Protein 1YLO (pdb70)

Foldseek 3Di:
DDVVLLQQLQQQAFAFLRRCSLLVSVVVLCVVLVWDWDAFPRGKTKTWLDDAPWFEEEEAEGAKFWAADADQQGWGKMDIGFDFDVFQAQFWKWWQAPVRDIQIWTGHFDDDPRDTHIGTCRPGGGPVVCVVRDDHPITMHGNWGKAADPPAKIHHCVFPSLRSVLLSVLSVVPSPPDFQYTYIYIYFGHPRNHLPRLQRVCLVRVGQAYEYEGEEEDPPQPPPDPQGLQDAPQAWFECDEPQDHAQPLVRVVLVVLCVVVVTGHRYHYPDDDGNFNSNQVHDVGHRYTYYHYWHDGSHGDIMHHVVRSVSSVSVNSCRRPRHNVSSCVSPDPD/DDVVLLQQLQQFAFAFLRRCSLLVSVVVLCVVLVWDWDAFPRGKTKTWLDDAPWFEEEEAEGAKFWAADADQQGWGKMGIGFDFAVQQAQFWKWWQAPVRDIQIWTGHFDDDPRDTHTGTDSPGGGPVVCVVRDDHPITMGGNWGKAADPPAKIHACVFPSLRSVLLSVLSVVPSPPDFQYTYIYIYFGHPRNHQPRLQRVCQVRVGQAYEYEGEEADPPHPPPDPQGLQHAPQAWFECDEPQDHADPLVVVVLVVLCVVVVTGHRYHYPHDDGNQNSNQVHDPGHRYTYYHHWHDHSHGDIMHHVVNSVSSVSVNSCRRPRHNVSSCVSPDPD/DDVVLLQQLQQFAFAFLRRCSLLVSVVVLCVVLPWDWDAFPRGKIKTWLDDAPWFEEEEAEGAKFWAADADQQGWGKMGIGFDFAVFQAQFWKWWQAPVRDIQIWTGHFDDDPRDTDIGTCSPGGGPVVCVVRDDHPITMHGPWGKAADPPAKIHHPVFPSLRSVLLSVLSVVPSPPDFQYTYMYIYFGHPRRHLPRLLRVLQVRVGQAYEYEGEEADPVQPPPDPQGLQDAPQAWFECDEPQDHAQPLVVVVLVVLCVVVVTGHRYHYPPDDGNQRSNQVHDVGHRYTYYHYWHDGSHGDIMHHVVNSVSSVSVNSCRRPRHNVSSCVSPDPD/DDVVLLQQLQQQAAAFLRRCSLLVSVVVLCVVLVWDWDAFPRGKIKTWLDDAPWFEEEEAEGAKFWAADADQQGWGWMDIQFDFAVFQAQFWKWWQAPVRDIQIWTGHFDDDPRDTHTGTCSPGGGPVVCVVRDDHPITMGGPWRKDADPPQKIHHCVFPSLRVVLLSVLSVVPSPPDFQYTYMYIYFGHPRRHLPRLLRVLQVRVGQAYEYEGEEADPVHPPPDPQGLQDAPQAWFECDEPQDHAQPLVVVVLVVLCVVVVTGHRYHYDHDDGNFNSNQVHDVGHRYTYYHYWHDGSHGDIMHHPVNSVSSVSVNSCRRPRHNVSSVVSPDDD/DDVVLLQQLQQQAAAFLRRVSLVVSVVVLCVVLVWDWDAFPRGKTKTWLDDAPWFEEEEAEGAKFWAADADFQGWGKIGIQFDFAVQQAQFWKWWQAPVRDIQIWTGHFDDDPRDTDTGTCSPGGGPVVCVVRDDHPITMHGNWRKAADPPQKIHHPVFPSLRSVLLSVLSVVPNPPDFQYGYIYIYFGHFRNPQPSLQRVLQVRVGQAYEYEGEEEDPVQPPPDPQGLQDAPQAWFECDEPQDHAQPLVVVVLVVLCVVVVTGHRYHYPHDDGNQRSNQVHDVGHRYTYYHYWHDGSHGDIMHHVVNSVSSVSVNSCRRPRHNVSSCVSPDPD/DDVVLLQQLQQFAAAFLRRVSLLVSVVVLCVVLVWDWDAFPRGKTKTWLDDAPWFEEEEAEGAKFWAADADQQGWGKIDIGFDFAVFQAQFWKWWQAPVRDIQIWTGHFDDDDRDTHTGTCSPGGGPVVCVVRDDHPITMHGNWGKAADPPQKIHHCVFPSLRSVLLSVLSVVPSPPDFQHTYIYIYFGHPRNHLPRLLRVCQVRVGQAYEYEGEEADPVQPPPDPQGLQDAPQAWFECDDPQDHAQPLVRVVLVVLCVVVVTGHRYHYPHDDGNQNSNQVHDVGHRYTYYHYWHDHSHGDIMHHVVNSVSSVSVNSCRRPRHNVSSCVSPDPD

InterPro domains:
  IPR008007 Peptidase M42 [PF05343] (43-325)
  IPR008007 Peptidase M42 [PIRSF001123] (2-343)
  IPR023367 Peptidase M42, domain 2 [G3DSA:2.40.30.40] (67-150)
  IPR051464 Peptidase M42 aminopeptidase [PTHR32481] (2-337)

Organism: Shigella flexneri (NCBI:txid623)

CATH classification: 3.40.630.10 (+1 more: 2.40.30.40)

Secondary structure (DSSP, 8-state):
--HHHHHHHHHS--BTTB-HHHHHHHHHHHHHTT--EEE-TT--EEEE----SS-B--EE----B---EE-TT--EE---BS-----SSSEEEEEE-TT--EEEEEE--EEETTEEE--EE-S--STTT------TT-EEEE-PPP--BTTTB--TTHHHHHHHHHHHHHHHHHTT---SSB-EEEE-S--TTSSHHHHHHHHHH--SSEEB------SSTT--STT----TTS-----B-SS-B--HHHHHHHHHHHHHHT--------S---HHHHHHTSTT---EE-----BS-SSS--B-BHHHHH--HHHHHHHHT--HHHHHHTS---/--HHHHHHHHHS--BTTB-HHHHHHHHHHHHHTT--EEE-TT--EEEE----SS-B--EE----B---EE-TT--EE---BS-----SSSEEEEEE-TT--EEEEEE--EEETTEEE--EE-S--STTT------TT-EEEE-----PBTTTB--TTHHHHHHHHHHHHHHHHHTT---SSB-EEEE-S--TTSS-HHHHHHHHH--SSEEB------SSTT--STT----TTS-----B-SS-B--HHHHHHHHHHHHHHT--------S---THHHHHTSTT---EE-----BS-SSS--B-BHHHHH--HHHHHHHTT--HHHHHHTT---/--HHHHHHHHH---BTTB-HHHHHHHHHHHHHTT--EEE-TT--EEEE----SS-B--EE----B---EE-TT--EE---BS-----SSSEEEEEE-TT--EEEEEE--EEETTEEE--EE-S--STTT------TT-EEEE-PPP--BTTTB--TTHHHHHHHHHHHHHHHHHTT---SSB-EEEE-S--TTSSHHHHHHHHHH--SSEEB------SSTT--STT----TTS-----B-SS-B--HHHHHHHHHHHHHHT--------S---HHHHHHTSTT---EE-----BS-SSS--B-BHHHHH--HHHHHHHHT--HHHHHHTT---/--HHHHHHHHH---BTTB-HHHHHHHHHHHHHTT--EEE-TT--EEEE----SS-B--EE----B---EE-TT--EE---BS-----SSSEEEEEE-TT--EEEEEE--EEETTEEE--EE-S--STTT------TT-EEEE-----PBTTTB--TTHHHHHHHHHHHHHHHHHTT---SSB-EEEE-S-GGGSS-HHHHHHHHH--SSEEB------SSTT--STT----TTS-----B-SS-B--HHHHHHHHHHHHHHT--------S---THHHHHTSTT---EE-----BS-SSS--B-BHHHHH--HHHHHHHHT--HHHHHHTS---/--HHHHHHHHH---BTTB-HHHHHHHHHHHHHTT--EEE-TT--EEEE----SS-B--EE----B---EE-TT--EE---BS-----SSSEEEEEE-TT--EEEEEE--EEETTEEE--EE-S--STTT------TT-EEEE-----PBTTTB--TTHHHHHHHHHHHHHHHHHTT---SSB-EEEE-S--TTSSHHHHHHHHHH--SSEEB------SSTT--STT----TTS-----B-SS-B--HHHHHHHHHHHHHHT--------S---HHHHHHTSTT---EE-----BS-SSS--B-BHHHHH--HHHHHHHHT--HHHHHHTT---/--HHHHHHHHH---BTTB-HHHHHHHHHHHHHTT--EEE-TT--EEEE----SS-B--EE----B---EE-TT--EE---BS-----SSSEEEEEE-TT--EEEEEE--EEETTEEE--EE-S--STTT------TT-EEEE-----PBTTTB--TTHHHHHHHHHHHHHHHHHTT---SSB-EEEE-S-GGGSSHHHHHHHHHH--SSEEB------SSTT--STT----TTS-----B-SS-B--HHHHHHHHHHHHHHT--------S---HHHHHHTSTT---EE-----BS-SSS--B-BHHHHH--HHHHHHHHT--HHHHHHTT---

Sequence (2004 aa):
ADLSLLKALSEADAIASSEQEVRQILLEEAARRLQKEVRFDGLGSVLIRLNESTGPKVICAHDEVGFVRSISREGAIDVLPVGNVRAARQLQPVRITTREEECKIPGLLDGDRQGNDVSARVDIGARTYDDEVQAGIRPGDRVTFDTTFQVLPHQRVGKAFDDRLSCYLLVTLLRELHDAELPAEVWLVASSSEEEVGLRGGQTATRAVSPDVAIVLDTACWAKNFDYGAANHRQIGNGPLVLSDKSLIAPPKLTAWIETVAAEIGVPLQADFSNGGTDGGAVHLTGTGVPTLVGPATRHGHCAASIADCRDILQEQLLSALIQRLTRETVVQLTDFRADLSLLKALSEADAIASSEQEVRQILLEEAARRLQKEVRFDGLGSVLIRLNESTGPKVICAHDEVGFVRSISREGAIDVLPVGNVRAARQLQPVRITTREEECKIPGLLDGDRQGNDVSARVDIGARTYDDEVQAGIRPGDRVTFDTTFQVLPHQRVGKAFDDRLSCYLLVTLLRELHDAELPAEVWLVASSSEEEVGLRGGQTATRAVSPDVAIVLDTACWAKNFDYGAANHRQIGNGPLVLSDKSLIAPPKLTAWIETVAAEIGVPLQADFSNGGTDGGAVHLTGTGVPTLVGPATRHGHCAASIADCRDILQEQLLSALIQRLTRETVVQLTDFRADLSLLKALSEADAIASSEQEVRQILLEEAARRLQKEVRFDGLGSVLIRLNESTGPKVICAHDEVGFVRSISREGAIDVLPVGNVRAARQLQPVRITTREEECKIPGLLDGDRQGNDVSARVDIGARTYDDEVQAGIRPGDRVTFDTTFQVLPHQRVGKAFDDRLSCYLLVTLLRELHDAELPAEVWLVASSSEEEVGLRGGQTATRAVSPDVAIVLDTACWAKNFDYGAANHRQIGNGPLVLSDKSLIAPPKLTAWIETVAAEIGVPLQADFSNGGTDGGAVHLTGTGVPTLVGPATRHGHCAASIADCRDILQEQLLSALIQRLTRETVVQLTDFRADLSLLKALSEADAIASSEQEVRQILLEEAARRLQKEVRFDGLGSVLIRLNESTGPKVICAHDEVGFVRSISREGAIDVLPVGNVRAARQLQPVRITTREEECKIPGLLDGDRQGNDVSARVDIGARTYDDEVQAGIRPGDRVTFDTTFQVLPHQRVGKAFDDRLSCYLLVTLLRELHDAELPAEVWLVASSSEEEVGLRGGQTATRAVSPDVAIVLDTACWAKNFDYGAANHRQIGNGPLVLSDKSLIAPPKLTAWIETVAAEIGVPLQADFSNGGTDGGAVHLTGTGVPTLVGPATRHGHCAASIADCRDILQEQLLSALIQRLTRETVVQLTDFRADLSLLKALSEADAIASSEQEVRQILLEEAARRLQKEVRFDGLGSVLIRLNESTGPKVICAHDEVGFVRSISREGAIDVLPVGNVRAARQLQPVRITTREEECKIPGLLDGDRQGNDVSARVDIGARTYDDEVQAGIRPGDRVTFDTTFQVLPHQRVGKAFDDRLSCYLLVTLLRELHDAELPAEVWLVASSSEEEVGLRGGQTATRAVSPDVAIVLDTACWAKNFDYGAANHRQIGNGPLVLSDKSLIAPPKLTAWIETVAAEIGVPLQADFSNGGTDGGAVHLTGTGVPTLVGPATRHGHCAASIADCRDILQEQLLSALIQRLTRETVVQLTDFRADLSLLKALSEADAIASSEQEVRQILLEEAARRLQKEVRFDGLGSVLIRLNESTGPKVICAHDEVGFVRSISREGAIDVLPVGNVRAARQLQPVRITTREEECKIPGLLDGDRQGNDVSARVDIGARTYDDEVQAGIRPGDRVTFDTTFQVLPHQRVGKAFDDRLSCYLLVTLLRELHDAELPAEVWLVASSSEEEVGLRGGQTATRAVSPDVAIVLDTACWAKNFDYGAANHRQIGNGPLVLSDKSLIAPPKLTAWIETVAAEIGVPLQADFSNGGTDGGAVHLTGTGVPTLVGPATRHGHCAASIADCRDILQEQLLSALIQRLTRETVVQLTDFR

Nearest PDB structures (foldseek):
  1ylo-assembly1_A  TM=1.002E+00  e=1.632E-70  Shigella flexneri 2a str. 2457T
  5ds0-assembly1_I  TM=9.432E-01  e=1.523E-33  Thaumarchaeota archaeon SCGC AB-539-E09
  5ds0-assembly1_L  TM=9.295E-01  e=2.687E-32  Thaumarchaeota archaeon SCGC AB-539-E09
  3kl9-assembly1_I  TM=9.203E-01  e=2.105E-32  Streptococcus pneumoniae R6
  2pe3-assembly1_A  TM=8.940E-01  e=3.848E-29  Pyrococcus horikoshii OT3

Solvent-accessible surface area: 73364 Å² total

Radius of gyration: 42.73 Å; Cα contacts (8 Å, |Δi|>4): 4914; chains: 6; bounding box: 109×109×120 Å

Structure (mmCIF, N/CA/C/O backbone):
data_1YLO
#
_entry.id   1YLO
#
_cell.length_a   161.827
_cell.length_b   161.827
_cell.length_c   228.574
_cell.angle_alpha   90.00
_cell.angle_beta   90.00
_cell.angle_gamma   90.00
#
_symmetry.space_group_name_H-M   'I 41'
#
loop_
_entity.id
_entity.type
_entity.pdbx_description
1 polymer 'hypothetical protein SF2450'
2 non-polymer 'ZINC ION'
3 water water
#
loop_
_atom_site.group_PDB
_atom_site.id
_atom_site.type_symbol
_atom_site.label_atom_id
_atom_site.label_alt_id
_atom_site.label_comp_id
_atom_site.label_asym_id
_atom_site.label_entity_id
_atom_site.label_seq_id
_atom_site.pdbx_PDB_ins_code
_atom_site.Cartn_x
_atom_site.Cartn_y
_atom_site.Cartn_z
_atom_site.occupancy
_atom_site.B_iso_or_equiv
_atom_site.auth_seq_id
_atom_site.auth_comp_id
_atom_site.auth_asym_id
_atom_site.auth_atom_id
_atom_site.pdbx_PDB_model_num
ATOM 1 N N . ALA A 1 3 ? 55.249 100.603 25.880 1.00 41.52 0 ALA A N 1
ATOM 2 C CA . ALA A 1 3 ? 54.467 101.878 25.821 1.00 40.80 0 ALA A CA 1
ATOM 3 C C . ALA A 1 3 ? 53.419 101.892 24.693 1.00 40.06 0 ALA A C 1
ATOM 4 O O . ALA A 1 3 ? 53.658 101.390 23.580 1.00 40.30 0 ALA A O 1
ATOM 14 N N . ASP A 1 5 ? 51.052 103.999 22.030 1.00 35.74 2 ASP A N 1
ATOM 15 C CA . ASP A 1 5 ? 50.883 105.256 21.314 1.00 35.08 2 ASP A CA 1
ATOM 16 C C . ASP A 1 5 ? 49.395 105.583 21.225 1.00 34.71 2 ASP A C 1
ATOM 17 O O . ASP A 1 5 ? 48.714 105.215 20.256 1.00 34.64 2 ASP A O 1
ATOM 22 N N . LEU A 1 6 ? 48.897 106.285 22.239 1.00 34.11 3 LEU A N 1
ATOM 23 C CA . LEU A 1 6 ? 47.475 106.577 22.332 1.00 33.93 3 LEU A CA 1
ATOM 24 C C . LEU A 1 6 ? 46.975 107.495 21.228 1.00 33.72 3 LEU A C 1
ATOM 25 O O . LEU A 1 6 ? 45.816 107.392 20.836 1.00 34.23 3 LEU A O 1
ATOM 30 N N . SER A 1 7 ? 47.826 108.381 20.713 1.00 32.91 4 SER A N 1
ATOM 31 C CA . SER A 1 7 ? 47.374 109.240 19.630 1.00 32.64 4 SER A CA 1
ATOM 32 C C . SER A 1 7 ? 47.148 108.454 18.322 1.00 31.66 4 SER A C 1
ATOM 33 O O . SER A 1 7 ? 46.221 108.757 17.573 1.00 31.59 4 SER A O 1
ATOM 36 N N . LEU A 1 8 ? 47.978 107.440 18.070 1.00 30.40 5 LEU A N 1
ATOM 37 C CA . LEU A 1 8 ? 47.777 106.527 16.939 1.00 29.46 5 LEU A CA 1
ATOM 38 C C . LEU A 1 8 ? 46.519 105.666 17.115 1.00 28.89 5 LEU A C 1
ATOM 39 O O . LEU A 1 8 ? 45.732 105.507 16.179 1.00 28.97 5 LEU A O 1
ATOM 44 N N . LEU A 1 9 ? 46.340 105.096 18.300 1.00 28.14 6 LEU A N 1
ATOM 45 C CA . LEU A 1 9 ? 45.143 104.308 18.551 1.00 28.10 6 LEU A CA 1
ATOM 46 C C . LEU A 1 9 ? 43.880 105.181 18.462 1.00 27.71 6 LEU A C 1
ATOM 47 O O . LEU A 1 9 ? 42.876 104.743 17.897 1.00 27.78 6 LEU A O 1
ATOM 52 N N . LYS A 1 10 ? 43.948 106.421 18.972 1.00 27.04 7 LYS A N 1
ATOM 53 C CA . LYS A 1 10 ? 42.850 107.384 18.813 1.00 26.65 7 LYS A CA 1
ATOM 54 C C . LYS A 1 10 ? 42.530 107.629 17.333 1.00 26.18 7 LYS A C 1
ATOM 55 O O . LYS A 1 10 ? 41.367 107.568 16.930 1.00 25.66 7 LYS A O 1
ATOM 61 N N . ALA A 1 11 ? 43.560 107.899 16.533 1.00 25.69 8 ALA A N 1
ATOM 62 C CA . ALA A 1 11 ? 43.366 108.203 15.109 1.00 25.80 8 ALA A CA 1
ATOM 63 C C . ALA A 1 11 ? 42.721 107.031 14.348 1.00 25.72 8 ALA A C 1
ATOM 64 O O . ALA A 1 11 ? 41.861 107.234 13.484 1.00 25.73 8 ALA A O 1
ATOM 66 N N . LEU A 1 12 ? 43.117 105.806 14.692 1.00 25.19 9 LEU A N 1
ATOM 67 C CA . LEU A 1 12 ? 42.591 104.605 14.029 1.00 25.14 9 LEU A CA 1
ATOM 68 C C . LEU A 1 12 ? 41.153 104.285 14.458 1.00 25.30 9 LEU A C 1
ATOM 69 O O . LEU A 1 12 ? 40.288 104.028 13.617 1.00 25.05 9 LEU A O 1
ATOM 74 N N . SER A 1 13 ? 40.898 104.312 15.769 1.00 25.27 10 SER A N 1
ATOM 75 C CA . SER A 1 13 ? 39.544 104.107 16.293 1.00 25.48 10 SER A CA 1
ATOM 76 C C . SER A 1 13 ? 38.534 105.102 15.708 1.00 25.78 10 SER A C 1
ATOM 77 O O . SER A 1 13 ? 37.413 104.728 15.345 1.00 24.81 10 SER A O 1
ATOM 80 N N . GLU A 1 14 ? 38.934 106.370 15.665 1.00 25.84 11 GLU A N 1
ATOM 81 C CA . GLU A 1 14 ? 38.049 107.452 15.252 1.00 26.79 11 GLU A CA 1
ATOM 82 C C . GLU A 1 14 ? 37.904 107.601 13.742 1.00 26.61 11 GLU A C 1
ATOM 83 O O . GLU A 1 14 ? 36.961 108.220 13.287 1.00 27.06 11 GLU A O 1
ATOM 89 N N . ALA A 1 15 ? 38.834 107.047 12.970 1.00 26.88 12 ALA A N 1
ATOM 90 C CA . ALA A 1 15 ? 38.748 107.093 11.514 1.00 26.85 12 ALA A CA 1
ATOM 91 C C . ALA A 1 15 ? 37.452 106.394 11.115 1.00 27.13 12 ALA A C 1
ATOM 92 O O . ALA A 1 15 ? 37.067 105.392 11.726 1.00 26.40 12 ALA A O 1
ATOM 94 N N . ASP A 1 16 ? 36.774 106.922 10.109 1.00 27.63 13 ASP A N 1
ATOM 95 C CA . ASP A 1 16 ? 35.534 106.295 9.640 1.00 28.22 13 ASP A CA 1
ATOM 96 C C . ASP A 1 16 ? 35.779 105.566 8.334 1.00 28.60 13 ASP A C 1
ATOM 97 O O . ASP A 1 16 ? 36.041 106.196 7.303 1.00 28.39 13 ASP A O 1
ATOM 102 N N . ALA A 1 17 ? 35.719 104.237 8.390 1.00 28.39 14 ALA A N 1
ATOM 103 C CA . ALA A 1 17 ? 36.070 103.413 7.237 1.00 28.77 14 ALA A CA 1
ATOM 104 C C . ALA A 1 17 ? 35.220 102.164 7.168 1.00 28.92 14 ALA A C 1
ATOM 105 O O . ALA A 1 17 ? 35.299 101.319 8.066 1.00 29.54 14 ALA A O 1
ATOM 107 N N . ILE A 1 18 ? 34.388 102.056 6.119 1.00 28.73 15 ILE A N 1
ATOM 108 C CA . ILE A 1 18 ? 33.603 100.835 5.867 1.00 27.99 15 ILE A CA 1
ATOM 109 C C . ILE A 1 18 ? 34.024 100.206 4.532 1.00 28.50 15 ILE A C 1
ATOM 110 O O . ILE A 1 18 ? 34.795 100.809 3.785 1.00 28.33 15 ILE A O 1
ATOM 115 N N . ALA A 1 19 ? 33.530 99.000 4.236 1.00 28.77 16 ALA A N 1
ATOM 116 C CA . ALA A 1 19 ? 33.853 98.307 2.984 1.00 29.09 16 ALA A CA 1
ATOM 117 C C . ALA A 1 19 ? 33.766 99.231 1.791 1.00 29.74 16 ALA A C 1
ATOM 118 O O . ALA A 1 19 ? 32.759 99.925 1.603 1.00 29.98 16 ALA A O 1
ATOM 120 N N . SER A 1 20 ? 34.833 99.236 0.993 1.00 30.07 17 SER A N 1
ATOM 121 C CA . SER A 1 20 ? 34.946 100.076 -0.205 1.00 30.48 17 SER A CA 1
ATOM 122 C C . SER A 1 20 ? 35.217 101.566 0.053 1.00 30.05 17 SER A C 1
ATOM 123 O O . SER A 1 20 ? 35.536 102.296 -0.882 1.00 29.41 17 SER A O 1
ATOM 126 N N . SER A 1 21 ? 35.101 102.011 1.305 1.00 29.56 18 SER A N 1
ATOM 127 C CA . SER A 1 21 ? 35.460 103.387 1.662 1.00 29.85 18 SER A CA 1
ATOM 128 C C . SER A 1 21 ? 36.364 103.411 2.879 1.00 29.03 18 SER A C 1
ATOM 129 O O . SER A 1 21 ? 35.928 103.740 3.990 1.00 29.53 18 SER A O 1
ATOM 132 N N . GLU A 1 22 ? 37.627 103.094 2.651 1.00 28.37 19 GLU A N 1
ATOM 133 C CA . GLU A 1 22 ? 38.579 102.867 3.716 1.00 28.13 19 GLU A CA 1
ATOM 134 C C . GLU A 1 22 ? 39.743 103.853 3.665 1.00 27.53 19 GLU A C 1
ATOM 135 O O . GLU A 1 22 ? 40.777 103.643 4.329 1.00 27.27 19 GLU A O 1
ATOM 141 N N . GLN A 1 23 ? 39.571 104.929 2.895 1.00 26.91 20 GLN A N 1
ATOM 142 C CA . GLN A 1 23 ? 40.623 105.937 2.704 1.00 27.27 20 GLN A CA 1
ATOM 143 C C . GLN A 1 23 ? 41.186 106.547 4.002 1.00 26.82 20 GLN A C 1
ATOM 144 O O . GLN A 1 23 ? 42.383 106.802 4.073 1.00 26.60 20 GLN A O 1
ATOM 150 N N . GLU A 1 24 ? 40.347 106.768 5.019 1.00 26.26 21 GLU A N 1
ATOM 151 C CA . GLU A 1 24 ? 40.822 107.356 6.285 1.00 26.98 21 GLU A CA 1
ATOM 152 C C . GLU A 1 24 ? 41.824 106.481 7.030 1.00 27.49 21 GLU A C 1
ATOM 153 O O . GLU A 1 24 ? 42.742 107.001 7.676 1.00 27.68 21 GLU A O 1
ATOM 159 N N . VAL A 1 25 ? 41.627 105.159 6.959 1.00 28.32 22 VAL A N 1
ATOM 160 C CA . VAL A 1 25 ? 42.574 104.191 7.523 1.00 28.48 22 VAL A CA 1
ATOM 161 C C . VAL A 1 25 ? 43.761 103.946 6.582 1.00 29.14 22 VAL A C 1
ATOM 162 O O . VAL A 1 25 ? 44.909 103.935 7.014 1.00 28.88 22 VAL A O 1
ATOM 166 N N . ARG A 1 26 ? 43.483 103.753 5.298 1.00 29.38 23 ARG A N 1
ATOM 167 C CA . ARG A 1 26 ? 44.545 103.539 4.321 1.00 30.21 23 ARG A CA 1
ATOM 168 C C . ARG A 1 26 ? 45.577 104.661 4.371 1.00 30.70 23 ARG A C 1
ATOM 169 O O . ARG A 1 26 ? 46.776 104.407 4.293 1.00 30.74 23 ARG A O 1
ATOM 177 N N . GLN A 1 27 ? 45.109 105.894 4.523 1.00 31.16 24 GLN A N 1
ATOM 178 C CA . GLN A 1 27 ? 46.009 107.031 4.483 1.00 31.79 24 GLN A CA 1
ATOM 179 C C . GLN A 1 27 ? 46.907 107.110 5.733 1.00 31.02 24 GLN A C 1
ATOM 180 O O . GLN A 1 27 ? 48.068 107.490 5.635 1.00 30.17 24 GLN A O 1
ATOM 186 N N . ILE A 1 28 ? 46.389 106.690 6.886 1.00 30.66 25 ILE A N 1
ATOM 187 C CA . ILE A 1 28 ? 47.220 106.533 8.087 1.00 30.23 25 ILE A CA 1
ATOM 188 C C . ILE A 1 28 ? 48.341 105.526 7.836 1.00 30.36 25 ILE A C 1
ATOM 189 O O . ILE A 1 28 ? 49.502 105.781 8.152 1.00 30.08 25 ILE A O 1
ATOM 194 N N . LEU A 1 29 ? 47.985 104.389 7.248 1.00 30.37 26 LEU A N 1
ATOM 195 C CA . LEU A 1 29 ? 48.951 103.330 6.956 1.00 31.04 26 LEU A CA 1
ATOM 196 C C . LEU A 1 29 ? 50.016 103.768 5.952 1.00 31.04 26 LEU A C 1
ATOM 197 O O . LEU A 1 29 ? 51.195 103.490 6.148 1.00 31.21 26 LEU A O 1
ATOM 202 N N . LEU A 1 30 ? 49.589 104.436 4.881 1.00 31.64 27 LEU A N 1
ATOM 203 C CA . LEU A 1 30 ? 50.497 104.958 3.857 1.00 32.61 27 LEU A CA 1
ATOM 204 C C . LEU A 1 30 ? 51.477 106.005 4.395 1.00 33.24 27 LEU A C 1
ATOM 205 O O . LEU A 1 30 ? 52.639 106.023 3.999 1.00 33.57 27 LEU A O 1
ATOM 210 N N . GLU A 1 31 ? 51.014 106.876 5.290 1.00 34.05 28 GLU A N 1
ATOM 211 C CA . GLU A 1 31 ? 51.909 107.843 5.946 1.00 35.27 28 GLU A CA 1
ATOM 212 C C . GLU A 1 31 ? 52.976 107.149 6.795 1.00 34.76 28 GLU A C 1
ATOM 213 O O . GLU A 1 31 ? 54.141 107.567 6.794 1.00 34.94 28 GLU A O 1
ATOM 219 N N . GLU A 1 32 ? 52.589 106.088 7.509 1.00 34.23 29 GLU A N 1
ATOM 220 C CA . GLU A 1 32 ? 53.569 105.304 8.291 1.00 34.32 29 GLU A CA 1
ATOM 221 C C . GLU A 1 32 ? 54.619 104.618 7.413 1.00 34.16 29 GLU A C 1
ATOM 222 O O . GLU A 1 32 ? 55.809 104.660 7.729 1.00 34.25 29 GLU A O 1
ATOM 228 N N . ALA A 1 33 ? 54.180 103.997 6.316 1.00 33.96 30 ALA A N 1
ATOM 229 C CA . ALA A 1 33 ? 55.096 103.327 5.388 1.00 34.14 30 ALA A CA 1
ATOM 230 C C . ALA A 1 33 ? 56.047 104.304 4.693 1.00 34.57 30 ALA A C 1
ATOM 231 O O . ALA A 1 33 ? 57.240 104.006 4.536 1.00 34.56 30 ALA A O 1
ATOM 233 N N . ALA A 1 34 ? 55.518 105.460 4.288 1.00 34.81 31 ALA A N 1
ATOM 234 C CA . ALA A 1 34 ? 56.301 106.471 3.574 1.00 35.53 31 ALA A CA 1
ATOM 235 C C . ALA A 1 34 ? 57.396 107.013 4.484 1.00 36.18 31 ALA A C 1
ATOM 236 O O . ALA A 1 34 ? 58.536 107.186 4.055 1.00 36.54 31 ALA A O 1
ATOM 238 N N . ARG A 1 35 ? 57.039 107.252 5.744 1.00 36.89 32 ARG A N 1
ATOM 239 C CA A ARG A 1 35 ? 57.999 107.772 6.713 0.50 37.21 32 ARG A CA 1
ATOM 240 C CA B ARG A 1 35 ? 57.957 107.737 6.775 0.50 37.33 32 ARG A CA 1
ATOM 241 C C . ARG A 1 35 ? 59.156 106.801 6.919 1.00 37.46 32 ARG A C 1
ATOM 242 O O . ARG A 1 35 ? 60.271 107.232 7.168 1.00 37.93 32 ARG A O 1
ATOM 257 N N . LEU A 1 36 ? 58.902 105.500 6.784 1.00 37.63 33 LEU A N 1
ATOM 258 C CA . LEU A 1 36 ? 59.960 104.502 6.936 1.00 38.06 33 LEU A CA 1
ATOM 259 C C . LEU A 1 36 ? 60.512 104.006 5.598 1.00 38.57 33 LEU A C 1
ATOM 260 O O . LEU A 1 36 ? 61.171 102.962 5.535 1.00 38.61 33 LEU A O 1
ATOM 265 N N . GLN A 1 37 ? 60.233 104.762 4.534 1.00 39.48 34 GLN A N 1
ATOM 266 C CA . GLN A 1 37 ? 60.704 104.447 3.179 1.00 40.49 34 GLN A CA 1
ATOM 267 C C . GLN A 1 37 ? 60.371 102.996 2.808 1.00 40.73 34 GLN A C 1
ATOM 268 O O . GLN A 1 37 ? 61.214 102.257 2.305 1.00 40.88 34 GLN A O 1
ATOM 274 N N . LYS A 1 38 ? 59.134 102.592 3.077 1.00 40.96 35 LYS A N 1
ATOM 275 C CA . LYS A 1 38 ? 58.705 101.228 2.796 1.00 41.52 35 LYS A CA 1
ATOM 276 C C . LYS A 1 38 ? 57.819 101.114 1.567 1.00 41.94 35 LYS A C 1
ATOM 277 O O . LYS A 1 38 ? 56.877 101.889 1.373 1.00 42.06 35 LYS A O 1
ATOM 283 N N . GLU A 1 39 ? 58.153 100.122 0.750 1.00 42.35 36 GLU A N 1
ATOM 284 C CA . GLU A 1 39 ? 57.374 99.712 -0.415 1.00 42.53 36 GLU A CA 1
ATOM 285 C C . GLU A 1 39 ? 55.919 99.372 -0.063 1.00 41.62 36 GLU A C 1
ATOM 286 O O . GLU A 1 39 ? 55.665 98.520 0.790 1.00 41.70 36 GLU A O 1
ATOM 292 N N . VAL A 1 40 ? 54.972 100.044 -0.718 1.00 40.64 37 VAL A N 1
ATOM 293 C CA . VAL A 1 40 ? 53.548 99.732 -0.551 1.00 40.06 37 VAL A CA 1
ATOM 294 C C . VAL A 1 40 ? 52.922 99.295 -1.873 1.00 39.50 37 VAL A C 1
ATOM 295 O O . VAL A 1 40 ? 53.073 99.961 -2.901 1.00 39.27 37 VAL A O 1
ATOM 299 N N . ARG A 1 41 ? 52.227 98.168 -1.826 1.00 38.58 38 ARG A N 1
ATOM 300 C CA . ARG A 1 41 ? 51.451 97.687 -2.955 1.00 38.38 38 ARG A CA 1
ATOM 301 C C . ARG A 1 41 ? 49.971 97.568 -2.551 1.00 37.55 38 ARG A C 1
ATOM 302 O O . ARG A 1 41 ? 49.632 97.643 -1.365 1.00 36.69 38 ARG A O 1
ATOM 310 N N . PHE A 1 42 ? 49.096 97.430 -3.542 1.00 37.01 39 PHE A N 1
ATOM 311 C CA . PHE A 1 42 ? 47.667 97.283 -3.308 1.00 36.17 39 PHE A CA 1
ATOM 312 C C . PHE A 1 42 ? 47.130 96.090 -4.082 1.00 36.06 39 PHE A C 1
ATOM 313 O O . PHE A 1 42 ? 47.700 95.696 -5.095 1.00 35.70 39 PHE A O 1
ATOM 321 N N . ASP A 1 43 ? 46.026 95.519 -3.613 1.00 35.52 40 ASP A N 1
ATOM 322 C CA . ASP A 1 43 ? 45.264 94.617 -4.462 1.00 35.34 40 ASP A CA 1
ATOM 323 C C . ASP A 1 43 ? 44.145 95.414 -5.135 1.00 35.26 40 ASP A C 1
ATOM 324 O O . ASP A 1 43 ? 44.002 96.619 -4.880 1.00 35.31 40 ASP A O 1
ATOM 329 N N . GLY A 1 44 ? 43.349 94.737 -5.967 1.00 35.01 41 GLY A N 1
ATOM 330 C CA . GLY A 1 44 ? 42.263 95.360 -6.720 1.00 34.63 41 GLY A CA 1
ATOM 331 C C . GLY A 1 44 ? 41.172 95.986 -5.871 1.00 34.75 41 GLY A C 1
ATOM 332 O O . GLY A 1 44 ? 40.431 96.838 -6.346 1.00 34.14 41 GLY A O 1
ATOM 333 N N . LEU A 1 45 ? 41.079 95.565 -4.609 1.00 35.15 42 LEU A N 1
ATOM 334 C CA . LEU A 1 45 ? 40.076 96.092 -3.676 1.00 35.30 42 LEU A CA 1
ATOM 335 C C . LEU A 1 45 ? 40.587 97.260 -2.841 1.00 34.59 42 LEU A C 1
ATOM 336 O O . LEU A 1 45 ? 39.824 97.874 -2.093 1.00 34.77 42 LEU A O 1
ATOM 341 N N . GLY A 1 46 ? 41.876 97.548 -2.948 1.00 34.32 43 GLY A N 1
ATOM 342 C CA . GLY A 1 46 ? 42.496 98.594 -2.137 1.00 33.61 43 GLY A CA 1
ATOM 343 C C . GLY A 1 46 ? 43.118 98.143 -0.821 1.00 33.25 43 GLY A C 1
ATOM 344 O O . GLY A 1 46 ? 43.413 98.979 0.039 1.00 33.35 43 GLY A O 1
ATOM 345 N N . SER A 1 47 ? 43.323 96.838 -0.649 1.00 32.69 44 SER A N 1
ATOM 346 C CA . SER A 1 47 ? 44.070 96.328 0.515 1.00 31.72 44 SER A CA 1
ATOM 347 C C . SER A 1 47 ? 45.498 96.851 0.488 1.00 31.71 44 SER A C 1
ATOM 348 O O . SER A 1 47 ? 46.107 96.965 -0.577 1.00 31.59 44 SER A O 1
ATOM 351 N N . VAL A 1 48 ? 46.023 97.185 1.663 1.00 31.34 45 VAL A N 1
ATOM 352 C CA . VAL A 1 48 ? 47.354 97.751 1.776 1.00 31.11 45 VAL A CA 1
ATOM 353 C C . VAL A 1 48 ? 48.328 96.613 2.056 1.00 30.89 45 VAL A C 1
ATOM 354 O O . VAL A 1 48 ? 48.157 95.876 3.023 1.00 29.33 45 VAL A O 1
ATOM 358 N N . LEU A 1 49 ? 49.341 96.493 1.198 1.00 31.00 46 LEU A N 1
ATOM 359 C CA . LEU A 1 49 ? 50.336 95.425 1.265 1.00 31.61 46 LEU A CA 1
ATOM 360 C C . LEU A 1 49 ? 51.722 96.048 1.490 1.00 32.18 46 LEU A C 1
ATOM 361 O O . LEU A 1 49 ? 52.327 96.615 0.564 1.00 31.86 46 LEU A O 1
ATOM 366 N N . ILE A 1 50 ? 52.217 95.960 2.719 1.00 32.84 47 ILE A N 1
ATOM 367 C CA . ILE A 1 50 ? 53.486 96.585 3.068 1.00 33.44 47 ILE A CA 1
ATOM 368 C C . ILE A 1 50 ? 54.534 95.512 3.235 1.00 34.14 47 ILE A C 1
ATOM 369 O O . ILE A 1 50 ? 54.410 94.652 4.113 1.00 33.83 47 ILE A O 1
ATOM 374 N N . ARG A 1 51 ? 55.563 95.548 2.391 1.00 34.87 48 ARG A N 1
ATOM 375 C CA . ARG A 1 51 ? 56.678 94.643 2.586 1.00 35.86 48 ARG A CA 1
ATOM 376 C C . ARG A 1 51 ? 57.621 95.213 3.631 1.00 36.14 48 ARG A C 1
ATOM 377 O O . ARG A 1 51 ? 58.215 96.270 3.438 1.00 36.10 48 ARG A O 1
ATOM 385 N N . LEU A 1 52 ? 57.721 94.509 4.753 1.00 36.62 49 LEU A N 1
ATOM 386 C CA . LEU A 1 52 ? 58.555 94.930 5.866 1.00 37.05 49 LEU A CA 1
ATOM 387 C C . LEU A 1 52 ? 60.040 94.902 5.493 1.00 37.55 49 LEU A C 1
ATOM 388 O O . LEU A 1 52 ? 60.797 95.816 5.833 1.00 37.32 49 LEU A O 1
ATOM 393 N N . ASN A 1 53 ? 60.449 93.849 4.792 1.00 37.91 50 ASN A N 1
ATOM 394 C CA . ASN A 1 53 ? 61.869 93.585 4.566 1.00 38.79 50 ASN A CA 1
ATOM 395 C C . ASN A 1 53 ? 62.130 92.814 3.276 1.00 39.29 50 ASN A C 1
ATOM 396 O O . ASN A 1 53 ? 61.199 92.481 2.547 1.00 39.65 50 ASN A O 1
ATOM 401 N N . GLU A 1 54 ? 63.401 92.547 2.995 1.00 40.16 51 GLU A N 1
ATOM 402 C CA . GLU A 1 54 ? 63.776 91.628 1.923 1.00 40.98 51 GLU A CA 1
ATOM 403 C C . GLU A 1 54 ? 64.532 90.431 2.490 1.00 40.42 51 GLU A C 1
ATOM 404 O O . GLU A 1 54 ? 65.505 90.580 3.231 1.00 40.59 51 GLU A O 1
ATOM 410 N N . SER A 1 55 ? 64.040 89.246 2.150 1.00 39.84 52 SER A N 1
ATOM 411 C CA . SER A 1 55 ? 64.547 88.003 2.689 1.00 39.29 52 SER A CA 1
ATOM 412 C C . SER A 1 55 ? 64.308 86.896 1.676 1.00 38.91 52 SER A C 1
ATOM 413 O O . SER A 1 55 ? 63.361 86.962 0.876 1.00 38.70 52 SER A O 1
ATOM 416 N N . THR A 1 56 ? 65.197 85.903 1.697 1.00 38.25 53 THR A N 1
ATOM 417 C CA . THR A 1 56 ? 65.039 84.686 0.912 1.00 37.45 53 THR A CA 1
ATOM 418 C C . THR A 1 56 ? 64.348 83.613 1.753 1.00 36.36 53 THR A C 1
ATOM 419 O O . THR A 1 56 ? 64.106 82.509 1.278 1.00 35.95 53 THR A O 1
ATOM 423 N N . GLY A 1 57 ? 64.031 83.946 3.003 1.00 35.36 54 GLY A N 1
ATOM 424 C CA . GLY A 1 57 ? 63.273 83.048 3.875 1.00 34.23 54 GLY A CA 1
ATOM 425 C C . GLY A 1 57 ? 61.801 82.955 3.485 1.00 33.39 54 GLY A C 1
ATOM 426 O O . GLY A 1 57 ? 61.377 83.558 2.496 1.00 33.27 54 GLY A O 1
ATOM 427 N N . PRO A 1 58 ? 61.005 82.196 4.260 1.00 32.72 55 PRO A N 1
ATOM 428 C CA . PRO A 1 58 ? 59.576 82.003 3.946 1.00 32.40 55 PRO A CA 1
ATOM 429 C C . PRO A 1 58 ? 58.810 83.323 4.005 1.00 31.97 55 PRO A C 1
ATOM 430 O O . PRO A 1 58 ? 59.186 84.209 4.771 1.00 31.27 55 PRO A O 1
ATOM 434 N N . LYS A 1 59 ? 57.762 83.453 3.194 1.00 32.29 56 LYS A N 1
ATOM 435 C CA . LYS A 1 59 ? 56.892 84.625 3.241 1.00 32.87 56 LYS A CA 1
ATOM 436 C C . LYS A 1 59 ? 55.858 84.468 4.347 1.00 32.49 56 LYS A C 1
ATOM 437 O O . LYS A 1 59 ? 55.101 83.504 4.367 1.00 32.45 56 LYS A O 1
ATOM 443 N N . VAL A 1 60 ? 55.841 85.424 5.266 1.00 32.19 57 VAL A N 1
ATOM 444 C CA . VAL A 1 60 ? 54.841 85.473 6.334 1.00 31.77 57 VAL A CA 1
ATOM 445 C C . VAL A 1 60 ? 53.967 86.720 6.172 1.00 31.04 57 VAL A C 1
ATOM 446 O O . VAL A 1 60 ? 54.488 87.832 6.033 1.00 31.12 57 VAL A O 1
ATOM 458 N N . ILE A 1 62 ? 50.999 89.043 7.917 1.00 29.21 59 ILE A N 1
ATOM 459 C CA . ILE A 1 62 ? 50.298 89.405 9.134 1.00 30.28 59 ILE A CA 1
ATOM 460 C C . ILE A 1 62 ? 49.173 90.313 8.669 1.00 30.68 59 ILE A C 1
ATOM 461 O O . ILE A 1 62 ? 49.429 91.360 8.104 1.00 31.00 59 ILE A O 1
ATOM 466 N N . CYS A 1 63 ? 47.938 89.897 8.890 1.00 32.48 60 CYS A N 1
ATOM 467 C CA . CYS A 1 63 ? 46.787 90.498 8.218 1.00 32.83 60 CYS A CA 1
ATOM 468 C C . CYS A 1 63 ? 45.763 91.048 9.223 1.00 32.35 60 CYS A C 1
ATOM 469 O O . CYS A 1 63 ? 45.326 90.336 10.139 1.00 32.56 60 CYS A O 1
ATOM 472 N N . ALA A 1 64 ? 45.399 92.315 9.061 1.00 32.08 61 ALA A N 1
ATOM 473 C CA . ALA A 1 64 ? 44.328 92.939 9.854 1.00 32.40 61 ALA A CA 1
ATOM 474 C C . ALA A 1 64 ? 43.283 93.480 8.872 1.00 32.62 61 ALA A C 1
ATOM 475 O O . ALA A 1 64 ? 43.599 93.636 7.702 1.00 33.17 61 ALA A O 1
ATOM 477 N N . HIS A 1 65 ? 42.049 93.738 9.314 1.00 32.52 62 HIS A N 1
ATOM 478 C CA . HIS A 1 65 ? 41.072 94.386 8.421 1.00 32.70 62 HIS A CA 1
ATOM 479 C C . HIS A 1 65 ? 40.849 95.869 8.726 1.00 32.72 62 HIS A C 1
ATOM 480 O O . HIS A 1 65 ? 40.849 96.278 9.885 1.00 31.78 62 HIS A O 1
ATOM 495 N N . ASP A 1 67 ? 38.170 97.799 7.688 1.00 32.00 64 ASP A N 1
ATOM 496 C CA . ASP A 1 67 ? 36.794 98.263 7.748 1.00 31.44 64 ASP A CA 1
ATOM 497 C C . ASP A 1 67 ? 36.173 97.980 9.114 1.00 31.23 64 ASP A C 1
ATOM 498 O O . ASP A 1 67 ? 36.638 97.094 9.837 1.00 30.63 64 ASP A O 1
ATOM 503 N N . GLU A 1 68 ? 35.172 98.784 9.475 1.00 30.63 65 GLU A N 1
ATOM 504 C CA . GLU A 1 68 ? 34.434 98.617 10.719 1.00 31.39 65 GLU A CA 1
ATOM 505 C C . GLU A 1 68 ? 32.975 98.359 10.358 1.00 31.03 65 GLU A C 1
ATOM 506 O O . GLU A 1 68 ? 32.556 98.660 9.226 1.00 30.73 65 GLU A O 1
ATOM 512 N N . VAL A 1 69 ? 32.197 97.812 11.298 1.00 30.62 66 VAL A N 1
ATOM 513 C CA . VAL A 1 69 ? 30.744 97.739 11.100 1.00 30.45 66 VAL A CA 1
ATOM 514 C C . VAL A 1 69 ? 30.154 99.136 11.218 1.00 30.07 66 VAL A C 1
ATOM 515 O O . VAL A 1 69 ? 30.619 99.966 12.020 1.00 29.76 66 VAL A O 1
ATOM 519 N N . GLY A 1 70 ? 29.117 99.388 10.426 1.00 29.83 67 GLY A N 1
ATOM 520 C CA . GLY A 1 70 ? 28.489 100.698 10.375 1.00 29.46 67 GLY A CA 1
ATOM 521 C C . GLY A 1 70 ? 27.211 100.624 9.569 1.00 29.22 67 GLY A C 1
ATOM 522 O O . GLY A 1 70 ? 26.528 99.597 9.569 1.00 29.49 67 GLY A O 1
ATOM 523 N N . PHE A 1 71 ? 26.897 101.722 8.888 1.00 28.65 68 PHE A N 1
ATOM 524 C CA . PHE A 1 71 ? 25.704 101.837 8.051 1.00 28.04 68 PHE A CA 1
ATOM 525 C C . PHE A 1 71 ? 26.041 102.587 6.738 1.00 28.21 68 PHE A C 1
ATOM 526 O O . PHE A 1 71 ? 27.127 103.170 6.572 1.00 28.61 68 PHE A O 1
ATOM 542 N N . VAL A 1 73 ? 24.047 105.139 3.750 1.00 26.96 70 VAL A N 1
ATOM 543 C CA . VAL A 1 73 ? 22.861 105.886 3.364 1.00 26.67 70 VAL A CA 1
ATOM 544 C C . VAL A 1 73 ? 22.239 105.194 2.165 1.00 27.49 70 VAL A C 1
ATOM 545 O O . VAL A 1 73 ? 22.923 104.909 1.175 1.00 27.91 70 VAL A O 1
ATOM 549 N N . ARG A 1 74 ? 20.951 104.895 2.280 1.00 27.41 71 ARG A N 1
ATOM 550 C CA . ARG A 1 74 ? 20.233 104.182 1.242 1.00 28.20 71 ARG A CA 1
ATOM 551 C C . ARG A 1 74 ? 19.316 105.126 0.475 1.00 27.71 71 ARG A C 1
ATOM 552 O O . ARG A 1 74 ? 19.266 105.091 -0.746 1.00 27.69 71 ARG A O 1
ATOM 560 N N . SER A 1 75 ? 18.600 105.975 1.205 1.00 27.55 72 SER A N 1
ATOM 561 C CA . SER A 1 75 ? 17.536 106.763 0.611 1.00 28.07 72 SER A CA 1
ATOM 562 C C . SER A 1 75 ? 17.179 107.950 1.492 1.00 27.91 72 SER A C 1
ATOM 563 O O . SER A 1 75 ? 17.352 107.892 2.707 1.00 27.86 72 SER A O 1
ATOM 566 N N . ILE A 1 76 ? 16.694 109.023 0.870 1.00 28.20 73 ILE A N 1
ATOM 567 C CA . ILE A 1 76 ? 16.260 110.218 1.585 1.00 28.24 73 ILE A CA 1
ATOM 568 C C . ILE A 1 76 ? 14.787 110.480 1.263 1.00 29.11 73 ILE A C 1
ATOM 569 O O . ILE A 1 76 ? 14.414 110.577 0.089 1.00 28.42 73 ILE A O 1
ATOM 574 N N . SER A 1 77 ? 13.956 110.569 2.308 1.00 29.67 74 SER A N 1
ATOM 575 C CA . SER A 1 77 ? 12.513 110.797 2.148 1.00 30.64 74 SER A CA 1
ATOM 576 C C . SER A 1 77 ? 12.208 112.286 1.943 1.00 31.20 74 SER A C 1
ATOM 577 O O . SER A 1 77 ? 13.060 113.140 2.207 1.00 30.41 74 SER A O 1
ATOM 580 N N . ARG A 1 78 ? 10.989 112.588 1.481 1.00 32.00 75 ARG A N 1
ATOM 581 C CA . ARG A 1 78 ? 10.533 113.972 1.308 1.00 33.24 75 ARG A CA 1
ATOM 582 C C . ARG A 1 78 ? 10.562 114.799 2.599 1.00 32.51 75 ARG A C 1
ATOM 583 O O . ARG A 1 78 ? 10.619 116.021 2.545 1.00 32.92 75 ARG A O 1
ATOM 591 N N . GLU A 1 79 ? 10.518 114.115 3.741 1.00 32.17 76 GLU A N 1
ATOM 592 C CA . GLU A 1 79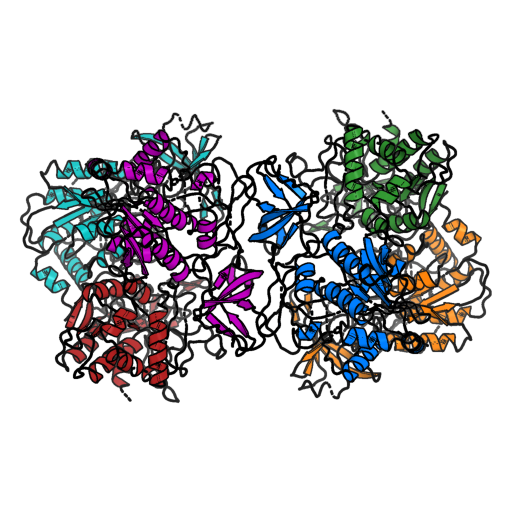 ? 10.613 114.726 5.063 1.00 31.86 76 GLU A CA 1
ATOM 593 C C . GLU A 1 79 ? 12.055 114.902 5.559 1.00 30.79 76 GLU A C 1
ATOM 594 O O . GLU A 1 79 ? 12.290 115.418 6.657 1.00 31.04 76 GLU A O 1
ATOM 600 N N . GLY A 1 80 ? 13.020 114.454 4.767 1.00 29.55 77 GLY A N 1
ATOM 601 C CA . GLY A 1 80 ? 14.416 114.542 5.160 1.00 28.29 77 GLY A CA 1
ATOM 602 C C . GLY A 1 80 ? 14.866 113.472 6.144 1.00 27.45 77 GLY A C 1
ATOM 603 O O . GLY A 1 80 ? 15.875 113.642 6.808 1.00 26.36 77 GLY A O 1
ATOM 604 N N . ALA A 1 81 ? 14.114 112.373 6.234 1.00 27.29 78 ALA A N 1
ATOM 605 C CA . ALA A 1 81 ? 14.592 111.165 6.909 1.00 27.06 78 ALA A CA 1
ATOM 606 C C . ALA A 1 81 ? 15.642 110.473 6.052 1.00 26.91 78 ALA A C 1
ATOM 607 O O . ALA A 1 81 ? 15.509 110.402 4.835 1.00 27.11 78 ALA A O 1
ATOM 609 N N . ILE A 1 82 ? 16.693 109.973 6.688 1.00 26.57 79 ILE A N 1
ATOM 610 C CA . ILE A 1 82 ? 17.776 109.350 5.956 1.00 26.60 79 ILE A CA 1
ATOM 611 C C . ILE A 1 82 ? 17.748 107.843 6.248 1.00 26.98 79 ILE A C 1
ATOM 612 O O . ILE A 1 82 ? 18.242 107.402 7.294 1.00 26.86 79 ILE A O 1
ATOM 617 N N . ASP A 1 83 ? 17.141 107.082 5.334 1.00 26.34 80 ASP A N 1
ATOM 618 C CA . ASP A 1 83 ? 17.115 105.616 5.391 1.00 27.50 80 ASP A CA 1
ATOM 619 C C . ASP A 1 83 ? 18.520 105.068 5.271 1.00 26.63 80 ASP A C 1
ATOM 620 O O . ASP A 1 83 ? 19.266 105.451 4.375 1.00 25.87 80 ASP A O 1
ATOM 625 N N . VAL A 1 84 ? 18.879 104.167 6.178 1.00 26.90 81 VAL A N 1
ATOM 626 C CA . VAL A 1 84 ? 20.191 103.523 6.117 1.00 27.10 81 VAL A CA 1
ATOM 627 C C . VAL A 1 84 ? 20.057 102.007 6.190 1.00 28.02 81 VAL A C 1
ATOM 628 O O . VAL A 1 84 ? 19.051 101.494 6.689 1.00 28.45 81 VAL A O 1
ATOM 632 N N . LEU A 1 85 ? 21.070 101.310 5.683 1.00 28.45 82 LEU A N 1
ATOM 633 C CA . LEU A 1 85 ? 21.222 99.880 5.875 1.00 29.03 82 LEU A CA 1
ATOM 634 C C . LEU A 1 85 ? 22.519 99.576 6.617 1.00 29.32 82 LEU A C 1
ATOM 635 O O . LEU A 1 85 ? 23.505 100.289 6.443 1.00 29.44 82 LEU A O 1
ATOM 640 N N . PRO A 1 86 ? 22.524 98.499 7.435 1.00 29.50 83 PRO A N 1
ATOM 641 C CA . PRO A 1 86 ? 23.735 98.094 8.131 1.00 29.67 83 PRO A CA 1
ATOM 642 C C . PRO A 1 86 ? 24.782 97.526 7.163 1.00 30.24 83 PRO A C 1
ATOM 643 O O . PRO A 1 86 ? 24.439 96.938 6.131 1.00 29.06 83 PRO A O 1
ATOM 647 N N . VAL A 1 87 ? 26.047 97.768 7.490 1.00 30.74 84 VAL A N 1
ATOM 648 C CA . VAL A 1 87 ? 27.179 97.257 6.740 1.00 32.03 84 VAL A CA 1
ATOM 649 C C . VAL A 1 87 ? 27.956 96.430 7.747 1.00 32.53 84 VAL A C 1
ATOM 650 O O . VAL A 1 87 ? 28.535 96.974 8.690 1.00 33.38 84 VAL A O 1
ATOM 654 N N . GLY A 1 88 ? 27.952 95.116 7.573 1.00 33.27 85 GLY A N 1
ATOM 655 C CA . GLY A 1 88 ? 28.498 94.214 8.598 1.00 34.34 85 GLY A CA 1
ATOM 656 C C . GLY A 1 88 ? 27.438 93.920 9.654 1.00 35.18 85 GLY A C 1
ATOM 657 O O . GLY A 1 88 ? 26.337 94.477 9.604 1.00 34.95 85 GLY A O 1
ATOM 658 N N . ASN A 1 89 ? 27.757 93.039 10.603 1.00 35.95 86 ASN A N 1
ATOM 659 C CA . ASN A 1 89 ? 26.805 92.648 11.641 1.00 37.24 86 ASN A CA 1
ATOM 660 C C . ASN A 1 89 ? 26.847 93.612 12.825 1.00 37.07 86 ASN A C 1
ATOM 661 O O . ASN A 1 89 ? 27.542 93.360 13.815 1.00 37.62 86 ASN A O 1
ATOM 666 N N . VAL A 1 90 ? 26.122 94.715 12.719 1.00 36.55 87 VAL A N 1
ATOM 667 C CA . VAL A 1 90 ? 25.925 95.611 13.850 1.00 36.04 87 VAL A CA 1
ATOM 668 C C . VAL A 1 90 ? 24.981 94.906 14.829 1.00 36.64 87 VAL A C 1
ATOM 669 O O . VAL A 1 90 ? 23.935 94.397 14.419 1.00 36.10 87 VAL A O 1
ATOM 673 N N . ARG A 1 91 ? 25.346 94.876 16.114 1.00 37.07 88 ARG A N 1
ATOM 674 C CA . ARG A 1 91 ? 24.478 94.277 17.129 0.50 37.95 88 ARG A CA 1
ATOM 675 C C . ARG A 1 91 ? 23.081 94.864 17.024 1.00 38.61 88 ARG A C 1
ATOM 676 O O . ARG A 1 91 ? 22.924 96.084 16.835 1.00 38.49 88 ARG A O 1
ATOM 692 N N . ALA A 1 93 ? 21.077 95.324 19.328 1.00 39.91 90 ALA A N 1
ATOM 693 C CA . ALA A 1 93 ? 20.901 96.205 20.475 1.00 40.03 90 ALA A CA 1
ATOM 694 C C . ALA A 1 93 ? 21.650 97.523 20.322 1.00 40.19 90 ALA A C 1
ATOM 695 O O . ALA A 1 93 ? 21.586 98.362 21.227 1.00 40.97 90 ALA A O 1
ATOM 697 N N . ALA A 1 94 ? 22.359 97.694 19.198 1.00 39.56 91 ALA A N 1
ATOM 698 C CA . ALA A 1 94 ? 23.106 98.924 18.875 1.00 39.28 91 ALA A CA 1
ATOM 699 C C . ALA A 1 94 ? 22.481 99.703 17.712 1.00 39.02 91 ALA A C 1
ATOM 700 O O . ALA A 1 94 ? 23.149 100.500 17.049 1.00 38.99 91 ALA A O 1
ATOM 702 N N . ARG A 1 95 ? 21.197 99.474 17.466 1.00 38.46 92 ARG A N 1
ATOM 703 C CA . ARG A 1 95 ? 20.514 100.083 16.322 1.00 37.85 92 ARG A CA 1
ATOM 704 C C . ARG A 1 95 ? 19.376 101.008 16.768 1.00 37.38 92 ARG A C 1
ATOM 705 O O . ARG A 1 95 ? 18.515 101.390 15.964 1.00 37.31 92 ARG A O 1
ATOM 713 N N . GLN A 1 96 ? 19.365 101.371 18.047 1.00 36.19 93 GLN A N 1
ATOM 714 C CA . GLN A 1 96 ? 18.282 102.223 18.549 1.00 35.62 93 GLN A CA 1
ATOM 715 C C . GLN A 1 96 ? 18.791 103.400 19.361 1.00 34.45 93 GLN A C 1
ATOM 716 O O . GLN A 1 96 ? 19.567 103.230 20.309 1.00 34.27 93 GLN A O 1
ATOM 722 N N . LEU A 1 97 ? 18.349 104.587 18.961 1.00 33.25 94 LEU A N 1
ATOM 723 C CA . LEU A 1 97 ? 18.712 105.850 19.607 1.00 32.34 94 LEU A CA 1
ATOM 724 C C . LEU A 1 97 ? 20.227 105.997 19.805 1.00 31.95 94 LEU A C 1
ATOM 725 O O . LEU A 1 97 ? 20.704 106.241 20.920 1.00 32.79 94 LEU A O 1
ATOM 730 N N . GLN A 1 98 ? 20.966 105.851 18.706 1.00 30.93 95 GLN A N 1
ATOM 731 C CA . GLN A 1 98 ? 22.437 105.857 18.713 1.00 30.58 95 GLN A CA 1
ATOM 732 C C . GLN A 1 98 ? 22.983 107.077 17.983 1.00 29.53 95 GLN A C 1
ATOM 733 O O . GLN A 1 98 ? 22.635 107.309 16.827 1.00 29.06 95 GLN A O 1
ATOM 739 N N . PRO A 1 99 ? 23.807 107.888 18.666 1.00 29.11 96 PRO A N 1
ATOM 740 C CA . PRO A 1 99 ? 24.541 108.955 17.984 1.00 28.67 96 PRO A CA 1
ATOM 741 C C . PRO A 1 99 ? 25.457 108.405 16.876 1.00 28.30 96 PRO A C 1
ATOM 742 O O . PRO A 1 99 ? 26.204 107.439 17.097 1.00 27.73 96 PRO A O 1
ATOM 746 N N . VAL A 1 100 ? 25.352 108.992 15.685 1.00 26.86 97 VAL A N 1
ATOM 747 C CA . VAL A 1 100 ? 26.166 108.596 14.539 1.00 26.23 97 VAL A CA 1
ATOM 748 C C . VAL A 1 100 ? 26.642 109.849 13.810 1.00 26.75 97 VAL A C 1
ATOM 749 O O . VAL A 1 100 ? 26.198 110.958 14.139 1.00 26.42 97 VAL A O 1
ATOM 753 N N . ARG A 1 101 ? 27.537 109.669 12.827 1.00 26.54 98 ARG A N 1
ATOM 754 C CA . ARG A 1 101 ? 27.868 110.732 11.865 1.00 26.78 98 ARG A CA 1
ATOM 755 C C . ARG A 1 101 ? 27.987 110.169 10.453 1.00 25.90 98 ARG A C 1
ATOM 756 O O . ARG A 1 101 ? 28.468 109.055 10.245 1.00 25.28 98 ARG A O 1
ATOM 764 N N . ILE A 1 102 ? 27.578 110.984 9.491 1.00 25.86 99 ILE A N 1
ATOM 765 C CA . ILE A 1 102 ? 27.586 110.634 8.084 1.00 25.48 99 ILE A CA 1
ATOM 766 C C . ILE A 1 102 ? 28.764 111.362 7.441 1.00 26.50 99 ILE A C 1
ATOM 767 O O . ILE A 1 102 ? 28.946 112.578 7.650 1.00 25.66 99 ILE A O 1
ATOM 772 N N . THR A 1 103 ? 29.574 110.624 6.679 1.00 26.47 100 THR A N 1
ATOM 773 C CA . THR A 1 103 ? 30.629 111.269 5.890 1.00 27.03 100 THR A CA 1
ATOM 774 C C . THR A 1 103 ? 30.244 111.340 4.411 1.00 27.54 100 THR A C 1
ATOM 775 O O . THR A 1 103 ? 30.007 110.316 3.765 1.00 27.78 100 THR A O 1
ATOM 779 N N . THR A 1 104 ? 30.201 112.561 3.886 1.00 28.67 101 THR A N 1
ATOM 780 C CA . THR A 1 104 ? 29.819 112.813 2.500 1.00 29.93 101 THR A CA 1
ATOM 781 C C . THR A 1 104 ? 31.018 112.644 1.552 1.00 31.09 101 THR A C 1
ATOM 782 O O . THR A 1 104 ? 32.147 112.457 2.004 1.00 31.14 101 THR A O 1
ATOM 786 N N . ARG A 1 105 ? 30.761 112.724 0.248 1.00 32.30 102 ARG A N 1
ATOM 787 C CA . ARG A 1 105 ? 31.802 112.655 -0.792 1.00 34.11 102 ARG A CA 1
ATOM 788 C C . ARG A 1 105 ? 32.825 113.775 -0.694 1.00 34.58 102 ARG A C 1
ATOM 789 O O . ARG A 1 105 ? 33.958 113.613 -1.138 1.00 34.65 102 ARG A O 1
ATOM 797 N N . GLU A 1 106 ? 32.405 114.915 -0.143 1.00 34.95 103 GLU A N 1
ATOM 798 C CA A GLU A 1 106 ? 33.317 116.038 0.050 0.50 35.26 103 GLU A CA 1
ATOM 799 C CA B GLU A 1 106 ? 33.263 116.071 0.076 0.50 35.33 103 GLU A CA 1
ATOM 800 C C . GLU A 1 106 ? 34.054 115.897 1.379 1.00 35.33 103 GLU A C 1
ATOM 801 O O . GLU A 1 106 ? 34.799 116.785 1.788 1.00 35.02 103 GLU A O 1
ATOM 812 N N . GLU A 1 107 ? 33.859 114.748 2.033 1.00 35.44 104 GLU A N 1
ATOM 813 C CA . GLU A 1 107 ? 34.482 114.410 3.320 1.00 35.45 104 GLU A CA 1
ATOM 814 C C . GLU A 1 107 ? 34.018 115.299 4.482 1.00 35.28 104 GLU A C 1
ATOM 815 O O . GLU A 1 107 ? 34.729 115.452 5.468 1.00 35.41 104 GLU A O 1
ATOM 821 N N . CYS A 1 108 ? 32.826 115.886 4.375 1.00 34.66 105 CYS A N 1
ATOM 822 C CA . CYS A 1 108 ? 32.254 116.588 5.519 1.00 34.66 105 CYS A CA 1
ATOM 823 C C . CYS A 1 108 ? 31.539 115.570 6.396 1.00 33.39 105 CYS A C 1
ATOM 824 O O . CYS A 1 108 ? 31.021 114.567 5.903 1.00 33.45 105 CYS A O 1
ATOM 827 N N . LYS A 1 109 ? 31.529 115.832 7.694 1.00 32.53 106 LYS A N 1
ATOM 828 C CA . LYS A 1 109 ? 30.942 114.925 8.660 1.00 31.85 106 LYS A CA 1
ATOM 829 C C . LYS A 1 109 ? 29.750 115.616 9.297 1.00 31.47 106 LYS A C 1
ATOM 830 O O . LYS A 1 109 ? 29.890 116.694 9.861 1.00 32.07 106 LYS A O 1
ATOM 836 N N . ILE A 1 110 ? 28.569 115.017 9.140 1.00 30.31 107 ILE A N 1
ATOM 837 C CA . ILE A 1 110 ? 27.327 115.528 9.711 1.00 29.06 107 ILE A CA 1
ATOM 838 C C . ILE A 1 110 ? 26.822 114.554 10.788 1.00 28.82 107 ILE A C 1
ATOM 839 O O . ILE A 1 110 ? 26.558 113.395 10.497 1.00 28.15 107 ILE A O 1
ATOM 844 N N . PRO A 1 111 ? 26.696 115.031 12.033 1.00 28.43 108 PRO A N 1
ATOM 845 C CA . PRO A 1 111 ? 26.198 114.219 13.131 1.00 28.39 108 PRO A CA 1
ATOM 846 C C . PRO A 1 111 ? 24.682 114.001 13.061 1.00 28.53 108 PRO A C 1
ATOM 847 O O . PRO A 1 111 ? 23.938 114.816 12.472 1.00 27.88 108 PRO A O 1
ATOM 851 N N . GLY A 1 112 ? 24.231 112.913 13.673 1.00 28.52 109 GLY A N 1
ATOM 852 C CA . GLY A 1 112 ? 22.808 112.554 13.667 1.00 28.24 109 GLY A CA 1
ATOM 853 C C . GLY A 1 112 ? 22.466 111.503 14.703 1.00 28.44 109 GLY A C 1
ATOM 854 O O . GLY A 1 112 ? 23.341 110.980 15.392 1.00 28.36 109 GLY A O 1
ATOM 855 N N . LEU A 1 113 ? 21.177 111.231 14.844 1.00 28.56 110 LEU A N 1
ATOM 856 C CA . LEU A 1 113 ? 20.710 110.173 15.710 1.00 28.50 110 LEU A CA 1
ATOM 857 C C . LEU A 1 113 ? 20.065 109.078 14.860 1.00 29.29 110 LEU A C 1
ATOM 858 O O . LEU A 1 113 ? 19.120 109.322 14.095 1.00 28.98 110 LEU A O 1
ATOM 863 N N . LEU A 1 114 ? 20.596 107.873 15.002 1.00 30.09 111 LEU A N 1
ATOM 864 C CA . LEU A 1 114 ? 20.052 106.703 14.345 1.00 31.74 111 LEU A CA 1
ATOM 865 C C . LEU A 1 114 ? 18.976 106.068 15.226 1.00 32.88 111 LEU A C 1
ATOM 866 O O . LEU A 1 114 ? 19.135 105.967 16.444 1.00 32.28 111 LEU A O 1
ATOM 871 N N . ASP A 1 115 ? 17.878 105.661 14.606 1.00 34.49 112 ASP A N 1
ATOM 872 C CA . ASP A 1 115 ? 16.855 104.886 15.301 1.00 37.29 112 ASP A CA 1
ATOM 873 C C . ASP A 1 115 ? 16.249 103.884 14.335 1.00 39.03 112 ASP A C 1
ATOM 874 O O . ASP A 1 115 ? 16.185 104.140 13.126 1.00 38.53 112 ASP A O 1
ATOM 879 N N . GLY A 1 116 ? 15.836 102.737 14.872 1.00 41.53 113 GLY A N 1
ATOM 880 C CA . GLY A 1 116 ? 15.133 101.711 14.098 1.00 44.63 113 GLY A CA 1
ATOM 881 C C . GLY A 1 116 ? 13.854 101.243 14.777 1.00 47.08 113 GLY A C 1
ATOM 882 O O . GLY A 1 116 ? 13.607 101.569 15.941 1.00 47.07 113 GLY A O 1
ATOM 883 N N . ASP A 1 117 ? 13.032 100.501 14.033 1.00 49.35 114 ASP A N 1
ATOM 884 C CA . ASP A 1 117 ? 11.849 99.831 14.575 1.00 51.68 114 ASP A CA 1
ATOM 885 C C . ASP A 1 117 ? 12.219 98.446 15.102 1.00 52.57 114 ASP A C 1
ATOM 886 O O . ASP A 1 117 ? 12.775 97.629 14.366 1.00 52.93 114 ASP A O 1
ATOM 891 N N . ARG A 1 118 ? 11.913 98.172 16.366 1.00 53.87 115 ARG A N 1
ATOM 892 C CA . ARG A 1 118 ? 12.086 96.815 16.877 1.00 55.30 115 ARG A CA 1
ATOM 893 C C . ARG A 1 118 ? 10.814 95.981 16.708 1.00 56.12 115 ARG A C 1
ATOM 894 O O . ARG A 1 118 ? 9.743 96.356 17.192 1.00 55.95 115 ARG A O 1
ATOM 902 N N . GLN A 1 119 ? 10.944 94.863 15.998 1.00 57.19 116 GLN A N 1
ATOM 903 C CA . GLN A 1 119 ? 9.920 93.820 16.007 1.00 58.28 116 GLN A CA 1
ATOM 904 C C . GLN A 1 119 ? 10.529 92.539 16.576 1.00 58.58 116 GLN A C 1
ATOM 905 O O . GLN A 1 119 ? 11.350 91.875 15.929 1.00 58.35 116 GLN A O 1
ATOM 911 N N . GLY A 1 120 ? 10.132 92.236 17.812 1.00 59.11 117 GLY A N 1
ATOM 912 C CA . GLY A 1 120 ? 10.654 91.110 18.576 1.00 59.74 117 GLY A CA 1
ATOM 913 C C . GLY A 1 120 ? 12.167 91.111 18.674 1.00 60.19 117 GLY A C 1
ATOM 914 O O . GLY A 1 120 ? 12.765 91.947 19.366 1.00 60.30 117 GLY A O 1
ATOM 915 N N . ASN A 1 121 ? 12.774 90.172 17.952 1.00 60.41 118 ASN A N 1
ATOM 916 C CA . ASN A 1 121 ? 14.218 89.970 17.932 1.00 60.38 118 ASN A CA 1
ATOM 917 C C . ASN A 1 121 ? 14.951 91.025 17.100 1.00 60.00 118 ASN A C 1
ATOM 918 O O . ASN A 1 121 ? 16.083 91.399 17.409 1.00 59.78 118 ASN A O 1
ATOM 923 N N . ASP A 1 122 ? 14.288 91.501 16.048 1.00 59.54 119 ASP A N 1
ATOM 924 C CA . ASP A 1 122 ? 14.947 92.298 15.017 1.00 58.77 119 ASP A CA 1
ATOM 925 C C . ASP A 1 122 ? 14.615 93.788 15.051 1.00 57.90 119 ASP A C 1
ATOM 926 O O . ASP A 1 122 ? 13.511 94.190 15.421 1.00 57.79 119 ASP A O 1
ATOM 931 N N . VAL A 1 123 ? 15.613 94.584 14.664 1.00 56.63 120 VAL A N 1
ATOM 932 C CA . VAL A 1 123 ? 15.494 96.022 14.439 1.00 55.45 120 VAL A CA 1
ATOM 933 C C . VAL A 1 123 ? 15.874 96.283 12.986 1.00 54.64 120 VAL A C 1
ATOM 934 O O . VAL A 1 123 ? 17.032 96.112 12.589 1.00 54.52 120 VAL A O 1
ATOM 938 N N . SER A 1 124 ? 14.887 96.684 12.195 1.00 53.62 121 SER A N 1
ATOM 939 C CA . SER A 1 124 ? 15.128 97.090 10.817 1.00 52.45 121 SER A CA 1
ATOM 940 C C . SER A 1 124 ? 14.541 98.484 10.567 1.00 51.13 121 SER A C 1
ATOM 941 O O . SER A 1 124 ? 14.218 99.211 11.521 1.00 51.33 121 SER A O 1
ATOM 944 N N . ALA A 1 125 ? 14.422 98.857 9.291 1.00 49.14 122 ALA A N 1
ATOM 945 C CA . ALA A 1 125 ? 13.875 100.154 8.891 1.00 46.72 122 ALA A CA 1
ATOM 946 C C . ALA A 1 125 ? 14.560 101.322 9.614 1.00 45.08 122 ALA A C 1
ATOM 947 O O . ALA A 1 125 ? 13.889 102.261 10.063 1.00 44.80 122 ALA A O 1
ATOM 957 N N . ARG A 1 127 ? 16.634 104.727 10.302 1.00 35.14 124 ARG A N 1
ATOM 958 C CA . ARG A 1 127 ? 16.722 106.061 9.750 1.00 33.44 124 ARG A CA 1
ATOM 959 C C . ARG A 1 127 ? 17.640 106.894 10.638 1.00 32.07 124 ARG A C 1
ATOM 960 O O . ARG A 1 127 ? 17.651 106.735 11.855 1.00 31.94 124 ARG A O 1
ATOM 968 N N . VAL A 1 128 ? 18.400 107.776 10.010 1.00 29.92 125 VAL A N 1
ATOM 969 C CA . VAL A 1 128 ? 19.221 108.736 10.709 1.00 28.72 125 VAL A CA 1
ATOM 970 C C . VAL A 1 128 ? 18.520 110.083 10.635 1.00 28.02 125 VAL A C 1
ATOM 971 O O . VAL A 1 128 ? 17.934 110.439 9.600 1.00 27.84 125 VAL A O 1
ATOM 975 N N . ASP A 1 129 ? 18.567 110.815 11.742 1.00 26.78 126 ASP A N 1
ATOM 976 C CA . ASP A 1 129 ? 17.923 112.120 11.850 1.00 26.38 126 ASP A CA 1
ATOM 977 C C . ASP A 1 129 ? 19.026 113.149 12.050 1.00 26.22 126 ASP A C 1
ATOM 978 O O . ASP A 1 129 ? 19.778 113.081 13.043 1.00 25.91 126 ASP A O 1
ATOM 983 N N . ILE A 1 130 ? 19.135 114.079 11.097 1.00 25.59 127 ILE A N 1
ATOM 984 C CA . ILE A 1 130 ? 20.086 115.181 11.205 1.00 25.44 127 ILE A CA 1
ATOM 985 C C . ILE A 1 130 ? 19.363 116.510 11.465 1.00 25.49 127 ILE A C 1
ATOM 986 O O . ILE A 1 130 ? 19.943 117.582 11.290 1.00 25.12 127 ILE A O 1
ATOM 991 N N . GLY A 1 131 ? 18.106 116.429 11.887 1.00 25.04 128 GLY A N 1
ATOM 992 C CA . GLY A 1 131 ? 17.280 117.620 12.096 1.00 25.96 128 GLY A CA 1
ATOM 993 C C . GLY A 1 131 ? 16.607 118.183 10.844 1.00 26.48 128 GLY A C 1
ATOM 994 O O . GLY A 1 131 ? 15.952 119.218 10.919 1.00 26.50 128 GLY A O 1
ATOM 995 N N . ALA A 1 132 ? 16.763 117.514 9.697 1.00 26.47 129 ALA A N 1
ATOM 996 C CA . ALA A 1 132 ? 16.192 118.018 8.432 1.00 26.49 129 ALA A CA 1
ATOM 997 C C . ALA A 1 132 ? 14.671 117.856 8.356 1.00 26.74 129 ALA A C 1
ATOM 998 O O . ALA A 1 132 ? 14.101 116.962 8.981 1.00 25.66 129 ALA A O 1
ATOM 1000 N N . ARG A 1 133 ? 14.040 118.747 7.594 1.00 27.29 130 ARG A N 1
ATOM 1001 C CA . ARG A 1 133 ? 12.589 118.785 7.435 1.00 28.45 130 ARG A CA 1
ATOM 1002 C C . ARG A 1 133 ? 12.202 118.521 5.989 1.00 27.85 130 ARG A C 1
ATOM 1003 O O . ARG A 1 133 ? 11.023 118.353 5.686 1.00 28.22 130 ARG A O 1
ATOM 1011 N N . THR A 1 134 ? 13.189 118.512 5.093 1.00 27.78 131 THR A N 1
ATOM 1012 C CA . THR A 1 134 ? 12.929 118.262 3.679 1.00 27.83 131 THR A CA 1
ATOM 1013 C C . THR A 1 134 ? 14.053 117.449 3.040 1.00 27.99 131 THR A C 1
ATOM 1014 O O . THR A 1 134 ? 15.181 117.414 3.545 1.00 27.14 131 THR A O 1
ATOM 1018 N N . TYR A 1 135 ? 13.716 116.792 1.931 1.00 28.02 132 TYR A N 1
ATOM 1019 C CA . TYR A 1 135 ? 14.692 116.213 1.016 1.00 28.68 132 TYR A CA 1
ATOM 1020 C C . TYR A 1 135 ? 15.809 117.197 0.642 1.00 28.70 132 TYR A C 1
ATOM 1021 O O . TYR A 1 135 ? 16.984 116.857 0.742 1.00 28.13 132 TYR A O 1
ATOM 1030 N N . ASP A 1 136 ? 15.445 118.417 0.232 1.00 28.90 133 ASP A N 1
ATOM 1031 C CA A ASP A 1 136 ? 16.447 119.376 -0.229 0.50 29.09 133 ASP A CA 1
ATOM 1032 C CA B ASP A 1 136 ? 16.413 119.420 -0.219 0.50 28.90 133 ASP A CA 1
ATOM 1033 C C . ASP A 1 136 ? 17.420 119.801 0.871 1.00 29.10 133 ASP A C 1
ATOM 1034 O O . ASP A 1 136 ? 18.611 119.974 0.604 1.00 29.19 133 ASP A O 1
ATOM 1043 N N . GLU A 1 137 ? 16.934 119.957 2.102 1.00 29.24 134 GLU A N 1
ATOM 1044 C CA . GLU A 1 137 ? 17.826 120.236 3.244 1.00 29.73 134 GLU A CA 1
ATOM 1045 C C . GLU A 1 137 ? 18.921 119.166 3.392 1.00 29.06 134 GLU A C 1
ATOM 1046 O O . GLU A 1 137 ? 20.077 119.484 3.665 1.00 29.89 134 GLU A O 1
ATOM 1052 N N . VAL A 1 138 ? 18.568 117.900 3.205 1.00 28.79 135 VAL A N 1
ATOM 1053 C CA . VAL A 1 138 ? 19.568 116.826 3.289 1.00 28.23 135 VAL A CA 1
ATOM 1054 C C . VAL A 1 138 ? 20.560 116.907 2.112 1.00 28.30 135 VAL A C 1
ATOM 1055 O O . VAL A 1 138 ? 21.774 116.847 2.315 1.00 27.83 135 VAL A O 1
ATOM 1067 N N . GLN A 1 140 ? 21.392 119.599 0.495 1.00 29.44 137 GLN A N 1
ATOM 1068 C CA . GLN A 1 140 ? 22.232 120.782 0.748 1.00 31.21 137 GLN A CA 1
ATOM 1069 C C . GLN A 1 140 ? 23.368 120.502 1.727 1.00 30.83 137 GLN A C 1
ATOM 1070 O O . GLN A 1 140 ? 24.449 121.119 1.650 1.00 31.31 137 GLN A O 1
ATOM 1076 N N . ALA A 1 141 ? 23.130 119.574 2.651 1.00 30.15 138 ALA A N 1
ATOM 1077 C CA . ALA A 1 141 ? 24.184 119.150 3.566 1.00 29.96 138 ALA A CA 1
ATOM 1078 C C . ALA A 1 141 ? 25.253 118.310 2.853 1.00 29.60 138 ALA A C 1
ATOM 1079 O O . ALA A 1 141 ? 26.312 118.039 3.418 1.00 30.71 138 ALA A O 1
ATOM 1081 N N . GLY A 1 142 ? 24.994 117.912 1.608 1.00 29.08 139 GLY A N 1
ATOM 1082 C CA . GLY A 1 142 ? 25.981 117.132 0.844 1.00 28.16 139 GLY A CA 1
ATOM 1083 C C . GLY A 1 142 ? 25.773 115.624 0.913 1.00 28.03 139 GLY A C 1
ATOM 1084 O O . GLY A 1 142 ? 26.527 114.846 0.308 1.00 27.79 139 GLY A O 1
ATOM 1085 N N . ILE A 1 143 ? 24.724 115.214 1.623 1.00 27.46 140 ILE A N 1
ATOM 1086 C CA . ILE A 1 143 ? 24.438 113.797 1.862 1.00 27.23 140 ILE A CA 1
ATOM 1087 C C . ILE A 1 143 ? 23.820 113.108 0.631 1.00 27.33 140 ILE A C 1
ATOM 1088 O O . ILE A 1 143 ? 22.894 113.646 0.017 1.00 26.74 140 ILE A O 1
ATOM 1093 N N . ARG A 1 144 ? 24.357 111.932 0.276 1.00 27.32 141 ARG A N 1
ATOM 1094 C CA . ARG A 1 144 ? 23.864 111.144 -0.872 1.00 27.37 141 ARG A CA 1
ATOM 1095 C C . ARG A 1 144 ? 23.804 109.653 -0.559 1.00 27.46 141 ARG A C 1
ATOM 1096 O O . ARG A 1 144 ? 24.557 109.177 0.291 1.00 28.06 141 ARG A O 1
ATOM 1104 N N . PRO A 1 145 ? 22.930 108.899 -1.263 1.00 27.19 142 PRO A N 1
ATOM 1105 C CA . PRO A 1 145 ? 22.991 107.436 -1.204 1.00 27.20 142 PRO A CA 1
ATOM 1106 C C . PRO A 1 145 ? 24.415 106.926 -1.354 1.00 27.14 142 PRO A C 1
ATOM 1107 O O . PRO A 1 145 ? 25.172 107.451 -2.172 1.00 27.22 142 PRO A O 1
ATOM 1111 N N . GLY A 1 146 ? 24.786 105.928 -0.551 1.00 26.72 143 GLY A N 1
ATOM 1112 C CA . GLY A 1 146 ? 26.150 105.406 -0.569 1.00 26.65 143 GLY A CA 1
ATOM 1113 C C . GLY A 1 146 ? 27.090 105.970 0.485 1.00 26.90 143 GLY A C 1
ATOM 1114 O O . GLY A 1 146 ? 28.157 105.398 0.718 1.00 27.42 143 GLY A O 1
ATOM 1115 N N . ASP A 1 147 ? 26.709 107.082 1.122 1.00 26.33 144 ASP A N 1
ATOM 1116 C CA . ASP A 1 147 ? 27.516 107.697 2.185 1.00 26.33 144 ASP A CA 1
ATOM 1117 C C . ASP A 1 147 ? 27.661 106.768 3.392 1.00 25.76 144 ASP A C 1
ATOM 1118 O O . ASP A 1 147 ? 26.688 106.155 3.849 1.00 25.45 144 ASP A O 1
ATOM 1123 N N . ARG A 1 148 ? 28.880 106.669 3.891 1.00 25.17 145 ARG A N 1
ATOM 1124 C CA . ARG A 1 148 ? 29.165 105.870 5.079 1.00 24.86 145 ARG A CA 1
ATOM 1125 C C . ARG A 1 148 ? 28.656 106.529 6.365 1.00 24.55 145 ARG A C 1
ATOM 1126 O O . ARG A 1 148 ? 28.667 107.756 6.497 1.00 24.13 145 ARG A O 1
ATOM 1134 N N . VAL A 1 149 ? 28.213 105.693 7.296 1.00 24.45 146 VAL A N 1
ATOM 1135 C CA . VAL A 1 149 ? 27.643 106.147 8.563 1.00 24.66 146 VAL A CA 1
ATOM 1136 C C . VAL A 1 149 ? 28.291 105.327 9.669 1.00 25.06 146 VAL A C 1
ATOM 1137 O O . VAL A 1 149 ? 28.303 104.101 9.615 1.00 25.51 146 VAL A O 1
ATOM 1141 N N . THR A 1 150 ? 28.863 106.001 10.661 1.00 25.97 147 THR A N 1
ATOM 1142 C CA . THR A 1 150 ? 29.590 105.311 11.718 1.00 27.14 147 THR A CA 1
ATOM 1143 C C . THR A 1 150 ? 29.152 105.868 13.073 1.00 28.04 147 THR A C 1
ATOM 1144 O O . THR A 1 150 ? 28.673 107.007 13.153 1.00 27.76 147 THR A O 1
ATOM 1148 N N . PHE A 1 151 ? 29.351 105.076 14.132 1.00 28.03 148 PHE A N 1
ATOM 1149 C CA . PHE A 1 151 ? 29.039 105.510 15.478 1.00 28.65 148 PHE A CA 1
ATOM 1150 C C . PHE A 1 151 ? 29.855 106.761 15.799 1.00 28.97 148 PHE A C 1
ATOM 1151 O O . PHE A 1 151 ? 31.008 106.907 15.370 1.00 28.68 148 PHE A O 1
ATOM 1159 N N . ASP A 1 152 ? 29.242 107.678 16.534 1.00 29.03 149 ASP A N 1
ATOM 1160 C CA . ASP A 1 152 ? 29.851 108.992 16.763 1.00 29.39 149 ASP A CA 1
ATOM 1161 C C . ASP A 1 152 ? 30.697 108.956 18.040 1.00 29.21 149 ASP A C 1
ATOM 1162 O O . ASP A 1 152 ? 30.528 109.776 18.924 1.00 30.20 149 ASP A O 1
ATOM 1167 N N . THR A 1 153 ? 31.623 108.008 18.123 1.00 29.03 150 THR A N 1
ATOM 1168 C CA . THR A 1 153 ? 32.343 107.726 19.369 1.00 27.64 150 THR A CA 1
ATOM 1169 C C . THR A 1 153 ? 33.723 108.375 19.420 1.00 28.06 150 THR A C 1
ATOM 1170 O O . THR A 1 153 ? 34.538 108.223 18.497 1.00 28.63 150 THR A O 1
ATOM 1174 N N . THR A 1 154 ? 33.968 109.109 20.501 1.00 27.45 151 THR A N 1
ATOM 1175 C CA . THR A 1 154 ? 35.289 109.638 20.810 1.00 27.71 151 THR A CA 1
ATOM 1176 C C . THR A 1 154 ? 36.073 108.587 21.602 1.00 27.39 151 THR A C 1
ATOM 1177 O O . THR A 1 154 ? 35.550 108.004 22.551 1.00 27.09 151 THR A O 1
ATOM 1181 N N . PHE A 1 155 ? 37.314 108.352 21.192 1.00 27.15 152 PHE A N 1
ATOM 1182 C CA . PHE A 1 155 ? 38.225 107.421 21.869 1.00 27.99 152 PHE A CA 1
ATOM 1183 C C . PHE A 1 155 ? 38.518 107.945 23.278 1.00 28.64 152 PHE A C 1
ATOM 1184 O O . PHE A 1 155 ? 38.820 109.125 23.445 1.00 28.08 152 PHE A O 1
ATOM 1192 N N . GLN A 1 156 ? 38.437 107.067 24.275 1.00 28.68 153 GLN A N 1
ATOM 1193 C CA . GLN A 1 156 ? 38.632 107.478 25.665 1.00 29.44 153 GLN A CA 1
ATOM 1194 C C . GLN A 1 156 ? 39.505 106.522 26.466 1.00 29.37 153 GLN A C 1
ATOM 1195 O O . GLN A 1 156 ? 39.442 105.296 26.292 1.00 28.85 153 GLN A O 1
ATOM 1201 N N . VAL A 1 157 ? 40.311 107.094 27.354 1.00 29.04 154 VAL A N 1
ATOM 1202 C CA . VAL A 1 157 ? 41.102 106.291 28.286 1.00 29.38 154 VAL A CA 1
ATOM 1203 C C . VAL A 1 157 ? 40.246 105.974 29.513 1.00 29.40 154 VAL A C 1
ATOM 1204 O O . VAL A 1 157 ? 39.547 106.844 30.034 1.00 29.64 154 VAL A O 1
ATOM 1208 N N . LEU A 1 158 ? 40.313 104.723 29.959 1.00 29.25 155 LEU A N 1
ATOM 1209 C CA . LEU A 1 158 ? 39.617 104.258 31.156 1.00 29.44 155 LEU A CA 1
ATOM 1210 C C . LEU A 1 158 ? 40.619 104.099 32.308 1.00 28.94 155 LEU A C 1
ATOM 1211 O O . LEU A 1 158 ? 41.823 104.072 32.055 1.00 28.74 155 LEU A O 1
ATOM 1216 N N . PRO A 1 159 ? 40.136 103.978 33.569 1.00 28.44 156 PRO A N 1
ATOM 1217 C CA . PRO A 1 159 ? 41.092 103.712 34.653 1.00 28.31 156 PRO A CA 1
ATOM 1218 C C . PRO A 1 159 ? 41.878 102.408 34.456 1.00 28.15 156 PRO A C 1
ATOM 1219 O O . PRO A 1 159 ? 41.466 101.543 33.677 1.00 27.51 156 PRO A O 1
ATOM 1223 N N . HIS A 1 160 ? 43.011 102.290 35.155 1.00 27.75 157 HIS A N 1
ATOM 1224 C CA . HIS A 1 160 ? 43.823 101.072 35.158 1.00 27.91 157 HIS A CA 1
ATOM 1225 C C . HIS A 1 160 ? 44.303 100.641 33.764 1.00 27.36 157 HIS A C 1
ATOM 1226 O O . HIS A 1 160 ? 44.376 99.451 33.453 1.00 26.63 157 HIS A O 1
ATOM 1233 N N . GLN A 1 161 ? 44.657 101.629 32.939 1.00 26.63 158 GLN A N 1
ATOM 1234 C CA . GLN A 1 161 ? 45.295 101.372 31.629 1.00 26.82 158 GLN A CA 1
ATOM 1235 C C . GLN A 1 161 ? 44.439 100.500 30.706 1.00 26.36 158 GLN A C 1
ATOM 1236 O O . GLN A 1 161 ? 44.887 99.499 30.152 1.00 26.68 158 GLN A O 1
ATOM 1242 N N . ARG A 1 162 ? 43.184 100.888 30.567 1.00 26.27 159 ARG A N 1
ATOM 1243 C CA . ARG A 1 162 ? 42.298 100.293 29.591 1.00 26.69 159 ARG A CA 1
ATOM 1244 C C . ARG A 1 162 ? 41.778 101.435 28.728 1.00 26.50 159 ARG A C 1
ATOM 1245 O O . ARG A 1 162 ? 41.911 102.609 29.100 1.00 26.26 159 ARG A O 1
ATOM 1253 N N . VAL A 1 163 ? 41.244 101.095 27.561 1.00 26.25 160 VAL A N 1
ATOM 1254 C CA . VAL A 1 163 ? 40.812 102.102 26.588 1.00 26.40 160 VAL A CA 1
ATOM 1255 C C . VAL A 1 163 ? 39.456 101.731 26.037 1.00 26.06 160 VAL A C 1
ATOM 1256 O O . VAL A 1 163 ? 39.089 100.557 26.014 1.00 26.14 160 VAL A O 1
ATOM 1268 N N . GLY A 1 165 ? 36.593 102.758 22.796 1.00 25.94 162 GLY A N 1
ATOM 1269 C CA . GLY A 1 165 ? 36.326 103.474 21.546 1.00 26.01 162 GLY A CA 1
ATOM 1270 C C . GLY A 1 165 ? 35.652 102.566 20.537 1.00 25.91 162 GLY A C 1
ATOM 1271 O O . GLY A 1 165 ? 35.533 101.357 20.760 1.00 25.68 162 GLY A O 1
ATOM 1272 N N . LYS A 1 166 ? 35.200 103.150 19.432 1.00 25.84 163 LYS A N 1
ATOM 1273 C CA . LYS A 1 166 ? 34.601 102.366 18.366 1.00 26.80 163 LYS A CA 1
ATOM 1274 C C . LYS A 1 166 ? 35.659 101.657 17.533 1.00 27.30 163 LYS A C 1
ATOM 1275 O O . LYS A 1 166 ? 36.862 102.010 17.562 1.00 26.74 163 LYS A O 1
ATOM 1281 N N . ALA A 1 167 ? 35.194 100.639 16.813 1.00 27.48 164 ALA A N 1
ATOM 1282 C CA . ALA A 1 167 ? 35.980 99.973 15.794 1.00 27.71 164 ALA A CA 1
ATOM 1283 C C . ALA A 1 167 ? 37.244 99.254 16.302 1.00 27.94 164 ALA A C 1
ATOM 1284 O O . ALA A 1 167 ? 38.169 99.013 1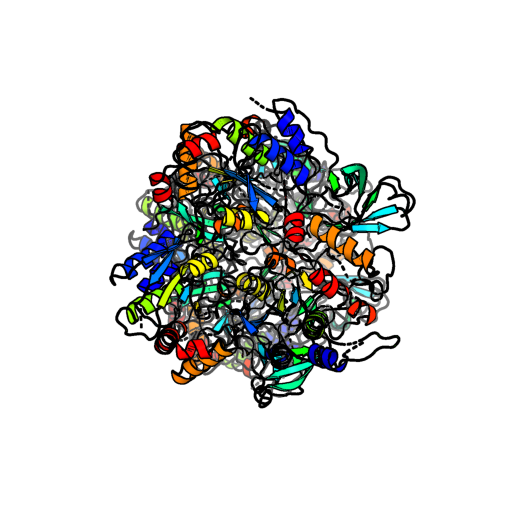5.524 1.00 28.15 164 ALA A O 1
ATOM 1286 N N . PHE A 1 168 ? 37.279 98.871 17.580 1.00 27.83 165 PHE A N 1
ATOM 1287 C CA . PHE A 1 168 ? 38.406 98.085 18.099 1.00 28.10 165 PHE A CA 1
ATOM 1288 C C . PHE A 1 168 ? 38.571 96.777 17.293 1.00 29.35 165 PHE A C 1
ATOM 1289 O O . PHE A 1 168 ? 39.687 96.284 17.091 1.00 29.13 165 PHE A O 1
ATOM 1297 N N . ASP A 1 169 ? 37.444 96.230 16.842 1.00 29.93 166 ASP A N 1
ATOM 1298 C CA . ASP A 1 169 ? 37.404 95.267 15.749 1.00 31.18 166 ASP A CA 1
ATOM 1299 C C . ASP A 1 169 ? 37.334 96.056 14.413 1.00 30.92 166 ASP A C 1
ATOM 1300 O O . ASP A 1 169 ? 36.269 96.547 14.061 1.00 30.54 166 ASP A O 1
ATOM 1305 N N . ASP A 1 170 ? 38.435 96.208 13.664 1.00 30.59 167 ASP A N 1
ATOM 1306 C CA . ASP A 1 170 ? 39.747 95.600 13.899 1.00 30.69 167 ASP A CA 1
ATOM 1307 C C . ASP A 1 170 ? 40.856 96.665 13.965 1.00 29.95 167 ASP A C 1
ATOM 1308 O O . ASP A 1 170 ? 42.005 96.408 13.585 1.00 29.63 167 ASP A O 1
ATOM 1313 N N . ARG A 1 171 ? 40.520 97.867 14.429 1.00 29.12 168 ARG A N 1
ATOM 1314 C CA . ARG A 1 171 ? 41.512 98.928 14.523 1.00 28.47 168 ARG A CA 1
ATOM 1315 C C . ARG A 1 171 ? 42.635 98.587 15.519 1.00 28.78 168 ARG A C 1
ATOM 1316 O O . ARG A 1 171 ? 43.764 99.037 15.355 1.00 28.44 168 ARG A O 1
ATOM 1324 N N . LEU A 1 172 ? 42.326 97.792 16.543 1.00 28.38 169 LEU A N 1
ATOM 1325 C CA . LEU A 1 172 ? 43.359 97.317 17.456 1.00 28.84 169 LEU A CA 1
ATOM 1326 C C . LEU A 1 172 ? 44.449 96.546 16.687 1.00 28.99 169 LEU A C 1
ATOM 1327 O O . LEU A 1 172 ? 45.633 96.680 16.983 1.00 29.26 169 LEU A O 1
ATOM 1332 N N . SER A 1 173 ? 44.037 95.770 15.693 1.00 28.52 170 SER A N 1
ATOM 1333 C CA . SER A 1 173 ? 44.968 95.018 14.884 1.00 29.27 170 SER A CA 1
ATOM 1334 C C . SER A 1 173 ? 45.675 95.850 13.806 1.00 29.11 170 SER A C 1
ATOM 1335 O O . SER A 1 173 ? 46.825 95.570 13.492 1.00 28.84 170 SER A O 1
ATOM 1338 N N . CYS A 1 174 ? 44.998 96.868 13.258 1.00 28.71 171 CYS A N 1
ATOM 1339 C CA . CYS A 1 174 ? 45.675 97.879 12.438 1.00 29.23 171 CYS A CA 1
ATOM 1340 C C . CYS A 1 174 ? 46.780 98.583 13.256 1.00 28.68 171 CYS A C 1
ATOM 1341 O O . CYS A 1 174 ? 47.881 98.851 12.753 1.00 28.51 171 CYS A O 1
ATOM 1344 N N . TYR A 1 175 ? 46.457 98.892 14.508 1.00 28.22 172 TYR A N 1
ATOM 1345 C CA . TYR A 1 175 ? 47.400 99.503 15.431 1.00 28.38 172 TYR A CA 1
ATOM 1346 C C . TYR A 1 175 ? 48.614 98.591 15.537 1.00 28.40 172 TYR A C 1
ATOM 1347 O O . TYR A 1 175 ? 49.754 99.044 15.403 1.00 28.59 172 TYR A O 1
ATOM 1356 N N . LEU A 1 176 ? 48.368 97.302 15.752 1.00 28.20 173 LEU A N 1
ATOM 1357 C CA . LEU A 1 176 ? 49.459 96.328 15.862 1.00 28.64 173 LEU A CA 1
ATOM 1358 C C . LEU A 1 176 ? 50.319 96.246 14.605 1.00 28.59 173 LEU A C 1
ATOM 1359 O O . LEU A 1 176 ? 51.525 96.039 14.701 1.00 27.79 173 LEU A O 1
ATOM 1364 N N . LEU A 1 177 ? 49.710 96.393 13.427 1.00 28.77 174 LEU A N 1
ATOM 1365 C CA . LEU A 1 177 ? 50.510 96.380 12.192 1.00 29.57 174 LEU A CA 1
ATOM 1366 C C . LEU A 1 177 ? 51.496 97.538 12.155 1.00 29.29 174 LEU A C 1
ATOM 1367 O O . LEU A 1 177 ? 52.640 97.378 11.734 1.00 29.39 174 LEU A O 1
ATOM 1372 N N . VAL A 1 178 ? 51.044 98.704 12.605 1.00 29.73 175 VAL A N 1
ATOM 1373 C CA . VAL A 1 178 ? 51.858 99.908 12.571 1.00 29.71 175 VAL A CA 1
ATOM 1374 C C . VAL A 1 178 ? 53.038 99.832 13.532 1.00 30.39 175 VAL A C 1
ATOM 1375 O O . VAL A 1 178 ? 54.159 100.199 13.166 1.00 30.66 175 VAL A O 1
ATOM 1379 N N . THR A 1 179 ? 52.794 99.350 14.749 1.00 30.64 176 THR A N 1
ATOM 1380 C CA . THR A 1 179 ? 53.840 99.308 15.773 1.00 31.02 176 THR A CA 1
ATOM 1381 C C . THR A 1 179 ? 54.870 98.221 15.461 1.00 31.57 176 THR A C 1
ATOM 1382 O O . THR A 1 179 ? 56.017 98.305 15.876 1.00 31.13 176 THR A O 1
ATOM 1386 N N . LEU A 1 180 ? 54.436 97.189 14.745 1.00 32.07 177 LEU A N 1
ATOM 1387 C CA . LEU A 1 180 ? 55.327 96.163 14.234 1.00 32.83 177 LEU A CA 1
ATOM 1388 C C . LEU A 1 180 ? 56.200 96.726 13.119 1.00 32.52 177 LEU A C 1
ATOM 1389 O O . LEU A 1 180 ? 57.393 96.455 13.064 1.00 32.28 177 LEU A O 1
ATOM 1394 N N . LEU A 1 181 ? 55.595 97.500 12.227 1.00 32.19 178 LEU A N 1
ATOM 1395 C CA . LEU A 1 181 ? 56.342 98.229 11.214 1.00 32.17 178 LEU A CA 1
ATOM 1396 C C . LEU A 1 181 ? 57.365 99.179 11.851 1.00 32.59 178 LEU A C 1
ATOM 1397 O O . LEU A 1 181 ? 58.522 99.229 11.426 1.00 31.87 178 LEU A O 1
ATOM 1402 N N . ARG A 1 182 ? 56.940 99.927 12.865 1.00 32.74 179 ARG A N 1
ATOM 1403 C CA . ARG A 1 182 ? 57.846 100.870 13.544 1.00 33.54 179 ARG A CA 1
ATOM 1404 C C . ARG A 1 182 ? 59.010 100.153 14.238 1.00 34.19 179 ARG A C 1
ATOM 1405 O O . ARG A 1 182 ? 60.148 100.602 14.178 1.00 34.34 179 ARG A O 1
ATOM 1413 N N . GLU A 1 183 ? 58.712 99.030 14.884 1.00 35.03 180 GLU A N 1
ATOM 1414 C CA . GLU A 1 183 ? 59.710 98.286 15.642 1.00 35.99 180 GLU A CA 1
ATOM 1415 C C . GLU A 1 183 ? 60.708 97.527 14.759 1.00 35.66 180 GLU A C 1
ATOM 1416 O O . GLU A 1 183 ? 61.908 97.496 15.050 1.00 35.56 180 GLU A O 1
ATOM 1422 N N . LEU A 1 184 ? 60.211 96.909 13.693 1.00 35.38 181 LEU A N 1
ATOM 1423 C CA . LEU A 1 184 ? 61.017 95.958 12.940 1.00 35.28 181 LEU A CA 1
ATOM 1424 C C . LEU A 1 184 ? 61.486 96.448 11.575 1.00 35.40 181 LEU A C 1
ATOM 1425 O O . LEU A 1 184 ? 62.041 95.656 10.813 1.00 34.97 181 LEU A O 1
ATOM 1430 N N . HIS A 1 185 ? 61.290 97.735 11.271 1.00 35.60 182 HIS A N 1
ATOM 1431 C CA . HIS A 1 185 ? 61.626 98.261 9.934 1.00 36.61 182 HIS A CA 1
ATOM 1432 C C . HIS A 1 185 ? 63.097 98.066 9.536 1.00 37.15 182 HIS A C 1
ATOM 1433 O O . HIS A 1 185 ? 63.401 97.944 8.353 1.00 36.99 182 HIS A O 1
ATOM 1440 N N . ASP A 1 186 ? 63.993 98.037 10.524 1.00 38.03 183 ASP A N 1
ATOM 1441 C CA . ASP A 1 186 ? 65.427 97.866 10.268 1.00 39.29 183 ASP A CA 1
ATOM 1442 C C . ASP A 1 186 ? 65.969 96.508 10.730 1.00 39.05 183 ASP A C 1
ATOM 1443 O O . ASP A 1 186 ? 67.179 96.274 10.697 1.00 38.80 183 ASP A O 1
ATOM 1448 N N . ALA A 1 187 ? 65.077 95.616 11.152 1.00 38.67 184 ALA A N 1
ATOM 1449 C CA . ALA A 1 187 ? 65.503 94.339 11.713 1.00 38.42 184 ALA A CA 1
ATOM 1450 C C . ALA A 1 187 ? 65.974 93.371 10.633 1.00 38.43 184 ALA A C 1
ATOM 1451 O O . ALA A 1 187 ? 65.448 93.358 9.514 1.00 37.95 184 ALA A O 1
ATOM 1453 N N . GLU A 1 188 ? 66.982 92.578 10.978 1.00 38.33 185 GLU A N 1
ATOM 1454 C CA . GLU A 1 188 ? 67.406 91.466 10.147 1.00 38.84 185 GLU A CA 1
ATOM 1455 C C . GLU A 1 188 ? 66.566 90.262 10.572 1.00 38.16 185 GLU A C 1
ATOM 1456 O O . GLU A 1 188 ? 66.614 89.849 11.729 1.00 38.17 185 GLU A O 1
ATOM 1462 N N . LEU A 1 189 ? 65.785 89.724 9.634 1.00 37.30 186 LEU A N 1
ATOM 1463 C CA . LEU A 1 189 ? 64.765 88.717 9.931 1.00 36.70 186 LEU A CA 1
ATOM 1464 C C . LEU A 1 189 ? 64.936 87.434 9.102 1.00 36.30 186 LEU A C 1
ATOM 1465 O O . LEU A 1 189 ? 65.407 87.497 7.967 1.00 36.39 186 LEU A O 1
ATOM 1470 N N . PRO A 1 190 ? 64.551 86.266 9.666 1.00 35.92 187 PRO A N 1
ATOM 1471 C CA . PRO A 1 190 ? 64.687 84.997 8.935 1.00 35.44 187 PRO A CA 1
ATOM 1472 C C . PRO A 1 190 ? 63.551 84.747 7.943 1.00 34.82 187 PRO A C 1
ATOM 1473 O O . PRO A 1 190 ? 63.567 83.746 7.212 1.00 34.94 187 PRO A O 1
ATOM 1477 N N . ALA A 1 191 ? 62.578 85.652 7.926 1.00 33.75 188 ALA A N 1
ATOM 1478 C CA . ALA A 1 191 ? 61.435 85.549 7.047 1.00 32.73 188 ALA A CA 1
ATOM 1479 C C . ALA A 1 191 ? 61.195 86.865 6.320 1.00 32.18 188 ALA A C 1
ATOM 1480 O O . ALA A 1 191 ? 61.552 87.927 6.824 1.00 31.81 188 ALA A O 1
ATOM 1482 N N . GLU A 1 192 ? 60.577 86.795 5.144 1.00 31.70 189 GLU A N 1
ATOM 1483 C CA . GLU A 1 192 ? 60.055 87.998 4.490 1.00 31.45 189 GLU A CA 1
ATOM 1484 C C . GLU A 1 192 ? 58.625 88.269 4.952 1.00 30.86 189 GLU A C 1
ATOM 1485 O O . GLU A 1 192 ? 57.697 87.486 4.692 1.00 30.11 189 GLU A O 1
ATOM 1491 N N . VAL A 1 193 ? 58.471 89.394 5.631 1.00 30.26 190 VAL A N 1
ATOM 1492 C CA . VAL A 1 193 ? 57.227 89.754 6.282 1.00 30.04 190 VAL A CA 1
ATOM 1493 C C . VAL A 1 193 ? 56.429 90.754 5.438 1.00 30.11 190 VAL A C 1
ATOM 1494 O O . VAL A 1 193 ? 56.946 91.803 5.028 1.00 29.61 190 VAL A O 1
ATOM 1498 N N . TRP A 1 194 ? 55.175 90.390 5.178 1.00 29.53 191 TRP A N 1
ATOM 1499 C CA . TRP A 1 194 ? 54.203 91.298 4.603 1.00 29.47 191 TRP A CA 1
ATOM 1500 C C . TRP A 1 194 ? 53.141 91.640 5.639 1.00 29.53 191 TRP A C 1
ATOM 1501 O O . TRP A 1 194 ? 52.516 90.755 6.237 1.00 28.92 191 TRP A O 1
ATOM 1512 N N . LEU A 1 195 ? 52.966 92.939 5.849 1.00 29.62 192 LEU A N 1
ATOM 1513 C CA . LEU A 1 195 ? 51.936 93.474 6.717 1.00 29.92 192 LEU A CA 1
ATOM 1514 C C . LEU A 1 195 ? 50.792 93.907 5.831 1.00 30.21 192 LEU A C 1
ATOM 1515 O O . LEU A 1 195 ? 50.968 94.745 4.932 1.00 31.11 192 LEU A O 1
ATOM 1520 N N . VAL A 1 196 ? 49.625 93.309 6.061 1.00 29.59 193 VAL A N 1
ATOM 1521 C CA . VAL A 1 196 ? 48.486 93.476 5.164 1.00 29.22 193 VAL A CA 1
ATOM 1522 C C . VAL A 1 196 ? 47.291 94.008 5.926 1.00 29.71 193 VAL A C 1
ATOM 1523 O O . VAL A 1 196 ? 46.890 93.454 6.946 1.00 29.15 193 VAL A O 1
ATOM 1527 N N . ALA A 1 197 ? 46.752 95.114 5.442 1.00 29.80 194 ALA A N 1
ATOM 1528 C CA . ALA A 1 197 ? 45.511 95.631 5.964 1.00 30.35 194 ALA A CA 1
ATOM 1529 C C . ALA A 1 197 ? 44.486 95.433 4.858 1.00 31.06 194 ALA A C 1
ATOM 1530 O O . ALA A 1 197 ? 44.517 96.115 3.824 1.00 30.50 194 ALA A O 1
ATOM 1532 N N . SER A 1 198 ? 43.605 94.459 5.051 1.00 31.71 195 SER A N 1
ATOM 1533 C CA . SER A 1 198 ? 42.707 94.078 3.976 1.00 33.27 195 SER A CA 1
ATOM 1534 C C . SER A 1 198 ? 41.411 94.876 3.985 1.00 33.31 195 SER A C 1
ATOM 1535 O O . SER A 1 198 ? 40.970 95.387 5.012 1.00 33.06 195 SER A O 1
ATOM 1538 N N . SER A 1 199 ? 40.809 94.962 2.809 1.00 34.32 196 SER A N 1
ATOM 1539 C CA . SER A 1 199 ? 39.587 95.699 2.615 1.00 35.37 196 SER A CA 1
ATOM 1540 C C . SER A 1 199 ? 38.379 94.805 2.862 1.00 35.99 196 SER A C 1
ATOM 1541 O O . SER A 1 199 ? 38.425 93.603 2.596 1.00 35.67 196 SER A O 1
ATOM 1544 N N . SER A 1 200 ? 37.309 95.391 3.386 1.00 36.50 197 SER A N 1
ATOM 1545 C CA . SER A 1 200 ? 35.975 94.769 3.337 1.00 38.05 197 SER A CA 1
ATOM 1546 C C . SER A 1 200 ? 35.768 93.386 3.995 1.00 39.27 197 SER A C 1
ATOM 1547 O O . SER A 1 200 ? 35.083 92.544 3.398 1.00 39.76 197 SER A O 1
ATOM 1550 N N . GLU A 1 201 ? 36.287 93.141 5.199 0.50 40.15 198 GLU A N 1
ATOM 1551 C CA A GLU A 1 201 ? 36.094 91.841 5.843 0.50 41.11 198 GLU A CA 1
ATOM 1552 C CA B GLU A 1 201 ? 36.090 91.827 5.833 0.50 41.14 198 GLU A CA 1
ATOM 1553 C C . GLU A 1 201 ? 34.746 91.680 6.548 0.50 41.44 198 GLU A C 1
ATOM 1554 O O . GLU A 1 201 ? 34.257 90.567 6.711 0.50 41.04 198 GLU A O 1
ATOM 1565 N N . GLU A 1 202 ? 34.156 92.796 6.975 1.00 42.50 199 GLU A N 1
ATOM 1566 C CA . GLU A 1 202 ? 32.886 92.753 7.734 1.00 43.82 199 GLU A CA 1
ATOM 1567 C C . GLU A 1 202 ? 31.666 92.335 6.894 1.00 44.69 199 GLU A C 1
ATOM 1568 O O . GLU A 1 202 ? 30.617 91.970 7.438 1.00 44.37 199 GLU A O 1
ATOM 1574 N N . VAL A 1 203 ? 31.822 92.373 5.576 1.00 46.08 200 VAL A N 1
ATOM 1575 C CA . VAL A 1 203 ? 30.746 92.023 4.652 1.00 48.03 200 VAL A CA 1
ATOM 1576 C C . VAL A 1 203 ? 30.898 90.610 4.067 1.00 49.09 200 VAL A C 1
ATOM 1577 O O . VAL A 1 203 ? 30.043 90.156 3.303 1.00 49.08 200 VAL A O 1
ATOM 1581 N N . GLY A 1 204 ? 31.976 89.918 4.449 1.00 50.53 201 GLY A N 1
ATOM 1582 C CA . GLY A 1 204 ? 32.269 88.567 3.952 1.00 52.18 201 GLY A CA 1
ATOM 1583 C C . GLY A 1 204 ? 33.751 88.217 3.897 1.00 53.38 201 GLY A C 1
ATOM 1584 O O . GLY A 1 204 ? 34.547 88.675 4.727 1.00 53.62 201 GLY A O 1
ATOM 1585 N N . LEU A 1 205 ? 34.122 87.403 2.907 1.00 54.23 202 LEU A N 1
ATOM 1586 C CA . LEU A 1 205 ? 35.489 86.868 2.792 1.00 54.84 202 LEU A CA 1
ATOM 1587 C C . LEU A 1 205 ? 36.353 87.647 1.785 1.00 54.57 202 LEU A C 1
ATOM 1588 O O . LEU A 1 205 ? 37.123 87.049 1.024 1.00 55.00 202 LEU A O 1
ATOM 1593 N N . ARG A 1 206 ? 36.259 88.978 1.813 1.00 53.70 203 ARG A N 1
ATOM 1594 C CA . ARG A 1 206 ? 36.554 89.778 0.609 1.00 52.75 203 ARG A CA 1
ATOM 1595 C C . ARG A 1 206 ? 38.023 90.120 0.342 1.00 51.68 203 ARG A C 1
ATOM 1596 O O . ARG A 1 206 ? 38.708 89.416 -0.420 1.00 51.92 203 ARG A O 1
ATOM 1604 N N . GLY A 1 207 ? 38.492 91.209 0.941 1.00 50.07 204 GLY A N 1
ATOM 1605 C CA . GLY A 1 207 ? 39.873 91.638 0.774 1.00 48.40 204 GLY A CA 1
ATOM 1606 C C . GLY A 1 207 ? 40.865 90.588 1.220 1.00 47.11 204 GLY A C 1
ATOM 1607 O O . GLY A 1 207 ? 41.969 90.513 0.672 1.00 47.01 204 GLY A O 1
ATOM 1608 N N . GLY A 1 208 ? 40.463 89.779 2.209 1.00 45.76 205 GLY A N 1
ATOM 1609 C CA . GLY A 1 208 ? 41.291 88.698 2.752 1.00 43.77 205 GLY A CA 1
ATOM 1610 C C . GLY A 1 208 ? 41.775 87.772 1.655 1.00 42.17 205 GLY A C 1
ATOM 1611 O O . GLY A 1 208 ? 42.971 87.596 1.471 1.00 42.32 205 GLY A O 1
ATOM 1612 N N . GLN A 1 209 ? 40.818 87.206 0.931 1.00 40.55 206 GLN A N 1
ATOM 1613 C CA . GLN A 1 209 ? 41.027 86.388 -0.267 1.00 39.49 206 GLN A CA 1
ATOM 1614 C C . GLN A 1 209 ? 41.979 87.027 -1.284 1.00 37.29 206 GLN A C 1
ATOM 1615 O O . GLN A 1 209 ? 43.006 86.442 -1.642 1.00 36.40 206 GLN A O 1
ATOM 1621 N N . THR A 1 210 ? 41.636 88.225 -1.749 1.00 35.21 207 THR A N 1
ATOM 1622 C CA . THR A 1 210 ? 42.406 88.877 -2.817 1.00 33.63 207 THR A CA 1
ATOM 1623 C C . THR A 1 210 ? 43.811 89.299 -2.376 1.00 33.18 207 THR A C 1
ATOM 1624 O O . THR A 1 210 ? 44.770 89.129 -3.130 1.00 32.33 207 THR A O 1
ATOM 1628 N N . ALA A 1 211 ? 43.928 89.852 -1.168 1.00 32.14 208 ALA A N 1
ATOM 1629 C CA . ALA A 1 211 ? 45.230 90.251 -0.640 1.00 31.97 208 ALA A CA 1
ATOM 1630 C C . ALA A 1 211 ? 46.174 89.057 -0.453 1.00 31.77 208 ALA A C 1
ATOM 1631 O O . ALA A 1 211 ? 47.354 89.130 -0.795 1.00 31.46 208 ALA A O 1
ATOM 1633 N N . THR A 1 212 ? 45.645 87.953 0.073 1.00 31.58 209 THR A N 1
ATOM 1634 C CA . THR A 1 212 ? 46.427 86.726 0.232 1.00 31.18 209 THR A CA 1
ATOM 1635 C C . THR A 1 212 ? 46.935 86.193 -1.105 1.00 31.43 209 THR A C 1
ATOM 1636 O O . THR A 1 212 ? 48.077 85.739 -1.209 1.00 30.92 209 THR A O 1
ATOM 1640 N N . ARG A 1 213 ? 46.093 86.243 -2.131 1.00 31.61 210 ARG A N 1
ATOM 1641 C CA . ARG A 1 213 ? 46.527 85.833 -3.462 1.00 32.37 210 ARG A CA 1
ATOM 1642 C C . ARG A 1 213 ? 47.642 86.731 -3.970 1.00 32.21 210 ARG A C 1
ATOM 1643 O O . ARG A 1 213 ? 48.596 86.247 -4.569 1.00 32.53 210 ARG A O 1
ATOM 1651 N N . ALA A 1 214 ? 47.534 88.034 -3.712 1.00 32.40 211 ALA A N 1
ATOM 1652 C CA . ALA A 1 214 ? 48.551 88.975 -4.170 1.00 33.01 211 ALA A CA 1
ATOM 1653 C C . ALA A 1 214 ? 49.899 88.746 -3.469 1.00 33.23 211 ALA A C 1
ATOM 1654 O O . ALA A 1 214 ? 50.949 88.879 -4.090 1.00 33.42 211 ALA A O 1
ATOM 1656 N N . VAL A 1 215 ? 49.868 88.366 -2.189 1.00 33.19 212 VAL A N 1
ATOM 1657 C CA . VAL A 1 215 ? 51.103 88.123 -1.423 1.00 32.93 212 VAL A CA 1
ATOM 1658 C C . VAL A 1 215 ? 51.642 86.692 -1.575 1.00 33.18 212 VAL A C 1
ATOM 1659 O O . VAL A 1 215 ? 52.852 86.493 -1.681 1.00 33.28 212 VAL A O 1
ATOM 1663 N N . SER A 1 216 ? 50.737 85.713 -1.570 1.00 32.94 213 SER A N 1
ATOM 1664 C CA . SER A 1 216 ? 51.082 84.295 -1.638 1.00 33.37 213 SER A CA 1
ATOM 1665 C C . SER A 1 216 ? 52.001 83.858 -0.495 1.00 32.67 213 SER A C 1
ATOM 1666 O O . SER A 1 216 ? 53.107 83.407 -0.755 1.00 33.18 213 SER A O 1
ATOM 1669 N N . PRO A 1 217 ? 51.544 83.986 0.769 1.00 31.68 214 PRO A N 1
ATOM 1670 C CA . PRO A 1 217 ? 52.428 83.669 1.888 1.00 31.10 214 PRO A CA 1
ATOM 1671 C C . PRO A 1 217 ? 52.584 82.162 2.096 1.00 30.86 214 PRO A C 1
ATOM 1672 O O . PRO A 1 217 ? 51.755 81.372 1.632 1.00 30.91 214 PRO A O 1
ATOM 1676 N N . ASP A 1 218 ? 53.645 81.774 2.793 1.00 30.47 215 ASP A N 1
ATOM 1677 C CA . ASP A 1 218 ? 53.830 80.393 3.225 1.00 30.37 215 ASP A CA 1
ATOM 1678 C C . ASP A 1 218 ? 53.134 80.118 4.563 1.00 30.07 215 ASP A C 1
ATOM 1679 O O . ASP A 1 218 ? 52.836 78.970 4.894 1.00 30.38 215 ASP A O 1
ATOM 1684 N N . VAL A 1 219 ? 52.902 81.178 5.331 1.00 29.70 216 VAL A N 1
ATOM 1685 C CA . VAL A 1 219 ? 52.333 81.113 6.688 1.00 29.41 216 VAL A CA 1
ATOM 1686 C C . VAL A 1 219 ? 51.597 82.435 6.866 1.00 28.97 216 VAL A C 1
ATOM 1687 O O . VAL A 1 219 ? 52.058 83.463 6.365 1.00 27.93 216 VAL A O 1
ATOM 1691 N N . ALA A 1 220 ? 50.463 82.410 7.569 1.00 28.65 217 ALA A N 1
ATOM 1692 C CA . ALA A 1 220 ? 49.691 83.629 7.800 1.00 28.96 217 ALA A CA 1
ATOM 1693 C C . ALA A 1 220 ? 49.194 83.725 9.234 1.00 29.00 217 ALA A C 1
ATOM 1694 O O . ALA A 1 220 ? 48.690 82.743 9.792 1.00 29.14 217 ALA A O 1
ATOM 1696 N N . ILE A 1 221 ? 49.358 84.901 9.831 1.00 28.85 218 ILE A N 1
ATOM 1697 C CA . ILE A 1 221 ? 48.701 85.222 11.099 1.00 29.02 218 ILE A CA 1
ATOM 1698 C C . ILE A 1 221 ? 47.636 86.271 10.858 1.00 29.05 218 ILE A C 1
ATOM 1699 O O . ILE A 1 221 ? 47.933 87.381 10.414 1.00 29.34 218 ILE A O 1
ATOM 1704 N N . VAL A 1 222 ? 46.399 85.915 11.164 1.00 28.72 219 VAL A N 1
ATOM 1705 C CA . VAL A 1 222 ? 45.280 86.821 11.015 1.00 29.21 219 VAL A CA 1
ATOM 1706 C C . VAL A 1 222 ? 45.004 87.409 12.390 1.00 30.12 219 VAL A C 1
ATOM 1707 O O . VAL A 1 222 ? 44.835 86.676 13.375 1.00 29.86 219 VAL A O 1
ATOM 1711 N N . LEU A 1 223 ? 45.012 88.733 12.460 1.00 30.89 220 LEU A N 1
ATOM 1712 C CA . LEU A 1 223 ? 44.729 89.423 13.704 1.00 32.19 220 LEU A CA 1
ATOM 1713 C C . LEU A 1 223 ? 43.271 89.865 13.719 1.00 33.50 220 LEU A C 1
ATOM 1714 O O . LEU A 1 223 ? 42.808 90.559 12.807 1.00 33.78 220 LEU A O 1
ATOM 1719 N N . ASP A 1 224 ? 42.532 89.430 14.730 1.00 34.79 221 ASP A N 1
ATOM 1720 C CA . ASP A 1 224 ? 41.142 89.847 14.883 1.00 36.55 221 ASP A CA 1
ATOM 1721 C C . ASP A 1 224 ? 40.853 89.820 16.371 1.00 37.26 221 ASP A C 1
ATOM 1722 O O . ASP A 1 224 ? 41.655 89.306 17.151 1.00 37.75 221 ASP A O 1
ATOM 1727 N N . THR A 1 225 ? 39.714 90.386 16.751 1.00 37.94 222 THR A N 1
ATOM 1728 C CA . THR A 1 225 ? 39.291 90.481 18.141 1.00 38.77 222 THR A CA 1
ATOM 1729 C C . THR A 1 225 ? 37.937 89.804 18.331 1.00 38.21 222 THR A C 1
ATOM 1730 O O . THR A 1 225 ? 37.241 89.525 17.358 1.00 38.47 222 THR A O 1
ATOM 1734 N N . ALA A 1 226 ? 37.576 89.551 19.589 1.00 37.93 223 ALA A N 1
ATOM 1735 C CA . ALA A 1 226 ? 36.242 89.035 19.947 1.00 37.44 223 ALA A CA 1
ATOM 1736 C C . ALA A 1 226 ? 35.956 89.319 21.417 1.00 36.95 223 ALA A C 1
ATOM 1737 O O . ALA A 1 226 ? 36.878 89.562 22.204 1.00 35.98 223 ALA A O 1
ATOM 1739 N N . CYS A 1 227 ? 34.675 89.290 21.773 1.00 36.99 224 CYS A N 1
ATOM 1740 C CA . CYS A 1 227 ? 34.249 89.453 23.159 1.00 37.78 224 CYS A CA 1
ATOM 1741 C C . CYS A 1 227 ? 33.335 88.315 23.561 1.00 37.91 224 CYS A C 1
ATOM 1742 O O . CYS A 1 227 ? 32.734 87.666 22.710 1.00 37.68 224 CYS A O 1
ATOM 1745 N N . TRP A 1 228 ? 33.237 88.093 24.865 1.00 38.52 225 TRP A N 1
ATOM 1746 C CA . TRP A 1 228 ? 32.337 87.102 25.438 1.00 39.39 225 TRP A CA 1
ATOM 1747 C C . TRP A 1 228 ? 30.975 87.748 25.676 1.00 40.46 225 TRP A C 1
ATOM 1748 O O . TRP A 1 228 ? 30.891 88.850 26.242 1.00 40.37 225 TRP A O 1
ATOM 1759 N N . ALA A 1 229 ? 29.917 87.069 25.226 1.00 41.59 226 ALA A N 1
ATOM 1760 C CA . ALA A 1 229 ? 28.532 87.575 25.328 1.00 43.05 226 ALA A CA 1
ATOM 1761 C C . ALA A 1 229 ? 28.122 87.968 26.754 1.00 43.63 226 ALA A C 1
ATOM 1762 O O . ALA A 1 229 ? 27.520 89.028 26.961 1.00 44.33 226 ALA A O 1
ATOM 1764 N N . LYS A 1 230 ? 28.455 87.112 27.721 1.00 43.70 227 LYS A N 1
ATOM 1765 C CA . LYS A 1 230 ? 28.207 87.381 29.137 1.00 43.77 227 LYS A CA 1
ATOM 1766 C C . LYS A 1 230 ? 29.402 88.113 29.744 1.00 42.96 227 LYS A C 1
ATOM 1767 O O . LYS A 1 230 ? 30.380 87.504 30.203 1.00 43.09 227 LYS A O 1
ATOM 1773 N N . ASN A 1 231 ? 29.301 89.438 29.732 1.00 42.08 228 ASN A N 1
ATOM 1774 C CA . ASN A 1 231 ? 30.440 90.331 29.927 1.00 40.98 228 ASN A CA 1
ATOM 1775 C C . ASN A 1 231 ? 31.224 90.181 31.233 1.00 40.37 228 ASN A C 1
ATOM 1776 O O . ASN A 1 231 ? 32.458 90.189 31.221 1.00 39.81 228 ASN A O 1
ATOM 1781 N N . PHE A 1 232 ? 30.512 90.050 32.349 1.00 39.70 229 PHE A N 1
ATOM 1782 C CA . PHE A 1 232 ? 31.158 90.006 33.665 1.00 39.77 229 PHE A CA 1
ATOM 1783 C C . PHE A 1 232 ? 31.322 88.587 34.235 1.00 39.88 229 PHE A C 1
ATOM 1784 O O . PHE A 1 232 ? 31.645 88.409 35.417 1.00 40.11 229 PHE A O 1
ATOM 1792 N N . ASP A 1 233 ? 31.112 87.589 33.380 1.00 40.03 230 ASP A N 1
ATOM 1793 C CA . ASP A 1 233 ? 31.349 86.187 33.723 1.00 40.27 230 ASP A CA 1
ATOM 1794 C C . ASP A 1 233 ? 32.846 85.926 33.567 1.00 40.01 230 ASP A C 1
ATOM 1795 O O . ASP A 1 233 ? 33.339 85.766 32.450 1.00 40.00 230 ASP A O 1
ATOM 1800 N N . TYR A 1 234 ? 33.575 85.929 34.682 1.00 39.68 231 TYR A N 1
ATOM 1801 C CA . TYR A 1 234 ? 35.019 85.684 34.649 1.00 39.27 231 TYR A CA 1
ATOM 1802 C C . TYR A 1 234 ? 35.338 84.211 34.935 1.00 39.36 231 TYR A C 1
ATOM 1803 O O . TYR A 1 234 ? 36.482 83.866 35.273 1.00 39.02 231 TYR A O 1
ATOM 1812 N N . GLY A 1 235 ? 34.324 83.354 34.793 1.00 39.27 232 GLY A N 1
ATOM 1813 C CA . GLY A 1 235 ? 34.471 81.911 35.001 1.00 39.31 232 GLY A CA 1
ATOM 1814 C C . GLY A 1 235 ? 35.387 81.267 33.979 1.00 39.19 232 GLY A C 1
ATOM 1815 O O . GLY A 1 235 ? 35.939 81.953 33.115 1.00 38.98 232 GLY A O 1
ATOM 1816 N N . ALA A 1 236 ? 35.541 79.946 34.079 1.00 39.03 233 ALA A N 1
ATOM 1817 C CA . ALA A 1 236 ? 36.452 79.182 33.220 1.00 38.77 233 ALA A CA 1
ATOM 1818 C C . ALA A 1 236 ? 36.024 79.094 31.741 1.00 38.51 233 ALA A C 1
ATOM 1819 O O . ALA A 1 236 ? 36.861 78.850 30.866 1.00 38.88 233 ALA A O 1
ATOM 1821 N N . ALA A 1 237 ? 34.734 79.300 31.469 1.00 37.94 234 ALA A N 1
ATOM 1822 C CA . ALA A 1 237 ? 34.200 79.285 30.098 1.00 37.32 234 ALA A CA 1
ATOM 1823 C C . ALA A 1 237 ? 34.551 80.564 29.312 1.00 36.82 234 ALA A C 1
ATOM 1824 O O . ALA A 1 237 ? 34.560 80.561 28.084 1.00 36.89 234 ALA A O 1
ATOM 1826 N N . ASN A 1 238 ? 34.832 81.659 30.015 1.00 36.09 235 ASN A N 1
ATOM 1827 C CA . ASN A 1 238 ? 35.220 82.904 29.339 1.00 34.86 235 ASN A CA 1
ATOM 1828 C C . ASN A 1 238 ? 36.732 82.965 29.042 1.00 34.57 235 ASN A C 1
ATOM 1829 O O . ASN A 1 238 ? 37.537 83.248 29.933 1.00 34.72 235 ASN A O 1
ATOM 1834 N N . HIS A 1 239 ? 37.089 82.704 27.783 1.00 33.96 236 HIS A N 1
ATOM 1835 C CA . HIS A 1 239 ? 38.471 82.778 27.284 1.00 34.12 236 HIS A CA 1
ATOM 1836 C C . HIS A 1 239 ? 38.708 84.047 26.458 1.00 33.21 236 HIS A C 1
ATOM 1837 O O . HIS A 1 239 ? 39.555 84.080 25.559 1.00 33.10 236 HIS A O 1
ATOM 1844 N N . ARG A 1 240 ? 37.937 85.086 26.764 1.00 32.17 237 ARG A N 1
ATOM 1845 C CA . ARG A 1 240 ? 38.047 86.369 26.094 1.00 31.66 237 ARG A CA 1
ATOM 1846 C C . ARG A 1 240 ? 38.022 87.456 27.174 1.00 31.68 237 ARG A C 1
ATOM 1847 O O . ARG A 1 240 ? 37.342 88.475 27.034 1.00 31.84 237 ARG A O 1
ATOM 1855 N N . GLN A 1 241 ? 38.746 87.218 28.261 1.00 30.87 238 GLN A N 1
ATOM 1856 C CA . GLN A 1 241 ? 38.786 88.156 29.362 1.00 30.50 238 GLN A CA 1
ATOM 1857 C C . GLN A 1 241 ? 39.914 89.130 29.117 1.00 30.23 238 GLN A C 1
ATOM 1858 O O . GLN A 1 241 ? 41.076 88.719 28.961 1.00 29.90 238 GLN A O 1
ATOM 1864 N N . ILE A 1 242 ? 39.579 90.421 29.096 1.00 29.43 239 ILE A N 1
ATOM 1865 C CA . ILE A 1 242 ? 40.595 91.460 28.954 1.00 29.00 239 ILE A CA 1
ATOM 1866 C C . ILE A 1 242 ? 41.549 91.428 30.162 1.00 28.61 239 ILE A C 1
ATOM 1867 O O . ILE A 1 242 ? 41.117 91.280 31.305 1.00 28.44 239 ILE A O 1
ATOM 1872 N N . GLY A 1 243 ? 42.846 91.517 29.895 1.00 28.27 240 GLY A N 1
ATOM 1873 C CA . GLY A 1 243 ? 43.845 91.450 30.947 1.00 28.44 240 GLY A CA 1
ATOM 1874 C C . GLY A 1 243 ? 44.381 90.044 31.185 1.00 29.27 240 GLY A C 1
ATOM 1875 O O . GLY A 1 243 ? 45.343 89.869 31.935 1.00 28.94 240 GLY A O 1
ATOM 1876 N N . ASN A 1 244 ? 43.765 89.037 30.560 1.00 29.36 241 ASN A N 1
ATOM 1877 C CA . ASN A 1 244 ? 44.227 87.653 30.702 1.00 30.10 241 ASN A CA 1
ATOM 1878 C C . ASN A 1 244 ? 45.144 87.193 29.558 1.00 29.94 241 ASN A C 1
ATOM 1879 O O . ASN A 1 244 ? 45.462 86.013 29.451 1.00 30.10 241 ASN A O 1
ATOM 1884 N N . GLY A 1 245 ? 45.576 88.140 28.722 1.00 29.80 242 GLY A N 1
ATOM 1885 C CA . GLY A 1 245 ? 46.536 87.868 27.662 1.00 29.69 242 GLY A CA 1
ATOM 1886 C C . GLY A 1 245 ? 45.855 87.698 26.313 1.00 30.40 242 GLY A C 1
ATOM 1887 O O . GLY A 1 245 ? 44.634 87.489 26.259 1.00 30.70 242 GLY A O 1
ATOM 1888 N N . PRO A 1 246 ? 46.638 87.776 25.216 1.00 30.06 243 PRO A N 1
ATOM 1889 C CA . PRO A 1 246 ? 46.115 87.620 23.857 1.00 30.21 243 PRO A CA 1
ATOM 1890 C C . PRO A 1 246 ? 45.362 86.303 23.689 1.00 30.10 243 PRO A C 1
ATOM 1891 O O . PRO A 1 246 ? 45.655 85.320 24.380 1.00 30.15 243 PRO A O 1
ATOM 1903 N N . LEU A 1 248 ? 44.389 83.022 21.509 1.00 31.45 245 LEU A N 1
ATOM 1904 C CA . LEU A 1 248 ? 44.802 82.138 20.440 1.00 32.34 245 LEU A CA 1
ATOM 1905 C C . LEU A 1 248 ? 43.548 81.402 19.995 1.00 32.05 245 LEU A C 1
ATOM 1906 O O . LEU A 1 248 ? 42.955 80.659 20.778 1.00 32.09 245 LEU A O 1
ATOM 1911 N N . VAL A 1 249 ? 43.106 81.653 18.764 1.00 32.15 246 VAL A N 1
ATOM 1912 C CA . VAL A 1 249 ? 41.843 81.094 18.302 1.00 32.42 246 VAL A CA 1
ATOM 1913 C C . VAL A 1 249 ? 42.033 79.667 17.750 1.00 33.25 246 VAL A C 1
ATOM 1914 O O . VAL A 1 249 ? 42.610 79.483 16.679 1.00 32.95 246 VAL A O 1
ATOM 1918 N N . LEU A 1 250 ? 41.525 78.676 18.485 1.00 33.25 247 LEU A N 1
ATOM 1919 C CA . LEU A 1 250 ? 41.617 77.273 18.079 1.00 34.61 247 LEU A CA 1
ATOM 1920 C C . LEU A 1 250 ? 40.688 76.970 16.911 1.00 35.15 247 LEU A C 1
ATOM 1921 O O . LEU A 1 250 ? 40.998 76.141 16.068 1.00 34.03 247 LEU A O 1
ATOM 1926 N N . SER A 1 251 ? 39.542 77.636 16.881 1.00 36.39 248 SER A N 1
ATOM 1927 C CA . SER A 1 251 ? 38.585 77.418 15.818 1.00 39.15 248 SER A CA 1
ATOM 1928 C C . SER A 1 251 ? 37.555 78.526 15.736 1.00 40.49 248 SER A C 1
ATOM 1929 O O . SER A 1 251 ? 37.286 79.232 16.714 1.00 40.79 248 SER A O 1
ATOM 1932 N N . ASP A 1 252 ? 37.015 78.689 14.536 1.00 42.33 249 ASP A N 1
ATOM 1933 C CA . ASP A 1 252 ? 35.834 79.497 14.305 1.00 44.09 249 ASP A CA 1
ATOM 1934 C C . ASP A 1 252 ? 35.024 78.793 13.219 1.00 44.95 249 ASP A C 1
ATOM 1935 O O . ASP A 1 252 ? 35.319 77.636 12.876 1.00 44.89 249 ASP A O 1
ATOM 1940 N N . LYS A 1 253 ? 34.009 79.470 12.684 1.00 45.90 250 LYS A N 1
ATOM 1941 C CA . LYS A 1 253 ? 33.125 78.831 11.713 1.00 46.90 250 LYS A CA 1
ATOM 1942 C C . LYS A 1 253 ? 33.822 78.620 10.366 1.00 46.65 250 LYS A C 1
ATOM 1943 O O . LYS A 1 253 ? 33.481 77.695 9.617 1.00 47.25 250 LYS A O 1
ATOM 1949 N N . SER A 1 254 ? 34.805 79.471 10.078 1.00 46.15 251 SER A N 1
ATOM 1950 C CA . SER A 1 254 ? 35.554 79.429 8.818 1.00 45.45 251 SER A CA 1
ATOM 1951 C C . SER A 1 254 ? 36.900 78.660 8.863 1.00 44.61 251 SER A C 1
ATOM 1952 O O . SER A 1 254 ? 37.402 78.252 7.807 1.00 45.04 251 SER A O 1
ATOM 1955 N N . LEU A 1 255 ? 37.478 78.469 10.058 1.00 42.78 252 LEU A N 1
ATOM 1956 C CA . LEU A 1 255 ? 38.826 77.877 10.207 1.00 41.06 252 LEU A CA 1
ATOM 1957 C C . LEU A 1 255 ? 39.037 77.036 11.487 1.00 39.80 252 LEU A C 1
ATOM 1958 O O . LEU A 1 255 ? 38.676 77.463 12.575 1.00 39.23 252 LEU A O 1
ATOM 1963 N N . ILE A 1 256 ? 39.613 75.841 11.343 1.00 38.25 253 ILE A N 1
ATOM 1964 C CA . ILE A 1 256 ? 40.193 75.107 12.474 1.00 37.19 253 ILE A CA 1
ATOM 1965 C C . ILE A 1 256 ? 41.711 75.183 12.355 1.00 36.47 253 ILE A C 1
ATOM 1966 O O . ILE A 1 256 ? 42.293 74.566 11.448 1.00 36.03 253 ILE A O 1
ATOM 1971 N N . ALA A 1 257 ? 42.343 75.927 13.267 1.00 35.17 254 ALA A N 1
ATOM 1972 C CA . ALA A 1 257 ? 43.786 76.171 13.221 1.00 34.68 254 ALA A CA 1
ATOM 1973 C C . ALA A 1 257 ? 44.604 74.873 13.239 1.00 33.78 254 ALA A C 1
ATOM 1974 O O . ALA A 1 257 ? 44.184 73.898 13.855 1.00 33.72 254 ALA A O 1
ATOM 1976 N N . PRO A 1 258 ? 45.778 74.856 12.570 1.00 33.55 255 PRO A N 1
ATOM 1977 C CA . PRO A 1 258 ? 46.572 73.635 12.553 1.00 33.38 255 PRO A CA 1
ATOM 1978 C C . PRO A 1 258 ? 47.250 73.431 13.908 1.00 33.26 255 PRO A C 1
ATOM 1979 O O . PRO A 1 258 ? 47.920 74.351 14.397 1.00 32.79 255 PRO A O 1
ATOM 1983 N N . PRO A 1 259 ? 47.071 72.241 14.510 1.00 33.30 256 PRO A N 1
ATOM 1984 C CA . PRO A 1 259 ? 47.671 71.895 15.802 1.00 33.48 256 PRO A CA 1
ATOM 1985 C C . PRO A 1 259 ? 49.190 72.080 15.855 1.00 33.70 256 PRO A C 1
ATOM 1986 O O . PRO A 1 259 ? 49.702 72.459 16.899 1.00 33.89 256 PRO A O 1
ATOM 1990 N N . LYS A 1 260 ? 49.902 71.818 14.759 1.00 34.12 257 LYS A N 1
ATOM 1991 C CA . LYS A 1 260 ? 51.362 72.011 14.732 1.00 34.97 257 LYS A CA 1
ATOM 1992 C C . LYS A 1 260 ? 51.707 73.480 14.918 1.00 34.28 257 LYS A C 1
ATOM 1993 O O . LYS A 1 260 ? 52.655 73.821 15.626 1.00 34.14 257 LYS A O 1
ATOM 1999 N N . LEU A 1 261 ? 50.923 74.342 14.282 1.00 33.93 258 LEU A N 1
ATOM 2000 C CA . LEU A 1 261 ? 51.134 75.770 14.361 1.00 33.90 258 LEU A CA 1
ATOM 2001 C C . LEU A 1 261 ? 50.704 76.318 15.733 1.00 33.53 258 LEU A C 1
ATOM 2002 O O . LEU A 1 261 ? 51.447 77.080 16.348 1.00 33.43 258 LEU A O 1
ATOM 2007 N N . THR A 1 262 ? 49.537 75.913 16.235 1.00 33.27 259 THR A N 1
ATOM 2008 C CA . THR A 1 262 ? 49.107 76.406 17.546 1.00 33.45 259 THR A CA 1
ATOM 2009 C C . THR A 1 262 ? 50.101 75.958 18.631 1.00 33.27 259 THR A C 1
ATOM 2010 O O . THR A 1 262 ? 50.475 76.753 19.484 1.00 33.08 259 THR A O 1
ATOM 2014 N N . ALA A 1 263 ? 50.562 74.706 18.563 1.00 32.97 260 ALA A N 1
ATOM 2015 C CA . ALA A 1 263 ? 51.553 74.200 19.522 1.00 33.22 260 ALA A CA 1
ATOM 2016 C C . ALA A 1 263 ? 52.854 75.002 19.502 1.00 33.44 260 ALA A C 1
ATOM 2017 O O . ALA A 1 263 ? 53.411 75.288 20.560 1.00 33.78 260 ALA A O 1
ATOM 2019 N N . TRP A 1 264 ? 53.331 75.367 18.312 1.00 33.77 261 TRP A N 1
ATOM 2020 C CA . TRP A 1 264 ? 54.554 76.157 18.186 1.00 34.39 261 TRP A CA 1
ATOM 2021 C C . TRP A 1 264 ? 54.431 77.548 18.816 1.00 34.53 261 TRP A C 1
ATOM 2022 O O . TRP A 1 264 ? 55.312 77.976 19.564 1.00 34.62 261 TRP A O 1
ATOM 2033 N N . ILE A 1 265 ? 53.345 78.245 18.500 1.00 34.83 262 ILE A N 1
ATOM 2034 C CA . ILE A 1 265 ? 53.065 79.568 19.078 1.00 35.23 262 ILE A CA 1
ATOM 2035 C C . ILE A 1 265 ? 52.942 79.498 20.599 1.00 35.16 262 ILE A C 1
ATOM 2036 O O . ILE A 1 265 ? 53.470 80.360 21.295 1.00 34.85 262 ILE A O 1
ATOM 2041 N N . GLU A 1 266 ? 52.264 78.470 21.105 1.00 35.30 263 GLU A N 1
ATOM 2042 C CA . GLU A 1 266 ? 52.193 78.244 22.543 1.00 36.62 263 GLU A CA 1
ATOM 2043 C C . GLU A 1 266 ? 53.587 78.129 23.186 1.00 35.70 263 GLU A C 1
ATOM 2044 O O . GLU A 1 266 ? 53.823 78.703 24.251 1.00 35.46 263 GLU A O 1
ATOM 2050 N N . THR A 1 267 ? 54.509 77.419 22.536 1.00 35.28 264 THR A N 1
ATOM 2051 C CA . THR A 1 267 ? 55.867 77.272 23.078 1.00 35.10 264 THR A CA 1
ATOM 2052 C C . THR A 1 267 ? 56.639 78.599 23.044 1.00 34.07 264 THR A C 1
ATOM 2053 O O . THR A 1 267 ? 57.391 78.908 23.969 1.00 33.72 264 THR A O 1
ATOM 2057 N N . VAL A 1 268 ? 56.437 79.384 21.991 1.00 32.94 265 VAL A N 1
ATOM 2058 C CA . VAL A 1 268 ? 57.066 80.703 21.901 1.00 32.34 265 VAL A CA 1
ATOM 2059 C C . VAL A 1 268 ? 56.519 81.644 22.977 1.00 32.03 265 VAL A C 1
ATOM 2060 O O . VAL A 1 268 ? 57.282 82.358 23.626 1.00 31.41 265 VAL A O 1
ATOM 2064 N N . ALA A 1 269 ? 55.202 81.618 23.173 1.00 31.38 266 ALA A N 1
ATOM 2065 C CA . ALA A 1 269 ? 54.550 82.473 24.166 1.00 31.54 266 ALA A CA 1
ATOM 2066 C C . ALA A 1 269 ? 55.008 82.125 25.586 1.00 31.61 266 ALA A C 1
ATOM 2067 O O . ALA A 1 269 ? 55.253 83.021 26.392 1.00 30.89 266 ALA A O 1
ATOM 2069 N N . ALA A 1 270 ? 55.097 80.823 25.874 1.00 31.78 267 ALA A N 1
ATOM 2070 C CA . ALA A 1 270 ? 55.533 80.333 27.171 1.00 32.63 267 ALA A CA 1
ATOM 2071 C C . ALA A 1 270 ? 56.996 80.703 27.429 1.00 33.12 267 ALA A C 1
ATOM 2072 O O . ALA A 1 270 ? 57.357 81.011 28.558 1.00 33.43 267 ALA A O 1
ATOM 2074 N N . GLU A 1 271 ? 57.823 80.686 26.382 1.00 33.44 268 GLU A N 1
ATOM 2075 C CA . GLU A 1 271 ? 59.221 81.121 26.493 1.00 34.41 268 GLU A CA 1
ATOM 2076 C C . GLU A 1 271 ? 59.372 82.599 26.872 1.00 33.25 268 GLU A C 1
ATOM 2077 O O . GLU A 1 271 ? 60.237 82.950 27.687 1.00 32.57 268 GLU A O 1
ATOM 2083 N N . ILE A 1 272 ? 58.547 83.467 26.283 1.00 32.34 269 ILE A N 1
ATOM 2084 C CA . ILE A 1 272 ? 58.693 84.917 26.506 1.00 31.38 269 ILE A CA 1
ATOM 2085 C C . ILE A 1 272 ? 57.786 85.432 27.632 1.00 31.28 269 ILE A C 1
ATOM 2086 O O . ILE A 1 272 ? 57.795 86.617 27.967 1.00 30.80 269 ILE A O 1
ATOM 2091 N N . GLY A 1 273 ? 57.010 84.530 28.221 1.00 30.95 270 GLY A N 1
ATOM 2092 C CA . GLY A 1 273 ? 56.163 84.888 29.350 1.00 30.97 270 GLY A CA 1
ATOM 2093 C C . GLY A 1 273 ? 54.877 85.602 28.974 1.00 31.28 270 GLY A C 1
ATOM 2094 O O . GLY A 1 273 ? 54.356 86.385 29.770 1.00 31.68 270 GLY A O 1
ATOM 2095 N N . VAL A 1 274 ? 54.353 85.346 27.772 1.00 30.77 271 VAL A N 1
ATOM 2096 C CA . VAL A 1 274 ? 53.055 85.914 27.390 1.00 30.27 271 VAL A CA 1
ATOM 2097 C C . VAL A 1 274 ? 51.948 84.866 27.614 1.00 30.14 271 VAL A C 1
ATOM 2098 O O . VAL A 1 274 ? 51.968 83.804 26.995 1.00 29.92 271 VAL A O 1
ATOM 2102 N N . PRO A 1 275 ? 50.979 85.160 28.499 1.00 30.04 272 PRO A N 1
ATOM 2103 C CA . PRO A 1 275 ? 49.920 84.180 28.712 1.00 30.33 272 PRO A CA 1
ATOM 2104 C C . PRO A 1 275 ? 48.928 84.226 27.547 1.00 30.48 272 PRO A C 1
ATOM 2105 O O . PRO A 1 275 ? 48.731 85.281 26.932 1.00 30.20 272 PRO A O 1
ATOM 2109 N N . LEU A 1 276 ? 48.355 83.081 27.220 1.00 30.56 273 LEU A N 1
ATOM 2110 C CA . LEU A 1 276 ? 47.426 82.993 26.106 1.00 31.16 273 LEU A CA 1
ATOM 2111 C C . LEU A 1 276 ? 46.079 82.454 26.581 1.00 31.17 273 LEU A C 1
ATOM 2112 O O . LEU A 1 276 ? 46.029 81.627 27.475 1.00 31.44 273 LEU A O 1
ATOM 2117 N N . GLN A 1 277 ? 44.996 82.941 25.987 1.00 30.95 274 GLN A N 1
ATOM 2118 C CA . GLN A 1 277 ? 43.680 82.372 26.209 1.00 30.86 274 GLN A CA 1
ATOM 2119 C C . GLN A 1 277 ? 43.336 81.611 24.938 1.00 31.60 274 GLN A C 1
ATOM 2120 O O . GLN A 1 277 ? 43.369 82.186 23.849 1.00 31.58 274 GLN A O 1
ATOM 2126 N N . ALA A 1 278 ? 43.040 80.319 25.060 1.00 32.25 275 ALA A N 1
ATOM 2127 C CA . ALA A 1 278 ? 42.702 79.516 23.882 1.00 33.19 275 ALA A CA 1
ATOM 2128 C C . ALA A 1 278 ? 41.200 79.525 23.744 1.00 33.86 275 ALA A C 1
ATOM 2129 O O . ALA A 1 278 ? 40.478 79.092 24.644 1.00 33.65 275 ALA A O 1
ATOM 2131 N N . ASP A 1 279 ? 40.739 80.054 22.621 1.00 34.61 276 ASP A N 1
ATOM 2132 C CA . ASP A 1 279 ? 39.336 80.380 22.450 1.00 36.36 276 ASP A CA 1
ATOM 2133 C C . ASP A 1 279 ? 38.744 79.689 21.213 1.00 36.83 276 ASP A C 1
ATOM 2134 O O . ASP A 1 279 ? 39.466 79.338 20.297 1.00 36.17 276 ASP A O 1
ATOM 2147 N N . PHE A 1 281 ? 35.203 80.084 18.602 1.00 44.81 278 PHE A N 1
ATOM 2148 C CA . PHE A 1 281 ? 33.980 80.805 18.237 1.00 48.12 278 PHE A CA 1
ATOM 2149 C C . PHE A 1 281 ? 32.921 79.812 17.788 1.00 50.24 278 PHE A C 1
ATOM 2150 O O . PHE A 1 281 ? 33.167 78.983 16.912 1.00 50.61 278 PHE A O 1
ATOM 2158 N N . SER A 1 282 ? 31.749 79.883 18.411 1.00 52.90 279 SER A N 1
ATOM 2159 C CA . SER A 1 282 ? 30.633 79.004 18.070 1.00 55.50 279 SER A CA 1
ATOM 2160 C C . SER A 1 282 ? 29.751 79.624 16.982 1.00 57.18 279 SER A C 1
ATOM 2161 O O . SER A 1 282 ? 29.062 78.908 16.245 1.00 57.78 279 SER A O 1
ATOM 2164 N N . ASN A 1 283 ? 29.774 80.954 16.900 1.00 59.06 280 ASN A N 1
ATOM 2165 C CA . ASN A 1 283 ? 28.926 81.711 15.977 1.00 60.91 280 ASN A CA 1
ATOM 2166 C C . ASN A 1 283 ? 29.747 82.342 14.854 1.00 61.66 280 ASN A C 1
ATOM 2167 O O . ASN A 1 283 ? 29.650 81.931 13.696 1.00 61.99 280 ASN A O 1
ATOM 2172 N N . GLY A 1 284 ? 30.577 83.319 15.218 1.00 62.60 281 GLY A N 1
ATOM 2173 C CA . GLY A 1 284 ? 31.290 84.162 14.253 1.00 63.33 281 GLY A CA 1
ATOM 2174 C C . GLY A 1 284 ? 32.341 83.493 13.383 1.00 63.83 281 GLY A C 1
ATOM 2175 O O . GLY A 1 284 ? 32.862 82.419 13.714 1.00 64.11 281 GLY A O 1
ATOM 2176 N N . GLY A 1 285 ? 32.632 84.142 12.255 1.00 64.00 282 GLY A N 1
ATOM 2177 C CA . GLY A 1 285 ? 33.725 83.755 11.363 1.00 63.89 282 GLY A CA 1
ATOM 2178 C C . GLY A 1 285 ? 34.748 84.881 11.297 1.00 63.83 282 GLY A C 1
ATOM 2179 O O . GLY A 1 285 ? 34.491 86.000 11.768 1.00 64.21 282 GLY A O 1
ATOM 2180 N N . THR A 1 286 ? 35.908 84.594 10.716 1.00 63.24 283 THR A N 1
ATOM 2181 C CA . THR A 1 286 ? 36.975 85.586 10.599 1.00 62.61 283 THR A CA 1
ATOM 2182 C C . THR A 1 286 ? 37.610 85.598 9.208 1.00 62.08 283 THR A C 1
ATOM 2183 O O . THR A 1 286 ? 37.235 84.818 8.320 1.00 61.82 283 THR A O 1
ATOM 2187 N N . ASP A 1 287 ? 38.577 86.502 9.049 1.00 61.15 284 ASP A N 1
ATOM 2188 C CA . ASP A 1 287 ? 39.501 86.559 7.918 1.00 60.26 284 ASP A CA 1
ATOM 2189 C C . ASP A 1 287 ? 40.197 85.194 7.718 1.00 59.02 284 ASP A C 1
ATOM 2190 O O . ASP A 1 287 ? 40.652 84.875 6.619 1.00 58.90 284 ASP A O 1
ATOM 2195 N N . GLY A 1 288 ? 40.251 84.392 8.786 1.00 57.42 285 GLY A N 1
ATOM 2196 C CA . GLY A 1 288 ? 40.985 83.121 8.811 1.00 55.33 285 GLY A CA 1
ATOM 2197 C C . GLY A 1 288 ? 40.555 82.110 7.766 1.00 53.96 285 GLY A C 1
ATOM 2198 O O . GLY A 1 288 ? 41.390 81.454 7.133 1.00 53.13 285 GLY A O 1
ATOM 2199 N N . GLY A 1 289 ? 39.242 82.007 7.586 1.00 52.95 286 GLY A N 1
ATOM 2200 C CA . GLY A 1 289 ? 38.642 81.022 6.699 1.00 51.80 286 GLY A CA 1
ATOM 2201 C C . GLY A 1 289 ? 38.960 81.243 5.241 1.00 50.58 286 GLY A C 1
ATOM 2202 O O . GLY A 1 289 ? 39.361 80.315 4.545 1.00 51.16 286 GLY A O 1
ATOM 2203 N N . ALA A 1 290 ? 38.792 82.475 4.780 1.00 49.04 287 ALA A N 1
ATOM 2204 C CA . ALA A 1 290 ? 39.107 82.803 3.398 1.00 47.00 287 ALA A CA 1
ATOM 2205 C C . ALA A 1 290 ? 40.592 82.573 3.114 1.00 45.22 287 ALA A C 1
ATOM 2206 O O . ALA A 1 290 ? 40.947 81.980 2.093 1.00 44.65 287 ALA A O 1
ATOM 2208 N N . VAL A 1 291 ? 41.461 83.023 4.014 1.00 42.74 288 VAL A N 1
ATOM 2209 C CA . VAL A 1 291 ? 42.878 83.046 3.663 1.00 40.77 288 VAL A CA 1
ATOM 2210 C C . VAL A 1 291 ? 43.546 81.666 3.617 1.00 39.30 288 VAL A C 1
ATOM 2211 O O . VAL A 1 291 ? 44.343 81.415 2.729 1.00 38.17 288 VAL A O 1
ATOM 2215 N N . HIS A 1 292 ? 43.185 80.761 4.521 1.00 38.25 289 HIS A N 1
ATOM 2216 C CA . HIS A 1 292 ? 43.821 79.444 4.526 1.00 38.20 289 HIS A CA 1
ATOM 2217 C C . HIS A 1 292 ? 43.429 78.571 3.320 1.00 37.99 289 HIS A C 1
ATOM 2218 O O . HIS A 1 292 ? 44.130 77.629 2.982 1.00 37.89 289 HIS A O 1
ATOM 2225 N N . LEU A 1 293 ? 42.324 78.911 2.668 1.00 38.22 290 LEU A N 1
ATOM 2226 C CA . LEU A 1 293 ? 41.845 78.162 1.496 1.00 39.13 290 LEU A CA 1
ATOM 2227 C C . LEU A 1 293 ? 42.395 78.703 0.182 1.00 39.01 290 LEU A C 1
ATOM 2228 O O . LEU A 1 293 ? 42.021 78.236 -0.903 1.00 39.66 290 LEU A O 1
ATOM 2233 N N . THR A 1 294 ? 43.270 79.695 0.292 1.00 38.53 291 THR A N 1
ATOM 2234 C CA . THR A 1 294 ? 43.883 80.346 -0.863 1.00 38.09 291 THR A CA 1
ATOM 2235 C C . THR A 1 294 ? 44.870 79.404 -1.560 1.00 37.08 291 THR A C 1
ATOM 2236 O O . THR A 1 294 ? 45.652 78.717 -0.896 1.00 36.39 291 THR A O 1
ATOM 2240 N N . GLY A 1 295 ? 44.811 79.369 -2.894 1.00 36.43 292 GLY A N 1
ATOM 2241 C CA . GLY A 1 295 ? 45.697 78.514 -3.695 1.00 35.68 292 GLY A CA 1
ATOM 2242 C C . GLY A 1 295 ? 45.629 77.059 -3.263 1.00 34.94 292 GLY A C 1
ATOM 2243 O O . GLY A 1 295 ? 44.545 76.488 -3.186 1.00 35.45 292 GLY A O 1
ATOM 2244 N N . THR A 1 296 ? 46.778 76.470 -2.951 1.00 33.95 293 THR A N 1
ATOM 2245 C CA . THR A 1 296 ? 46.824 75.076 -2.508 1.00 33.44 293 THR A CA 1
ATOM 2246 C C . THR A 1 296 ? 46.784 74.94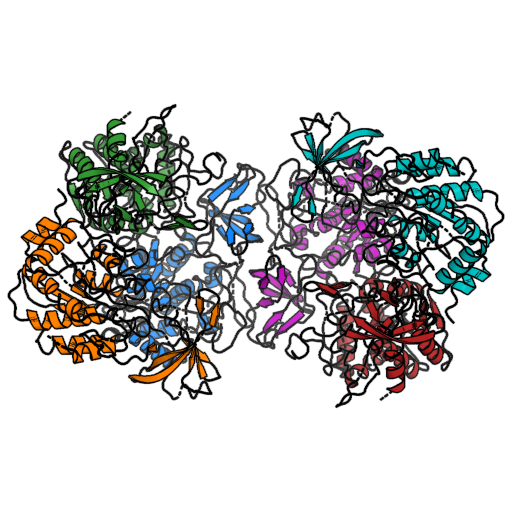0 -0.969 1.00 32.97 293 THR A C 1
ATOM 2247 O O . THR A 1 296 ? 46.991 73.850 -0.425 1.00 32.03 293 THR A O 1
ATOM 2251 N N . GLY A 1 297 ? 46.497 76.048 -0.281 1.00 32.57 294 GLY A N 1
ATOM 2252 C CA . GLY A 1 297 ? 46.343 76.030 1.170 1.00 32.37 294 GLY A CA 1
ATOM 2253 C C . GLY A 1 297 ? 47.463 76.748 1.886 1.00 32.08 294 GLY A C 1
ATOM 2254 O O . GLY A 1 297 ? 48.619 76.597 1.526 1.00 32.15 294 GLY A O 1
ATOM 2255 N N . VAL A 1 298 ? 47.111 77.538 2.898 1.00 31.78 295 VAL A N 1
ATOM 2256 C CA . VAL A 1 298 ? 48.087 78.300 3.670 1.00 31.74 295 VAL A CA 1
ATOM 2257 C C . VAL A 1 298 ? 47.862 77.987 5.136 1.00 31.83 295 VAL A C 1
ATOM 2258 O O . VAL A 1 298 ? 46.766 78.232 5.651 1.00 31.45 295 VAL A O 1
ATOM 2262 N N . PRO A 1 299 ? 48.889 77.442 5.815 1.00 31.53 296 PRO A N 1
ATOM 2263 C CA . PRO A 1 299 ? 48.823 77.319 7.270 1.00 31.24 296 PRO A CA 1
ATOM 2264 C C . PRO A 1 299 ? 48.542 78.691 7.899 1.00 31.14 296 PRO A C 1
ATOM 2265 O O . PRO A 1 299 ? 49.303 79.642 7.702 1.00 30.47 296 PRO A O 1
ATOM 2269 N N . THR A 1 300 ? 47.436 78.776 8.630 1.00 31.08 297 THR A N 1
ATOM 2270 C CA . THR A 1 300 ? 46.918 80.046 9.114 1.00 31.89 297 THR A CA 1
ATOM 2271 C C . THR A 1 300 ? 46.387 79.876 10.530 1.00 32.21 297 THR A C 1
ATOM 2272 O O . THR A 1 300 ? 45.737 78.876 10.846 1.00 32.01 297 THR A O 1
ATOM 2276 N N . LEU A 1 301 ? 46.642 80.860 11.377 1.00 32.62 298 LEU A N 1
ATOM 2277 C CA . LEU A 1 301 ? 45.762 81.030 12.533 1.00 33.58 298 LEU A CA 1
ATOM 2278 C C . LEU A 1 301 ? 45.384 82.457 12.862 1.00 33.06 298 LEU A C 1
ATOM 2279 O O . LEU A 1 301 ? 45.963 83.422 12.354 1.00 32.58 298 LEU A O 1
ATOM 2284 N N . VAL A 1 302 ? 44.387 82.552 13.730 1.00 32.74 299 VAL A N 1
ATOM 2285 C CA . VAL A 1 302 ? 43.803 83.801 14.132 1.00 32.05 299 VAL A CA 1
ATOM 2286 C C . VAL A 1 302 ? 44.244 84.036 15.571 1.00 31.48 299 VAL A C 1
ATOM 2287 O O . VAL A 1 302 ? 44.220 83.128 16.397 1.00 30.44 299 VAL A O 1
ATOM 2299 N N . GLY A 1 304 ? 44.530 87.545 18.639 1.00 31.42 301 GLY A N 1
ATOM 2300 C CA . GLY A 1 304 ? 44.327 88.953 18.898 1.00 30.83 301 GLY A CA 1
ATOM 2301 C C . GLY A 1 304 ? 43.970 89.240 20.330 1.00 30.84 301 GLY A C 1
ATOM 2302 O O . GLY A 1 304 ? 43.732 88.317 21.112 1.00 29.55 301 GLY A O 1
ATOM 2303 N N . PRO A 1 305 ? 43.912 90.536 20.675 1.00 30.96 302 PRO A N 1
ATOM 2304 C CA . PRO A 1 305 ? 43.520 90.927 22.032 1.00 31.13 302 PRO A CA 1
ATOM 2305 C C . PRO A 1 305 ? 42.017 90.735 22.179 1.00 31.28 302 PRO A C 1
ATOM 2306 O O . PRO A 1 305 ? 41.280 90.938 21.212 1.00 31.83 302 PRO A O 1
ATOM 2310 N N . ALA A 1 306 ? 41.576 90.310 23.358 1.00 30.79 303 ALA A N 1
ATOM 2311 C CA . ALA A 1 306 ? 40.157 90.258 23.671 1.00 30.78 303 ALA A CA 1
ATOM 2312 C C . ALA A 1 306 ? 39.627 91.677 23.870 1.00 30.47 303 ALA A C 1
ATOM 2313 O O . ALA A 1 306 ? 40.373 92.585 24.254 1.00 30.19 303 ALA A O 1
ATOM 2315 N N . THR A 1 307 ? 38.345 91.869 23.599 1.00 30.05 304 THR A N 1
ATOM 2316 C CA . THR A 1 307 ? 37.672 93.117 23.945 1.00 30.39 304 THR A CA 1
ATOM 2317 C C . THR A 1 307 ? 36.438 92.764 24.746 1.00 29.95 304 THR A C 1
ATOM 2318 O O . THR A 1 307 ? 36.024 91.589 24.760 1.00 29.11 304 THR A O 1
ATOM 2322 N N . ARG A 1 308 ? 35.867 93.768 25.414 1.00 29.18 305 ARG A N 1
ATOM 2323 C CA . ARG A 1 308 ? 34.509 93.686 25.928 1.00 29.66 305 ARG A CA 1
ATOM 2324 C C . ARG A 1 308 ? 33.598 94.454 24.963 1.00 30.70 305 ARG A C 1
ATOM 2325 O O . ARG A 1 308 ? 33.971 95.538 24.480 1.00 30.56 305 ARG A O 1
ATOM 2333 N N . HIS A 1 309 ? 32.418 93.896 24.686 1.00 31.26 306 HIS A N 1
ATOM 2334 C CA . HIS A 1 309 ? 31.441 94.495 23.761 1.00 32.67 306 HIS A CA 1
ATOM 2335 C C . HIS A 1 309 ? 32.003 94.340 22.343 1.00 33.73 306 HIS A C 1
ATOM 2336 O O . HIS A 1 309 ? 33.064 93.757 22.145 1.00 35.43 306 HIS A O 1
ATOM 2343 N N . GLY A 1 310 ? 31.295 94.792 21.337 1.00 34.69 307 GLY A N 1
ATOM 2344 C CA . GLY A 1 310 ? 31.835 94.622 19.979 1.00 34.80 307 GLY A CA 1
ATOM 2345 C C . GLY A 1 310 ? 30.701 94.908 19.035 1.00 35.05 307 GLY A C 1
ATOM 2346 O O . GLY A 1 310 ? 29.540 94.687 19.401 1.00 35.82 307 GLY A O 1
ATOM 2347 N N . HIS A 1 311 ? 31.024 95.429 17.850 1.00 34.65 308 HIS A N 1
ATOM 2348 C CA . HIS A 1 311 ? 30.022 95.732 16.837 1.00 34.04 308 HIS A CA 1
ATOM 2349 C C . HIS A 1 311 ? 28.960 96.686 17.390 1.00 33.15 308 HIS A C 1
ATOM 2350 O O . HIS A 1 311 ? 27.765 96.513 17.167 1.00 33.13 308 HIS A O 1
ATOM 2357 N N . CYS A 1 312 ? 29.413 97.692 18.128 1.00 32.62 309 CYS A N 1
ATOM 2358 C CA . CYS A 1 312 ? 28.517 98.681 18.685 1.00 31.80 309 CYS A CA 1
ATOM 2359 C C . CYS A 1 312 ? 29.277 99.988 18.904 1.00 31.43 309 CYS A C 1
ATOM 2360 O O . CYS A 1 312 ? 30.408 100.132 18.437 1.00 31.03 309 CYS A O 1
ATOM 2363 N N . ALA A 1 313 ? 28.661 100.946 19.599 1.00 30.56 310 ALA A N 1
ATOM 2364 C CA . ALA A 1 313 ? 29.247 102.281 19.719 1.00 30.34 310 ALA A CA 1
ATOM 2365 C C . ALA A 1 313 ? 30.673 102.279 20.316 1.00 30.12 310 ALA A C 1
ATOM 2366 O O . ALA A 1 313 ? 31.484 103.134 19.963 1.00 30.38 310 ALA A O 1
ATOM 2368 N N . ALA A 1 314 ? 30.974 101.318 21.199 1.00 28.93 311 ALA A N 1
ATOM 2369 C CA . ALA A 1 314 ? 32.264 101.259 21.887 1.00 28.86 311 ALA A CA 1
ATOM 2370 C C . ALA A 1 314 ? 32.606 99.848 22.366 1.00 28.66 311 ALA A C 1
ATOM 2371 O O . ALA A 1 314 ? 31.734 99.118 22.813 1.00 29.06 311 ALA A O 1
ATOM 2373 N N . SER A 1 315 ? 33.879 99.483 22.246 1.00 28.43 312 SER A N 1
ATOM 2374 C CA . SER A 1 315 ? 34.448 98.299 22.886 1.00 28.23 312 SER A CA 1
ATOM 2375 C C . SER A 1 315 ? 35.467 98.763 23.913 1.00 27.38 312 SER A C 1
ATOM 2376 O O . SER A 1 315 ? 35.896 99.902 23.882 1.00 26.84 312 SER A O 1
ATOM 2379 N N . ILE A 1 316 ? 35.862 97.858 24.805 1.00 26.82 313 ILE A N 1
ATOM 2380 C CA . ILE A 1 316 ? 36.856 98.137 25.833 1.00 26.13 313 ILE A CA 1
ATOM 2381 C C . ILE A 1 316 ? 37.977 97.116 25.679 1.00 26.59 313 ILE A C 1
ATOM 2382 O O . ILE A 1 316 ? 37.719 95.924 25.509 1.00 26.20 313 ILE A O 1
ATOM 2387 N N . ALA A 1 317 ? 39.217 97.601 25.707 1.00 26.57 314 ALA A N 1
ATOM 2388 C CA . ALA A 1 317 ? 40.392 96.750 25.639 1.00 26.66 314 ALA A CA 1
ATOM 2389 C C . ALA A 1 317 ? 41.387 97.094 26.747 1.00 26.98 314 ALA A C 1
ATOM 2390 O O . ALA A 1 317 ? 41.378 98.196 27.301 1.00 26.81 314 ALA A O 1
ATOM 2392 N N . ASP A 1 318 ? 42.241 96.127 27.052 1.00 27.93 315 ASP A N 1
ATOM 2393 C CA . ASP A 1 318 ? 43.258 96.262 28.082 1.00 28.53 315 ASP A CA 1
ATOM 2394 C C . ASP A 1 318 ? 44.583 96.511 27.394 1.00 28.61 315 ASP A C 1
ATOM 2395 O O . ASP A 1 318 ? 44.984 95.722 26.545 1.00 28.39 315 ASP A O 1
ATOM 2400 N N . CYS A 1 319 ? 45.269 97.595 27.752 1.00 29.39 316 CYS A N 1
ATOM 2401 C CA . CYS A 1 319 ? 46.567 97.925 27.131 1.00 30.13 316 CYS A CA 1
ATOM 2402 C C . CYS A 1 319 ? 47.659 96.868 27.293 1.00 30.09 316 CYS A C 1
ATOM 2403 O O . CYS A 1 319 ? 48.450 96.670 26.370 1.00 30.37 316 CYS A O 1
ATOM 2406 N N . ARG A 1 320 ? 47.711 96.196 28.445 1.00 30.17 317 ARG A N 1
ATOM 2407 C CA . ARG A 1 320 ? 48.692 95.109 28.644 1.00 31.12 317 ARG A CA 1
ATOM 2408 C C . ARG A 1 320 ? 48.515 93.986 27.597 1.00 30.32 317 ARG A C 1
ATOM 2409 O O . ARG A 1 320 ? 49.485 93.524 27.007 1.00 29.91 317 ARG A O 1
ATOM 2417 N N . ASP A 1 321 ? 47.265 93.600 27.335 1.00 30.19 318 ASP A N 1
ATOM 2418 C CA . ASP A 1 321 ? 46.939 92.641 26.275 1.00 29.45 318 ASP A CA 1
ATOM 2419 C C . ASP A 1 321 ? 47.512 93.082 24.929 1.00 29.22 318 ASP A C 1
ATOM 2420 O O . ASP A 1 321 ? 48.116 92.295 24.219 1.00 28.66 318 ASP A O 1
ATOM 2425 N N . ILE A 1 322 ? 47.305 94.343 24.571 1.00 29.55 319 ILE A N 1
ATOM 2426 C CA . ILE A 1 322 ? 47.768 94.856 23.272 1.00 29.71 319 ILE A CA 1
ATOM 2427 C C . ILE A 1 322 ? 49.290 94.806 23.166 1.00 29.33 319 ILE A C 1
ATOM 2428 O O . ILE A 1 322 ? 49.848 94.386 22.149 1.00 28.59 319 ILE A O 1
ATOM 2433 N N . LEU A 1 323 ? 49.955 95.241 24.230 1.00 30.09 320 LEU A N 1
ATOM 2434 C CA . LEU A 1 323 ? 51.412 95.233 24.284 1.00 30.48 320 LEU A CA 1
ATOM 2435 C C . LEU A 1 323 ? 51.980 93.815 24.228 1.00 29.90 320 LEU A C 1
ATOM 2436 O O . LEU A 1 323 ? 52.996 93.586 23.582 1.00 29.82 320 LEU A O 1
ATOM 2441 N N . GLN A 1 324 ? 51.319 92.869 24.898 1.00 29.56 321 GLN A N 1
ATOM 2442 C CA . GLN A 1 324 ? 51.740 91.464 24.875 1.00 29.53 321 GLN A CA 1
ATOM 2443 C C . GLN A 1 324 ? 51.559 90.819 23.492 1.00 29.78 321 GLN A C 1
ATOM 2444 O O . GLN A 1 324 ? 52.359 89.955 23.094 1.00 29.22 321 GLN A O 1
ATOM 2458 N N . GLU A 1 326 ? 51.806 92.554 20.632 1.00 31.37 323 GLU A N 1
ATOM 2459 C CA . GLU A 1 326 ? 52.931 93.185 19.958 1.00 33.05 323 GLU A CA 1
ATOM 2460 C C . GLU A 1 326 ? 54.225 92.380 20.185 1.00 32.15 323 GLU A C 1
ATOM 2461 O O . GLU A 1 326 ? 54.949 92.072 19.246 1.00 32.41 323 GLU A O 1
ATOM 2467 N N . GLN A 1 327 ? 54.475 92.023 21.439 1.00 31.51 324 GLN A N 1
ATOM 2468 C CA . GLN A 1 327 ? 55.631 91.242 21.839 1.00 31.51 324 GLN A CA 1
ATOM 2469 C C . GLN A 1 327 ? 55.649 89.818 21.249 1.00 30.44 324 GLN A C 1
ATOM 2470 O O . GLN A 1 327 ? 56.677 89.361 20.733 1.00 29.16 324 GLN A O 1
ATOM 2476 N N . LEU A 1 328 ? 54.518 89.124 21.336 1.00 29.06 325 LEU A N 1
ATOM 2477 C CA . LEU A 1 328 ? 54.409 87.796 20.761 1.00 28.86 325 LEU A CA 1
ATOM 2478 C C . LEU A 1 328 ? 54.597 87.807 19.242 1.00 28.73 325 LEU A C 1
ATOM 2479 O O . LEU A 1 328 ? 55.267 86.933 18.709 1.00 28.59 325 LEU A O 1
ATOM 2484 N N . LEU A 1 329 ? 54.032 88.802 18.560 1.00 29.14 326 LEU A N 1
ATOM 2485 C CA . LEU A 1 329 ? 54.122 88.902 17.094 1.00 30.20 326 LEU A CA 1
ATOM 2486 C C . LEU A 1 329 ? 55.562 89.124 16.632 1.00 30.57 326 LEU A C 1
ATOM 2487 O O . LEU A 1 329 ? 56.043 88.436 15.739 1.00 30.62 326 LEU A O 1
ATOM 2492 N N . SER A 1 330 ? 56.230 90.082 17.258 1.00 31.02 327 SER A N 1
ATOM 2493 C CA .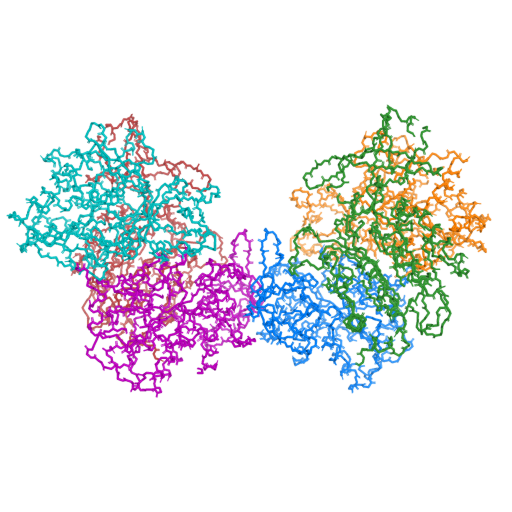 SER A 1 330 ? 57.644 90.319 17.037 1.00 32.26 327 SER A CA 1
ATOM 2494 C C . SER A 1 330 ? 58.478 89.056 17.311 1.00 32.40 327 SER A C 1
ATOM 2495 O O . SER A 1 330 ? 59.293 88.654 16.486 1.00 32.32 327 SER A O 1
ATOM 2498 N N . ALA A 1 331 ? 58.237 88.408 18.448 1.00 32.87 328 ALA A N 1
ATOM 2499 C CA . ALA A 1 331 ? 58.974 87.190 18.800 1.00 32.82 328 ALA A CA 1
ATOM 2500 C C . ALA A 1 331 ? 58.724 86.057 17.805 1.00 33.09 328 ALA A C 1
ATOM 2501 O O . ALA A 1 331 ? 59.654 85.334 17.464 1.00 32.87 328 ALA A O 1
ATOM 2503 N N . LEU A 1 332 ? 57.476 85.903 17.349 1.00 33.08 329 LEU A N 1
ATOM 2504 C CA . LEU A 1 332 ? 57.143 84.875 16.357 1.00 33.60 329 LEU A CA 1
ATOM 2505 C C . LEU A 1 332 ? 57.875 85.085 15.024 1.00 33.60 329 LEU A C 1
ATOM 2506 O O . LEU A 1 332 ? 58.360 84.138 14.410 1.00 33.50 329 LEU A O 1
ATOM 2511 N N . ILE A 1 333 ? 57.938 86.336 14.593 1.00 33.65 330 ILE A N 1
ATOM 2512 C CA . ILE A 1 333 ? 58.571 86.712 13.343 1.00 34.02 330 ILE A CA 1
ATOM 2513 C C . ILE A 1 333 ? 60.094 86.478 13.378 1.00 34.45 330 ILE A C 1
ATOM 2514 O O . ILE A 1 333 ? 60.686 86.020 12.393 1.00 34.24 330 ILE A O 1
ATOM 2519 N N . GLN A 1 334 ? 60.718 86.767 14.517 1.00 34.97 331 GLN A N 1
ATOM 2520 C CA . GLN A 1 334 ? 62.165 86.563 14.664 1.00 35.88 331 GLN A CA 1
ATOM 2521 C C . GLN A 1 334 ? 62.562 85.076 14.634 1.00 35.77 331 GLN A C 1
ATOM 2522 O O . GLN A 1 334 ? 63.729 84.754 14.410 1.00 36.55 331 GLN A O 1
ATOM 2528 N N . ARG A 1 335 ? 61.594 84.181 14.822 1.00 35.74 332 ARG A N 1
ATOM 2529 C CA . ARG A 1 335 ? 61.861 82.735 14.905 1.00 35.83 332 ARG A CA 1
ATOM 2530 C C . ARG A 1 335 ? 61.313 81.956 13.712 1.00 36.08 332 ARG A C 1
ATOM 2531 O O . ARG A 1 335 ? 61.368 80.721 13.682 1.00 36.01 332 ARG A O 1
ATOM 2539 N N . LEU A 1 336 ? 60.759 82.658 12.729 1.00 36.17 333 LEU A N 1
ATOM 2540 C CA . LEU A 1 336 ? 60.096 81.964 11.633 1.00 36.74 333 LEU A CA 1
ATOM 2541 C C . LEU A 1 336 ? 61.070 81.598 10.497 1.00 36.55 333 LEU A C 1
ATOM 2542 O O . LEU A 1 336 ? 61.012 82.152 9.399 1.00 36.46 333 LEU A O 1
ATOM 2547 N N . THR A 1 337 ? 61.962 80.655 10.781 1.00 36.82 334 THR A N 1
ATOM 2548 C CA . THR A 1 337 ? 62.980 80.216 9.820 1.00 36.77 334 THR A CA 1
ATOM 2549 C C . THR A 1 337 ? 62.378 79.297 8.756 1.00 36.92 334 THR A C 1
ATOM 2550 O O . THR A 1 337 ? 61.304 78.721 8.955 1.00 35.71 334 THR A O 1
ATOM 2554 N N . ARG A 1 338 ? 63.072 79.185 7.626 1.00 37.51 335 ARG A N 1
ATOM 2555 C CA . ARG A 1 338 ? 62.699 78.253 6.565 1.00 38.54 335 ARG A CA 1
ATOM 2556 C C . ARG A 1 338 ? 62.475 76.871 7.148 1.00 38.91 335 ARG A C 1
ATOM 2557 O O . ARG A 1 338 ? 61.481 76.223 6.835 1.00 38.99 335 ARG A O 1
ATOM 2565 N N . GLU A 1 339 ? 63.397 76.426 7.997 1.00 39.97 336 GLU A N 1
ATOM 2566 C CA . GLU A 1 339 ? 63.301 75.092 8.581 1.00 41.54 336 GLU A CA 1
ATOM 2567 C C . GLU A 1 339 ? 62.102 74.952 9.513 1.00 41.48 336 GLU A C 1
ATOM 2568 O O . GLU A 1 339 ? 61.443 73.916 9.525 1.00 41.64 336 GLU A O 1
ATOM 2574 N N . THR A 1 340 ? 61.812 76.000 10.276 1.00 41.84 337 THR A N 1
ATOM 2575 C CA . THR A 1 340 ? 60.631 76.009 11.128 1.00 41.99 337 THR A CA 1
ATOM 2576 C C . THR A 1 340 ? 59.342 75.826 10.328 1.00 42.29 337 THR A C 1
ATOM 2577 O O . THR A 1 340 ? 58.552 74.942 10.647 1.00 42.06 337 THR A O 1
ATOM 2581 N N . VAL A 1 341 ? 59.139 76.618 9.276 1.00 43.14 338 VAL A N 1
ATOM 2582 C CA . VAL A 1 341 ? 57.887 76.509 8.524 1.00 44.48 338 VAL A CA 1
ATOM 2583 C C . VAL A 1 341 ? 57.765 75.205 7.715 1.00 45.67 338 VAL A C 1
ATOM 2584 O O . VAL A 1 341 ? 56.648 74.738 7.474 1.00 45.63 338 VAL A O 1
ATOM 2588 N N . VAL A 1 342 ? 58.898 74.622 7.313 1.00 47.10 339 VAL A N 1
ATOM 2589 C CA . VAL A 1 342 ? 58.907 73.297 6.658 1.00 48.70 339 VAL A CA 1
ATOM 2590 C C . VAL A 1 342 ? 58.451 72.216 7.650 1.00 49.64 339 VAL A C 1
ATOM 2591 O O . VAL A 1 342 ? 57.658 71.336 7.314 1.00 50.08 339 VAL A O 1
ATOM 2595 N N . GLN A 1 343 ? 58.959 72.312 8.875 1.00 50.96 340 GLN A N 1
ATOM 2596 C CA . GLN A 1 343 ? 58.663 71.382 9.952 1.00 52.19 340 GLN A CA 1
ATOM 2597 C C . GLN A 1 343 ? 57.198 71.470 10.391 1.00 53.09 340 GLN A C 1
ATOM 2598 O O . GLN A 1 343 ? 56.642 70.500 10.913 1.00 53.41 340 GLN A O 1
ATOM 2604 N N . LEU A 1 344 ? 56.577 72.629 10.170 1.00 53.94 341 LEU A N 1
ATOM 2605 C CA . LEU A 1 344 ? 55.176 72.848 10.537 1.00 54.53 341 LEU A CA 1
ATOM 2606 C C . LEU A 1 344 ? 54.183 72.488 9.416 1.00 54.52 341 LEU A C 1
ATOM 2607 O O . LEU A 1 344 ? 52.976 72.497 9.642 1.00 54.85 341 LEU A O 1
ATOM 2612 N N . THR A 1 345 ? 54.685 72.155 8.225 1.00 54.46 342 THR A N 1
ATOM 2613 C CA . THR A 1 345 ? 53.835 71.680 7.106 1.00 53.92 342 THR A CA 1
ATOM 2614 C C . THR A 1 345 ? 54.154 70.245 6.640 1.00 53.32 342 THR A C 1
ATOM 2615 O O . THR A 1 345 ? 53.758 69.825 5.543 1.00 53.00 342 THR A O 1
ATOM 2619 N N . ASP A 1 346 ? 54.871 69.502 7.474 1.00 52.63 343 ASP A N 1
ATOM 2620 C CA . ASP A 1 346 ? 55.297 68.152 7.130 1.00 52.19 343 ASP A CA 1
ATOM 2621 C C . ASP A 1 346 ? 54.266 67.121 7.599 1.00 51.73 343 ASP A C 1
ATOM 2622 O O . ASP A 1 346 ? 54.164 66.831 8.792 1.00 51.43 343 ASP A O 1
ATOM 2627 N N . PHE A 1 347 ? 53.505 66.574 6.652 1.00 51.25 344 PHE A N 1
ATOM 2628 C CA . PHE A 1 347 ? 52.437 65.623 6.965 1.00 51.02 344 PHE A CA 1
ATOM 2629 C C . PHE A 1 347 ? 52.862 64.157 6.822 1.00 51.94 344 PHE A C 1
ATOM 2630 O O . PHE A 1 347 ? 52.107 63.254 7.201 1.00 51.88 344 PHE A O 1
ATOM 2638 N N . ARG A 1 348 ? 54.058 63.926 6.275 1.00 53.02 345 ARG A N 1
ATOM 2639 C CA . ARG A 1 348 ? 54.535 62.570 5.973 1.00 54.30 345 ARG A CA 1
ATOM 2640 C C . ARG A 1 348 ? 55.245 61.928 7.162 1.00 54.54 345 ARG A C 1
ATOM 2641 O O . ARG A 1 348 ? 54.764 61.999 8.295 1.00 55.14 345 ARG A O 1
ATOM 2649 N N . ALA B 1 3 ? 34.784 40.701 -2.953 1.00 40.78 0 ALA B N 1
ATOM 2650 C CA . ALA B 1 3 ? 35.267 40.536 -1.540 1.00 39.82 0 ALA B CA 1
ATOM 2651 C C . ALA B 1 3 ? 35.470 41.867 -0.790 1.00 39.06 0 ALA B C 1
ATOM 2652 O O . ALA B 1 3 ? 36.115 42.799 -1.298 1.00 39.11 0 ALA B O 1
ATOM 2662 N N . ASP B 1 5 ? 37.134 43.901 2.349 1.00 34.86 2 ASP B N 1
ATOM 2663 C CA . ASP B 1 5 ? 38.170 43.892 3.359 1.00 34.02 2 ASP B CA 1
ATOM 2664 C C . ASP B 1 5 ? 37.605 44.543 4.622 1.00 33.70 2 ASP B C 1
ATOM 2665 O O . ASP B 1 5 ? 37.709 45.760 4.815 1.00 33.17 2 ASP B O 1
ATOM 2670 N N . LEU B 1 6 ? 37.019 43.716 5.485 1.00 32.95 3 LEU B N 1
ATOM 2671 C CA . LEU B 1 6 ? 36.391 44.226 6.692 1.00 33.00 3 LEU B CA 1
ATOM 2672 C C . LEU B 1 6 ? 37.376 44.772 7.722 1.00 32.71 3 LEU B C 1
ATOM 2673 O O . LEU B 1 6 ? 36.999 45.644 8.506 1.00 32.70 3 LEU B O 1
ATOM 2678 N N . SER B 1 7 ? 38.624 44.288 7.740 1.00 31.93 4 SER B N 1
ATOM 2679 C CA . SER B 1 7 ? 39.586 44.877 8.668 1.00 31.77 4 SER B CA 1
ATOM 2680 C C . SER B 1 7 ? 40.025 46.292 8.250 1.00 30.76 4 SER B C 1
ATOM 2681 O O . SER B 1 7 ? 40.310 47.131 9.103 1.00 30.88 4 SER B O 1
ATOM 2684 N N . LEU B 1 8 ? 40.061 46.556 6.946 1.00 29.94 5 LEU B N 1
ATOM 2685 C CA . LEU B 1 8 ? 40.328 47.902 6.440 1.00 28.80 5 LEU B CA 1
ATOM 2686 C C . LEU B 1 8 ? 39.152 48.824 6.733 1.00 28.41 5 LEU B C 1
ATOM 2687 O O . LEU B 1 8 ? 39.342 49.957 7.172 1.00 27.96 5 LEU B O 1
ATOM 2692 N N . LEU B 1 9 ? 37.936 48.336 6.504 1.00 28.25 6 LEU B N 1
ATOM 2693 C CA . LEU B 1 9 ? 36.760 49.157 6.762 1.00 28.52 6 LEU B CA 1
ATOM 2694 C C . LEU B 1 9 ? 36.628 49.461 8.258 1.00 28.37 6 LEU B C 1
ATOM 2695 O O . LEU B 1 9 ? 36.312 50.600 8.631 1.00 28.43 6 LEU B O 1
ATOM 2700 N N . LYS B 1 10 ? 36.907 48.459 9.099 1.00 27.58 7 LYS B N 1
ATOM 2701 C CA . LYS B 1 10 ? 36.957 48.643 10.550 1.00 27.49 7 LYS B CA 1
ATOM 2702 C C . LYS B 1 10 ? 37.983 49.711 10.925 1.00 26.94 7 LYS B C 1
ATOM 2703 O O . LYS B 1 10 ? 37.669 50.626 11.689 1.00 27.17 7 LYS B O 1
ATOM 2709 N N . ALA B 1 11 ? 39.190 49.606 10.368 1.00 26.29 8 ALA B N 1
ATOM 2710 C CA . ALA B 1 11 ? 40.276 50.537 10.687 1.00 26.04 8 ALA B CA 1
ATOM 2711 C C . ALA B 1 11 ? 39.916 51.988 10.338 1.00 25.85 8 ALA B C 1
ATOM 2712 O O . ALA B 1 11 ? 40.200 52.909 11.097 1.00 25.63 8 ALA B O 1
ATOM 2714 N N . LEU B 1 12 ? 39.270 52.175 9.195 1.00 25.75 9 LEU B N 1
ATOM 2715 C CA . LEU B 1 12 ? 38.881 53.508 8.734 1.00 26.48 9 LEU B CA 1
ATOM 2716 C C . LEU B 1 12 ? 37.701 54.066 9.525 1.00 26.64 9 LEU B C 1
ATOM 2717 O O . LEU B 1 12 ? 37.699 55.242 9.915 1.00 26.88 9 LEU B O 1
ATOM 2722 N N . SER B 1 13 ? 36.695 53.223 9.744 1.00 26.55 10 SER B N 1
ATOM 2723 C CA . SER B 1 13 ? 35.523 53.618 10.519 1.00 26.46 10 SER B CA 1
ATOM 2724 C C . SER B 1 13 ? 35.921 54.019 11.940 1.00 26.21 10 SER B C 1
ATOM 2725 O O . SER B 1 13 ? 35.470 55.039 12.461 1.00 25.79 10 SER B O 1
ATOM 2728 N N . GLU B 1 14 ? 36.771 53.206 12.556 1.00 26.23 11 GLU B N 1
ATOM 2729 C CA . GLU B 1 14 ? 37.137 53.411 13.942 1.00 26.64 11 GLU B CA 1
ATOM 2730 C C . GLU B 1 14 ? 38.179 54.493 14.142 1.00 27.06 11 GLU B C 1
ATOM 2731 O O . GLU B 1 14 ? 38.315 54.997 15.252 1.00 27.54 11 GLU B O 1
ATOM 2737 N N . ALA B 1 15 ? 38.910 54.854 13.088 1.00 27.19 12 ALA B N 1
ATOM 2738 C CA . ALA B 1 15 ? 39.898 55.936 13.183 1.00 27.90 12 ALA B CA 1
ATOM 2739 C C . ALA B 1 15 ? 39.192 57.228 13.596 1.00 28.07 12 ALA B C 1
ATOM 2740 O O . ALA B 1 15 ? 38.072 57.497 13.171 1.00 28.25 12 ALA B O 1
ATOM 2742 N N . ASP B 1 16 ? 39.843 58.018 14.430 1.00 28.44 13 ASP B N 1
ATOM 2743 C CA . ASP B 1 16 ? 39.254 59.274 14.887 1.00 28.74 13 ASP B CA 1
ATOM 2744 C C . ASP B 1 16 ? 39.934 60.439 14.196 1.00 28.80 13 ASP B C 1
ATOM 2745 O O . ASP B 1 16 ? 41.093 60.736 14.470 1.00 28.47 13 ASP B O 1
ATOM 2750 N N . ALA B 1 17 ? 39.204 61.091 13.298 1.00 28.61 14 ALA B N 1
ATOM 2751 C CA . ALA B 1 17 ? 39.782 62.130 12.470 1.00 29.26 14 ALA B CA 1
ATOM 2752 C C . ALA B 1 17 ? 38.790 63.239 12.185 1.00 29.50 14 ALA B C 1
ATOM 2753 O O . ALA B 1 17 ? 37.765 63.004 11.531 1.00 29.79 14 ALA B O 1
ATOM 2755 N N . ILE B 1 18 ? 39.082 64.445 12.681 1.00 29.51 15 ILE B N 1
ATOM 2756 C CA . ILE B 1 18 ? 38.244 65.604 12.372 1.00 29.69 15 ILE B CA 1
ATOM 2757 C C . ILE B 1 18 ? 39.071 66.665 11.666 1.00 29.53 15 ILE B C 1
ATOM 2758 O O . ILE B 1 18 ? 40.286 66.537 11.583 1.00 29.33 15 ILE B O 1
ATOM 2763 N N . ALA B 1 19 ? 38.412 67.711 11.163 1.00 29.86 16 ALA B N 1
ATOM 2764 C CA . ALA B 1 19 ? 39.095 68.788 10.444 1.00 30.23 16 ALA B CA 1
ATOM 2765 C C . ALA B 1 19 ? 40.353 69.240 11.163 1.00 30.35 16 ALA B C 1
ATOM 2766 O O . ALA B 1 19 ? 40.315 69.543 12.351 1.00 31.11 16 ALA B O 1
ATOM 2768 N N . SER B 1 20 ? 41.460 69.268 10.423 1.00 30.69 17 SER B N 1
ATOM 2769 C CA . SER B 1 20 ? 42.787 69.662 10.906 1.00 30.67 17 SER B CA 1
ATOM 2770 C C . SER B 1 20 ? 43.526 68.605 11.765 1.00 30.08 17 SER B C 1
ATOM 2771 O O . SER B 1 20 ? 44.709 68.769 12.048 1.00 29.32 17 SER B O 1
ATOM 2774 N N . SER B 1 21 ? 42.840 67.533 12.165 1.00 29.90 18 SER B N 1
ATOM 2775 C CA . SER B 1 21 ? 43.503 66.400 12.860 1.00 30.35 18 SER B CA 1
ATOM 2776 C C . SER B 1 21 ? 43.080 65.081 12.249 1.00 29.42 18 SER B C 1
ATOM 2777 O O . SER B 1 21 ? 42.269 64.353 12.820 1.00 29.64 18 SER B O 1
ATOM 2780 N N . GLU B 1 22 ? 43.664 64.770 11.103 1.00 29.13 19 GLU B N 1
ATOM 2781 C CA . GLU B 1 22 ? 43.260 63.641 10.305 1.00 28.84 19 GLU B CA 1
ATOM 2782 C C . GLU B 1 22 ? 44.392 62.622 10.193 1.00 28.62 19 GLU B C 1
ATOM 2783 O O . GLU B 1 22 ? 44.342 61.726 9.331 1.00 28.06 19 GLU B O 1
ATOM 2789 N N . GLN B 1 23 ? 45.393 62.749 11.074 1.00 27.93 20 GLN B N 1
ATOM 2790 C CA . GLN B 1 23 ? 46.556 61.867 11.065 1.00 28.37 20 GLN B CA 1
ATOM 2791 C C . GLN B 1 23 ? 46.204 60.368 11.107 1.00 28.03 20 GLN B C 1
ATOM 2792 O O . GLN B 1 23 ? 46.827 59.584 10.405 1.00 27.68 20 GLN B O 1
ATOM 2798 N N . GLU B 1 24 ? 45.199 59.976 11.892 1.00 27.69 21 GLU B N 1
ATOM 2799 C CA . GLU B 1 24 ? 44.791 58.562 11.935 1.00 28.36 21 GLU B CA 1
ATOM 2800 C C . GLU B 1 24 ? 44.341 57.996 10.589 1.00 28.12 21 GLU B C 1
ATOM 2801 O O . GLU B 1 24 ? 44.630 56.842 10.298 1.00 28.62 21 GLU B O 1
ATOM 2807 N N . VAL B 1 25 ? 43.613 58.785 9.789 1.00 28.25 22 VAL B N 1
ATOM 2808 C CA . VAL B 1 25 ? 43.206 58.347 8.443 1.00 27.77 22 VAL B CA 1
ATOM 2809 C C . VAL B 1 25 ? 44.350 58.505 7.442 1.00 28.45 22 VAL B C 1
ATOM 2810 O O . VAL B 1 25 ? 44.599 57.616 6.624 1.00 27.85 22 VAL B O 1
ATOM 2814 N N . ARG B 1 26 ? 45.049 59.633 7.523 1.00 28.78 23 ARG B N 1
ATOM 2815 C CA . ARG B 1 26 ? 46.193 59.895 6.647 1.00 29.87 23 ARG B CA 1
ATOM 2816 C C . ARG B 1 26 ? 47.220 58.770 6.729 1.00 30.41 23 ARG B C 1
ATOM 2817 O O . ARG B 1 26 ? 47.705 58.309 5.697 1.00 29.89 23 ARG B O 1
ATOM 2825 N N . GLN B 1 27 ? 47.520 58.305 7.946 1.00 31.32 24 GLN B N 1
ATOM 2826 C CA . GLN B 1 27 ? 48.539 57.270 8.113 1.00 32.68 24 GLN B CA 1
ATOM 2827 C C . GLN B 1 27 ? 48.132 55.934 7.469 1.00 31.27 24 GLN B C 1
ATOM 2828 O O . GLN B 1 27 ? 48.960 55.277 6.865 1.00 30.91 24 GLN B O 1
ATOM 2834 N N . ILE B 1 28 ? 46.853 55.568 7.554 1.00 30.96 25 ILE B N 1
ATOM 2835 C CA . ILE B 1 28 ? 46.343 54.383 6.849 1.00 30.50 25 ILE B CA 1
ATOM 2836 C C . ILE B 1 28 ? 46.566 54.509 5.344 1.00 30.45 25 ILE B C 1
ATOM 2837 O O . ILE B 1 28 ? 47.090 53.599 4.715 1.00 30.66 25 ILE B O 1
ATOM 2842 N N . LEU B 1 29 ? 46.167 55.643 4.778 1.00 30.26 26 LEU B N 1
ATOM 2843 C CA . LEU B 1 29 ? 46.339 55.913 3.356 1.00 30.74 26 LEU B CA 1
ATOM 2844 C C . LEU B 1 29 ? 47.812 55.874 2.941 1.00 30.85 26 LEU B C 1
ATOM 2845 O O . LEU B 1 29 ? 48.152 55.288 1.916 1.00 30.64 26 LEU B O 1
ATOM 2850 N N . LEU B 1 30 ? 48.664 56.515 3.736 1.00 31.06 27 LEU B N 1
ATOM 2851 C CA . LEU B 1 30 ? 50.102 56.531 3.505 1.00 32.34 27 LEU B CA 1
ATOM 2852 C C . LEU B 1 30 ? 50.739 55.133 3.543 1.00 32.79 27 LEU B C 1
ATOM 2853 O O . LEU B 1 30 ? 51.602 54.830 2.725 1.00 32.78 27 LEU B O 1
ATOM 2858 N N . GLU B 1 31 ? 50.309 54.284 4.476 1.00 33.40 28 GLU B N 1
ATOM 2859 C CA . GLU B 1 31 ? 50.787 52.894 4.518 1.00 34.50 28 GLU B CA 1
ATOM 2860 C C . GLU B 1 31 ? 50.418 52.120 3.244 1.00 34.29 28 GLU B C 1
ATOM 2861 O O . GLU B 1 31 ? 51.235 51.365 2.727 1.00 34.42 28 GLU B O 1
ATOM 2867 N N . GLU B 1 32 ? 49.205 52.331 2.726 1.00 34.32 29 GLU B N 1
ATOM 2868 C CA . GLU B 1 32 ? 48.772 51.664 1.482 1.00 34.75 29 GLU B CA 1
ATOM 2869 C C . GLU B 1 32 ? 49.581 52.098 0.264 1.00 34.82 29 GLU B C 1
ATOM 2870 O O . GLU B 1 32 ? 49.995 51.259 -0.544 1.00 34.93 29 GLU B O 1
ATOM 2876 N N . ALA B 1 33 ? 49.808 53.407 0.140 1.00 34.66 30 ALA B N 1
ATOM 2877 C CA . ALA B 1 33 ? 50.577 53.965 -0.971 1.00 34.69 30 ALA B CA 1
ATOM 2878 C C . ALA B 1 33 ? 52.038 53.503 -0.964 1.00 34.97 30 ALA B C 1
ATOM 2879 O O . ALA B 1 33 ? 52.589 53.172 -2.021 1.00 35.12 30 ALA B O 1
ATOM 2881 N N . ALA B 1 34 ? 52.655 53.483 0.219 1.00 35.16 31 ALA B N 1
ATOM 2882 C CA . ALA B 1 34 ? 54.059 53.089 0.360 1.00 35.64 31 ALA B CA 1
ATOM 2883 C C . ALA B 1 34 ? 54.244 51.614 0.016 1.00 36.19 31 ALA B C 1
ATOM 2884 O O . ALA B 1 34 ? 55.239 51.245 -0.604 1.00 36.60 31 ALA B O 1
ATOM 2886 N N . ARG B 1 35 ? 53.273 50.788 0.412 1.00 36.77 32 ARG B N 1
ATOM 2887 C CA A ARG B 1 35 ? 53.327 49.356 0.117 0.50 36.89 32 ARG B CA 1
ATOM 2888 C CA B ARG B 1 35 ? 53.248 49.354 0.127 0.50 37.20 32 ARG B CA 1
ATOM 2889 C C . ARG B 1 35 ? 53.273 49.097 -1.380 1.00 37.29 32 ARG B C 1
ATOM 2890 O O . ARG B 1 35 ? 53.823 48.108 -1.846 1.00 37.54 32 ARG B O 1
ATOM 2905 N N . LEU B 1 36 ? 52.641 49.993 -2.135 1.00 37.47 33 LEU B N 1
ATOM 2906 C CA . LEU B 1 36 ? 52.533 49.827 -3.578 1.00 37.98 33 LEU B CA 1
ATOM 2907 C C . LEU B 1 36 ? 53.460 50.765 -4.346 1.00 38.81 33 LEU B C 1
ATOM 2908 O O . LEU B 1 36 ? 53.306 50.952 -5.555 1.00 38.95 33 LEU B O 1
ATOM 2913 N N . GLN B 1 37 ? 54.416 51.354 -3.626 1.00 40.11 34 GLN B N 1
ATOM 2914 C CA . GLN B 1 37 ? 55.446 52.226 -4.203 1.00 41.27 34 GLN B CA 1
ATOM 2915 C C . GLN B 1 37 ? 54.840 53.356 -5.032 1.00 41.60 34 GLN B C 1
ATOM 2916 O O . GLN B 1 37 ? 55.297 53.658 -6.134 1.00 41.71 34 GLN B O 1
ATOM 2922 N N . LYS B 1 38 ? 53.793 53.966 -4.493 1.00 41.85 35 LYS B N 1
ATOM 2923 C CA . LYS B 1 38 ? 53.140 55.078 -5.153 1.00 42.17 35 LYS B CA 1
ATOM 2924 C C . LYS B 1 38 ? 53.506 56.386 -4.475 1.00 42.64 35 LYS B C 1
ATOM 2925 O O . LYS B 1 38 ? 53.467 56.501 -3.245 1.00 43.18 35 LYS B O 1
ATOM 2931 N N . GLU B 1 39 ? 53.872 57.360 -5.301 1.00 42.96 36 GLU B N 1
ATOM 2932 C CA . GLU B 1 39 ? 54.169 58.729 -4.876 1.00 43.40 36 GLU B CA 1
ATOM 2933 C C . GLU B 1 39 ? 52.967 59.415 -4.221 1.00 42.38 36 GLU B C 1
ATOM 2934 O O . GLU B 1 39 ? 51.859 59.393 -4.753 1.00 42.39 36 GLU B O 1
ATOM 2940 N N . VAL B 1 40 ? 53.199 60.025 -3.066 1.00 41.65 37 VAL B N 1
ATOM 2941 C CA . VAL B 1 40 ? 52.161 60.795 -2.387 1.00 40.96 37 VAL B CA 1
ATOM 2942 C C . VAL B 1 40 ? 52.579 62.254 -2.296 1.00 40.52 37 VAL B C 1
ATOM 2943 O O . VAL B 1 40 ? 53.702 62.569 -1.898 1.00 40.82 37 VAL B O 1
ATOM 2947 N N . ARG B 1 41 ? 51.665 63.130 -2.686 1.00 39.57 38 ARG B N 1
ATOM 2948 C CA . ARG B 1 41 ? 51.831 64.561 -2.517 1.00 38.97 38 ARG B CA 1
ATOM 2949 C C . ARG B 1 41 ? 50.770 65.068 -1.520 1.00 37.98 38 ARG B C 1
ATOM 2950 O O . ARG B 1 41 ? 49.812 64.354 -1.204 1.00 36.98 38 ARG B O 1
ATOM 2958 N N . PHE B 1 42 ? 50.973 66.270 -0.992 1.00 37.27 39 PHE B N 1
ATOM 2959 C CA . PHE B 1 42 ? 50.024 66.882 -0.063 1.00 36.95 39 PHE B CA 1
ATOM 2960 C C . PHE B 1 42 ? 49.703 68.303 -0.510 1.00 36.88 39 PHE B C 1
ATOM 2961 O O . PHE B 1 42 ? 50.523 68.953 -1.162 1.00 36.66 39 PHE B O 1
ATOM 2969 N N . ASP B 1 43 ? 48.519 68.792 -0.148 1.00 36.47 40 ASP B N 1
ATOM 2970 C CA . ASP B 1 43 ? 48.260 70.224 -0.229 1.00 36.25 40 ASP B CA 1
ATOM 2971 C C . ASP B 1 43 ? 48.581 70.865 1.119 1.00 36.15 40 ASP B C 1
ATOM 2972 O O . ASP B 1 43 ? 48.949 70.159 2.069 1.00 36.16 40 ASP B O 1
ATOM 2977 N N . GLY B 1 44 ? 48.431 72.190 1.199 1.00 35.68 41 GLY B N 1
ATOM 2978 C CA . GLY B 1 44 ? 48.721 72.954 2.409 1.00 35.26 41 GLY B CA 1
ATOM 2979 C C . GLY B 1 44 ? 47.895 72.567 3.624 1.00 35.15 41 GLY B C 1
ATOM 2980 O O . GLY B 1 44 ? 48.292 72.843 4.754 1.00 34.86 41 GLY B O 1
ATOM 2981 N N . LEU B 1 45 ? 46.748 71.931 3.393 1.00 34.82 42 LEU B N 1
ATOM 2982 C CA . LEU B 1 45 ? 45.871 71.479 4.483 1.00 35.04 42 LEU B CA 1
ATOM 2983 C C . LEU B 1 45 ? 46.140 70.046 4.941 1.00 34.22 42 LEU B C 1
ATOM 2984 O O . LEU B 1 45 ? 45.554 69.582 5.919 1.00 34.93 42 LEU B O 1
ATOM 2989 N N . GLY B 1 46 ? 47.000 69.332 4.233 1.00 33.89 43 GLY B N 1
ATOM 2990 C CA . GLY B 1 46 ? 47.259 67.940 4.574 1.00 33.13 43 GLY B CA 1
ATOM 2991 C C . GLY B 1 46 ? 46.446 66.920 3.799 1.00 32.59 43 GLY B C 1
ATOM 2992 O O . GLY B 1 46 ? 46.470 65.728 4.127 1.00 32.14 43 GLY B O 1
ATOM 2993 N N . SER B 1 47 ? 45.724 67.375 2.777 1.00 32.21 44 SER B N 1
ATOM 2994 C CA . SER B 1 47 ? 45.014 66.452 1.882 1.00 31.44 44 SER B CA 1
ATOM 2995 C C . SER B 1 47 ? 46.017 65.526 1.221 1.00 31.59 44 SER B C 1
ATOM 2996 O O . SER B 1 47 ? 47.097 65.957 0.812 1.00 32.02 44 SER B O 1
ATOM 2999 N N . VAL B 1 48 ? 45.645 64.255 1.118 1.00 31.53 45 VAL B N 1
ATOM 3000 C CA . VAL B 1 48 ? 46.485 63.228 0.540 1.00 31.72 45 VAL B CA 1
ATOM 3001 C C . VAL B 1 48 ? 46.165 63.131 -0.958 1.00 32.06 45 VAL B C 1
ATOM 3002 O O . VAL B 1 48 ? 45.004 62.962 -1.339 1.00 31.43 45 VAL B O 1
ATOM 3006 N N . LEU B 1 49 ? 47.205 63.258 -1.780 1.00 32.01 46 LEU B N 1
ATOM 3007 C CA . LEU B 1 49 ? 47.109 63.238 -3.234 1.00 32.93 46 LEU B CA 1
ATOM 3008 C C . LEU B 1 49 ? 47.936 62.059 -3.758 1.00 33.56 46 LEU B C 1
ATOM 3009 O O . LEU B 1 49 ? 49.171 62.130 -3.810 1.00 33.41 46 LEU B O 1
ATOM 3014 N N . ILE B 1 50 ? 47.259 60.972 -4.123 1.00 33.89 47 ILE B N 1
ATOM 3015 C CA . ILE B 1 50 ? 47.944 59.774 -4.585 1.00 34.58 47 ILE B CA 1
ATOM 3016 C C . ILE B 1 50 ? 47.832 59.667 -6.093 1.00 34.94 47 ILE B C 1
ATOM 3017 O O . ILE B 1 50 ? 46.738 59.541 -6.637 1.00 34.71 47 ILE B O 1
ATOM 3022 N N . ARG B 1 51 ? 48.976 59.725 -6.764 1.00 35.55 48 ARG B N 1
ATOM 3023 C CA . ARG B 1 51 ? 49.031 59.541 -8.202 1.00 36.47 48 ARG B CA 1
ATOM 3024 C C . ARG B 1 51 ? 49.012 58.040 -8.492 1.00 36.83 48 ARG B C 1
ATOM 3025 O O . ARG B 1 51 ? 49.949 57.327 -8.147 1.00 36.78 48 ARG B O 1
ATOM 3033 N N . LEU B 1 52 ? 47.929 57.563 -9.101 1.00 37.41 49 LEU B N 1
ATOM 3034 C CA . LEU B 1 52 ? 47.770 56.137 -9.376 1.00 37.84 49 LEU B CA 1
ATOM 3035 C C . LEU B 1 52 ? 48.760 55.660 -10.429 1.00 38.23 49 LEU B C 1
ATOM 3036 O O . LEU B 1 52 ? 49.326 54.569 -10.313 1.00 37.84 49 LEU B O 1
ATOM 3041 N N . ASN B 1 53 ? 48.965 56.487 -11.452 1.00 38.84 50 ASN B N 1
ATOM 3042 C CA . ASN B 1 53 ? 49.669 56.067 -12.663 1.00 39.57 50 ASN B CA 1
ATOM 3043 C C . ASN B 1 53 ? 50.285 57.238 -13.426 1.00 40.03 50 ASN B C 1
ATOM 3044 O O . ASN B 1 53 ? 50.100 58.400 -13.058 1.00 40.28 50 ASN B O 1
ATOM 3049 N N . GLU B 1 54 ? 51.024 56.914 -14.483 1.00 40.58 51 GLU B N 1
ATOM 3050 C CA . GLU B 1 54 ? 51.499 57.897 -15.452 1.00 41.42 51 GLU B CA 1
ATOM 3051 C C . GLU B 1 54 ? 50.827 57.688 -16.805 1.00 40.88 51 GLU B C 1
ATOM 3052 O O . GLU B 1 54 ? 50.789 56.576 -17.341 1.00 40.96 51 GLU B O 1
ATOM 3058 N N . SER B 1 55 ? 50.286 58.775 -17.334 1.00 40.42 52 SER B N 1
ATOM 3059 C CA . SER B 1 55 ? 49.501 58.750 -18.549 1.00 40.08 52 SER B CA 1
ATOM 3060 C C . SER B 1 55 ? 49.506 60.151 -19.134 1.00 39.98 52 SER B C 1
ATOM 3061 O O . SER B 1 55 ? 49.516 61.145 -18.394 1.00 40.05 52 SER B O 1
ATOM 3064 N N . THR B 1 56 ? 49.534 60.216 -20.463 1.00 39.73 53 THR B N 1
ATOM 3065 C CA . THR B 1 56 ? 49.406 61.466 -21.201 1.00 39.23 53 THR B CA 1
ATOM 3066 C C . THR B 1 56 ? 47.930 61.771 -21.465 1.00 38.35 53 THR B C 1
ATOM 3067 O O . THR B 1 56 ? 47.595 62.783 -22.080 1.00 38.33 53 THR B O 1
ATOM 3071 N N . GLY B 1 57 ? 47.050 60.890 -20.993 1.00 37.56 54 GLY B N 1
ATOM 3072 C CA . GLY B 1 57 ? 45.606 61.115 -21.072 1.00 36.50 54 GLY B CA 1
ATOM 3073 C C . GLY B 1 57 ? 45.120 62.159 -20.072 1.00 35.69 54 GLY B C 1
ATOM 3074 O O . GLY B 1 57 ? 45.922 62.726 -19.321 1.00 35.78 54 GLY B O 1
ATOM 3075 N N . PRO B 1 58 ? 43.800 62.415 -20.045 1.00 34.99 55 PRO B N 1
ATOM 3076 C CA . PRO B 1 58 ? 43.224 63.447 -19.172 1.00 34.82 55 PRO B CA 1
ATOM 3077 C C . PRO B 1 58 ? 43.427 63.118 -17.693 1.00 34.41 55 PRO B C 1
ATOM 3078 O O . PRO B 1 58 ? 43.462 61.940 -17.328 1.00 33.86 55 PRO B O 1
ATOM 3082 N N . LYS B 1 59 ? 43.587 64.146 -16.862 1.00 34.37 56 LYS B N 1
ATOM 3083 C CA . LYS B 1 59 ? 43.670 63.958 -15.413 1.00 34.45 56 LYS B CA 1
ATOM 3084 C C . LYS B 1 59 ? 42.273 63.752 -14.823 1.00 33.77 56 LYS B C 1
ATOM 3085 O O . LYS B 1 59 ? 41.385 64.570 -15.021 1.00 33.39 56 LYS B O 1
ATOM 3091 N N . VAL B 1 60 ? 42.085 62.634 -14.131 1.00 32.96 57 VAL B N 1
ATOM 3092 C CA . VAL B 1 60 ? 40.847 62.364 -13.405 1.00 32.65 57 VAL B CA 1
ATOM 3093 C C . VAL B 1 60 ? 41.153 62.330 -11.900 1.00 31.70 57 VAL B C 1
ATOM 3094 O O . VAL B 1 60 ? 42.075 61.628 -11.472 1.00 31.71 57 VAL B O 1
ATOM 3106 N N . ILE B 1 62 ? 39.592 61.354 -8.248 1.00 29.79 59 ILE B N 1
ATOM 3107 C CA . ILE B 1 62 ? 38.566 60.666 -7.472 1.00 30.99 59 ILE B CA 1
ATOM 3108 C C . ILE B 1 62 ? 38.786 61.128 -6.035 1.00 31.77 59 ILE B C 1
ATOM 3109 O O . ILE B 1 62 ? 39.845 60.873 -5.473 1.00 31.84 59 ILE B O 1
ATOM 3114 N N . CYS B 1 63 ? 37.791 61.798 -5.457 1.00 33.45 60 CYS B N 1
ATOM 3115 C CA . CYS B 1 63 ? 37.943 62.536 -4.193 1.00 33.78 60 CYS B CA 1
ATOM 3116 C C . CYS B 1 63 ? 37.025 62.028 -3.046 1.00 33.15 60 CYS B C 1
ATOM 3117 O O . CYS B 1 63 ? 35.804 61.887 -3.215 1.00 33.41 60 CYS B O 1
ATOM 3120 N N . ALA B 1 64 ? 37.621 61.759 -1.889 1.00 32.47 61 ALA B N 1
ATOM 3121 C CA . ALA B 1 64 ? 36.879 61.419 -0.667 1.00 32.38 61 ALA B CA 1
ATOM 3122 C C . ALA B 1 64 ? 37.330 62.356 0.453 1.00 31.90 61 ALA B C 1
ATOM 3123 O O . ALA B 1 64 ? 38.404 62.945 0.346 1.00 32.60 61 ALA B O 1
ATOM 3125 N N . HIS B 1 65 ? 36.533 62.510 1.518 1.00 30.94 62 HIS B N 1
ATOM 3126 C CA . HIS B 1 65 ? 36.984 63.314 2.653 1.00 30.22 62 HIS B CA 1
ATOM 3127 C C . HIS B 1 65 ? 37.431 62.479 3.862 1.00 29.51 62 HIS B C 1
ATOM 3128 O O . HIS B 1 65 ? 36.846 61.422 4.142 1.00 29.15 62 HIS B O 1
ATOM 3143 N N . ASP B 1 67 ? 37.724 63.521 7.083 1.00 28.42 64 ASP B N 1
ATOM 3144 C CA . ASP B 1 67 ? 37.211 63.942 8.374 1.00 29.10 64 ASP B CA 1
ATOM 3145 C C . ASP B 1 67 ? 35.782 63.469 8.598 1.00 29.60 64 ASP B C 1
ATOM 3146 O O . ASP B 1 67 ? 35.048 63.204 7.639 1.00 29.52 64 ASP B O 1
ATOM 3151 N N . GLU B 1 68 ? 35.427 63.306 9.871 1.00 29.45 65 GLU B N 1
ATOM 3152 C CA . GLU B 1 68 ? 34.100 62.878 10.279 1.00 30.33 65 GLU B CA 1
ATOM 3153 C C . GLU B 1 68 ? 33.532 63.998 11.140 1.00 30.17 65 GLU B C 1
ATOM 3154 O O . GLU B 1 68 ? 34.289 64.844 11.637 1.00 30.17 65 GLU B O 1
ATOM 3160 N N . VAL B 1 69 ? 32.211 64.009 11.313 1.00 30.33 66 VAL B N 1
ATOM 3161 C CA . VAL B 1 69 ? 31.596 64.918 12.281 1.00 30.19 66 VAL B CA 1
ATOM 3162 C C . VAL B 1 69 ? 31.921 64.427 13.684 1.00 30.11 66 VAL B C 1
ATOM 3163 O O . VAL B 1 69 ? 31.969 63.210 13.949 1.00 30.35 66 VAL B O 1
ATOM 3167 N N . GLY B 1 70 ? 32.143 65.378 14.579 1.00 29.59 67 GLY B N 1
ATOM 3168 C CA . GLY B 1 70 ? 32.457 65.077 15.958 1.00 29.17 67 GLY B CA 1
ATOM 3169 C C . GLY B 1 70 ? 32.314 66.321 16.807 1.00 29.22 67 GLY B C 1
ATOM 3170 O O . GLY B 1 70 ? 31.392 67.123 16.607 1.00 29.32 67 GLY B O 1
ATOM 3171 N N . PHE B 1 71 ? 33.207 66.447 17.786 1.00 28.84 68 PHE B N 1
ATOM 3172 C CA . PHE B 1 71 ? 33.215 67.568 18.722 1.00 28.71 68 PHE B CA 1
ATOM 3173 C C . PHE B 1 71 ? 34.675 67.973 19.000 1.00 28.93 68 PHE B C 1
ATOM 3174 O O . PHE B 1 71 ? 35.620 67.266 18.613 1.00 29.15 68 PHE B O 1
ATOM 3190 N N . VAL B 1 73 ? 37.123 69.748 22.239 1.00 27.77 70 VAL B N 1
ATOM 3191 C CA . VAL B 1 73 ? 37.212 70.268 23.587 1.00 27.44 70 VAL B CA 1
ATOM 3192 C C . VAL B 1 73 ? 37.391 71.783 23.531 1.00 28.24 70 VAL B C 1
ATOM 3193 O O . VAL B 1 73 ? 38.268 72.305 22.821 1.00 28.71 70 VAL B O 1
ATOM 3197 N N . ARG B 1 74 ? 36.547 72.486 24.272 1.00 27.98 71 ARG B N 1
ATOM 3198 C CA . ARG B 1 74 ? 36.567 73.930 24.248 1.00 28.59 71 ARG B CA 1
ATOM 3199 C C . ARG B 1 74 ? 37.093 74.468 25.563 1.00 28.28 71 ARG B C 1
ATOM 3200 O O . ARG B 1 74 ? 37.896 75.397 25.585 1.00 28.60 71 ARG B O 1
ATOM 3208 N N . SER B 1 75 ? 36.637 73.872 26.660 1.00 28.16 72 SER B N 1
ATOM 3209 C CA . SER B 1 75 ? 36.912 74.416 27.970 1.00 28.31 72 SER B CA 1
ATOM 3210 C C . SER B 1 75 ? 36.709 73.382 29.067 1.00 28.19 72 SER B C 1
ATOM 3211 O O . SER B 1 75 ? 35.891 72.489 28.939 1.00 28.21 72 SER B O 1
ATOM 3214 N N . ILE B 1 76 ? 37.457 73.516 30.152 1.00 28.50 73 ILE B N 1
ATOM 3215 C CA . ILE B 1 76 ? 37.321 72.613 31.285 1.00 28.57 73 ILE B CA 1
ATOM 3216 C C . ILE B 1 76 ? 36.910 73.437 32.498 1.00 29.17 73 ILE B C 1
ATOM 3217 O O . ILE B 1 76 ? 37.565 74.422 32.830 1.00 28.58 73 ILE B O 1
ATOM 3222 N N . SER B 1 77 ? 35.809 73.038 33.140 1.00 29.87 74 SER B N 1
ATOM 3223 C CA . SER B 1 77 ? 35.284 73.767 34.305 1.00 30.77 74 SER B CA 1
ATOM 3224 C C . SER B 1 77 ? 36.030 73.379 35.588 1.00 31.27 74 SER B C 1
ATOM 3225 O O . SER B 1 77 ? 36.742 72.378 35.611 1.00 30.90 74 SER B O 1
ATOM 3228 N N . ARG B 1 78 ? 35.848 74.158 36.659 1.00 32.12 75 ARG B N 1
ATOM 3229 C CA . ARG B 1 78 ? 36.465 73.843 37.954 1.00 33.53 75 ARG B CA 1
ATOM 3230 C C . ARG B 1 78 ? 35.987 72.524 38.562 1.00 32.65 75 ARG B C 1
ATOM 3231 O O . ARG B 1 78 ? 36.665 71.954 39.406 1.00 33.00 75 ARG B O 1
ATOM 3239 N N . GLU B 1 79 ? 34.830 72.047 38.112 1.00 32.54 76 GLU B N 1
ATOM 3240 C CA . GLU B 1 79 ? 34.269 70.757 38.518 1.00 32.47 76 GLU B CA 1
ATOM 3241 C C . GLU B 1 79 ? 34.712 69.570 37.634 1.00 31.30 76 GLU B C 1
ATOM 3242 O O . GLU B 1 79 ? 34.348 68.411 37.887 1.00 31.23 76 GLU B O 1
ATOM 3248 N N . GLY B 1 80 ? 35.487 69.858 36.597 1.00 30.31 77 GLY B N 1
ATOM 3249 C CA . GLY B 1 80 ? 35.967 68.823 35.685 1.00 29.03 77 GLY B CA 1
ATOM 3250 C C . GLY B 1 80 ? 35.003 68.469 34.561 1.00 28.49 77 GLY B C 1
ATOM 3251 O O . GLY B 1 80 ? 35.145 67.421 33.928 1.00 27.56 77 GLY B O 1
ATOM 3252 N N . ALA B 1 81 ? 34.017 69.336 34.327 1.00 28.16 78 ALA B N 1
ATOM 3253 C CA . ALA B 1 81 ? 33.178 69.252 33.128 1.00 28.04 78 ALA B CA 1
ATOM 3254 C C . ALA B 1 81 ? 33.948 69.710 31.901 1.00 27.70 78 ALA B C 1
ATOM 3255 O O . ALA B 1 81 ? 34.649 70.716 31.939 1.00 27.00 78 ALA B O 1
ATOM 3257 N N . ILE B 1 82 ? 33.819 68.954 30.811 1.00 27.45 79 ILE B N 1
ATOM 3258 C CA . ILE B 1 82 ? 34.526 69.272 29.589 1.00 27.15 79 ILE B CA 1
ATOM 3259 C C . ILE B 1 82 ? 33.526 69.847 28.567 1.00 27.60 79 ILE B C 1
ATOM 3260 O O . ILE B 1 82 ? 32.799 69.101 27.914 1.00 27.33 79 ILE B O 1
ATOM 3265 N N . ASP B 1 83 ? 33.484 71.175 28.459 1.00 27.16 80 ASP B N 1
ATOM 3266 C CA . ASP B 1 83 ? 32.700 71.859 27.422 1.00 27.81 80 ASP B CA 1
ATOM 3267 C C . ASP B 1 83 ? 33.239 71.518 26.048 1.00 27.47 80 ASP B C 1
ATOM 3268 O O . ASP B 1 83 ? 34.452 71.554 25.829 1.00 27.11 80 ASP B O 1
ATOM 3273 N N . VAL B 1 84 ? 32.336 71.165 25.134 1.00 27.41 81 VAL B N 1
ATOM 3274 C CA . VAL B 1 84 ? 32.704 70.854 23.747 1.00 27.92 81 VAL B CA 1
ATOM 3275 C C . VAL B 1 84 ? 31.827 71.628 22.775 1.00 28.40 81 VAL B C 1
ATOM 3276 O O . VAL B 1 84 ? 30.707 72.005 23.116 1.00 28.70 81 VAL B O 1
ATOM 3280 N N . LEU B 1 85 ? 32.340 71.859 21.572 1.00 28.57 82 LEU B N 1
ATOM 3281 C CA . LEU B 1 85 ? 31.533 72.355 20.475 1.00 29.18 82 LEU B CA 1
ATOM 3282 C C . LEU B 1 85 ? 31.523 71.320 19.360 1.00 29.61 82 LEU B C 1
ATOM 3283 O O . LEU B 1 85 ? 32.502 70.599 19.195 1.00 29.91 82 LEU B O 1
ATOM 3288 N N . PRO B 1 86 ? 30.432 71.279 18.561 1.00 29.68 83 PRO B N 1
ATOM 3289 C CA . PRO B 1 86 ? 30.354 70.355 17.448 1.00 29.46 83 PRO B CA 1
ATOM 3290 C C . PRO B 1 86 ? 31.261 70.787 16.293 1.00 30.26 83 PRO B C 1
ATOM 3291 O O . PRO B 1 86 ? 31.504 71.975 16.099 1.00 28.60 83 PRO B O 1
ATOM 3295 N N . VAL B 1 87 ? 31.798 69.801 15.577 1.00 30.90 84 VAL B N 1
ATOM 3296 C CA . VAL B 1 87 ? 32.645 70.031 14.427 1.00 32.27 84 VAL B CA 1
ATOM 3297 C C . VAL B 1 87 ? 31.913 69.309 13.305 1.00 33.29 84 VAL B C 1
ATOM 3298 O O . VAL B 1 87 ? 31.832 68.074 13.296 1.00 33.19 84 VAL B O 1
ATOM 3302 N N . GLY B 1 88 ? 31.336 70.081 12.389 1.00 33.94 85 GLY B N 1
ATOM 3303 C CA . GLY B 1 88 ? 30.429 69.517 11.391 1.00 35.23 85 GLY B CA 1
ATOM 3304 C C . GLY B 1 88 ? 29.001 69.501 11.913 1.00 36.41 85 GLY B C 1
ATOM 3305 O O . GLY B 1 88 ? 28.742 69.908 13.050 1.00 35.92 85 GLY B O 1
ATOM 3306 N N . ASN B 1 89 ? 28.067 69.046 11.084 1.00 37.21 86 ASN B N 1
ATOM 3307 C CA . ASN B 1 89 ? 26.663 69.016 11.482 1.00 38.74 86 ASN B CA 1
ATOM 3308 C C . ASN B 1 89 ? 26.275 67.689 12.127 1.00 38.61 86 ASN B C 1
ATOM 3309 O O . ASN B 1 89 ? 25.750 66.789 11.462 1.00 39.18 86 ASN B O 1
ATOM 3314 N N . VAL B 1 90 ? 26.558 67.567 13.417 1.00 38.19 87 VAL B N 1
ATOM 3315 C CA . VAL B 1 90 ? 26.110 66.429 14.197 1.00 37.59 87 VAL B CA 1
ATOM 3316 C C . VAL B 1 90 ? 24.605 66.571 14.390 1.00 38.09 87 VAL B C 1
ATOM 3317 O O . VAL B 1 90 ? 24.127 67.625 14.824 1.00 37.93 87 VAL B O 1
ATOM 3321 N N . ARG B 1 91 ? 23.859 65.516 14.063 1.00 38.22 88 ARG B N 1
ATOM 3322 C CA . ARG B 1 91 ? 22.412 65.536 14.247 0.50 38.52 88 ARG B CA 1
ATOM 3323 C C . ARG B 1 91 ? 22.072 65.977 15.666 1.00 38.98 88 ARG B C 1
ATOM 3324 O O . ARG B 1 91 ? 22.736 65.569 16.636 1.00 38.57 88 ARG B O 1
ATOM 3340 N N . ALA B 1 93 ? 19.633 65.146 17.434 1.00 39.96 90 ALA B N 1
ATOM 3341 C CA . ALA B 1 93 ? 19.201 63.960 18.174 1.00 39.78 90 ALA B CA 1
ATOM 3342 C C . ALA B 1 93 ? 20.360 63.048 18.587 1.00 39.92 90 ALA B C 1
ATOM 3343 O O . ALA B 1 93 ? 20.135 62.060 19.301 1.00 40.33 90 ALA B O 1
ATOM 3345 N N . ALA B 1 94 ? 21.582 63.379 18.146 1.00 38.89 91 ALA B N 1
ATOM 3346 C CA . ALA B 1 94 ? 22.808 62.631 18.497 1.00 38.68 91 ALA B CA 1
ATOM 3347 C C . ALA B 1 94 ? 23.710 63.401 19.468 1.00 38.58 91 ALA B C 1
ATOM 3348 O O . ALA B 1 94 ? 24.931 63.197 19.519 1.00 39.24 91 ALA B O 1
ATOM 3350 N N . ARG B 1 95 ? 23.114 64.281 20.254 1.00 37.91 92 ARG B N 1
ATOM 3351 C CA . ARG B 1 95 ? 23.897 65.146 21.122 1.00 37.25 92 ARG B CA 1
ATOM 3352 C C . ARG B 1 95 ? 23.524 64.935 22.592 1.00 36.88 92 ARG B C 1
ATOM 3353 O O . ARG B 1 95 ? 23.922 65.713 23.466 1.00 36.74 92 ARG B O 1
ATOM 3361 N N . GLN B 1 96 ? 22.757 63.882 22.861 1.00 35.83 93 GLN B N 1
ATOM 3362 C CA . GLN B 1 96 ? 22.261 63.646 24.218 1.00 35.49 93 GLN B CA 1
ATOM 3363 C C . GLN B 1 96 ? 22.540 62.230 24.705 1.00 33.87 93 GLN B C 1
ATOM 3364 O O . GLN B 1 96 ? 22.165 61.241 24.057 1.00 33.62 93 GLN B O 1
ATOM 3370 N N . LEU B 1 97 ? 23.238 62.159 25.831 1.00 32.31 94 LEU B N 1
ATOM 3371 C CA . LEU B 1 97 ? 23.601 60.898 26.471 1.00 31.28 94 LEU B CA 1
ATOM 3372 C C . LEU B 1 97 ? 24.271 59.914 25.498 1.00 30.71 94 LEU B C 1
ATOM 3373 O O . LEU B 1 97 ? 23.840 58.762 25.350 1.00 31.81 94 LEU B O 1
ATOM 3378 N N . GLN B 1 98 ? 25.329 60.388 24.847 1.00 29.74 95 GLN B N 1
ATOM 3379 C CA . GLN B 1 98 ? 26.066 59.627 23.825 1.00 29.68 95 GLN B CA 1
ATOM 3380 C C . GLN B 1 98 ? 27.461 59.252 24.316 1.00 28.52 95 GLN B C 1
ATOM 3381 O O . GLN B 1 98 ? 28.209 60.126 24.715 1.00 28.83 95 GLN B O 1
ATOM 3387 N N . PRO B 1 99 ? 27.808 57.953 24.313 1.00 28.11 96 PRO B N 1
ATOM 3388 C CA . PRO B 1 99 ? 29.203 57.573 24.555 1.00 27.69 96 PRO B CA 1
ATOM 3389 C C . PRO B 1 99 ? 30.173 58.145 23.509 1.00 27.32 96 PRO B C 1
ATOM 3390 O O . PRO B 1 99 ? 29.913 58.072 22.294 1.00 26.32 96 PRO B O 1
ATOM 3394 N N . VAL B 1 100 ? 31.272 58.723 23.989 1.00 26.11 97 VAL B N 1
ATOM 3395 C CA . VAL B 1 100 ? 32.272 59.331 23.125 1.00 26.15 97 VAL B CA 1
ATOM 3396 C C . VAL B 1 100 ? 33.651 58.998 23.661 1.00 26.99 97 VAL B C 1
ATOM 3397 O O . VAL B 1 100 ? 33.773 58.407 24.737 1.00 26.88 97 VAL B O 1
ATOM 3401 N N . ARG B 1 101 ? 34.690 59.392 22.919 1.00 27.19 98 ARG B N 1
ATOM 3402 C CA . ARG B 1 101 ? 36.059 59.346 23.446 1.00 27.19 98 ARG B CA 1
ATOM 3403 C C . ARG B 1 101 ? 36.842 60.556 22.972 1.00 26.15 98 ARG B C 1
ATOM 3404 O O . ARG B 1 101 ? 36.670 61.022 21.839 1.00 25.59 98 ARG B O 1
ATOM 3412 N N . ILE B 1 102 ? 37.734 61.010 23.841 1.00 25.72 99 ILE B N 1
ATOM 3413 C CA . ILE B 1 102 ? 38.551 62.189 23.609 1.00 25.78 99 ILE B CA 1
ATOM 3414 C C . ILE B 1 102 ? 39.971 61.712 23.305 1.00 26.24 99 ILE B C 1
ATOM 3415 O O . ILE B 1 102 ? 40.525 60.875 24.056 1.00 25.63 99 ILE B O 1
ATOM 3420 N N . THR B 1 103 ? 40.549 62.224 22.215 1.00 25.99 100 THR B N 1
ATOM 3421 C CA . THR B 1 103 ? 41.951 61.944 21.886 1.00 26.61 100 THR B CA 1
ATOM 3422 C C . THR B 1 103 ? 42.866 63.138 22.182 1.00 27.51 100 THR B C 1
ATOM 3423 O O . THR B 1 103 ? 42.718 64.220 21.601 1.00 27.39 100 THR B O 1
ATOM 3427 N N . THR B 1 104 ? 43.810 62.914 23.097 1.00 28.77 101 THR B N 1
ATOM 3428 C CA . THR B 1 104 ? 44.743 63.937 23.567 1.00 29.71 101 THR B CA 1
ATOM 3429 C C . THR B 1 104 ? 45.927 64.094 22.604 1.00 30.95 101 THR B C 1
ATOM 3430 O O . THR B 1 104 ? 46.083 63.311 21.673 1.00 30.47 101 THR B O 1
ATOM 3434 N N . ARG B 1 105 ? 46.775 65.088 22.860 1.00 32.57 102 ARG B N 1
ATOM 3435 C CA . ARG B 1 105 ? 47.973 65.348 22.044 1.00 34.50 102 ARG B CA 1
ATOM 3436 C C . ARG B 1 105 ? 48.993 64.213 22.077 1.00 35.02 102 ARG B C 1
ATOM 3437 O O . ARG B 1 105 ? 49.780 64.057 21.146 1.00 35.30 102 ARG B O 1
ATOM 3445 N N . GLU B 1 106 ? 48.975 63.448 23.165 1.00 35.80 103 GLU B N 1
ATOM 3446 C CA A GLU B 1 106 ? 49.854 62.291 23.320 0.50 36.32 103 GLU B CA 1
ATOM 3447 C CA B GLU B 1 106 ? 49.842 62.294 23.344 0.50 36.38 103 GLU B CA 1
ATOM 3448 C C . GLU B 1 106 ? 49.194 61.047 22.730 1.00 36.40 103 GLU B C 1
ATOM 3449 O O . GLU B 1 106 ? 49.694 59.927 22.892 1.00 36.39 103 GLU B O 1
ATOM 3460 N N . GLU B 1 107 ? 48.070 61.261 22.037 1.00 36.43 104 GLU B N 1
ATOM 3461 C CA . GLU B 1 107 ? 47.293 60.219 21.352 1.00 36.01 104 GLU B CA 1
ATOM 3462 C C . GLU B 1 107 ? 46.661 59.200 22.304 1.00 35.94 104 GLU B C 1
ATOM 3463 O O . GLU B 1 107 ? 46.346 58.084 21.898 1.00 36.02 104 GLU B O 1
ATOM 3469 N N . CYS B 1 108 ? 46.440 59.589 23.560 1.00 35.27 105 CYS B N 1
ATOM 3470 C CA . CYS B 1 108 ? 45.665 58.751 24.482 1.00 35.25 105 CYS B CA 1
ATOM 3471 C C . CYS B 1 108 ? 44.177 58.962 24.247 1.00 33.59 105 CYS B C 1
ATOM 3472 O O . CYS B 1 108 ? 43.753 60.057 23.908 1.00 34.08 105 CYS B O 1
ATOM 3475 N N . LYS B 1 109 ? 43.397 57.908 24.442 1.00 32.41 106 LYS B N 1
ATOM 3476 C CA . LYS B 1 109 ? 41.959 57.963 24.261 1.00 31.52 106 LYS B CA 1
ATOM 3477 C C . LYS B 1 109 ? 41.245 57.759 25.588 1.00 30.75 106 LYS B C 1
ATOM 3478 O O . LYS B 1 109 ? 41.395 56.721 26.230 1.00 30.91 106 LYS B O 1
ATOM 3484 N N . ILE B 1 110 ? 40.486 58.773 25.998 1.00 29.56 107 ILE B N 1
ATOM 3485 C CA . ILE B 1 110 ? 39.732 58.743 27.244 1.00 28.83 107 ILE B CA 1
ATOM 3486 C C . ILE B 1 110 ? 38.223 58.669 26.946 1.00 28.52 107 ILE B C 1
ATOM 3487 O O . ILE B 1 110 ? 37.669 59.582 26.326 1.00 29.00 107 ILE B O 1
ATOM 3492 N N . PRO B 1 111 ? 37.559 57.585 27.381 1.00 27.78 108 PRO B N 1
ATOM 3493 C CA . PRO B 1 111 ? 36.133 57.451 27.132 1.00 28.08 108 PRO B CA 1
ATOM 3494 C C . PRO B 1 111 ? 35.316 58.404 28.014 1.00 28.22 108 PRO B C 1
ATOM 3495 O O . PRO B 1 111 ? 35.770 58.795 29.099 1.00 27.79 108 PRO B O 1
ATOM 3499 N N . GLY B 1 112 ? 34.119 58.754 27.551 1.00 28.16 109 GLY B N 1
ATOM 3500 C CA . GLY B 1 112 ? 33.231 59.652 28.291 1.00 28.14 109 GLY B CA 1
ATOM 3501 C C . GLY B 1 112 ? 31.794 59.619 27.800 1.00 28.61 109 GLY B C 1
ATOM 3502 O O . GLY B 1 112 ? 31.484 58.964 26.805 1.00 28.57 109 GLY B O 1
ATOM 3503 N N . LEU B 1 113 ? 30.913 60.297 28.527 1.00 28.67 110 LEU B N 1
ATOM 3504 C CA . LEU B 1 113 ? 29.528 60.441 28.128 1.00 28.91 110 LEU B CA 1
ATOM 3505 C C . LEU B 1 113 ? 29.231 61.908 27.801 1.00 29.63 110 LEU B C 1
ATOM 3506 O O . LEU B 1 113 ? 29.413 62.793 28.641 1.00 29.36 110 LEU B O 1
ATOM 3511 N N . LEU B 1 114 ? 28.782 62.151 26.574 1.00 30.70 111 LEU B N 1
ATOM 3512 C CA . LEU B 1 114 ? 28.373 63.481 26.132 1.00 32.61 111 LEU B CA 1
ATOM 3513 C C . LEU B 1 114 ? 26.899 63.723 26.454 1.00 34.34 111 LEU B C 1
ATOM 3514 O O . LEU B 1 114 ? 26.061 62.849 26.230 1.00 34.41 111 LEU B O 1
ATOM 3519 N N . ASP B 1 115 ? 26.583 64.912 26.952 1.00 36.66 112 ASP B N 1
ATOM 3520 C CA . ASP B 1 115 ? 25.189 65.328 27.120 1.00 40.13 112 ASP B CA 1
ATOM 3521 C C . ASP B 1 115 ? 25.065 66.820 26.867 1.00 41.92 112 ASP B C 1
ATOM 3522 O O . ASP B 1 115 ? 26.017 67.568 27.085 1.00 41.86 112 ASP B O 1
ATOM 3527 N N . GLY B 1 116 ? 23.886 67.248 26.422 1.00 44.52 113 GLY B N 1
ATOM 3528 C CA . GLY B 1 116 ? 23.602 68.667 26.203 1.00 47.34 113 GLY B CA 1
ATOM 3529 C C . GLY B 1 116 ? 22.244 69.093 26.738 1.00 49.57 113 GLY B C 1
ATOM 3530 O O . GLY B 1 116 ? 21.410 68.252 27.087 1.00 49.66 113 GLY B O 1
ATOM 3531 N N . ASP B 1 117 ? 22.045 70.407 26.828 1.00 51.61 114 ASP B N 1
ATOM 3532 C CA . ASP B 1 117 ? 20.739 70.992 27.118 1.00 53.73 114 ASP B CA 1
ATOM 3533 C C . ASP B 1 117 ? 19.899 71.069 25.853 1.00 54.33 114 ASP B C 1
ATOM 3534 O O . ASP B 1 117 ? 20.342 71.607 24.839 1.00 54.52 114 ASP B O 1
ATOM 3539 N N . ARG B 1 118 ? 18.687 70.531 25.913 1.00 55.41 115 ARG B N 1
ATOM 3540 C CA . ARG B 1 118 ? 17.758 70.679 24.806 1.00 56.72 115 ARG B CA 1
ATOM 3541 C C . ARG B 1 118 ? 16.866 71.916 24.982 1.00 57.48 115 ARG B C 1
ATOM 3542 O O . ARG B 1 118 ? 16.317 72.150 26.061 1.00 57.49 115 ARG B O 1
ATOM 3550 N N . GLN B 1 119 ? 16.749 72.708 23.917 1.00 58.52 116 GLN B N 1
ATOM 3551 C CA . GLN B 1 119 ? 15.734 73.762 23.826 1.00 59.50 116 GLN B CA 1
ATOM 3552 C C . GLN B 1 119 ? 15.013 73.675 22.476 1.00 59.84 116 GLN B C 1
ATOM 3553 O O . GLN B 1 119 ? 15.524 74.148 21.455 1.00 59.75 116 GLN B O 1
ATOM 3559 N N . GLY B 1 120 ? 13.835 73.046 22.483 1.00 60.29 117 GLY B N 1
ATOM 3560 C CA . GLY B 1 120 ? 13.032 72.857 21.270 1.00 60.89 117 GLY B CA 1
ATOM 3561 C C . GLY B 1 120 ? 13.669 71.893 20.283 1.00 61.33 117 GLY B C 1
ATOM 3562 O O . GLY B 1 120 ? 13.852 70.711 20.589 1.00 61.56 117 GLY B O 1
ATOM 3563 N N . ASN B 1 121 ? 13.997 72.403 19.096 1.00 61.59 118 ASN B N 1
ATOM 3564 C CA . ASN B 1 121 ? 14.778 71.662 18.099 1.00 61.83 118 ASN B CA 1
ATOM 3565 C C . ASN B 1 121 ? 16.233 71.494 18.551 1.00 61.21 118 ASN B C 1
ATOM 3566 O O . ASN B 1 121 ? 16.811 70.416 18.414 1.00 61.41 118 ASN B O 1
ATOM 3571 N N . ASP B 1 122 ? 16.797 72.562 19.112 1.00 60.57 119 ASP B N 1
ATOM 3572 C CA . ASP B 1 122 ? 18.239 72.687 19.313 1.00 59.75 119 ASP B CA 1
ATOM 3573 C C . ASP B 1 122 ? 18.781 72.096 20.610 1.00 58.77 119 ASP B C 1
ATOM 3574 O O . ASP B 1 122 ? 18.158 72.193 21.670 1.00 58.62 119 ASP B O 1
ATOM 3579 N N . VAL B 1 123 ? 19.960 71.488 20.493 1.00 57.45 120 VAL B N 1
ATOM 3580 C CA . VAL B 1 123 ? 20.754 71.061 21.638 1.00 56.02 120 VAL B CA 1
ATOM 3581 C C . VAL B 1 123 ? 22.091 71.793 21.590 1.00 55.21 120 VAL B C 1
ATOM 3582 O O . VAL B 1 123 ? 22.859 71.651 20.632 1.00 55.01 120 VAL B O 1
ATOM 3586 N N . SER B 1 124 ? 22.355 72.587 22.620 1.00 54.15 121 SER B N 1
ATOM 3587 C CA . SER B 1 124 ? 23.647 73.255 22.764 1.00 52.97 121 SER B CA 1
ATOM 3588 C C . SER B 1 124 ? 24.142 73.153 24.210 1.00 51.72 121 SER B C 1
ATOM 3589 O O . SER B 1 124 ? 23.525 72.459 25.039 1.00 52.04 121 SER B O 1
ATOM 3592 N N . ALA B 1 125 ? 25.253 73.836 24.505 1.00 49.50 122 ALA B N 1
ATOM 3593 C CA . ALA B 1 125 ? 25.907 73.771 25.819 1.00 46.79 122 ALA B CA 1
ATOM 3594 C C . ALA B 1 125 ? 26.285 72.326 26.163 1.00 44.94 122 ALA B C 1
ATOM 3595 O O . ALA B 1 125 ? 25.990 71.834 27.258 1.00 44.84 122 ALA B O 1
ATOM 3605 N N . ARG B 1 127 ? 28.534 69.048 27.078 1.00 34.87 124 ARG B N 1
ATOM 3606 C CA . ARG B 1 127 ? 29.618 68.706 27.976 1.00 33.75 124 ARG B CA 1
ATOM 3607 C C . ARG B 1 127 ? 29.923 67.214 27.902 1.00 32.08 124 ARG B C 1
ATOM 3608 O O . ARG B 1 127 ? 29.029 66.403 27.710 1.00 32.21 124 ARG B O 1
ATOM 3616 N N . VAL B 1 128 ? 31.192 66.866 28.064 1.00 30.21 125 VAL B N 1
ATOM 3617 C CA . VAL B 1 128 ? 31.603 65.479 28.179 1.00 28.56 125 VAL B CA 1
ATOM 3618 C C . VAL B 1 128 ? 31.985 65.201 29.631 1.00 27.95 125 VAL B C 1
ATOM 3619 O O . VAL B 1 128 ? 32.660 65.999 30.281 1.00 27.14 125 VAL B O 1
ATOM 3623 N N . ASP B 1 129 ? 31.541 64.055 30.122 1.00 26.93 126 ASP B N 1
ATOM 3624 C CA . ASP B 1 129 ? 31.838 63.628 31.471 1.00 26.76 126 ASP B CA 1
ATOM 3625 C C . ASP B 1 129 ? 32.768 62.422 31.387 1.00 26.51 126 ASP B C 1
ATOM 3626 O O . ASP B 1 129 ? 32.409 61.389 30.804 1.00 26.51 126 ASP B O 1
ATOM 3631 N N . ILE B 1 130 ? 33.958 62.574 31.963 1.00 25.95 127 ILE B N 1
ATOM 3632 C CA . ILE B 1 130 ? 34.893 61.469 32.127 1.00 25.79 127 ILE B CA 1
ATOM 3633 C C . ILE B 1 130 ? 34.963 60.993 33.588 1.00 26.13 127 ILE B C 1
ATOM 3634 O O . ILE B 1 130 ? 35.857 60.218 33.946 1.00 26.51 127 ILE B O 1
ATOM 3639 N N . GLY B 1 131 ? 34.031 61.456 34.427 1.00 25.59 128 GLY B N 1
ATOM 3640 C CA . GLY B 1 131 ? 34.010 61.068 35.850 1.00 25.69 128 GLY B CA 1
ATOM 3641 C C . GLY B 1 131 ? 34.873 61.953 36.746 1.00 26.18 128 GLY B C 1
ATOM 3642 O O . GLY B 1 131 ? 35.045 61.659 37.927 1.00 25.63 128 GLY B O 1
ATOM 3643 N N . ALA B 1 132 ? 35.420 63.031 36.176 1.00 26.09 129 ALA B N 1
ATOM 3644 C CA . ALA B 1 132 ? 36.310 63.932 36.909 1.00 26.50 129 ALA B CA 1
ATOM 3645 C C . ALA B 1 132 ? 35.540 64.867 37.833 1.00 26.72 129 ALA B C 1
ATOM 3646 O O . ALA B 1 132 ? 34.378 65.210 37.576 1.00 25.93 129 ALA B O 1
ATOM 3648 N N . ARG B 1 133 ? 36.213 65.254 38.912 1.00 27.10 130 ARG B N 1
ATOM 3649 C CA . ARG B 1 133 ? 35.644 66.061 39.977 1.00 28.32 130 ARG B CA 1
ATOM 3650 C C . ARG B 1 133 ? 36.345 67.413 40.075 1.00 28.32 130 ARG B C 1
ATOM 3651 O O . ARG B 1 133 ? 35.903 68.294 40.818 1.00 28.12 130 ARG B O 1
ATOM 3659 N N . THR B 1 134 ? 37.443 67.576 39.338 1.00 28.50 131 THR B N 1
ATOM 3660 C CA . THR B 1 134 ? 38.197 68.822 39.376 1.00 28.96 131 THR B CA 1
ATOM 3661 C C . THR B 1 134 ? 38.782 69.147 38.002 1.00 28.61 131 THR B C 1
ATOM 3662 O O . THR B 1 134 ? 38.982 68.261 37.171 1.00 28.02 131 THR B O 1
ATOM 3666 N N . TYR B 1 135 ? 39.077 70.424 37.787 1.00 28.48 132 TYR B N 1
ATOM 3667 C CA . TYR B 1 135 ? 39.885 70.858 36.646 1.00 28.93 132 TYR B CA 1
ATOM 3668 C C . TYR B 1 135 ? 41.199 70.067 36.527 1.00 29.20 132 TYR B C 1
ATOM 3669 O O . TYR B 1 135 ? 41.545 69.577 35.451 1.00 29.01 132 TYR B O 1
ATOM 3678 N N . ASP B 1 136 ? 41.914 69.911 37.636 1.00 29.77 133 ASP B N 1
ATOM 3679 C CA A ASP B 1 136 ? 43.234 69.268 37.630 0.50 30.06 133 ASP B CA 1
ATOM 3680 C CA B ASP B 1 136 ? 43.231 69.281 37.598 0.50 29.93 133 ASP B CA 1
ATOM 3681 C C . ASP B 1 136 ? 43.178 67.795 37.239 1.00 30.03 133 ASP B C 1
ATOM 3682 O O . ASP B 1 136 ? 44.085 67.285 36.580 1.00 30.32 133 ASP B O 1
ATOM 3691 N N . GLU B 1 137 ? 42.121 67.103 37.658 1.00 29.96 134 GLU B N 1
ATOM 3692 C CA . GLU B 1 137 ? 41.918 65.706 37.249 1.00 30.07 134 GLU B CA 1
ATOM 3693 C C . GLU B 1 137 ? 41.824 65.595 35.726 1.00 29.19 134 GLU B C 1
ATOM 3694 O O . GLU B 1 137 ? 42.371 64.668 35.136 1.00 29.27 134 GLU B O 1
ATOM 3700 N N . VAL B 1 138 ? 41.147 66.543 35.083 1.00 28.07 135 VAL B N 1
ATOM 3701 C CA . VAL B 1 138 ? 41.077 66.528 33.618 1.00 27.36 135 VAL B CA 1
ATOM 3702 C C . VAL B 1 138 ? 42.457 66.824 33.016 1.00 27.73 135 VAL B C 1
ATOM 3703 O O . VAL B 1 138 ? 42.898 66.111 32.126 1.00 27.67 135 VAL B O 1
ATOM 3715 N N . GLN B 1 140 ? 45.275 66.212 34.319 1.00 29.65 137 GLN B N 1
ATOM 3716 C CA . GLN B 1 140 ? 46.074 64.997 34.548 1.00 30.87 137 GLN B CA 1
ATOM 3717 C C . GLN B 1 140 ? 45.826 63.889 33.524 1.00 30.46 137 GLN B C 1
ATOM 3718 O O . GLN B 1 140 ? 46.742 63.101 33.209 1.00 30.88 137 GLN B O 1
ATOM 3724 N N . ALA B 1 141 ? 44.601 63.817 33.005 1.00 29.46 138 ALA B N 1
ATOM 3725 C CA . ALA B 1 141 ? 44.294 62.835 31.962 1.00 29.39 138 ALA B CA 1
ATOM 3726 C C . ALA B 1 141 ? 44.918 63.236 30.618 1.00 28.90 138 ALA B C 1
ATOM 3727 O O . ALA B 1 141 ? 44.873 62.470 29.656 1.00 29.71 138 ALA B O 1
ATOM 3729 N N . GLY B 1 142 ? 45.519 64.428 30.563 1.00 28.05 139 GLY B N 1
ATOM 3730 C CA . GLY B 1 142 ? 46.187 64.901 29.346 1.00 27.15 139 GLY B CA 1
ATOM 3731 C C . GLY B 1 142 ? 45.251 65.657 28.406 1.00 26.70 139 GLY B C 1
ATOM 3732 O O . GLY B 1 142 ? 45.640 66.050 27.306 1.00 26.28 139 GLY B O 1
ATOM 3733 N N . ILE B 1 143 ? 44.024 65.886 28.858 1.00 26.09 140 ILE B N 1
ATOM 3734 C CA . ILE B 1 143 ? 43.023 66.562 28.039 1.00 25.84 140 ILE B CA 1
ATOM 3735 C C . ILE B 1 143 ? 43.256 68.081 27.993 1.00 25.96 140 ILE B C 1
ATOM 3736 O O . ILE B 1 143 ? 43.556 68.709 29.020 1.00 25.22 140 ILE B O 1
ATOM 3741 N N . ARG B 1 144 ? 43.101 68.653 26.795 1.00 26.16 141 ARG B N 1
ATOM 3742 C CA . ARG B 1 144 ? 43.288 70.090 26.568 1.00 26.61 141 ARG B CA 1
ATOM 3743 C C . ARG B 1 144 ? 42.296 70.658 25.561 1.00 26.53 141 ARG B C 1
ATOM 3744 O O . ARG B 1 144 ? 41.833 69.933 24.675 1.00 26.91 141 ARG B O 1
ATOM 3752 N N . PRO B 1 145 ? 41.980 71.966 25.681 1.00 26.20 142 PRO B N 1
ATOM 3753 C CA . PRO B 1 145 ? 41.226 72.633 24.621 1.00 26.14 142 PRO B CA 1
ATOM 3754 C C . PRO B 1 145 ? 41.811 72.288 23.254 1.00 26.33 142 PRO B C 1
ATOM 3755 O O . PRO B 1 145 ? 43.038 72.264 23.087 1.00 26.62 142 PRO B O 1
ATOM 3759 N N . GLY B 1 146 ? 40.939 71.988 22.296 1.00 26.12 143 GLY B N 1
ATOM 3760 C CA . GLY B 1 146 ? 41.376 71.612 20.958 1.00 26.66 143 GLY B CA 1
ATOM 3761 C C . GLY B 1 146 ? 41.391 70.120 20.661 1.00 27.11 143 GLY B C 1
ATOM 3762 O O . GLY B 1 146 ? 41.494 69.739 19.500 1.00 27.97 143 GLY B O 1
ATOM 3763 N N . ASP B 1 147 ? 41.297 69.277 21.695 1.00 26.95 144 ASP B N 1
ATOM 3764 C CA . ASP B 1 147 ? 41.283 67.823 21.521 1.00 27.15 144 ASP B CA 1
ATOM 3765 C C . ASP B 1 147 ? 40.025 67.353 20.779 1.00 26.83 144 ASP B C 1
ATOM 3766 O O . ASP B 1 147 ? 38.913 67.822 21.040 1.00 26.65 144 ASP B O 1
ATOM 3771 N N . ARG B 1 148 ? 40.207 66.416 19.867 1.00 26.09 145 ARG B N 1
ATOM 3772 C CA . ARG B 1 148 ? 39.088 65.870 19.127 1.00 25.70 145 ARG B CA 1
ATOM 3773 C C . ARG B 1 148 ? 38.278 64.902 19.988 1.00 25.88 145 ARG B C 1
ATOM 3774 O O . ARG B 1 148 ? 38.830 64.202 20.849 1.00 25.24 145 ARG B O 1
ATOM 3782 N N . VAL B 1 149 ? 36.972 64.891 19.720 1.00 25.59 146 VAL B N 1
ATOM 3783 C CA . VAL B 1 149 ? 35.984 64.084 20.417 1.00 25.40 146 VAL B CA 1
ATOM 3784 C C . VAL B 1 149 ? 35.130 63.378 19.369 1.00 25.41 146 VAL B C 1
ATOM 3785 O O . VAL B 1 149 ? 34.562 64.018 18.490 1.00 25.41 146 VAL B O 1
ATOM 3789 N N . THR B 1 150 ? 35.045 62.056 19.453 1.00 25.94 147 THR B N 1
ATOM 3790 C CA . THR B 1 150 ? 34.335 61.272 18.436 1.00 26.95 147 THR B CA 1
ATOM 3791 C C . THR B 1 150 ? 33.436 60.256 19.123 1.00 27.09 147 THR B C 1
ATOM 3792 O O . THR B 1 150 ? 33.704 59.864 20.259 1.00 26.68 147 THR B O 1
ATOM 3796 N N . PHE B 1 151 ? 32.391 59.814 18.419 1.00 27.18 148 PHE B N 1
ATOM 3797 C CA . PHE B 1 151 ? 31.492 58.815 18.957 1.00 28.13 148 PHE B CA 1
ATOM 3798 C C . PHE B 1 151 ? 32.284 57.556 19.278 1.00 28.77 148 PHE B C 1
ATOM 3799 O O . PHE B 1 151 ? 33.250 57.233 18.595 1.00 28.68 148 PHE B O 1
ATOM 3807 N N . ASP B 1 152 ? 31.882 56.849 20.325 1.00 29.41 149 ASP B N 1
ATOM 3808 C CA . ASP B 1 152 ? 32.697 55.747 20.827 1.00 30.38 149 ASP B CA 1
ATOM 3809 C C . ASP B 1 152 ? 32.241 54.422 20.218 1.00 30.43 149 ASP B C 1
ATOM 3810 O O . ASP B 1 152 ? 31.923 53.482 20.932 1.00 31.52 149 ASP B O 1
ATOM 3815 N N . THR B 1 153 ? 32.231 54.340 18.895 1.00 30.14 150 THR B N 1
ATOM 3816 C CA . THR B 1 153 ? 31.547 53.247 18.191 1.00 28.74 150 THR B CA 1
ATOM 3817 C C . THR B 1 153 ? 32.495 52.197 17.627 1.00 28.98 150 THR B C 1
ATOM 3818 O O . THR B 1 153 ? 33.421 52.519 16.866 1.00 29.02 150 THR B O 1
ATOM 3822 N N . THR B 1 154 ? 32.249 50.945 18.009 1.00 28.21 151 THR B N 1
ATOM 3823 C CA . THR B 1 154 ? 32.943 49.802 17.450 1.00 28.52 151 THR B CA 1
ATOM 3824 C C . THR B 1 154 ? 32.249 49.384 16.163 1.00 28.05 151 THR B C 1
ATOM 3825 O O . THR B 1 154 ? 31.023 49.270 16.124 1.00 27.55 151 THR B O 1
ATOM 3829 N N . PHE B 1 155 ? 33.043 49.190 15.115 1.00 28.03 152 PHE B N 1
ATOM 3830 C CA . PHE B 1 155 ? 32.543 48.717 13.826 1.00 28.34 152 PHE B CA 1
ATOM 3831 C C . PHE B 1 155 ? 31.964 47.316 13.997 1.00 28.55 152 PHE B C 1
ATOM 3832 O O . PHE B 1 155 ? 32.588 46.450 14.629 1.00 27.98 152 PHE B O 1
ATOM 3840 N N . GLN B 1 156 ? 30.777 47.099 13.433 1.00 28.42 153 GLN B N 1
ATOM 3841 C CA . GLN B 1 156 ? 30.102 45.813 13.557 1.00 29.06 153 GLN B CA 1
ATOM 3842 C C . GLN B 1 156 ? 29.488 45.277 12.273 1.00 29.17 153 GLN B C 1
ATOM 3843 O O . GLN B 1 156 ? 28.954 46.028 11.454 1.00 28.45 153 GLN B O 1
ATOM 3849 N N . VAL B 1 157 ? 29.531 43.955 12.139 1.00 29.05 154 VAL B N 1
ATOM 3850 C CA . VAL B 1 157 ? 28.847 43.278 11.050 1.00 28.87 154 VAL B CA 1
ATOM 3851 C C . VAL B 1 157 ? 27.384 42.998 11.424 1.00 28.40 154 VAL B C 1
ATOM 3852 O O . VAL B 1 157 ? 27.077 42.533 12.529 1.00 28.12 154 VAL B O 1
ATOM 3856 N N . LEU B 1 158 ? 26.496 43.290 10.475 1.00 27.78 155 LEU B N 1
ATOM 3857 C CA . LEU B 1 158 ? 25.058 43.039 10.592 1.00 27.72 155 LEU B CA 1
ATOM 3858 C C . LEU B 1 158 ? 24.668 41.802 9.776 1.00 27.10 155 LEU B C 1
ATOM 3859 O O . LEU B 1 158 ? 25.445 41.373 8.928 1.00 26.97 155 LEU B O 1
ATOM 3864 N N . PRO B 1 159 ? 23.474 41.222 10.027 1.00 26.84 156 PRO B N 1
ATOM 3865 C CA . PRO B 1 159 ? 23.047 40.099 9.186 1.00 26.85 156 PRO B CA 1
ATOM 3866 C C . PRO B 1 159 ? 22.923 40.492 7.712 1.00 27.05 156 PRO B C 1
ATOM 3867 O O . PRO B 1 159 ? 22.786 41.684 7.396 1.00 26.00 156 PRO B O 1
ATOM 3871 N N . HIS B 1 160 ? 22.980 39.492 6.825 1.00 27.04 157 HIS B N 1
ATOM 3872 C CA . HIS B 1 160 ? 22.785 39.704 5.390 1.00 27.53 157 HIS B CA 1
ATOM 3873 C C . HIS B 1 160 ? 23.809 40.644 4.749 1.00 26.89 157 HIS B C 1
ATOM 3874 O O . HIS B 1 160 ? 23.492 41.396 3.820 1.00 26.40 157 HIS B O 1
ATOM 3881 N N . GLN B 1 161 ? 25.046 40.574 5.238 1.00 25.98 158 GLN B N 1
ATOM 3882 C CA . GLN B 1 161 ? 26.186 41.310 4.654 1.00 26.41 158 GLN B CA 1
ATOM 3883 C C . GLN B 1 161 ? 25.962 42.835 4.582 1.00 26.06 158 GLN B C 1
ATOM 3884 O O . GLN B 1 161 ? 26.110 43.482 3.539 1.00 26.49 158 GLN B O 1
ATOM 3890 N N . ARG B 1 162 ? 25.568 43.388 5.715 1.00 25.69 159 ARG B N 1
ATOM 3891 C CA . ARG B 1 162 ? 25.499 44.813 5.898 1.00 25.72 159 ARG B CA 1
ATOM 3892 C C . ARG B 1 162 ? 26.441 45.112 7.054 1.00 25.28 159 ARG B C 1
ATOM 3893 O O . ARG B 1 162 ? 26.846 44.203 7.790 1.00 25.30 159 ARG B O 1
ATOM 3901 N N . VAL B 1 163 ? 26.860 46.360 7.166 1.00 25.16 160 VAL B N 1
ATOM 3902 C CA . VAL B 1 163 ? 27.857 46.740 8.172 1.00 25.15 160 VAL B CA 1
ATOM 3903 C C . VAL B 1 163 ? 27.366 47.966 8.912 1.00 24.95 160 VAL B C 1
ATOM 3904 O O . VAL B 1 163 ? 26.599 48.752 8.352 1.00 26.01 160 VAL B O 1
ATOM 3916 N N . GLY B 1 165 ? 28.712 51.189 11.647 1.00 23.92 162 GLY B N 1
ATOM 3917 C CA . GLY B 1 165 ? 29.795 51.875 12.382 1.00 24.29 162 GLY B CA 1
ATOM 3918 C C . GLY B 1 165 ? 29.742 53.381 12.217 1.00 24.35 162 GLY B C 1
ATOM 3919 O O . GLY B 1 165 ? 28.945 53.910 11.439 1.00 24.54 162 GLY B O 1
ATOM 3920 N N . LYS B 1 166 ? 30.579 54.085 12.960 1.00 24.51 163 LYS B N 1
ATOM 3921 C CA . LYS B 1 166 ? 30.614 55.531 12.828 1.00 24.79 163 LYS B CA 1
ATOM 3922 C C . LYS B 1 166 ? 31.383 55.944 11.576 1.00 25.10 163 LYS B C 1
ATOM 3923 O O . LYS B 1 166 ? 32.113 55.139 10.959 1.00 24.74 163 LYS B O 1
ATOM 3929 N N . ALA B 1 167 ? 31.172 57.193 11.182 1.00 25.62 164 ALA B N 1
ATOM 3930 C CA . ALA B 1 167 ? 31.970 57.833 10.146 1.00 26.46 164 ALA B CA 1
ATOM 3931 C C . ALA B 1 167 ? 31.870 57.218 8.756 1.00 26.61 164 ALA B C 1
ATOM 3932 O O . ALA B 1 167 ? 32.766 57.415 7.935 1.00 26.89 164 ALA B O 1
ATOM 3934 N N . PHE B 1 168 ? 30.776 56.510 8.460 1.00 27.29 165 PHE B N 1
ATOM 3935 C CA . PHE B 1 168 ? 30.563 55.984 7.103 1.00 27.87 165 PHE B CA 1
ATOM 3936 C C . PHE B 1 168 ? 30.555 57.134 6.076 1.00 29.16 165 PHE B C 1
ATOM 3937 O O . PHE B 1 168 ? 31.015 56.980 4.937 1.00 29.40 165 PHE B O 1
ATOM 3945 N N . ASP B 1 169 ? 30.051 58.288 6.504 1.00 29.99 166 ASP B N 1
ATOM 3946 C CA . ASP B 1 169 ? 30.340 59.579 5.872 1.00 31.46 166 ASP B CA 1
ATOM 3947 C C . ASP B 1 169 ? 31.648 60.132 6.505 1.00 31.29 166 ASP B C 1
ATOM 3948 O O . ASP B 1 169 ? 31.601 60.668 7.616 1.00 31.42 166 ASP B O 1
ATOM 3953 N N . ASP B 1 170 ? 32.817 59.990 5.859 1.00 30.81 167 ASP B N 1
ATOM 3954 C CA . ASP B 1 170 ? 33.005 59.489 4.493 1.00 30.58 167 ASP B CA 1
ATOM 3955 C C . ASP B 1 170 ? 34.050 58.374 4.412 1.00 30.45 167 ASP B C 1
ATOM 3956 O O . ASP B 1 170 ? 34.744 58.226 3.398 1.00 30.38 167 ASP B O 1
ATOM 3961 N N . ARG B 1 171 ? 34.166 57.576 5.470 1.00 29.63 168 ARG B N 1
ATOM 3962 C CA . ARG B 1 171 ? 35.122 56.487 5.463 1.00 28.82 168 ARG B CA 1
ATOM 3963 C C . ARG B 1 171 ? 34.793 55.393 4.457 1.00 29.17 168 ARG B C 1
ATOM 3964 O O . ARG B 1 171 ? 35.691 54.686 4.001 1.00 28.48 168 ARG B O 1
ATOM 3972 N N . LEU B 1 172 ? 33.518 55.248 4.099 1.00 29.23 169 LEU B N 1
ATOM 3973 C CA . LEU B 1 172 ? 33.168 54.322 3.029 1.00 29.79 169 LEU B CA 1
ATOM 3974 C C . LEU B 1 172 ? 33.886 54.706 1.724 1.00 29.95 169 LEU B C 1
ATOM 3975 O O . LEU B 1 172 ? 34.376 53.844 0.998 1.00 30.73 169 LEU B O 1
ATOM 3980 N N . SER B 1 173 ? 33.967 55.999 1.448 1.00 29.35 170 SER B N 1
ATOM 3981 C CA . SER B 1 173 ? 34.633 56.471 0.250 1.00 29.46 170 SER B CA 1
ATOM 3982 C C . SER B 1 173 ? 36.165 56.444 0.350 1.00 28.92 170 SER B C 1
ATOM 3983 O O . SER B 1 173 ? 36.831 56.221 -0.649 1.00 28.65 170 SER B O 1
ATOM 3986 N N . CYS B 1 174 ? 36.715 56.669 1.547 1.00 28.70 171 CYS B N 1
ATOM 3987 C CA . CYS B 1 174 ? 38.144 56.417 1.795 1.00 28.69 171 CYS B CA 1
ATOM 3988 C C . CYS B 1 174 ? 38.484 54.937 1.537 1.00 28.08 171 CYS B C 1
ATOM 3989 O O . CYS B 1 174 ? 39.553 54.601 1.000 1.00 27.64 171 CYS B O 1
ATOM 3992 N N . TYR B 1 175 ? 37.571 54.066 1.942 1.00 27.64 172 TYR B N 1
ATOM 3993 C CA . TYR B 1 175 ? 37.710 52.639 1.724 1.00 27.51 172 TYR B CA 1
ATOM 3994 C C . TYR B 1 175 ? 37.775 52.374 0.220 1.00 27.67 172 TYR B C 1
ATOM 3995 O O . TYR B 1 175 ? 38.626 51.617 -0.239 1.00 27.51 172 TYR B O 1
ATOM 4004 N N . LEU B 1 176 ? 36.889 53.016 -0.540 1.00 27.77 173 LEU B N 1
ATOM 4005 C CA . LEU B 1 176 ? 36.877 52.878 -2.004 1.00 28.15 173 LEU B CA 1
ATOM 4006 C C . LEU B 1 176 ? 38.151 53.383 -2.666 1.00 28.04 173 LEU B C 1
ATOM 4007 O O . LEU B 1 176 ? 38.597 52.813 -3.653 1.00 27.53 173 LEU B O 1
ATOM 4012 N N . LEU B 1 177 ? 38.729 54.460 -2.133 1.00 28.15 174 LEU B N 1
ATOM 4013 C CA . LEU B 1 177 ? 40.005 54.964 -2.663 1.00 28.85 174 LEU B CA 1
ATOM 4014 C C . LEU B 1 177 ? 41.114 53.932 -2.537 1.00 28.59 174 LEU B C 1
ATOM 4015 O O . LEU B 1 177 ? 41.909 53.750 -3.454 1.00 28.91 174 LEU B O 1
ATOM 4020 N N . VAL B 1 178 ? 41.156 53.252 -1.400 1.00 28.83 175 VAL B N 1
ATOM 4021 C CA . VAL B 1 178 ? 42.192 52.268 -1.143 1.00 29.06 175 VAL B CA 1
ATOM 4022 C C . VAL B 1 178 ? 42.026 51.021 -2.008 1.00 29.64 175 VAL B C 1
ATOM 4023 O O . VAL B 1 178 ? 43.013 50.476 -2.508 1.00 30.18 175 VAL B O 1
ATOM 4027 N N . THR B 1 179 ? 40.792 50.559 -2.181 1.00 30.01 176 THR B N 1
ATOM 4028 C CA . THR B 1 179 ? 40.575 49.342 -2.963 1.00 30.86 176 THR B CA 1
ATOM 4029 C C . THR B 1 179 ? 40.738 49.612 -4.456 1.00 31.20 176 THR B C 1
ATOM 4030 O O . THR B 1 179 ? 41.060 48.711 -5.213 1.00 31.49 176 THR B O 1
ATOM 4034 N N . LEU B 1 180 ? 40.504 50.853 -4.878 1.00 31.68 177 LEU B N 1
ATOM 4035 C CA . LEU B 1 180 ? 40.820 51.256 -6.242 1.00 32.34 177 LEU B CA 1
ATOM 4036 C C . LEU B 1 180 ? 42.320 51.225 -6.434 1.00 32.22 177 LEU B C 1
ATOM 4037 O O . LEU B 1 180 ? 42.791 50.661 -7.404 1.00 32.33 177 LEU B O 1
ATOM 4042 N N . LEU B 1 181 ? 43.057 51.831 -5.504 1.00 32.48 178 LEU B N 1
ATOM 4043 C CA . LEU B 1 181 ? 44.520 51.811 -5.520 1.00 32.82 178 LEU B CA 1
ATOM 4044 C C . LEU B 1 181 ? 45.080 50.388 -5.567 1.00 33.45 178 LEU B C 1
ATOM 4045 O O . LEU B 1 181 ? 46.003 50.103 -6.338 1.00 33.22 178 LEU B O 1
ATOM 4050 N N . ARG B 1 182 ? 44.529 49.500 -4.740 1.00 34.02 179 ARG B N 1
ATOM 4051 C CA . ARG B 1 182 ? 44.975 48.100 -4.710 1.00 34.60 179 ARG B CA 1
ATOM 4052 C C . ARG B 1 182 ? 44.667 47.377 -6.030 1.00 35.50 179 ARG B C 1
ATOM 4053 O O . ARG B 1 182 ? 45.477 46.587 -6.509 1.00 35.48 179 ARG B O 1
ATOM 4061 N N . GLU B 1 183 ? 43.499 47.650 -6.609 1.00 36.47 180 GLU B N 1
ATOM 4062 C CA . GLU B 1 183 ? 43.051 46.966 -7.832 1.00 38.07 180 GLU B CA 1
ATOM 4063 C C . GLU B 1 183 ? 43.807 47.417 -9.084 1.00 37.19 180 GLU B C 1
ATOM 4064 O O . GLU B 1 183 ? 44.138 46.601 -9.953 1.00 37.80 180 GLU B O 1
ATOM 4070 N N . LEU B 1 184 ? 44.080 48.713 -9.157 1.00 36.35 181 LEU B N 1
ATOM 4071 C CA . LEU B 1 184 ? 44.497 49.356 -10.387 1.00 35.88 181 LEU B CA 1
ATOM 4072 C C . LEU B 1 184 ? 45.950 49.845 -10.374 1.00 35.47 181 LEU B C 1
ATOM 4073 O O . LEU B 1 184 ? 46.383 50.473 -11.339 1.00 34.79 181 LEU B O 1
ATOM 4078 N N . HIS B 1 185 ? 46.696 49.558 -9.304 1.00 35.30 182 HIS B N 1
ATOM 4079 C CA . HIS B 1 185 ? 48.080 50.062 -9.172 1.00 36.22 182 HIS B CA 1
ATOM 4080 C C . HIS B 1 185 ? 49.017 49.704 -10.344 1.00 36.72 182 HIS B C 1
ATOM 4081 O O . HIS B 1 185 ? 49.918 50.471 -10.672 1.00 36.26 182 HIS B O 1
ATOM 4088 N N . ASP B 1 186 ? 48.796 48.556 -10.977 1.00 37.71 183 ASP B N 1
ATOM 4089 C CA . ASP B 1 186 ? 49.627 48.172 -12.123 1.00 39.27 183 ASP B CA 1
ATOM 4090 C C . ASP B 1 186 ? 48.868 48.149 -13.459 1.00 39.33 183 ASP B C 1
ATOM 4091 O O . ASP B 1 186 ? 49.331 47.539 -14.426 1.00 39.43 183 ASP B O 1
ATOM 4096 N N . ALA B 1 187 ? 47.713 48.815 -13.512 1.00 39.27 184 ALA B N 1
ATOM 4097 C CA . ALA B 1 187 ? 46.880 48.783 -14.716 1.00 39.23 184 ALA B CA 1
ATOM 4098 C C . ALA B 1 187 ? 47.345 49.787 -15.765 1.00 39.34 184 ALA B C 1
ATOM 4099 O O . ALA B 1 187 ? 47.870 50.853 -15.428 1.00 39.32 184 ALA B O 1
ATOM 4101 N N . GLU B 1 188 ? 47.161 49.429 -17.036 1.00 39.29 185 GLU B N 1
ATOM 4102 C CA . GLU B 1 188 ? 47.377 50.353 -18.140 1.00 39.86 185 GLU B CA 1
ATOM 4103 C C . GLU B 1 188 ? 46.054 51.089 -18.350 1.00 38.96 185 GLU B C 1
ATOM 4104 O O . GLU B 1 188 ? 45.027 50.469 -18.636 1.00 38.81 185 GLU B O 1
ATOM 4110 N N . LEU B 1 189 ? 46.088 52.409 -18.165 1.00 37.97 186 LEU B N 1
ATOM 4111 C CA . LEU B 1 189 ? 44.890 53.246 -18.114 1.00 37.33 186 LEU B CA 1
ATOM 4112 C C . LEU B 1 189 ? 44.945 54.363 -19.154 1.00 36.75 186 LEU B C 1
ATOM 4113 O O . LEU B 1 189 ? 46.020 54.873 -19.435 1.00 36.69 186 LEU B O 1
ATOM 4118 N N . PRO B 1 190 ? 43.780 54.751 -19.719 1.00 36.26 187 PRO B N 1
ATOM 4119 C CA . PRO B 1 190 ? 43.742 55.841 -20.708 1.00 35.68 187 PRO B CA 1
ATOM 4120 C C . PRO B 1 190 ? 43.701 57.237 -20.084 1.00 35.09 187 PRO B C 1
ATOM 4121 O O . PRO B 1 190 ? 43.721 58.237 -20.808 1.00 35.01 187 PRO B O 1
ATOM 4125 N N . ALA B 1 191 ? 43.618 57.297 -18.758 1.00 33.81 188 ALA B N 1
ATOM 4126 C CA . ALA B 1 191 ? 43.628 58.561 -18.039 1.00 33.19 188 ALA B CA 1
ATOM 4127 C C . ALA B 1 191 ? 44.709 58.524 -16.974 1.00 32.47 188 ALA B C 1
ATOM 4128 O O . ALA B 1 191 ? 45.118 57.450 -16.554 1.00 32.00 188 ALA B O 1
ATOM 4130 N N . GLU B 1 192 ? 45.180 59.696 -16.552 1.00 32.27 189 GLU B N 1
ATOM 4131 C CA . GLU B 1 192 ? 46.005 59.797 -15.347 1.00 31.99 189 GLU B CA 1
ATOM 4132 C C . GLU B 1 192 ? 45.107 60.032 -14.143 1.00 31.44 189 GLU B C 1
ATOM 4133 O O . GLU B 1 192 ? 44.421 61.045 -14.059 1.00 31.36 189 GLU B O 1
ATOM 4139 N N . VAL B 1 193 ? 45.148 59.106 -13.197 1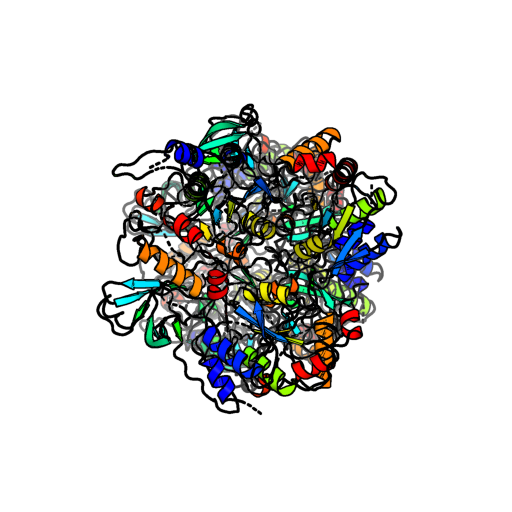.00 30.75 190 VAL B N 1
ATOM 4140 C CA . VAL B 1 193 ? 44.223 59.106 -12.077 1.00 30.03 190 VAL B CA 1
ATOM 4141 C C . VAL B 1 193 ? 44.904 59.607 -10.796 1.00 29.93 190 VAL B C 1
ATOM 4142 O O . VAL B 1 193 ? 45.966 59.122 -10.414 1.00 29.90 190 VAL B O 1
ATOM 4146 N N . TRP B 1 194 ? 44.279 60.595 -10.160 1.00 29.38 191 TRP B N 1
ATOM 4147 C CA . TRP B 1 194 ? 44.658 61.023 -8.825 1.00 29.34 191 TRP B CA 1
ATOM 4148 C C . TRP B 1 194 ? 43.568 60.636 -7.832 1.00 29.40 191 TRP B C 1
ATOM 4149 O O . TRP B 1 194 ? 42.380 60.946 -8.022 1.00 28.68 191 TRP B O 1
ATOM 4160 N N . LEU B 1 195 ? 43.980 59.922 -6.791 1.00 29.20 192 LEU B N 1
ATOM 4161 C CA . LEU B 1 195 ? 43.103 59.563 -5.699 1.00 29.86 192 LEU B CA 1
ATOM 4162 C C . LEU B 1 195 ? 43.378 60.552 -4.588 1.00 30.27 192 LEU B C 1
ATOM 4163 O O . LEU B 1 195 ? 44.516 60.669 -4.115 1.00 30.92 192 LEU B O 1
ATOM 4168 N N . VAL B 1 196 ? 42.338 61.275 -4.185 1.00 29.94 193 VAL B N 1
ATOM 4169 C CA . VAL B 1 196 ? 42.479 62.387 -3.253 1.00 29.50 193 VAL B CA 1
ATOM 4170 C C . VAL B 1 196 ? 41.607 62.165 -2.030 1.00 30.15 193 VAL B C 1
ATOM 4171 O O . VAL B 1 196 ? 40.406 61.908 -2.147 1.00 29.79 193 VAL B O 1
ATOM 4175 N N . ALA B 1 197 ? 42.240 62.216 -0.866 1.00 30.16 194 ALA B N 1
ATOM 4176 C CA . ALA B 1 197 ? 41.541 62.194 0.402 1.00 31.12 194 ALA B CA 1
ATOM 4177 C C . ALA B 1 197 ? 41.728 63.583 0.967 1.00 31.66 194 ALA B C 1
ATOM 4178 O O . ALA B 1 197 ? 42.822 63.939 1.437 1.00 31.32 194 ALA B O 1
ATOM 4180 N N . SER B 1 198 ? 40.673 64.386 0.885 1.00 32.73 195 SER B N 1
ATOM 4181 C CA . SER B 1 198 ? 40.795 65.793 1.230 1.00 34.24 195 SER B CA 1
ATOM 4182 C C . SER B 1 198 ? 40.549 66.075 2.706 1.00 34.48 195 SER B C 1
ATOM 4183 O O . SER B 1 198 ? 39.807 65.370 3.392 1.00 34.66 195 SER B O 1
ATOM 4186 N N . SER B 1 199 ? 41.180 67.138 3.181 1.00 35.36 196 SER B N 1
ATOM 4187 C CA . SER B 1 199 ? 41.064 67.539 4.559 1.00 35.87 196 SER B CA 1
ATOM 4188 C C . SER B 1 199 ? 39.822 68.398 4.779 1.00 36.56 196 SER B C 1
ATOM 4189 O O . SER B 1 199 ? 39.434 69.174 3.905 1.00 36.01 196 SER B O 1
ATOM 4192 N N . SER B 1 200 ? 39.194 68.247 5.942 1.00 37.25 197 SER B N 1
ATOM 4193 C CA . SER B 1 200 ? 38.243 69.255 6.460 1.00 38.71 197 SER B CA 1
ATOM 4194 C C . SER B 1 200 ? 36.963 69.581 5.642 1.00 39.67 197 SER B C 1
ATOM 4195 O O . SER B 1 200 ? 36.598 70.756 5.533 1.00 39.30 197 SER B O 1
ATOM 4198 N N . GLU B 1 201 ? 36.268 68.577 5.101 1.00 40.79 198 GLU B N 1
ATOM 4199 C CA A GLU B 1 201 ? 35.023 68.807 4.338 0.50 41.84 198 GLU B CA 1
ATOM 4200 C CA B GLU B 1 201 ? 35.046 68.863 4.348 0.50 41.80 198 GLU B CA 1
ATOM 4201 C C . GLU B 1 201 ? 33.816 69.157 5.215 1.00 42.50 198 GLU B C 1
ATOM 4202 O O . GLU B 1 201 ? 32.922 69.890 4.788 1.00 42.14 198 GLU B O 1
ATOM 4213 N N . GLU B 1 202 ? 33.773 68.603 6.428 1.00 43.58 199 GLU B N 1
ATOM 4214 C CA . GLU B 1 202 ? 32.575 68.722 7.282 1.00 44.97 199 GLU B CA 1
ATOM 4215 C C . GLU B 1 202 ? 32.318 70.136 7.826 1.00 46.00 199 GLU B C 1
ATOM 4216 O O . GLU B 1 202 ? 31.185 70.471 8.207 1.00 45.80 199 GLU B O 1
ATOM 4222 N N . VAL B 1 203 ? 33.366 70.955 7.845 1.00 47.38 200 VAL B N 1
ATOM 4223 C CA . VAL B 1 203 ? 33.275 72.335 8.321 1.00 49.34 200 VAL B CA 1
ATOM 4224 C C . VAL B 1 203 ? 33.067 73.331 7.169 1.00 50.45 200 VAL B C 1
ATOM 4225 O O . VAL B 1 203 ? 33.040 74.546 7.380 1.00 50.27 200 VAL B O 1
ATOM 4229 N N . GLY B 1 204 ? 32.908 72.795 5.958 1.00 52.11 201 GLY B N 1
ATOM 4230 C CA . GLY B 1 204 ? 32.603 73.588 4.771 1.00 53.72 201 GLY B CA 1
ATOM 4231 C C . GLY B 1 204 ? 33.016 72.907 3.478 1.00 54.99 201 GLY B C 1
ATOM 4232 O O . GLY B 1 204 ? 32.493 71.848 3.112 1.00 55.78 201 GLY B O 1
ATOM 4233 N N . LEU B 1 205 ? 33.967 73.524 2.786 1.00 55.85 202 LEU B N 1
ATOM 4234 C CA . LEU B 1 205 ? 34.385 73.104 1.448 1.00 56.34 202 LEU B CA 1
ATOM 4235 C C . LEU B 1 205 ? 35.843 73.521 1.304 1.00 56.14 202 LEU B C 1
ATOM 4236 O O . LEU B 1 205 ? 36.182 74.452 0.559 1.00 56.62 202 LEU B O 1
ATOM 4241 N N . ARG B 1 206 ? 36.698 72.817 2.042 1.00 55.27 203 ARG B N 1
ATOM 4242 C CA . ARG B 1 206 ? 38.008 73.347 2.408 1.00 54.47 203 ARG B CA 1
ATOM 4243 C C . ARG B 1 206 ? 39.171 72.655 1.707 1.00 53.19 203 ARG B C 1
ATOM 4244 O O . ARG B 1 206 ? 39.823 73.242 0.828 1.00 53.44 203 ARG B O 1
ATOM 4252 N N . GLY B 1 207 ? 39.419 71.408 2.091 1.00 51.53 204 GLY B N 1
ATOM 4253 C CA . GLY B 1 207 ? 40.434 70.603 1.447 1.00 49.59 204 GLY B CA 1
ATOM 4254 C C . GLY B 1 207 ? 40.073 70.325 0.011 1.00 48.15 204 GLY B C 1
ATOM 4255 O O . GLY B 1 207 ? 40.965 70.177 -0.822 1.00 48.49 204 GLY B O 1
ATOM 4256 N N . GLY B 1 208 ? 38.768 70.263 -0.277 1.00 46.71 205 GLY B N 1
ATOM 4257 C CA . GLY B 1 208 ? 38.265 69.985 -1.627 1.00 44.52 205 GLY B CA 1
ATOM 4258 C C . GLY B 1 208 ? 38.811 70.985 -2.631 1.00 42.99 205 GLY B C 1
ATOM 4259 O O . GLY B 1 208 ? 39.444 70.606 -3.614 1.00 42.73 205 GLY B O 1
ATOM 4260 N N . GLN B 1 209 ? 38.565 72.259 -2.345 1.00 41.21 206 GLN B N 1
ATOM 4261 C CA . GLN B 1 209 ? 39.100 73.415 -3.074 1.00 40.28 206 GLN B CA 1
ATOM 4262 C C . GLN B 1 209 ? 40.615 73.364 -3.284 1.00 38.19 206 GLN B C 1
ATOM 4263 O O . GLN B 1 209 ? 41.097 73.424 -4.418 1.00 37.43 206 GLN B O 1
ATOM 4269 N N . THR B 1 210 ? 41.363 73.257 -2.187 1.00 36.08 207 THR B N 1
ATOM 4270 C CA . THR B 1 210 ? 42.824 73.318 -2.256 1.00 34.29 207 THR B CA 1
ATOM 4271 C C . THR B 1 210 ? 43.424 72.094 -2.959 1.00 33.88 207 THR B C 1
ATOM 4272 O O . THR B 1 210 ? 44.369 72.226 -3.731 1.00 32.49 207 THR B O 1
ATOM 4276 N N . ALA B 1 211 ? 42.870 70.909 -2.688 1.00 33.16 208 ALA B N 1
ATOM 4277 C CA . ALA B 1 211 ? 43.348 69.692 -3.330 1.00 32.97 208 ALA B CA 1
ATOM 4278 C C . ALA B 1 211 ? 43.091 69.727 -4.842 1.00 32.92 208 ALA B C 1
ATOM 4279 O O . ALA B 1 211 ? 43.958 69.362 -5.641 1.00 32.77 208 ALA B O 1
ATOM 4281 N N . THR B 1 212 ? 41.906 70.185 -5.235 1.00 32.94 209 THR B N 1
ATOM 4282 C CA . THR B 1 212 ? 41.571 70.314 -6.656 1.00 33.10 209 THR B CA 1
ATOM 4283 C C . THR B 1 212 ? 42.534 71.262 -7.377 1.00 33.50 209 THR B C 1
ATOM 4284 O O . THR B 1 212 ? 42.952 70.990 -8.506 1.00 33.35 209 THR B O 1
ATOM 4288 N N . ARG B 1 213 ? 42.901 72.362 -6.722 1.00 33.60 210 ARG B N 1
ATOM 4289 C CA . ARG B 1 213 ? 43.846 73.303 -7.312 1.00 34.23 210 ARG B CA 1
ATOM 4290 C C . ARG B 1 213 ? 45.204 72.655 -7.471 1.00 34.25 210 ARG B C 1
ATOM 4291 O O . ARG B 1 213 ? 45.842 72.799 -8.514 1.00 34.04 210 ARG B O 1
ATOM 4299 N N . ALA B 1 214 ? 45.631 71.923 -6.442 1.00 34.55 211 ALA B N 1
ATOM 4300 C CA . ALA B 1 214 ? 46.914 71.235 -6.476 1.00 35.35 211 ALA B CA 1
ATOM 4301 C C . ALA B 1 214 ? 46.971 70.182 -7.595 1.00 35.75 211 ALA B C 1
ATOM 4302 O O . ALA B 1 214 ? 48.005 70.025 -8.250 1.00 36.29 211 ALA B O 1
ATOM 4304 N N . VAL B 1 215 ? 45.851 69.504 -7.848 1.00 35.88 212 VAL B N 1
ATOM 4305 C CA . VAL B 1 215 ? 45.780 68.476 -8.908 1.00 35.72 212 VAL B CA 1
ATOM 4306 C C . VAL B 1 215 ? 45.453 69.026 -10.310 1.00 36.04 212 VAL B C 1
ATOM 4307 O O . VAL B 1 215 ? 46.029 68.579 -11.308 1.00 36.29 212 VAL B O 1
ATOM 4311 N N . SER B 1 216 ? 44.520 69.976 -10.369 1.00 35.68 213 SER B N 1
ATOM 4312 C CA . SER B 1 216 ? 43.999 70.526 -11.615 1.00 35.71 213 SER B CA 1
ATOM 4313 C C . SER B 1 216 ? 43.429 69.462 -12.565 1.00 34.86 213 SER B C 1
ATOM 4314 O O . SER B 1 216 ? 43.926 69.310 -13.682 1.00 34.52 213 SER B O 1
ATOM 4317 N N . PRO B 1 217 ? 42.373 68.737 -12.130 1.00 33.90 214 PRO B N 1
ATOM 4318 C CA . PRO B 1 217 ? 41.861 67.662 -12.974 1.00 32.93 214 PRO B CA 1
ATOM 4319 C C . PRO B 1 217 ? 41.088 68.185 -14.186 1.00 32.43 214 PRO B C 1
ATOM 4320 O O . PRO B 1 217 ? 40.685 69.352 -14.224 1.00 31.84 214 PRO B O 1
ATOM 4324 N N . ASP B 1 218 ? 40.885 67.314 -15.166 1.00 31.84 215 ASP B N 1
ATOM 4325 C CA . ASP B 1 218 ? 40.018 67.613 -16.298 1.00 31.81 215 ASP B CA 1
ATOM 4326 C C . ASP B 1 218 ? 38.595 67.150 -16.019 1.00 31.61 215 ASP B C 1
ATOM 4327 O O . ASP B 1 218 ? 37.637 67.657 -16.609 1.00 31.76 215 ASP B O 1
ATOM 4332 N N . VAL B 1 219 ? 38.480 66.166 -15.131 1.00 31.16 216 VAL B N 1
ATOM 4333 C CA . VAL B 1 219 ? 37.213 65.563 -14.745 1.00 31.07 216 VAL B CA 1
ATOM 4334 C C . VAL B 1 219 ? 37.366 65.187 -13.277 1.00 30.79 216 VAL B C 1
ATOM 4335 O O . VAL B 1 219 ? 38.454 64.806 -12.847 1.00 30.22 216 VAL B O 1
ATOM 4339 N N . ALA B 1 220 ? 36.278 65.247 -12.520 1.00 30.56 217 ALA B N 1
ATOM 4340 C CA . ALA B 1 220 ? 36.331 64.877 -11.107 1.00 31.04 217 ALA B CA 1
ATOM 4341 C C . ALA B 1 220 ? 35.135 64.039 -10.687 1.00 31.21 217 ALA B C 1
ATOM 4342 O O . ALA B 1 220 ? 33.997 64.348 -11.046 1.00 31.51 217 ALA B O 1
ATOM 4344 N N . ILE B 1 221 ? 35.402 62.974 -9.931 1.00 31.46 218 ILE B N 1
ATOM 4345 C CA . ILE B 1 221 ? 34.353 62.203 -9.265 1.00 31.09 218 ILE B CA 1
ATOM 4346 C C . ILE B 1 221 ? 34.499 62.350 -7.751 1.00 31.04 218 ILE B C 1
ATOM 4347 O O . ILE B 1 221 ? 35.508 61.956 -7.171 1.00 30.83 218 ILE B O 1
ATOM 4352 N N . VAL B 1 222 ? 33.488 62.949 -7.130 1.00 30.61 219 VAL B N 1
ATOM 4353 C CA . VAL B 1 222 ? 33.472 63.162 -5.701 1.00 30.75 219 VAL B CA 1
ATOM 4354 C C . VAL B 1 222 ? 32.635 62.037 -5.095 1.00 31.61 219 VAL B C 1
ATOM 4355 O O . VAL B 1 222 ? 31.505 61.765 -5.532 1.00 31.61 219 VAL B O 1
ATOM 4359 N N . LEU B 1 223 ? 33.213 61.361 -4.114 1.00 32.14 220 LEU B N 1
ATOM 4360 C CA . LEU B 1 223 ? 32.537 60.273 -3.430 1.00 32.97 220 LEU B CA 1
ATOM 4361 C C . LEU B 1 223 ? 32.039 60.777 -2.096 1.00 34.23 220 LEU B C 1
ATOM 4362 O O . LEU B 1 223 ? 32.817 61.290 -1.274 1.00 34.03 220 LEU B O 1
ATOM 4367 N N . ASP B 1 224 ? 30.734 60.662 -1.888 1.00 35.32 221 ASP B N 1
ATOM 4368 C CA . ASP B 1 224 ? 30.139 61.010 -0.604 1.00 36.87 221 ASP B CA 1
ATOM 4369 C C . ASP B 1 224 ? 28.939 60.093 -0.419 1.00 37.25 221 ASP B C 1
ATOM 4370 O O . ASP B 1 224 ? 28.535 59.401 -1.343 1.00 37.45 221 ASP B O 1
ATOM 4375 N N . THR B 1 225 ? 28.364 60.088 0.775 1.00 37.89 222 THR B N 1
ATOM 4376 C CA . THR B 1 225 ? 27.189 59.264 1.040 1.00 38.16 222 THR B CA 1
ATOM 4377 C C . THR B 1 225 ? 26.038 60.106 1.579 1.00 37.96 222 THR B C 1
ATOM 4378 O O . THR B 1 225 ? 26.222 61.279 1.909 1.00 38.28 222 THR B O 1
ATOM 4382 N N . ALA B 1 226 ? 24.850 59.511 1.647 1.00 37.60 223 ALA B N 1
ATOM 4383 C CA . ALA B 1 226 ? 23.682 60.183 2.219 1.00 37.17 223 ALA B CA 1
ATOM 4384 C C . ALA B 1 226 ? 22.644 59.159 2.653 1.00 36.67 223 ALA B C 1
ATOM 4385 O O . ALA B 1 226 ? 22.653 58.015 2.172 1.00 36.15 223 ALA B O 1
ATOM 4387 N N . CYS B 1 227 ? 21.762 59.578 3.563 1.00 36.26 224 CYS B N 1
ATOM 4388 C CA . CYS B 1 227 ? 20.647 58.750 4.018 1.00 36.63 224 CYS B CA 1
ATOM 4389 C C . CYS B 1 227 ? 19.317 59.470 3.829 1.00 36.53 224 CYS B C 1
ATOM 4390 O O . CYS B 1 227 ? 19.273 60.704 3.788 1.00 35.31 224 CYS B O 1
ATOM 4393 N N . TRP B 1 228 ? 18.240 58.697 3.699 1.00 36.86 225 TRP B N 1
ATOM 4394 C CA . TRP B 1 228 ? 16.901 59.265 3.588 1.00 37.71 225 TRP B CA 1
ATOM 4395 C C . TRP B 1 228 ? 16.377 59.488 4.993 1.00 38.94 225 TRP B C 1
ATOM 4396 O O . TRP B 1 228 ? 16.483 58.595 5.851 1.00 38.89 225 TRP B O 1
ATOM 4407 N N . ALA B 1 229 ? 15.832 60.683 5.229 1.00 40.10 226 ALA B N 1
ATOM 4408 C CA . ALA B 1 229 ? 15.326 61.082 6.560 1.00 41.48 226 ALA B CA 1
ATOM 4409 C C . ALA B 1 229 ? 14.302 60.104 7.138 1.00 42.13 226 ALA B C 1
ATOM 4410 O O . ALA B 1 229 ? 14.359 59.785 8.328 1.00 42.74 226 ALA B O 1
ATOM 4412 N N . LYS B 1 230 ? 13.389 59.629 6.287 1.00 42.34 227 LYS B N 1
ATOM 4413 C CA . LYS B 1 230 ? 12.381 58.633 6.659 1.00 42.59 227 LYS B CA 1
ATOM 4414 C C . LYS B 1 230 ? 12.941 57.245 6.377 1.00 42.06 227 LYS B C 1
ATOM 4415 O O . LYS B 1 230 ? 12.824 56.723 5.260 1.00 42.36 227 LYS B O 1
ATOM 4421 N N . ASN B 1 231 ? 13.538 56.649 7.401 1.00 41.40 228 ASN B N 1
ATOM 4422 C CA . ASN B 1 231 ? 14.420 55.488 7.230 1.00 40.71 228 ASN B CA 1
ATOM 4423 C C . ASN B 1 231 ? 13.801 54.231 6.590 1.00 40.01 228 ASN B C 1
ATOM 4424 O O . ASN B 1 231 ? 14.430 53.598 5.743 1.00 39.74 228 ASN B O 1
ATOM 4429 N N . PHE B 1 232 ? 12.585 53.879 6.998 1.00 39.52 229 PHE B N 1
ATOM 4430 C CA . PHE B 1 232 ? 11.926 52.657 6.512 1.00 39.81 229 PHE B CA 1
ATOM 4431 C C . PHE B 1 232 ? 10.880 52.905 5.418 1.00 40.19 229 PHE B C 1
ATOM 4432 O O . PHE B 1 232 ? 10.067 52.022 5.109 1.00 40.57 229 PHE B O 1
ATOM 4440 N N . ASP B 1 233 ? 10.913 54.102 4.832 1.00 40.54 230 ASP B N 1
ATOM 4441 C CA . ASP B 1 233 ? 10.050 54.446 3.699 1.00 40.79 230 ASP B CA 1
ATOM 4442 C C . ASP B 1 233 ? 10.740 53.960 2.440 1.00 40.68 230 ASP B C 1
ATOM 4443 O O . ASP B 1 233 ? 11.632 54.630 1.915 1.00 40.96 230 ASP B O 1
ATOM 4448 N N . TYR B 1 234 ? 10.348 52.778 1.967 1.00 40.58 231 TYR B N 1
ATOM 4449 C CA . TYR B 1 234 ? 10.956 52.208 0.769 1.00 40.42 231 TYR B CA 1
ATOM 4450 C C . TYR B 1 234 ? 10.195 52.589 -0.500 1.00 40.46 231 TYR B C 1
ATOM 4451 O O . TYR B 1 234 ? 10.355 51.938 -1.537 1.00 40.32 231 TYR B O 1
ATOM 4460 N N . GLY B 1 235 ? 9.380 53.643 -0.416 1.00 40.49 232 GLY B N 1
ATOM 4461 C CA . GLY B 1 235 ? 8.600 54.143 -1.561 1.00 40.57 232 GLY B CA 1
ATOM 4462 C C . GLY B 1 235 ? 9.472 54.702 -2.673 1.00 40.58 232 GLY B C 1
ATOM 4463 O O . GLY B 1 235 ? 10.702 54.780 -2.527 1.00 40.40 232 GLY B O 1
ATOM 4464 N N . ALA B 1 236 ? 8.838 55.101 -3.781 1.00 40.16 233 ALA B N 1
ATOM 4465 C CA . ALA B 1 236 ? 9.554 55.624 -4.951 1.00 39.90 233 ALA B CA 1
ATOM 4466 C C . ALA B 1 236 ? 10.329 56.927 -4.695 1.00 39.52 233 ALA B C 1
ATOM 4467 O O . ALA B 1 236 ? 11.264 57.252 -5.438 1.00 40.32 233 ALA B O 1
ATOM 4469 N N . ALA B 1 237 ? 9.954 57.651 -3.641 1.00 38.54 234 ALA B N 1
ATOM 4470 C CA . ALA B 1 237 ? 10.612 58.903 -3.258 1.00 37.62 234 ALA B CA 1
ATOM 4471 C C . ALA B 1 237 ? 11.987 58.689 -2.593 1.00 37.17 234 ALA B C 1
ATOM 4472 O O . ALA B 1 237 ? 12.849 59.565 -2.655 1.00 37.07 234 ALA B O 1
ATOM 4474 N N . ASN B 1 238 ? 12.185 57.539 -1.947 1.00 35.87 235 ASN B N 1
ATOM 4475 C CA . ASN B 1 238 ? 13.485 57.218 -1.349 1.00 34.69 235 ASN B CA 1
ATOM 4476 C C . ASN B 1 238 ? 14.462 56.636 -2.388 1.00 34.35 235 ASN B C 1
ATOM 4477 O O . ASN B 1 238 ? 14.363 55.462 -2.741 1.00 33.83 235 ASN B O 1
ATOM 4482 N N . HIS B 1 239 ? 15.397 57.469 -2.862 1.00 33.92 236 HIS B N 1
ATOM 4483 C CA . HIS B 1 239 ? 16.470 57.038 -3.782 1.00 33.85 236 HIS B CA 1
ATOM 4484 C C . HIS B 1 239 ? 17.807 56.908 -3.039 1.00 32.98 236 HIS B C 1
ATOM 4485 O O . HIS B 1 239 ? 18.888 57.118 -3.607 1.00 32.66 236 HIS B O 1
ATOM 4492 N N . ARG B 1 240 ? 17.720 56.578 -1.755 1.00 32.11 237 ARG B N 1
ATOM 4493 C CA . ARG B 1 240 ? 18.897 56.356 -0.927 1.00 31.65 237 ARG B CA 1
ATOM 4494 C C . ARG B 1 240 ? 18.676 55.079 -0.133 1.00 31.51 237 ARG B C 1
ATOM 4495 O O . ARG B 1 240 ? 18.949 55.023 1.066 1.00 31.97 237 ARG B O 1
ATOM 4503 N N . GLN B 1 241 ? 18.188 54.052 -0.814 1.00 30.79 238 GLN B N 1
ATOM 4504 C CA . GLN B 1 241 ? 17.896 52.793 -0.164 1.00 30.24 238 GLN B CA 1
ATOM 4505 C C . GLN B 1 241 ? 19.110 51.900 -0.271 1.00 29.68 238 GLN B C 1
ATOM 4506 O O . GLN B 1 241 ? 19.599 51.634 -1.376 1.00 29.06 238 GLN B O 1
ATOM 4512 N N . ILE B 1 242 ? 19.610 51.449 0.878 1.00 28.84 239 ILE B N 1
ATOM 4513 C CA . ILE B 1 242 ? 20.720 50.505 0.873 1.00 28.08 239 ILE B CA 1
ATOM 4514 C C . ILE B 1 242 ? 20.258 49.204 0.192 1.00 27.91 239 ILE B C 1
ATOM 4515 O O . ILE B 1 242 ? 19.122 48.766 0.381 1.00 27.20 239 ILE B O 1
ATOM 4520 N N . GLY B 1 243 ? 21.124 48.644 -0.647 1.00 27.64 240 GLY B N 1
ATOM 4521 C CA . GLY B 1 243 ? 20.814 47.444 -1.401 1.00 28.10 240 GLY B CA 1
ATOM 4522 C C . GLY B 1 243 ? 20.285 47.727 -2.804 1.00 28.75 240 GLY B C 1
ATOM 4523 O O . GLY B 1 243 ? 20.167 46.804 -3.621 1.00 28.13 240 GLY B O 1
ATOM 4524 N N . ASN B 1 244 ? 19.966 48.988 -3.099 1.00 28.84 241 ASN B N 1
ATOM 4525 C CA . ASN B 1 244 ? 19.438 49.335 -4.425 1.00 29.88 241 ASN B CA 1
ATOM 4526 C C . ASN B 1 244 ? 20.471 49.922 -5.388 1.00 29.64 241 ASN B C 1
ATOM 4527 O O . ASN B 1 244 ? 20.102 50.490 -6.415 1.00 29.42 241 ASN B O 1
ATOM 4532 N N . GLY B 1 245 ? 21.751 49.789 -5.042 1.00 29.65 242 GLY B N 1
ATOM 4533 C CA . GLY B 1 245 ? 22.849 50.210 -5.914 1.00 29.52 242 GLY B CA 1
ATOM 4534 C C . GLY B 1 245 ? 23.386 51.589 -5.558 1.00 29.89 242 GLY B C 1
ATOM 4535 O O . GLY B 1 245 ? 22.727 52.340 -4.824 1.00 30.03 242 GLY B O 1
ATOM 4536 N N . PRO B 1 246 ? 24.579 51.941 -6.088 1.00 29.51 243 PRO B N 1
ATOM 4537 C CA . PRO B 1 246 ? 25.188 53.251 -5.840 1.00 29.58 243 PRO B CA 1
ATOM 4538 C C . PRO B 1 246 ? 24.245 54.402 -6.196 1.00 29.72 243 PRO B C 1
ATOM 4539 O O . PRO B 1 246 ? 23.390 54.260 -7.087 1.00 29.52 243 PRO B O 1
ATOM 4551 N N . LEU B 1 248 ? 23.673 58.083 -7.817 1.00 33.01 245 LEU B N 1
ATOM 4552 C CA . LEU B 1 248 ? 24.196 59.110 -8.715 1.00 33.78 245 LEU B CA 1
ATOM 4553 C C . LEU B 1 248 ? 23.507 60.413 -8.338 1.00 33.89 245 LEU B C 1
ATOM 4554 O O . LEU B 1 248 ? 22.287 60.536 -8.481 1.00 34.01 245 LEU B O 1
ATOM 4559 N N . VAL B 1 249 ? 24.265 61.373 -7.819 1.00 34.32 246 VAL B N 1
ATOM 4560 C CA . VAL B 1 249 ? 23.658 62.611 -7.327 1.00 34.60 246 VAL B CA 1
ATOM 4561 C C . VAL B 1 249 ? 23.455 63.597 -8.499 1.00 35.42 246 VAL B C 1
ATOM 4562 O O . VAL B 1 249 ? 24.419 64.083 -9.076 1.00 35.06 246 VAL B O 1
ATOM 4566 N N . LEU B 1 250 ? 22.194 63.863 -8.838 1.00 35.58 247 LEU B N 1
ATOM 4567 C CA . LEU B 1 250 ? 21.841 64.794 -9.914 1.00 37.00 247 LEU B CA 1
ATOM 4568 C C . LEU B 1 250 ? 22.054 66.231 -9.467 1.00 37.82 247 LEU B C 1
ATOM 4569 O O . LEU B 1 250 ? 22.426 67.092 -10.262 1.00 37.39 247 LEU B O 1
ATOM 4574 N N . SER B 1 251 ? 21.803 66.483 -8.186 1.00 39.01 248 SER B N 1
ATOM 4575 C CA . SER B 1 251 ? 21.995 67.809 -7.630 1.00 41.00 248 SER B CA 1
ATOM 4576 C C . SER B 1 251 ? 22.075 67.815 -6.117 1.00 42.05 248 SER B C 1
ATOM 4577 O O . SER B 1 251 ? 21.562 66.922 -5.438 1.00 42.38 248 SER B O 1
ATOM 4580 N N . ASP B 1 252 ? 22.751 68.834 -5.610 1.00 43.58 249 ASP B N 1
ATOM 4581 C CA . ASP B 1 252 ? 22.755 69.165 -4.199 1.00 45.32 249 ASP B CA 1
ATOM 4582 C C . ASP B 1 252 ? 22.786 70.693 -4.136 1.00 46.07 249 ASP B C 1
ATOM 4583 O O . ASP B 1 252 ? 22.688 71.356 -5.178 1.00 46.38 249 ASP B O 1
ATOM 4588 N N . LYS B 1 253 ? 22.916 71.257 -2.938 1.00 47.03 250 LYS B N 1
ATOM 4589 C CA . LYS B 1 253 ? 22.859 72.708 -2.790 1.00 47.73 250 LYS B CA 1
ATOM 4590 C C . LYS B 1 253 ? 24.059 73.408 -3.443 1.00 47.23 250 LYS B C 1
ATOM 4591 O O . LYS B 1 253 ? 23.944 74.542 -3.921 1.00 47.63 250 LYS B O 1
ATOM 4597 N N . SER B 1 254 ? 25.187 72.702 -3.488 1.00 46.48 251 SER B N 1
ATOM 4598 C CA . SER B 1 254 ? 26.445 73.214 -4.034 1.00 45.63 251 SER B CA 1
ATOM 4599 C C . SER B 1 254 ? 26.734 72.883 -5.527 1.00 44.78 251 SER B C 1
ATOM 4600 O O . SER B 1 254 ? 27.538 73.584 -6.159 1.00 44.98 251 SER B O 1
ATOM 4603 N N . LEU B 1 255 ? 26.094 71.843 -6.086 1.00 42.62 252 LEU B N 1
ATOM 4604 C CA . LEU B 1 255 ? 26.352 71.405 -7.471 1.00 40.77 252 LEU B CA 1
ATOM 4605 C C . LEU B 1 255 ? 25.129 70.811 -8.193 1.00 39.54 252 LEU B C 1
ATOM 4606 O O . LEU B 1 255 ? 24.421 69.973 -7.635 1.00 39.19 252 LEU B O 1
ATOM 4611 N N . ILE B 1 256 ? 24.881 71.248 -9.427 1.00 37.95 253 ILE B N 1
ATOM 4612 C CA . ILE B 1 256 ? 24.012 70.500 -10.351 1.00 36.95 253 ILE B CA 1
ATOM 4613 C C . ILE B 1 256 ? 24.874 69.747 -11.367 1.00 36.37 253 ILE B C 1
ATOM 4614 O O . ILE B 1 256 ? 25.491 70.375 -12.226 1.00 36.11 253 ILE B O 1
ATOM 4619 N N . ALA B 1 257 ? 24.887 68.413 -11.282 1.00 35.24 254 ALA B N 1
ATOM 4620 C CA . ALA B 1 257 ? 25.682 67.566 -12.182 1.00 34.79 254 ALA B CA 1
ATOM 4621 C C . ALA B 1 257 ? 25.450 67.874 -13.665 1.00 34.26 254 ALA B C 1
ATOM 4622 O O . ALA B 1 257 ? 24.325 68.165 -14.067 1.00 33.73 254 ALA B O 1
ATOM 4624 N N . PRO B 1 258 ? 26.511 67.788 -14.488 1.00 34.07 255 PRO B N 1
ATOM 4625 C CA . PRO B 1 258 ? 26.315 68.082 -15.898 1.00 34.13 255 PRO B CA 1
ATOM 4626 C C . PRO B 1 258 ? 25.670 66.890 -16.602 1.00 33.81 255 PRO B C 1
ATOM 4627 O O . PRO B 1 258 ? 26.153 65.759 -16.472 1.00 34.07 255 PRO B O 1
ATOM 4631 N N . PRO B 1 259 ? 24.558 67.135 -17.306 1.00 33.69 256 PRO B N 1
ATOM 4632 C CA . PRO B 1 259 ? 23.781 66.106 -17.997 1.00 33.72 256 PRO B CA 1
ATOM 4633 C C . PRO B 1 259 ? 24.597 65.178 -18.911 1.00 34.00 256 PRO B C 1
ATOM 4634 O O . PRO B 1 259 ? 24.275 63.996 -19.001 1.00 33.81 256 PRO B O 1
ATOM 4638 N N . LYS B 1 260 ? 25.630 65.698 -19.578 1.00 34.31 257 LYS B N 1
ATOM 4639 C CA . LYS B 1 260 ? 26.458 64.866 -20.469 1.00 35.10 257 LYS B CA 1
ATOM 4640 C C . LYS B 1 260 ? 27.250 63.825 -19.674 1.00 34.80 257 LYS B C 1
ATOM 4641 O O . LYS B 1 260 ? 27.320 62.657 -20.063 1.00 34.62 257 LYS B O 1
ATOM 4647 N N . LEU B 1 261 ? 27.833 64.254 -18.556 1.00 34.59 258 LEU B N 1
ATOM 4648 C CA . LEU B 1 261 ? 28.553 63.359 -17.661 1.00 34.59 258 LEU B CA 1
ATOM 4649 C C . LEU B 1 261 ? 27.616 62.338 -16.995 1.00 34.57 258 LEU B C 1
ATOM 4650 O O . LEU B 1 261 ? 27.912 61.136 -16.950 1.00 34.33 258 LEU B O 1
ATOM 4655 N N . THR B 1 262 ? 26.479 62.820 -16.503 1.00 34.21 259 THR B N 1
ATOM 4656 C CA . THR B 1 262 ? 25.463 61.967 -15.907 1.00 34.70 259 THR B CA 1
ATOM 4657 C C . THR B 1 262 ? 25.011 60.859 -16.879 1.00 34.51 259 THR B C 1
ATOM 4658 O O . THR B 1 262 ? 25.015 59.676 -16.507 1.00 34.23 259 THR B O 1
ATOM 4662 N N . ALA B 1 263 ? 24.648 61.241 -18.109 1.00 33.63 260 ALA B N 1
ATOM 4663 C CA . ALA B 1 263 ? 24.191 60.284 -19.126 1.00 33.94 260 ALA B CA 1
ATOM 4664 C C . ALA B 1 263 ? 25.268 59.250 -19.462 1.00 34.03 260 ALA B C 1
ATOM 4665 O O . ALA B 1 263 ? 24.955 58.076 -19.639 1.00 34.01 260 ALA B O 1
ATOM 4667 N N . TRP B 1 264 ? 26.525 59.690 -19.544 1.00 34.13 261 TRP B N 1
ATOM 4668 C CA . TRP B 1 264 ? 27.639 58.786 -19.823 1.00 34.82 261 TRP B CA 1
ATOM 4669 C C . TRP B 1 264 ? 27.812 57.711 -18.743 1.00 34.99 261 TRP B C 1
ATOM 4670 O O . TRP B 1 264 ? 27.947 56.524 -19.057 1.00 34.86 261 TRP B O 1
ATOM 4681 N N . ILE B 1 265 ? 27.820 58.140 -17.483 1.00 35.29 262 ILE B N 1
ATOM 4682 C CA . ILE B 1 265 ? 27.923 57.229 -16.334 1.00 35.67 262 ILE B CA 1
ATOM 4683 C C . ILE B 1 265 ? 26.781 56.220 -16.287 1.00 35.87 262 ILE B C 1
ATOM 4684 O O . ILE B 1 265 ? 27.025 55.033 -16.064 1.00 35.68 262 ILE B O 1
ATOM 4689 N N . GLU B 1 266 ? 25.554 56.690 -16.517 1.00 35.98 263 GLU B N 1
ATOM 4690 C CA . GLU B 1 266 ? 24.395 55.814 -16.626 1.00 37.04 263 GLU B CA 1
ATOM 4691 C C . GLU B 1 266 ? 24.604 54.733 -17.699 1.00 35.92 263 GLU B C 1
ATOM 4692 O O . GLU B 1 266 ? 24.285 53.567 -17.462 1.00 35.67 263 GLU B O 1
ATOM 4698 N N . THR B 1 267 ? 25.149 55.109 -18.859 1.00 35.43 264 THR B N 1
ATOM 4699 C CA . THR B 1 267 ? 25.370 54.126 -19.939 1.00 35.01 264 THR B CA 1
ATOM 4700 C C . THR B 1 267 ? 26.448 53.100 -19.564 1.00 33.86 264 THR B C 1
ATOM 4701 O O . THR B 1 267 ? 26.331 51.918 -19.906 1.00 33.56 264 THR B O 1
ATOM 4705 N N . VAL B 1 268 ? 27.475 53.550 -18.846 1.00 32.53 265 VAL B N 1
ATOM 4706 C CA . VAL B 1 268 ? 28.502 52.648 -18.316 1.00 31.62 265 VAL B CA 1
ATOM 4707 C C . VAL B 1 268 ? 27.931 51.706 -17.258 1.00 31.38 265 VAL B C 1
ATOM 4708 O O . VAL B 1 268 ? 28.161 50.498 -17.321 1.00 31.54 265 VAL B O 1
ATOM 4712 N N . ALA B 1 269 ? 27.172 52.242 -16.304 1.00 30.74 266 ALA B N 1
ATOM 4713 C CA . ALA B 1 269 ? 26.541 51.400 -15.285 1.00 30.84 266 ALA B CA 1
ATOM 4714 C C . ALA B 1 269 ? 25.599 50.353 -15.892 1.00 31.09 266 ALA B C 1
ATOM 4715 O O . ALA B 1 269 ? 25.579 49.213 -15.428 1.00 30.85 266 ALA B O 1
ATOM 4717 N N . ALA B 1 270 ? 24.826 50.748 -16.909 1.00 31.12 267 ALA B N 1
ATOM 4718 C CA . ALA B 1 270 ? 23.911 49.827 -17.609 1.00 32.15 267 ALA B CA 1
ATOM 4719 C C . ALA B 1 270 ? 24.642 48.725 -18.385 1.00 32.54 267 ALA B C 1
ATOM 4720 O O . ALA B 1 270 ? 24.169 47.585 -18.435 1.00 32.78 267 ALA B O 1
ATOM 4722 N N . GLU B 1 271 ? 25.785 49.063 -18.984 1.00 32.99 268 GLU B N 1
ATOM 4723 C CA . GLU B 1 271 ? 26.626 48.065 -19.641 1.00 34.45 268 GLU B CA 1
ATOM 4724 C C . GLU B 1 271 ? 27.150 46.989 -18.681 1.00 33.48 268 GLU B C 1
ATOM 4725 O O . GLU B 1 271 ? 27.127 45.800 -19.016 1.00 33.50 268 GLU B O 1
ATOM 4731 N N . ILE B 1 272 ? 27.602 47.395 -17.493 1.00 32.70 269 ILE B N 1
ATOM 4732 C CA . ILE B 1 272 ? 28.212 46.451 -16.536 1.00 32.14 269 ILE B CA 1
ATOM 4733 C C . ILE B 1 272 ? 27.220 45.872 -15.494 1.00 32.31 269 ILE B C 1
ATOM 4734 O O . ILE B 1 272 ? 27.607 45.102 -14.609 1.00 31.96 269 ILE B O 1
ATOM 4739 N N . GLY B 1 273 ? 25.948 46.244 -15.615 1.00 32.16 270 GLY B N 1
ATOM 4740 C CA . GLY B 1 273 ? 24.897 45.708 -14.751 1.00 31.87 270 GLY B CA 1
ATOM 4741 C C . GLY B 1 273 ? 24.857 46.251 -13.334 1.00 32.16 270 GLY B C 1
ATOM 4742 O O . GLY B 1 273 ? 24.360 45.572 -12.426 1.00 32.54 270 GLY B O 1
ATOM 4743 N N . VAL B 1 274 ? 25.380 47.463 -13.126 1.00 31.66 271 VAL B N 1
ATOM 4744 C CA . VAL B 1 274 ? 25.280 48.111 -11.826 1.00 31.29 271 VAL B CA 1
ATOM 4745 C C . VAL B 1 274 ? 24.038 49.009 -11.818 1.00 30.97 271 VAL B C 1
ATOM 4746 O O . VAL B 1 274 ? 23.955 49.940 -12.605 1.00 31.01 271 VAL B O 1
ATOM 4750 N N . PRO B 1 275 ? 23.064 48.718 -10.936 1.00 30.86 272 PRO B N 1
ATOM 4751 C CA . PRO B 1 275 ? 21.894 49.588 -10.845 1.00 30.67 272 PRO B CA 1
ATOM 4752 C C . PRO B 1 275 ? 22.250 50.900 -10.141 1.00 30.56 272 PRO B C 1
ATOM 4753 O O . PRO B 1 275 ? 23.130 50.932 -9.275 1.00 29.93 272 PRO B O 1
ATOM 4757 N N . LEU B 1 276 ? 21.611 51.983 -10.558 1.00 30.31 273 LEU B N 1
ATOM 4758 C CA . LEU B 1 276 ? 21.916 53.294 -9.999 1.00 30.62 273 LEU B CA 1
ATOM 4759 C C . LEU B 1 276 ? 20.655 53.919 -9.404 1.00 30.94 273 LEU B C 1
ATOM 4760 O O . LEU B 1 276 ? 19.552 53.717 -9.919 1.00 30.98 273 LEU B O 1
ATOM 4765 N N . GLN B 1 277 ? 20.819 54.648 -8.306 1.00 30.94 274 GLN B N 1
ATOM 4766 C CA . GLN B 1 277 ? 19.732 55.444 -7.749 1.00 31.68 274 GLN B CA 1
ATOM 4767 C C . GLN B 1 277 ? 20.043 56.909 -8.037 1.00 32.64 274 GLN B C 1
ATOM 4768 O O . GLN B 1 277 ? 21.067 57.432 -7.584 1.00 32.54 274 GLN B O 1
ATOM 4774 N N . ALA B 1 278 ? 19.178 57.559 -8.812 1.00 33.57 275 ALA B N 1
ATOM 4775 C CA . ALA B 1 278 ? 19.369 58.965 -9.160 1.00 34.70 275 ALA B CA 1
ATOM 4776 C C . ALA B 1 278 ? 18.761 59.778 -8.043 1.00 35.40 275 ALA B C 1
ATOM 4777 O O . ALA B 1 278 ? 17.550 59.722 -7.815 1.00 35.41 275 ALA B O 1
ATOM 4779 N N . ASP B 1 279 ? 19.613 60.504 -7.329 1.00 36.26 276 ASP B N 1
ATOM 4780 C CA . ASP B 1 279 ? 19.193 61.219 -6.130 1.00 37.94 276 ASP B CA 1
ATOM 4781 C C . ASP B 1 279 ? 19.417 62.742 -6.217 1.00 38.56 276 ASP B C 1
ATOM 4782 O O . ASP B 1 279 ? 20.242 63.213 -6.993 1.00 38.25 276 ASP B O 1
ATOM 4795 N N . PHE B 1 281 ? 19.692 66.174 -3.447 1.00 45.97 278 PHE B N 1
ATOM 4796 C CA . PHE B 1 281 ? 19.736 66.651 -2.063 1.00 49.34 278 PHE B CA 1
ATOM 4797 C C . PHE B 1 281 ? 18.964 67.952 -1.954 1.00 51.30 278 PHE B C 1
ATOM 4798 O O . PHE B 1 281 ? 19.231 68.903 -2.686 1.00 51.83 278 PHE B O 1
ATOM 4806 N N . SER B 1 282 ? 17.996 67.982 -1.046 1.00 53.90 279 SER B N 1
ATOM 4807 C CA . SER B 1 282 ? 17.224 69.188 -0.784 1.00 56.42 279 SER B CA 1
ATOM 4808 C C . SER B 1 282 ? 17.970 70.143 0.159 1.00 58.14 279 SER B C 1
ATOM 4809 O O . SER B 1 282 ? 17.859 71.364 0.024 1.00 58.91 279 SER B O 1
ATOM 4812 N N . ASN B 1 283 ? 18.733 69.586 1.098 1.00 60.18 280 ASN B N 1
ATOM 4813 C CA . ASN B 1 283 ? 19.448 70.382 2.104 1.00 62.06 280 ASN B CA 1
ATOM 4814 C C . ASN B 1 283 ? 20.958 70.345 1.906 1.00 63.02 280 ASN B C 1
ATOM 4815 O O . ASN B 1 283 ? 21.605 71.388 1.765 1.00 63.32 280 ASN B O 1
ATOM 4820 N N . GLY B 1 284 ? 21.500 69.127 1.887 1.00 64.00 281 GLY B N 1
ATOM 4821 C CA . GLY B 1 284 ? 22.936 68.885 1.983 1.00 64.71 281 GLY B CA 1
ATOM 4822 C C . GLY B 1 284 ? 23.826 69.540 0.945 1.00 65.25 281 GLY B C 1
ATOM 4823 O O . GLY B 1 284 ? 23.372 69.954 -0.132 1.00 65.52 281 GLY B O 1
ATOM 4824 N N . GLY B 1 285 ? 25.104 69.643 1.301 1.00 65.49 282 GLY B N 1
ATOM 4825 C CA . GLY B 1 285 ? 26.166 70.042 0.384 1.00 65.38 282 GLY B CA 1
ATOM 4826 C C . GLY B 1 285 ? 27.278 69.007 0.439 1.00 65.33 282 GLY B C 1
ATOM 4827 O O . GLY B 1 285 ? 27.453 68.310 1.449 1.00 65.64 282 GLY B O 1
ATOM 4828 N N . THR B 1 286 ? 28.021 68.898 -0.653 1.00 64.79 283 THR B N 1
ATOM 4829 C CA . THR B 1 286 ? 29.169 68.003 -0.737 1.00 64.42 283 THR B CA 1
ATOM 4830 C C . THR B 1 286 ? 30.371 68.859 -1.115 1.00 64.03 283 THR B C 1
ATOM 4831 O O . THR B 1 286 ? 30.224 70.076 -1.321 1.00 64.09 283 THR B O 1
ATOM 4835 N N . ASP B 1 287 ? 31.557 68.257 -1.224 1.00 63.06 284 ASP B N 1
ATOM 4836 C CA . ASP B 1 287 ? 32.660 69.020 -1.812 1.00 62.19 284 ASP B CA 1
ATOM 4837 C C . ASP B 1 287 ? 32.586 69.062 -3.348 1.00 60.74 284 ASP B C 1
ATOM 4838 O O . ASP B 1 287 ? 33.505 69.535 -4.009 1.00 60.73 284 ASP B O 1
ATOM 4843 N N . GLY B 1 288 ? 31.459 68.593 -3.890 1.00 58.93 285 GLY B N 1
ATOM 4844 C CA . GLY B 1 288 ? 31.159 68.704 -5.317 1.00 56.70 285 GLY B CA 1
ATOM 4845 C C . GLY B 1 288 ? 31.094 70.153 -5.756 1.00 55.18 285 GLY B C 1
ATOM 4846 O O . GLY B 1 288 ? 31.582 70.519 -6.829 1.00 54.48 285 GLY B O 1
ATOM 4847 N N . GLY B 1 289 ? 30.509 70.980 -4.897 1.00 53.96 286 GLY B N 1
ATOM 4848 C CA . GLY B 1 289 ? 30.319 72.394 -5.179 1.00 52.49 286 GLY B CA 1
ATOM 4849 C C . GLY B 1 289 ? 31.611 73.166 -5.327 1.00 51.17 286 GLY B C 1
ATOM 4850 O O . GLY B 1 289 ? 31.823 73.848 -6.335 1.00 51.67 286 GLY B O 1
ATOM 4851 N N . ALA B 1 290 ? 32.479 73.056 -4.330 1.00 49.37 287 ALA B N 1
ATOM 4852 C CA . ALA B 1 290 ? 33.761 73.753 -4.364 1.00 47.39 287 ALA B CA 1
ATOM 4853 C C . ALA B 1 290 ? 34.647 73.234 -5.494 1.00 45.73 287 ALA B C 1
ATOM 4854 O O . ALA B 1 290 ? 35.396 74.000 -6.104 1.00 45.31 287 ALA B O 1
ATOM 4856 N N . VAL B 1 291 ? 34.551 71.935 -5.768 1.00 43.44 288 VAL B N 1
ATOM 4857 C CA . VAL B 1 291 ? 35.417 71.291 -6.750 1.00 41.75 288 VAL B CA 1
ATOM 4858 C C . VAL B 1 291 ? 35.139 71.782 -8.177 1.00 40.30 288 VAL B C 1
ATOM 4859 O O . VAL B 1 291 ? 36.065 72.176 -8.873 1.00 39.76 288 VAL B O 1
ATOM 4863 N N . HIS B 1 292 ? 33.877 71.792 -8.598 1.00 39.00 289 HIS B N 1
ATOM 4864 C CA . HIS B 1 292 ? 33.565 72.177 -9.978 1.00 38.57 289 HIS B CA 1
ATOM 4865 C C . HIS B 1 292 ? 33.842 73.650 -10.296 1.00 38.18 289 HIS B C 1
ATOM 4866 O O . HIS B 1 292 ? 34.027 74.012 -11.448 1.00 38.10 289 HIS B O 1
ATOM 4873 N N . LEU B 1 293 ? 33.904 74.483 -9.263 1.00 38.41 290 LEU B N 1
ATOM 4874 C CA . LEU B 1 293 ? 34.124 75.928 -9.416 1.00 38.94 290 LEU B CA 1
ATOM 4875 C C . LEU B 1 293 ? 35.591 76.339 -9.347 1.00 38.91 290 LEU B C 1
ATOM 4876 O O . LEU B 1 293 ? 35.902 77.534 -9.275 1.00 39.21 290 LEU B O 1
ATOM 4881 N N . THR B 1 294 ? 36.477 75.345 -9.344 1.00 38.44 291 THR B N 1
ATOM 4882 C CA . THR B 1 294 ? 37.925 75.559 -9.281 1.00 37.96 291 THR B CA 1
ATOM 4883 C C . THR B 1 294 ? 38.461 75.994 -10.651 1.00 37.00 291 THR B C 1
ATOM 4884 O O . THR B 1 294 ? 38.021 75.483 -11.690 1.00 36.49 291 THR B O 1
ATOM 4888 N N . GLY B 1 295 ? 39.408 76.936 -10.657 1.00 36.39 292 GLY B N 1
ATOM 4889 C CA . GLY B 1 295 ? 39.990 77.418 -11.917 1.00 35.93 292 GLY B CA 1
ATOM 4890 C C . GLY B 1 295 ? 38.913 77.911 -12.873 1.00 35.35 292 GLY B C 1
ATOM 4891 O O . GLY B 1 295 ? 38.063 78.712 -12.480 1.00 35.75 292 GLY B O 1
ATOM 4892 N N . THR B 1 296 ? 38.931 77.427 -14.113 1.00 34.54 293 THR B N 1
ATOM 4893 C CA . THR B 1 296 ? 37.912 77.805 -15.095 1.00 33.91 293 THR B CA 1
ATOM 4894 C C . THR B 1 296 ? 36.733 76.800 -15.165 1.00 33.54 293 THR B C 1
ATOM 4895 O O . THR B 1 296 ? 35.907 76.857 -16.078 1.00 33.01 293 THR B O 1
ATOM 4899 N N . GLY B 1 297 ? 36.649 75.895 -14.191 1.00 33.08 294 GLY B N 1
ATOM 4900 C CA . GLY B 1 297 ? 35.526 74.965 -14.114 1.00 32.54 294 GLY B CA 1
ATOM 4901 C C . GLY B 1 297 ? 35.925 73.538 -14.416 1.00 32.34 294 GLY B C 1
ATOM 4902 O O . GLY B 1 297 ? 36.639 73.284 -15.382 1.00 32.65 294 GLY B O 1
ATOM 4903 N N . VAL B 1 298 ? 35.470 72.612 -13.573 1.00 31.74 295 VAL B N 1
ATOM 4904 C CA . VAL B 1 298 ? 35.765 71.192 -13.731 1.00 31.82 295 VAL B CA 1
ATOM 4905 C C . VAL B 1 298 ? 34.438 70.449 -13.815 1.00 31.75 295 VAL B C 1
ATOM 4906 O O . VAL B 1 298 ? 33.608 70.591 -12.920 1.00 30.89 295 VAL B O 1
ATOM 4910 N N . PRO B 1 299 ? 34.224 69.684 -14.902 1.00 31.48 296 PRO B N 1
ATOM 4911 C CA . PRO B 1 299 ? 33.104 68.742 -14.978 1.00 31.64 296 PRO B CA 1
ATOM 4912 C C . PRO B 1 299 ? 33.171 67.758 -13.799 1.00 31.84 296 PRO B C 1
ATOM 4913 O O . PRO B 1 299 ? 34.155 67.034 -13.642 1.00 31.59 296 PRO B O 1
ATOM 4917 N N . THR B 1 300 ? 32.146 67.773 -12.956 1.00 32.10 297 THR B N 1
ATOM 4918 C CA . THR B 1 300 ? 32.193 67.063 -11.686 1.00 33.11 297 THR B CA 1
ATOM 4919 C C . THR B 1 300 ? 30.853 66.414 -11.395 1.00 33.54 297 THR B C 1
ATOM 4920 O O . THR B 1 300 ? 29.808 67.036 -11.572 1.00 33.72 297 THR B O 1
ATOM 4924 N N . LEU B 1 301 ? 30.870 65.186 -10.905 1.00 34.12 298 LEU B N 1
ATOM 4925 C CA . LEU B 1 301 ? 29.684 64.733 -10.181 1.00 35.06 298 LEU B CA 1
ATOM 4926 C C . LEU B 1 301 ? 29.955 63.962 -8.898 1.00 34.06 298 LEU B C 1
ATOM 4927 O O . LEU B 1 301 ? 31.072 63.531 -8.617 1.00 33.58 298 LEU B O 1
ATOM 4932 N N . VAL B 1 302 ? 28.896 63.829 -8.117 1.00 33.75 299 VAL B N 1
ATOM 4933 C CA . VAL B 1 302 ? 28.962 63.202 -6.826 1.00 32.95 299 VAL B CA 1
ATOM 4934 C C . VAL B 1 302 ? 28.292 61.845 -6.967 1.00 32.31 299 VAL B C 1
ATOM 4935 O O . VAL B 1 302 ? 27.236 61.723 -7.601 1.00 31.86 299 VAL B O 1
ATOM 4947 N N . GLY B 1 304 ? 28.046 57.788 -4.703 1.00 31.22 301 GLY B N 1
ATOM 4948 C CA . GLY B 1 304 ? 28.402 57.050 -3.509 1.00 30.76 301 GLY B CA 1
ATOM 4949 C C . GLY B 1 304 ? 27.359 56.045 -3.106 1.00 30.54 301 GLY B C 1
ATOM 4950 O O . GLY B 1 304 ? 26.244 56.064 -3.630 1.00 30.11 301 GLY B O 1
ATOM 4951 N N . PRO B 1 305 ? 27.714 55.160 -2.160 1.00 30.49 302 PRO B N 1
ATOM 4952 C CA . PRO B 1 305 ? 26.715 54.225 -1.640 1.00 30.59 302 PRO B CA 1
ATOM 4953 C C . PRO B 1 305 ? 25.806 54.949 -0.648 1.00 30.30 302 PRO B C 1
ATOM 4954 O O . PRO B 1 305 ? 26.256 55.849 0.076 1.00 30.26 302 PRO B O 1
ATOM 4958 N N . ALA B 1 306 ? 24.531 54.582 -0.648 1.00 29.98 303 ALA B N 1
ATOM 4959 C CA . ALA B 1 306 ? 23.587 55.074 0.345 1.00 29.98 303 ALA B CA 1
ATOM 4960 C C . ALA B 1 306 ? 23.922 54.478 1.711 1.00 29.84 303 ALA B C 1
ATOM 4961 O O . ALA B 1 306 ? 24.523 53.406 1.806 1.00 29.26 303 ALA B O 1
ATOM 4963 N N . THR B 1 307 ? 23.533 55.182 2.766 1.00 29.91 304 THR B N 1
ATOM 4964 C CA . THR B 1 307 ? 23.627 54.655 4.121 1.00 30.43 304 THR B CA 1
ATOM 4965 C C . THR B 1 307 ? 22.290 54.900 4.777 1.00 30.08 304 THR B C 1
ATOM 4966 O O . THR B 1 307 ? 21.503 55.702 4.281 1.00 29.73 304 THR B O 1
ATOM 4970 N N . ARG B 1 308 ? 22.044 54.220 5.892 1.00 29.51 305 ARG B N 1
ATOM 4971 C CA . ARG B 1 308 ? 20.941 54.561 6.767 1.00 29.96 305 ARG B CA 1
ATOM 4972 C C . ARG B 1 308 ? 21.521 55.329 7.942 1.00 31.14 305 ARG B C 1
ATOM 4973 O O . ARG B 1 308 ? 22.582 54.955 8.471 1.00 31.01 305 ARG B O 1
ATOM 4981 N N . HIS B 1 309 ? 20.831 56.395 8.349 1.00 32.28 306 HIS B N 1
ATOM 4982 C CA . HIS B 1 309 ? 21.283 57.241 9.454 1.00 34.02 306 HIS B CA 1
ATOM 4983 C C . HIS B 1 309 ? 22.616 57.863 9.019 1.00 35.05 306 HIS B C 1
ATOM 4984 O O . HIS B 1 309 ? 23.173 57.497 7.988 1.00 36.80 306 HIS B O 1
ATOM 4991 N N . GLY B 1 310 ? 23.129 58.813 9.762 1.00 35.75 307 GLY B N 1
ATOM 4992 C CA . GLY B 1 310 ? 24.331 59.528 9.303 1.00 35.78 307 GLY B CA 1
ATOM 4993 C C . GLY B 1 310 ? 24.542 60.667 10.260 1.00 35.69 307 GLY B C 1
ATOM 4994 O O . GLY B 1 310 ? 23.569 61.131 10.870 1.00 36.18 307 GLY B O 1
ATOM 4995 N N . HIS B 1 311 ? 25.794 61.104 10.416 1.00 35.25 308 HIS B N 1
ATOM 4996 C CA . HIS B 1 311 ? 26.127 62.192 11.336 1.00 34.79 308 HIS B CA 1
ATOM 4997 C C . HIS B 1 311 ? 25.667 61.880 12.766 1.00 33.84 308 HIS B C 1
ATOM 4998 O O . HIS B 1 311 ? 25.159 62.747 13.472 1.00 34.07 308 HIS B O 1
ATOM 5005 N N . CYS B 1 312 ? 25.865 60.634 13.184 1.00 32.61 309 CYS B N 1
ATOM 5006 C CA . CYS B 1 312 ? 25.523 60.209 14.531 1.00 31.69 309 CYS B CA 1
ATOM 5007 C C . CYS B 1 312 ? 26.408 59.016 14.920 1.00 30.64 309 CYS B C 1
ATOM 5008 O O . CYS B 1 312 ? 27.375 58.713 14.230 1.00 30.20 309 CYS B O 1
ATOM 5011 N N . ALA B 1 313 ? 26.119 58.372 16.047 1.00 29.99 310 ALA B N 1
ATOM 5012 C CA . ALA B 1 313 ? 26.998 57.309 16.554 1.00 29.63 310 ALA B CA 1
ATOM 5013 C C . ALA B 1 313 ? 27.280 56.185 15.540 1.00 29.41 310 ALA B C 1
ATOM 5014 O O . ALA B 1 313 ? 28.363 55.606 15.568 1.00 29.74 310 ALA B O 1
ATOM 5016 N N . ALA B 1 314 ? 26.316 55.878 14.664 1.00 28.51 311 ALA B N 1
ATOM 5017 C CA . ALA B 1 314 ? 26.436 54.761 13.719 1.00 28.80 311 ALA B CA 1
ATOM 5018 C C . ALA B 1 314 ? 25.570 54.955 12.476 1.00 28.82 311 ALA B C 1
ATOM 5019 O O . ALA B 1 314 ? 24.458 55.470 12.569 1.00 29.69 311 ALA B O 1
ATOM 5021 N N . SER B 1 315 ? 26.101 54.551 11.322 1.00 28.19 312 SER B N 1
ATOM 5022 C CA . SER B 1 315 ? 25.354 54.438 10.070 1.00 27.84 312 SER B CA 1
ATOM 5023 C C . SER B 1 315 ? 25.324 52.967 9.660 1.00 26.78 312 SER B C 1
ATOM 5024 O O . SER B 1 315 ? 26.076 52.173 10.183 1.00 26.39 312 SER B O 1
ATOM 5027 N N . ILE B 1 316 ? 24.458 52.617 8.712 1.00 26.49 313 ILE B N 1
ATOM 5028 C CA . ILE B 1 316 ? 24.387 51.255 8.190 1.00 25.73 313 ILE B CA 1
ATOM 5029 C C . ILE B 1 316 ? 24.584 51.327 6.685 1.00 26.36 313 ILE B C 1
ATOM 5030 O O . ILE B 1 316 ? 24.040 52.209 6.028 1.00 26.06 313 ILE B O 1
ATOM 5035 N N . ALA B 1 317 ? 25.396 50.417 6.150 1.00 26.46 314 ALA B N 1
ATOM 5036 C CA . ALA B 1 317 ? 25.584 50.298 4.713 1.00 26.77 314 ALA B CA 1
ATOM 5037 C C . ALA B 1 317 ? 25.486 48.845 4.257 1.00 27.44 314 ALA B C 1
ATOM 5038 O O . ALA B 1 317 ? 25.612 47.910 5.055 1.00 27.27 314 ALA B O 1
ATOM 5040 N N . ASP B 1 318 ? 25.258 48.677 2.958 1.00 28.76 315 ASP B N 1
ATOM 5041 C CA . ASP B 1 318 ? 25.103 47.365 2.343 1.00 29.43 315 ASP B CA 1
ATOM 5042 C C . ASP B 1 318 ? 26.368 47.065 1.557 1.00 29.86 315 ASP B C 1
ATOM 5043 O O . ASP B 1 318 ? 26.755 47.842 0.686 1.00 30.00 315 ASP B O 1
ATOM 5048 N N . CYS B 1 319 ? 27.023 45.949 1.880 1.00 30.26 316 CYS B N 1
ATOM 5049 C CA . CYS B 1 319 ? 28.269 45.552 1.208 1.00 30.90 316 CYS B CA 1
ATOM 5050 C C . CYS B 1 319 ? 28.199 45.422 -0.314 1.00 30.72 316 CYS B C 1
ATOM 5051 O O . CYS B 1 319 ? 29.145 45.819 -1.001 1.00 30.81 316 CYS B O 1
ATOM 5054 N N . ARG B 1 320 ? 27.094 44.881 -0.837 1.00 30.45 317 ARG B N 1
ATOM 5055 C CA . ARG B 1 320 ? 26.875 44.850 -2.294 1.00 31.12 317 ARG B CA 1
ATOM 5056 C C . ARG B 1 320 ? 26.950 46.255 -2.936 1.00 30.09 317 ARG B C 1
ATOM 5057 O O . ARG B 1 320 ? 27.612 46.432 -3.963 1.00 29.19 317 ARG B O 1
ATOM 5065 N N . ASP B 1 321 ? 26.285 47.244 -2.327 1.00 29.44 318 ASP B N 1
ATOM 5066 C CA . ASP B 1 321 ? 26.355 48.629 -2.804 1.00 29.11 318 ASP B CA 1
ATOM 5067 C C . ASP B 1 321 ? 27.810 49.092 -2.873 1.00 29.02 318 ASP B C 1
ATOM 5068 O O . ASP B 1 321 ? 28.212 49.736 -3.819 1.00 29.25 318 ASP B O 1
ATOM 5073 N N . ILE B 1 322 ? 28.591 48.769 -1.851 1.00 29.43 319 ILE B N 1
ATOM 5074 C CA . ILE B 1 322 ? 29.989 49.205 -1.777 1.00 29.60 319 ILE B CA 1
ATOM 5075 C C . ILE B 1 322 ? 30.816 48.554 -2.893 1.00 29.71 319 ILE B C 1
ATOM 5076 O O . ILE B 1 322 ? 31.588 49.222 -3.571 1.00 29.24 319 ILE B O 1
ATOM 5081 N N . LEU B 1 323 ? 30.624 47.251 -3.088 1.00 30.07 320 LEU B N 1
ATOM 5082 C CA . LEU B 1 323 ? 31.333 46.504 -4.123 1.00 30.02 320 LEU B CA 1
ATOM 5083 C C . LEU B 1 323 ? 30.953 46.973 -5.534 1.00 29.38 320 LEU B C 1
ATOM 5084 O O . LEU B 1 323 ? 31.804 47.076 -6.416 1.00 28.55 320 LEU B O 1
ATOM 5089 N N . GLN B 1 324 ? 29.668 47.256 -5.737 1.00 28.82 321 GLN B N 1
ATOM 5090 C CA . GLN B 1 324 ? 29.178 47.805 -6.997 1.00 28.98 321 GLN B CA 1
ATOM 5091 C C . GLN B 1 324 ? 29.731 49.201 -7.320 1.00 29.54 321 GLN B C 1
ATOM 5092 O O . GLN B 1 324 ? 29.968 49.511 -8.485 1.00 29.60 321 GLN B O 1
ATOM 5106 N N . GLU B 1 326 ? 32.727 50.301 -6.269 1.00 32.13 323 GLU B N 1
ATOM 5107 C CA . GLU B 1 326 ? 34.083 49.879 -6.630 1.00 33.42 323 GLU B CA 1
ATOM 5108 C C . GLU B 1 326 ? 34.169 49.447 -8.101 1.00 32.56 323 GLU B C 1
ATOM 5109 O O . GLU B 1 326 ? 35.031 49.906 -8.851 1.00 32.48 323 GLU B O 1
ATOM 5115 N N . GLN B 1 327 ? 33.260 48.566 -8.497 1.00 31.93 324 GLN B N 1
ATOM 5116 C CA . GLN B 1 327 ? 33.146 48.097 -9.868 1.00 32.40 324 GLN B CA 1
ATOM 5117 C C . GLN B 1 327 ? 32.850 49.225 -10.874 1.00 31.18 324 GLN B C 1
ATOM 5118 O O . GLN B 1 327 ? 33.490 49.312 -11.929 1.00 30.21 324 GLN B O 1
ATOM 5124 N N . LEU B 1 328 ? 31.902 50.097 -10.546 1.00 30.24 325 LEU B N 1
ATOM 5125 C CA . LEU B 1 328 ? 31.583 51.194 -11.448 1.00 29.90 325 LEU B CA 1
ATOM 5126 C C . LEU B 1 328 ? 32.750 52.182 -11.582 1.00 30.07 325 LEU B C 1
ATOM 5127 O O . LEU B 1 328 ? 33.036 52.638 -12.676 1.00 30.22 325 LEU B O 1
ATOM 5132 N N . LEU B 1 329 ? 33.437 52.482 -10.484 1.00 30.52 326 LEU B N 1
ATOM 5133 C CA . LEU B 1 329 ? 34.563 53.425 -10.522 1.00 31.56 326 LEU B CA 1
ATOM 5134 C C . LEU B 1 329 ? 35.703 52.923 -11.407 1.00 31.68 326 LEU B C 1
ATOM 5135 O O . LEU B 1 329 ? 36.214 53.659 -12.252 1.00 31.80 326 LEU B O 1
ATOM 5140 N N . SER B 1 330 ? 36.082 51.669 -11.198 1.00 32.01 327 SER B N 1
ATOM 5141 C CA . SER B 1 330 ? 37.073 50.993 -12.025 1.00 32.95 327 SER B CA 1
ATOM 5142 C C . SER B 1 330 ? 36.698 51.006 -13.517 1.00 32.90 327 SER B C 1
ATOM 5143 O O . SER B 1 330 ? 37.523 51.336 -14.362 1.00 33.57 327 SER B O 1
ATOM 5146 N N . ALA B 1 331 ? 35.451 50.674 -13.833 1.00 33.00 328 ALA B N 1
ATOM 5147 C CA . ALA B 1 331 ? 34.981 50.646 -15.219 1.00 32.84 328 ALA B CA 1
ATOM 5148 C C . ALA B 1 331 ? 34.986 52.037 -15.847 1.00 33.20 328 ALA B C 1
ATOM 5149 O O . ALA B 1 331 ? 35.331 52.178 -17.018 1.00 33.28 328 ALA B O 1
ATOM 5151 N N . LEU B 1 332 ? 34.596 53.054 -15.077 1.00 33.07 329 LEU B N 1
ATOM 5152 C CA . LEU B 1 332 ? 34.633 54.432 -15.554 1.00 33.71 329 LEU B CA 1
ATOM 5153 C C . LEU B 1 332 ? 36.059 54.857 -15.893 1.00 33.64 329 LEU B C 1
ATOM 5154 O O . LEU B 1 332 ? 36.306 55.415 -16.948 1.00 33.45 329 LEU B O 1
ATOM 5159 N N . ILE B 1 333 ? 36.984 54.573 -14.985 1.00 34.25 330 ILE B N 1
ATOM 5160 C CA . ILE B 1 333 ? 38.386 54.920 -15.156 1.00 34.97 330 ILE B CA 1
ATOM 5161 C C . ILE B 1 333 ? 38.947 54.283 -16.437 1.00 35.19 330 ILE B C 1
ATOM 5162 O O . ILE B 1 333 ? 39.630 54.940 -17.225 1.00 35.61 330 ILE B O 1
ATOM 5167 N N . GLN B 1 334 ? 38.617 53.018 -16.664 1.00 35.47 331 GLN B N 1
ATOM 5168 C CA . GLN B 1 334 ? 39.118 52.303 -17.837 1.00 35.65 331 GLN B CA 1
ATOM 5169 C C . GLN B 1 334 ? 38.550 52.836 -19.158 1.00 35.43 331 GLN B C 1
ATOM 5170 O O . GLN B 1 334 ? 39.043 52.474 -20.221 1.00 36.14 331 GLN B O 1
ATOM 5176 N N . ARG B 1 335 ? 37.520 53.679 -19.093 1.00 35.26 332 ARG B N 1
ATOM 5177 C CA . ARG B 1 335 ? 36.869 54.210 -20.297 1.00 35.04 332 ARG B CA 1
ATOM 5178 C C . ARG B 1 335 ? 37.073 55.712 -20.459 1.00 35.33 332 ARG B C 1
ATOM 5179 O O . ARG B 1 335 ? 36.532 56.321 -21.385 1.00 35.07 332 ARG B O 1
ATOM 5187 N N . LEU B 1 336 ? 37.836 56.322 -19.559 1.00 35.30 333 LEU B N 1
ATOM 5188 C CA . LEU B 1 336 ? 37.954 57.771 -19.583 1.00 35.98 333 LEU B CA 1
ATOM 5189 C C . LEU B 1 336 ? 39.086 58.230 -20.511 1.00 35.97 333 LEU B C 1
ATOM 5190 O O . LEU B 1 336 ? 40.144 58.678 -20.070 1.00 36.11 333 LEU B O 1
ATOM 5195 N N . THR B 1 337 ? 38.839 58.114 -21.808 1.00 36.29 334 THR B N 1
ATOM 5196 C CA . THR B 1 337 ? 39.831 58.479 -22.824 1.00 36.87 334 THR B CA 1
ATOM 5197 C C . THR B 1 337 ? 39.807 59.989 -23.097 1.00 37.13 334 THR B C 1
ATOM 5198 O O . THR B 1 337 ? 38.837 60.685 -22.751 1.00 36.17 334 THR B O 1
ATOM 5202 N N . ARG B 1 338 ? 40.878 60.484 -23.713 1.00 37.65 335 ARG B N 1
ATOM 5203 C CA . ARG B 1 338 ? 40.969 61.889 -24.090 1.00 38.77 335 ARG B CA 1
ATOM 5204 C C . ARG B 1 338 ? 39.746 62.290 -24.895 1.00 39.39 335 ARG B C 1
ATOM 5205 O O . ARG B 1 338 ? 39.123 63.306 -24.605 1.00 39.27 335 ARG B O 1
ATOM 5213 N N . GLU B 1 339 ? 39.391 61.477 -25.887 1.00 40.64 336 GLU B N 1
ATOM 5214 C CA . GLU B 1 339 ? 38.257 61.784 -26.749 1.00 42.52 336 GLU B CA 1
ATOM 5215 C C . GLU B 1 339 ? 36.925 61.761 -26.005 1.00 42.68 336 GLU B C 1
ATOM 5216 O O . GLU B 1 339 ? 36.053 62.583 -26.280 1.00 42.98 336 GLU B O 1
ATOM 5222 N N . THR B 1 340 ? 36.772 60.828 -25.067 1.00 43.16 337 THR B N 1
ATOM 5223 C CA . THR B 1 340 ? 35.573 60.783 -24.241 1.00 43.39 337 THR B CA 1
ATOM 5224 C C . THR B 1 340 ? 35.431 62.073 -23.449 1.00 43.94 337 THR B C 1
ATOM 5225 O O . THR B 1 340 ? 34.376 62.692 -23.489 1.00 43.82 337 THR B O 1
ATOM 5229 N N . VAL B 1 341 ? 36.492 62.504 -22.770 1.00 44.78 338 VAL B N 1
ATOM 5230 C CA . VAL B 1 341 ? 36.392 63.705 -21.935 1.00 45.97 338 VAL B CA 1
ATOM 5231 C C . VAL B 1 341 ? 36.240 65.004 -22.737 1.00 46.87 338 VAL B C 1
ATOM 5232 O O . VAL B 1 341 ? 35.687 65.977 -22.223 1.00 46.74 338 VAL B O 1
ATOM 5236 N N . VAL B 1 342 ? 36.721 65.015 -23.983 1.00 48.00 339 VAL B N 1
ATOM 5237 C CA . VAL B 1 342 ? 36.515 66.149 -24.897 1.00 49.03 339 VAL B CA 1
ATOM 5238 C C . VAL B 1 342 ? 35.040 66.222 -25.315 1.00 49.86 339 VAL B C 1
ATOM 5239 O O . VAL B 1 342 ? 34.438 67.299 -25.344 1.00 49.87 339 VAL B O 1
ATOM 5243 N N . GLN B 1 343 ? 34.476 65.061 -25.634 1.00 50.98 340 GLN B N 1
ATOM 5244 C CA . GLN B 1 343 ? 33.090 64.924 -26.067 1.00 52.12 340 GLN B CA 1
ATOM 5245 C C . GLN B 1 343 ? 32.114 65.340 -24.965 1.00 52.71 340 GLN B C 1
ATOM 5246 O O . GLN B 1 343 ? 31.096 65.988 -25.230 1.00 52.96 340 GLN B O 1
ATOM 5252 N N . LEU B 1 344 ? 32.441 64.988 -23.724 1.00 53.34 341 LEU B N 1
ATOM 5253 C CA . LEU B 1 344 ? 31.607 65.345 -22.575 1.00 53.71 341 LEU B CA 1
ATOM 5254 C C . LEU B 1 344 ? 31.749 66.814 -22.139 1.00 53.65 341 LEU B C 1
ATOM 5255 O O . LEU B 1 344 ? 31.034 67.254 -21.244 1.00 53.95 341 LEU B O 1
ATOM 5260 N N . THR B 1 345 ? 32.637 67.577 -22.779 1.00 53.60 342 THR B N 1
ATOM 5261 C CA . THR B 1 345 ? 32.788 69.024 -22.469 1.00 53.20 342 THR B CA 1
ATOM 5262 C C . THR B 1 345 ? 32.621 69.980 -23.670 1.00 52.65 342 THR B C 1
ATOM 5263 O O . THR B 1 345 ? 33.024 71.148 -23.610 1.00 52.25 342 THR B O 1
ATOM 5267 N N . ASP B 1 346 ? 32.018 69.483 -24.747 1.00 51.97 343 ASP B N 1
ATOM 5268 C CA . ASP B 1 346 ? 31.830 70.266 -25.966 1.00 51.65 343 ASP B CA 1
ATOM 5269 C C . ASP B 1 346 ? 30.470 70.961 -25.962 1.00 51.42 343 ASP B C 1
ATOM 5270 O O . ASP B 1 346 ? 29.433 70.307 -26.069 1.00 51.34 343 ASP B O 1
ATOM 5275 N N . PHE B 1 347 ? 30.479 72.287 -25.840 1.00 51.08 344 PHE B N 1
ATOM 5276 C CA . PHE B 1 347 ? 29.234 73.051 -25.738 1.00 51.00 344 PHE B CA 1
ATOM 5277 C C . PHE B 1 347 ? 28.738 73.627 -27.072 1.00 52.04 344 PHE B C 1
ATOM 5278 O O . PHE B 1 347 ? 27.679 74.259 -27.122 1.00 52.21 344 PHE B O 1
ATOM 5286 N N . ARG B 1 348 ? 29.499 73.391 -28.142 1.00 53.21 345 ARG B N 1
ATOM 5287 C CA . ARG B 1 348 ? 29.123 73.804 -29.500 1.00 54.52 345 ARG B CA 1
ATOM 5288 C C . ARG B 1 348 ? 28.054 72.882 -30.084 1.00 54.83 345 ARG B C 1
ATOM 5289 O O . ARG B 1 348 ? 26.876 72.958 -29.725 1.00 55.21 345 ARG B O 1
ATOM 5297 N N . ALA C 1 3 ? 15.449 100.999 -31.473 1.00 41.17 0 ALA C N 1
ATOM 5298 C CA . ALA C 1 3 ? 14.251 100.101 -31.503 1.00 40.85 0 ALA C CA 1
ATOM 5299 C C . ALA C 1 3 ? 14.455 98.860 -30.608 1.00 39.94 0 ALA C C 1
ATOM 5300 O O . ALA C 1 3 ? 15.594 98.463 -30.329 1.00 40.02 0 ALA C O 1
ATOM 5310 N N . ASP C 1 5 ? 14.083 94.840 -30.286 1.00 34.43 2 ASP C N 1
ATOM 5311 C CA . ASP C 1 5 ? 13.891 93.605 -31.038 1.00 33.79 2 ASP C CA 1
ATOM 5312 C C . ASP C 1 5 ? 13.056 92.630 -30.206 1.00 33.28 2 ASP C C 1
ATOM 5313 O O . ASP C 1 5 ? 13.597 91.773 -29.496 1.00 32.59 2 ASP C O 1
ATOM 5318 N N . LEU C 1 6 ? 11.735 92.759 -30.330 1.00 32.66 3 LEU C N 1
ATOM 5319 C CA . LEU C 1 6 ? 10.804 91.976 -29.532 1.00 32.46 3 LEU C CA 1
ATOM 5320 C C . LEU C 1 6 ? 10.837 90.492 -29.837 1.00 32.44 3 LEU C C 1
ATOM 5321 O O . LEU C 1 6 ? 10.611 89.689 -28.931 1.00 32.24 3 LEU C O 1
ATOM 5326 N N . SER C 1 7 ? 11.114 90.111 -31.087 1.00 31.52 4 SER C N 1
ATOM 5327 C CA . SER C 1 7 ? 11.251 88.693 -31.379 1.00 31.67 4 SER C CA 1
ATOM 5328 C C . SER C 1 7 ? 12.461 88.072 -30.647 1.00 31.00 4 SER C C 1
ATOM 5329 O O . SER C 1 7 ? 12.391 86.922 -30.205 1.00 31.17 4 SER C O 1
ATOM 5332 N N . LEU C 1 8 ? 13.552 88.833 -30.516 1.00 29.95 5 LEU C N 1
ATOM 5333 C CA . LEU C 1 8 ? 14.721 88.404 -29.741 1.00 29.22 5 LEU C CA 1
ATOM 5334 C C . LEU C 1 8 ? 14.404 88.304 -28.261 1.00 28.97 5 LEU C C 1
ATOM 5335 O O . LEU C 1 8 ? 14.785 87.335 -27.599 1.00 29.43 5 LEU C O 1
ATOM 5340 N N . LEU C 1 9 ? 13.725 89.310 -27.722 1.00 28.88 6 LEU C N 1
ATOM 5341 C CA . LEU C 1 9 ? 13.387 89.264 -26.312 1.00 28.87 6 LEU C CA 1
ATOM 5342 C C . LEU C 1 9 ? 12.416 88.109 -26.039 1.00 28.60 6 LEU C C 1
ATOM 5343 O O . LEU C 1 9 ? 12.540 87.426 -25.009 1.00 28.44 6 LEU C O 1
ATOM 5348 N N . LYS C 1 10 ? 11.486 87.866 -26.970 1.00 27.74 7 LYS C N 1
ATOM 5349 C CA . LYS C 1 10 ? 10.548 86.749 -26.856 1.00 27.73 7 LYS C CA 1
ATOM 5350 C C . LYS C 1 10 ? 11.319 85.421 -26.819 1.00 27.10 7 LYS C C 1
ATOM 5351 O O . LYS C 1 10 ? 11.109 84.614 -25.919 1.00 27.54 7 LYS C O 1
ATOM 5357 N N . ALA C 1 11 ? 12.222 85.219 -27.779 1.00 26.68 8 ALA C N 1
ATOM 5358 C CA . ALA C 1 11 ? 13.032 83.997 -27.862 1.00 26.97 8 ALA C CA 1
ATOM 5359 C C . ALA C 1 11 ? 13.793 83.737 -26.551 1.00 26.55 8 ALA C C 1
ATOM 5360 O O . ALA C 1 11 ? 13.798 82.616 -26.037 1.00 27.11 8 ALA C O 1
ATOM 5362 N N . LEU C 1 12 ? 14.413 84.781 -26.011 1.00 26.05 9 LEU C N 1
ATOM 5363 C CA . LEU C 1 12 ? 15.200 84.668 -24.770 1.00 26.30 9 LEU C CA 1
ATOM 5364 C C . LEU C 1 12 ? 14.337 84.398 -23.529 1.00 26.67 9 LEU C C 1
ATOM 5365 O O . LEU C 1 12 ? 14.663 83.527 -22.709 1.00 26.62 9 LEU C O 1
ATOM 5370 N N . SER C 1 13 ? 13.240 85.145 -23.396 1.00 26.81 10 SER C N 1
ATOM 5371 C CA . SER C 1 13 ? 12.330 84.986 -22.268 1.00 27.05 10 SER C CA 1
ATOM 5372 C C . SER C 1 13 ? 11.689 83.591 -22.244 1.00 27.39 10 SER C C 1
ATOM 5373 O O . SER C 1 13 ? 11.585 82.963 -21.186 1.00 26.87 10 SER C O 1
ATOM 5376 N N . GLU C 1 14 ? 11.264 83.123 -23.419 1.00 27.41 11 GLU C N 1
ATOM 5377 C CA . GLU C 1 14 ? 10.568 81.857 -23.537 1.00 27.85 11 GLU C CA 1
ATOM 5378 C C . GLU C 1 14 ? 11.497 80.646 -23.550 1.00 27.46 11 GLU C C 1
ATOM 5379 O O . GLU C 1 14 ? 11.041 79.531 -23.346 1.00 27.23 11 GLU C O 1
ATOM 5385 N N . ALA C 1 15 ? 12.788 80.858 -23.789 1.00 27.71 12 ALA C N 1
ATOM 5386 C CA . ALA C 1 15 ? 13.760 79.757 -23.734 1.00 27.79 12 ALA C CA 1
ATOM 5387 C C . ALA C 1 15 ? 13.724 79.156 -22.329 1.00 27.77 12 ALA C C 1
ATOM 5388 O O . ALA C 1 15 ? 13.596 79.886 -21.348 1.00 27.48 12 ALA C O 1
ATOM 5390 N N . ASP C 1 16 ? 13.829 77.836 -22.234 1.00 27.80 13 ASP C N 1
ATOM 5391 C CA . ASP C 1 16 ? 13.856 77.169 -20.922 1.00 27.87 13 ASP C CA 1
ATOM 5392 C C . ASP C 1 16 ? 15.257 76.711 -20.609 1.00 28.08 13 ASP C C 1
ATOM 5393 O O . ASP C 1 16 ? 15.769 75.786 -21.242 1.00 27.48 13 ASP C O 1
ATOM 5398 N N . ALA C 1 17 ? 15.875 77.372 -19.629 1.00 28.32 14 ALA C N 1
ATOM 5399 C CA . ALA C 1 17 ? 17.269 77.141 -19.290 1.00 29.02 14 ALA C CA 1
ATOM 5400 C C . ALA C 1 17 ? 17.511 77.315 -17.808 1.00 29.10 14 ALA C C 1
ATOM 5401 O O . ALA C 1 17 ? 17.306 78.410 -17.279 1.00 30.05 14 ALA C O 1
ATOM 5403 N N . ILE C 1 18 ? 17.949 76.246 -17.136 1.00 29.29 15 ILE C N 1
ATOM 5404 C CA . ILE C 1 18 ? 18.305 76.320 -15.707 1.00 29.03 15 ILE C CA 1
ATOM 5405 C C . ILE C 1 18 ? 19.758 75.895 -15.558 1.00 29.05 15 ILE C C 1
ATOM 5406 O O . ILE C 1 18 ? 20.349 75.426 -16.520 1.00 29.37 15 ILE C O 1
ATOM 5411 N N . ALA C 1 19 ? 20.339 76.049 -14.366 1.00 29.29 16 ALA C N 1
ATOM 5412 C CA . ALA C 1 19 ? 21.740 75.650 -14.125 1.00 29.72 16 ALA C CA 1
ATOM 5413 C C . ALA C 1 19 ? 22.077 74.281 -14.709 1.00 30.30 16 ALA C C 1
ATOM 5414 O O . ALA C 1 19 ? 21.336 73.322 -14.529 1.00 30.51 16 ALA C O 1
ATOM 5416 N N . SER C 1 20 ? 23.210 74.212 -15.402 1.00 30.72 17 SER C N 1
ATOM 5417 C CA . SER C 1 20 ? 23.684 73.008 -16.083 1.00 30.99 17 SER C CA 1
ATOM 5418 C C . SER C 1 20 ? 22.901 72.594 -17.346 1.00 29.98 17 SER C C 1
ATOM 5419 O O . SER C 1 20 ? 23.338 71.705 -18.049 1.00 29.28 17 SER C O 1
ATOM 5422 N N . SER C 1 21 ? 21.769 73.240 -17.638 1.00 29.79 18 SER C N 1
ATOM 5423 C CA . SER C 1 21 ? 21.019 72.957 -18.877 1.00 29.84 18 SER C CA 1
ATOM 5424 C C . SER C 1 21 ? 20.593 74.258 -19.531 1.00 29.32 18 SER C C 1
ATOM 5425 O O . SER C 1 21 ? 19.430 74.642 -19.452 1.00 29.11 18 SER C O 1
ATOM 5428 N N . GLU C 1 22 ? 21.544 74.917 -20.185 1.00 29.06 19 GLU C N 1
ATOM 5429 C CA . GLU C 1 22 ? 21.345 76.252 -20.700 1.00 28.69 19 GLU C CA 1
ATOM 5430 C C . GLU C 1 22 ? 21.449 76.292 -22.217 1.00 28.37 19 GLU C C 1
ATOM 5431 O O . GLU C 1 22 ? 21.576 77.380 -22.810 1.00 27.92 19 GLU C O 1
ATOM 5437 N N . GLN C 1 23 ? 21.368 75.112 -22.843 1.00 27.70 20 GLN C N 1
ATOM 5438 C CA . GLN C 1 23 ? 21.521 74.974 -24.290 1.00 27.94 20 GLN C CA 1
ATOM 5439 C C . GLN C 1 23 ? 20.572 75.874 -25.098 1.00 27.70 20 GLN C C 1
ATOM 5440 O O . GLN C 1 23 ? 20.987 76.438 -26.107 1.00 27.56 20 GLN C O 1
ATOM 5446 N N . GLU C 1 24 ? 19.325 76.031 -24.649 1.00 26.77 21 GLU C N 1
ATOM 5447 C CA . GLU C 1 24 ? 18.375 76.888 -25.372 1.00 27.81 21 GLU C CA 1
ATOM 5448 C C . GLU C 1 24 ? 18.807 78.360 -25.477 1.00 27.69 21 GLU C C 1
ATOM 5449 O O . GLU C 1 24 ? 18.566 78.994 -26.499 1.00 27.59 21 GLU C O 1
ATOM 5455 N N . VAL C 1 25 ? 19.412 78.896 -24.415 1.00 28.28 22 VAL C N 1
ATOM 5456 C CA . VAL C 1 25 ? 19.962 80.260 -24.426 1.00 28.31 22 VAL C CA 1
ATOM 5457 C C . VAL C 1 25 ? 21.326 80.298 -25.120 1.00 28.95 22 VAL C C 1
ATOM 5458 O O . VAL C 1 25 ? 21.587 81.174 -25.938 1.00 28.73 22 VAL C O 1
ATOM 5462 N N . ARG C 1 26 ? 22.188 79.343 -24.794 1.00 29.62 23 ARG C N 1
ATOM 5463 C CA . ARG C 1 26 ? 23.502 79.258 -25.425 1.00 30.86 23 ARG C CA 1
ATOM 5464 C C . ARG C 1 26 ? 23.393 79.219 -26.953 1.00 31.12 23 ARG C C 1
ATOM 5465 O O . ARG C 1 26 ? 24.127 79.934 -27.626 1.00 31.36 23 ARG C O 1
ATOM 5473 N N . GLN C 1 27 ? 22.478 78.418 -27.505 1.00 31.73 24 GLN C N 1
ATOM 5474 C CA . GLN C 1 27 ? 22.363 78.349 -28.969 1.00 32.68 24 GLN C CA 1
ATOM 5475 C C . GLN C 1 27 ? 21.953 79.693 -29.589 1.00 31.31 24 GLN C C 1
ATOM 5476 O O . GLN C 1 27 ? 22.477 80.067 -30.629 1.00 30.91 24 GLN C O 1
ATOM 5482 N N . ILE C 1 28 ? 21.063 80.434 -28.929 1.00 30.49 25 ILE C N 1
ATOM 5483 C CA . ILE C 1 28 ? 20.704 81.787 -29.382 1.00 29.74 25 ILE C CA 1
ATOM 5484 C C . ILE C 1 28 ? 21.926 82.695 -29.439 1.00 30.21 25 ILE C C 1
ATOM 5485 O O . ILE C 1 28 ? 22.160 83.371 -30.438 1.00 29.61 25 ILE C O 1
ATOM 5490 N N . LEU C 1 29 ? 22.707 82.695 -28.361 1.00 30.42 26 LEU C N 1
ATOM 5491 C CA . LEU C 1 29 ? 23.958 83.442 -28.306 1.00 31.40 26 LEU C CA 1
ATOM 5492 C C . LEU C 1 29 ? 24.955 83.032 -29.384 1.00 31.45 26 LEU C C 1
ATOM 5493 O O . LEU C 1 29 ? 25.580 83.889 -30.000 1.00 31.68 26 LEU C O 1
ATOM 5498 N N . LEU C 1 30 ? 25.122 81.727 -29.574 1.00 32.02 27 LEU C N 1
ATOM 5499 C CA . LEU C 1 30 ? 26.033 81.185 -30.578 1.00 33.09 27 LEU C CA 1
ATOM 5500 C C . LEU C 1 30 ? 25.634 81.569 -31.997 1.00 33.62 27 LEU C C 1
ATOM 5501 O O . LEU C 1 30 ? 26.498 81.866 -32.818 1.00 33.86 27 LEU C O 1
ATOM 5506 N N . GLU C 1 31 ? 24.333 81.561 -32.289 1.00 34.62 28 GLU C N 1
ATOM 5507 C CA . GLU C 1 31 ? 23.832 82.026 -33.593 1.00 36.06 28 GLU C CA 1
ATOM 5508 C C . GLU C 1 31 ? 24.162 83.503 -33.853 1.00 35.40 28 GLU C C 1
ATOM 5509 O O . GLU C 1 31 ? 24.540 83.859 -34.970 1.00 35.67 28 GLU C O 1
ATOM 5515 N N . GLU C 1 32 ? 24.048 84.353 -32.825 1.00 34.67 29 GLU C N 1
ATOM 5516 C CA . GLU C 1 32 ? 24.361 85.784 -32.976 1.00 34.59 29 GLU C CA 1
ATOM 5517 C C . GLU C 1 32 ? 25.842 86.044 -33.242 1.00 34.55 29 GLU C C 1
ATOM 5518 O O . GLU C 1 32 ? 26.187 86.886 -34.074 1.00 34.05 29 GLU C O 1
ATOM 5524 N N . ALA C 1 33 ? 26.704 85.327 -32.523 1.00 34.30 30 ALA C N 1
ATOM 5525 C CA . ALA C 1 33 ? 28.147 85.469 -32.665 1.00 34.70 30 ALA C CA 1
ATOM 5526 C C . ALA C 1 33 ? 28.644 84.956 -34.012 1.00 34.77 30 ALA C C 1
ATOM 5527 O O . ALA C 1 33 ? 29.520 85.578 -34.618 1.00 34.55 30 ALA C O 1
ATOM 5529 N N . ALA C 1 34 ? 28.076 83.844 -34.477 1.00 35.09 31 ALA C N 1
ATOM 5530 C CA . ALA C 1 34 ? 28.481 83.240 -35.749 1.00 35.94 31 ALA C CA 1
ATOM 5531 C C . ALA C 1 34 ? 28.108 84.154 -36.910 1.00 36.65 31 ALA C C 1
ATOM 5532 O O . ALA C 1 34 ? 28.899 84.352 -37.829 1.00 37.23 31 ALA C O 1
ATOM 5534 N N . ARG C 1 35 ? 26.906 84.722 -36.836 1.00 37.47 32 ARG C N 1
ATOM 5535 C CA A ARG C 1 35 ? 26.410 85.618 -37.880 0.50 37.75 32 ARG C CA 1
ATOM 5536 C CA B ARG C 1 35 ? 26.372 85.651 -37.831 0.50 37.93 32 ARG C CA 1
ATOM 5537 C C . ARG C 1 35 ? 27.286 86.862 -38.018 1.00 37.98 32 ARG C C 1
ATOM 5538 O O . ARG C 1 35 ? 27.346 87.452 -39.091 1.00 38.13 32 ARG C O 1
ATOM 5553 N N . LEU C 1 36 ? 27.981 87.243 -36.947 1.00 38.14 33 LEU C N 1
ATOM 5554 C CA . LEU C 1 36 ? 28.887 88.387 -36.983 1.00 38.68 33 LEU C CA 1
ATOM 5555 C C . LEU C 1 36 ? 30.356 87.951 -36.997 1.00 39.27 33 LEU C C 1
ATOM 5556 O O . LEU C 1 36 ? 31.264 88.764 -36.770 1.00 38.93 33 LEU C O 1
ATOM 5561 N N . GLN C 1 37 ? 30.569 86.659 -37.256 1.00 40.19 34 GLN C N 1
ATOM 5562 C CA . GLN C 1 37 ? 31.907 86.081 -37.438 1.00 41.48 34 GLN C CA 1
ATOM 5563 C C . GLN C 1 37 ? 32.782 86.359 -36.220 1.00 41.54 34 GLN C C 1
ATOM 5564 O O . GLN C 1 37 ? 33.956 86.710 -36.341 1.00 41.72 34 GLN C O 1
ATOM 5570 N N . LYS C 1 38 ? 32.191 86.199 -35.042 1.00 41.48 35 LYS C N 1
ATOM 5571 C CA . LYS C 1 38 ? 32.879 86.500 -33.808 1.00 41.95 35 LYS C CA 1
ATOM 5572 C C . LYS C 1 38 ? 33.332 85.229 -33.113 1.00 42.37 35 LYS C C 1
ATOM 5573 O O . LYS C 1 38 ? 32.621 84.224 -33.091 1.00 42.83 35 LYS C O 1
ATOM 5579 N N . GLU C 1 39 ? 34.532 85.298 -32.553 1.00 42.94 36 GLU C N 1
ATOM 5580 C CA . GLU C 1 39 ? 35.145 84.207 -31.799 1.00 43.25 36 GLU C CA 1
ATOM 5581 C C . GLU C 1 39 ? 34.391 83.920 -30.496 1.00 42.42 36 GLU C C 1
ATOM 5582 O O . GLU C 1 39 ? 34.147 84.828 -29.702 1.00 42.51 36 GLU C O 1
ATOM 5588 N N . VAL C 1 40 ? 34.015 82.661 -30.290 1.00 41.66 37 VAL C N 1
ATOM 5589 C CA . VAL C 1 40 ? 33.353 82.244 -29.051 1.00 41.19 37 VAL C CA 1
ATOM 5590 C C . VAL C 1 40 ? 34.180 81.206 -28.295 1.00 40.76 37 VAL C C 1
ATOM 5591 O O . VAL C 1 40 ? 34.611 80.199 -28.867 1.00 40.91 37 VAL C O 1
ATOM 5595 N N . ARG C 1 41 ? 34.383 81.466 -27.008 1.00 39.79 38 ARG C N 1
ATOM 5596 C CA . ARG C 1 41 ? 35.050 80.532 -26.106 1.00 39.33 38 ARG C CA 1
ATOM 5597 C C . ARG C 1 41 ? 34.100 80.128 -24.968 1.00 38.36 38 ARG C C 1
ATOM 5598 O O . ARG C 1 41 ? 33.061 80.761 -24.763 1.00 37.73 38 ARG C O 1
ATOM 5606 N N . PHE C 1 42 ? 34.440 79.052 -24.264 1.00 37.72 39 PHE C N 1
ATOM 5607 C CA . PHE C 1 42 ? 33.645 78.564 -23.142 1.00 37.09 39 PHE C CA 1
ATOM 5608 C C . PHE C 1 42 ? 34.529 78.326 -21.921 1.00 37.19 39 PHE C C 1
ATOM 5609 O O . PHE C 1 42 ? 35.704 77.989 -22.062 1.00 36.92 39 PHE C O 1
ATOM 5617 N N . ASP C 1 43 ? 33.959 78.475 -20.727 1.00 36.79 40 ASP C N 1
ATOM 5618 C CA . ASP C 1 43 ? 34.593 77.923 -19.532 1.00 36.87 40 ASP C CA 1
ATOM 5619 C C . ASP C 1 43 ? 34.120 76.479 -19.325 1.00 36.73 40 ASP C C 1
ATOM 5620 O O . ASP C 1 43 ? 33.322 75.959 -20.125 1.00 37.07 40 ASP C O 1
ATOM 5625 N N . GLY C 1 44 ? 34.598 75.846 -18.253 1.00 36.32 41 GLY C N 1
ATOM 5626 C CA . GLY C 1 44 ? 34.304 74.447 -17.959 1.00 35.80 41 GLY C CA 1
ATOM 5627 C C . GLY C 1 44 ? 32.853 74.165 -17.624 1.00 35.85 41 GLY C C 1
ATOM 5628 O O . GLY C 1 44 ? 32.422 73.018 -17.679 1.00 35.45 41 GLY C O 1
ATOM 5629 N N . LEU C 1 45 ? 32.101 75.212 -17.283 1.00 35.65 42 LEU C N 1
ATOM 5630 C CA . LEU C 1 45 ? 30.675 75.083 -16.955 1.00 36.21 42 LEU C CA 1
ATOM 5631 C C . LEU C 1 45 ? 29.762 75.366 -18.145 1.00 35.47 42 LEU C C 1
ATOM 5632 O O . LEU C 1 45 ? 28.544 75.248 -18.038 1.00 35.77 42 LEU C O 1
ATOM 5637 N N . GLY C 1 46 ? 30.345 75.770 -19.266 1.00 35.10 43 GLY C N 1
ATOM 5638 C CA . GLY C 1 46 ? 29.559 76.146 -20.440 1.00 34.24 43 GLY C CA 1
ATOM 5639 C C . GLY C 1 46 ? 29.219 77.622 -20.572 1.00 33.77 43 GLY C C 1
ATOM 5640 O O . GLY C 1 46 ? 28.451 77.998 -21.463 1.00 33.29 43 GLY C O 1
ATOM 5641 N N . SER C 1 47 ? 29.777 78.469 -19.704 1.00 33.21 44 SER C N 1
ATOM 5642 C CA . SER C 1 47 ? 29.598 79.919 -19.865 1.00 32.84 44 SER C CA 1
ATOM 5643 C C . SER C 1 47 ? 30.093 80.332 -21.245 1.00 32.60 44 SER C C 1
ATOM 5644 O O . SER C 1 47 ? 31.081 79.804 -21.732 1.00 32.73 44 SER C O 1
ATOM 5647 N N . VAL C 1 48 ? 29.380 81.260 -21.874 1.00 32.45 45 VAL C N 1
ATOM 5648 C CA . VAL C 1 48 ? 29.686 81.720 -23.218 1.00 31.84 45 VAL C CA 1
ATOM 5649 C C . VAL C 1 48 ? 30.523 83.003 -23.123 1.00 31.87 45 VAL C C 1
ATOM 5650 O O . VAL C 1 48 ? 30.078 83.988 -22.532 1.00 30.98 45 VAL C O 1
ATOM 5654 N N . LEU C 1 49 ? 31.717 82.967 -23.717 1.00 31.37 46 LEU C N 1
ATOM 5655 C CA . LEU C 1 49 ? 32.672 84.076 -23.712 1.00 31.95 46 LEU C CA 1
ATOM 5656 C C . LEU C 1 49 ? 32.848 84.625 -25.135 1.00 32.35 46 LEU C C 1
ATOM 5657 O O . LEU C 1 49 ? 33.469 83.980 -25.995 1.00 32.26 46 LEU C O 1
ATOM 5662 N N . ILE C 1 50 ? 32.314 85.818 -25.375 1.00 32.67 47 ILE C N 1
ATOM 5663 C CA . ILE C 1 50 ? 32.378 86.421 -26.696 1.00 33.06 47 ILE C CA 1
ATOM 5664 C C . ILE C 1 50 ? 33.321 87.599 -26.684 1.00 33.73 47 ILE C C 1
ATOM 5665 O O . ILE C 1 50 ? 33.098 88.587 -25.984 1.00 33.42 47 ILE C O 1
ATOM 5670 N N . ARG C 1 51 ? 34.396 87.469 -27.449 1.00 34.30 48 ARG C N 1
ATOM 5671 C CA . ARG C 1 51 ? 35.324 88.553 -27.661 1.00 35.48 48 ARG C CA 1
ATOM 5672 C C . ARG C 1 51 ? 34.750 89.503 -28.719 1.00 35.69 48 ARG C C 1
ATOM 5673 O O . ARG C 1 51 ? 34.654 89.156 -29.893 1.00 35.47 48 ARG C O 1
ATOM 5681 N N . LEU C 1 52 ? 34.341 90.689 -28.280 1.00 36.10 49 LEU C N 1
ATOM 5682 C CA . LEU C 1 52 ? 33.749 91.681 -29.171 1.00 36.42 49 LEU C CA 1
ATOM 5683 C C . LEU C 1 52 ? 34.768 92.175 -30.196 1.00 36.95 49 LEU C C 1
ATOM 5684 O O . LEU C 1 52 ? 34.455 92.312 -31.384 1.00 36.71 49 LEU C O 1
ATOM 5689 N N . ASN C 1 53 ? 35.991 92.421 -29.733 1.00 37.45 50 ASN C N 1
ATOM 5690 C CA . ASN C 1 53 ? 37.005 93.091 -30.543 1.00 38.28 50 ASN C CA 1
ATOM 5691 C C . ASN C 1 53 ? 38.420 92.696 -30.141 1.00 38.93 50 ASN C C 1
ATOM 5692 O O . ASN C 1 53 ? 38.610 91.923 -29.200 1.00 39.01 50 ASN C O 1
ATOM 5697 N N . GLU C 1 54 ? 39.402 93.222 -30.872 1.00 39.77 51 GLU C N 1
ATOM 5698 C CA . GLU C 1 54 ? 40.812 93.111 -30.503 1.00 40.76 51 GLU C CA 1
ATOM 5699 C C . GLU C 1 54 ? 41.374 94.498 -30.177 1.00 40.54 51 GLU C C 1
ATOM 5700 O O . GLU C 1 54 ? 41.234 95.447 -30.954 1.00 40.77 51 GLU C O 1
ATOM 5706 N N . SER C 1 55 ? 41.994 94.605 -29.010 1.00 40.23 52 SER C N 1
ATOM 5707 C CA . SER C 1 55 ? 42.474 95.873 -28.506 1.00 39.97 52 SER C CA 1
ATOM 5708 C C . SER C 1 55 ? 43.620 95.620 -27.546 1.00 39.70 52 SER C C 1
ATOM 5709 O O . SER C 1 55 ? 43.681 94.570 -26.891 1.00 39.89 52 SER C O 1
ATOM 5712 N N . THR C 1 56 ? 44.533 96.583 -27.485 1.00 38.72 53 THR C N 1
ATOM 5713 C CA . THR C 1 56 ? 45.644 96.547 -26.549 1.00 37.96 53 THR C CA 1
ATOM 5714 C C . THR C 1 56 ? 45.274 97.327 -25.294 1.00 37.07 53 THR C C 1
ATOM 5715 O O . THR C 1 56 ? 46.059 97.402 -24.355 1.00 36.84 53 THR C O 1
ATOM 5719 N N . GLY C 1 57 ? 44.071 97.903 -25.289 1.00 35.99 54 GLY C N 1
ATOM 5720 C CA . GLY C 1 57 ? 43.533 98.573 -24.106 1.00 34.82 54 GLY C CA 1
ATOM 5721 C C . GLY C 1 57 ? 43.050 97.613 -23.027 1.00 33.89 54 GLY C C 1
ATOM 5722 O O . GLY C 1 57 ? 43.176 96.391 -23.170 1.00 33.50 54 GLY C O 1
ATOM 5723 N N . PRO C 1 58 ? 42.486 98.157 -21.935 1.00 33.30 55 PRO C N 1
ATOM 5724 C CA . PRO C 1 58 ? 42.088 97.314 -20.799 1.00 33.16 55 PRO C CA 1
ATOM 5725 C C . PRO C 1 58 ? 41.003 96.308 -21.178 1.00 32.73 55 PRO C C 1
ATOM 5726 O O . PRO C 1 58 ? 40.199 96.574 -22.074 1.00 32.13 55 PRO C O 1
ATOM 5730 N N . LYS C 1 59 ? 41.003 95.156 -20.513 1.00 32.80 56 LYS C N 1
ATOM 5731 C CA . LYS C 1 59 ? 39.955 94.155 -20.697 1.00 33.36 56 LYS C CA 1
ATOM 5732 C C . LYS C 1 59 ? 38.706 94.519 -19.895 1.00 32.59 56 LYS C C 1
ATOM 5733 O O . LYS C 1 59 ? 38.773 94.689 -18.685 1.00 32.28 56 LYS C O 1
ATOM 5739 N N . VAL C 1 60 ? 37.579 94.658 -20.588 1.00 32.05 57 VAL C N 1
ATOM 5740 C CA . VAL C 1 60 ? 36.288 94.901 -19.947 1.00 31.77 57 VAL C CA 1
ATOM 5741 C C . VAL C 1 60 ? 35.361 93.694 -20.157 1.00 30.98 57 VAL C C 1
ATOM 5742 O O . VAL C 1 60 ? 35.140 93.270 -21.296 1.00 30.77 57 VAL C O 1
ATOM 5754 N N . ILE C 1 62 ? 31.506 92.318 -19.670 1.00 30.74 59 ILE C N 1
ATOM 5755 C CA . ILE C 1 62 ? 30.107 92.635 -19.428 1.00 31.79 59 ILE C CA 1
ATOM 5756 C C . ILE C 1 62 ? 29.406 91.289 -19.252 1.00 32.55 59 ILE C C 1
ATOM 5757 O O . ILE C 1 62 ? 29.406 90.485 -20.167 1.00 32.28 59 ILE C O 1
ATOM 5762 N N . CYS C 1 63 ? 28.824 91.065 -18.078 1.00 34.40 60 CYS C N 1
ATOM 5763 C CA . CYS C 1 63 ? 28.388 89.737 -17.633 1.00 34.84 60 CYS C CA 1
ATOM 5764 C C . CYS C 1 63 ? 26.878 89.680 -17.320 1.00 34.26 60 CYS C C 1
ATOM 5765 O O . CYS C 1 63 ? 26.348 90.489 -16.545 1.00 34.59 60 CYS C O 1
ATOM 5768 N N . ALA C 1 64 ? 26.196 88.726 -17.937 1.00 33.80 61 ALA C N 1
ATOM 5769 C CA . ALA C 1 64 ? 24.805 88.417 -17.626 1.00 33.44 61 ALA C CA 1
ATOM 5770 C C . ALA C 1 64 ? 24.736 86.925 -17.314 1.00 33.00 61 ALA C C 1
ATOM 5771 O O . ALA C 1 64 ? 25.669 86.191 -17.654 1.00 33.33 61 ALA C O 1
ATOM 5773 N N . HIS C 1 65 ? 23.660 86.462 -16.672 1.00 31.90 62 HIS C N 1
ATOM 5774 C CA . HIS C 1 65 ? 23.509 85.014 -16.481 1.00 31.18 62 HIS C CA 1
ATOM 5775 C C . HIS C 1 65 ? 22.431 84.375 -17.376 1.00 30.08 62 HIS C C 1
ATOM 5776 O O . HIS C 1 65 ? 21.418 85.009 -17.695 1.00 29.21 62 HIS C O 1
ATOM 5791 N N . ASP C 1 67 ? 20.834 81.295 -16.829 1.00 28.33 64 ASP C N 1
ATOM 5792 C CA . ASP C 1 67 ? 19.867 80.458 -16.153 1.00 29.05 64 ASP C CA 1
ATOM 5793 C C . ASP C 1 67 ? 18.736 81.273 -15.539 1.00 29.40 64 ASP C C 1
ATOM 5794 O O . ASP C 1 67 ? 18.894 82.468 -15.260 1.00 28.91 64 ASP C O 1
ATOM 5799 N N . GLU C 1 68 ? 17.590 80.617 -15.371 1.00 29.69 65 GLU C N 1
ATOM 5800 C CA . GLU C 1 68 ? 16.426 81.218 -14.751 1.00 30.77 65 GLU C CA 1
ATOM 5801 C C . GLU C 1 68 ? 16.098 80.348 -13.539 1.00 30.40 65 GLU C C 1
ATOM 5802 O O . GLU C 1 68 ? 16.565 79.196 -13.458 1.00 30.33 65 GLU C O 1
ATOM 5808 N N . VAL C 1 69 ? 15.324 80.890 -12.595 1.00 29.99 66 VAL C N 1
ATOM 5809 C CA . VAL C 1 69 ? 14.786 80.063 -11.514 1.00 29.93 66 VAL C CA 1
ATOM 5810 C C . VAL C 1 69 ? 13.696 79.171 -12.086 1.00 29.90 66 VAL C C 1
ATOM 5811 O O . VAL C 1 69 ? 12.956 79.568 -13.012 1.00 30.24 66 VAL C O 1
ATOM 5815 N N . GLY C 1 70 ? 13.609 77.965 -11.541 1.00 29.61 67 GLY C N 1
ATOM 5816 C CA . GLY C 1 70 ? 12.665 76.965 -12.013 1.00 29.67 67 GLY C CA 1
ATOM 5817 C C . GLY C 1 70 ? 12.627 75.790 -11.052 1.00 29.05 67 GLY C C 1
ATOM 5818 O O . GLY C 1 70 ? 12.817 75.963 -9.852 1.00 30.15 67 GLY C O 1
ATOM 5819 N N . PHE C 1 71 ? 12.362 74.603 -11.586 1.00 28.36 68 PHE C N 1
ATOM 5820 C CA . PHE C 1 71 ? 12.282 73.366 -10.804 1.00 27.63 68 PHE C CA 1
ATOM 5821 C C . PHE C 1 71 ? 13.002 72.242 -11.571 1.00 27.64 68 PHE C C 1
ATOM 5822 O O . PHE C 1 71 ? 13.347 72.398 -12.743 1.00 27.79 68 PHE C O 1
ATOM 5838 N N . VAL C 1 73 ? 12.862 67.849 -12.010 1.00 26.92 70 VAL C N 1
ATOM 5839 C CA . VAL C 1 73 ? 12.210 66.589 -11.697 1.00 27.09 70 VAL C CA 1
ATOM 5840 C C . VAL C 1 73 ? 13.104 65.785 -10.752 1.00 27.81 70 VAL C C 1
ATOM 5841 O O . VAL C 1 73 ? 14.294 65.566 -11.028 1.00 28.60 70 VAL C O 1
ATOM 5845 N N . ARG C 1 74 ? 12.539 65.392 -9.620 1.00 27.48 71 ARG C N 1
ATOM 5846 C CA . ARG C 1 74 ? 13.272 64.632 -8.633 1.00 27.91 71 ARG C CA 1
ATOM 5847 C C . ARG C 1 74 ? 12.860 63.152 -8.658 1.00 27.04 71 ARG C C 1
ATOM 5848 O O . ARG C 1 74 ? 13.705 62.254 -8.576 1.00 26.99 71 ARG C O 1
ATOM 5856 N N . SER C 1 75 ? 11.561 62.910 -8.775 1.00 26.37 72 SER C N 1
ATOM 5857 C CA . SER C 1 75 ? 11.014 61.583 -8.540 1.00 26.67 72 SER C CA 1
ATOM 5858 C C . SER C 1 75 ? 9.619 61.431 -9.132 1.00 26.64 72 SER C C 1
ATOM 5859 O O . SER C 1 75 ? 8.876 62.394 -9.228 1.00 26.76 72 SER C O 1
ATOM 5862 N N . ILE C 1 76 ? 9.267 60.211 -9.519 1.00 27.12 73 ILE C N 1
ATOM 5863 C CA . ILE C 1 76 ? 7.957 59.923 -10.082 1.00 27.04 73 ILE C CA 1
ATOM 5864 C C . ILE C 1 76 ? 7.333 58.828 -9.230 1.00 27.68 73 ILE C C 1
ATOM 5865 O O . ILE C 1 76 ? 7.947 57.783 -9.033 1.00 26.93 73 ILE C O 1
ATOM 5870 N N . SER C 1 77 ? 6.131 59.083 -8.708 1.00 28.35 74 SER C N 1
ATOM 5871 C CA . SER C 1 77 ? 5.437 58.110 -7.850 1.00 29.92 74 SER C CA 1
ATOM 5872 C C . SER C 1 77 ? 4.676 57.062 -8.671 1.00 30.43 74 SER C C 1
ATOM 5873 O O . SER C 1 77 ? 4.457 57.252 -9.861 1.00 30.27 74 SER C O 1
ATOM 5876 N N . ARG C 1 78 ? 4.249 55.974 -8.023 1.00 31.87 75 ARG C N 1
ATOM 5877 C CA . ARG C 1 78 ? 3.437 54.932 -8.678 1.00 33.28 75 ARG C CA 1
ATOM 5878 C C . ARG C 1 78 ? 2.128 55.463 -9.289 1.00 32.63 75 ARG C C 1
ATOM 5879 O O . ARG C 1 78 ? 1.584 54.860 -10.211 1.00 32.56 75 ARG C O 1
ATOM 5887 N N . GLU C 1 79 ? 1.655 56.600 -8.779 1.00 32.66 76 GLU C N 1
ATOM 5888 C CA . GLU C 1 79 ? 0.452 57.271 -9.271 1.00 32.74 76 GLU C CA 1
ATOM 5889 C C . GLU C 1 79 ? 0.698 58.233 -10.448 1.00 31.75 76 GLU C C 1
ATOM 5890 O O . GLU C 1 79 ? -0.247 58.826 -10.983 1.00 31.94 76 GLU C O 1
ATOM 5896 N N . GLY C 1 80 ? 1.955 58.406 -10.841 1.00 30.65 77 GLY C N 1
ATOM 5897 C CA . GLY C 1 80 ? 2.288 59.366 -11.890 1.00 28.74 77 GLY C CA 1
ATOM 5898 C C . GLY C 1 80 ? 2.424 60.810 -11.427 1.00 27.92 77 GLY C C 1
ATOM 5899 O O . GLY C 1 80 ? 2.451 61.716 -12.247 1.00 26.88 77 GLY C O 1
ATOM 5900 N N . ALA C 1 81 ? 2.514 61.032 -10.115 1.00 27.73 78 ALA C N 1
ATOM 5901 C CA . ALA C 1 81 ? 2.905 62.352 -9.594 1.00 27.68 78 ALA C CA 1
ATOM 5902 C C . ALA C 1 81 ? 4.391 62.581 -9.842 1.00 27.69 78 ALA C C 1
ATOM 5903 O O . ALA C 1 81 ? 5.200 61.671 -9.700 1.00 27.88 78 ALA C O 1
ATOM 5905 N N . ILE C 1 82 ? 4.751 63.795 -10.236 1.00 28.03 79 ILE C N 1
ATOM 5906 C CA . ILE C 1 82 ? 6.139 64.108 -10.520 1.00 27.79 79 ILE C CA 1
ATOM 5907 C C . ILE C 1 82 ? 6.661 65.053 -9.426 1.00 28.01 79 ILE C C 1
ATOM 5908 O O . ILE C 1 82 ? 6.397 66.245 -9.491 1.00 27.95 79 ILE C O 1
ATOM 5913 N N . ASP C 1 83 ? 7.365 64.516 -8.421 1.00 27.23 80 ASP C N 1
ATOM 5914 C CA . ASP C 1 83 ? 8.043 65.347 -7.411 1.00 27.86 80 ASP C CA 1
ATOM 5915 C C . ASP C 1 83 ? 9.114 66.216 -8.053 1.00 27.38 80 ASP C C 1
ATOM 5916 O O . ASP C 1 83 ? 9.884 65.752 -8.896 1.00 26.46 80 ASP C O 1
ATOM 5921 N N . VAL C 1 84 ? 9.154 67.485 -7.658 1.00 27.29 81 VAL C N 1
ATOM 5922 C CA . VAL C 1 84 ? 10.171 68.401 -8.168 1.00 27.95 81 VAL C CA 1
ATOM 5923 C C . VAL C 1 84 ? 10.805 69.163 -7.011 1.00 28.55 81 VAL C C 1
ATOM 5924 O O . VAL C 1 84 ? 10.178 69.328 -5.960 1.00 28.29 81 VAL C O 1
ATOM 5928 N N . LEU C 1 85 ? 12.032 69.637 -7.214 1.00 29.10 82 LEU C N 1
ATOM 5929 C CA . LEU C 1 85 ? 12.646 70.576 -6.285 1.00 29.30 82 LEU C CA 1
ATOM 5930 C C . LEU C 1 85 ? 12.936 71.896 -6.991 1.00 29.89 82 LEU C C 1
ATOM 5931 O O . LEU C 1 85 ? 13.224 71.896 -8.181 1.00 30.03 82 LEU C O 1
ATOM 5936 N N . PRO C 1 86 ? 12.864 73.026 -6.251 1.00 29.97 83 PRO C N 1
ATOM 5937 C CA . PRO C 1 86 ? 13.179 74.319 -6.820 1.00 30.02 83 PRO C CA 1
ATOM 5938 C C . PRO C 1 86 ? 14.669 74.456 -7.158 1.00 30.58 83 PRO C C 1
ATOM 5939 O O . PRO C 1 86 ? 15.512 73.893 -6.467 1.00 29.80 83 PRO C O 1
ATOM 5943 N N . VAL C 1 87 ? 14.954 75.161 -8.255 1.00 30.64 84 VAL C N 1
ATOM 5944 C CA . VAL C 1 87 ? 16.303 75.473 -8.682 1.00 31.78 84 VAL C CA 1
ATOM 5945 C C . VAL C 1 87 ? 16.365 76.996 -8.627 1.00 32.55 84 VAL C C 1
ATOM 5946 O O . VAL C 1 87 ? 15.693 77.679 -9.413 1.00 32.69 84 VAL C O 1
ATOM 5950 N N . GLY C 1 88 ? 17.136 77.529 -7.688 1.00 32.80 85 GLY C N 1
ATOM 5951 C CA . GLY C 1 88 ? 17.103 78.971 -7.414 1.00 34.29 85 GLY C CA 1
ATOM 5952 C C . GLY C 1 88 ? 15.995 79.327 -6.425 1.00 35.22 85 GLY C C 1
ATOM 5953 O O . GLY C 1 88 ? 15.203 78.469 -6.031 1.00 34.44 85 GLY C O 1
ATOM 5954 N N . ASN C 1 89 ? 15.950 80.593 -6.016 1.00 36.33 86 ASN C N 1
ATOM 5955 C CA . ASN C 1 89 ? 14.943 81.065 -5.066 1.00 38.09 86 ASN C CA 1
ATOM 5956 C C . ASN C 1 89 ? 13.636 81.441 -5.765 1.00 38.08 86 ASN C C 1
ATOM 5957 O O . ASN C 1 89 ? 13.403 82.608 -6.083 1.00 38.86 86 ASN C O 1
ATOM 5962 N N . VAL C 1 90 ? 12.793 80.448 -6.015 1.00 38.11 87 VAL C N 1
ATOM 5963 C CA . VAL C 1 90 ? 11.444 80.689 -6.513 1.00 37.66 87 VAL C CA 1
ATOM 5964 C C . VAL C 1 90 ? 10.618 81.266 -5.364 1.00 38.14 87 VAL C C 1
ATOM 5965 O O . VAL C 1 90 ? 10.636 80.727 -4.248 1.00 37.86 87 VAL C O 1
ATOM 5969 N N . ARG C 1 91 ? 9.897 82.361 -5.623 1.00 38.30 88 ARG C N 1
ATOM 5970 C CA . ARG C 1 91 ? 9.040 82.950 -4.589 0.50 38.58 88 ARG C CA 1
ATOM 5971 C C . ARG C 1 91 ? 8.091 81.896 -4.025 1.00 39.05 88 ARG C C 1
ATOM 5972 O O . ARG C 1 91 ? 7.542 81.073 -4.775 1.00 38.81 88 ARG C O 1
ATOM 5988 N N . ALA C 1 93 ? 5.188 82.305 -2.911 1.00 40.76 90 ALA C N 1
ATOM 5989 C CA . ALA C 1 93 ? 3.858 82.569 -3.443 1.00 40.83 90 ALA C CA 1
ATOM 5990 C C . ALA C 1 93 ? 3.718 82.185 -4.923 1.00 40.87 90 ALA C C 1
ATOM 5991 O O . ALA C 1 93 ? 2.661 82.421 -5.516 1.00 41.33 90 ALA C O 1
ATOM 5993 N N . ALA C 1 94 ? 4.778 81.607 -5.508 1.00 40.16 91 ALA C N 1
ATOM 5994 C CA . ALA C 1 94 ? 4.795 81.134 -6.904 1.00 39.41 91 ALA C CA 1
ATOM 5995 C C . ALA C 1 94 ? 4.931 79.611 -7.004 1.00 39.23 91 ALA C C 1
ATOM 5996 O O . ALA C 1 94 ? 5.409 79.070 -8.012 1.00 39.23 91 ALA C O 1
ATOM 5998 N N . ARG C 1 95 ? 4.510 78.909 -5.960 1.00 38.62 92 ARG C N 1
ATOM 5999 C CA . ARG C 1 95 ? 4.717 77.463 -5.891 1.00 38.32 92 ARG C CA 1
ATOM 6000 C C . ARG C 1 95 ? 3.382 76.723 -5.763 1.00 38.13 92 ARG C C 1
ATOM 6001 O O . ARG C 1 95 ? 3.349 75.531 -5.441 1.00 38.45 92 ARG C O 1
ATOM 6009 N N . GLN C 1 96 ? 2.283 77.433 -6.001 1.00 37.14 93 GLN C N 1
ATOM 6010 C CA . GLN C 1 96 ? 0.965 76.838 -5.818 1.00 36.82 93 GLN C CA 1
ATOM 6011 C C . GLN C 1 96 ? 0.071 77.083 -7.015 1.00 35.74 93 GLN C C 1
ATOM 6012 O O . GLN C 1 96 ? -0.134 78.232 -7.441 1.00 35.84 93 GLN C O 1
ATOM 6018 N N . LEU C 1 97 ? -0.429 75.986 -7.563 1.00 34.35 94 LEU C N 1
ATOM 6019 C CA . LEU C 1 97 ? -1.328 76.005 -8.716 1.00 33.62 94 LEU C CA 1
ATOM 6020 C C . LEU C 1 97 ? -0.752 76.855 -9.865 1.00 33.02 94 LEU C C 1
ATOM 6021 O O . LEU C 1 97 ? -1.416 77.760 -10.379 1.00 34.04 94 LEU C O 1
ATOM 6026 N N . GLN C 1 98 ? 0.495 76.564 -10.245 1.00 31.98 95 GLN C N 1
ATOM 6027 C CA . GLN C 1 98 ? 1.185 77.267 -11.344 1.00 31.29 95 GLN C CA 1
ATOM 6028 C C . GLN C 1 98 ? 1.329 76.404 -12.614 1.00 30.08 95 GLN C C 1
ATOM 6029 O O . GLN C 1 98 ? 1.855 75.299 -12.550 1.00 29.34 95 GLN C O 1
ATOM 6035 N N . PRO C 1 99 ? 0.849 76.902 -13.769 1.00 29.55 96 PRO C N 1
ATOM 6036 C CA . PRO C 1 99 ? 1.160 76.243 -15.043 1.00 28.89 96 PRO C CA 1
ATOM 6037 C C . PRO C 1 99 ? 2.671 76.192 -15.312 1.00 28.63 96 PRO C C 1
ATOM 6038 O O . PRO C 1 99 ? 3.374 77.195 -15.160 1.00 26.90 96 PRO C O 1
ATOM 6042 N N . VAL C 1 100 ? 3.156 75.004 -15.672 1.00 27.87 97 VAL C N 1
ATOM 6043 C CA . VAL C 1 100 ? 4.564 74.783 -15.939 1.00 28.20 97 VAL C CA 1
ATOM 6044 C C . VAL C 1 100 ? 4.710 73.895 -17.162 1.00 28.75 97 VAL C C 1
ATOM 6045 O O . VAL C 1 100 ? 3.712 73.385 -17.694 1.00 28.94 97 VAL C O 1
ATOM 6049 N N . ARG C 1 101 ? 5.955 73.721 -17.609 1.00 28.77 98 ARG C N 1
ATOM 6050 C CA . ARG C 1 101 ? 6.273 72.705 -18.609 1.00 29.12 98 ARG C CA 1
ATOM 6051 C C . ARG C 1 101 ? 7.613 72.061 -18.309 1.00 28.12 98 ARG C C 1
ATOM 6052 O O . ARG C 1 101 ? 8.541 72.714 -17.819 1.00 28.14 98 ARG C O 1
ATOM 6060 N N . ILE C 1 102 ? 7.697 70.781 -18.646 1.00 27.90 99 ILE C N 1
ATOM 6061 C CA . ILE C 1 102 ? 8.864 69.946 -18.407 1.00 27.25 99 ILE C CA 1
ATOM 6062 C C . ILE C 1 102 ? 9.532 69.697 -19.754 1.00 27.80 99 ILE C C 1
ATOM 6063 O O . ILE C 1 102 ? 8.844 69.337 -20.725 1.00 27.37 99 ILE C O 1
ATOM 6068 N N . THR C 1 103 ? 10.849 69.909 -19.821 1.00 27.56 100 THR C N 1
ATOM 6069 C CA . THR C 1 103 ? 11.610 69.554 -21.021 1.00 28.51 100 THR C CA 1
ATOM 6070 C C . THR C 1 103 ? 12.440 68.314 -20.780 1.00 28.91 100 THR C C 1
ATOM 6071 O O . THR C 1 103 ? 13.277 68.289 -19.885 1.00 29.43 100 THR C O 1
ATOM 6075 N N . THR C 1 104 ? 12.203 67.296 -21.603 1.00 29.91 101 THR C N 1
ATOM 6076 C CA . THR C 1 104 ? 12.869 66.010 -21.501 1.00 30.99 101 THR C CA 1
ATOM 6077 C C . THR C 1 104 ? 14.220 66.035 -22.223 1.00 31.96 101 THR C C 1
ATOM 6078 O O . THR C 1 104 ? 14.544 67.009 -22.901 1.00 31.62 101 THR C O 1
ATOM 6082 N N . ARG C 1 105 ? 14.983 64.952 -22.082 1.00 33.28 102 ARG C N 1
ATOM 6083 C CA . ARG C 1 105 ? 16.262 64.750 -22.781 1.00 35.13 102 ARG C CA 1
ATOM 6084 C C . ARG C 1 105 ? 16.126 64.730 -24.303 1.00 35.50 102 ARG C C 1
ATOM 6085 O O . ARG C 1 105 ? 17.082 65.017 -25.013 1.00 35.87 102 ARG C O 1
ATOM 6093 N N . GLU C 1 106 ? 14.938 64.379 -24.789 1.00 36.10 103 GLU C N 1
ATOM 6094 C CA A GLU C 1 106 ? 14.655 64.404 -26.223 0.50 36.53 103 GLU C CA 1
ATOM 6095 C CA B GLU C 1 106 ? 14.635 64.392 -26.215 0.50 36.40 103 GLU C CA 1
ATOM 6096 C C . GLU C 1 106 ? 14.137 65.779 -26.658 1.00 36.49 103 GLU C C 1
ATOM 6097 O O . GLU C 1 106 ? 13.714 65.961 -27.805 1.00 36.38 103 GLU C O 1
ATOM 6108 N N . GLU C 1 107 ? 14.184 66.746 -25.736 1.00 36.50 104 GLU C N 1
ATOM 6109 C CA . GLU C 1 107 ? 13.723 68.135 -25.945 1.00 36.46 104 GLU C CA 1
ATOM 6110 C C . GLU C 1 107 ? 12.220 68.282 -26.223 1.00 36.45 104 GLU C C 1
ATOM 6111 O O . GLU C 1 107 ? 11.795 69.279 -26.803 1.00 36.57 104 GLU C O 1
ATOM 6117 N N . CYS C 1 108 ? 11.411 67.309 -25.805 1.00 36.08 105 CYS C N 1
ATOM 6118 C CA . CYS C 1 108 ? 9.957 67.481 -25.867 1.00 35.89 105 CYS C CA 1
ATOM 6119 C C . CYS C 1 108 ? 9.517 68.292 -24.660 1.00 34.40 105 CYS C C 1
ATOM 6120 O O . CYS C 1 108 ? 10.146 68.231 -23.604 1.00 34.42 105 CYS C O 1
ATOM 6123 N N . LYS C 1 109 ? 8.445 69.055 -24.833 1.00 32.81 106 LYS C N 1
ATOM 6124 C CA . LYS C 1 109 ? 7.913 69.896 -23.779 1.00 31.86 106 LYS C CA 1
ATOM 6125 C C . LYS C 1 109 ? 6.524 69.438 -23.397 1.00 31.40 106 LYS C C 1
ATOM 6126 O O . LYS C 1 109 ? 5.607 69.462 -24.214 1.00 31.72 106 LYS C O 1
ATOM 6132 N N . ILE C 1 110 ? 6.390 68.986 -22.156 1.00 29.84 107 ILE C N 1
ATOM 6133 C CA . ILE C 1 110 ? 5.123 68.506 -21.631 1.00 29.03 107 ILE C CA 1
ATOM 6134 C C . ILE C 1 110 ? 4.552 69.506 -20.619 1.00 28.72 107 ILE C C 1
ATOM 6135 O O . ILE C 1 110 ? 5.168 69.751 -19.586 1.00 28.55 107 ILE C O 1
ATOM 6140 N N . PRO C 1 111 ? 3.371 70.081 -20.918 1.00 28.76 108 PRO C N 1
ATOM 6141 C CA . PRO C 1 111 ? 2.763 71.040 -20.008 1.00 28.80 108 PRO C CA 1
ATOM 6142 C C . PRO C 1 111 ? 2.206 70.351 -18.759 1.00 29.29 108 PRO C C 1
ATOM 6143 O O . PRO C 1 111 ? 1.842 69.164 -18.803 1.00 29.15 108 PRO C O 1
ATOM 6147 N N . GLY C 1 112 ? 2.132 71.093 -17.660 1.00 28.94 109 GLY C N 1
ATOM 6148 C CA . GLY C 1 112 ? 1.617 70.557 -16.406 1.00 28.72 109 GLY C CA 1
ATOM 6149 C C . GLY C 1 112 ? 1.192 71.645 -15.438 1.00 29.16 109 GLY C C 1
ATOM 6150 O O . GLY C 1 112 ? 1.385 72.840 -15.695 1.00 28.89 109 GLY C O 1
ATOM 6151 N N . LEU C 1 113 ? 0.580 71.225 -14.340 1.00 29.14 110 LEU C N 1
ATOM 6152 C CA . LEU C 1 113 ? 0.223 72.123 -13.260 1.00 29.54 110 LEU C CA 1
ATOM 6153 C C . LEU C 1 113 ? 1.052 71.787 -12.020 1.00 30.34 110 LEU C C 1
ATOM 6154 O O . LEU C 1 113 ? 0.959 70.679 -11.479 1.00 30.33 110 LEU C O 1
ATOM 6159 N N . LEU C 1 114 ? 1.838 72.755 -11.564 1.00 31.37 111 LEU C N 1
ATOM 6160 C CA . LEU C 1 114 ? 2.600 72.606 -10.333 1.00 33.18 111 LEU C CA 1
ATOM 6161 C C . LEU C 1 114 ? 1.746 72.963 -9.118 1.00 34.88 111 LEU C C 1
ATOM 6162 O O . LEU C 1 114 ? 1.016 73.954 -9.125 1.00 34.97 111 LEU C O 1
ATOM 6167 N N . ASP C 1 115 ? 1.823 72.149 -8.077 1.00 36.61 112 ASP C N 1
ATOM 6168 C CA . ASP C 1 115 ? 1.227 72.533 -6.813 1.00 39.32 112 ASP C CA 1
ATOM 6169 C C . ASP C 1 115 ? 2.136 72.120 -5.680 1.00 40.90 112 ASP C C 1
ATOM 6170 O O . ASP C 1 115 ? 2.929 71.187 -5.817 1.00 40.74 112 ASP C O 1
ATOM 6175 N N . GLY C 1 116 ? 2.020 72.833 -4.568 1.00 43.15 113 GLY C N 1
ATOM 6176 C CA . GLY C 1 116 ? 2.832 72.574 -3.390 1.00 45.89 113 GLY C CA 1
ATOM 6177 C C . GLY C 1 116 ? 2.003 72.569 -2.123 1.00 48.12 113 GLY C C 1
ATOM 6178 O O . GLY C 1 116 ? 0.834 72.977 -2.119 1.00 47.94 113 GLY C O 1
ATOM 6179 N N . ASP C 1 117 ? 2.626 72.103 -1.046 1.00 50.08 114 ASP C N 1
ATOM 6180 C CA . ASP C 1 117 ? 2.002 72.022 0.256 1.00 52.15 114 ASP C CA 1
ATOM 6181 C C . ASP C 1 117 ? 2.453 73.222 1.086 1.00 52.82 114 ASP C C 1
ATOM 6182 O O . ASP C 1 117 ? 3.650 73.376 1.359 1.00 53.19 114 ASP C O 1
ATOM 6187 N N . ARG C 1 118 ? 1.514 74.078 1.476 1.00 53.54 115 ARG C N 1
ATOM 6188 C CA . ARG C 1 118 ? 1.872 75.237 2.291 1.00 54.73 115 ARG C CA 1
ATOM 6189 C C . ARG C 1 118 ? 1.857 74.952 3.798 1.00 55.51 115 ARG C C 1
ATOM 6190 O O . ARG C 1 118 ? 0.878 74.426 4.332 1.00 55.55 115 ARG C O 1
ATOM 6198 N N . GLN C 1 119 ? 2.957 75.297 4.466 1.00 56.57 116 GLN C N 1
ATOM 6199 C CA . GLN C 1 119 ? 2.994 75.357 5.928 1.00 57.63 116 GLN C CA 1
ATOM 6200 C C . GLN C 1 119 ? 3.574 76.694 6.387 1.00 57.84 116 GLN C C 1
ATOM 6201 O O . GLN C 1 119 ? 4.794 76.885 6.405 1.00 57.71 116 GLN C O 1
ATOM 6207 N N . GLY C 1 120 ? 2.680 77.619 6.739 1.00 58.24 117 GLY C N 1
ATOM 6208 C CA . GLY C 1 120 ? 3.061 78.977 7.132 1.00 58.84 117 GLY C CA 1
ATOM 6209 C C . GLY C 1 120 ? 3.552 79.791 5.949 1.00 59.25 117 GLY C C 1
ATOM 6210 O O . GLY C 1 120 ? 2.842 79.938 4.945 1.00 59.46 117 GLY C O 1
ATOM 6211 N N . ASN C 1 121 ? 4.769 80.321 6.075 1.00 59.45 118 ASN C N 1
ATOM 6212 C CA . ASN C 1 121 ? 5.460 80.996 4.971 1.00 59.66 118 ASN C CA 1
ATOM 6213 C C . ASN C 1 121 ? 5.864 80.020 3.869 1.00 59.17 118 ASN C C 1
ATOM 6214 O O . ASN C 1 121 ? 5.719 80.318 2.688 1.00 59.40 118 ASN C O 1
ATOM 6219 N N . ASP C 1 122 ? 6.351 78.849 4.277 1.00 58.80 119 ASP C N 1
ATOM 6220 C CA . ASP C 1 122 ? 6.978 77.881 3.373 1.00 58.18 119 ASP C CA 1
ATOM 6221 C C . ASP C 1 122 ? 5.999 77.037 2.565 1.00 57.37 119 ASP C C 1
ATOM 6222 O O . ASP C 1 122 ? 4.958 76.594 3.067 1.00 57.12 119 ASP C O 1
ATOM 6227 N N . VAL C 1 123 ? 6.368 76.821 1.305 1.00 56.22 120 VAL C N 1
ATOM 6228 C CA . VAL C 1 123 ? 5.722 75.840 0.442 1.00 54.92 120 VAL C CA 1
ATOM 6229 C C . VAL C 1 123 ? 6.776 74.827 0.011 1.00 54.13 120 VAL C C 1
ATOM 6230 O O . VAL C 1 123 ? 7.807 75.185 -0.578 1.00 53.99 120 VAL C O 1
ATOM 6234 N N . SER C 1 124 ? 6.516 73.563 0.327 1.00 52.98 121 SER C N 1
ATOM 6235 C CA . SER C 1 124 ? 7.415 72.472 -0.031 1.00 51.85 121 SER C CA 1
ATOM 6236 C C . SER C 1 124 ? 6.614 71.265 -0.531 1.00 50.46 121 SER C C 1
ATOM 6237 O O . SER C 1 124 ? 5.384 71.345 -0.681 1.00 50.64 121 SER C O 1
ATOM 6240 N N . ALA C 1 125 ? 7.313 70.151 -0.770 1.00 48.43 122 ALA C N 1
ATOM 6241 C CA . ALA C 1 125 ? 6.715 68.931 -1.320 1.00 45.69 122 ALA C CA 1
ATOM 6242 C C . ALA C 1 125 ? 5.963 69.264 -2.613 1.00 44.03 122 ALA C C 1
ATOM 6243 O O . ALA C 1 125 ? 4.765 68.987 -2.745 1.00 43.91 122 ALA C O 1
ATOM 6253 N N . ARG C 1 127 ? 4.804 69.070 -6.467 1.00 35.22 124 ARG C N 1
ATOM 6254 C CA . ARG C 1 127 ? 4.543 68.058 -7.477 1.00 34.11 124 ARG C CA 1
ATOM 6255 C C . ARG C 1 127 ? 3.977 68.697 -8.730 1.00 32.55 124 ARG C C 1
ATOM 6256 O O . ARG C 1 127 ? 3.263 69.691 -8.655 1.00 32.73 124 ARG C O 1
ATOM 6264 N N . VAL C 1 128 ? 4.301 68.109 -9.874 1.00 30.10 125 VAL C N 1
ATOM 6265 C CA . VAL C 1 128 ? 3.749 68.533 -11.129 1.00 28.84 125 VAL C CA 1
ATOM 6266 C C . VAL C 1 128 ? 2.781 67.463 -11.613 1.00 27.99 125 VAL C C 1
ATOM 6267 O O . VAL C 1 128 ? 3.063 66.260 -11.535 1.00 28.22 125 VAL C O 1
ATOM 6271 N N . ASP C 1 129 ? 1.633 67.910 -12.093 1.00 26.84 126 ASP C N 1
ATOM 6272 C CA . ASP C 1 129 ? 0.600 67.007 -12.595 1.00 26.55 126 ASP C CA 1
ATOM 6273 C C . ASP C 1 129 ? 0.514 67.201 -14.107 1.00 26.45 126 ASP C C 1
ATOM 6274 O O . ASP C 1 129 ? 0.266 68.318 -14.590 1.00 25.63 126 ASP C O 1
ATOM 6279 N N . ILE C 1 130 ? 0.767 66.119 -14.845 1.00 26.48 127 ILE C N 1
ATOM 6280 C CA . ILE C 1 130 ? 0.579 66.108 -16.292 1.00 26.32 127 ILE C CA 1
ATOM 6281 C C . ILE C 1 130 ? -0.639 65.272 -16.674 1.00 26.56 127 ILE C C 1
ATOM 6282 O O . ILE C 1 130 ? -0.806 64.914 -17.840 1.00 26.91 127 ILE C O 1
ATOM 6287 N N . GLY C 1 131 ? -1.468 64.936 -15.682 1.00 26.25 128 GLY C N 1
ATOM 6288 C CA . GLY C 1 131 ? -2.664 64.124 -15.908 1.00 26.12 128 GLY C CA 1
ATOM 6289 C C . GLY C 1 131 ? -2.403 62.621 -15.888 1.00 26.61 128 GLY C C 1
ATOM 6290 O O . GLY C 1 131 ? -3.304 61.828 -16.184 1.00 25.65 128 GLY C O 1
ATOM 6291 N N . ALA C 1 132 ? -1.176 62.226 -15.533 1.00 26.08 129 ALA C N 1
ATOM 6292 C CA . ALA C 1 132 ? -0.806 60.806 -15.551 1.00 26.17 129 ALA C CA 1
ATOM 6293 C C . ALA C 1 132 ? -1.399 60.052 -14.369 1.00 26.34 129 ALA C C 1
ATOM 6294 O O . ALA C 1 132 ? -1.661 60.634 -13.317 1.00 25.75 129 ALA C O 1
ATOM 6296 N N . ARG C 1 133 ? -1.620 58.754 -14.575 1.00 26.98 130 ARG C N 1
ATOM 6297 C CA . ARG C 1 133 ? -2.268 57.892 -13.598 1.00 28.08 130 ARG C CA 1
ATOM 6298 C C . ARG C 1 133 ? -1.318 56.817 -13.104 1.00 28.10 130 ARG C C 1
ATOM 6299 O O . ARG C 1 133 ? -1.615 56.107 -12.144 1.00 28.40 130 ARG C O 1
ATOM 6307 N N . THR C 1 134 ? -0.189 56.670 -13.789 1.00 28.67 131 THR C N 1
ATOM 6308 C CA . THR C 1 134 ? 0.806 55.676 -13.417 1.00 28.79 131 THR C CA 1
ATOM 6309 C C . THR C 1 134 ? 2.219 56.202 -13.657 1.00 28.62 131 THR C C 1
ATOM 6310 O O . THR C 1 134 ? 2.437 57.126 -14.449 1.00 28.21 131 THR C O 1
ATOM 6314 N N . TYR C 1 135 ? 3.167 55.591 -12.951 1.00 28.44 132 TYR C N 1
ATOM 6315 C CA . TYR C 1 135 ? 4.587 55.736 -13.211 1.00 28.61 132 TYR C CA 1
ATOM 6316 C C . TYR C 1 135 ? 4.932 55.541 -14.690 1.00 28.82 132 TYR C C 1
ATOM 6317 O O . TYR C 1 135 ? 5.632 56.373 -15.289 1.00 28.28 132 TYR C O 1
ATOM 6326 N N . ASP C 1 136 ? 4.439 54.451 -15.283 1.00 29.02 133 ASP C N 1
ATOM 6327 C CA A ASP C 1 136 ? 4.826 54.120 -16.648 0.50 29.25 133 ASP C CA 1
ATOM 6328 C CA B ASP C 1 136 ? 4.778 54.083 -16.659 0.50 29.21 133 ASP C CA 1
ATOM 6329 C C . ASP C 1 136 ? 4.335 55.150 -17.656 1.00 29.27 133 ASP C C 1
ATOM 6330 O O . ASP C 1 136 ? 5.025 55.414 -18.632 1.00 29.92 133 ASP C O 1
ATOM 6339 N N . GLU C 1 137 ? 3.163 55.743 -17.415 1.00 29.37 134 GLU C N 1
ATOM 6340 C CA . GLU C 1 137 ? 2.652 56.853 -18.258 1.00 29.76 134 GLU C CA 1
ATOM 6341 C C . GLU C 1 137 ? 3.616 58.033 -18.305 1.00 28.85 134 GLU C C 1
ATOM 6342 O O . GLU C 1 137 ? 3.844 58.616 -19.363 1.00 29.73 134 GLU C O 1
ATOM 6348 N N . VAL C 1 138 ? 4.184 58.389 -17.161 1.00 28.13 135 VAL C N 1
ATOM 6349 C CA . VAL C 1 138 ? 5.185 59.451 -17.117 1.00 27.45 135 VAL C CA 1
ATOM 6350 C C . VAL C 1 138 ? 6.462 59.037 -17.870 1.00 28.08 135 VAL C C 1
ATOM 6351 O O . VAL C 1 138 ? 6.981 59.804 -18.680 1.00 27.89 135 VAL C O 1
ATOM 6363 N N . GLN C 1 140 ? 6.612 56.959 -20.304 1.00 29.85 137 GLN C N 1
ATOM 6364 C CA . GLN C 1 140 ? 6.269 56.963 -21.735 1.00 30.84 137 GLN C CA 1
ATOM 6365 C C . GLN C 1 140 ? 6.323 58.358 -22.352 1.00 30.47 137 GLN C C 1
ATOM 6366 O O . GLN C 1 140 ? 6.620 58.509 -23.545 1.00 30.53 137 GLN C O 1
ATOM 6372 N N . ALA C 1 141 ? 6.033 59.375 -21.546 1.00 29.99 138 ALA C N 1
ATOM 6373 C CA . ALA C 1 141 ? 6.121 60.766 -22.021 1.00 29.69 138 ALA C CA 1
ATOM 6374 C C . ALA C 1 141 ? 7.569 61.262 -22.153 1.00 29.54 138 ALA C C 1
ATOM 6375 O O . ALA C 1 141 ? 7.803 62.381 -22.627 1.00 30.59 138 ALA C O 1
ATOM 6377 N N . GLY C 1 142 ? 8.541 60.437 -21.749 1.00 28.93 139 GLY C N 1
ATOM 6378 C CA . GLY C 1 142 ? 9.958 60.785 -21.897 1.00 28.23 139 GLY C CA 1
ATOM 6379 C C . GLY C 1 142 ? 10.554 61.480 -20.675 1.00 27.98 139 GLY C C 1
ATOM 6380 O O . GLY C 1 142 ? 11.728 61.862 -20.673 1.00 27.49 139 GLY C O 1
ATOM 6381 N N . ILE C 1 143 ? 9.743 61.614 -19.628 1.00 27.56 140 ILE C N 1
ATOM 6382 C CA . ILE C 1 143 ? 10.116 62.343 -18.414 1.00 26.81 140 ILE C CA 1
ATOM 6383 C C . ILE C 1 143 ? 10.988 61.487 -17.476 1.00 26.89 140 ILE C C 1
ATOM 6384 O O . ILE C 1 143 ? 10.671 60.313 -17.198 1.00 25.83 140 ILE C O 1
ATOM 6389 N N . ARG C 1 144 ? 12.076 62.093 -16.992 1.00 26.79 141 ARG C N 1
ATOM 6390 C CA . ARG C 1 144 ? 13.048 61.421 -16.115 1.00 26.95 141 ARG C CA 1
ATOM 6391 C C . ARG C 1 144 ? 13.537 62.362 -15.022 1.00 27.36 141 ARG C C 1
ATOM 6392 O O . ARG C 1 144 ? 13.524 63.583 -15.216 1.00 27.51 141 ARG C O 1
ATOM 6400 N N . PRO C 1 145 ? 14.003 61.800 -13.881 1.00 27.40 142 PRO C N 1
ATOM 6401 C CA . PRO C 1 145 ? 14.736 62.594 -12.889 1.00 27.57 142 PRO C CA 1
ATOM 6402 C C . PRO C 1 145 ? 15.793 63.462 -13.553 1.00 27.69 142 PRO C C 1
ATOM 6403 O O . PRO C 1 145 ? 16.502 62.999 -14.455 1.00 28.03 142 PRO C O 1
ATOM 6407 N N . GLY C 1 146 ? 15.889 64.717 -13.122 1.00 27.58 143 GLY C N 1
ATOM 6408 C CA . GLY C 1 146 ? 16.827 65.646 -13.726 1.00 27.52 143 GLY C CA 1
ATOM 6409 C C . GLY C 1 146 ? 16.254 66.605 -14.759 1.00 28.15 143 GLY C C 1
ATOM 6410 O O . GLY C 1 146 ? 16.912 67.603 -15.081 1.00 28.82 143 GLY C O 1
ATOM 6411 N N . ASP C 1 147 ? 15.047 66.333 -15.277 1.00 27.48 144 ASP C N 1
ATOM 6412 C CA . ASP C 1 147 ? 14.428 67.200 -16.298 1.00 27.32 144 ASP C CA 1
ATOM 6413 C C . ASP C 1 147 ? 14.102 68.585 -15.740 1.00 26.68 144 ASP C C 1
ATOM 6414 O O . ASP C 1 147 ? 13.607 68.718 -14.616 1.00 25.97 144 ASP C O 1
ATOM 6419 N N . ARG C 1 148 ? 14.377 69.605 -16.542 1.00 25.73 145 ARG C N 1
ATOM 6420 C CA . ARG C 1 148 ? 14.110 70.970 -16.161 1.00 24.94 145 ARG C CA 1
ATOM 6421 C C . ARG C 1 148 ? 12.623 71.285 -16.286 1.00 24.74 145 ARG C C 1
ATOM 6422 O O . ARG C 1 148 ? 11.932 70.778 -17.178 1.00 24.69 145 ARG C O 1
ATOM 6430 N N . VAL C 1 149 ? 12.159 72.114 -15.360 1.00 24.33 146 VAL C N 1
ATOM 6431 C CA . VAL C 1 149 ? 10.768 72.505 -15.250 1.00 24.40 146 VAL C CA 1
ATOM 6432 C C . VAL C 1 149 ? 10.757 74.014 -15.130 1.00 24.64 146 VAL C C 1
ATOM 6433 O O . VAL C 1 149 ? 11.436 74.576 -14.278 1.00 23.85 146 VAL C O 1
ATOM 6437 N N . THR C 1 150 ? 9.993 74.670 -15.999 1.00 25.69 147 THR C N 1
ATOM 6438 C CA . THR C 1 150 ? 9.938 76.125 -16.030 1.00 26.87 147 THR C CA 1
ATOM 6439 C C . THR C 1 150 ? 8.487 76.585 -16.125 1.00 27.57 147 THR C C 1
ATOM 6440 O O . THR C 1 150 ? 7.619 75.831 -16.594 1.00 27.87 147 THR C O 1
ATOM 6444 N N . PHE C 1 151 ? 8.238 77.829 -15.703 1.00 27.42 148 PHE C N 1
ATOM 6445 C CA . PHE C 1 151 ? 6.931 78.438 -15.820 1.00 27.87 148 PHE C CA 1
ATOM 6446 C C . PHE C 1 151 ? 6.468 78.475 -17.268 1.00 28.51 148 PHE C C 1
ATOM 6447 O O . PHE C 1 151 ? 7.249 78.721 -18.195 1.00 28.19 148 PHE C O 1
ATOM 6455 N N . ASP C 1 152 ? 5.182 78.225 -17.459 1.00 28.84 149 ASP C N 1
ATOM 6456 C CA . ASP C 1 152 ? 4.650 78.043 -18.789 1.00 29.46 149 ASP C CA 1
ATOM 6457 C C . ASP C 1 152 ? 4.192 79.380 -19.373 1.00 29.84 149 ASP C C 1
ATOM 6458 O O . ASP C 1 152 ? 3.049 79.507 -19.808 1.00 30.06 149 ASP C O 1
ATOM 6463 N N . THR C 1 153 ? 5.084 80.369 -19.404 1.00 29.47 150 THR C N 1
ATOM 6464 C CA . THR C 1 153 ? 4.689 81.746 -19.713 1.00 29.07 150 THR C CA 1
ATOM 6465 C C . THR C 1 153 ? 5.009 82.191 -21.132 1.00 29.25 150 THR C C 1
ATOM 6466 O O . THR C 1 153 ? 6.153 82.084 -21.587 1.00 29.44 150 THR C O 1
ATOM 6470 N N . THR C 1 154 ? 3.991 82.711 -21.814 1.00 29.07 151 THR C N 1
ATOM 6471 C CA . THR C 1 154 ? 4.173 83.335 -23.117 1.00 29.27 151 THR C CA 1
ATOM 6472 C C . THR C 1 154 ? 4.556 84.794 -22.917 1.00 28.63 151 THR C C 1
ATOM 6473 O O . THR C 1 154 ? 3.974 85.479 -22.075 1.00 28.09 151 THR C O 1
ATOM 6477 N N . PHE C 1 155 ? 5.555 85.241 -23.675 1.00 28.67 152 PHE C N 1
ATOM 6478 C CA . PHE C 1 155 ? 6.020 86.630 -23.643 1.00 28.52 152 PHE C CA 1
ATOM 6479 C C . PHE C 1 155 ? 4.916 87.519 -24.198 1.00 28.70 152 PHE C C 1
ATOM 6480 O O . PHE C 1 155 ? 4.356 87.212 -25.251 1.00 28.13 152 PHE C O 1
ATOM 6488 N N . GLN C 1 156 ? 4.612 88.619 -23.505 1.00 28.67 153 GLN C N 1
ATOM 6489 C CA . GLN C 1 156 ? 3.529 89.501 -23.941 1.00 28.99 153 GLN C CA 1
ATOM 6490 C C . GLN C 1 156 ? 3.863 90.974 -23.896 1.00 29.09 153 GLN C C 1
ATOM 6491 O O . GLN C 1 156 ? 4.556 91.453 -22.988 1.00 28.85 153 GLN C O 1
ATOM 6497 N N . VAL C 1 157 ? 3.326 91.696 -24.870 1.00 28.72 154 VAL C N 1
ATOM 6498 C CA . VAL C 1 157 ? 3.456 93.133 -24.893 1.00 28.80 154 VAL C CA 1
ATOM 6499 C C . VAL C 1 157 ? 2.330 93.727 -24.040 1.00 28.29 154 VAL C C 1
ATOM 6500 O O . VAL C 1 157 ? 1.176 93.280 -24.109 1.00 28.05 154 VAL C O 1
ATOM 6504 N N . LEU C 1 158 ? 2.696 94.708 -23.216 1.00 27.00 155 LEU C N 1
ATOM 6505 C CA . LEU C 1 158 ? 1.753 95.454 -22.378 1.00 26.84 155 LEU C CA 1
ATOM 6506 C C . LEU C 1 158 ? 1.515 96.851 -22.958 1.00 26.43 155 LEU C C 1
ATOM 6507 O O . LEU C 1 158 ? 2.313 97.297 -23.778 1.00 25.63 155 LEU C O 1
ATOM 6512 N N . PRO C 1 159 ? 0.438 97.555 -22.523 1.00 26.41 156 PRO C N 1
ATOM 6513 C CA . PRO C 1 159 ? 0.262 98.925 -23.046 1.00 26.96 156 PRO C CA 1
ATOM 6514 C C . PRO C 1 159 ? 1.439 99.830 -22.681 1.00 27.19 156 PRO C C 1
ATOM 6515 O O . PRO C 1 159 ? 2.209 99.495 -21.784 1.00 26.97 156 PRO C O 1
ATOM 6519 N N . HIS C 1 160 ? 1.577 100.951 -23.394 1.00 27.63 157 HIS C N 1
ATOM 6520 C CA . HIS C 1 160 ? 2.586 101.977 -23.100 1.00 27.95 157 HIS C CA 1
ATOM 6521 C C . HIS C 1 160 ? 4.028 101.446 -23.116 1.00 27.30 157 HIS C C 1
ATOM 6522 O O . HIS C 1 160 ? 4.875 101.829 -22.294 1.00 26.91 157 HIS C O 1
ATOM 6529 N N . GLN C 1 161 ? 4.294 100.577 -24.085 1.00 26.43 158 GLN C N 1
ATOM 6530 C CA . GLN C 1 161 ? 5.649 100.077 -24.371 1.00 26.88 158 GLN C CA 1
ATOM 6531 C C . GLN C 1 161 ? 6.336 99.453 -23.146 1.00 26.35 158 GLN C C 1
ATOM 6532 O O . GLN C 1 161 ? 7.464 99.800 -22.763 1.00 27.00 158 GLN C O 1
ATOM 6538 N N . ARG C 1 162 ? 5.620 98.530 -22.524 1.00 25.91 159 ARG C N 1
ATOM 6539 C CA . ARG C 1 162 ? 6.165 97.719 -21.461 1.00 25.89 159 ARG C CA 1
ATOM 6540 C C . ARG C 1 162 ? 5.969 96.278 -21.887 1.00 25.30 159 ARG C C 1
ATOM 6541 O O . ARG C 1 162 ? 5.193 96.004 -22.804 1.00 24.31 159 ARG C O 1
ATOM 6549 N N . VAL C 1 163 ? 6.713 95.366 -21.270 1.00 25.13 160 VAL C N 1
ATOM 6550 C CA . VAL C 1 163 ? 6.663 93.956 -21.673 1.00 25.54 160 VAL C CA 1
ATOM 6551 C C . VAL C 1 163 ? 6.535 93.072 -20.451 1.00 25.59 160 VAL C C 1
ATOM 6552 O O . VAL C 1 163 ? 6.974 93.454 -19.357 1.00 26.50 160 VAL C O 1
ATOM 6564 N N . GLY C 1 165 ? 6.954 88.872 -19.185 1.00 26.30 162 GLY C N 1
ATOM 6565 C CA . GLY C 1 165 ? 7.321 87.469 -19.477 1.00 26.15 162 GLY C CA 1
ATOM 6566 C C . GLY C 1 165 ? 8.146 86.856 -18.358 1.00 25.83 162 GLY C C 1
ATOM 6567 O O . GLY C 1 165 ? 8.565 87.560 -17.438 1.00 25.42 162 GLY C O 1
ATOM 6568 N N . LYS C 1 166 ? 8.377 85.550 -18.434 1.00 25.73 163 LYS C N 1
ATOM 6569 C CA . LYS C 1 166 ? 9.227 84.875 -17.451 1.00 26.26 163 LYS C CA 1
ATOM 6570 C C . LYS C 1 166 ? 10.698 85.144 -17.713 1.00 26.80 163 LYS C C 1
ATOM 6571 O O . LYS C 1 166 ? 11.093 85.608 -18.810 1.00 26.47 163 LYS C O 1
ATOM 6577 N N . ALA C 1 167 ? 11.501 84.871 -16.684 1.00 27.35 164 ALA C N 1
ATOM 6578 C CA . ALA C 1 167 ? 12.950 84.866 -16.798 1.00 27.81 164 ALA C CA 1
ATOM 6579 C C . ALA C 1 167 ? 13.577 86.223 -17.183 1.00 27.62 164 ALA C C 1
ATOM 6580 O O . ALA C 1 167 ? 14.709 86.276 -17.647 1.00 28.31 164 ALA C O 1
ATOM 6582 N N . PHE C 1 168 ? 12.870 87.320 -16.951 1.00 27.93 165 PHE C N 1
ATOM 6583 C CA . PHE C 1 168 ? 13.451 88.655 -17.163 1.00 27.90 165 PHE C CA 1
ATOM 6584 C C . PHE C 1 168 ? 14.748 88.838 -16.333 1.00 28.96 165 PHE C C 1
ATOM 6585 O O . PHE C 1 168 ? 15.688 89.523 -16.750 1.00 28.57 165 PHE C O 1
ATOM 6593 N N . ASP C 1 169 ? 14.771 88.216 -15.159 1.00 29.26 166 ASP C N 1
ATOM 6594 C CA . ASP C 1 169 ? 15.999 87.894 -14.431 1.00 30.41 166 ASP C CA 1
ATOM 6595 C C . ASP C 1 169 ? 16.506 86.525 -14.968 1.00 29.99 166 ASP C C 1
ATOM 6596 O O . ASP C 1 169 ? 15.992 85.489 -14.563 1.00 29.89 166 ASP C O 1
ATOM 6601 N N . ASP C 1 170 ? 17.478 86.480 -15.886 1.00 29.89 167 ASP C N 1
ATOM 6602 C CA . ASP C 1 170 ? 18.298 87.602 -16.341 1.00 30.11 167 ASP C CA 1
ATOM 6603 C C . ASP C 1 170 ? 18.283 87.689 -17.866 1.00 29.86 167 ASP C C 1
ATOM 6604 O O . ASP C 1 170 ? 19.261 88.119 -18.478 1.00 29.43 167 ASP C O 1
ATOM 6609 N N . ARG C 1 171 ? 17.167 87.313 -18.489 1.00 29.62 168 ARG C N 1
ATOM 6610 C CA . ARG C 1 171 ? 17.101 87.332 -19.945 1.00 29.18 168 ARG C CA 1
ATOM 6611 C C . ARG C 1 171 ? 17.092 88.744 -20.530 1.00 29.41 168 ARG C C 1
ATOM 6612 O O . ARG C 1 171 ? 17.484 88.940 -21.678 1.00 28.90 168 ARG C O 1
ATOM 6620 N N . LEU C 1 172 ? 16.670 89.727 -19.736 1.00 29.51 169 LEU C N 1
ATOM 6621 C CA . LEU C 1 172 ? 16.786 91.121 -20.147 1.00 30.08 169 LEU C CA 1
ATOM 6622 C C . LEU C 1 172 ? 18.263 91.483 -20.356 1.00 30.22 169 LEU C C 1
ATOM 6623 O O . LEU C 1 172 ? 18.620 92.161 -21.319 1.00 30.87 169 LEU C O 1
ATOM 6628 N N . SER C 1 173 ? 19.116 91.004 -19.466 1.00 29.89 170 SER C N 1
ATOM 6629 C CA . SER C 1 173 ? 20.533 91.242 -19.603 1.00 30.51 170 SER C CA 1
ATOM 6630 C C . SER C 1 173 ? 21.201 90.436 -20.711 1.00 30.07 170 SER C C 1
ATOM 6631 O O . SER C 1 173 ? 22.111 90.944 -21.342 1.00 30.31 170 SER C O 1
ATOM 6634 N N . CYS C 1 174 ? 20.745 89.207 -20.965 1.00 29.40 171 CYS C N 1
ATOM 6635 C CA . CYS C 1 174 ? 21.202 88.464 -22.143 1.00 29.46 171 CYS C CA 1
ATOM 6636 C C . CYS C 1 174 ? 20.834 89.228 -23.430 1.00 28.62 171 CYS C C 1
ATOM 6637 O O . CYS C 1 174 ? 21.604 89.258 -24.403 1.00 28.17 171 CYS C O 1
ATOM 6640 N N . TYR C 1 175 ? 19.640 89.813 -23.423 1.00 27.91 172 TYR C N 1
ATOM 6641 C CA . TYR C 1 175 ? 19.150 90.622 -24.524 1.00 28.23 172 TYR C CA 1
ATOM 6642 C C . TYR C 1 175 ? 20.117 91.776 -24.746 1.00 28.35 172 TYR C C 1
ATOM 6643 O O . TYR C 1 175 ? 20.520 92.034 -25.876 1.00 28.76 172 TYR C O 1
ATOM 6652 N N . LEU C 1 176 ? 20.505 92.445 -23.661 1.00 28.45 173 LEU C N 1
ATOM 6653 C CA . LEU C 1 176 ? 21.462 93.543 -23.736 1.00 28.85 173 LEU C CA 1
ATOM 6654 C C . LEU C 1 176 ? 22.815 93.112 -24.303 1.00 28.85 173 LEU C C 1
ATOM 6655 O O . LEU C 1 176 ? 23.420 93.854 -25.076 1.00 28.68 173 LEU C O 1
ATOM 6660 N N . LEU C 1 177 ? 23.295 91.928 -23.924 1.00 28.85 174 LEU C N 1
ATOM 6661 C CA . LEU C 1 177 ? 24.555 91.430 -24.505 1.00 29.34 174 LEU C CA 1
ATOM 6662 C C . LEU C 1 177 ? 24.492 91.330 -26.017 1.00 29.04 174 LEU C C 1
ATOM 6663 O O . LEU C 1 177 ? 25.442 91.688 -26.712 1.00 29.04 174 LEU C O 1
ATOM 6668 N N . VAL C 1 178 ? 23.368 90.835 -26.523 1.00 29.16 175 VAL C N 1
ATOM 6669 C CA . VAL C 1 178 ? 23.193 90.626 -27.949 1.00 28.85 175 VAL C CA 1
ATOM 6670 C C . VAL C 1 178 ? 23.112 91.939 -28.718 1.00 29.57 175 VAL C C 1
ATOM 6671 O O . VAL C 1 178 ? 23.694 92.074 -29.809 1.00 29.11 175 VAL C O 1
ATOM 6675 N N . THR C 1 179 ? 22.397 92.913 -28.162 1.00 29.90 176 THR C N 1
ATOM 6676 C CA . THR C 1 179 ? 22.208 94.164 -28.891 1.00 31.07 176 THR C CA 1
ATOM 6677 C C . THR C 1 179 ? 23.495 94.986 -28.873 1.00 31.43 176 THR C C 1
ATOM 6678 O O . THR C 1 179 ? 23.746 95.756 -29.784 1.00 31.70 176 THR C O 1
ATOM 6682 N N . LEU C 1 180 ? 24.308 94.810 -27.832 1.00 32.04 177 LEU C N 1
ATOM 6683 C CA . LEU C 1 180 ? 25.618 95.437 -27.763 1.00 32.66 177 LEU C CA 1
ATOM 6684 C C . LEU C 1 180 ? 26.535 94.832 -28.803 1.00 32.68 177 LEU C C 1
ATOM 6685 O O . LEU C 1 180 ? 27.268 95.545 -29.470 1.00 32.56 177 LEU C O 1
ATOM 6690 N N . LEU C 1 181 ? 26.499 93.508 -28.915 1.00 32.91 178 LEU C N 1
ATOM 6691 C CA . LEU C 1 181 ? 27.229 92.789 -29.947 1.00 33.23 178 LEU C CA 1
ATOM 6692 C C . LEU C 1 181 ? 26.824 93.238 -31.350 1.00 33.57 178 LEU C C 1
ATOM 6693 O O . LEU C 1 181 ? 27.679 93.433 -32.215 1.00 33.86 178 LEU C O 1
ATOM 6698 N N . ARG C 1 182 ? 25.526 93.395 -31.579 1.00 33.97 179 ARG C N 1
ATOM 6699 C CA . ARG C 1 182 ? 25.016 93.836 -32.883 1.00 34.47 179 ARG C CA 1
ATOM 6700 C C . ARG C 1 182 ? 25.455 95.269 -33.211 1.00 35.01 179 ARG C C 1
ATOM 6701 O O . ARG C 1 182 ? 25.773 95.581 -34.348 1.00 35.45 179 ARG C O 1
ATOM 6709 N N . GLU C 1 183 ? 25.465 96.136 -32.204 1.00 35.89 180 GLU C N 1
ATOM 6710 C CA . GLU C 1 183 ? 25.782 97.544 -32.409 1.00 36.70 180 GLU C CA 1
ATOM 6711 C C . GLU C 1 183 ? 27.289 97.776 -32.559 1.00 36.29 180 GLU C C 1
ATOM 6712 O O . GLU C 1 183 ? 27.728 98.543 -33.424 1.00 36.28 180 GLU C O 1
ATOM 6718 N N . LEU C 1 184 ? 28.072 97.102 -31.722 1.00 35.68 181 LEU C N 1
ATOM 6719 C CA . LEU C 1 184 ? 29.485 97.412 -31.603 1.00 35.21 181 LEU C CA 1
ATOM 6720 C C . LEU C 1 184 ? 30.438 96.441 -32.300 1.00 35.08 181 LEU C C 1
ATOM 6721 O O . LEU C 1 184 ? 31.651 96.602 -32.184 1.00 35.07 181 LEU C O 1
ATOM 6726 N N . HIS C 1 185 ? 29.907 95.467 -33.040 1.00 35.43 182 HIS C N 1
ATOM 6727 C CA . HIS C 1 185 ? 30.747 94.438 -33.688 1.00 36.28 182 HIS C CA 1
ATOM 6728 C C . HIS C 1 185 ? 31.860 94.978 -34.610 1.00 36.77 182 HIS C C 1
ATOM 6729 O O . HIS C 1 185 ? 32.884 94.318 -34.792 1.00 36.56 182 HIS C O 1
ATOM 6736 N N . ASP C 1 186 ? 31.658 96.168 -35.171 1.00 37.54 183 ASP C N 1
ATOM 6737 C CA . ASP C 1 186 ? 32.641 96.772 -36.077 1.00 39.03 183 ASP C CA 1
ATOM 6738 C C . ASP C 1 186 ? 33.238 98.083 -35.555 1.00 39.01 183 ASP C C 1
ATOM 6739 O O . ASP C 1 186 ? 33.951 98.773 -36.283 1.00 38.95 183 ASP C O 1
ATOM 6744 N N . ALA C 1 187 ? 32.946 98.420 -34.300 1.00 38.90 184 ALA C N 1
ATOM 6745 C CA . ALA C 1 187 ? 33.403 99.681 -33.728 1.00 38.87 184 ALA C CA 1
ATOM 6746 C C . ALA C 1 187 ? 34.882 99.627 -33.344 1.00 39.06 184 ALA C C 1
ATOM 6747 O O . ALA C 1 187 ? 35.413 98.561 -33.004 1.00 38.87 184 ALA C O 1
ATOM 6749 N N . GLU C 1 188 ? 35.542 100.780 -33.426 1.00 39.07 185 GLU C N 1
ATOM 6750 C CA . GLU C 1 188 ? 36.887 100.948 -32.899 1.00 39.60 185 GLU C CA 1
ATOM 6751 C C . GLU C 1 188 ? 36.753 101.412 -31.463 1.00 38.69 185 GLU C C 1
ATOM 6752 O O . GLU C 1 188 ? 36.152 102.452 -31.199 1.00 38.70 185 GLU C O 1
ATOM 6758 N N . LEU C 1 189 ? 37.315 100.631 -30.543 1.00 37.91 186 LEU C N 1
ATOM 6759 C CA . LEU C 1 189 ? 37.088 100.808 -29.109 1.00 37.35 186 LEU C CA 1
ATOM 6760 C C . LEU C 1 189 ? 38.410 100.905 -28.338 1.00 36.96 186 LEU C C 1
ATOM 6761 O O . LEU C 1 189 ? 39.374 100.241 -28.703 1.00 36.89 186 LEU C O 1
ATOM 6766 N N . PRO C 1 190 ? 38.446 101.712 -27.254 1.00 36.51 187 PRO C N 1
ATOM 6767 C CA . PRO C 1 190 ? 39.666 101.865 -26.457 1.00 36.23 187 PRO C CA 1
ATOM 6768 C C . PRO C 1 190 ? 39.910 100.689 -25.504 1.00 35.69 187 PRO C C 1
ATOM 6769 O O . PRO C 1 190 ? 40.956 100.628 -24.853 1.00 36.13 187 PRO C O 1
ATOM 6773 N N . ALA C 1 191 ? 38.950 99.774 -25.429 1.00 34.51 188 ALA C N 1
ATOM 6774 C CA . ALA C 1 191 ? 39.040 98.637 -24.541 1.00 34.05 188 ALA C CA 1
ATOM 6775 C C . ALA C 1 191 ? 38.789 97.346 -25.313 1.00 33.42 188 ALA C C 1
ATOM 6776 O O . ALA C 1 191 ? 38.137 97.370 -26.352 1.00 33.16 188 ALA C O 1
ATOM 6778 N N . GLU C 1 192 ? 39.317 96.229 -24.817 1.00 33.11 189 GLU C N 1
ATOM 6779 C CA . GLU C 1 192 ? 38.945 94.916 -25.342 1.00 33.03 189 GLU C CA 1
ATOM 6780 C C . GLU C 1 192 ? 37.769 94.385 -24.531 1.00 32.29 189 GLU C C 1
ATOM 6781 O O . GLU C 1 192 ? 37.889 94.116 -23.332 1.00 31.95 189 GLU C O 1
ATOM 6787 N N . VAL C 1 193 ? 36.638 94.249 -25.204 1.00 31.54 190 VAL C N 1
ATOM 6788 C CA . VAL C 1 193 ? 35.380 93.888 -24.567 1.00 31.06 190 VAL C CA 1
ATOM 6789 C C . VAL C 1 193 ? 35.077 92.392 -24.692 1.00 30.92 190 VAL C C 1
ATOM 6790 O O . VAL C 1 193 ? 35.154 91.808 -25.775 1.00 30.54 190 VAL C O 1
ATOM 6794 N N . TRP C 1 194 ? 34.740 91.793 -23.554 1.00 30.64 191 TRP C N 1
ATOM 6795 C CA . TRP C 1 194 ? 34.250 90.435 -23.506 1.00 30.36 191 TRP C CA 1
ATOM 6796 C C . TRP C 1 194 ? 32.820 90.446 -22.999 1.00 30.19 191 TRP C C 1
ATOM 6797 O O . TRP C 1 194 ? 32.518 91.014 -21.941 1.00 29.72 191 TRP C O 1
ATOM 6808 N N . LEU C 1 195 ? 31.943 89.844 -23.795 1.00 29.91 192 LEU C N 1
ATOM 6809 C CA . LEU C 1 195 ? 30.542 89.668 -23.448 1.00 30.11 192 LEU C CA 1
ATOM 6810 C C . LEU C 1 195 ? 30.404 88.246 -22.966 1.00 30.04 192 LEU C C 1
ATOM 6811 O O . LEU C 1 195 ? 30.728 87.290 -23.687 1.00 30.53 192 LEU C O 1
ATOM 6816 N N . VAL C 1 196 ? 29.952 88.111 -21.728 1.00 29.54 193 VAL C N 1
ATOM 6817 C CA . VAL C 1 196 ? 29.933 86.830 -21.050 1.00 29.23 193 VAL C CA 1
ATOM 6818 C C . VAL C 1 196 ? 28.514 86.521 -20.603 1.00 29.83 193 VAL C C 1
ATOM 6819 O O . VAL C 1 196 ? 27.893 87.308 -19.880 1.00 29.48 193 VAL C O 1
ATOM 6823 N N . ALA C 1 197 ? 27.995 85.392 -21.069 1.00 29.74 194 ALA C N 1
ATOM 6824 C CA . ALA C 1 197 ? 26.761 84.849 -20.536 1.00 30.25 194 ALA C CA 1
ATOM 6825 C C . ALA C 1 197 ? 27.171 83.686 -19.652 1.00 30.73 194 ALA C C 1
ATOM 6826 O O . ALA C 1 197 ? 27.618 82.650 -20.131 1.00 30.41 194 ALA C O 1
ATOM 6828 N N . SER C 1 198 ? 27.059 83.878 -18.348 1.00 31.71 195 SER C N 1
ATOM 6829 C CA . SER C 1 198 ? 27.575 82.895 -17.426 1.00 33.42 195 SER C CA 1
ATOM 6830 C C . SER C 1 198 ? 26.532 81.856 -17.053 1.00 33.67 195 SER C C 1
ATOM 6831 O O . SER C 1 198 ? 25.326 82.105 -17.086 1.00 33.54 195 SER C O 1
ATOM 6834 N N . SER C 1 199 ? 27.037 80.697 -16.662 1.00 34.75 196 SER C N 1
ATOM 6835 C CA . SER C 1 199 ? 26.231 79.555 -16.322 1.00 36.11 196 SER C CA 1
ATOM 6836 C C . SER C 1 199 ? 25.917 79.520 -14.827 1.00 37.07 196 SER C C 1
ATOM 6837 O O . SER C 1 199 ? 26.758 79.879 -14.003 1.00 37.23 196 SER C O 1
ATOM 6840 N N . SER C 1 200 ? 24.708 79.096 -14.482 1.00 38.13 197 SER C N 1
ATOM 6841 C CA . SER C 1 200 ? 24.375 78.681 -13.110 1.00 39.81 197 SER C CA 1
ATOM 6842 C C . SER C 1 200 ? 24.451 79.736 -11.982 1.00 41.38 197 SER C C 1
ATOM 6843 O O . SER C 1 200 ? 24.904 79.412 -10.879 1.00 41.18 197 SER C O 1
ATOM 6846 N N . GLU C 1 201 ? 23.986 80.966 -12.219 1.00 42.75 198 GLU C N 1
ATOM 6847 C CA A GLU C 1 201 ? 24.015 82.031 -11.193 0.50 43.59 198 GLU C CA 1
ATOM 6848 C CA B GLU C 1 201 ? 24.065 81.971 -11.166 0.50 43.88 198 GLU C CA 1
ATOM 6849 C C . GLU C 1 201 ? 22.967 81.857 -10.100 1.00 44.33 198 GLU C C 1
ATOM 6850 O O . GLU C 1 201 ? 23.197 82.213 -8.941 1.00 44.08 198 GLU C O 1
ATOM 6861 N N . GLU C 1 202 ? 21.797 81.337 -10.475 1.00 45.24 199 GLU C N 1
ATOM 6862 C CA . GLU C 1 202 ? 20.667 81.248 -9.537 1.00 46.48 199 GLU C CA 1
ATOM 6863 C C . GLU C 1 202 ? 20.898 80.285 -8.353 1.00 47.39 199 GLU C C 1
ATOM 6864 O O . GLU C 1 202 ? 20.175 80.323 -7.345 1.00 47.31 199 GLU C O 1
ATOM 6870 N N . VAL C 1 203 ? 21.921 79.446 -8.469 1.00 48.53 200 VAL C N 1
ATOM 6871 C CA . VAL C 1 203 ? 22.210 78.439 -7.445 1.00 49.87 200 VAL C CA 1
ATOM 6872 C C . VAL C 1 203 ? 23.456 78.766 -6.601 1.00 50.75 200 VAL C C 1
ATOM 6873 O O . VAL C 1 203 ? 23.856 77.980 -5.737 1.00 50.58 200 VAL C O 1
ATOM 6877 N N . GLY C 1 204 ? 24.040 79.943 -6.840 1.00 52.01 201 GLY C N 1
ATOM 6878 C CA . GLY C 1 204 ? 25.211 80.420 -6.096 1.00 53.32 201 GLY C CA 1
ATOM 6879 C C . GLY C 1 204 ? 26.122 81.340 -6.899 1.00 54.42 201 GLY C C 1
ATOM 6880 O O . GLY C 1 204 ? 25.666 82.092 -7.769 1.00 54.63 201 GLY C O 1
ATOM 6881 N N . LEU C 1 205 ? 27.419 81.277 -6.602 1.00 55.18 202 LEU C N 1
ATOM 6882 C CA . LEU C 1 205 ? 28.423 82.154 -7.222 1.00 55.68 202 LEU C CA 1
ATOM 6883 C C . LEU C 1 205 ? 29.126 81.445 -8.392 1.00 55.65 202 LEU C C 1
ATOM 6884 O O . LEU C 1 205 ? 30.346 81.577 -8.575 1.00 56.02 202 LEU C O 1
ATOM 6889 N N . ARG C 1 206 ? 28.346 80.723 -9.197 1.00 54.84 203 ARG C N 1
ATOM 6890 C CA . ARG C 1 206 ? 28.886 79.590 -9.959 1.00 54.10 203 ARG C CA 1
ATOM 6891 C C . ARG C 1 206 ? 29.677 79.909 -11.242 1.00 52.85 203 ARG C C 1
ATOM 6892 O O . ARG C 1 206 ? 30.917 79.995 -11.217 1.00 52.59 203 ARG C O 1
ATOM 6900 N N . GLY C 1 207 ? 28.969 80.063 -12.355 1.00 51.31 204 GLY C N 1
ATOM 6901 C CA . GLY C 1 207 ? 29.608 80.347 -13.632 1.00 49.59 204 GLY C CA 1
ATOM 6902 C C . GLY C 1 207 ? 30.290 81.695 -13.658 1.00 48.34 204 GLY C C 1
ATOM 6903 O O . GLY C 1 207 ? 31.220 81.896 -14.441 1.00 48.30 204 GLY C O 1
ATOM 6904 N N . GLY C 1 208 ? 29.822 82.613 -12.801 1.00 47.10 205 GLY C N 1
ATOM 6905 C CA . GLY C 1 208 ? 30.410 83.949 -12.654 1.00 45.16 205 GLY C CA 1
ATOM 6906 C C . GLY C 1 208 ? 31.884 83.882 -12.306 1.00 43.73 205 GLY C C 1
ATOM 6907 O O . GLY C 1 208 ? 32.727 84.436 -13.011 1.00 43.64 205 GLY C O 1
ATOM 6908 N N . GLN C 1 209 ? 32.174 83.167 -11.227 1.00 42.15 206 GLN C N 1
ATOM 6909 C CA . GLN C 1 209 ? 33.531 82.871 -10.763 1.00 41.12 206 GLN C CA 1
ATOM 6910 C C . GLN C 1 209 ? 34.432 82.298 -11.865 1.00 38.97 206 GLN C C 1
ATOM 6911 O O . GLN C 1 209 ? 35.489 82.854 -12.162 1.00 38.24 206 GLN C O 1
ATOM 6917 N N . THR C 1 210 ? 34.008 81.194 -12.476 1.00 36.90 207 THR C N 1
ATOM 6918 C CA . THR C 1 210 ? 34.834 80.512 -13.489 1.00 35.16 207 THR C CA 1
ATOM 6919 C C . THR C 1 210 ? 35.025 81.317 -14.785 1.00 34.64 207 THR C C 1
ATOM 6920 O O . THR C 1 210 ? 36.115 81.334 -15.348 1.00 33.84 207 THR C O 1
ATOM 6924 N N . ALA C 1 211 ? 33.964 81.970 -15.262 1.00 34.05 208 ALA C N 1
ATOM 6925 C CA . ALA C 1 211 ? 34.062 82.806 -16.467 1.00 33.75 208 ALA C CA 1
ATOM 6926 C C . ALA C 1 211 ? 34.977 84.021 -16.260 1.00 33.50 208 ALA C C 1
ATOM 6927 O O . ALA C 1 211 ? 35.787 84.366 -17.135 1.00 33.42 208 ALA C O 1
ATOM 6929 N N . THR C 1 212 ? 34.861 84.660 -15.101 1.00 32.78 209 THR C N 1
ATOM 6930 C CA . THR C 1 212 ? 35.748 85.777 -14.760 1.00 32.33 209 THR C CA 1
ATOM 6931 C C . THR C 1 212 ? 37.229 85.352 -14.802 1.00 32.24 209 THR C C 1
ATOM 6932 O O . THR C 1 212 ? 38.073 86.066 -15.351 1.00 31.88 209 THR C O 1
ATOM 6936 N N . ARG C 1 213 ? 37.533 84.189 -14.235 1.00 31.96 210 ARG C N 1
ATOM 6937 C CA . ARG C 1 213 ? 38.890 83.650 -14.274 1.00 32.46 210 ARG C CA 1
ATOM 6938 C C . ARG C 1 213 ? 39.352 83.369 -15.693 1.00 31.90 210 ARG C C 1
ATOM 6939 O O . ARG C 1 213 ? 40.499 83.614 -16.022 1.00 32.08 210 ARG C O 1
ATOM 6947 N N . ALA C 1 214 ? 38.461 82.851 -16.533 1.00 31.87 211 ALA C N 1
ATOM 6948 C CA . ALA C 1 214 ? 38.816 82.584 -17.919 1.00 32.46 211 ALA C CA 1
ATOM 6949 C C . ALA C 1 214 ? 39.133 83.888 -18.673 1.00 33.01 211 ALA C C 1
ATOM 6950 O O . ALA C 1 214 ? 40.033 83.924 -19.511 1.00 32.47 211 ALA C O 1
ATOM 6952 N N . VAL C 1 215 ? 38.425 84.967 -18.333 1.00 33.72 212 VAL C N 1
ATOM 6953 C CA . VAL C 1 215 ? 38.606 86.263 -19.013 1.00 34.03 212 VAL C CA 1
ATOM 6954 C C . VAL C 1 215 ? 39.693 87.140 -18.381 1.00 34.63 212 VAL C C 1
ATOM 6955 O O . VAL C 1 215 ? 40.428 87.828 -19.089 1.00 35.36 212 VAL C O 1
ATOM 6959 N N . SER C 1 216 ? 39.786 87.109 -17.052 1.00 34.59 213 SER C N 1
ATOM 6960 C CA . SER C 1 216 ? 40.676 87.984 -16.298 1.00 34.69 213 SER C CA 1
ATOM 6961 C C . SER C 1 216 ? 40.521 89.460 -16.691 1.00 33.92 213 SER C C 1
ATOM 6962 O O . SER C 1 216 ? 41.482 90.072 -17.158 1.00 33.69 213 SER C O 1
ATOM 6965 N N . PRO C 1 217 ? 39.318 90.041 -16.484 1.00 33.08 214 PRO C N 1
ATOM 6966 C CA . PRO C 1 217 ? 39.126 91.430 -16.913 1.00 32.23 214 PRO C CA 1
ATOM 6967 C C . PRO C 1 217 ? 39.859 92.427 -16.000 1.00 31.94 214 PRO C C 1
ATOM 6968 O O . PRO C 1 217 ? 40.258 92.074 -14.880 1.00 31.65 214 PRO C O 1
ATOM 6972 N N . ASP C 1 218 ? 40.034 93.653 -16.479 1.00 31.18 215 ASP C N 1
ATOM 6973 C CA . ASP C 1 218 ? 40.533 94.759 -15.650 1.00 31.06 215 ASP C CA 1
ATOM 6974 C C . ASP C 1 218 ? 39.392 95.484 -14.931 1.00 30.81 215 ASP C C 1
ATOM 6975 O O . ASP C 1 218 ? 39.603 96.138 -13.902 1.00 30.52 215 ASP C O 1
ATOM 6980 N N . VAL C 1 219 ? 38.194 95.384 -15.511 1.00 30.65 216 VAL C N 1
ATOM 6981 C CA . VAL C 1 219 ? 36.972 96.016 -15.007 1.00 30.83 216 VAL C CA 1
ATOM 6982 C C . VAL C 1 219 ? 35.808 95.119 -15.440 1.00 30.35 216 VAL C C 1
ATOM 6983 O O . VAL C 1 219 ? 35.867 94.490 -16.501 1.00 29.80 216 VAL C O 1
ATOM 6987 N N . ALA C 1 220 ? 34.752 95.089 -14.636 1.00 30.08 217 ALA C N 1
ATOM 6988 C CA . ALA C 1 220 ? 33.587 94.261 -14.925 1.00 30.66 217 ALA C CA 1
ATOM 6989 C C . ALA C 1 220 ? 32.304 95.010 -14.628 1.00 30.86 217 ALA C C 1
ATOM 6990 O O . ALA C 1 220 ? 32.189 95.672 -13.594 1.00 31.13 217 ALA C O 1
ATOM 6992 N N . ILE C 1 221 ? 31.364 94.932 -15.563 1.00 31.29 218 ILE C N 1
ATOM 6993 C CA . ILE C 1 221 ? 29.982 95.330 -15.319 1.00 31.16 218 ILE C CA 1
ATOM 6994 C C . ILE C 1 221 ? 29.117 94.087 -15.334 1.00 31.11 218 ILE C C 1
ATOM 6995 O O . ILE C 1 221 ? 29.057 93.371 -16.337 1.00 31.14 218 ILE C O 1
ATOM 7000 N N . VAL C 1 222 ? 28.454 93.839 -14.213 1.00 30.87 219 VAL C N 1
ATOM 7001 C CA . VAL C 1 222 ? 27.556 92.720 -14.075 1.00 31.28 219 VAL C CA 1
ATOM 7002 C C . VAL C 1 222 ? 26.143 93.251 -14.267 1.00 32.19 219 VAL C C 1
ATOM 7003 O O . VAL C 1 222 ? 25.725 94.191 -13.592 1.00 32.04 219 VAL C O 1
ATOM 7007 N N . LEU C 1 223 ? 25.420 92.665 -15.214 1.00 33.18 220 LEU C N 1
ATOM 7008 C CA . LEU C 1 223 ? 24.046 93.067 -15.473 1.00 33.82 220 LEU C CA 1
ATOM 7009 C C . LEU C 1 223 ? 23.071 92.128 -14.782 1.00 35.06 220 LEU C C 1
ATOM 7010 O O . LEU C 1 223 ? 23.094 90.910 -15.004 1.00 34.91 220 LEU C O 1
ATOM 7015 N N . ASP C 1 224 ? 22.227 92.692 -13.931 1.00 35.68 221 ASP C N 1
ATOM 7016 C CA . ASP C 1 224 ? 21.190 91.915 -13.272 1.00 37.39 221 ASP C CA 1
ATOM 7017 C C . ASP C 1 224 ? 20.009 92.848 -13.057 1.00 37.57 221 ASP C C 1
ATOM 7018 O O . ASP C 1 224 ? 20.110 94.050 -13.294 1.00 37.86 221 ASP C O 1
ATOM 7023 N N . THR C 1 225 ? 18.893 92.282 -12.621 1.00 38.37 222 THR C N 1
ATOM 7024 C CA . THR C 1 225 ? 17.650 93.013 -12.417 1.00 38.89 222 THR C CA 1
ATOM 7025 C C . THR C 1 225 ? 17.169 92.818 -10.990 1.00 38.60 222 THR C C 1
ATOM 7026 O O . THR C 1 225 ? 17.615 91.903 -10.306 1.00 38.84 222 THR C O 1
ATOM 7030 N N . ALA C 1 226 ? 16.264 93.685 -10.547 1.00 38.29 223 ALA C N 1
ATOM 7031 C CA . ALA C 1 226 ? 15.610 93.534 -9.238 1.00 38.12 223 ALA C CA 1
ATOM 7032 C C . ALA C 1 226 ? 14.250 94.220 -9.234 1.00 37.55 223 ALA C C 1
ATOM 7033 O O . ALA C 1 226 ? 13.997 95.120 -10.043 1.00 37.10 223 ALA C O 1
ATOM 7035 N N . CYS C 1 227 ? 13.383 93.793 -8.318 1.00 37.57 224 CYS C N 1
ATOM 7036 C CA . CYS C 1 227 ? 12.096 94.447 -8.118 1.00 37.90 224 CYS C CA 1
ATOM 7037 C C . CYS C 1 227 ? 11.928 94.887 -6.670 1.00 37.97 224 CYS C C 1
ATOM 7038 O O . CYS C 1 227 ? 12.586 94.353 -5.770 1.00 37.33 224 CYS C O 1
ATOM 7041 N N . TRP C 1 228 ? 11.055 95.867 -6.454 1.00 38.24 225 TRP C N 1
ATOM 7042 C CA . TRP C 1 228 ? 10.736 96.353 -5.114 1.00 38.53 225 TRP C CA 1
ATOM 7043 C C . TRP C 1 228 ? 9.578 95.541 -4.565 1.00 39.38 225 TRP C C 1
ATOM 7044 O O . TRP C 1 228 ? 8.548 95.400 -5.241 1.00 39.24 225 TRP C O 1
ATOM 7055 N N . ALA C 1 229 ? 9.739 95.033 -3.342 1.00 40.19 226 ALA C N 1
ATOM 7056 C CA . ALA C 1 229 ? 8.725 94.170 -2.694 1.00 41.83 226 ALA C CA 1
ATOM 7057 C C . ALA C 1 229 ? 7.306 94.762 -2.653 1.00 42.36 226 ALA C C 1
ATOM 7058 O O . ALA C 1 229 ? 6.335 94.038 -2.861 1.00 43.21 226 ALA C O 1
ATOM 7060 N N . LYS C 1 230 ? 7.204 96.070 -2.401 1.00 42.60 227 LYS C N 1
ATOM 7061 C CA . LYS C 1 230 ? 5.921 96.777 -2.377 1.00 42.44 227 LYS C CA 1
ATOM 7062 C C . LYS C 1 230 ? 5.672 97.422 -3.743 1.00 41.76 227 LYS C C 1
ATOM 7063 O O . LYS C 1 230 ? 6.006 98.591 -3.988 1.00 41.45 227 LYS C O 1
ATOM 7069 N N . ASN C 1 231 ? 5.072 96.632 -4.626 1.00 41.12 228 ASN C N 1
ATOM 7070 C CA . ASN C 1 231 ? 4.992 96.935 -6.060 1.00 40.22 228 ASN C CA 1
ATOM 7071 C C . ASN C 1 231 ? 4.486 98.329 -6.490 1.00 39.74 228 ASN C C 1
ATOM 7072 O O . ASN C 1 231 ? 5.070 98.948 -7.383 1.00 39.33 228 ASN C O 1
ATOM 7077 N N . PHE C 1 232 ? 3.411 98.814 -5.875 1.00 39.35 229 PHE C N 1
ATOM 7078 C CA . PHE C 1 232 ? 2.825 100.105 -6.283 1.00 39.67 229 PHE C CA 1
ATOM 7079 C C . PHE C 1 232 ? 3.188 101.295 -5.375 1.00 40.22 229 PHE C C 1
ATOM 7080 O O . PHE C 1 232 ? 2.533 102.348 -5.426 1.00 40.50 229 PHE C O 1
ATOM 7088 N N . ASP C 1 233 ? 4.228 101.127 -4.557 1.00 40.54 230 ASP C N 1
ATOM 7089 C CA . ASP C 1 233 ? 4.765 102.234 -3.759 1.00 40.95 230 ASP C CA 1
ATOM 7090 C C . ASP C 1 233 ? 5.787 102.973 -4.621 1.00 40.93 230 ASP C C 1
ATOM 7091 O O . ASP C 1 233 ? 6.916 102.510 -4.796 1.00 41.25 230 ASP C O 1
ATOM 7096 N N . TYR C 1 234 ? 5.372 104.104 -5.192 1.00 40.83 231 TYR C N 1
ATOM 7097 C CA . TYR C 1 234 ? 6.259 104.891 -6.042 1.00 40.67 231 TYR C CA 1
ATOM 7098 C C . TYR C 1 234 ? 6.971 105.982 -5.242 1.00 40.45 231 TYR C C 1
ATOM 7099 O O . TYR C 1 234 ? 7.453 106.962 -5.817 1.00 40.48 231 TYR C O 1
ATOM 7108 N N . GLY C 1 235 ? 7.032 105.803 -3.922 1.00 40.13 232 GLY C N 1
ATOM 7109 C CA . GLY C 1 235 ? 7.670 106.763 -3.023 1.00 39.72 232 GLY C CA 1
ATOM 7110 C C . GLY C 1 235 ? 9.177 106.831 -3.200 1.00 39.72 232 GLY C C 1
ATOM 7111 O O . GLY C 1 235 ? 9.745 106.144 -4.058 1.00 39.10 232 GLY C O 1
ATOM 7112 N N . ALA C 1 236 ? 9.822 107.660 -2.376 1.00 39.51 233 ALA C N 1
ATOM 7113 C CA . ALA C 1 236 ? 11.260 107.910 -2.474 1.00 39.28 233 ALA C CA 1
ATOM 7114 C C . ALA C 1 236 ? 12.129 106.700 -2.112 1.00 39.10 233 ALA C C 1
ATOM 7115 O O . ALA C 1 236 ? 13.292 106.626 -2.518 1.00 39.83 233 ALA C O 1
ATOM 7117 N N . ALA C 1 237 ? 11.571 105.753 -1.361 1.00 38.49 234 ALA C N 1
ATOM 7118 C CA . ALA C 1 237 ? 12.310 104.549 -0.953 1.00 37.72 234 ALA C CA 1
ATOM 7119 C C . ALA C 1 237 ? 12.360 103.459 -2.049 1.00 37.17 234 ALA C C 1
ATOM 7120 O O . ALA C 1 237 ? 13.247 102.604 -2.036 1.00 37.33 234 ALA C O 1
ATOM 7122 N N . ASN C 1 238 ? 11.416 103.485 -2.991 1.00 36.14 235 ASN C N 1
ATOM 7123 C CA . ASN C 1 238 ? 11.470 102.576 -4.150 1.00 35.12 235 ASN C CA 1
ATOM 7124 C C . ASN C 1 238 ? 12.415 103.123 -5.231 1.00 34.65 235 ASN C C 1
ATOM 7125 O O . ASN C 1 238 ? 12.063 104.057 -5.944 1.00 34.30 235 ASN C O 1
ATOM 7130 N N . HIS C 1 239 ? 13.609 102.532 -5.333 1.00 34.03 236 HIS C N 1
ATOM 7131 C CA . HIS C 1 239 ? 14.598 102.886 -6.361 1.00 34.23 236 HIS C CA 1
ATOM 7132 C C . HIS C 1 239 ? 14.689 101.804 -7.449 1.00 33.79 236 HIS C C 1
ATOM 7133 O O . HIS C 1 239 ? 15.740 101.590 -8.071 1.00 33.93 236 HIS C O 1
ATOM 7140 N N . ARG C 1 240 ? 13.571 101.111 -7.650 1.00 33.03 237 ARG C N 1
ATOM 7141 C CA . ARG C 1 240 ? 13.461 100.062 -8.654 1.00 32.46 237 ARG C CA 1
ATOM 7142 C C . ARG C 1 240 ? 12.155 100.274 -9.406 1.00 31.77 237 ARG C C 1
ATOM 7143 O O . ARG C 1 240 ? 11.424 99.333 -9.699 1.00 32.20 237 ARG C O 1
ATOM 7151 N N . GLN C 1 241 ? 11.854 101.527 -9.713 1.00 30.74 238 GLN C N 1
ATOM 7152 C CA . GLN C 1 241 ? 10.632 101.834 -10.426 1.00 29.42 238 GLN C CA 1
ATOM 7153 C C . GLN C 1 241 ? 10.906 101.730 -11.917 1.00 28.61 238 GLN C C 1
ATOM 7154 O O . GLN C 1 241 ? 11.810 102.388 -12.433 1.00 28.26 238 GLN C O 1
ATOM 7160 N N . ILE C 1 242 ? 10.128 100.896 -12.606 1.00 27.56 239 ILE C N 1
ATOM 7161 C CA . ILE C 1 242 ? 10.202 100.807 -14.066 1.00 26.79 239 ILE C CA 1
ATOM 7162 C C . ILE C 1 242 ? 9.794 102.142 -14.690 1.00 26.33 239 ILE C C 1
ATOM 7163 O O . ILE C 1 242 ? 8.846 102.778 -14.238 1.00 26.28 239 ILE C O 1
ATOM 7168 N N . GLY C 1 243 ? 10.547 102.586 -15.690 1.00 26.34 240 GLY C N 1
ATOM 7169 C CA . GLY C 1 243 ? 10.327 103.884 -16.295 1.00 26.86 240 GLY C CA 1
ATOM 7170 C C . GLY C 1 243 ? 11.163 104.994 -15.669 1.00 27.95 240 GLY C C 1
ATOM 7171 O O . GLY C 1 243 ? 11.200 106.111 -16.189 1.00 27.24 240 GLY C O 1
ATOM 7172 N N . ASN C 1 244 ? 11.834 104.704 -14.552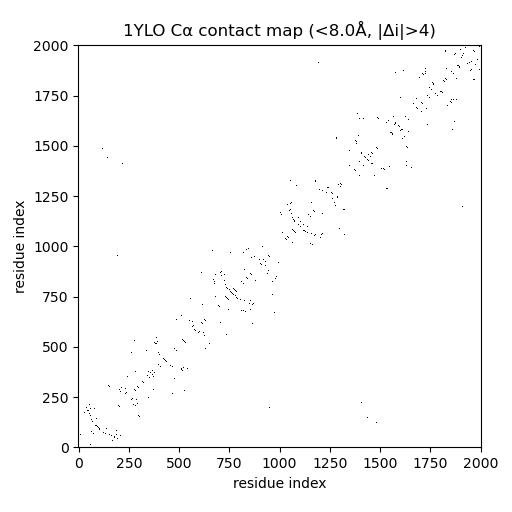 1.00 28.42 241 ASN C N 1
ATOM 7173 C CA . ASN C 1 244 ? 12.661 105.723 -13.892 1.00 29.60 241 ASN C CA 1
ATOM 7174 C C . ASN C 1 244 ? 14.148 105.604 -14.218 1.00 29.66 241 ASN C C 1
ATOM 7175 O O . ASN C 1 244 ? 14.973 106.237 -13.573 1.00 30.02 241 ASN C O 1
ATOM 7180 N N . GLY C 1 245 ? 14.477 104.789 -15.220 1.00 30.05 242 GLY C N 1
ATOM 7181 C CA . GLY C 1 245 ? 15.850 104.644 -15.685 1.00 29.99 242 GLY C CA 1
ATOM 7182 C C . GLY C 1 245 ? 16.545 103.423 -15.107 1.00 30.58 242 GLY C C 1
ATOM 7183 O O . GLY C 1 245 ? 16.062 102.840 -14.125 1.00 30.61 242 GLY C O 1
ATOM 7184 N N . PRO C 1 246 ? 17.698 103.047 -15.693 1.00 30.24 243 PRO C N 1
ATOM 7185 C CA . PRO C 1 246 ? 18.464 101.888 -15.244 1.00 30.66 243 PRO C CA 1
ATOM 7186 C C . PRO C 1 246 ? 18.873 102.048 -13.788 1.00 30.74 243 PRO C C 1
ATOM 7187 O O . PRO C 1 246 ? 19.037 103.175 -13.307 1.00 31.23 243 PRO C O 1
ATOM 7199 N N . LEU C 1 248 ? 21.559 101.596 -10.742 1.00 32.92 245 LEU C N 1
ATOM 7200 C CA . LEU C 1 248 ? 22.966 101.435 -10.402 1.00 33.44 245 LEU C CA 1
ATOM 7201 C C . LEU C 1 248 ? 23.000 100.872 -8.988 1.00 32.91 245 LEU C C 1
ATOM 7202 O O . LEU C 1 248 ? 22.541 101.524 -8.055 1.00 33.00 245 LEU C O 1
ATOM 7207 N N . VAL C 1 249 ? 23.509 99.654 -8.827 1.00 32.72 246 VAL C N 1
ATOM 7208 C CA . VAL C 1 249 ? 23.500 99.008 -7.521 1.00 32.43 246 VAL C CA 1
ATOM 7209 C C . VAL C 1 249 ? 24.740 99.424 -6.709 1.00 33.08 246 VAL C C 1
ATOM 7210 O O . VAL C 1 249 ? 25.859 99.048 -7.046 1.00 32.72 246 VAL C O 1
ATOM 7214 N N . LEU C 1 250 ? 24.509 100.215 -5.658 1.00 32.74 247 LEU C N 1
ATOM 7215 C CA . LEU C 1 250 ? 25.548 100.673 -4.742 1.00 34.06 247 LEU C CA 1
ATOM 7216 C C . LEU C 1 250 ? 26.043 99.555 -3.834 1.00 34.93 247 LEU C C 1
ATOM 7217 O O . LEU C 1 250 ? 27.198 99.549 -3.426 1.00 34.30 247 LEU C O 1
ATOM 7222 N N . SER C 1 251 ? 25.161 98.620 -3.510 1.00 36.24 248 SER C N 1
ATOM 7223 C CA . SER C 1 251 ? 25.538 97.517 -2.653 1.00 38.90 248 SER C CA 1
ATOM 7224 C C . SER C 1 251 ? 24.514 96.403 -2.706 1.00 40.25 248 SER C C 1
ATOM 7225 O O . SER C 1 251 ? 23.331 96.627 -2.987 1.00 40.62 248 SER C O 1
ATOM 7228 N N . ASP C 1 252 ? 24.998 95.194 -2.473 1.00 42.11 249 ASP C N 1
ATOM 7229 C CA . ASP C 1 252 ? 24.153 94.038 -2.242 1.00 44.04 249 ASP C CA 1
ATOM 7230 C C . ASP C 1 252 ? 24.862 93.183 -1.196 1.00 44.74 249 ASP C C 1
ATOM 7231 O O . ASP C 1 252 ? 25.908 93.594 -0.666 1.00 44.61 249 ASP C O 1
ATOM 7236 N N . LYS C 1 253 ? 24.297 92.015 -0.890 1.00 45.66 250 LYS C N 1
ATOM 7237 C CA . LYS C 1 253 ? 24.863 91.134 0.129 1.00 46.71 250 LYS C CA 1
ATOM 7238 C C . LYS C 1 253 ? 26.288 90.708 -0.218 1.00 46.55 250 LYS C C 1
ATOM 7239 O O . LYS C 1 253 ? 27.126 90.557 0.676 1.00 46.59 250 LYS C O 1
ATOM 7245 N N . SER C 1 254 ? 26.555 90.557 -1.516 1.00 45.98 251 SER C N 1
ATOM 7246 C CA . SER C 1 254 ? 27.833 90.031 -2.001 1.00 45.59 251 SER C CA 1
ATOM 7247 C C . SER C 1 254 ? 28.871 91.077 -2.489 1.00 44.89 251 SER C C 1
ATOM 7248 O O . SER C 1 254 ? 30.043 90.723 -2.664 1.00 45.32 251 SER C O 1
ATOM 7251 N N . LEU C 1 255 ? 28.459 92.340 -2.688 1.00 43.03 252 LEU C N 1
ATOM 7252 C CA . LEU C 1 255 ? 29.344 93.398 -3.225 1.00 41.20 252 LEU C CA 1
ATOM 7253 C C . LEU C 1 255 ? 28.986 94.825 -2.766 1.00 39.95 252 LEU C C 1
ATOM 7254 O O . LEU C 1 255 ? 27.817 95.202 -2.751 1.00 39.58 252 LEU C O 1
ATOM 7259 N N . ILE C 1 256 ? 29.994 95.608 -2.383 1.00 38.47 253 ILE C N 1
ATOM 7260 C CA . ILE C 1 256 ? 29.834 97.067 -2.250 1.00 37.34 253 ILE C CA 1
ATOM 7261 C C . ILE C 1 256 ? 30.625 97.745 -3.371 1.00 36.68 253 ILE C C 1
ATOM 7262 O O . ILE C 1 256 ? 31.858 97.726 -3.349 1.00 36.27 253 ILE C O 1
ATOM 7267 N N . ALA C 1 257 ? 29.916 98.347 -4.332 1.00 35.25 254 ALA C N 1
ATOM 7268 C CA . ALA C 1 257 ? 30.533 98.932 -5.523 1.00 34.58 254 ALA C CA 1
ATOM 7269 C C . ALA C 1 257 ? 31.583 99.996 -5.178 1.00 33.99 254 ALA C C 1
ATOM 7270 O O . ALA C 1 257 ? 31.427 100.708 -4.192 1.00 33.69 254 ALA C O 1
ATOM 7272 N N . PRO C 1 258 ? 32.648 100.121 -6.001 1.00 33.73 255 PRO C N 1
ATOM 7273 C CA . PRO C 1 258 ? 33.673 101.115 -5.685 1.00 33.52 255 PRO C CA 1
ATOM 7274 C C . PRO C 1 258 ? 33.156 102.514 -5.993 1.00 33.10 255 PRO C C 1
ATOM 7275 O O . PRO C 1 258 ? 32.713 102.764 -7.120 1.00 32.93 255 PRO C O 1
ATOM 7279 N N . PRO C 1 259 ? 33.195 103.416 -4.996 1.00 33.13 256 PRO C N 1
ATOM 7280 C CA . PRO C 1 259 ? 32.756 104.805 -5.166 1.00 33.04 256 PRO C CA 1
ATOM 7281 C C . PRO C 1 259 ? 33.373 105.494 -6.384 1.00 33.13 256 PRO C C 1
ATOM 7282 O O . PRO C 1 259 ? 32.718 106.325 -6.998 1.00 32.53 256 PRO C O 1
ATOM 7286 N N . LYS C 1 260 ? 34.616 105.155 -6.719 1.00 33.44 257 LYS C N 1
ATOM 7287 C CA . LYS C 1 260 ? 35.299 105.780 -7.850 1.00 34.49 257 LYS C CA 1
ATOM 7288 C C . LYS C 1 260 ? 34.639 105.342 -9.158 1.00 34.24 257 LYS C C 1
ATOM 7289 O O . LYS C 1 260 ? 34.401 106.158 -10.045 1.00 34.25 257 LYS C O 1
ATOM 7295 N N . LEU C 1 261 ? 34.322 104.054 -9.260 1.00 34.32 258 LEU C N 1
ATOM 7296 C CA . LEU C 1 261 ? 33.613 103.531 -10.413 1.00 34.52 258 LEU C CA 1
ATOM 7297 C C . LEU C 1 261 ? 32.168 104.061 -10.502 1.00 34.33 258 LEU C C 1
ATOM 7298 O O . LEU C 1 261 ? 31.721 104.440 -11.577 1.00 34.15 258 LEU C O 1
ATOM 7303 N N . THR C 1 262 ? 31.446 104.109 -9.383 1.00 34.61 259 THR C N 1
ATOM 7304 C CA . THR C 1 262 ? 30.055 104.560 -9.437 1.00 34.81 259 THR C CA 1
ATOM 7305 C C . THR C 1 262 ? 30.001 106.051 -9.786 1.00 34.57 259 THR C C 1
ATOM 7306 O O . THR C 1 262 ? 29.160 106.468 -10.587 1.00 33.78 259 THR C O 1
ATOM 7310 N N . ALA C 1 263 ? 30.917 106.837 -9.215 1.00 34.10 260 ALA C N 1
ATOM 7311 C CA . ALA C 1 263 ? 31.013 108.257 -9.558 1.00 34.37 260 ALA C CA 1
ATOM 7312 C C . ALA C 1 263 ? 31.244 108.456 -11.055 1.00 34.38 260 ALA C C 1
ATOM 7313 O O . ALA C 1 263 ? 30.592 109.302 -11.660 1.00 34.73 260 ALA C O 1
ATOM 7315 N N . TRP C 1 264 ? 32.151 107.679 -11.646 1.00 34.34 261 TRP C N 1
ATOM 7316 C CA . TRP C 1 264 ? 32.441 107.802 -13.078 1.00 34.96 261 TRP C CA 1
ATOM 7317 C C . TRP C 1 264 ? 31.211 107.527 -13.959 1.00 35.03 261 TRP C C 1
ATOM 7318 O O . TRP C 1 264 ? 30.884 108.312 -14.857 1.00 34.84 261 TRP C O 1
ATOM 7329 N N . ILE C 1 265 ? 30.555 106.403 -13.691 1.00 35.08 262 ILE C N 1
ATOM 7330 C CA . ILE C 1 265 ? 29.330 106.000 -14.385 1.00 35.25 262 ILE C CA 1
ATOM 7331 C C . ILE C 1 265 ? 28.226 107.048 -14.251 1.00 35.11 262 ILE C C 1
ATOM 7332 O O . ILE C 1 265 ? 27.587 107.393 -15.241 1.00 34.75 262 ILE C O 1
ATOM 7337 N N . GLU C 1 266 ? 28.026 107.560 -13.041 1.00 34.94 263 GLU C N 1
ATOM 7338 C CA . GLU C 1 266 ? 27.107 108.664 -12.815 1.00 36.09 263 GLU C CA 1
ATOM 7339 C C . GLU C 1 266 ? 27.416 109.879 -13.711 1.00 35.18 263 GLU C C 1
ATOM 7340 O O . GLU C 1 266 ? 26.496 110.499 -14.254 1.00 34.86 263 GLU C O 1
ATOM 7346 N N . THR C 1 267 ? 28.698 110.205 -13.887 1.00 34.78 264 THR C N 1
ATOM 7347 C CA . THR C 1 267 ? 29.072 111.343 -14.748 1.00 34.70 264 THR C CA 1
ATOM 7348 C C . THR C 1 267 ? 28.824 111.061 -16.235 1.00 33.74 264 THR C C 1
ATOM 7349 O O . THR C 1 267 ? 28.419 111.961 -16.968 1.00 33.97 264 THR C O 1
ATOM 7353 N N . VAL C 1 268 ? 29.039 109.819 -16.668 1.00 32.44 265 VAL C N 1
ATOM 7354 C CA . VAL C 1 268 ? 28.735 109.423 -18.052 1.00 31.42 265 VAL C CA 1
ATOM 7355 C C . VAL C 1 268 ? 27.229 109.428 -18.328 1.00 31.15 265 VAL C C 1
ATOM 7356 O O . VAL C 1 268 ? 26.788 109.905 -19.378 1.00 30.87 265 VAL C O 1
ATOM 7360 N N . ALA C 1 269 ? 26.442 108.912 -17.388 1.00 30.11 266 ALA C N 1
ATOM 7361 C CA . ALA C 1 269 ? 24.989 108.883 -17.558 1.00 30.45 266 ALA C CA 1
ATOM 7362 C C . ALA C 1 269 ? 24.401 110.289 -17.635 1.00 30.53 266 ALA C C 1
ATOM 7363 O O . ALA C 1 269 ? 23.488 110.521 -18.429 1.00 30.32 266 ALA C O 1
ATOM 7365 N N . ALA C 1 270 ? 24.916 111.199 -16.799 1.00 30.84 267 ALA C N 1
ATOM 7366 C CA . ALA C 1 270 ? 24.498 112.597 -16.789 1.00 31.94 267 ALA C CA 1
ATOM 7367 C C . ALA C 1 270 ? 24.877 113.318 -18.088 1.00 32.59 267 ALA C C 1
ATOM 7368 O O . ALA C 1 270 ? 24.116 114.148 -18.566 1.00 32.70 267 ALA C O 1
ATOM 7370 N N . GLU C 1 271 ? 26.045 112.996 -18.649 1.00 33.18 268 GLU C N 1
ATOM 7371 C CA . GLU C 1 271 ? 26.454 113.523 -19.956 1.00 34.21 268 GLU C CA 1
ATOM 7372 C C . GLU C 1 271 ? 25.482 113.124 -21.073 1.00 33.12 268 GLU C C 1
ATOM 7373 O O . GLU C 1 271 ? 25.087 113.964 -21.887 1.00 33.24 268 GLU C O 1
ATOM 7379 N N . ILE C 1 272 ? 25.088 111.851 -21.110 1.00 32.02 269 ILE C N 1
ATOM 7380 C CA . ILE C 1 272 ? 24.238 111.352 -22.199 1.00 30.80 269 ILE C CA 1
ATOM 7381 C C . ILE C 1 272 ? 22.731 111.467 -21.897 1.00 30.62 269 ILE C C 1
ATOM 7382 O O . ILE C 1 272 ? 21.895 111.119 -22.728 1.00 30.08 269 ILE C O 1
ATOM 7387 N N . GLY C 1 273 ? 22.388 111.955 -20.709 1.00 30.66 270 GLY C N 1
ATOM 7388 C CA . GLY C 1 273 ? 20.980 112.173 -20.360 1.00 30.80 270 GLY C CA 1
ATOM 7389 C C . GLY C 1 273 ? 20.204 110.932 -19.948 1.00 30.99 270 GLY C C 1
ATOM 7390 O O . GLY C 1 273 ? 18.974 110.890 -20.082 1.00 31.65 270 GLY C O 1
ATOM 7391 N N . VAL C 1 274 ? 20.908 109.915 -19.445 1.00 30.64 271 VAL C N 1
ATOM 7392 C CA . VAL C 1 274 ? 20.251 108.728 -18.910 1.00 30.10 271 VAL C CA 1
ATOM 7393 C C . VAL C 1 274 ? 20.091 108.886 -17.391 1.00 30.24 271 VAL C C 1
ATOM 7394 O O . VAL C 1 274 ? 21.092 108.957 -16.672 1.00 30.34 271 VAL C O 1
ATOM 7398 N N . PRO C 1 275 ? 18.839 108.924 -16.896 1.00 29.91 272 PRO C N 1
ATOM 7399 C CA . PRO C 1 275 ? 18.626 108.991 -15.456 1.00 30.16 272 PRO C CA 1
ATOM 7400 C C . PRO C 1 275 ? 18.939 107.647 -14.799 1.00 30.03 272 PRO C C 1
ATOM 7401 O O . PRO C 1 275 ? 18.746 106.590 -15.407 1.00 29.82 272 PRO C O 1
ATOM 7405 N N . LEU C 1 276 ? 19.445 107.697 -13.579 1.00 29.98 273 LEU C N 1
ATOM 7406 C CA . LEU C 1 276 ? 19.831 106.491 -12.872 1.00 30.44 273 LEU C CA 1
ATOM 7407 C C . LEU C 1 276 ? 19.112 106.403 -11.527 1.00 30.81 273 LEU C C 1
ATOM 7408 O O . LEU C 1 276 ? 18.830 107.429 -10.892 1.00 31.06 273 LEU C O 1
ATOM 7413 N N . GLN C 1 277 ? 18.806 105.177 -11.112 1.00 30.45 274 GLN C N 1
ATOM 7414 C CA . GLN C 1 277 ? 18.241 104.925 -9.793 1.00 30.62 274 GLN C CA 1
ATOM 7415 C C . GLN C 1 277 ? 19.315 104.211 -8.983 1.00 31.64 274 GLN C C 1
ATOM 7416 O O . GLN C 1 277 ? 19.744 103.121 -9.358 1.00 31.59 274 GLN C O 1
ATOM 7422 N N . ALA C 1 278 ? 19.764 104.828 -7.893 1.00 32.75 275 ALA C N 1
ATOM 7423 C CA . ALA C 1 278 ? 20.819 104.241 -7.061 1.00 34.10 275 ALA C CA 1
ATOM 7424 C C . ALA C 1 278 ? 20.127 103.371 -6.039 1.00 35.11 275 ALA C C 1
ATOM 7425 O O . ALA C 1 278 ? 19.284 103.848 -5.273 1.00 34.44 275 ALA C O 1
ATOM 7427 N N . ASP C 1 279 ? 20.475 102.092 -6.053 1.00 36.43 276 ASP C N 1
ATOM 7428 C CA . ASP C 1 279 ? 19.760 101.097 -5.280 1.00 38.24 276 ASP C CA 1
ATOM 7429 C C . ASP C 1 279 ? 20.696 100.267 -4.396 1.00 38.85 276 ASP C C 1
ATOM 7430 O O . ASP C 1 279 ? 21.875 100.124 -4.691 1.00 38.59 276 ASP C O 1
ATOM 7443 N N . PHE C 1 281 ? 20.560 96.477 -2.200 1.00 46.51 278 PHE C N 1
ATOM 7444 C CA . PHE C 1 281 ? 19.839 95.239 -1.899 1.00 49.67 278 PHE C CA 1
ATOM 7445 C C . PHE C 1 281 ? 20.087 94.882 -0.450 1.00 51.55 278 PHE C C 1
ATOM 7446 O O . PHE C 1 281 ? 21.233 94.762 -0.021 1.00 52.03 278 PHE C O 1
ATOM 7454 N N . SER C 1 282 ? 19.007 94.724 0.303 1.00 54.12 279 SER C N 1
ATOM 7455 C CA . SER C 1 282 ? 19.086 94.319 1.702 1.00 56.56 279 SER C CA 1
ATOM 7456 C C . SER C 1 282 ? 19.001 92.797 1.853 1.00 58.11 279 SER C C 1
ATOM 7457 O O . SER C 1 282 ? 19.449 92.238 2.857 1.00 58.75 279 SER C O 1
ATOM 7460 N N . ASN C 1 283 ? 18.436 92.134 0.847 1.00 60.07 280 ASN C N 1
ATOM 7461 C CA . ASN C 1 283 ? 18.123 90.705 0.928 1.00 61.79 280 ASN C CA 1
ATOM 7462 C C . ASN C 1 283 ? 18.900 89.840 -0.064 1.00 62.58 280 ASN C C 1
ATOM 7463 O O . ASN C 1 283 ? 19.126 88.657 0.192 1.00 62.97 280 ASN C O 1
ATOM 7468 N N . GLY C 1 284 ? 19.310 90.428 -1.187 1.00 63.42 281 GLY C N 1
ATOM 7469 C CA . GLY C 1 284 ? 19.828 89.645 -2.315 1.00 64.07 281 GLY C CA 1
ATOM 7470 C C . GLY C 1 284 ? 21.318 89.722 -2.596 1.00 64.58 281 GLY C C 1
ATOM 7471 O O . GLY C 1 284 ? 22.007 90.649 -2.150 1.00 64.76 281 GLY C O 1
ATOM 7472 N N . GLY C 1 285 ? 21.803 88.725 -3.340 1.00 64.77 282 GLY C N 1
ATOM 7473 C CA . GLY C 1 285 ? 23.176 88.693 -3.859 1.00 64.84 282 GLY C CA 1
ATOM 7474 C C . GLY C 1 285 ? 23.195 88.634 -5.384 1.00 64.87 282 GLY C C 1
ATOM 7475 O O . GLY C 1 285 ? 22.148 88.449 -6.024 1.00 65.22 282 GLY C O 1
ATOM 7476 N N . THR C 1 286 ? 24.381 88.792 -5.972 1.00 64.44 283 THR C N 1
ATOM 7477 C CA . THR C 1 286 ? 24.530 88.796 -7.432 1.00 63.97 283 THR C CA 1
ATOM 7478 C C . THR C 1 286 ? 25.850 88.176 -7.909 1.00 63.43 283 THR C C 1
ATOM 7479 O O . THR C 1 286 ? 26.723 87.813 -7.104 1.00 63.31 283 THR C O 1
ATOM 7483 N N . ASP C 1 287 ? 25.965 88.057 -9.233 1.00 62.46 284 ASP C N 1
ATOM 7484 C CA . ASP C 1 287 ? 27.218 87.780 -9.938 1.00 61.52 284 ASP C CA 1
ATOM 7485 C C . ASP C 1 287 ? 28.341 88.657 -9.366 1.00 60.15 284 ASP C C 1
ATOM 7486 O O . ASP C 1 287 ? 29.488 88.221 -9.274 1.00 60.14 284 ASP C O 1
ATOM 7491 N N . GLY C 1 288 ? 27.987 89.884 -8.968 1.00 58.44 285 GLY C N 1
ATOM 7492 C CA . GLY C 1 288 ? 28.937 90.903 -8.513 1.00 56.31 285 GLY C CA 1
ATOM 7493 C C . GLY C 1 288 ? 29.908 90.453 -7.439 1.00 54.91 285 GLY C C 1
ATOM 7494 O O . GLY C 1 288 ? 31.100 90.777 -7.484 1.00 54.30 285 GLY C O 1
ATOM 7495 N N . GLY C 1 289 ? 29.388 89.686 -6.485 1.00 53.62 286 GLY C N 1
ATOM 7496 C CA . GLY C 1 289 ? 30.161 89.205 -5.349 1.00 52.31 286 GLY C CA 1
ATOM 7497 C C . GLY C 1 289 ? 31.283 88.266 -5.736 1.00 50.85 286 GLY C C 1
ATOM 7498 O O . GLY C 1 289 ? 32.449 88.524 -5.433 1.00 51.23 286 GLY C O 1
ATOM 7499 N N . ALA C 1 290 ? 30.935 87.187 -6.423 1.00 49.18 287 ALA C N 1
ATOM 7500 C CA . ALA C 1 290 ? 31.943 86.242 -6.893 1.00 47.32 287 ALA C CA 1
ATOM 7501 C C . ALA C 1 290 ? 32.957 86.952 -7.792 1.00 45.55 287 ALA C C 1
ATOM 7502 O O . ALA C 1 290 ? 34.169 86.756 -7.659 1.00 45.12 287 ALA C O 1
ATOM 7504 N N . VAL C 1 291 ? 32.445 87.797 -8.681 1.00 43.23 288 VAL C N 1
ATOM 7505 C CA . VAL C 1 291 ? 33.249 88.397 -9.737 1.00 41.28 288 VAL C CA 1
ATOM 7506 C C . VAL C 1 291 ? 34.383 89.277 -9.194 1.00 40.02 288 VAL C C 1
ATOM 7507 O O . VAL C 1 291 ? 35.536 89.107 -9.584 1.00 39.27 288 VAL C O 1
ATOM 7511 N N . HIS C 1 292 ? 34.067 90.176 -8.268 1.00 38.88 289 HIS C N 1
ATOM 7512 C CA . HIS C 1 292 ? 35.057 91.137 -7.799 1.00 38.81 289 HIS C CA 1
ATOM 7513 C C . HIS C 1 292 ? 36.165 90.520 -6.926 1.00 38.34 289 HIS C C 1
ATOM 7514 O O . HIS C 1 292 ? 37.203 91.130 -6.715 1.00 38.06 289 HIS C O 1
ATOM 7521 N N . LEU C 1 293 ? 35.935 89.299 -6.458 1.00 38.34 290 LEU C N 1
ATOM 7522 C CA . LEU C 1 293 ? 36.857 88.595 -5.564 1.00 38.71 290 LEU C CA 1
ATOM 7523 C C . LEU C 1 293 ? 37.787 87.644 -6.310 1.00 38.87 290 LEU C C 1
ATOM 7524 O O . LEU C 1 293 ? 38.580 86.928 -5.688 1.00 39.38 290 LEU C O 1
ATOM 7529 N N . THR C 1 294 ? 37.674 87.646 -7.637 1.00 38.39 291 THR C N 1
ATOM 7530 C CA . THR C 1 294 ? 38.485 86.810 -8.528 1.00 38.25 291 THR C CA 1
ATOM 7531 C C . THR C 1 294 ? 39.944 87.310 -8.599 1.00 37.22 291 THR C C 1
ATOM 7532 O O . THR C 1 294 ? 40.195 88.518 -8.697 1.00 36.60 291 THR C O 1
ATOM 7536 N N . GLY C 1 295 ? 40.898 86.379 -8.535 1.00 36.44 292 GLY C N 1
ATOM 7537 C CA . GLY C 1 295 ? 42.326 86.738 -8.566 1.00 35.59 292 GLY C CA 1
ATOM 7538 C C . GLY C 1 295 ? 42.689 87.708 -7.450 1.00 34.63 292 GLY C C 1
ATOM 7539 O O . GLY C 1 295 ? 42.353 87.477 -6.289 1.00 34.75 292 GLY C O 1
ATOM 7540 N N . THR C 1 296 ? 43.355 88.800 -7.799 1.00 33.85 293 THR C N 1
ATOM 7541 C CA . THR C 1 296 ? 43.720 89.820 -6.820 1.00 33.64 293 THR C CA 1
ATOM 7542 C C . THR C 1 296 ? 42.676 90.955 -6.721 1.00 33.46 293 THR C C 1
ATOM 7543 O O . THR C 1 296 ? 42.927 91.991 -6.095 1.00 32.97 293 THR C O 1
ATOM 7547 N N . GLY C 1 297 ? 41.504 90.750 -7.327 1.00 33.22 294 GLY C N 1
ATOM 7548 C CA . GLY C 1 297 ? 40.409 91.703 -7.197 1.00 33.21 294 GLY C CA 1
ATOM 7549 C C . GLY C 1 297 ? 40.110 92.488 -8.455 1.00 33.31 294 GLY C C 1
ATOM 7550 O O . GLY C 1 297 ? 41.016 93.016 -9.099 1.00 33.32 294 GLY C O 1
ATOM 7551 N N . VAL C 1 298 ? 38.827 92.565 -8.799 1.00 32.82 295 VAL C N 1
ATOM 7552 C CA . VAL C 1 298 ? 38.385 93.242 -10.011 1.00 32.70 295 VAL C CA 1
ATOM 7553 C C . VAL C 1 298 ? 37.396 94.327 -9.617 1.00 32.72 295 VAL C C 1
ATOM 7554 O O . VAL C 1 298 ? 36.390 94.025 -8.976 1.00 32.48 295 VAL C O 1
ATOM 7558 N N . PRO C 1 299 ? 37.683 95.592 -9.992 1.00 32.37 296 PRO C N 1
ATOM 7559 C CA . PRO C 1 299 ? 36.715 96.677 -9.854 1.00 32.23 296 PRO C CA 1
ATOM 7560 C C . PRO C 1 299 ? 35.436 96.310 -10.629 1.00 32.33 296 PRO C C 1
ATOM 7561 O O . PRO C 1 299 ? 35.482 96.083 -11.841 1.00 31.89 296 PRO C O 1
ATOM 7565 N N . THR C 1 300 ? 34.319 96.234 -9.916 1.00 32.25 297 THR C N 1
ATOM 7566 C CA . THR C 1 300 ? 33.113 95.614 -10.431 1.00 33.33 297 THR C CA 1
ATOM 7567 C C . THR C 1 300 ? 31.895 96.384 -9.970 1.00 33.68 297 THR C C 1
ATOM 7568 O O . THR C 1 300 ? 31.797 96.758 -8.801 1.00 33.65 297 THR C O 1
ATOM 7572 N N . LEU C 1 301 ? 30.944 96.596 -10.867 1.00 33.99 298 LEU C N 1
ATOM 7573 C CA . LEU C 1 301 ? 29.613 96.940 -10.369 1.00 34.53 298 LEU C CA 1
ATOM 7574 C C . LEU C 1 301 ? 28.449 96.319 -11.101 1.00 33.55 298 LEU C C 1
ATOM 7575 O O . LEU C 1 301 ? 28.581 95.806 -12.211 1.00 33.23 298 LEU C O 1
ATOM 7580 N N . VAL C 1 302 ? 27.306 96.385 -10.433 1.00 33.14 299 VAL C N 1
ATOM 7581 C CA . VAL C 1 302 ? 26.083 95.763 -10.870 1.00 32.08 299 VAL C CA 1
ATOM 7582 C C . VAL C 1 302 ? 25.163 96.876 -11.349 1.00 31.69 299 VAL C C 1
ATOM 7583 O O . VAL C 1 302 ? 25.008 97.901 -10.679 1.00 30.74 299 VAL C O 1
ATOM 7595 N N . GLY C 1 304 ? 21.422 97.443 -14.093 1.00 31.56 301 GLY C N 1
ATOM 7596 C CA . GLY C 1 304 ? 20.423 96.811 -14.935 1.00 30.85 301 GLY C CA 1
ATOM 7597 C C . GLY C 1 304 ? 19.072 97.475 -14.865 1.00 30.62 301 GLY C C 1
ATOM 7598 O O . GLY C 1 304 ? 18.849 98.338 -14.022 1.00 29.97 301 GLY C O 1
ATOM 7599 N N . PRO C 1 305 ? 18.151 97.055 -15.754 1.00 30.72 302 PRO C N 1
ATOM 7600 C CA . PRO C 1 305 ? 16.797 97.617 -15.757 1.00 30.82 302 PRO C CA 1
ATOM 7601 C C . PRO C 1 305 ? 16.034 97.068 -14.560 1.00 30.69 302 PRO C C 1
ATOM 7602 O O . PRO C 1 305 ? 16.225 95.906 -14.209 1.00 30.28 302 PRO C O 1
ATOM 7606 N N . ALA C 1 306 ? 15.219 97.905 -13.915 1.00 30.40 303 ALA C N 1
ATOM 7607 C CA . ALA C 1 306 ? 14.308 97.431 -12.882 1.00 30.28 303 ALA C CA 1
ATOM 7608 C C . ALA C 1 306 ? 13.182 96.591 -13.497 1.00 30.39 303 ALA C C 1
ATOM 7609 O O . ALA C 1 306 ? 12.862 96.725 -14.681 1.00 29.87 303 ALA C O 1
ATOM 7611 N N . THR C 1 307 ? 12.589 95.722 -12.687 1.00 30.20 304 THR C N 1
ATOM 7612 C CA . THR C 1 307 ? 11.412 94.979 -13.099 1.00 30.65 304 THR C CA 1
ATOM 7613 C C . THR C 1 307 ? 10.390 95.067 -11.994 1.00 30.24 304 THR C C 1
ATOM 7614 O O . THR C 1 307 ? 10.729 95.427 -10.861 1.00 30.23 304 THR C O 1
ATOM 7618 N N . ARG C 1 308 ? 9.148 94.731 -12.320 1.00 29.46 305 ARG C N 1
ATOM 7619 C CA . ARG C 1 308 ? 8.136 94.488 -11.309 1.00 29.65 305 ARG C CA 1
ATOM 7620 C C . ARG C 1 308 ? 7.988 92.976 -11.203 1.00 30.60 305 ARG C C 1
ATOM 7621 O O . ARG C 1 308 ? 8.011 92.272 -12.225 1.00 29.60 305 ARG C O 1
ATOM 7629 N N . HIS C 1 309 ? 7.906 92.485 -9.952 1.00 31.87 306 HIS C N 1
ATOM 7630 C CA . HIS C 1 309 ? 7.802 91.054 -9.656 1.00 33.54 306 HIS C CA 1
ATOM 7631 C C . HIS C 1 309 ? 9.112 90.384 -10.083 1.00 34.57 306 HIS C C 1
ATOM 7632 O O . HIS C 1 309 ? 9.934 90.993 -10.750 1.00 36.29 306 HIS C O 1
ATOM 7639 N N . GLY C 1 310 ? 9.268 89.149 -9.720 1.00 35.62 307 GLY C N 1
ATOM 7640 C CA . GLY C 1 310 ? 10.569 88.529 -10.018 1.00 35.94 307 GLY C CA 1
ATOM 7641 C C . GLY C 1 310 ? 10.522 87.140 -9.448 1.00 35.92 307 GLY C C 1
ATOM 7642 O O . GLY C 1 310 ? 9.773 86.900 -8.497 1.00 36.39 307 GLY C O 1
ATOM 7643 N N . HIS C 1 311 ? 11.285 86.222 -10.041 1.00 35.71 308 HIS C N 1
ATOM 7644 C CA . HIS C 1 311 ? 11.331 84.831 -9.591 1.00 35.15 308 HIS C CA 1
ATOM 7645 C C . HIS C 1 311 ? 9.932 84.217 -9.494 1.00 34.14 308 HIS C C 1
ATOM 7646 O O . HIS C 1 311 ? 9.630 83.462 -8.571 1.00 34.28 308 HIS C O 1
ATOM 7653 N N . CYS C 1 312 ? 9.084 84.542 -10.463 1.00 32.85 309 CYS C N 1
ATOM 7654 C CA . CYS C 1 312 ? 7.764 83.933 -10.561 1.00 32.13 309 CYS C CA 1
ATOM 7655 C C . CYS C 1 312 ? 7.377 83.766 -12.034 1.00 31.20 309 CYS C C 1
ATOM 7656 O O . CYS C 1 312 ? 8.228 83.877 -12.925 1.00 30.74 309 CYS C O 1
ATOM 7659 N N . ALA C 1 313 ? 6.103 83.483 -12.297 1.00 30.49 310 ALA C N 1
ATOM 7660 C CA . ALA C 1 313 ? 5.679 83.170 -13.662 1.00 30.09 310 ALA C CA 1
ATOM 7661 C C . ALA C 1 313 ? 5.944 84.288 -14.677 1.00 29.69 310 ALA C C 1
ATOM 7662 O O . ALA C 1 313 ? 6.100 84.004 -15.857 1.00 29.69 310 ALA C O 1
ATOM 7664 N N . ALA C 1 314 ? 6.014 85.544 -14.214 1.00 28.55 311 ALA C N 1
ATOM 7665 C CA . ALA C 1 314 ? 6.145 86.707 -15.090 1.00 28.63 311 ALA C CA 1
ATOM 7666 C C . ALA C 1 314 ? 6.632 87.940 -14.338 1.00 28.58 311 ALA C C 1
ATOM 7667 O O . ALA C 1 314 ? 6.187 88.213 -13.225 1.00 28.90 311 ALA C O 1
ATOM 7669 N N . SER C 1 315 ? 7.554 88.670 -14.963 1.00 28.22 312 SER C N 1
ATOM 7670 C CA . SER C 1 315 ? 7.983 89.995 -14.523 1.00 27.52 312 SER C CA 1
ATOM 7671 C C . SER C 1 315 ? 7.533 91.018 -15.567 1.00 26.98 312 SER C C 1
ATOM 7672 O O . SER C 1 315 ? 7.181 90.661 -16.678 1.00 26.30 312 SER C O 1
ATOM 7675 N N . ILE C 1 316 ? 7.562 92.294 -15.192 1.00 26.33 313 ILE C N 1
ATOM 7676 C CA . ILE C 1 316 ? 7.201 93.378 -16.086 1.00 26.07 313 ILE C CA 1
ATOM 7677 C C . ILE C 1 316 ? 8.392 94.338 -16.151 1.00 26.00 313 ILE C C 1
ATOM 7678 O O . ILE C 1 316 ? 9.010 94.636 -15.134 1.00 26.23 313 ILE C O 1
ATOM 7683 N N . ALA C 1 317 ? 8.711 94.793 -17.354 1.00 25.96 314 ALA C N 1
ATOM 7684 C CA . ALA C 1 317 ? 9.778 95.752 -17.571 1.00 26.17 314 ALA C CA 1
ATOM 7685 C C . ALA C 1 317 ? 9.317 96.837 -18.534 1.00 26.60 314 ALA C C 1
ATOM 7686 O O . ALA C 1 317 ? 8.362 96.650 -19.291 1.00 26.32 314 ALA C O 1
ATOM 7688 N N . ASP C 1 318 ? 10.003 97.976 -18.476 1.00 27.67 315 ASP C N 1
ATOM 7689 C CA . ASP C 1 318 ? 9.711 99.124 -19.319 1.00 28.63 315 ASP C CA 1
ATOM 7690 C C . ASP C 1 318 ? 10.761 99.173 -20.420 1.00 28.76 315 ASP C C 1
ATOM 7691 O O . ASP C 1 318 ? 11.962 99.186 -20.131 1.00 28.19 315 ASP C O 1
ATOM 7696 N N . CYS C 1 319 ? 10.312 99.187 -21.675 1.00 29.10 316 CYS C N 1
ATOM 7697 C CA . CYS C 1 319 ? 11.223 99.217 -22.828 1.00 30.19 316 CYS C CA 1
ATOM 7698 C C . CYS C 1 319 ? 12.183 100.402 -22.849 1.00 30.17 316 CYS C C 1
ATOM 7699 O O . CYS C 1 319 ? 13.339 100.238 -23.244 1.00 30.39 316 CYS C O 1
ATOM 7702 N N . ARG C 1 320 ? 11.724 101.583 -22.427 1.00 29.93 317 ARG C N 1
ATOM 7703 C CA . ARG C 1 320 ? 12.627 102.747 -22.339 1.00 30.43 317 ARG C CA 1
ATOM 7704 C C . ARG C 1 320 ? 13.840 102.475 -21.417 1.00 29.64 317 ARG C C 1
ATOM 7705 O O . ARG C 1 320 ? 14.981 102.805 -21.773 1.00 28.78 317 ARG C O 1
ATOM 7713 N N . ASP C 1 321 ? 13.597 101.837 -20.265 1.00 28.81 318 ASP C N 1
ATOM 7714 C CA . ASP C 1 321 ? 14.656 101.498 -19.320 1.00 28.30 318 ASP C CA 1
ATOM 7715 C C . ASP C 1 321 ? 15.694 100.635 -20.026 1.00 28.31 318 ASP C C 1
ATOM 7716 O O . ASP C 1 321 ? 16.889 100.846 -19.880 1.00 27.69 318 ASP C O 1
ATOM 7721 N N . ILE C 1 322 ? 15.220 99.668 -20.803 1.00 28.68 319 ILE C N 1
ATOM 7722 C CA . ILE C 1 322 ? 16.100 98.724 -21.490 1.00 29.01 319 ILE C CA 1
ATOM 7723 C C . ILE C 1 322 ? 16.940 99.424 -22.549 1.00 29.17 319 ILE C C 1
ATOM 7724 O O . ILE C 1 322 ? 18.135 99.166 -22.673 1.00 28.85 319 ILE C O 1
ATOM 7729 N N . LEU C 1 323 ? 16.306 100.312 -23.311 1.00 29.99 320 LEU C N 1
ATOM 7730 C CA . LEU C 1 323 ? 17.010 101.092 -24.330 1.00 30.41 320 LEU C CA 1
ATOM 7731 C C . LEU C 1 323 ? 18.048 102.037 -23.722 1.00 29.86 320 LEU C C 1
ATOM 7732 O O . LEU C 1 323 ? 19.143 102.209 -24.263 1.00 29.99 320 LEU C O 1
ATOM 7737 N N . GLN C 1 324 ? 17.708 102.647 -22.593 1.00 29.28 321 GLN C N 1
ATOM 7738 C CA . GLN C 1 324 ? 18.646 103.509 -21.870 1.00 28.92 321 GLN C CA 1
ATOM 7739 C C . GLN C 1 324 ? 19.849 102.755 -21.297 1.00 29.28 321 GLN C C 1
ATOM 7740 O O . GLN C 1 324 ? 20.958 103.297 -21.278 1.00 28.94 321 GLN C O 1
ATOM 7754 N N . GLU C 1 326 ? 21.141 99.998 -22.655 1.00 31.82 323 GLU C N 1
ATOM 7755 C CA . GLU C 1 326 ? 21.872 99.732 -23.883 1.00 33.39 323 GLU C CA 1
ATOM 7756 C C . GLU C 1 326 ? 22.735 100.942 -24.277 1.00 32.80 323 GLU C C 1
ATOM 7757 O O . GLU C 1 326 ? 23.913 100.805 -24.590 1.00 33.00 323 GLU C O 1
ATOM 7763 N N . GLN C 1 327 ? 22.130 102.121 -24.238 1.00 32.56 324 GLN C N 1
ATOM 7764 C CA . GLN C 1 327 ? 22.797 103.373 -24.535 1.00 33.14 324 GLN C CA 1
ATOM 7765 C C . GLN C 1 327 ? 23.907 103.697 -23.518 1.00 32.13 324 GLN C C 1
ATOM 7766 O O . GLN C 1 327 ? 25.014 104.083 -23.899 1.00 30.74 324 GLN C O 1
ATOM 7772 N N . LEU C 1 328 ? 23.616 103.523 -22.230 1.00 31.50 325 LEU C N 1
ATOM 7773 C CA . LEU C 1 328 ? 24.631 103.729 -21.203 1.00 31.13 325 LEU C CA 1
ATOM 7774 C C . LEU C 1 328 ? 25.797 102.736 -21.319 1.00 31.26 325 LEU C C 1
ATOM 7775 O O . LEU C 1 328 ? 26.948 103.121 -21.141 1.00 31.10 325 LEU C O 1
ATOM 7780 N N . LEU C 1 329 ? 25.506 101.476 -21.647 1.00 31.24 326 LEU C N 1
ATOM 7781 C CA . LEU C 1 329 ? 26.566 100.460 -21.787 1.00 31.90 326 LEU C CA 1
ATOM 7782 C C . LEU C 1 329 ? 27.513 100.778 -22.948 1.00 31.90 326 LEU C C 1
ATOM 7783 O O . LEU C 1 329 ? 28.735 100.750 -22.789 1.00 31.53 326 LEU C O 1
ATOM 7788 N N . SER C 1 330 ? 26.930 101.078 -24.102 1.00 31.95 327 SER C N 1
ATOM 7789 C CA . SER C 1 330 ? 27.692 101.511 -25.260 1.00 32.54 327 SER C CA 1
ATOM 7790 C C . SER C 1 330 ? 28.571 102.738 -24.946 1.00 32.14 327 SER C C 1
ATOM 7791 O O . SER C 1 330 ? 29.752 102.748 -25.253 1.00 32.31 327 SER C O 1
ATOM 7794 N N . ALA C 1 331 ? 28.001 103.752 -24.307 1.00 32.25 328 ALA C N 1
ATOM 7795 C CA . ALA C 1 331 ? 28.740 104.973 -23.956 1.00 32.25 328 ALA C CA 1
ATOM 7796 C C . ALA C 1 331 ? 29.877 104.722 -22.959 1.00 32.50 328 ALA C C 1
ATOM 7797 O O . ALA C 1 331 ? 30.946 105.319 -23.082 1.00 32.80 328 ALA C O 1
ATOM 7799 N N . LEU C 1 332 ? 29.651 103.848 -21.978 1.00 32.59 329 LEU C N 1
ATOM 7800 C CA . LEU C 1 332 ? 30.706 103.466 -21.038 1.00 33.31 329 LEU C CA 1
ATOM 7801 C C . LEU C 1 332 ? 31.871 102.794 -21.756 1.00 33.43 329 LEU C C 1
ATOM 7802 O O . LEU C 1 332 ? 33.025 103.110 -21.512 1.00 33.24 329 LEU C O 1
ATOM 7807 N N . ILE C 1 333 ? 31.545 101.868 -22.647 1.00 34.06 330 ILE C N 1
ATOM 7808 C CA . ILE C 1 333 ? 32.540 101.096 -23.372 1.00 34.50 330 ILE C CA 1
ATOM 7809 C C . ILE C 1 333 ? 33.396 102.031 -24.230 1.00 34.73 330 ILE C C 1
ATOM 7810 O O . ILE C 1 333 ? 34.629 101.936 -24.226 1.00 34.69 330 ILE C O 1
ATOM 7815 N N . GLN C 1 334 ? 32.752 102.973 -24.911 1.00 35.25 331 GLN C N 1
ATOM 7816 C CA . GLN C 1 334 ? 33.479 103.926 -25.767 1.00 35.69 331 GLN C CA 1
ATOM 7817 C C . GLN C 1 334 ? 34.429 104.844 -24.995 1.00 35.31 331 GLN C C 1
ATOM 7818 O O . GLN C 1 334 ? 35.335 105.413 -25.585 1.00 36.03 331 GLN C O 1
ATOM 7824 N N . ARG C 1 335 ? 34.237 104.968 -23.683 1.00 35.14 332 ARG C N 1
ATOM 7825 C CA . ARG C 1 335 ? 35.050 105.867 -22.848 1.00 34.99 332 ARG C CA 1
ATOM 7826 C C . ARG C 1 335 ? 36.042 105.131 -21.934 1.00 35.31 332 ARG C C 1
ATOM 7827 O O . ARG C 1 335 ? 36.756 105.756 -21.151 1.00 35.05 332 ARG C O 1
ATOM 7835 N N . LEU C 1 336 ? 36.092 103.807 -22.022 1.00 35.08 333 LEU C N 1
ATOM 7836 C CA . LEU C 1 336 ? 36.905 103.062 -21.075 1.00 35.93 333 LEU C CA 1
ATOM 7837 C C . LEU C 1 336 ? 38.364 102.940 -21.535 1.00 35.71 333 LEU C C 1
ATOM 7838 O O . LEU C 1 336 ? 38.808 101.883 -21.960 1.00 35.92 333 LEU C O 1
ATOM 7843 N N . THR C 1 337 ? 39.109 104.034 -21.435 1.00 36.03 334 THR C N 1
ATOM 7844 C CA . THR C 1 337 ? 40.506 104.043 -21.877 1.00 36.19 334 THR C CA 1
ATOM 7845 C C . THR C 1 337 ? 41.414 103.460 -20.804 1.00 36.39 334 THR C C 1
ATOM 7846 O O . THR C 1 337 ? 41.003 103.310 -19.649 1.00 35.83 334 THR C O 1
ATOM 7850 N N . ARG C 1 338 ? 42.642 103.130 -21.197 1.00 36.78 335 ARG C N 1
ATOM 7851 C CA . ARG C 1 338 ? 43.664 102.654 -20.271 1.00 37.71 335 ARG C CA 1
ATOM 7852 C C . ARG C 1 338 ? 43.855 103.652 -19.145 1.00 38.33 335 ARG C C 1
ATOM 7853 O O . ARG C 1 338 ? 43.927 103.266 -17.987 1.00 37.98 335 ARG C O 1
ATOM 7861 N N . GLU C 1 339 ? 43.930 104.936 -19.486 1.00 39.67 336 GLU C N 1
ATOM 7862 C CA . GLU C 1 339 ? 44.139 105.970 -18.478 1.00 41.43 336 GLU C CA 1
ATOM 7863 C C . GLU C 1 339 ? 42.935 106.119 -17.549 1.00 41.68 336 GLU C C 1
ATOM 7864 O O . GLU C 1 339 ? 43.108 106.350 -16.357 1.00 41.66 336 GLU C O 1
ATOM 7870 N N . THR C 1 340 ? 41.723 105.975 -18.091 1.00 42.12 337 THR C N 1
ATOM 7871 C CA . THR C 1 340 ? 40.513 105.960 -17.267 1.00 42.30 337 THR C CA 1
ATOM 7872 C C . THR C 1 340 ? 40.541 104.841 -16.233 1.00 42.39 337 THR C C 1
ATOM 7873 O O . THR C 1 340 ? 40.350 105.109 -15.052 1.00 42.06 337 THR C O 1
ATOM 7877 N N . VAL C 1 341 ? 40.804 103.604 -16.659 1.00 43.15 338 VAL C N 1
ATOM 7878 C CA . VAL C 1 341 ? 40.760 102.473 -15.727 1.00 44.21 338 VAL C CA 1
ATOM 7879 C C . VAL C 1 341 ? 41.922 102.427 -14.733 1.00 45.28 338 VAL C C 1
ATOM 7880 O O . VAL C 1 341 ? 41.800 101.798 -13.680 1.00 45.49 338 VAL C O 1
ATOM 7884 N N . VAL C 1 342 ? 43.033 103.087 -15.066 1.00 46.54 339 VAL C N 1
ATOM 7885 C CA . VAL C 1 342 ? 44.138 103.292 -14.119 1.00 47.83 339 VAL C CA 1
ATOM 7886 C C . VAL C 1 342 ? 43.743 104.341 -13.066 1.00 48.66 339 VAL C C 1
ATOM 7887 O O . VAL C 1 342 ? 44.023 104.182 -11.877 1.00 48.93 339 VAL C O 1
ATOM 7891 N N . GLN C 1 343 ? 43.091 105.408 -13.516 1.00 49.81 340 GLN C N 1
ATOM 7892 C CA . GLN C 1 343 ? 42.633 106.475 -12.636 1.00 51.00 340 GLN C CA 1
ATOM 7893 C C . GLN C 1 343 ? 41.633 105.914 -11.612 1.00 51.64 340 GLN C C 1
ATOM 7894 O O . GLN C 1 343 ? 41.753 106.155 -10.408 1.00 51.90 340 GLN C O 1
ATOM 7900 N N . LEU C 1 344 ? 40.675 105.124 -12.090 1.00 52.30 341 LEU C N 1
ATOM 7901 C CA . LEU C 1 344 ? 39.655 104.552 -11.216 1.00 52.73 341 LEU C CA 1
ATOM 7902 C C . LEU C 1 344 ? 40.169 103.451 -10.262 1.00 52.65 341 LEU C C 1
ATOM 7903 O O . LEU C 1 344 ? 39.438 103.052 -9.361 1.00 52.80 341 LEU C O 1
ATOM 7908 N N . THR C 1 345 ? 41.407 102.975 -10.443 1.00 52.62 342 THR C N 1
ATOM 7909 C CA . THR C 1 345 ? 42.011 101.961 -9.526 1.00 52.34 342 THR C CA 1
ATOM 7910 C C . THR C 1 345 ? 43.212 102.442 -8.681 1.00 52.01 342 THR C C 1
ATOM 7911 O O . THR C 1 345 ? 43.914 101.628 -8.068 1.00 51.77 342 THR C O 1
ATOM 7915 N N . ASP C 1 346 ? 43.448 103.751 -8.653 1.00 51.59 343 ASP C N 1
ATOM 7916 C CA . ASP C 1 346 ? 44.602 104.307 -7.942 1.00 51.36 343 ASP C CA 1
ATOM 7917 C C . ASP C 1 346 ? 44.264 104.639 -6.484 1.00 50.94 343 ASP C C 1
ATOM 7918 O O . ASP C 1 346 ? 43.485 105.554 -6.201 1.00 50.98 343 ASP C O 1
ATOM 7923 N N . PHE C 1 347 ? 44.856 103.880 -5.567 1.00 50.34 344 PHE C N 1
ATOM 7924 C CA . PHE C 1 347 ? 44.600 104.048 -4.142 1.00 50.03 344 PHE C CA 1
ATOM 7925 C C . PHE C 1 347 ? 45.680 104.872 -3.435 1.00 50.94 344 PHE C C 1
ATOM 7926 O O . PHE C 1 347 ? 45.586 105.096 -2.226 1.00 51.27 344 PHE C O 1
ATOM 7934 N N . ARG C 1 348 ? 46.693 105.321 -4.181 1.00 51.93 345 ARG C N 1
ATOM 7935 C CA . ARG C 1 348 ? 47.812 106.098 -3.610 1.00 53.29 345 ARG C CA 1
ATOM 7936 C C . ARG C 1 348 ? 47.445 107.556 -3.342 1.00 53.28 345 ARG C C 1
ATOM 7937 O O . ARG C 1 348 ? 46.299 107.881 -3.020 1.00 53.78 345 ARG C O 1
ATOM 7945 N N . ALA D 1 3 ? 20.412 95.888 75.156 1.00 40.53 0 ALA D N 1
ATOM 7946 C CA . ALA D 1 3 ? 19.281 94.980 75.509 1.00 39.90 0 ALA D CA 1
ATOM 7947 C C . ALA D 1 3 ? 18.004 95.279 74.708 1.00 39.12 0 ALA D C 1
ATOM 7948 O O . ALA D 1 3 ? 17.635 96.440 74.496 1.00 39.39 0 ALA D O 1
ATOM 7958 N N . ASP D 1 5 ? 13.887 95.002 74.510 1.00 34.81 2 ASP D N 1
ATOM 7959 C CA . ASP D 1 5 ? 12.658 94.779 75.246 1.00 34.20 2 ASP D CA 1
ATOM 7960 C C . ASP D 1 5 ? 11.730 93.924 74.369 1.00 34.16 2 ASP D C 1
ATOM 7961 O O . ASP D 1 5 ? 10.950 94.445 73.558 1.00 33.56 2 ASP D O 1
ATOM 7966 N N . LEU D 1 6 ? 11.829 92.605 74.532 1.00 33.81 3 LEU D N 1
ATOM 7967 C CA . LEU D 1 6 ? 11.047 91.683 73.716 1.00 33.78 3 LEU D CA 1
ATOM 7968 C C . LEU D 1 6 ? 9.553 91.721 74.017 1.00 33.80 3 LEU D C 1
ATOM 7969 O O . LEU D 1 6 ? 8.747 91.447 73.130 1.00 33.24 3 LEU D O 1
ATOM 7974 N N . SER D 1 7 ? 9.177 92.054 75.253 1.00 32.91 4 SER D N 1
ATOM 7975 C CA . SER D 1 7 ? 7.767 92.159 75.576 1.00 33.16 4 SER D CA 1
ATOM 7976 C C . SER D 1 7 ? 7.118 93.374 74.876 1.00 32.41 4 SER D C 1
ATOM 7977 O O . SER D 1 7 ? 5.948 93.318 74.498 1.00 32.36 4 SER D O 1
ATOM 7980 N N . LEU D 1 8 ? 7.879 94.458 74.712 1.00 31.55 5 LEU D N 1
ATOM 7981 C CA . LEU D 1 8 ? 7.426 95.617 73.943 1.00 30.55 5 LEU D CA 1
ATOM 7982 C C . LEU D 1 8 ? 7.350 95.292 72.457 1.00 30.24 5 LEU D C 1
ATOM 7983 O O . LEU D 1 8 ? 6.398 95.691 71.785 1.00 29.98 5 LEU D O 1
ATOM 7988 N N . LEU D 1 9 ? 8.350 94.582 71.941 1.00 29.46 6 LEU D N 1
ATOM 7989 C CA . LEU D 1 9 ? 8.336 94.243 70.535 1.00 29.66 6 LEU D CA 1
ATOM 7990 C C . LEU D 1 9 ? 7.191 93.260 70.225 1.00 29.27 6 LEU D C 1
ATOM 7991 O O . LEU D 1 9 ? 6.514 93.397 69.196 1.00 29.11 6 LEU D O 1
ATOM 7996 N N . LYS D 1 10 ? 6.961 92.302 71.132 1.00 28.28 7 LYS D N 1
ATOM 7997 C CA . LYS D 1 10 ? 5.833 91.376 71.034 1.00 28.19 7 LYS D CA 1
ATOM 7998 C C . LYS D 1 10 ? 4.508 92.147 70.996 1.00 27.36 7 LYS D C 1
ATOM 7999 O O . LYS D 1 10 ? 3.680 91.901 70.130 1.00 27.19 7 LYS D O 1
ATOM 8005 N N . ALA D 1 11 ? 4.342 93.105 71.909 1.00 26.98 8 ALA D N 1
ATOM 8006 C CA . ALA D 1 11 ? 3.109 93.891 71.992 1.00 26.90 8 ALA D CA 1
ATOM 8007 C C . ALA D 1 11 ? 2.844 94.704 70.718 1.00 26.69 8 ALA D C 1
ATOM 8008 O O . ALA D 1 11 ? 1.708 94.796 70.256 1.00 26.53 8 ALA D O 1
ATOM 8010 N N . LEU D 1 12 ? 3.896 95.293 70.163 1.00 26.17 9 LEU D N 1
ATOM 8011 C CA . LEU D 1 12 ? 3.770 96.100 68.946 1.00 26.39 9 LEU D CA 1
ATOM 8012 C C . LEU D 1 12 ? 3.473 95.238 67.704 1.00 26.39 9 LEU D C 1
ATOM 8013 O O . LEU D 1 12 ? 2.593 95.559 66.892 1.00 26.41 9 LEU D O 1
ATOM 8018 N N . SER D 1 13 ? 4.214 94.142 67.575 1.00 26.62 10 SER D N 1
ATOM 8019 C CA . SER D 1 13 ? 4.067 93.231 66.449 1.00 27.02 10 SER D CA 1
ATOM 8020 C C . SER D 1 13 ? 2.672 92.598 66.421 1.00 26.95 10 SER D C 1
ATOM 8021 O O . SER D 1 13 ? 2.068 92.480 65.364 1.00 27.13 10 SER D O 1
ATOM 8024 N N . GLU D 1 14 ? 2.188 92.181 67.590 1.00 27.27 11 GLU D N 1
ATOM 8025 C CA . GLU D 1 14 ? 0.900 91.502 67.716 1.00 27.97 11 GLU D CA 1
ATOM 8026 C C . GLU D 1 14 ? -0.283 92.451 67.718 1.00 27.71 11 GLU D C 1
ATOM 8027 O O . GLU D 1 14 ? -1.402 92.007 67.502 1.00 27.77 11 GLU D O 1
ATOM 8033 N N . ALA D 1 15 ? -0.053 93.742 67.975 1.00 27.71 12 ALA D N 1
ATOM 8034 C CA . ALA D 1 15 ? -1.136 94.718 67.915 1.00 27.93 12 ALA D CA 1
ATOM 8035 C C . ALA D 1 15 ? -1.736 94.656 66.511 1.00 28.25 12 ALA D C 1
ATOM 8036 O O . ALA D 1 15 ? -1.006 94.485 65.524 1.00 28.27 12 ALA D O 1
ATOM 8038 N N . ASP D 1 16 ? -3.055 94.754 66.426 1.00 28.41 13 ASP D N 1
ATOM 8039 C CA . ASP D 1 16 ? -3.748 94.781 65.125 1.00 28.58 13 ASP D CA 1
ATOM 8040 C C . ASP D 1 16 ? -4.201 96.189 64.806 1.00 29.03 13 ASP D C 1
ATOM 8041 O O . ASP D 1 16 ? -5.142 96.718 65.423 1.00 28.80 13 ASP D O 1
ATOM 8046 N N . ALA D 1 17 ? -3.514 96.802 63.849 1.00 29.07 14 ALA D N 1
ATOM 8047 C CA . ALA D 1 17 ? -3.749 98.199 63.526 1.00 29.64 14 ALA D CA 1
ATOM 8048 C C . ALA D 1 17 ? -3.553 98.454 62.047 1.00 30.01 14 ALA D C 1
ATOM 8049 O O . ALA D 1 17 ? -2.454 98.225 61.520 1.00 30.30 14 ALA D O 1
ATOM 8051 N N . ILE D 1 18 ? -4.617 98.912 61.374 1.00 30.09 15 ILE D N 1
ATOM 8052 C CA . ILE D 1 18 ? -4.544 99.277 59.949 1.00 30.10 15 ILE D CA 1
ATOM 8053 C C . ILE D 1 18 ? -5.033 100.710 59.757 1.00 29.85 15 ILE D C 1
ATOM 8054 O O . ILE D 1 18 ? -5.510 101.327 60.699 1.00 30.02 15 ILE D O 1
ATOM 8059 N N . ALA D 1 19 ? -4.922 101.239 58.539 1.00 30.06 16 ALA D N 1
ATOM 8060 C CA . ALA D 1 19 ? -5.287 102.638 58.267 1.00 30.06 16 ALA D CA 1
ATOM 8061 C C . ALA D 1 19 ? -6.635 103.004 58.868 1.00 30.43 16 ALA D C 1
ATOM 8062 O O . ALA D 1 19 ? -7.626 102.300 58.657 1.00 31.02 16 ALA D O 1
ATOM 8064 N N . SER D 1 20 ? -6.652 104.093 59.635 1.00 30.72 17 SER D N 1
ATOM 8065 C CA . SER D 1 20 ? -7.859 104.617 60.300 1.00 30.61 17 SER D CA 1
ATOM 8066 C C . SER D 1 20 ? -8.321 103.838 61.548 1.00 30.00 17 SER D C 1
ATOM 8067 O O . SER D 1 20 ? -9.224 104.284 62.251 1.00 29.23 17 SER D O 1
ATOM 8070 N N . SER D 1 21 ? -7.696 102.688 61.821 1.00 29.74 18 SER D N 1
ATOM 8071 C CA . SER D 1 21 ? -7.975 101.915 63.041 1.00 30.06 18 SER D CA 1
ATOM 8072 C C . SER D 1 21 ? -6.673 101.477 63.678 1.00 29.60 18 SER D C 1
ATOM 8073 O O . SER D 1 21 ? -6.296 100.309 63.591 1.00 30.16 18 SER D O 1
ATOM 8076 N N . GLU D 1 22 ? -6.013 102.418 64.340 1.00 29.20 19 GLU D N 1
ATOM 8077 C CA . GLU D 1 22 ? -4.675 102.230 64.843 1.00 28.98 19 GLU D CA 1
ATOM 8078 C C . GLU D 1 22 ? -4.643 102.379 66.356 1.00 28.82 19 GLU D C 1
ATOM 8079 O O . GLU D 1 22 ? -3.560 102.581 66.938 1.00 28.76 19 GLU D O 1
ATOM 8085 N N . GLN D 1 23 ? -5.819 102.273 66.987 1.00 28.32 20 GLN D N 1
ATOM 8086 C CA . GLN D 1 23 ? -5.949 102.439 68.428 1.00 28.58 20 GLN D CA 1
ATOM 8087 C C . GLN D 1 23 ? -5.048 101.504 69.243 1.00 28.33 20 GLN D C 1
ATOM 8088 O O . GLN D 1 23 ? -4.472 101.935 70.237 1.00 27.50 20 GLN D O 1
ATOM 8094 N N . GLU D 1 24 ? -4.907 100.245 68.821 1.00 28.31 21 GLU D N 1
ATOM 8095 C CA . GLU D 1 24 ? -4.058 99.291 69.555 1.00 28.94 21 GLU D CA 1
ATOM 8096 C C . GLU D 1 24 ? -2.597 99.726 69.655 1.00 28.95 21 GLU D C 1
ATOM 8097 O O . GLU D 1 24 ? -1.949 99.478 70.669 1.00 28.84 21 GLU D O 1
ATOM 8103 N N . VAL D 1 25 ? -2.075 100.352 68.600 1.00 29.41 22 VAL D N 1
ATOM 8104 C CA . VAL D 1 25 ? -0.696 100.873 68.627 1.00 29.46 22 VAL D CA 1
ATOM 8105 C C . VAL D 1 25 ? -0.642 102.221 69.344 1.00 29.58 22 VAL D C 1
ATOM 8106 O O . VAL D 1 25 ? 0.226 102.450 70.191 1.00 29.11 22 VAL D O 1
ATOM 8110 N N . ARG D 1 26 ? -1.562 103.112 68.995 1.00 30.00 23 ARG D N 1
ATOM 8111 C CA . ARG D 1 26 ? -1.636 104.434 69.624 1.00 30.80 23 ARG D CA 1
ATOM 8112 C C . ARG D 1 26 ? -1.655 104.328 71.151 1.00 31.19 23 ARG D C 1
ATOM 8113 O O . ARG D 1 26 ? -0.924 105.052 71.827 1.00 31.36 23 ARG D O 1
ATOM 8121 N N . GLN D 1 27 ? -2.460 103.407 71.689 1.00 31.49 24 GLN D N 1
ATOM 8122 C CA . GLN D 1 27 ? -2.549 103.204 73.138 1.00 32.02 24 GLN D CA 1
ATOM 8123 C C . GLN D 1 27 ? -1.207 102.845 73.770 1.00 31.50 24 GLN D C 1
ATOM 8124 O O . GLN D 1 27 ? -0.863 103.361 74.834 1.00 30.69 24 GLN D O 1
ATOM 8130 N N . ILE D 1 28 ? -0.446 101.972 73.114 1.00 31.06 25 ILE D N 1
ATOM 8131 C CA . ILE D 1 28 ? 0.906 101.638 73.579 1.00 30.84 25 ILE D CA 1
ATOM 8132 C C . ILE D 1 28 ? 1.794 102.873 73.641 1.00 31.40 25 ILE D C 1
ATOM 8133 O O . ILE D 1 28 ? 2.521 103.084 74.617 1.00 31.77 25 ILE D O 1
ATOM 8138 N N . LEU D 1 29 ? 1.725 103.688 72.594 1.00 31.60 26 LEU D N 1
ATOM 8139 C CA . LEU D 1 29 ? 2.501 104.916 72.504 1.00 32.04 26 LEU D CA 1
ATOM 8140 C C . LEU D 1 29 ? 2.093 105.927 73.571 1.00 32.38 26 LEU D C 1
ATOM 8141 O O . LEU D 1 29 ? 2.956 106.516 74.225 1.00 32.54 26 LEU D O 1
ATOM 8146 N N . LEU D 1 30 ? 0.783 106.113 73.738 1.00 32.53 27 LEU D N 1
ATOM 8147 C CA . LEU D 1 30 ? 0.219 106.998 74.749 1.00 33.52 27 LEU D CA 1
ATOM 8148 C C . LEU D 1 30 ? 0.597 106.599 76.183 1.00 33.92 27 LEU D C 1
ATOM 8149 O O . LEU D 1 30 ? 0.851 107.470 77.016 1.00 34.20 27 LEU D O 1
ATOM 8154 N N . GLU D 1 31 ? 0.629 105.297 76.469 1.00 34.54 28 GLU D N 1
ATOM 8155 C CA . GLU D 1 31 ? 1.044 104.803 77.791 1.00 35.47 28 GLU D CA 1
ATOM 8156 C C . GLU D 1 31 ? 2.516 105.126 78.074 1.00 35.26 28 GLU D C 1
ATOM 8157 O O . GLU D 1 31 ? 2.848 105.579 79.174 1.00 35.57 28 GLU D O 1
ATOM 8163 N N . GLU D 1 32 ? 3.385 104.925 77.079 1.00 34.85 29 GLU D N 1
ATOM 8164 C CA . GLU D 1 32 ? 4.814 105.257 77.217 1.00 35.23 29 GLU D CA 1
ATOM 8165 C C . GLU D 1 32 ? 5.067 106.739 77.478 1.00 35.41 29 GLU D C 1
ATOM 8166 O O . GLU D 1 32 ? 5.883 107.090 78.331 1.00 35.47 29 GLU D O 1
ATOM 8172 N N . ALA D 1 33 ? 4.354 107.597 76.746 1.00 35.55 30 ALA D N 1
ATOM 8173 C CA . ALA D 1 33 ? 4.464 109.049 76.876 1.00 35.54 30 ALA D CA 1
ATOM 8174 C C . ALA D 1 33 ? 3.973 109.539 78.229 1.00 35.79 30 ALA D C 1
ATOM 8175 O O . ALA D 1 33 ? 4.618 110.396 78.847 1.00 35.48 30 ALA D O 1
ATOM 8177 N N . ALA D 1 34 ? 2.836 109.001 78.675 1.00 36.00 31 ALA D N 1
ATOM 8178 C CA . ALA D 1 34 ? 2.255 109.370 79.962 1.00 36.29 31 ALA D CA 1
ATOM 8179 C C . ALA D 1 34 ? 3.208 108.987 81.088 1.00 36.77 31 ALA D C 1
ATOM 8180 O O . ALA D 1 34 ? 3.433 109.775 82.001 1.00 37.36 31 ALA D O 1
ATOM 8182 N N . ARG D 1 35 ? 3.790 107.791 80.992 1.00 37.31 32 ARG D N 1
ATOM 8183 C CA A ARG D 1 35 ? 4.725 107.314 82.014 0.50 37.54 32 ARG D CA 1
ATOM 8184 C CA B ARG D 1 35 ? 4.758 107.273 81.962 0.50 37.65 32 ARG D CA 1
ATOM 8185 C C . ARG D 1 35 ? 5.921 108.246 82.174 1.00 37.79 32 ARG D C 1
ATOM 8186 O O . ARG D 1 35 ? 6.457 108.366 83.264 1.00 38.10 32 ARG D O 1
ATOM 8201 N N . LEU D 1 36 ? 6.318 108.927 81.102 1.00 37.93 33 LEU D N 1
ATOM 8202 C CA . LEU D 1 36 ? 7.452 109.844 81.158 1.00 38.48 33 LEU D CA 1
ATOM 8203 C C . LEU D 1 36 ? 7.008 111.303 81.147 1.00 39.11 33 LEU D C 1
ATOM 8204 O O . LEU D 1 36 ? 7.816 112.206 80.915 1.00 38.85 33 LEU D O 1
ATOM 8209 N N . GLN D 1 37 ? 5.715 111.514 81.398 1.00 40.16 34 GLN D N 1
ATOM 8210 C CA . GLN D 1 37 ? 5.125 112.852 81.505 1.00 41.18 34 GLN D CA 1
ATOM 8211 C C . GLN D 1 37 ? 5.459 113.686 80.275 1.00 41.44 34 GLN D C 1
ATOM 8212 O O . GLN D 1 37 ? 5.881 114.843 80.382 1.00 41.39 34 GLN D O 1
ATOM 8218 N N . LYS D 1 38 ? 5.299 113.078 79.108 1.00 41.35 35 LYS D N 1
ATOM 8219 C CA . LYS D 1 38 ? 5.527 113.771 77.859 1.00 41.88 35 LYS D CA 1
ATOM 8220 C C . LYS D 1 38 ? 4.216 114.178 77.213 1.00 42.33 35 LYS D C 1
ATOM 8221 O O . LYS D 1 38 ? 3.258 113.401 77.135 1.00 42.73 35 LYS D O 1
ATOM 8227 N N . GLU D 1 39 ? 4.201 115.426 76.772 1.00 42.83 36 GLU D N 1
ATOM 8228 C CA . GLU D 1 39 ? 3.096 116.030 76.047 1.00 43.04 36 GLU D CA 1
ATOM 8229 C C . GLU D 1 39 ? 2.846 115.287 74.731 1.00 42.04 36 GLU D C 1
ATOM 8230 O O . GLU D 1 39 ? 3.769 115.067 73.954 1.00 41.96 36 GLU D O 1
ATOM 8236 N N . VAL D 1 40 ? 1.600 114.892 74.493 1.00 41.40 37 VAL D N 1
ATOM 8237 C CA . VAL D 1 40 ? 1.239 114.252 73.224 1.00 40.71 37 VAL D CA 1
ATOM 8238 C C . VAL D 1 40 ? 0.223 115.088 72.462 1.00 40.36 37 VAL D C 1
ATOM 8239 O O . VAL D 1 40 ? -0.828 115.456 72.992 1.00 40.45 37 VAL D O 1
ATOM 8243 N N . ARG D 1 41 ? 0.555 115.370 71.212 1.00 39.63 38 ARG D N 1
ATOM 8244 C CA . ARG D 1 41 ? -0.361 116.014 70.293 1.00 39.41 38 ARG D CA 1
ATOM 8245 C C . ARG D 1 41 ? -0.759 115.026 69.187 1.00 38.53 38 ARG D C 1
ATOM 8246 O O . ARG D 1 41 ? -0.125 113.977 69.017 1.00 37.80 38 ARG D O 1
ATOM 8254 N N . PHE D 1 42 ? -1.836 115.344 68.477 1.00 37.62 39 PHE D N 1
ATOM 8255 C CA . PHE D 1 42 ? -2.308 114.538 67.365 1.00 37.19 39 PHE D CA 1
ATOM 8256 C C . PHE D 1 42 ? -2.557 115.429 66.159 1.00 36.71 39 PHE D C 1
ATOM 8257 O O . PHE D 1 42 ? -2.812 116.621 66.306 1.00 36.54 39 PHE D O 1
ATOM 8265 N N . ASP D 1 43 ? -2.484 114.850 64.965 1.00 36.08 40 ASP D N 1
ATOM 8266 C CA . ASP D 1 43 ? -3.026 115.516 63.794 1.00 35.42 40 ASP D CA 1
ATOM 8267 C C . ASP D 1 43 ? -4.457 115.027 63.595 1.00 35.32 40 ASP D C 1
ATOM 8268 O O . ASP D 1 43 ? -4.947 114.192 64.374 1.00 35.16 40 ASP D O 1
ATOM 8273 N N . GLY D 1 44 ? -5.107 115.522 62.542 1.00 35.06 41 GLY D N 1
ATOM 8274 C CA . GLY D 1 44 ? -6.501 115.197 62.243 1.00 34.89 41 GLY D CA 1
ATOM 8275 C C . GLY D 1 44 ? -6.762 113.745 61.868 1.00 35.08 41 GLY D C 1
ATOM 8276 O O . GLY D 1 44 ? -7.912 113.308 61.866 1.00 34.65 41 GLY D O 1
ATOM 8277 N N . LEU D 1 45 ? -5.703 113.002 61.548 1.00 35.07 42 LEU D N 1
ATOM 8278 C CA . LEU D 1 45 ? -5.818 111.573 61.215 1.00 35.45 42 LEU D CA 1
ATOM 8279 C C . LEU D 1 45 ? -5.551 110.652 62.408 1.00 34.82 42 LEU D C 1
ATOM 8280 O O . LEU D 1 45 ? -5.709 109.438 62.308 1.00 35.18 42 LEU D O 1
ATOM 8285 N N . GLY D 1 46 ? -5.121 111.222 63.523 1.00 34.66 43 GLY D N 1
ATOM 8286 C CA . GLY D 1 46 ? -4.749 110.424 64.684 1.00 34.46 43 GLY D CA 1
ATOM 8287 C C . GLY D 1 46 ? -3.273 110.084 64.808 1.00 34.05 43 GLY D C 1
ATOM 8288 O O . GLY D 1 46 ? -2.886 109.305 65.683 1.00 33.91 43 GLY D O 1
ATOM 8289 N N . SER D 1 47 ? -2.435 110.642 63.939 1.00 33.73 44 SER D N 1
ATOM 8290 C CA . SER D 1 47 ? -0.982 110.474 64.108 1.00 33.03 44 SER D CA 1
ATOM 8291 C C . SER D 1 47 ? -0.560 110.954 65.483 1.00 32.72 44 SER D C 1
ATOM 8292 O O . SER D 1 47 ? -1.072 111.951 65.984 1.00 32.66 44 SER D O 1
ATOM 8295 N N . VAL D 1 48 ? 0.395 110.249 66.085 1.00 32.72 45 VAL D N 1
ATOM 8296 C CA . VAL D 1 48 ? 0.856 110.556 67.427 1.00 32.41 45 VAL D CA 1
ATOM 8297 C C . VAL D 1 48 ? 2.128 111.386 67.311 1.00 32.99 45 VAL D C 1
ATOM 8298 O O . VAL D 1 48 ? 3.086 110.975 66.648 1.00 32.66 45 VAL D O 1
ATOM 8302 N N . LEU D 1 49 ? 2.113 112.551 67.959 1.00 32.93 46 LEU D N 1
ATOM 8303 C CA . LEU D 1 49 ? 3.202 113.520 67.910 1.00 33.88 46 LEU D CA 1
ATOM 8304 C C . LEU D 1 49 ? 3.750 113.721 69.328 1.00 34.23 46 LEU D C 1
ATOM 8305 O O . LEU D 1 49 ? 3.105 114.361 70.171 1.00 34.24 46 LEU D O 1
ATOM 8310 N N . ILE D 1 50 ? 4.924 113.159 69.590 1.00 34.52 47 ILE D N 1
ATOM 8311 C CA . ILE D 1 50 ? 5.504 113.228 70.919 1.00 34.84 47 ILE D CA 1
ATOM 8312 C C . ILE D 1 50 ? 6.683 114.172 70.901 1.00 35.08 47 ILE D C 1
ATOM 8313 O O . ILE D 1 50 ? 7.682 113.928 70.228 1.00 34.50 47 ILE D O 1
ATOM 8318 N N . ARG D 1 51 ? 6.545 115.261 71.643 1.00 35.68 48 ARG D N 1
ATOM 8319 C CA . ARG D 1 51 ? 7.639 116.185 71.835 1.00 36.79 48 ARG D CA 1
ATOM 8320 C C . ARG D 1 51 ? 8.573 115.617 72.904 1.00 37.02 48 ARG D C 1
ATOM 8321 O O . ARG D 1 51 ? 8.167 115.399 74.046 1.00 37.02 48 ARG D O 1
ATOM 8329 N N . LEU D 1 52 ? 9.815 115.340 72.514 1.00 37.40 49 LEU D N 1
ATOM 8330 C CA . LEU D 1 52 ? 10.782 114.725 73.421 1.00 37.65 49 LEU D CA 1
ATOM 8331 C C . LEU D 1 52 ? 11.290 115.730 74.453 1.00 38.14 49 LEU D C 1
ATOM 8332 O O . LEU D 1 52 ? 11.468 115.394 75.633 1.00 37.85 49 LEU D O 1
ATOM 8337 N N . ASN D 1 53 ? 11.530 116.959 74.001 1.00 38.28 50 ASN D N 1
ATOM 8338 C CA . ASN D 1 53 ? 12.244 117.948 74.803 1.00 39.38 50 ASN D CA 1
ATOM 8339 C C . ASN D 1 53 ? 11.891 119.376 74.416 1.00 39.73 50 ASN D C 1
ATOM 8340 O O . ASN D 1 53 ? 11.111 119.606 73.488 1.00 40.09 50 ASN D O 1
ATOM 8345 N N . GLU D 1 54 ? 12.486 120.319 75.138 1.00 40.65 51 GLU D N 1
ATOM 8346 C CA . GLU D 1 54 ? 12.430 121.737 74.806 1.00 41.47 51 GLU D CA 1
ATOM 8347 C C . GLU D 1 54 ? 13.813 122.252 74.406 1.00 41.05 51 GLU D C 1
ATOM 8348 O O . GLU D 1 54 ? 14.798 122.088 75.133 1.00 41.40 51 GLU D O 1
ATOM 8354 N N . SER D 1 55 ? 13.872 122.863 73.233 1.00 40.55 52 SER D N 1
ATOM 8355 C CA . SER D 1 55 ? 15.107 123.388 72.695 1.00 40.18 52 SER D CA 1
ATOM 8356 C C . SER D 1 55 ? 14.771 124.535 71.757 1.00 39.76 52 SER D C 1
ATOM 8357 O O . SER D 1 55 ? 13.709 124.541 71.126 1.00 39.80 52 SER D O 1
ATOM 8360 N N . THR D 1 56 ? 15.669 125.517 71.701 1.00 39.03 53 THR D N 1
ATOM 8361 C CA . THR D 1 56 ? 15.604 126.586 70.710 1.00 38.33 53 THR D CA 1
ATOM 8362 C C . THR D 1 56 ? 16.368 126.144 69.467 1.00 37.36 53 THR D C 1
ATOM 8363 O O . THR D 1 56 ? 16.404 126.855 68.460 1.00 36.98 53 THR D O 1
ATOM 8367 N N . GLY D 1 57 ? 16.980 124.966 69.550 1.00 36.32 54 GLY D N 1
ATOM 8368 C CA . GLY D 1 57 ? 17.656 124.364 68.409 1.00 35.28 54 GLY D CA 1
ATOM 8369 C C . GLY D 1 57 ? 16.678 123.953 67.319 1.00 34.34 54 GLY D C 1
ATOM 8370 O O . GLY D 1 57 ? 15.461 124.111 67.472 1.00 34.33 54 GLY D O 1
ATOM 8371 N N . PRO D 1 58 ? 17.203 123.419 66.206 1.00 33.80 55 PRO D N 1
ATOM 8372 C CA . PRO D 1 58 ? 16.367 123.055 65.053 1.00 33.65 55 PRO D CA 1
ATOM 8373 C C . PRO D 1 58 ? 15.388 121.928 65.392 1.00 33.44 55 PRO D C 1
ATOM 8374 O O . PRO D 1 58 ? 15.677 121.109 66.269 1.00 32.99 55 PRO D O 1
ATOM 8378 N N . LYS D 1 59 ? 14.240 121.894 64.721 1.00 33.40 56 LYS D N 1
ATOM 8379 C CA . LYS D 1 59 ? 13.265 120.820 64.939 1.00 33.74 56 LYS D CA 1
ATOM 8380 C C . LYS D 1 59 ? 13.615 119.602 64.096 1.00 33.31 56 LYS D C 1
ATOM 8381 O O . LYS D 1 59 ? 13.791 119.710 62.893 1.00 33.11 56 LYS D O 1
ATOM 8387 N N . VAL D 1 60 ? 13.732 118.447 64.745 1.00 32.99 57 VAL D N 1
ATOM 8388 C CA . VAL D 1 60 ? 14.001 117.189 64.059 1.00 32.66 57 VAL D CA 1
ATOM 8389 C C . VAL D 1 60 ? 12.810 116.263 64.281 1.00 32.05 57 VAL D C 1
ATOM 8390 O O . VAL D 1 60 ? 12.368 116.066 65.421 1.00 31.66 57 VAL D O 1
ATOM 8402 N N . ILE D 1 62 ? 11.461 112.412 63.858 1.00 31.58 59 ILE D N 1
ATOM 8403 C CA . ILE D 1 62 ? 11.748 111.001 63.646 1.00 32.15 59 ILE D CA 1
ATOM 8404 C C . ILE D 1 62 ? 10.392 110.316 63.472 1.00 32.72 59 ILE D C 1
ATOM 8405 O O . ILE D 1 62 ? 9.563 110.353 64.369 1.00 32.37 59 ILE D O 1
ATOM 8410 N N . CYS D 1 63 ? 10.177 109.713 62.312 1.00 34.08 60 CYS D N 1
ATOM 8411 C CA . CYS D 1 63 ? 8.846 109.302 61.872 1.00 34.36 60 CYS D CA 1
ATOM 8412 C C . CYS D 1 63 ? 8.768 107.790 61.565 1.00 33.58 60 CYS D C 1
ATOM 8413 O O . CYS D 1 63 ? 9.597 107.245 60.824 1.00 33.81 60 CYS D O 1
ATOM 8416 N N . ALA D 1 64 ? 7.789 107.124 62.161 1.00 32.57 61 ALA D N 1
ATOM 8417 C CA . ALA D 1 64 ? 7.482 105.723 61.887 1.00 32.42 61 ALA D CA 1
ATOM 8418 C C . ALA D 1 64 ? 5.988 105.668 61.588 1.00 31.91 61 ALA D C 1
ATOM 8419 O O . ALA D 1 64 ? 5.282 106.615 61.916 1.00 32.89 61 ALA D O 1
ATOM 8421 N N . HIS D 1 65 ? 5.499 104.609 60.946 1.00 30.95 62 HIS D N 1
ATOM 8422 C CA . HIS D 1 65 ? 4.046 104.486 60.773 1.00 30.57 62 HIS D CA 1
ATOM 8423 C C . HIS D 1 65 ? 3.430 103.372 61.636 1.00 29.43 62 HIS D C 1
ATOM 8424 O O . HIS D 1 65 ? 4.092 102.380 61.947 1.00 28.32 62 HIS D O 1
ATOM 8439 N N . ASP D 1 67 ? 0.453 101.704 61.041 1.00 28.07 64 ASP D N 1
ATOM 8440 C CA . ASP D 1 67 ? -0.404 100.745 60.370 1.00 29.04 64 ASP D CA 1
ATOM 8441 C C . ASP D 1 67 ? 0.389 99.623 59.719 1.00 29.32 64 ASP D C 1
ATOM 8442 O O . ASP D 1 67 ? 1.572 99.793 59.401 1.00 29.46 64 ASP D O 1
ATOM 8447 N N . GLU D 1 68 ? -0.261 98.471 59.580 1.00 29.30 65 GLU D N 1
ATOM 8448 C CA . GLU D 1 68 ? 0.327 97.293 58.939 1.00 30.29 65 GLU D CA 1
ATOM 8449 C C . GLU D 1 68 ? -0.542 96.962 57.731 1.00 29.85 65 GLU D C 1
ATOM 8450 O O . GLU D 1 68 ? -1.697 97.411 57.660 1.00 30.07 65 GLU D O 1
ATOM 8456 N N . VAL D 1 69 ? -0.010 96.177 56.791 1.00 29.79 66 VAL D N 1
ATOM 8457 C CA . VAL D 1 69 ? -0.839 95.673 55.691 1.00 29.75 66 VAL D CA 1
ATOM 8458 C C . VAL D 1 69 ? -1.742 94.586 56.239 1.00 29.60 66 VAL D C 1
ATOM 8459 O O . VAL D 1 69 ? -1.337 93.799 57.119 1.00 29.69 66 VAL D O 1
ATOM 8463 N N . GLY D 1 70 ? -2.961 94.536 55.716 1.00 29.16 67 GLY D N 1
ATOM 8464 C CA . GLY D 1 70 ? -3.965 93.595 56.186 1.00 28.78 67 GLY D CA 1
ATOM 8465 C C . GLY D 1 70 ? -5.156 93.568 55.244 1.00 28.92 67 GLY D C 1
ATOM 8466 O O . GLY D 1 70 ? -4.995 93.718 54.041 1.00 28.67 67 GLY D O 1
ATOM 8467 N N . PHE D 1 71 ? -6.346 93.334 55.802 1.00 28.60 68 PHE D N 1
ATOM 8468 C CA . PHE D 1 71 ? -7.584 93.269 55.031 1.00 28.27 68 PHE D CA 1
ATOM 8469 C C . PHE D 1 71 ? -8.694 93.989 55.814 1.00 28.26 68 PHE D C 1
ATOM 8470 O O . PHE D 1 71 ? -8.537 94.305 56.996 1.00 27.95 68 PHE D O 1
ATOM 8486 N N . VAL D 1 73 ? -13.086 93.788 56.245 1.00 27.26 70 VAL D N 1
ATOM 8487 C CA . VAL D 1 73 ? -14.322 93.091 55.915 1.00 26.95 70 VAL D CA 1
ATOM 8488 C C . VAL D 1 73 ? -15.135 93.976 54.977 1.00 27.64 70 VAL D C 1
ATOM 8489 O O . VAL D 1 73 ? -15.363 95.164 55.250 1.00 28.33 70 VAL D O 1
ATOM 8493 N N . ARG D 1 74 ? -15.544 93.403 53.857 1.00 27.40 71 ARG D N 1
ATOM 8494 C CA . ARG D 1 74 ? -16.275 94.153 52.859 1.00 27.62 71 ARG D CA 1
ATOM 8495 C C . ARG D 1 74 ? -17.758 93.769 52.862 1.00 27.27 71 ARG D C 1
ATOM 8496 O O . ARG D 1 74 ? -18.630 94.633 52.800 1.00 27.19 71 ARG D O 1
ATOM 8504 N N . SER D 1 75 ? -18.025 92.472 52.953 1.00 27.06 72 SER D N 1
ATOM 8505 C CA . SER D 1 75 ? -19.353 91.950 52.752 1.00 27.66 72 SER D CA 1
ATOM 8506 C C . SER D 1 75 ? -19.496 90.570 53.389 1.00 27.56 72 SER D C 1
ATOM 8507 O O . SER D 1 75 ? -18.523 89.850 53.530 1.00 27.82 72 SER D O 1
ATOM 8510 N N . ILE D 1 76 ? -20.718 90.206 53.759 1.00 27.71 73 ILE D N 1
ATOM 8511 C CA . ILE D 1 76 ? -21.000 88.898 54.330 1.00 27.57 73 ILE D CA 1
ATOM 8512 C C . ILE D 1 76 ? -22.107 88.287 53.479 1.00 28.36 73 ILE D C 1
ATOM 8513 O O . ILE D 1 76 ? -23.138 88.925 53.260 1.00 27.17 73 ILE D O 1
ATOM 8518 N N . SER D 1 77 ? -21.863 87.073 52.971 1.00 29.23 74 SER D N 1
ATOM 8519 C CA . SER D 1 77 ? -22.819 86.373 52.107 1.00 30.26 74 SER D CA 1
ATOM 8520 C C . SER D 1 77 ? -23.845 85.599 52.941 1.00 30.80 74 SER D C 1
ATOM 8521 O O . SER D 1 77 ? -23.656 85.409 54.142 1.00 30.15 74 SER D O 1
ATOM 8524 N N . ARG D 1 78 ? -24.920 85.151 52.290 1.00 31.94 75 ARG D N 1
ATOM 8525 C CA . ARG D 1 78 ? -25.955 84.338 52.941 1.00 33.50 75 ARG D CA 1
ATOM 8526 C C . ARG D 1 78 ? -25.423 83.017 53.511 1.00 32.76 75 ARG D C 1
ATOM 8527 O O . ARG D 1 78 ? -26.017 82.466 54.422 1.00 33.23 75 ARG D O 1
ATOM 8535 N N . GLU D 1 79 ? -24.297 82.543 52.982 1.00 32.51 76 GLU D N 1
ATOM 8536 C CA . GLU D 1 79 ? -23.629 81.326 53.458 1.00 32.49 76 GLU D CA 1
ATOM 8537 C C . GLU D 1 79 ? -22.673 81.584 54.632 1.00 31.38 76 GLU D C 1
ATOM 8538 O O . GLU D 1 79 ? -22.075 80.653 55.181 1.00 31.66 76 GLU D O 1
ATOM 8544 N N . GLY D 1 80 ? -22.504 82.848 54.996 1.00 30.14 77 GLY D N 1
ATOM 8545 C CA . GLY D 1 80 ? -21.585 83.204 56.064 1.00 28.97 77 GLY D CA 1
ATOM 8546 C C . GLY D 1 80 ? -20.134 83.332 55.631 1.00 28.00 77 GLY D C 1
ATOM 8547 O O . GLY D 1 80 ? -19.241 83.325 56.466 1.00 27.35 77 GLY D O 1
ATOM 8548 N N . ALA D 1 81 ? -19.901 83.458 54.327 1.00 27.79 78 ALA D N 1
ATOM 8549 C CA . ALA D 1 81 ? -18.583 83.832 53.827 1.00 27.37 78 ALA D CA 1
ATOM 8550 C C . ALA D 1 81 ? -18.331 85.319 54.050 1.00 27.21 78 ALA D C 1
ATOM 8551 O O . ALA D 1 81 ? -19.239 86.147 53.937 1.00 26.84 78 ALA D O 1
ATOM 8553 N N . ILE D 1 82 ? -17.094 85.659 54.389 1.00 26.98 79 ILE D N 1
ATOM 8554 C CA . ILE D 1 82 ? -16.774 87.026 54.712 1.00 26.59 79 ILE D CA 1
ATOM 8555 C C . ILE D 1 82 ? -15.833 87.553 53.620 1.00 27.25 79 ILE D C 1
ATOM 8556 O O . ILE D 1 82 ? -14.638 87.249 53.642 1.00 26.78 79 ILE D O 1
ATOM 8561 N N . ASP D 1 83 ? -16.384 88.302 52.656 1.00 26.71 80 ASP D N 1
ATOM 8562 C CA . ASP D 1 83 ? -15.554 88.959 51.636 1.00 27.69 80 ASP D CA 1
ATOM 8563 C C . ASP D 1 83 ? -14.690 90.032 52.264 1.00 26.90 80 ASP D C 1
ATOM 8564 O O . ASP D 1 83 ? -15.156 90.806 53.101 1.00 26.37 80 ASP D O 1
ATOM 8569 N N . VAL D 1 84 ? -13.427 90.067 51.845 1.00 26.69 81 VAL D N 1
ATOM 8570 C CA . VAL D 1 84 ? -12.472 91.056 52.337 1.00 26.65 81 VAL D CA 1
ATOM 8571 C C . VAL D 1 84 ? -11.725 91.672 51.160 1.00 27.44 81 VAL D C 1
ATOM 8572 O O . VAL D 1 84 ? -11.585 91.040 50.102 1.00 27.13 81 VAL D O 1
ATOM 8576 N N . LEU D 1 85 ? -11.244 92.898 51.354 1.00 27.74 82 LEU D N 1
ATOM 8577 C CA . LEU D 1 85 ? -10.316 93.518 50.425 1.00 28.71 82 LEU D CA 1
ATOM 8578 C C . LEU D 1 85 ? -9.007 93.830 51.148 1.00 29.16 82 LEU D C 1
ATOM 8579 O O . LEU D 1 85 ? -9.024 94.119 52.342 1.00 29.15 82 LEU D O 1
ATOM 8584 N N . PRO D 1 86 ? -7.867 93.794 50.418 1.00 29.48 83 PRO D N 1
ATOM 8585 C CA . PRO D 1 86 ? -6.583 94.106 51.032 1.00 29.54 83 PRO D CA 1
ATOM 8586 C C . PRO D 1 86 ? -6.475 95.590 51.393 1.00 30.18 83 PRO D C 1
ATOM 8587 O O . PRO D 1 86 ? -7.087 96.438 50.748 1.00 29.23 83 PRO D O 1
ATOM 8591 N N . VAL D 1 87 ? -5.719 95.875 52.446 1.00 30.69 84 VAL D N 1
ATOM 8592 C CA . VAL D 1 87 ? -5.439 97.225 52.877 1.00 32.01 84 VAL D CA 1
ATOM 8593 C C . VAL D 1 87 ? -3.920 97.308 52.833 1.00 32.85 84 VAL D C 1
ATOM 8594 O O . VAL D 1 87 ? -3.233 96.654 53.626 1.00 33.08 84 VAL D O 1
ATOM 8598 N N . GLY D 1 88 ? -3.394 98.069 51.881 1.00 33.36 85 GLY D N 1
ATOM 8599 C CA . GLY D 1 88 ? -1.951 98.064 51.620 1.00 34.89 85 GLY D CA 1
ATOM 8600 C C . GLY D 1 88 ? -1.586 96.936 50.654 1.00 35.96 85 GLY D C 1
ATOM 8601 O O . GLY D 1 88 ? -2.445 96.142 50.267 1.00 35.13 85 GLY D O 1
ATOM 8602 N N . ASN D 1 89 ? -0.313 96.861 50.266 1.00 37.05 86 ASN D N 1
ATOM 8603 C CA . ASN D 1 89 ? 0.133 95.811 49.346 1.00 38.47 86 ASN D CA 1
ATOM 8604 C C . ASN D 1 89 ? 0.538 94.511 50.027 1.00 38.29 86 ASN D C 1
ATOM 8605 O O . ASN D 1 89 ? 1.718 94.285 50.310 1.00 38.94 86 ASN D O 1
ATOM 8610 N N . VAL D 1 90 ? -0.450 93.677 50.301 1.00 37.95 87 VAL D N 1
ATOM 8611 C CA . VAL D 1 90 ? -0.213 92.317 50.768 1.00 37.43 87 VAL D CA 1
ATOM 8612 C C . VAL D 1 90 ? 0.315 91.513 49.583 1.00 37.75 87 VAL D C 1
ATOM 8613 O O . VAL D 1 90 ? -0.270 91.541 48.495 1.00 37.33 87 VAL D O 1
ATOM 8617 N N . ARG D 1 91 ? 1.423 90.805 49.788 1.00 38.07 88 ARG D N 1
ATOM 8618 C CA . ARG D 1 91 ? 1.968 89.947 48.745 0.50 38.53 88 ARG D CA 1
ATOM 8619 C C . ARG D 1 91 ? 0.906 88.983 48.215 1.00 39.16 88 ARG D C 1
ATOM 8620 O O . ARG D 1 91 ? 0.096 88.448 48.986 1.00 38.79 88 ARG D O 1
ATOM 8636 N N . ALA D 1 93 ? 1.314 86.096 47.118 1.00 40.81 90 ALA D N 1
ATOM 8637 C CA . ALA D 1 93 ? 1.633 84.786 47.667 1.00 40.82 90 ALA D CA 1
ATOM 8638 C C . ALA D 1 93 ? 1.228 84.651 49.135 1.00 40.77 90 ALA D C 1
ATOM 8639 O O . ALA D 1 93 ? 1.385 83.569 49.712 1.00 41.43 90 ALA D O 1
ATOM 8641 N N . ALA D 1 94 ? 0.720 85.739 49.733 1.00 39.72 91 ALA D N 1
ATOM 8642 C CA . ALA D 1 94 ? 0.242 85.742 51.123 1.00 39.05 91 ALA D CA 1
ATOM 8643 C C . ALA D 1 94 ? -1.286 85.862 51.229 1.00 38.65 91 ALA D C 1
ATOM 8644 O O . ALA D 1 94 ? -1.826 86.332 52.236 1.00 38.71 91 ALA D O 1
ATOM 8646 N N . ARG D 1 95 ? -1.986 85.434 50.191 1.00 37.97 92 ARG D N 1
ATOM 8647 C CA . ARG D 1 95 ? -3.433 85.636 50.117 1.00 37.43 92 ARG D CA 1
ATOM 8648 C C . ARG D 1 95 ? -4.176 84.299 49.965 1.00 37.16 92 ARG D C 1
ATOM 8649 O O . ARG D 1 95 ? -5.372 84.264 49.629 1.00 37.17 92 ARG D O 1
ATOM 8657 N N . GLN D 1 96 ? -3.463 83.201 50.197 1.00 35.80 93 GLN D N 1
ATOM 8658 C CA . GLN D 1 96 ? -4.049 81.879 50.009 1.00 35.51 93 GLN D CA 1
ATOM 8659 C C . GLN D 1 96 ? -3.807 80.992 51.215 1.00 34.14 93 GLN D C 1
ATOM 8660 O O . GLN D 1 96 ? -2.663 80.810 51.662 1.00 34.13 93 GLN D O 1
ATOM 8666 N N . LEU D 1 97 ? -4.905 80.480 51.754 1.00 32.95 94 LEU D N 1
ATOM 8667 C CA . LEU D 1 97 ? -4.898 79.590 52.918 1.00 31.89 94 LEU D CA 1
ATOM 8668 C C . LEU D 1 97 ? -4.051 80.155 54.069 1.00 31.36 94 LEU D C 1
ATOM 8669 O O . LEU D 1 97 ? -3.117 79.511 54.549 1.00 32.21 94 LEU D O 1
ATOM 8674 N N . GLN D 1 98 ? -4.380 81.376 54.492 1.00 30.79 95 GLN D N 1
ATOM 8675 C CA . GLN D 1 98 ? -3.630 82.081 55.546 1.00 30.36 95 GLN D CA 1
ATOM 8676 C C . GLN D 1 98 ? -4.466 82.242 56.818 1.00 29.41 95 GLN D C 1
ATOM 8677 O O . GLN D 1 98 ? -5.565 82.793 56.762 1.00 29.07 95 GLN D O 1
ATOM 8683 N N . PRO D 1 99 ? -3.973 81.738 57.964 1.00 29.08 96 PRO D N 1
ATOM 8684 C CA . PRO D 1 99 ? -4.629 82.075 59.235 1.00 28.43 96 PRO D CA 1
ATOM 8685 C C . PRO D 1 99 ? -4.684 83.587 59.486 1.00 28.02 96 PRO D C 1
ATOM 8686 O O . PRO D 1 99 ? -3.677 84.277 59.335 1.00 26.96 96 PRO D O 1
ATOM 8690 N N . VAL D 1 100 ? -5.867 84.088 59.838 1.00 26.67 97 VAL D N 1
ATOM 8691 C CA . VAL D 1 100 ? -6.063 85.498 60.102 1.00 26.37 97 VAL D CA 1
ATOM 8692 C C . VAL D 1 100 ? -6.973 85.647 61.314 1.00 27.05 97 VAL D C 1
ATOM 8693 O O . VAL D 1 100 ? -7.485 84.653 61.836 1.00 26.83 97 VAL D O 1
ATOM 8697 N N . ARG D 1 101 ? -7.170 86.889 61.766 1.00 27.71 98 ARG D N 1
ATOM 8698 C CA . ARG D 1 101 ? -8.210 87.183 62.761 1.00 28.12 98 ARG D CA 1
ATOM 8699 C C . ARG D 1 101 ? -8.872 88.520 62.465 1.00 27.55 98 ARG D C 1
ATOM 8700 O O . ARG D 1 101 ? -8.227 89.466 62.000 1.00 27.49 98 ARG D O 1
ATOM 8708 N N . ILE D 1 102 ? -10.160 88.585 62.771 1.00 27.43 99 ILE D N 1
ATOM 8709 C CA . ILE D 1 102 ? -10.983 89.757 62.537 1.00 27.07 99 ILE D CA 1
ATOM 8710 C C . ILE D 1 102 ? -11.201 90.438 63.891 1.00 27.67 99 ILE D C 1
ATOM 8711 O O . ILE D 1 102 ? -11.521 89.760 64.873 1.00 27.22 99 ILE D O 1
ATOM 8716 N N . THR D 1 103 ? -11.021 91.758 63.947 1.00 27.40 100 THR D N 1
ATOM 8717 C CA . THR D 1 103 ? -11.343 92.509 65.162 1.00 28.05 100 THR D CA 1
ATOM 8718 C C . THR D 1 103 ? -12.608 93.332 64.955 1.00 28.58 100 THR D C 1
ATOM 8719 O O . THR D 1 103 ? -12.670 94.164 64.041 1.00 28.84 100 THR D O 1
ATOM 8723 N N . THR D 1 104 ? -13.602 93.097 65.814 1.00 29.30 101 THR D N 1
ATOM 8724 C CA . THR D 1 104 ? -14.900 93.770 65.746 1.00 30.59 101 THR D CA 1
ATOM 8725 C C . THR D 1 104 ? -14.876 95.137 66.439 1.00 31.76 101 THR D C 1
ATOM 8726 O O . THR D 1 104 ? -13.891 95.487 67.093 1.00 31.34 101 THR D O 1
ATOM 8730 N N . ARG D 1 105 ? -15.966 95.898 66.298 1.00 33.10 102 ARG D N 1
ATOM 8731 C CA . ARG D 1 105 ? -16.131 97.192 66.966 1.00 34.85 102 ARG D CA 1
ATOM 8732 C C . ARG D 1 105 ? -16.145 97.073 68.491 1.00 35.37 102 ARG D C 1
ATOM 8733 O O . ARG D 1 105 ? -15.846 98.035 69.188 1.00 35.44 102 ARG D O 1
ATOM 8741 N N . GLU D 1 106 ? -16.504 95.889 68.987 1.00 35.94 103 GLU D N 1
ATOM 8742 C CA A GLU D 1 106 ? -16.489 95.611 70.420 0.50 36.36 103 GLU D CA 1
ATOM 8743 C CA B GLU D 1 106 ? -16.503 95.584 70.412 0.50 36.36 103 GLU D CA 1
ATOM 8744 C C . GLU D 1 106 ? -15.118 95.093 70.855 1.00 36.27 103 GLU D C 1
ATOM 8745 O O . GLU D 1 106 ? -14.924 94.707 72.011 1.00 36.17 103 GLU D O 1
ATOM 8756 N N . GLU D 1 107 ? -14.167 95.100 69.916 1.00 36.21 104 GLU D N 1
ATOM 8757 C CA . GLU D 1 107 ? -12.778 94.671 70.131 1.00 35.90 104 GLU D CA 1
ATOM 8758 C C . GLU D 1 107 ? -12.641 93.177 70.441 1.00 35.75 104 GLU D C 1
ATOM 8759 O O . GLU D 1 107 ? -11.682 92.754 71.075 1.00 35.49 104 GLU D O 1
ATOM 8765 N N . CYS D 1 108 ? -13.590 92.370 69.972 1.00 35.38 105 CYS D N 1
ATOM 8766 C CA . CYS D 1 108 ? -13.429 90.925 70.061 1.00 35.18 105 CYS D CA 1
ATOM 8767 C C . CYS D 1 108 ? -12.654 90.445 68.840 1.00 33.88 105 CYS D C 1
ATOM 8768 O O . CYS D 1 108 ? -12.759 91.028 67.763 1.00 33.94 105 CYS D O 1
ATOM 8771 N N . LYS D 1 109 ? -11.883 89.382 69.016 1.00 32.08 106 LYS D N 1
ATOM 8772 C CA . LYS D 1 109 ? -11.062 88.850 67.951 1.00 31.62 106 LYS D CA 1
ATOM 8773 C C . LYS D 1 109 ? -11.543 87.457 67.588 1.00 31.05 106 LYS D C 1
ATOM 8774 O O . LYS D 1 109 ? -11.568 86.562 68.422 1.00 30.78 106 LYS D O 1
ATOM 8780 N N . ILE D 1 110 ? -11.958 87.302 66.337 1.00 30.00 107 ILE D N 1
ATOM 8781 C CA . ILE D 1 110 ? -12.412 86.026 65.814 1.00 29.48 107 ILE D CA 1
ATOM 8782 C C . ILE D 1 110 ? -11.391 85.475 64.814 1.00 28.89 107 ILE D C 1
ATOM 8783 O O . ILE D 1 110 ? -11.110 86.118 63.803 1.00 28.61 107 ILE D O 1
ATOM 8788 N N . PRO D 1 111 ? -10.831 84.286 65.098 1.00 28.46 108 PRO D N 1
ATOM 8789 C CA . PRO D 1 111 ? -9.880 83.709 64.160 1.00 28.26 108 PRO D CA 1
ATOM 8790 C C . PRO D 1 111 ? -10.585 83.144 62.931 1.00 28.53 108 PRO D C 1
ATOM 8791 O O . PRO D 1 111 ? -11.773 82.788 62.996 1.00 27.61 108 PRO D O 1
ATOM 8795 N N . GLY D 1 112 ? -9.846 83.043 61.828 1.00 28.33 109 GLY D N 1
ATOM 8796 C CA . GLY D 1 112 ? -10.393 82.498 60.596 1.00 28.11 109 GLY D CA 1
ATOM 8797 C C . GLY D 1 112 ? -9.312 82.117 59.606 1.00 28.83 109 GLY D C 1
ATOM 8798 O O . GLY D 1 112 ? -8.109 82.326 59.844 1.00 27.95 109 GLY D O 1
ATOM 8799 N N . LEU D 1 113 ? -9.745 81.541 58.492 1.00 28.72 110 LEU D N 1
ATOM 8800 C CA . LEU D 1 113 ? -8.832 81.175 57.431 1.00 28.94 110 LEU D CA 1
ATOM 8801 C C . LEU D 1 113 ? -9.174 81.981 56.187 1.00 29.71 110 LEU D C 1
ATOM 8802 O O . LEU D 1 113 ? -10.301 81.934 55.676 1.00 29.26 110 LEU D O 1
ATOM 8807 N N . LEU D 1 114 ? -8.186 82.719 55.706 1.00 30.76 111 LEU D N 1
ATOM 8808 C CA . LEU D 1 114 ? -8.341 83.483 54.486 1.00 32.52 111 LEU D CA 1
ATOM 8809 C C . LEU D 1 114 ? -7.968 82.641 53.278 1.00 34.01 111 LEU D C 1
ATOM 8810 O O . LEU D 1 114 ? -6.973 81.915 53.297 1.00 34.44 111 LEU D O 1
ATOM 8815 N N . ASP D 1 115 ? -8.771 82.733 52.230 1.00 35.75 112 ASP D N 1
ATOM 8816 C CA . ASP D 1 115 ? -8.407 82.130 50.962 1.00 38.27 112 ASP D CA 1
ATOM 8817 C C . ASP D 1 115 ? -8.842 83.032 49.831 1.00 39.88 112 ASP D C 1
ATOM 8818 O O . ASP D 1 115 ? -9.867 83.713 49.924 1.00 39.69 112 ASP D O 1
ATOM 8823 N N . GLY D 1 116 ? -8.047 83.032 48.772 1.00 42.26 113 GLY D N 1
ATOM 8824 C CA . GLY D 1 116 ? -8.316 83.835 47.601 1.00 45.27 113 GLY D CA 1
ATOM 8825 C C . GLY D 1 116 ? -8.399 82.998 46.345 1.00 47.77 113 GLY D C 1
ATOM 8826 O O . GLY D 1 116 ? -8.176 81.783 46.361 1.00 47.92 113 GLY D O 1
ATOM 8827 N N . ASP D 1 117 ? -8.710 83.676 45.249 1.00 49.96 114 ASP D N 1
ATOM 8828 C CA . ASP D 1 117 ? -8.911 83.048 43.964 1.00 52.22 114 ASP D CA 1
ATOM 8829 C C . ASP D 1 117 ? -7.745 83.447 43.071 1.00 53.06 114 ASP D C 1
ATOM 8830 O O . ASP D 1 117 ? -7.649 84.606 42.655 1.00 53.46 114 ASP D O 1
ATOM 8835 N N . ARG D 1 118 ? -6.841 82.512 42.798 1.00 54.10 115 ARG D N 1
ATOM 8836 C CA . ARG D 1 118 ? -5.697 82.832 41.948 1.00 55.52 115 ARG D CA 1
ATOM 8837 C C . ARG D 1 118 ? -6.040 82.751 40.459 1.00 56.31 115 ARG D C 1
ATOM 8838 O O . ARG D 1 118 ? -6.564 81.745 39.979 1.00 56.27 115 ARG D O 1
ATOM 8846 N N . GLN D 1 119 ? -5.753 83.835 39.744 1.00 57.52 116 GLN D N 1
ATOM 8847 C CA . GLN D 1 119 ? -5.775 83.825 38.286 1.00 58.61 116 GLN D CA 1
ATOM 8848 C C . GLN D 1 119 ? -4.436 84.344 37.770 1.00 58.84 116 GLN D C 1
ATOM 8849 O O . GLN D 1 119 ? -4.166 85.548 37.810 1.00 58.83 116 GLN D O 1
ATOM 8855 N N . GLY D 1 120 ? -3.591 83.416 37.324 1.00 59.26 117 GLY D N 1
ATOM 8856 C CA . GLY D 1 120 ? -2.238 83.742 36.873 1.00 59.80 117 GLY D CA 1
ATOM 8857 C C . GLY D 1 120 ? -1.357 84.200 38.019 1.00 60.16 117 GLY D C 1
ATOM 8858 O O . GLY D 1 120 ? -1.123 83.442 38.968 1.00 60.38 117 GLY D O 1
ATOM 8859 N N . ASN D 1 121 ? -0.880 85.443 37.928 1.00 60.25 118 ASN D N 1
ATOM 8860 C CA . ASN D 1 121 ? -0.070 86.066 38.978 1.00 60.27 118 ASN D CA 1
ATOM 8861 C C . ASN D 1 121 ? -0.879 86.636 40.148 1.00 59.75 118 ASN D C 1
ATOM 8862 O O . ASN D 1 121 ? -0.398 86.660 41.278 1.00 59.94 118 ASN D O 1
ATOM 8867 N N . ASP D 1 122 ? -2.100 87.091 39.873 1.00 59.12 119 ASP D N 1
ATOM 8868 C CA . ASP D 1 122 ? -2.911 87.806 40.865 1.00 58.34 119 ASP D CA 1
ATOM 8869 C C . ASP D 1 122 ? -3.853 86.910 41.671 1.00 57.43 119 ASP D C 1
ATOM 8870 O O . ASP D 1 122 ? -4.335 85.883 41.180 1.00 57.08 119 ASP D O 1
ATOM 8875 N N . VAL D 1 123 ? -4.100 87.326 42.914 1.00 56.28 120 VAL D N 1
ATOM 8876 C CA . VAL D 1 123 ? -5.099 86.701 43.780 1.00 55.01 120 VAL D CA 1
ATOM 8877 C C . VAL D 1 123 ? -6.096 87.757 44.244 1.00 54.24 120 VAL D C 1
ATOM 8878 O O . VAL D 1 123 ? -5.719 88.760 44.866 1.00 54.29 120 VAL D O 1
ATOM 8882 N N . SER D 1 124 ? -7.366 87.532 43.921 1.00 52.96 121 SER D N 1
ATOM 8883 C CA . SER D 1 124 ? -8.448 88.386 44.405 1.00 51.58 121 SER D CA 1
ATOM 8884 C C . SER D 1 124 ? -9.658 87.534 44.803 1.00 50.27 121 SER D C 1
ATOM 8885 O O . SER D 1 124 ? -9.530 86.310 44.983 1.00 50.11 121 SER D O 1
ATOM 8888 N N . ALA D 1 125 ? -10.822 88.175 44.941 1.00 48.23 122 ALA D N 1
ATOM 8889 C CA . ALA D 1 125 ? -12.042 87.513 45.416 1.00 45.80 122 ALA D CA 1
ATOM 8890 C C . ALA D 1 125 ? -11.791 86.799 46.752 1.00 44.25 122 ALA D C 1
ATOM 8891 O O . ALA D 1 125 ? -12.209 85.648 46.941 1.00 44.23 122 ALA D O 1
ATOM 8901 N N . ARG D 1 127 ? -11.898 85.740 50.691 1.00 35.03 124 ARG D N 1
ATOM 8902 C CA . ARG D 1 127 ? -12.914 85.474 51.689 1.00 33.89 124 ARG D CA 1
ATOM 8903 C C . ARG D 1 127 ? -12.273 84.909 52.937 1.00 32.47 124 ARG D C 1
ATOM 8904 O O . ARG D 1 127 ? -11.277 84.203 52.871 1.00 32.74 124 ARG D O 1
ATOM 8912 N N . VAL D 1 128 ? -12.859 85.225 54.080 1.00 30.54 125 VAL D N 1
ATOM 8913 C CA . VAL D 1 128 ? -12.422 84.674 55.334 1.00 29.15 125 VAL D CA 1
ATOM 8914 C C . VAL D 1 128 ? -13.502 83.720 55.809 1.00 28.26 125 VAL D C 1
ATOM 8915 O O . VAL D 1 128 ? -14.693 84.016 55.702 1.00 27.55 125 VAL D O 1
ATOM 8919 N N . ASP D 1 129 ? -13.063 82.581 56.330 1.00 27.01 126 ASP D N 1
ATOM 8920 C CA . ASP D 1 129 ? -13.949 81.561 56.838 1.00 26.72 126 ASP D CA 1
ATOM 8921 C C . ASP D 1 129 ? -13.754 81.472 58.346 1.00 26.56 126 ASP D C 1
ATOM 8922 O O . ASP D 1 129 ? -12.648 81.179 58.826 1.00 26.07 126 ASP D O 1
ATOM 8927 N N . ILE D 1 130 ? -14.826 81.749 59.086 1.00 25.91 127 ILE D N 1
ATOM 8928 C CA . ILE D 1 130 ? -14.825 81.561 60.523 1.00 25.52 127 ILE D CA 1
ATOM 8929 C C . ILE D 1 130 ? -15.650 80.338 60.913 1.00 25.46 127 ILE D C 1
ATOM 8930 O O . ILE D 1 130 ? -16.014 80.182 62.073 1.00 26.15 127 ILE D O 1
ATOM 8935 N N . GLY D 1 131 ? -15.940 79.474 59.944 1.00 25.68 128 GLY D N 1
ATOM 8936 C CA . GLY D 1 131 ? -16.779 78.299 60.173 1.00 24.90 128 GLY D CA 1
ATOM 8937 C C . GLY D 1 131 ? -18.277 78.572 60.104 1.00 25.73 128 GLY D C 1
ATOM 8938 O O . GLY D 1 131 ? -19.080 77.680 60.389 1.00 25.17 128 GLY D O 1
ATOM 8939 N N . ALA D 1 132 ? -18.671 79.787 59.712 1.00 25.31 129 ALA D N 1
ATOM 8940 C CA . ALA D 1 132 ? -20.095 80.142 59.725 1.00 25.19 129 ALA D CA 1
ATOM 8941 C C . ALA D 1 132 ? -20.849 79.531 58.547 1.00 25.34 129 ALA D C 1
ATOM 8942 O O . ALA D 1 132 ? -20.268 79.257 57.498 1.00 24.80 129 ALA D O 1
ATOM 8944 N N . ARG D 1 133 ? -22.145 79.308 58.756 1.00 25.84 130 ARG D N 1
ATOM 8945 C CA . ARG D 1 133 ? -23.024 78.683 57.770 1.00 26.91 130 ARG D CA 1
ATOM 8946 C C . ARG D 1 133 ? -24.110 79.641 57.320 1.00 26.78 130 ARG D C 1
ATOM 8947 O O . ARG D 1 133 ? -24.866 79.346 56.389 1.00 26.87 130 ARG D O 1
ATOM 8955 N N . THR D 1 134 ? -24.219 80.776 58.005 1.00 26.99 131 THR D N 1
ATOM 8956 C CA . THR D 1 134 ? -25.219 81.772 57.650 1.00 27.22 131 THR D CA 1
ATOM 8957 C C . THR D 1 134 ? -24.696 83.188 57.859 1.00 27.06 131 THR D C 1
ATOM 8958 O O . THR D 1 134 ? -23.761 83.416 58.627 1.00 26.41 131 THR D O 1
ATOM 8962 N N . TYR D 1 135 ? -25.326 84.124 57.158 1.00 27.18 132 TYR D N 1
ATOM 8963 C CA . TYR D 1 135 ? -25.176 85.546 57.415 1.00 27.38 132 TYR D CA 1
ATOM 8964 C C . TYR D 1 135 ? -25.381 85.879 58.899 1.00 27.34 132 TYR D C 1
ATOM 8965 O O . TYR D 1 135 ? -24.556 86.566 59.503 1.00 26.33 132 TYR D O 1
ATOM 8974 N N . ASP D 1 136 ? -26.460 85.371 59.496 1.00 27.49 133 ASP D N 1
ATOM 8975 C CA A ASP D 1 136 ? -26.770 85.725 60.880 0.50 27.86 133 ASP D CA 1
ATOM 8976 C CA B ASP D 1 136 ? -26.791 85.697 60.882 0.50 27.61 133 ASP D CA 1
ATOM 8977 C C . ASP D 1 136 ? -25.753 85.200 61.887 1.00 27.85 133 ASP D C 1
ATOM 8978 O O . ASP D 1 136 ? -25.472 85.871 62.877 1.00 28.13 133 ASP D O 1
ATOM 8987 N N . GLU D 1 137 ? -25.181 84.021 61.634 1.00 27.60 134 GLU D N 1
ATOM 8988 C CA . GLU D 1 137 ? -24.077 83.516 62.468 1.00 28.00 134 GLU D CA 1
ATOM 8989 C C . GLU D 1 137 ? -22.912 84.507 62.490 1.00 27.25 134 GLU D C 1
ATOM 8990 O O . GLU D 1 137 ? -22.337 84.764 63.540 1.00 27.53 134 GLU D O 1
ATOM 8996 N N . VAL D 1 138 ? -22.576 85.084 61.339 1.00 27.15 135 VAL D N 1
ATOM 8997 C CA . VAL D 1 138 ? -21.521 86.111 61.288 1.00 27.17 135 VAL D CA 1
ATOM 8998 C C . VAL D 1 138 ? -21.932 87.389 62.050 1.00 28.14 135 VAL D C 1
ATOM 8999 O O . VAL D 1 138 ? -21.151 87.904 62.858 1.00 27.48 135 VAL D O 1
ATOM 9011 N N . GLN D 1 140 ? -23.979 87.543 64.492 1.00 31.31 137 GLN D N 1
ATOM 9012 C CA . GLN D 1 140 ? -23.987 87.165 65.912 1.00 32.31 137 GLN D CA 1
ATOM 9013 C C . GLN D 1 140 ? -22.607 87.183 66.555 1.00 32.08 137 GLN D C 1
ATOM 9014 O O . GLN D 1 140 ? -22.482 87.409 67.768 1.00 32.41 137 GLN D O 1
ATOM 9020 N N . ALA D 1 141 ? -21.572 86.941 65.751 1.00 31.04 138 ALA D N 1
ATOM 9021 C CA . ALA D 1 141 ? -20.195 87.035 66.231 1.00 30.64 138 ALA D CA 1
ATOM 9022 C C . ALA D 1 141 ? -19.725 88.489 66.340 1.00 29.99 138 ALA D C 1
ATOM 9023 O O . ALA D 1 141 ? -18.627 88.751 66.820 1.00 30.67 138 ALA D O 1
ATOM 9025 N N . GLY D 1 142 ? -20.562 89.431 65.910 1.00 29.32 139 GLY D N 1
ATOM 9026 C CA . GLY D 1 142 ? -20.252 90.856 66.045 1.00 28.26 139 GLY D CA 1
ATOM 9027 C C . GLY D 1 142 ? -19.491 91.410 64.849 1.00 28.01 139 GLY D C 1
ATOM 9028 O O . GLY D 1 142 ? -19.107 92.576 64.840 1.00 27.21 139 GLY D O 1
ATOM 9029 N N . ILE D 1 143 ? -19.300 90.576 63.829 1.00 27.50 140 ILE D N 1
ATOM 9030 C CA . ILE D 1 143 ? -18.557 90.979 62.639 1.00 27.18 140 ILE D CA 1
ATOM 9031 C C . ILE D 1 143 ? -19.399 91.891 61.735 1.00 27.13 140 ILE D C 1
ATOM 9032 O O . ILE D 1 143 ? -20.584 91.633 61.511 1.00 26.79 140 ILE D O 1
ATOM 9037 N N . ARG D 1 144 ? -18.778 92.968 61.245 1.00 27.23 141 ARG D N 1
ATOM 9038 C CA . ARG D 1 144 ? -19.458 93.933 60.370 1.00 27.51 141 ARG D CA 1
ATOM 9039 C C . ARG D 1 144 ? -18.534 94.418 59.257 1.00 27.38 141 ARG D C 1
ATOM 9040 O O . ARG D 1 144 ? -17.322 94.456 59.450 1.00 27.29 141 ARG D O 1
ATOM 9048 N N . PRO D 1 145 ? -19.107 94.844 58.107 1.00 27.43 142 PRO D N 1
ATOM 9049 C CA . PRO D 1 145 ? -18.296 95.549 57.098 1.00 27.00 142 PRO D CA 1
ATOM 9050 C C . PRO D 1 145 ? -17.446 96.637 57.750 1.00 27.03 142 PRO D C 1
ATOM 9051 O O . PRO D 1 145 ? -17.923 97.328 58.657 1.00 26.84 142 PRO D O 1
ATOM 9055 N N . GLY D 1 146 ? -16.197 96.785 57.305 1.00 26.52 143 GLY D N 1
ATOM 9056 C CA . GLY D 1 146 ? -15.280 97.743 57.927 1.00 26.85 143 GLY D CA 1
ATOM 9057 C C . GLY D 1 146 ? -14.345 97.189 58.992 1.00 27.48 143 GLY D C 1
ATOM 9058 O O . GLY D 1 146 ? -13.364 97.846 59.351 1.00 28.01 143 GLY D O 1
ATOM 9059 N N . ASP D 1 147 ? -14.623 95.987 59.503 1.00 27.70 144 ASP D N 1
ATOM 9060 C CA . ASP D 1 147 ? -13.751 95.359 60.506 1.00 27.95 144 ASP D CA 1
ATOM 9061 C C . ASP D 1 147 ? -12.357 95.039 59.957 1.00 27.74 144 ASP D C 1
ATOM 9062 O O . ASP D 1 147 ? -12.217 94.516 58.837 1.00 27.67 144 ASP D O 1
ATOM 9067 N N . ARG D 1 148 ? -11.338 95.364 60.744 1.00 26.98 145 ARG D N 1
ATOM 9068 C CA . ARG D 1 148 ? -9.956 95.081 60.370 1.00 26.90 145 ARG D CA 1
ATOM 9069 C C . ARG D 1 148 ? -9.636 93.583 60.453 1.00 26.48 145 ARG D C 1
ATOM 9070 O O . ARG D 1 148 ? -10.141 92.871 61.323 1.00 26.15 145 ARG D O 1
ATOM 9078 N N . VAL D 1 149 ? -8.795 93.135 59.526 1.00 26.80 146 VAL D N 1
ATOM 9079 C CA . VAL D 1 149 ? -8.383 91.735 59.432 1.00 26.54 146 VAL D CA 1
ATOM 9080 C C . VAL D 1 149 ? -6.866 91.690 59.326 1.00 26.90 146 VAL D C 1
ATOM 9081 O O . VAL D 1 149 ? -6.271 92.356 58.477 1.00 26.74 146 VAL D O 1
ATOM 9085 N N . THR D 1 150 ? -6.229 90.916 60.200 1.00 27.21 147 THR D N 1
ATOM 9086 C CA . THR D 1 150 ? -4.775 90.856 60.219 1.00 28.07 147 THR D CA 1
ATOM 9087 C C . THR D 1 150 ? -4.295 89.401 60.311 1.00 28.27 147 THR D C 1
ATOM 9088 O O . THR D 1 150 ? -5.025 88.528 60.779 1.00 28.59 147 THR D O 1
ATOM 9092 N N . PHE D 1 151 ? -3.058 89.149 59.888 1.00 27.71 148 PHE D N 1
ATOM 9093 C CA . PHE D 1 151 ? -2.481 87.829 60.022 1.00 27.81 148 PHE D CA 1
ATOM 9094 C C . PHE D 1 151 ? -2.468 87.362 61.483 1.00 28.17 148 PHE D C 1
ATOM 9095 O O . PHE D 1 151 ? -2.275 88.149 62.412 1.00 27.28 148 PHE D O 1
ATOM 9103 N N . ASP D 1 152 ? -2.671 86.066 61.678 1.00 28.34 149 ASP D N 1
ATOM 9104 C CA . ASP D 1 152 ? -2.865 85.530 63.023 1.00 29.42 149 ASP D CA 1
ATOM 9105 C C . ASP D 1 152 ? -1.526 85.061 63.598 1.00 29.36 149 ASP D C 1
ATOM 9106 O O . ASP D 1 152 ? -1.372 83.897 63.953 1.00 30.91 149 ASP D O 1
ATOM 9111 N N . THR D 1 153 ? -0.561 85.967 63.690 1.00 28.91 150 THR D N 1
ATOM 9112 C CA . THR D 1 153 ? 0.834 85.599 63.968 1.00 28.13 150 THR D CA 1
ATOM 9113 C C . THR D 1 153 ? 1.272 85.965 65.368 1.00 28.13 150 THR D C 1
ATOM 9114 O O . THR D 1 153 ? 1.190 87.131 65.773 1.00 28.71 150 THR D O 1
ATOM 9118 N N . THR D 1 154 ? 1.724 84.944 66.094 1.00 27.63 151 THR D N 1
ATOM 9119 C CA . THR D 1 154 ? 2.370 85.097 67.373 1.00 27.60 151 THR D CA 1
ATOM 9120 C C . THR D 1 154 ? 3.851 85.427 67.154 1.00 27.19 151 THR D C 1
ATOM 9121 O O . THR D 1 154 ? 4.526 84.752 66.388 1.00 26.47 151 THR D O 1
ATOM 9125 N N . PHE D 1 155 ? 4.324 86.472 67.835 1.00 26.87 152 PHE D N 1
ATOM 9126 C CA . PHE D 1 155 ? 5.721 86.906 67.788 1.00 26.63 152 PHE D CA 1
ATOM 9127 C C . PHE D 1 155 ? 6.582 85.808 68.409 1.00 27.11 152 PHE D C 1
ATOM 9128 O O . PHE D 1 155 ? 6.239 85.274 69.468 1.00 26.32 152 PHE D O 1
ATOM 9136 N N . GLN D 1 156 ? 7.700 85.487 67.759 1.00 27.01 153 GLN D N 1
ATOM 9137 C CA . GLN D 1 156 ? 8.580 84.420 68.233 1.00 27.79 153 GLN D CA 1
ATOM 9138 C C . GLN D 1 156 ? 10.055 84.783 68.144 1.00 27.96 153 GLN D C 1
ATOM 9139 O O . GLN D 1 156 ? 10.499 85.487 67.222 1.00 27.50 153 GLN D O 1
ATOM 9145 N N . VAL D 1 157 ? 10.806 84.286 69.115 1.00 28.12 154 VAL D N 1
ATOM 9146 C CA . VAL D 1 157 ? 12.253 84.422 69.115 1.00 28.18 154 VAL D CA 1
ATOM 9147 C C . VAL D 1 157 ? 12.850 83.296 68.267 1.00 27.67 154 VAL D C 1
ATOM 9148 O O . VAL D 1 157 ? 12.438 82.139 68.376 1.00 27.65 154 VAL D O 1
ATOM 9152 N N . LEU D 1 158 ? 13.809 83.650 67.412 1.00 27.29 155 LEU D N 1
ATOM 9153 C CA . LEU D 1 158 ? 14.534 82.671 66.595 1.00 27.07 155 LEU D CA 1
ATOM 9154 C C . LEU D 1 158 ? 15.942 82.416 67.154 1.00 27.07 155 LEU D C 1
ATOM 9155 O O . LEU D 1 158 ? 16.419 83.204 67.972 1.00 26.70 155 LEU D O 1
ATOM 9160 N N . PRO D 1 159 ? 16.626 81.340 66.701 1.00 26.87 156 PRO D N 1
ATOM 9161 C CA . PRO D 1 159 ? 18.016 81.139 67.132 1.00 27.20 156 PRO D CA 1
ATOM 9162 C C . PRO D 1 159 ? 18.939 82.323 66.797 1.00 27.49 156 PRO D C 1
ATOM 9163 O O . PRO D 1 159 ? 18.643 83.104 65.899 1.00 27.26 156 PRO D O 1
ATOM 9167 N N . HIS D 1 160 ? 20.040 82.458 67.546 1.00 27.89 157 HIS D N 1
ATOM 9168 C CA . HIS D 1 160 ? 21.066 83.469 67.275 1.00 28.38 157 HIS D CA 1
ATOM 9169 C C . HIS D 1 160 ? 20.561 84.922 67.317 1.00 27.73 157 HIS D C 1
ATOM 9170 O O . HIS D 1 160 ? 20.990 85.775 66.523 1.00 27.13 157 HIS D O 1
ATOM 9177 N N . GLN D 1 161 ? 19.670 85.196 68.270 1.00 26.98 158 GLN D N 1
ATOM 9178 C CA . GLN D 1 161 ? 19.173 86.570 68.541 1.00 27.22 158 GLN D CA 1
ATOM 9179 C C . GLN D 1 161 ? 18.498 87.252 67.347 1.00 27.14 158 GLN D C 1
ATOM 9180 O O . GLN D 1 161 ? 18.757 88.419 67.019 1.00 27.83 158 GLN D O 1
ATOM 9186 N N . ARG D 1 162 ? 17.614 86.504 66.705 1.00 26.62 159 ARG D N 1
ATOM 9187 C CA . ARG D 1 162 ? 16.782 87.037 65.643 1.00 26.38 159 ARG D CA 1
ATOM 9188 C C . ARG D 1 162 ? 15.345 86.839 66.090 1.00 25.86 159 ARG D C 1
ATOM 9189 O O . ARG D 1 162 ? 15.081 86.076 67.022 1.00 25.25 159 ARG D O 1
ATOM 9197 N N . VAL D 1 163 ? 14.429 87.566 65.466 1.00 25.65 160 VAL D N 1
ATOM 9198 C CA . VAL D 1 163 ? 13.028 87.564 65.895 1.00 25.31 160 VAL D CA 1
ATOM 9199 C C . VAL D 1 163 ? 12.122 87.465 64.676 1.00 25.38 160 VAL D C 1
ATOM 9200 O O . VAL D 1 163 ? 12.498 87.907 63.591 1.00 25.23 160 VAL D O 1
ATOM 9212 N N . GLY D 1 165 ? 7.890 87.840 63.343 1.00 24.81 162 GLY D N 1
ATOM 9213 C CA . GLY D 1 165 ? 6.522 88.248 63.672 1.00 25.05 162 GLY D CA 1
ATOM 9214 C C . GLY D 1 165 ? 5.914 89.049 62.546 1.00 25.45 162 GLY D C 1
ATOM 9215 O O . GLY D 1 165 ? 6.606 89.418 61.593 1.00 25.52 162 GLY D O 1
ATOM 9216 N N . LYS D 1 166 ? 4.618 89.306 62.645 1.00 25.23 163 LYS D N 1
ATOM 9217 C CA . LYS D 1 166 ? 3.960 90.168 61.674 1.00 25.79 163 LYS D CA 1
ATOM 9218 C C . LYS D 1 166 ? 4.264 91.647 61.900 1.00 25.98 163 LYS D C 1
ATOM 9219 O O . LYS D 1 166 ? 4.705 92.071 62.992 1.00 26.25 163 LYS D O 1
ATOM 9225 N N . ALA D 1 167 ? 4.023 92.422 60.847 1.00 26.48 164 ALA D N 1
ATOM 9226 C CA . ALA D 1 167 ? 3.997 93.866 60.935 1.00 26.91 164 ALA D CA 1
ATOM 9227 C C . ALA D 1 167 ? 5.331 94.474 61.363 1.00 26.59 164 ALA D C 1
ATOM 9228 O O . ALA D 1 167 ? 5.355 95.597 61.863 1.00 27.19 164 ALA D O 1
ATOM 9230 N N . PHE D 1 168 ? 6.434 93.757 61.158 1.00 26.37 165 PHE D N 1
ATOM 9231 C CA . PHE D 1 168 ? 7.771 94.323 61.380 1.00 26.90 165 PHE D CA 1
ATOM 9232 C C . PHE D 1 168 ? 7.929 95.626 60.570 1.00 28.15 165 PHE D C 1
ATOM 9233 O O . PHE D 1 168 ? 8.583 96.579 61.011 1.00 27.80 165 PHE D O 1
ATOM 9241 N N . ASP D 1 169 ? 7.319 95.654 59.385 1.00 28.99 166 ASP D N 1
ATOM 9242 C CA . ASP D 1 169 ? 7.013 96.897 58.671 1.00 30.50 166 ASP D CA 1
ATOM 9243 C C . ASP D 1 169 ? 5.641 97.400 59.189 1.00 30.31 166 ASP D C 1
ATOM 9244 O O . ASP D 1 169 ? 4.621 96.871 58.790 1.00 30.65 166 ASP D O 1
ATOM 9249 N N . ASP D 1 170 ? 5.582 98.387 60.091 1.00 30.10 167 ASP D N 1
ATOM 9250 C CA . ASP D 1 170 ? 6.702 99.192 60.565 1.00 29.72 167 ASP D CA 1
ATOM 9251 C C . ASP D 1 170 ? 6.769 99.198 62.095 1.00 29.41 167 ASP D C 1
ATOM 9252 O O . ASP D 1 170 ? 7.195 100.183 62.712 1.00 29.01 167 ASP D O 1
ATOM 9257 N N . ARG D 1 171 ? 6.374 98.090 62.720 1.00 28.72 168 ARG D N 1
ATOM 9258 C CA . ARG D 1 171 ? 6.408 98.022 64.171 1.00 27.81 168 ARG D CA 1
ATOM 9259 C C . ARG D 1 171 ? 7.833 98.039 64.719 1.00 27.96 168 ARG D C 1
ATOM 9260 O O . ARG D 1 171 ? 8.061 98.529 65.812 1.00 27.87 168 ARG D O 1
ATOM 9268 N N . LEU D 1 172 ? 8.796 97.535 63.957 1.00 28.08 169 LEU D N 1
ATOM 9269 C CA . LEU D 1 172 ? 10.203 97.695 64.333 1.00 28.70 169 LEU D CA 1
ATOM 9270 C C . LEU D 1 172 ? 10.585 99.169 64.544 1.00 28.90 169 LEU D C 1
ATOM 9271 O O . LEU D 1 172 ? 11.309 99.508 65.477 1.00 29.98 169 LEU D O 1
ATOM 9276 N N . SER D 1 173 ? 10.075 100.038 63.691 1.00 28.80 170 SER D N 1
ATOM 9277 C CA . SER D 1 173 ? 10.327 101.459 63.823 1.00 29.30 170 SER D CA 1
ATOM 9278 C C . SER D 1 173 ? 9.495 102.156 64.901 1.00 28.76 170 SER D C 1
ATOM 9279 O O . SER D 1 173 ? 9.987 103.087 65.511 1.00 28.38 170 SER D O 1
ATOM 9282 N N . CYS D 1 174 ? 8.264 101.694 65.144 1.00 28.30 171 CYS D N 1
ATOM 9283 C CA . CYS D 1 174 ? 7.529 102.076 66.352 1.00 28.42 171 CYS D CA 1
ATOM 9284 C C . CYS D 1 174 ? 8.313 101.682 67.621 1.00 27.93 171 CYS D C 1
ATOM 9285 O O . CYS D 1 174 ? 8.353 102.435 68.603 1.00 27.52 171 CYS D O 1
ATOM 9288 N N . TYR D 1 175 ? 8.908 100.495 67.602 1.00 27.45 172 TYR D N 1
ATOM 9289 C CA . TYR D 1 175 ? 9.716 100.016 68.716 1.00 27.69 172 TYR D CA 1
ATOM 9290 C C . TYR D 1 175 ? 10.874 100.987 68.951 1.00 27.73 172 TYR D C 1
ATOM 9291 O O . TYR D 1 175 ? 11.141 101.368 70.088 1.00 28.00 172 TYR D O 1
ATOM 9300 N N . LEU D 1 176 ? 11.528 101.410 67.876 1.00 27.80 173 LEU D N 1
ATOM 9301 C CA . LEU D 1 176 ? 12.652 102.356 67.970 1.00 28.49 173 LEU D CA 1
ATOM 9302 C C . LEU D 1 176 ? 12.228 103.722 68.496 1.00 28.85 173 LEU D C 1
ATOM 9303 O O . LEU D 1 176 ? 12.970 104.341 69.249 1.00 28.91 173 LEU D O 1
ATOM 9308 N N . LEU D 1 177 ? 11.042 104.191 68.109 1.00 29.13 174 LEU D N 1
ATOM 9309 C CA . LEU D 1 177 ? 10.516 105.434 68.680 1.00 29.65 174 LEU D CA 1
ATOM 9310 C C . LEU D 1 177 ? 10.382 105.363 70.191 1.00 29.36 174 LEU D C 1
ATOM 9311 O O . LEU D 1 177 ? 10.744 106.314 70.888 1.00 29.36 174 LEU D O 1
ATOM 9316 N N . VAL D 1 178 ? 9.847 104.247 70.690 1.00 29.36 175 VAL D N 1
ATOM 9317 C CA . VAL D 1 178 ? 9.658 104.066 72.130 1.00 29.26 175 VAL D CA 1
ATOM 9318 C C . VAL D 1 178 ? 10.991 104.017 72.883 1.00 30.03 175 VAL D C 1
ATOM 9319 O O . VAL D 1 178 ? 11.135 104.635 73.954 1.00 29.47 175 VAL D O 1
ATOM 9323 N N . THR D 1 179 ? 11.969 103.299 72.336 1.00 30.57 176 THR D N 1
ATOM 9324 C CA . THR D 1 179 ? 13.244 103.152 73.037 1.00 31.45 176 THR D CA 1
ATOM 9325 C C . THR D 1 179 ? 14.080 104.435 73.028 1.00 31.90 176 THR D C 1
ATOM 9326 O O . THR D 1 179 ? 14.876 104.656 73.928 1.00 32.09 176 THR D O 1
ATOM 9330 N N . LEU D 1 180 ? 13.890 105.278 72.016 1.00 32.30 177 LEU D N 1
ATOM 9331 C CA . LEU D 1 180 ? 14.512 106.595 71.984 1.00 32.94 177 LEU D CA 1
ATOM 9332 C C . LEU D 1 180 ? 13.889 107.502 73.016 1.00 32.72 177 LEU D C 1
ATOM 9333 O O . LEU D 1 180 ? 14.594 108.256 73.671 1.00 33.06 177 LEU D O 1
ATOM 9338 N N . LEU D 1 181 ? 12.567 107.447 73.129 1.00 32.54 178 LEU D N 1
ATOM 9339 C CA . LEU D 1 181 ? 11.838 108.162 74.166 1.00 32.95 178 LEU D CA 1
ATOM 9340 C C . LEU D 1 181 ? 12.331 107.770 75.555 1.00 33.38 178 LEU D C 1
ATOM 9341 O O . LEU D 1 181 ? 12.653 108.633 76.362 1.00 33.55 178 LEU D O 1
ATOM 9346 N N . ARG D 1 182 ? 12.384 106.467 75.829 1.00 33.82 179 ARG D N 1
ATOM 9347 C CA . ARG D 1 182 ? 12.849 105.959 77.126 1.00 34.55 179 ARG D CA 1
ATOM 9348 C C . ARG D 1 182 ? 14.284 106.382 77.431 1.00 35.07 179 ARG D C 1
ATOM 9349 O O . ARG D 1 182 ? 14.606 106.743 78.550 1.00 35.20 179 ARG D O 1
ATOM 9357 N N . GLU D 1 183 ? 15.134 106.338 76.412 1.00 36.19 180 GLU D N 1
ATOM 9358 C CA . GLU D 1 183 ? 16.546 106.660 76.550 1.00 36.98 180 GLU D CA 1
ATOM 9359 C C . GLU D 1 183 ? 16.835 108.162 76.698 1.00 36.68 180 GLU D C 1
ATOM 9360 O O . GLU D 1 183 ? 17.654 108.564 77.534 1.00 36.78 180 GLU D O 1
ATOM 9366 N N . LEU D 1 184 ? 16.172 108.984 75.889 1.00 36.24 181 LEU D N 1
ATOM 9367 C CA . LEU D 1 184 ? 16.512 110.403 75.793 1.00 36.05 181 LEU D CA 1
ATOM 9368 C C . LEU D 1 184 ? 15.539 111.372 76.462 1.00 36.19 181 LEU D C 1
ATOM 9369 O O . LEU D 1 184 ? 15.659 112.591 76.261 1.00 35.84 181 LEU D O 1
ATOM 9374 N N . HIS D 1 185 ? 14.597 110.858 77.255 1.00 36.55 182 HIS D N 1
ATOM 9375 C CA . HIS D 1 185 ? 13.577 111.718 77.894 1.00 37.81 182 HIS D CA 1
ATOM 9376 C C . HIS D 1 185 ? 14.129 112.791 78.850 1.00 38.48 182 HIS D C 1
ATOM 9377 O O . HIS D 1 185 ? 13.482 113.818 79.069 1.00 38.21 182 HIS D O 1
ATOM 9384 N N . ASP D 1 186 ? 15.319 112.547 79.401 1.00 39.45 183 ASP D N 1
ATOM 9385 C CA . ASP D 1 186 ? 15.966 113.484 80.332 1.00 40.88 183 ASP D CA 1
ATOM 9386 C C . ASP D 1 186 ? 17.209 114.141 79.733 1.00 40.72 183 ASP D C 1
ATOM 9387 O O . ASP D 1 186 ? 17.921 114.870 80.424 1.00 40.85 183 ASP D O 1
ATOM 9392 N N . ALA D 1 187 ? 17.485 113.870 78.462 1.00 40.48 184 ALA D N 1
ATOM 9393 C CA . ALA D 1 187 ? 18.731 114.327 77.858 1.00 40.13 184 ALA D CA 1
ATOM 9394 C C . ALA D 1 187 ? 18.687 115.807 77.475 1.00 40.09 184 ALA D C 1
ATOM 9395 O O . ALA D 1 187 ? 17.636 116.344 77.108 1.00 39.72 184 ALA D O 1
ATOM 9397 N N . GLU D 1 188 ? 19.845 116.451 77.590 1.00 39.84 185 GLU D N 1
ATOM 9398 C CA . GLU D 1 188 ? 20.047 117.802 77.103 1.00 40.39 185 GLU D CA 1
ATOM 9399 C C . GLU D 1 188 ? 20.487 117.662 75.645 1.00 39.28 185 GLU D C 1
ATOM 9400 O O . GLU D 1 188 ? 21.511 117.043 75.355 1.00 39.41 185 GLU D O 1
ATOM 9406 N N . LEU D 1 189 ? 19.689 118.212 74.734 1.00 37.96 186 LEU D N 1
ATOM 9407 C CA . LEU D 1 189 ? 19.874 117.981 73.303 1.00 36.93 186 LEU D CA 1
ATOM 9408 C C . LEU D 1 189 ? 20.009 119.306 72.550 1.00 36.35 186 LEU D C 1
ATOM 9409 O O . LEU D 1 189 ? 19.407 120.296 72.953 1.00 36.30 186 LEU D O 1
ATOM 9414 N N . PRO D 1 190 ? 20.802 119.325 71.456 1.00 35.73 187 PRO D N 1
ATOM 9415 C CA . PRO D 1 190 ? 20.977 120.528 70.631 1.00 35.30 187 PRO D CA 1
ATOM 9416 C C . PRO D 1 190 ? 19.822 120.787 69.660 1.00 34.70 187 PRO D C 1
ATOM 9417 O O . PRO D 1 190 ? 19.794 121.834 69.000 1.00 34.79 187 PRO D O 1
ATOM 9421 N N . ALA D 1 191 ? 18.895 119.840 69.560 1.00 33.55 188 ALA D N 1
ATOM 9422 C CA . ALA D 1 191 ? 17.731 120.001 68.709 1.00 32.86 188 ALA D CA 1
ATOM 9423 C C . ALA D 1 191 ? 16.463 119.724 69.493 1.00 32.25 188 ALA D C 1
ATOM 9424 O O . ALA D 1 191 ? 16.505 119.064 70.526 1.00 31.84 188 ALA D O 1
ATOM 9426 N N . GLU D 1 192 ? 15.335 120.231 69.001 1.00 32.02 189 GLU D N 1
ATOM 9427 C CA . GLU D 1 192 ? 14.033 119.846 69.532 1.00 31.89 189 GLU D CA 1
ATOM 9428 C C . GLU D 1 192 ? 13.502 118.667 68.727 1.00 31.20 189 GLU D C 1
ATOM 9429 O O . GLU D 1 192 ? 13.224 118.788 67.534 1.00 30.98 189 GLU D O 1
ATOM 9435 N N . VAL D 1 193 ? 13.337 117.543 69.404 1.00 30.63 190 VAL D N 1
ATOM 9436 C CA . VAL D 1 193 ? 12.972 116.294 68.764 1.00 30.24 190 VAL D CA 1
ATOM 9437 C C . VAL D 1 193 ? 11.479 115.980 68.909 1.00 30.26 190 VAL D C 1
ATOM 9438 O O . VAL D 1 193 ? 10.925 116.016 70.010 1.00 30.33 190 VAL D O 1
ATOM 9442 N N . TRP D 1 194 ? 10.853 115.688 67.772 1.00 29.75 191 TRP D N 1
ATOM 9443 C CA . TRP D 1 194 ? 9.491 115.186 67.712 1.00 29.64 191 TRP D CA 1
ATOM 9444 C C . TRP D 1 194 ? 9.515 113.748 67.212 1.00 29.70 191 TRP D C 1
ATOM 9445 O O . TRP D 1 194 ? 10.082 113.453 66.151 1.00 29.49 191 TRP D O 1
ATOM 9456 N N . LEU D 1 195 ? 8.941 112.853 68.014 1.00 29.52 192 LEU D N 1
ATOM 9457 C CA . LEU D 1 195 ? 8.801 111.450 67.662 1.00 29.73 192 LEU D CA 1
ATOM 9458 C C . LEU D 1 195 ? 7.394 111.266 67.169 1.00 30.18 192 LEU D C 1
ATOM 9459 O O . LEU D 1 195 ? 6.432 111.491 67.916 1.00 31.05 192 LEU D O 1
ATOM 9464 N N . VAL D 1 196 ? 7.269 110.878 65.901 1.00 29.74 193 VAL D N 1
ATOM 9465 C CA . VAL D 1 196 ? 5.981 110.847 65.228 1.00 29.45 193 VAL D CA 1
ATOM 9466 C C . VAL D 1 196 ? 5.657 109.430 64.767 1.00 29.97 193 VAL D C 1
ATOM 9467 O O . VAL D 1 196 ? 6.464 108.778 64.105 1.00 29.17 193 VAL D O 1
ATOM 9471 N N . ALA D 1 197 ? 4.489 108.956 65.180 1.00 30.34 194 ALA D N 1
ATOM 9472 C CA . ALA D 1 197 ? 3.951 107.691 64.710 1.00 31.34 194 ALA D CA 1
ATOM 9473 C C . ALA D 1 197 ? 2.785 108.066 63.816 1.00 31.65 194 ALA D C 1
ATOM 9474 O O . ALA D 1 197 ? 1.731 108.492 64.297 1.00 31.36 194 ALA D O 1
ATOM 9476 N N . SER D 1 198 ? 2.992 107.957 62.508 1.00 32.63 195 SER D N 1
ATOM 9477 C CA . SER D 1 198 ? 2.015 108.461 61.557 1.00 34.47 195 SER D CA 1
ATOM 9478 C C . SER D 1 198 ? 0.935 107.445 61.228 1.00 34.56 195 SER D C 1
ATOM 9479 O O . SER D 1 198 ? 1.145 106.233 61.286 1.00 34.76 195 SER D O 1
ATOM 9482 N N . SER D 1 199 ? -0.223 107.962 60.851 1.00 35.61 196 SER D N 1
ATOM 9483 C CA . SER D 1 199 ? -1.354 107.132 60.526 1.00 36.31 196 SER D CA 1
ATOM 9484 C C . SER D 1 199 ? -1.356 106.804 59.033 1.00 37.38 196 SER D C 1
ATOM 9485 O O . SER D 1 199 ? -0.964 107.633 58.213 1.00 37.12 196 SER D O 1
ATOM 9488 N N . SER D 1 200 ? -1.784 105.590 58.696 1.00 38.19 197 SER D N 1
ATOM 9489 C CA . SER D 1 200 ? -2.235 105.264 57.337 1.00 39.64 197 SER D CA 1
ATOM 9490 C C . SER D 1 200 ? -1.214 105.361 56.173 1.00 40.84 197 SER D C 1
ATOM 9491 O O . SER D 1 200 ? -1.596 105.752 55.060 1.00 40.61 197 SER D O 1
ATOM 9494 N N . GLU D 1 201 ? 0.046 104.985 56.398 1.00 41.72 198 GLU D N 1
ATOM 9495 C CA A GLU D 1 201 ? 1.067 105.026 55.328 0.50 42.81 198 GLU D CA 1
ATOM 9496 C CA B GLU D 1 201 ? 1.041 105.047 55.328 0.50 42.73 198 GLU D CA 1
ATOM 9497 C C . GLU D 1 201 ? 0.891 103.950 54.258 1.00 43.30 198 GLU D C 1
ATOM 9498 O O . GLU D 1 201 ? 1.249 104.161 53.097 1.00 43.19 198 GLU D O 1
ATOM 9509 N N . GLU D 1 202 ? 0.356 102.788 54.639 1.00 44.40 199 GLU D N 1
ATOM 9510 C CA . GLU D 1 202 ? 0.275 101.645 53.705 1.00 45.69 199 GLU D CA 1
ATOM 9511 C C . GLU D 1 202 ? -0.689 101.845 52.520 1.00 46.48 199 GLU D C 1
ATOM 9512 O O . GLU D 1 202 ? -0.626 101.118 51.519 1.00 46.21 199 GLU D O 1
ATOM 9518 N N . VAL D 1 203 ? -1.559 102.841 52.641 1.00 47.44 200 VAL D N 1
ATOM 9519 C CA . VAL D 1 203 ? -2.574 103.123 51.627 1.00 48.95 200 VAL D CA 1
ATOM 9520 C C . VAL D 1 203 ? -2.235 104.347 50.752 1.00 50.03 200 VAL D C 1
ATOM 9521 O O . VAL D 1 203 ? -2.949 104.645 49.791 1.00 50.08 200 VAL D O 1
ATOM 9525 N N . GLY D 1 204 ? -1.137 105.029 51.085 1.00 51.53 201 GLY D N 1
ATOM 9526 C CA . GLY D 1 204 ? -0.629 106.157 50.292 1.00 53.19 201 GLY D CA 1
ATOM 9527 C C . GLY D 1 204 ? 0.277 107.109 51.062 1.00 54.33 201 GLY D C 1
ATOM 9528 O O . GLY D 1 204 ? 0.841 106.752 52.099 1.00 54.42 201 GLY D O 1
ATOM 9529 N N . LEU D 1 205 ? 0.409 108.335 50.551 1.00 55.22 202 LEU D N 1
ATOM 9530 C CA . LEU D 1 205 ? 1.257 109.364 51.163 1.00 56.03 202 LEU D CA 1
ATOM 9531 C C . LEU D 1 205 ? 0.446 110.145 52.206 1.00 55.96 202 LEU D C 1
ATOM 9532 O O . LEU D 1 205 ? 0.188 111.342 52.039 1.00 56.36 202 LEU D O 1
ATOM 9537 N N . ARG D 1 206 ? 0.075 109.465 53.294 1.00 55.36 203 ARG D N 1
ATOM 9538 C CA . ARG D 1 206 ? -1.122 109.847 54.057 1.00 54.78 203 ARG D CA 1
ATOM 9539 C C . ARG D 1 206 ? -0.891 110.656 55.349 1.00 53.67 203 ARG D C 1
ATOM 9540 O O . ARG D 1 206 ? -0.825 111.899 55.323 1.00 53.98 203 ARG D O 1
ATOM 9548 N N . GLY D 1 207 ? -0.807 109.956 56.477 1.00 51.87 204 GLY D N 1
ATOM 9549 C CA . GLY D 1 207 ? -0.540 110.593 57.763 1.00 49.93 204 GLY D CA 1
ATOM 9550 C C . GLY D 1 207 ? 0.813 111.266 57.814 1.00 48.40 204 GLY D C 1
ATOM 9551 O O . GLY D 1 207 ? 0.983 112.257 58.529 1.00 48.71 204 GLY D O 1
ATOM 9552 N N . GLY D 1 208 ? 1.773 110.739 57.047 1.00 46.76 205 GLY D N 1
ATOM 9553 C CA . GLY D 1 208 ? 3.117 111.319 56.955 1.00 44.39 205 GLY D CA 1
ATOM 9554 C C . GLY D 1 208 ? 3.058 112.788 56.581 1.00 42.53 205 GLY D C 1
ATOM 9555 O O . GLY D 1 208 ? 3.624 113.636 57.264 1.00 42.15 205 GLY D O 1
ATOM 9556 N N . GLN D 1 209 ? 2.346 113.065 55.498 1.00 40.75 206 GLN D N 1
ATOM 9557 C CA . GLN D 1 209 ? 2.047 114.418 55.006 1.00 39.70 206 GLN D CA 1
ATOM 9558 C C . GLN D 1 209 ? 1.417 115.335 56.069 1.00 37.59 206 GLN D C 1
ATOM 9559 O O . GLN D 1 209 ? 1.917 116.433 56.337 1.00 36.54 206 GLN D O 1
ATOM 9565 N N . THR D 1 210 ? 0.309 114.893 56.666 1.00 35.64 207 THR D N 1
ATOM 9566 C CA . THR D 1 210 ? -0.400 115.727 57.649 1.00 33.73 207 THR D CA 1
ATOM 9567 C C . THR D 1 210 ? 0.392 115.922 58.959 1.00 33.56 207 THR D C 1
ATOM 9568 O O . THR D 1 210 ? 0.373 117.002 59.547 1.00 32.07 207 THR D O 1
ATOM 9572 N N . ALA D 1 211 ? 1.084 114.872 59.412 1.00 33.08 208 ALA D N 1
ATOM 9573 C CA . ALA D 1 211 ? 1.874 114.960 60.641 1.00 33.35 208 ALA D CA 1
ATOM 9574 C C . ALA D 1 211 ? 3.088 115.879 60.471 1.00 33.57 208 ALA D C 1
ATOM 9575 O O . ALA D 1 211 ? 3.398 116.685 61.352 1.00 33.97 208 ALA D O 1
ATOM 9577 N N . THR D 1 212 ? 3.766 115.767 59.331 1.00 33.41 209 THR D N 1
ATOM 9578 C CA . THR D 1 212 ? 4.878 116.662 58.992 1.00 32.94 209 THR D CA 1
ATOM 9579 C C . THR D 1 212 ? 4.447 118.140 59.002 1.00 32.99 209 THR D C 1
ATOM 9580 O O . THR D 1 212 ? 5.175 119.002 59.504 1.00 32.50 209 THR D O 1
ATOM 9584 N N . ARG D 1 213 ? 3.266 118.428 58.463 1.00 32.78 210 ARG D N 1
ATOM 9585 C CA . ARG D 1 213 ? 2.746 119.793 58.468 1.00 33.33 210 ARG D CA 1
ATOM 9586 C C . ARG D 1 213 ? 2.454 120.270 59.877 1.00 33.21 210 ARG D C 1
ATOM 9587 O O . ARG D 1 213 ? 2.707 121.422 60.196 1.00 33.10 210 ARG D O 1
ATOM 9595 N N . ALA D 1 214 ? 1.923 119.379 60.718 1.00 33.17 211 ALA D N 1
ATOM 9596 C CA . ALA D 1 214 ? 1.652 119.716 62.108 1.00 33.73 211 ALA D CA 1
ATOM 9597 C C . ALA D 1 214 ? 2.950 120.019 62.890 1.00 33.94 211 ALA D C 1
ATOM 9598 O O . ALA D 1 214 ? 2.981 120.921 63.719 1.00 33.99 211 ALA D O 1
ATOM 9600 N N . VAL D 1 215 ? 4.018 119.279 62.593 1.00 33.81 212 VAL D N 1
ATOM 9601 C CA . VAL D 1 215 ? 5.319 119.471 63.260 1.00 33.71 212 VAL D CA 1
ATOM 9602 C C . VAL D 1 215 ? 6.179 120.594 62.645 1.00 33.86 212 VAL D C 1
ATOM 9603 O O . VAL D 1 215 ? 6.800 121.365 63.371 1.00 34.09 212 VAL D O 1
ATOM 9607 N N . SER D 1 216 ? 6.198 120.677 61.312 1.00 34.12 213 SER D N 1
ATOM 9608 C CA . SER D 1 216 ? 7.073 121.596 60.559 1.00 34.33 213 SER D CA 1
ATOM 9609 C C . SER D 1 216 ? 8.559 121.450 60.904 1.00 33.19 213 SER D C 1
ATOM 9610 O O . SER D 1 216 ? 9.182 122.405 61.374 1.00 33.65 213 SER D O 1
ATOM 9613 N N . PRO D 1 217 ? 9.140 120.264 60.645 1.00 32.22 214 PRO D N 1
ATOM 9614 C CA . PRO D 1 217 ? 10.523 120.039 61.070 1.00 31.34 214 PRO D CA 1
ATOM 9615 C C . PRO D 1 217 ? 11.520 120.776 60.166 1.00 31.06 214 PRO D C 1
ATOM 9616 O O . PRO D 1 217 ? 11.162 121.169 59.053 1.00 31.13 214 PRO D O 1
ATOM 9620 N N . ASP D 1 218 ? 12.752 120.947 60.638 1.00 30.25 215 ASP D N 1
ATOM 9621 C CA . ASP D 1 218 ? 13.846 121.443 59.802 1.00 30.28 215 ASP D CA 1
ATOM 9622 C C . ASP D 1 218 ? 14.588 120.291 59.106 1.00 30.14 215 ASP D C 1
ATOM 9623 O O . ASP D 1 218 ? 15.265 120.490 58.089 1.00 29.95 215 ASP D O 1
ATOM 9628 N N . VAL D 1 219 ? 14.477 119.099 59.693 1.00 29.69 216 VAL D N 1
ATOM 9629 C CA . VAL D 1 219 ? 15.125 117.880 59.207 1.00 29.76 216 VAL D CA 1
ATOM 9630 C C . VAL D 1 219 ? 14.219 116.716 59.599 1.00 29.66 216 VAL D C 1
ATOM 9631 O O . VAL D 1 219 ? 13.615 116.727 60.678 1.00 28.97 216 VAL D O 1
ATOM 9635 N N . ALA D 1 220 ? 14.147 115.698 58.748 1.00 29.54 217 ALA D N 1
ATOM 9636 C CA . ALA D 1 220 ? 13.333 114.527 59.072 1.00 29.73 217 ALA D CA 1
ATOM 9637 C C . ALA D 1 220 ? 14.076 113.239 58.789 1.00 29.82 217 ALA D C 1
ATOM 9638 O O . ALA D 1 220 ? 14.790 113.127 57.791 1.00 29.73 217 ALA D O 1
ATOM 9640 N N . ILE D 1 221 ? 13.945 112.293 59.714 1.00 30.00 218 ILE D N 1
ATOM 9641 C CA . ILE D 1 221 ? 14.388 110.919 59.514 1.00 29.76 218 ILE D CA 1
ATOM 9642 C C . ILE D 1 221 ? 13.172 110.005 59.512 1.00 29.74 218 ILE D C 1
ATOM 9643 O O . ILE D 1 221 ? 12.448 109.905 60.502 1.00 29.77 218 ILE D O 1
ATOM 9648 N N . VAL D 1 222 ? 12.951 109.347 58.385 1.00 29.29 219 VAL D N 1
ATOM 9649 C CA . VAL D 1 222 ? 11.851 108.427 58.253 1.00 29.75 219 VAL D CA 1
ATOM 9650 C C . VAL D 1 222 ? 12.401 107.017 58.458 1.00 30.22 219 VAL D C 1
ATOM 9651 O O . VAL D 1 222 ? 13.385 106.617 57.830 1.00 30.22 219 VAL D O 1
ATOM 9655 N N . LEU D 1 223 ? 11.792 106.299 59.389 1.00 30.85 220 LEU D N 1
ATOM 9656 C CA . LEU D 1 223 ? 12.175 104.926 59.670 1.00 31.40 220 LEU D CA 1
ATOM 9657 C C . LEU D 1 223 ? 11.238 103.967 58.951 1.00 32.59 220 LEU D C 1
ATOM 9658 O O . LEU D 1 223 ? 10.012 104.050 59.104 1.00 32.69 220 LEU D O 1
ATOM 9663 N N . ASP D 1 224 ? 11.803 103.082 58.138 1.00 33.48 221 ASP D N 1
ATOM 9664 C CA . ASP D 1 224 ? 11.005 102.050 57.466 1.00 35.26 221 ASP D CA 1
ATOM 9665 C C . ASP D 1 224 ? 11.933 100.874 57.231 1.00 35.83 221 ASP D C 1
ATOM 9666 O O . ASP D 1 224 ? 13.143 101.004 57.393 1.00 36.44 221 ASP D O 1
ATOM 9671 N N . THR D 1 225 ? 11.369 99.728 56.865 1.00 36.69 222 THR D N 1
ATOM 9672 C CA . THR D 1 225 ? 12.140 98.503 56.631 1.00 37.54 222 THR D CA 1
ATOM 9673 C C . THR D 1 225 ? 11.929 98.039 55.197 1.00 37.22 222 THR D C 1
ATOM 9674 O O . THR D 1 225 ? 11.012 98.492 54.516 1.00 37.61 222 THR D O 1
ATOM 9678 N N . ALA D 1 226 ? 12.791 97.141 54.745 1.00 36.89 223 ALA D N 1
ATOM 9679 C CA . ALA D 1 226 ? 12.636 96.510 53.438 1.00 37.02 223 ALA D CA 1
ATOM 9680 C C . ALA D 1 226 ? 13.318 95.151 53.457 1.00 36.37 223 ALA D C 1
ATOM 9681 O O . ALA D 1 226 ? 14.190 94.900 54.296 1.00 35.63 223 ALA D O 1
ATOM 9683 N N . CYS D 1 227 ? 12.907 94.287 52.530 1.00 36.46 224 CYS D N 1
ATOM 9684 C CA . CYS D 1 227 ? 13.534 92.984 52.354 1.00 36.92 224 CYS D CA 1
ATOM 9685 C C . CYS D 1 227 ? 13.975 92.806 50.907 1.00 36.96 224 CYS D C 1
ATOM 9686 O O . CYS D 1 227 ? 13.432 93.451 50.011 1.00 36.60 224 CYS D O 1
ATOM 9689 N N . TRP D 1 228 ? 14.961 91.941 50.686 1.00 37.13 225 TRP D N 1
ATOM 9690 C CA . TRP D 1 228 ? 15.425 91.620 49.339 1.00 37.75 225 TRP D CA 1
ATOM 9691 C C . TRP D 1 228 ? 14.592 90.457 48.816 1.00 38.51 225 TRP D C 1
ATOM 9692 O O . TRP D 1 228 ? 14.395 89.462 49.529 1.00 38.80 225 TRP D O 1
ATOM 9703 N N . ALA D 1 229 ? 14.081 90.592 47.593 1.00 39.34 226 ALA D N 1
ATOM 9704 C CA . ALA D 1 229 ? 13.196 89.573 46.986 1.00 40.61 226 ALA D CA 1
ATOM 9705 C C . ALA D 1 229 ? 13.830 88.177 46.871 1.00 40.99 226 ALA D C 1
ATOM 9706 O O . ALA D 1 229 ? 13.136 87.176 47.013 1.00 41.84 226 ALA D O 1
ATOM 9708 N N . LYS D 1 230 ? 15.140 88.120 46.623 1.00 41.12 227 LYS D N 1
ATOM 9709 C CA . LYS D 1 230 ? 15.870 86.844 46.581 1.00 40.96 227 LYS D CA 1
ATOM 9710 C C . LYS D 1 230 ? 16.481 86.588 47.956 1.00 40.28 227 LYS D C 1
ATOM 9711 O O . LYS D 1 230 ? 17.617 86.983 48.245 1.00 40.07 227 LYS D O 1
ATOM 9717 N N . ASN D 1 231 ? 15.710 85.918 48.804 1.00 39.73 228 ASN D N 1
ATOM 9718 C CA . ASN D 1 231 ? 15.977 85.893 50.244 1.00 39.14 228 ASN D CA 1
ATOM 9719 C C . ASN D 1 231 ? 17.370 85.425 50.697 1.00 38.45 228 ASN D C 1
ATOM 9720 O O . ASN D 1 231 ? 17.973 86.044 51.580 1.00 38.27 228 ASN D O 1
ATOM 9725 N N . PHE D 1 232 ? 17.875 84.346 50.101 1.00 37.90 229 PHE D N 1
ATOM 9726 C CA . PHE D 1 232 ? 19.170 83.767 50.500 1.00 38.18 229 PHE D CA 1
ATOM 9727 C C . PHE D 1 232 ? 20.340 84.137 49.575 1.00 38.67 229 PHE D C 1
ATOM 9728 O O . PHE D 1 232 ? 21.399 83.491 49.596 1.00 39.02 229 PHE D O 1
ATOM 9736 N N . ASP D 1 233 ? 20.145 85.180 48.770 1.00 39.22 230 ASP D N 1
ATOM 9737 C CA . ASP D 1 233 ? 21.210 85.732 47.935 1.00 39.70 230 ASP D CA 1
ATOM 9738 C C . ASP D 1 233 ? 22.005 86.725 48.782 1.00 39.58 230 ASP D C 1
ATOM 9739 O O . ASP D 1 233 ? 21.561 87.849 48.998 1.00 39.56 230 ASP D O 1
ATOM 9744 N N . TYR D 1 234 ? 23.165 86.297 49.286 1.00 39.48 231 TYR D N 1
ATOM 9745 C CA . TYR D 1 234 ? 23.987 87.149 50.145 1.00 39.29 231 TYR D CA 1
ATOM 9746 C C . TYR D 1 234 ? 25.102 87.844 49.360 1.00 39.47 231 TYR D C 1
ATOM 9747 O O . TYR D 1 234 ? 26.054 88.362 49.952 1.00 39.26 231 TYR D O 1
ATOM 9756 N N . GLY D 1 235 ? 24.976 87.856 48.035 1.00 39.73 232 GLY D N 1
ATOM 9757 C CA . GLY D 1 235 ? 25.939 88.532 47.162 1.00 39.88 232 GLY D CA 1
ATOM 9758 C C . GLY D 1 235 ? 25.962 90.042 47.354 1.00 39.96 232 GLY D C 1
ATOM 9759 O O . GLY D 1 235 ? 25.216 90.592 48.173 1.00 39.57 232 GLY D O 1
ATOM 9760 N N . ALA D 1 236 ? 26.822 90.710 46.584 1.00 40.02 233 ALA D N 1
ATOM 9761 C CA . ALA D 1 236 ? 27.040 92.157 46.696 1.00 40.03 233 ALA D CA 1
ATOM 9762 C C . ALA D 1 236 ? 25.822 92.996 46.278 1.00 39.84 233 ALA D C 1
ATOM 9763 O O . ALA D 1 236 ? 25.740 94.184 46.606 1.00 40.50 233 ALA D O 1
ATOM 9765 N N . ALA D 1 237 ? 24.875 92.372 45.577 1.00 39.11 234 ALA D N 1
ATOM 9766 C CA . ALA D 1 237 ? 23.652 93.061 45.131 1.00 38.41 234 ALA D CA 1
ATOM 9767 C C . ALA D 1 237 ? 22.597 93.175 46.243 1.00 37.58 234 ALA D C 1
ATOM 9768 O O . ALA D 1 237 ? 21.752 94.061 46.214 1.00 37.29 234 ALA D O 1
ATOM 9770 N N . ASN D 1 238 ? 22.644 92.271 47.218 1.00 36.75 235 ASN D N 1
ATOM 9771 C CA . ASN D 1 238 ? 21.726 92.334 48.354 1.00 35.58 235 ASN D CA 1
ATOM 9772 C C . ASN D 1 238 ? 22.238 93.291 49.435 1.00 34.88 235 ASN D C 1
ATOM 9773 O O . ASN D 1 238 ? 23.120 92.933 50.206 1.00 34.79 235 ASN D O 1
ATOM 9778 N N . HIS D 1 239 ? 21.665 94.496 49.490 1.00 34.33 236 HIS D N 1
ATOM 9779 C CA . HIS D 1 239 ? 22.001 95.487 50.525 1.00 34.09 236 HIS D CA 1
ATOM 9780 C C . HIS D 1 239 ? 20.922 95.579 51.614 1.00 33.35 236 HIS D C 1
ATOM 9781 O O . HIS D 1 239 ? 20.733 96.635 52.233 1.00 32.97 236 HIS D O 1
ATOM 9788 N N . ARG D 1 240 ? 20.212 94.471 51.815 1.00 32.53 237 ARG D N 1
ATOM 9789 C CA . ARG D 1 240 ? 19.153 94.359 52.818 1.00 32.06 237 ARG D CA 1
ATOM 9790 C C . ARG D 1 240 ? 19.361 93.052 53.578 1.00 31.89 237 ARG D C 1
ATOM 9791 O O . ARG D 1 240 ? 18.411 92.297 53.833 1.00 32.44 237 ARG D O 1
ATOM 9799 N N . GLN D 1 241 ? 20.611 92.782 53.937 1.00 30.76 238 GLN D N 1
ATOM 9800 C CA . GLN D 1 241 ? 20.925 91.567 54.639 1.00 29.89 238 GLN D CA 1
ATOM 9801 C C . GLN D 1 241 ? 20.835 91.840 56.123 1.00 29.25 238 GLN D C 1
ATOM 9802 O O . GLN D 1 241 ? 21.519 92.733 56.636 1.00 28.34 238 GLN D O 1
ATOM 9808 N N . ILE D 1 242 ? 19.985 91.071 56.806 1.00 28.31 239 ILE D N 1
ATOM 9809 C CA . ILE D 1 242 ? 19.875 91.152 58.262 1.00 27.73 239 ILE D CA 1
ATOM 9810 C C . ILE D 1 242 ? 21.214 90.748 58.886 1.00 27.78 239 ILE D C 1
ATOM 9811 O O . ILE D 1 242 ? 21.863 89.809 58.415 1.00 28.13 239 ILE D O 1
ATOM 9816 N N . GLY D 1 243 ? 21.648 91.480 59.904 1.00 27.20 240 GLY D N 1
ATOM 9817 C CA . GLY D 1 243 ? 22.957 91.260 60.497 1.00 27.77 240 GLY D CA 1
ATOM 9818 C C . GLY D 1 243 ? 24.073 92.109 59.886 1.00 28.53 240 GLY D C 1
ATOM 9819 O O . GLY D 1 243 ? 25.169 92.163 60.435 1.00 28.11 240 GLY D O 1
ATOM 9820 N N . ASN D 1 244 ? 23.813 92.764 58.749 1.00 28.59 241 ASN D N 1
ATOM 9821 C CA . ASN D 1 244 ? 24.834 93.629 58.120 1.00 29.05 241 ASN D CA 1
ATOM 9822 C C . ASN D 1 244 ? 24.703 95.122 58.462 1.00 28.81 241 ASN D C 1
ATOM 9823 O O . ASN D 1 244 ? 25.356 95.963 57.847 1.00 28.93 241 ASN D O 1
ATOM 9828 N N . GLY D 1 245 ? 23.872 95.431 59.454 1.00 28.39 242 GLY D N 1
ATOM 9829 C CA . GLY D 1 245 ? 23.704 96.788 59.934 1.00 28.34 242 GLY D CA 1
ATOM 9830 C C . GLY D 1 245 ? 22.508 97.493 59.317 1.00 28.54 242 GLY D C 1
ATOM 9831 O O . GLY D 1 245 ? 21.965 97.031 58.299 1.00 28.46 242 GLY D O 1
ATOM 9832 N N . PRO D 1 246 ? 22.105 98.627 59.920 1.00 28.31 243 PRO D N 1
ATOM 9833 C CA . PRO D 1 246 ? 20.954 99.409 59.476 1.00 28.65 243 PRO D CA 1
ATOM 9834 C C . PRO D 1 246 ? 21.110 99.799 58.011 1.00 29.01 243 PRO D C 1
ATOM 9835 O O . PRO D 1 246 ? 22.230 99.934 57.525 1.00 29.11 243 PRO D O 1
ATOM 9847 N N . LEU D 1 248 ? 20.776 102.528 55.042 1.00 32.32 245 LEU D N 1
ATOM 9848 C CA . LEU D 1 248 ? 20.602 103.929 54.669 1.00 33.20 245 LEU D CA 1
ATOM 9849 C C . LEU D 1 248 ? 20.038 103.926 53.253 1.00 33.12 245 LEU D C 1
ATOM 9850 O O . LEU D 1 248 ? 20.686 103.431 52.328 1.00 33.36 245 LEU D O 1
ATOM 9855 N N . VAL D 1 249 ? 18.825 104.449 53.079 1.00 33.16 246 VAL D N 1
ATOM 9856 C CA . VAL D 1 249 ? 18.172 104.410 51.767 1.00 32.96 246 VAL D CA 1
ATOM 9857 C C . VAL D 1 249 ? 18.574 105.640 50.922 1.00 33.66 246 VAL D C 1
ATOM 9858 O O . VAL D 1 249 ? 18.240 106.775 51.265 1.00 32.95 246 VAL D O 1
ATOM 9862 N N . LEU D 1 250 ? 19.289 105.386 49.825 1.00 33.43 247 LEU D N 1
ATOM 9863 C CA . LEU D 1 250 ? 19.764 106.445 48.936 1.00 34.85 247 LEU D CA 1
ATOM 9864 C C . LEU D 1 250 ? 18.633 106.938 48.048 1.00 35.38 247 LEU D C 1
ATOM 9865 O O . LEU D 1 250 ? 18.590 108.106 47.682 1.00 34.62 247 LEU D O 1
ATOM 9870 N N . SER D 1 251 ? 17.737 106.029 47.685 1.00 36.58 248 SER D N 1
ATOM 9871 C CA . SER D 1 251 ? 16.585 106.389 46.878 1.00 39.22 248 SER D CA 1
ATOM 9872 C C . SER D 1 251 ? 15.478 105.363 46.930 1.00 40.35 248 SER D C 1
ATOM 9873 O O . SER D 1 251 ? 15.694 104.197 47.259 1.00 40.40 248 SER D O 1
ATOM 9876 N N . ASP D 1 252 ? 14.277 105.844 46.640 1.00 42.49 249 ASP D N 1
ATOM 9877 C CA . ASP D 1 252 ? 13.112 105.008 46.416 1.00 44.40 249 ASP D CA 1
ATOM 9878 C C . ASP D 1 252 ? 12.258 105.781 45.418 1.00 45.17 249 ASP D C 1
ATOM 9879 O O . ASP D 1 252 ? 12.641 106.882 45.003 1.00 45.41 249 ASP D O 1
ATOM 9884 N N . LYS D 1 253 ? 11.110 105.225 45.035 1.00 46.04 250 LYS D N 1
ATOM 9885 C CA . LYS D 1 253 ? 10.261 105.864 44.031 1.00 46.90 250 LYS D CA 1
ATOM 9886 C C . LYS D 1 253 ? 9.715 107.232 44.459 1.00 46.60 250 LYS D C 1
ATOM 9887 O O . LYS D 1 253 ? 9.403 108.064 43.611 1.00 47.10 250 LYS D O 1
ATOM 9893 N N . SER D 1 254 ? 9.622 107.456 45.767 1.00 46.21 251 SER D N 1
ATOM 9894 C CA . SER D 1 254 ? 9.125 108.716 46.335 1.00 45.55 251 SER D CA 1
ATOM 9895 C C . SER D 1 254 ? 10.215 109.755 46.730 1.00 44.73 251 SER D C 1
ATOM 9896 O O . SER D 1 254 ? 9.900 110.944 46.873 1.00 45.25 251 SER D O 1
ATOM 9899 N N . LEU D 1 255 ? 11.479 109.331 46.889 1.00 42.76 252 LEU D N 1
ATOM 9900 C CA . LEU D 1 255 ? 12.552 110.227 47.388 1.00 41.01 252 LEU D CA 1
ATOM 9901 C C . LEU D 1 255 ? 13.981 109.838 46.966 1.00 39.82 252 LEU D C 1
ATOM 9902 O O . LEU D 1 255 ? 14.368 108.680 47.071 1.00 39.31 252 LEU D O 1
ATOM 9907 N N . ILE D 1 256 ? 14.756 110.814 46.487 1.00 38.61 253 ILE D N 1
ATOM 9908 C CA . ILE D 1 256 ? 16.217 110.677 46.400 1.00 37.48 253 ILE D CA 1
ATOM 9909 C C . ILE D 1 256 ? 16.832 111.497 47.529 1.00 36.80 253 ILE D C 1
ATOM 9910 O O . ILE D 1 256 ? 16.726 112.727 47.525 1.00 36.97 253 ILE D O 1
ATOM 9915 N N . ALA D 1 257 ? 17.483 110.828 48.477 1.00 35.39 254 ALA D N 1
ATOM 9916 C CA . ALA D 1 257 ? 18.022 111.481 49.669 1.00 34.76 254 ALA D CA 1
ATOM 9917 C C . ALA D 1 257 ? 19.104 112.505 49.327 1.00 34.00 254 ALA D C 1
ATOM 9918 O O . ALA D 1 257 ? 19.832 112.323 48.356 1.00 33.57 254 ALA D O 1
ATOM 9920 N N . PRO D 1 258 ? 19.223 113.581 50.134 1.00 33.86 255 PRO D N 1
ATOM 9921 C CA . PRO D 1 258 ? 20.201 114.621 49.826 1.00 33.95 255 PRO D CA 1
ATOM 9922 C C . PRO D 1 258 ? 21.603 114.109 50.135 1.00 33.66 255 PRO D C 1
ATOM 9923 O O . PRO D 1 258 ? 21.841 113.635 51.245 1.00 33.84 255 PRO D O 1
ATOM 9927 N N . PRO D 1 259 ? 22.519 114.175 49.158 1.00 33.66 256 PRO D N 1
ATOM 9928 C CA . PRO D 1 259 ? 23.901 113.740 49.380 1.00 34.01 256 PRO D CA 1
ATOM 9929 C C . PRO D 1 259 ? 24.587 114.332 50.620 1.00 34.21 256 PRO D C 1
ATOM 9930 O O . PRO D 1 259 ? 25.401 113.650 51.242 1.00 34.32 256 PRO D O 1
ATOM 9934 N N . LYS D 1 260 ? 24.275 115.578 50.971 1.00 34.27 257 LYS D N 1
ATOM 9935 C CA . LYS D 1 260 ? 24.927 116.227 52.111 1.00 34.96 257 LYS D CA 1
ATOM 9936 C C . LYS D 1 260 ? 24.492 115.579 53.414 1.00 34.56 257 LYS D C 1
ATOM 9937 O O . LYS D 1 260 ? 25.302 115.379 54.315 1.00 34.74 257 LYS D O 1
ATOM 9943 N N . LEU D 1 261 ? 23.207 115.257 53.503 1.00 34.46 258 LEU D N 1
ATOM 9944 C CA . LEU D 1 261 ? 22.679 114.547 54.647 1.00 34.35 258 LEU D CA 1
ATOM 9945 C C . LEU D 1 261 ? 23.171 113.089 54.690 1.00 34.29 258 LEU D C 1
ATOM 9946 O O . LEU D 1 261 ? 23.614 112.624 55.739 1.00 34.20 258 LEU D O 1
ATOM 9951 N N . THR D 1 262 ? 23.142 112.371 53.565 1.00 33.95 259 THR D N 1
ATOM 9952 C CA . THR D 1 262 ? 23.613 110.986 53.592 1.00 34.03 259 THR D CA 1
ATOM 9953 C C . THR D 1 262 ? 25.105 110.930 53.974 1.00 33.94 259 THR D C 1
ATOM 9954 O O . THR D 1 262 ? 25.507 110.091 54.785 1.00 33.53 259 THR D O 1
ATOM 9958 N N . ALA D 1 263 ? 25.910 111.845 53.423 1.00 33.36 260 ALA D N 1
ATOM 9959 C CA . ALA D 1 263 ? 27.333 111.912 53.767 1.00 33.34 260 ALA D CA 1
ATOM 9960 C C . ALA D 1 263 ? 27.565 112.114 55.271 1.00 33.55 260 ALA D C 1
ATOM 9961 O O . ALA D 1 263 ? 28.463 111.488 55.832 1.00 33.03 260 ALA D O 1
ATOM 9963 N N . TRP D 1 264 ? 26.758 112.975 55.901 1.00 33.73 261 TRP D N 1
ATOM 9964 C CA . TRP D 1 264 ? 26.887 113.283 57.329 1.00 34.43 261 TRP D CA 1
ATOM 9965 C C . TRP D 1 264 ? 26.552 112.098 58.239 1.00 34.71 261 TRP D C 1
ATOM 9966 O O . TRP D 1 264 ? 27.280 111.803 59.194 1.00 34.32 261 TRP D O 1
ATOM 9977 N N . ILE D 1 265 ? 25.435 111.439 57.944 1.00 35.17 262 ILE D N 1
ATOM 9978 C CA . ILE D 1 265 ? 25.022 110.228 58.657 1.00 35.57 262 ILE D CA 1
ATOM 9979 C C . ILE D 1 265 ? 26.074 109.136 58.514 1.00 35.78 262 ILE D C 1
ATOM 9980 O O . ILE D 1 265 ? 26.373 108.442 59.482 1.00 35.85 262 ILE D O 1
ATOM 9985 N N . GLU D 1 266 ? 26.639 109.006 57.316 1.00 35.89 263 GLU D N 1
ATOM 9986 C CA . GLU D 1 266 ? 27.758 108.095 57.078 1.00 36.90 263 GLU D CA 1
ATOM 9987 C C . GLU D 1 266 ? 28.968 108.411 57.971 1.00 35.83 263 GLU D C 1
ATOM 9988 O O . GLU D 1 266 ? 29.562 107.501 58.560 1.00 35.68 263 GLU D O 1
ATOM 9994 N N . THR D 1 267 ? 29.321 109.692 58.098 1.00 35.29 264 THR D N 1
ATOM 9995 C CA . THR D 1 267 ? 30.439 110.064 58.981 1.00 34.64 264 THR D CA 1
ATOM 9996 C C . THR D 1 267 ? 30.137 109.753 60.453 1.00 33.55 264 THR D C 1
ATOM 9997 O O . THR D 1 267 ? 31.013 109.264 61.172 1.00 33.36 264 THR D O 1
ATOM 10001 N N . VAL D 1 268 ? 28.898 109.994 60.882 1.00 32.20 265 VAL D N 1
ATOM 10002 C CA . VAL D 1 268 ? 28.477 109.661 62.251 1.00 31.19 265 VAL D CA 1
ATOM 10003 C C . VAL D 1 268 ? 28.506 108.150 62.509 1.00 30.89 265 VAL D C 1
ATOM 10004 O O . VAL D 1 268 ? 29.045 107.703 63.523 1.00 30.60 265 VAL D O 1
ATOM 10008 N N . ALA D 1 269 ? 27.951 107.368 61.585 1.00 30.18 266 ALA D N 1
ATOM 10009 C CA . ALA D 1 269 ? 27.960 105.913 61.716 1.00 30.49 266 ALA D CA 1
ATOM 10010 C C . ALA D 1 269 ? 29.381 105.349 61.782 1.00 30.57 266 ALA D C 1
ATOM 10011 O O . ALA D 1 269 ? 29.644 104.471 62.592 1.00 30.53 266 ALA D O 1
ATOM 10013 N N . ALA D 1 270 ? 30.273 105.852 60.925 1.00 31.32 267 ALA D N 1
ATOM 10014 C CA . ALA D 1 270 ? 31.676 105.424 60.895 1.00 32.20 267 ALA D CA 1
ATOM 10015 C C . ALA D 1 270 ? 32.422 105.761 62.194 1.00 32.82 267 ALA D C 1
ATOM 10016 O O . ALA D 1 270 ? 33.239 104.962 62.665 1.00 33.24 267 ALA D O 1
ATOM 10018 N N . GLU D 1 271 ? 32.117 106.913 62.789 1.00 33.18 268 GLU D N 1
ATOM 10019 C CA . GLU D 1 271 ? 32.670 107.267 64.099 1.00 34.65 268 GLU D CA 1
ATOM 10020 C C . GLU D 1 271 ? 32.245 106.321 65.230 1.00 33.56 268 GLU D C 1
ATOM 10021 O O . GLU D 1 271 ? 33.086 105.888 66.029 1.00 33.34 268 GLU D O 1
ATOM 10027 N N . ILE D 1 272 ? 30.951 105.998 65.300 1.00 32.56 269 ILE D N 1
ATOM 10028 C CA . ILE D 1 272 ? 30.436 105.154 66.385 1.00 31.71 269 ILE D CA 1
ATOM 10029 C C . ILE D 1 272 ? 30.536 103.651 66.067 1.00 31.85 269 ILE D C 1
ATOM 10030 O O . ILE D 1 272 ? 30.191 102.805 66.897 1.00 31.66 269 ILE D O 1
ATOM 10035 N N . GLY D 1 273 ? 31.018 103.332 64.867 1.00 31.73 270 GLY D N 1
ATOM 10036 C CA . GLY D 1 273 ? 31.273 101.942 64.477 1.00 31.43 270 GLY D CA 1
ATOM 10037 C C . GLY D 1 273 ? 30.011 101.171 64.130 1.00 31.62 270 GLY D C 1
ATOM 10038 O O . GLY D 1 273 ? 29.948 99.953 64.333 1.00 31.88 270 GLY D O 1
ATOM 10039 N N . VAL D 1 274 ? 29.000 101.876 63.616 1.00 31.11 271 VAL D N 1
ATOM 10040 C CA . VAL D 1 274 ? 27.799 101.215 63.100 1.00 30.82 271 VAL D CA 1
ATOM 10041 C C . VAL D 1 274 ? 27.913 101.043 61.581 1.00 30.79 271 VAL D C 1
ATOM 10042 O O . VAL D 1 274 ? 27.975 102.036 60.847 1.00 30.77 271 VAL D O 1
ATOM 10046 N N . PRO D 1 275 ? 27.957 99.784 61.105 1.00 30.59 272 PRO D N 1
ATOM 10047 C CA . PRO D 1 275 ? 28.034 99.558 59.660 1.00 30.82 272 PRO D CA 1
ATOM 10048 C C . PRO D 1 275 ? 26.705 99.897 58.996 1.00 30.74 272 PRO D C 1
ATOM 10049 O O . PRO D 1 275 ? 25.646 99.714 59.604 1.00 30.57 272 PRO D O 1
ATOM 10053 N N . LEU D 1 276 ? 26.769 100.415 57.776 1.00 30.76 273 LEU D N 1
ATOM 10054 C CA . LEU D 1 276 ? 25.576 100.814 57.053 1.00 31.29 273 LEU D CA 1
ATOM 10055 C C . LEU D 1 276 ? 25.473 100.073 55.730 1.00 31.75 273 LEU D C 1
ATOM 10056 O O . LEU D 1 276 ? 26.484 99.796 55.086 1.00 31.94 273 LEU D O 1
ATOM 10061 N N . GLN D 1 277 ? 24.250 99.736 55.344 1.00 31.63 274 GLN D N 1
ATOM 10062 C CA . GLN D 1 277 ? 23.992 99.147 54.038 1.00 32.00 274 GLN D CA 1
ATOM 10063 C C . GLN D 1 277 ? 23.291 100.226 53.219 1.00 33.14 274 GLN D C 1
ATOM 10064 O O . GLN D 1 277 ? 22.188 100.656 53.567 1.00 33.16 274 GLN D O 1
ATOM 10070 N N . ALA D 1 278 ? 23.948 100.684 52.156 1.00 34.14 275 ALA D N 1
ATOM 10071 C CA . ALA D 1 278 ? 23.380 101.717 51.288 1.00 35.35 275 ALA D CA 1
ATOM 10072 C C . ALA D 1 278 ? 22.499 101.026 50.267 1.00 36.09 275 ALA D C 1
ATOM 10073 O O . ALA D 1 278 ? 22.974 100.194 49.494 1.00 35.59 275 ALA D O 1
ATOM 10075 N N . ASP D 1 279 ? 21.214 101.367 50.293 1.00 37.00 276 ASP D N 1
ATOM 10076 C CA . ASP D 1 279 ? 20.210 100.659 49.520 1.00 38.26 276 ASP D CA 1
ATOM 10077 C C . ASP D 1 279 ? 19.382 101.588 48.622 1.00 38.77 276 ASP D C 1
ATOM 10078 O O . ASP D 1 279 ? 19.269 102.776 48.886 1.00 38.37 276 ASP D O 1
ATOM 10091 N N . PHE D 1 281 ? 15.578 101.448 46.351 1.00 46.38 278 PHE D N 1
ATOM 10092 C CA . PHE D 1 281 ? 14.342 100.734 46.021 1.00 49.70 278 PHE D CA 1
ATOM 10093 C C . PHE D 1 281 ? 13.983 100.986 44.567 1.00 51.67 278 PHE D C 1
ATOM 10094 O O . PHE D 1 281 ? 13.828 102.133 44.143 1.00 52.01 278 PHE D O 1
ATOM 10102 N N . SER D 1 282 ? 13.860 99.903 43.810 1.00 54.16 279 SER D N 1
ATOM 10103 C CA . SER D 1 282 ? 13.508 99.975 42.400 1.00 56.65 279 SER D CA 1
ATOM 10104 C C . SER D 1 282 ? 11.998 100.122 42.211 1.00 58.24 279 SER D C 1
ATOM 10105 O O . SER D 1 282 ? 11.544 100.799 41.281 1.00 58.85 279 SER D O 1
ATOM 10108 N N . ASN D 1 283 ? 11.232 99.492 43.100 1.00 60.02 280 ASN D N 1
ATOM 10109 C CA . ASN D 1 283 ? 9.782 99.382 42.949 1.00 61.79 280 ASN D CA 1
ATOM 10110 C C . ASN D 1 283 ? 9.008 100.210 43.979 1.00 62.59 280 ASN D C 1
ATOM 10111 O O . ASN D 1 283 ? 8.260 101.118 43.615 1.00 62.87 280 ASN D O 1
ATOM 10116 N N . GLY D 1 284 ? 9.212 99.906 45.260 1.00 63.49 281 GLY D N 1
ATOM 10117 C CA . GLY D 1 284 ? 8.419 100.502 46.341 1.00 64.19 281 GLY D CA 1
ATOM 10118 C C . GLY D 1 284 ? 8.779 101.919 46.754 1.00 64.61 281 GLY D C 1
ATOM 10119 O O . GLY D 1 284 ? 9.909 102.372 46.546 1.00 64.90 281 GLY D O 1
ATOM 10120 N N . GLY D 1 285 ? 7.798 102.612 47.339 1.00 64.84 282 GLY D N 1
ATOM 10121 C CA . GLY D 1 285 ? 7.994 103.933 47.951 1.00 64.66 282 GLY D CA 1
ATOM 10122 C C . GLY D 1 285 ? 7.862 103.879 49.471 1.00 64.56 282 GLY D C 1
ATOM 10123 O O . GLY D 1 285 ? 7.551 102.825 50.045 1.00 64.77 282 GLY D O 1
ATOM 10124 N N . THR D 1 286 ? 8.103 105.014 50.128 1.00 63.99 283 THR D N 1
ATOM 10125 C CA . THR D 1 286 ? 8.015 105.106 51.591 1.00 63.46 283 THR D CA 1
ATOM 10126 C C . THR D 1 286 ? 7.393 106.427 52.039 1.00 62.98 283 THR D C 1
ATOM 10127 O O . THR D 1 286 ? 6.983 107.255 51.212 1.00 62.72 283 THR D O 1
ATOM 10131 N N . ASP D 1 287 ? 7.361 106.627 53.360 1.00 62.09 284 ASP D N 1
ATOM 10132 C CA . ASP D 1 287 ? 6.917 107.883 53.965 1.00 61.25 284 ASP D CA 1
ATOM 10133 C C . ASP D 1 287 ? 7.793 109.068 53.513 1.00 59.94 284 ASP D C 1
ATOM 10134 O O . ASP D 1 287 ? 7.371 110.221 53.601 1.00 59.95 284 ASP D O 1
ATOM 10139 N N . GLY D 1 288 ? 8.999 108.773 53.020 1.00 58.39 285 GLY D N 1
ATOM 10140 C CA . GLY D 1 288 ? 9.983 109.793 52.637 1.00 56.54 285 GLY D CA 1
ATOM 10141 C C . GLY D 1 288 ? 9.515 110.802 51.602 1.00 55.35 285 GLY D C 1
ATOM 10142 O O . GLY D 1 288 ? 9.838 111.993 51.686 1.00 54.75 285 GLY D O 1
ATOM 10143 N N . GLY D 1 289 ? 8.744 110.312 50.637 1.00 54.26 286 GLY D N 1
ATOM 10144 C CA . GLY D 1 289 ? 8.248 111.123 49.527 1.00 53.22 286 GLY D CA 1
ATOM 10145 C C . GLY D 1 289 ? 7.307 112.239 49.926 1.00 51.94 286 GLY D C 1
ATOM 10146 O O . GLY D 1 289 ? 7.529 113.402 49.579 1.00 52.13 286 GLY D O 1
ATOM 10147 N N . ALA D 1 290 ? 6.258 111.886 50.661 1.00 50.49 287 ALA D N 1
ATOM 10148 C CA . ALA D 1 290 ? 5.299 112.874 51.147 1.00 48.63 287 ALA D CA 1
ATOM 10149 C C . ALA D 1 290 ? 5.998 113.897 52.048 1.00 47.10 287 ALA D C 1
ATOM 10150 O O . ALA D 1 290 ? 5.763 115.106 51.934 1.00 46.97 287 ALA D O 1
ATOM 10152 N N . VAL D 1 291 ? 6.878 113.398 52.915 1.00 44.66 288 VAL D N 1
ATOM 10153 C CA . VAL D 1 291 ? 7.495 114.207 53.964 1.00 42.71 288 VAL D CA 1
ATOM 10154 C C . VAL D 1 291 ? 8.376 115.347 53.425 1.00 41.50 288 VAL D C 1
ATOM 10155 O O . VAL D 1 291 ? 8.212 116.493 53.834 1.00 40.37 288 VAL D O 1
ATOM 10159 N N . HIS D 1 292 ? 9.274 115.047 52.492 1.00 40.35 289 HIS D N 1
ATOM 10160 C CA . HIS D 1 292 ? 10.225 116.053 52.030 1.00 40.12 289 HIS D CA 1
ATOM 10161 C C . HIS D 1 292 ? 9.596 117.129 51.141 1.00 39.81 289 HIS D C 1
ATOM 10162 O O . HIS D 1 292 ? 10.162 118.201 50.967 1.00 39.47 289 HIS D O 1
ATOM 10169 N N . LEU D 1 293 ? 8.417 116.835 50.608 1.00 39.75 290 LEU D N 1
ATOM 10170 C CA . LEU D 1 293 ? 7.708 117.731 49.699 1.00 40.30 290 LEU D CA 1
ATOM 10171 C C . LEU D 1 293 ? 6.751 118.651 50.449 1.00 40.20 290 LEU D C 1
ATOM 10172 O O . LEU D 1 293 ? 5.935 119.348 49.841 1.00 40.79 290 LEU D O 1
ATOM 10177 N N . THR D 1 294 ? 6.874 118.645 51.773 1.00 39.64 291 THR D N 1
ATOM 10178 C CA . THR D 1 294 ? 6.002 119.400 52.671 1.00 39.16 291 THR D CA 1
ATOM 10179 C C . THR D 1 294 ? 6.440 120.865 52.731 1.00 38.02 291 THR D C 1
ATOM 10180 O O . THR D 1 294 ? 7.633 121.158 52.863 1.00 37.38 291 THR D O 1
ATOM 10184 N N . GLY D 1 295 ? 5.474 121.780 52.633 1.00 37.12 292 GLY D N 1
ATOM 10185 C CA . GLY D 1 295 ? 5.775 123.218 52.674 1.00 36.31 292 GLY D CA 1
ATOM 10186 C C . GLY D 1 295 ? 6.769 123.587 51.588 1.00 35.31 292 GLY D C 1
ATOM 10187 O O . GLY D 1 295 ? 6.554 123.271 50.420 1.00 35.62 292 GLY D O 1
ATOM 10188 N N . THR D 1 296 ? 7.870 124.219 51.971 1.00 34.38 293 THR D N 1
ATOM 10189 C CA . THR D 1 296 ? 8.898 124.603 51.006 1.00 33.79 293 THR D CA 1
ATOM 10190 C C . THR D 1 296 ? 10.061 123.589 50.938 1.00 33.44 293 THR D C 1
ATOM 10191 O O . THR D 1 296 ? 11.114 123.876 50.365 1.00 32.55 293 THR D O 1
ATOM 10195 N N . GLY D 1 297 ? 9.858 122.404 51.524 1.00 32.81 294 GLY D N 1
ATOM 10196 C CA . GLY D 1 297 ? 10.812 121.313 51.398 1.00 32.86 294 GLY D CA 1
ATOM 10197 C C . GLY D 1 297 ? 11.560 121.021 52.678 1.00 32.73 294 GLY D C 1
ATOM 10198 O O . GLY D 1 297 ? 12.014 121.941 53.357 1.00 32.81 294 GLY D O 1
ATOM 10199 N N . VAL D 1 298 ? 11.677 119.736 53.003 1.00 32.12 295 VAL D N 1
ATOM 10200 C CA . VAL D 1 298 ? 12.342 119.297 54.231 1.00 32.13 295 VAL D CA 1
ATOM 10201 C C . VAL D 1 298 ? 13.427 118.295 53.853 1.00 31.98 295 VAL D C 1
ATOM 10202 O O . VAL D 1 298 ? 13.129 117.276 53.227 1.00 31.66 295 VAL D O 1
ATOM 10206 N N . PRO D 1 299 ? 14.687 118.585 54.221 1.00 31.97 296 PRO D N 1
ATOM 10207 C CA . PRO D 1 299 ? 15.771 117.624 54.064 1.00 31.56 296 PRO D CA 1
ATOM 10208 C C . PRO D 1 299 ? 15.406 116.316 54.786 1.00 31.65 296 PRO D C 1
ATOM 10209 O O . PRO D 1 299 ? 15.218 116.303 56.001 1.00 31.41 296 PRO D O 1
ATOM 10213 N N . THR D 1 300 ? 15.268 115.234 54.028 1.00 31.52 297 THR D N 1
ATOM 10214 C CA . THR D 1 300 ? 14.700 114.013 54.570 1.00 31.90 297 THR D CA 1
ATOM 10215 C C . THR D 1 300 ? 15.501 112.800 54.144 1.00 32.14 297 THR D C 1
ATOM 10216 O O . THR D 1 300 ? 15.921 112.708 52.997 1.00 31.85 297 THR D O 1
ATOM 10220 N N . LEU D 1 301 ? 15.683 111.849 55.046 1.00 32.61 298 LEU D N 1
ATOM 10221 C CA . LEU D 1 301 ? 15.984 110.506 54.544 1.00 33.80 298 LEU D CA 1
ATOM 10222 C C . LEU D 1 301 ? 15.366 109.353 55.301 1.00 33.19 298 LEU D C 1
ATOM 10223 O O . LEU D 1 301 ? 14.842 109.499 56.407 1.00 32.77 298 LEU D O 1
ATOM 10228 N N . VAL D 1 302 ? 15.455 108.203 54.651 1.00 32.73 299 VAL D N 1
ATOM 10229 C CA . VAL D 1 302 ? 14.825 107.001 55.085 1.00 31.86 299 VAL D CA 1
ATOM 10230 C C . VAL D 1 302 ? 15.948 106.092 55.551 1.00 31.40 299 VAL D C 1
ATOM 10231 O O . VAL D 1 302 ? 16.988 105.962 54.893 1.00 30.63 299 VAL D O 1
ATOM 10243 N N . GLY D 1 304 ? 16.497 102.318 58.257 1.00 30.81 301 GLY D N 1
ATOM 10244 C CA . GLY D 1 304 ? 15.900 101.333 59.146 1.00 30.83 301 GLY D CA 1
ATOM 10245 C C . GLY D 1 304 ? 16.573 99.987 59.062 1.00 30.25 301 GLY D C 1
ATOM 10246 O O . GLY D 1 304 ? 17.456 99.780 58.229 1.00 29.48 301 GLY D O 1
ATOM 10247 N N . PRO D 1 305 ? 16.151 99.055 59.926 1.00 30.75 302 PRO D N 1
ATOM 10248 C CA . PRO D 1 305 ? 16.735 97.712 59.867 1.00 30.95 302 PRO D CA 1
ATOM 10249 C C . PRO D 1 305 ? 16.138 96.959 58.685 1.00 30.83 302 PRO D C 1
ATOM 10250 O O . PRO D 1 305 ? 14.966 97.160 58.357 1.00 30.63 302 PRO D O 1
ATOM 10254 N N . ALA D 1 306 ? 16.958 96.140 58.030 1.00 30.61 303 ALA D N 1
ATOM 10255 C CA . ALA D 1 306 ? 16.491 95.214 57.011 1.00 30.47 303 ALA D CA 1
ATOM 10256 C C . ALA D 1 306 ? 15.699 94.090 57.658 1.00 30.52 303 ALA D C 1
ATOM 10257 O O . ALA D 1 306 ? 15.894 93.767 58.830 1.00 30.26 303 ALA D O 1
ATOM 10259 N N . THR D 1 307 ? 14.787 93.507 56.894 1.00 30.79 304 THR D N 1
ATOM 10260 C CA . THR D 1 307 ? 14.058 92.331 57.334 1.00 31.28 304 THR D CA 1
ATOM 10261 C C . THR D 1 307 ? 14.150 91.300 56.224 1.00 30.84 304 THR D C 1
ATOM 10262 O O . THR D 1 307 ? 14.534 91.633 55.102 1.00 30.23 304 THR D O 1
ATOM 10266 N N . ARG D 1 308 ? 13.785 90.058 56.529 1.00 30.16 305 ARG D N 1
ATOM 10267 C CA . ARG D 1 308 ? 13.546 89.073 55.500 1.00 30.53 305 ARG D CA 1
ATOM 10268 C C . ARG D 1 308 ? 12.039 88.912 55.370 1.00 31.49 305 ARG D C 1
ATOM 10269 O O . ARG D 1 308 ? 11.322 88.872 56.382 1.00 30.95 305 ARG D O 1
ATOM 10277 N N . HIS D 1 309 ? 11.564 88.820 54.129 1.00 32.51 306 HIS D N 1
ATOM 10278 C CA . HIS D 1 309 ? 10.135 88.703 53.847 1.00 33.78 306 HIS D CA 1
ATOM 10279 C C . HIS D 1 309 ? 9.472 90.004 54.297 1.00 34.65 306 HIS D C 1
ATOM 10280 O O . HIS D 1 309 ? 10.110 90.856 54.911 1.00 36.32 306 HIS D O 1
ATOM 10287 N N . GLY D 1 310 ? 8.219 90.208 53.968 1.00 35.31 307 GLY D N 1
ATOM 10288 C CA . GLY D 1 310 ? 7.585 91.497 54.290 1.00 35.07 307 GLY D CA 1
ATOM 10289 C C . GLY D 1 310 ? 6.205 91.428 53.707 1.00 34.87 307 GLY D C 1
ATOM 10290 O O . GLY D 1 310 ? 5.982 90.661 52.767 1.00 35.17 307 GLY D O 1
ATOM 10291 N N . HIS D 1 311 ? 5.276 92.199 54.269 1.00 34.82 308 HIS D N 1
ATOM 10292 C CA . HIS D 1 311 ? 3.902 92.248 53.763 1.00 33.86 308 HIS D CA 1
ATOM 10293 C C . HIS D 1 311 ? 3.293 90.856 53.660 1.00 33.02 308 HIS D C 1
ATOM 10294 O O . HIS D 1 311 ? 2.601 90.525 52.697 1.00 33.13 308 HIS D O 1
ATOM 10301 N N . CYS D 1 312 ? 3.577 90.038 54.669 1.00 31.93 309 CYS D N 1
ATOM 10302 C CA . CYS D 1 312 ? 2.990 88.717 54.787 1.00 30.98 309 CYS D CA 1
ATOM 10303 C C . CYS D 1 312 ? 2.865 88.331 56.264 1.00 30.06 309 CYS D C 1
ATOM 10304 O O . CYS D 1 312 ? 3.033 89.181 57.155 1.00 29.07 309 CYS D O 1
ATOM 10307 N N . ALA D 1 313 ? 2.547 87.060 56.514 1.00 29.61 310 ALA D N 1
ATOM 10308 C CA . ALA D 1 313 ? 2.281 86.558 57.865 1.00 29.37 310 ALA D CA 1
ATOM 10309 C C . ALA D 1 313 ? 3.418 86.840 58.863 1.00 29.13 310 ALA D C 1
ATOM 10310 O O . ALA D 1 313 ? 3.155 87.007 60.060 1.00 29.58 310 ALA D O 1
ATOM 10312 N N . ALA D 1 314 ? 4.659 86.889 58.376 1.00 27.91 311 ALA D N 1
ATOM 10313 C CA . ALA D 1 314 ? 5.839 87.035 59.236 1.00 28.48 311 ALA D CA 1
ATOM 10314 C C . ALA D 1 314 ? 7.059 87.544 58.477 1.00 28.75 311 ALA D C 1
ATOM 10315 O O . ALA D 1 314 ? 7.313 87.138 57.338 1.00 29.25 311 ALA D O 1
ATOM 10317 N N . SER D 1 315 ? 7.796 88.445 59.124 1.00 28.18 312 SER D N 1
ATOM 10318 C CA . SER D 1 315 ? 9.117 88.865 58.678 1.00 27.94 312 SER D CA 1
ATOM 10319 C C . SER D 1 315 ? 10.147 88.418 59.720 1.00 27.14 312 SER D C 1
ATOM 10320 O O . SER D 1 315 ? 9.792 88.037 60.828 1.00 26.89 312 SER D O 1
ATOM 10323 N N . ILE D 1 316 ? 11.423 88.484 59.363 1.00 26.40 313 ILE D N 1
ATOM 10324 C CA . ILE D 1 316 ? 12.503 88.123 60.283 1.00 25.59 313 ILE D CA 1
ATOM 10325 C C . ILE D 1 316 ? 13.448 89.306 60.369 1.00 25.86 313 ILE D C 1
ATOM 10326 O O . ILE D 1 316 ? 13.753 89.945 59.362 1.00 25.52 313 ILE D O 1
ATOM 10331 N N . ALA D 1 317 ? 13.886 89.616 61.583 1.00 25.73 314 ALA D N 1
ATOM 10332 C CA . ALA D 1 317 ? 14.836 90.683 61.790 1.00 25.35 314 ALA D CA 1
ATOM 10333 C C . ALA D 1 317 ? 15.903 90.210 62.766 1.00 25.85 314 ALA D C 1
ATOM 10334 O O . ALA D 1 317 ? 15.692 89.252 63.529 1.00 25.47 314 ALA D O 1
ATOM 10336 N N . ASP D 1 318 ? 17.046 90.887 62.706 1.00 26.66 315 ASP D N 1
ATOM 10337 C CA . ASP D 1 318 ? 18.219 90.587 63.525 1.00 27.82 315 ASP D CA 1
ATOM 10338 C C . ASP D 1 318 ? 18.249 91.637 64.626 1.00 28.16 315 ASP D C 1
ATOM 10339 O O . ASP D 1 318 ? 18.240 92.830 64.334 1.00 26.96 315 ASP D O 1
ATOM 10344 N N . CYS D 1 319 ? 18.284 91.191 65.882 1.00 28.67 316 CYS D N 1
ATOM 10345 C CA . CYS D 1 319 ? 18.346 92.102 67.031 1.00 30.01 316 CYS D CA 1
ATOM 10346 C C . CYS D 1 319 ? 19.524 93.062 67.046 1.00 29.93 316 CYS D C 1
ATOM 10347 O O . CYS D 1 319 ? 19.345 94.222 67.416 1.00 30.38 316 CYS D O 1
ATOM 10350 N N . ARG D 1 320 ? 20.713 92.602 66.651 1.00 29.93 317 ARG D N 1
ATOM 10351 C CA . ARG D 1 320 ? 21.871 93.517 66.526 1.00 30.61 317 ARG D CA 1
ATOM 10352 C C . ARG D 1 320 ? 21.562 94.718 65.614 1.00 29.66 317 ARG D C 1
ATOM 10353 O O . ARG D 1 320 ? 21.814 95.855 65.998 1.00 29.11 317 ARG D O 1
ATOM 10361 N N . ASP D 1 321 ? 20.975 94.469 64.438 1.00 29.24 318 ASP D N 1
ATOM 10362 C CA . ASP D 1 321 ? 20.595 95.547 63.510 1.00 28.91 318 ASP D CA 1
ATOM 10363 C C . ASP D 1 321 ? 19.717 96.594 64.197 1.00 28.61 318 ASP D C 1
ATOM 10364 O O . ASP D 1 321 ? 19.885 97.779 63.986 1.00 28.91 318 ASP D O 1
ATOM 10369 N N . ILE D 1 322 ? 18.769 96.135 65.002 1.00 28.72 319 ILE D N 1
ATOM 10370 C CA . ILE D 1 322 ? 17.809 97.005 65.687 1.00 28.48 319 ILE D CA 1
ATOM 10371 C C . ILE D 1 322 ? 18.504 97.862 66.742 1.00 28.46 319 ILE D C 1
ATOM 10372 O O . ILE D 1 322 ? 18.229 99.060 66.856 1.00 27.82 319 ILE D O 1
ATOM 10377 N N . LEU D 1 323 ? 19.406 97.243 67.504 1.00 28.66 320 LEU D N 1
ATOM 10378 C CA . LEU D 1 323 ? 20.175 97.952 68.529 1.00 29.38 320 LEU D CA 1
ATOM 10379 C C . LEU D 1 323 ? 21.092 99.010 67.919 1.00 28.48 320 LEU D C 1
ATOM 10380 O O . LEU D 1 323 ? 21.195 100.111 68.441 1.00 28.59 320 LEU D O 1
ATOM 10385 N N . GLN D 1 324 ? 21.743 98.675 66.807 1.00 28.11 321 GLN D N 1
ATOM 10386 C CA . GLN D 1 324 ? 22.607 99.617 66.090 1.00 28.10 321 GLN D CA 1
ATOM 10387 C C . GLN D 1 324 ? 21.843 100.827 65.515 1.00 28.29 321 GLN D C 1
ATOM 10388 O O . GLN D 1 324 ? 22.355 101.944 65.526 1.00 28.32 321 GLN D O 1
ATOM 10402 N N . GLU D 1 326 ? 19.036 102.067 66.877 1.00 31.17 323 GLU D N 1
ATOM 10403 C CA . GLU D 1 326 ? 18.792 102.785 68.126 1.00 32.66 323 GLU D CA 1
ATOM 10404 C C . GLU D 1 326 ? 19.979 103.694 68.462 1.00 31.75 323 GLU D C 1
ATOM 10405 O O . GLU D 1 326 ? 19.817 104.883 68.734 1.00 31.84 323 GLU D O 1
ATOM 10411 N N . GLN D 1 327 ? 21.168 103.110 68.428 1.00 30.97 324 GLN D N 1
ATOM 10412 C CA . GLN D 1 327 ? 22.398 103.787 68.766 1.00 30.97 324 GLN D CA 1
ATOM 10413 C C . GLN D 1 327 ? 22.754 104.897 67.772 1.00 30.08 324 GLN D C 1
ATOM 10414 O O . GLN D 1 327 ? 23.155 105.998 68.171 1.00 28.96 324 GLN D O 1
ATOM 10420 N N . LEU D 1 328 ? 22.603 104.606 66.484 1.00 29.21 325 LEU D N 1
ATOM 10421 C CA . LEU D 1 328 ? 22.808 105.606 65.451 1.00 29.02 325 LEU D CA 1
ATOM 10422 C C . LEU D 1 328 ? 21.795 106.763 65.546 1.00 29.13 325 LEU D C 1
ATOM 10423 O O . LEU D 1 328 ? 22.176 107.918 65.412 1.00 28.65 325 LEU D O 1
ATOM 10428 N N . LEU D 1 329 ? 20.520 106.456 65.794 1.00 29.51 326 LEU D N 1
ATOM 10429 C CA . LEU D 1 329 ? 19.500 107.516 65.958 1.00 30.22 326 LEU D CA 1
ATOM 10430 C C . LEU D 1 329 ? 19.833 108.445 67.131 1.00 30.40 326 LEU D C 1
ATOM 10431 O O . LEU D 1 329 ? 19.802 109.672 66.994 1.00 30.50 326 LEU D O 1
ATOM 10436 N N . SER D 1 330 ? 20.158 107.843 68.268 1.00 30.57 327 SER D N 1
ATOM 10437 C CA . SER D 1 330 ? 20.601 108.570 69.447 1.00 31.47 327 SER D CA 1
ATOM 10438 C C . SER D 1 330 ? 21.825 109.468 69.154 1.00 31.38 327 SER D C 1
ATOM 10439 O O . SER D 1 330 ? 21.832 110.634 69.523 1.00 31.38 327 SER D O 1
ATOM 10442 N N . ALA D 1 331 ? 22.835 108.928 68.475 1.00 31.46 328 ALA D N 1
ATOM 10443 C CA . ALA D 1 331 ? 24.082 109.656 68.209 1.00 31.69 328 ALA D CA 1
ATOM 10444 C C . ALA D 1 331 ? 23.848 110.811 67.242 1.00 31.98 328 ALA D C 1
ATOM 10445 O O . ALA D 1 331 ? 24.422 111.887 67.415 1.00 31.52 328 ALA D O 1
ATOM 10447 N N . LEU D 1 332 ? 23.008 110.578 66.233 1.00 32.14 329 LEU D N 1
ATOM 10448 C CA . LEU D 1 332 ? 22.637 111.616 65.279 1.00 32.64 329 LEU D CA 1
ATOM 10449 C C . LEU D 1 332 ? 21.943 112.785 65.967 1.00 32.77 329 LEU D C 1
ATOM 10450 O O . LEU D 1 332 ? 22.248 113.942 65.693 1.00 32.76 329 LEU D O 1
ATOM 10455 N N . ILE D 1 333 ? 21.011 112.465 66.856 1.00 33.00 330 ILE D N 1
ATOM 10456 C CA . ILE D 1 333 ? 20.206 113.457 67.549 1.00 33.36 330 ILE D CA 1
ATOM 10457 C C . ILE D 1 333 ? 21.100 114.335 68.423 1.00 33.53 330 ILE D C 1
ATOM 10458 O O . ILE D 1 333 ? 20.961 115.561 68.432 1.00 33.25 330 ILE D O 1
ATOM 10463 N N . GLN D 1 334 ? 22.050 113.708 69.112 1.00 33.72 331 GLN D N 1
ATOM 10464 C CA . GLN D 1 334 ? 22.981 114.444 69.980 1.00 33.88 331 GLN D CA 1
ATOM 10465 C C . GLN D 1 334 ? 23.890 115.402 69.215 1.00 33.86 331 GLN D C 1
ATOM 10466 O O . GLN D 1 334 ? 24.459 116.313 69.814 1.00 34.39 331 GLN D O 1
ATOM 10472 N N . ARG D 1 335 ? 24.026 115.200 67.906 1.00 33.71 332 ARG D N 1
ATOM 10473 C CA . ARG D 1 335 ? 24.915 116.027 67.076 1.00 33.57 332 ARG D CA 1
ATOM 10474 C C . ARG D 1 335 ? 24.158 116.974 66.142 1.00 33.77 332 ARG D C 1
ATOM 10475 O O . ARG D 1 335 ? 24.766 117.671 65.329 1.00 33.48 332 ARG D O 1
ATOM 10483 N N . LEU D 1 336 ? 22.833 117.002 66.234 1.00 33.84 333 LEU D N 1
ATOM 10484 C CA . LEU D 1 336 ? 22.073 117.815 65.296 1.00 34.53 333 LEU D CA 1
ATOM 10485 C C . LEU D 1 336 ? 21.972 119.284 65.760 1.00 34.42 333 LEU D C 1
ATOM 10486 O O . LEU D 1 336 ? 20.922 119.746 66.204 1.00 34.32 333 LEU D O 1
ATOM 10491 N N . THR D 1 337 ? 23.081 120.010 65.653 1.00 34.49 334 THR D N 1
ATOM 10492 C CA . THR D 1 337 ? 23.128 121.418 66.064 1.00 34.79 334 THR D CA 1
ATOM 10493 C C . THR D 1 337 ? 22.553 122.334 64.982 1.00 35.18 334 THR D C 1
ATOM 10494 O O . THR D 1 337 ? 22.453 121.944 63.819 1.00 34.21 334 THR D O 1
ATOM 10498 N N . ARG D 1 338 ? 22.182 123.549 65.377 1.00 36.28 335 ARG D N 1
ATOM 10499 C CA . ARG D 1 338 ? 21.721 124.578 64.447 1.00 37.68 335 ARG D CA 1
ATOM 10500 C C . ARG D 1 338 ? 22.723 124.758 63.315 1.00 38.47 335 ARG D C 1
ATOM 10501 O O . ARG D 1 338 ? 22.339 124.782 62.145 1.00 38.80 335 ARG D O 1
ATOM 10509 N N . GLU D 1 339 ? 24.002 124.886 63.664 1.00 39.27 336 GLU D N 1
ATOM 10510 C CA . GLU D 1 339 ? 25.058 125.059 62.668 1.00 40.67 336 GLU D CA 1
ATOM 10511 C C . GLU D 1 339 ? 25.173 123.853 61.738 1.00 40.78 336 GLU D C 1
ATOM 10512 O O . GLU D 1 339 ? 25.363 124.020 60.532 1.00 40.93 336 GLU D O 1
ATOM 10518 N N . THR D 1 340 ? 25.047 122.646 62.293 1.00 40.95 337 THR D N 1
ATOM 10519 C CA . THR D 1 340 ? 25.021 121.439 61.473 1.00 40.95 337 THR D CA 1
ATOM 10520 C C . THR D 1 340 ? 23.895 121.475 60.452 1.00 41.06 337 THR D C 1
ATOM 10521 O O . THR D 1 340 ? 24.152 121.315 59.265 1.00 40.67 337 THR D O 1
ATOM 10525 N N . VAL D 1 341 ? 22.659 121.709 60.893 1.00 41.80 338 VAL D N 1
ATOM 10526 C CA . VAL D 1 341 ? 21.538 121.696 59.954 1.00 42.98 338 VAL D CA 1
ATOM 10527 C C . VAL D 1 341 ? 21.558 122.865 58.965 1.00 44.06 338 VAL D C 1
ATOM 10528 O O . VAL D 1 341 ? 20.977 122.749 57.885 1.00 44.17 338 VAL D O 1
ATOM 10532 N N . VAL D 1 342 ? 22.221 123.968 59.321 1.00 45.51 339 VAL D N 1
ATOM 10533 C CA . VAL D 1 342 ? 22.421 125.090 58.386 1.00 46.95 339 VAL D CA 1
ATOM 10534 C C . VAL D 1 342 ? 23.378 124.711 57.247 1.00 48.01 339 VAL D C 1
ATOM 10535 O O . VAL D 1 342 ? 23.109 125.010 56.084 1.00 48.10 339 VAL D O 1
ATOM 10539 N N . GLN D 1 343 ? 24.493 124.059 57.575 1.00 49.34 340 GLN D N 1
ATOM 10540 C CA . GLN D 1 343 ? 25.475 123.740 56.545 1.00 51.05 340 GLN D CA 1
ATOM 10541 C C . GLN D 1 343 ? 25.111 122.495 55.727 1.00 51.41 340 GLN D C 1
ATOM 10542 O O . GLN D 1 343 ? 25.705 122.237 54.678 1.00 51.59 340 GLN D O 1
ATOM 10548 N N . LEU D 1 344 ? 24.119 121.743 56.198 1.00 51.94 341 LEU D N 1
ATOM 10549 C CA . LEU D 1 344 ? 23.612 120.608 55.445 1.00 52.08 341 LEU D CA 1
ATOM 10550 C C . LEU D 1 344 ? 22.531 121.038 54.449 1.00 51.94 341 LEU D C 1
ATOM 10551 O O . LEU D 1 344 ? 22.131 120.246 53.596 1.00 51.86 341 LEU D O 1
ATOM 10556 N N . THR D 1 345 ? 22.083 122.296 54.546 1.00 51.75 342 THR D N 1
ATOM 10557 C CA . THR D 1 345 ? 21.047 122.858 53.644 1.00 51.26 342 THR D CA 1
ATOM 10558 C C . THR D 1 345 ? 21.482 124.100 52.842 1.00 50.65 342 THR D C 1
ATOM 10559 O O . THR D 1 345 ? 20.642 124.812 52.284 1.00 50.32 342 THR D O 1
ATOM 10563 N N . ASP D 1 346 ? 22.787 124.349 52.785 1.00 49.86 343 ASP D N 1
ATOM 10564 C CA . ASP D 1 346 ? 23.335 125.514 52.095 1.00 49.34 343 ASP D CA 1
ATOM 10565 C C . ASP D 1 346 ? 23.688 125.166 50.648 1.00 48.75 343 ASP D C 1
ATOM 10566 O O . ASP D 1 346 ? 24.566 124.334 50.390 1.00 48.42 343 ASP D O 1
ATOM 10571 N N . PHE D 1 347 ? 23.003 125.809 49.707 1.00 48.17 344 PHE D N 1
ATOM 10572 C CA . PHE D 1 347 ? 23.125 125.444 48.297 1.00 47.89 344 PHE D CA 1
ATOM 10573 C C . PHE D 1 347 ? 24.078 126.320 47.479 1.00 48.58 344 PHE D C 1
ATOM 10574 O O . PHE D 1 347 ? 24.266 126.090 46.284 1.00 48.62 344 PHE D O 1
ATOM 10582 N N . ARG D 1 348 ? 24.681 127.316 48.123 1.00 49.66 345 ARG D N 1
ATOM 10583 C CA . ARG D 1 348 ? 25.755 128.086 47.500 1.00 51.06 345 ARG D CA 1
ATOM 10584 C C . ARG D 1 348 ? 27.055 127.285 47.507 1.00 51.06 345 ARG D C 1
ATOM 10585 O O . ARG D 1 348 ? 27.784 127.252 46.513 1.00 51.54 345 ARG D O 1
ATOM 10593 N N . ALA E 1 3 ? 20.035 136.554 18.787 1.00 40.99 0 ALA E N 1
ATOM 10594 C CA . ALA E 1 3 ? 21.132 135.544 18.634 1.00 40.26 0 ALA E CA 1
ATOM 10595 C C . ALA E 1 3 ? 21.047 134.419 19.681 1.00 39.40 0 ALA E C 1
ATOM 10596 O O . ALA E 1 3 ? 20.494 134.603 20.782 1.00 39.71 0 ALA E O 1
ATOM 10606 N N . ASP E 1 5 ? 23.070 131.993 22.239 1.00 34.10 2 ASP E N 1
ATOM 10607 C CA . ASP E 1 5 ? 24.318 131.785 22.960 1.00 33.68 2 ASP E CA 1
ATOM 10608 C C . ASP E 1 5 ? 24.622 130.289 23.017 1.00 33.44 2 ASP E C 1
ATOM 10609 O O . ASP E 1 5 ? 24.235 129.584 23.960 1.00 33.12 2 ASP E O 1
ATOM 10614 N N . LEU E 1 6 ? 25.340 129.813 22.007 1.00 32.90 3 LEU E N 1
ATOM 10615 C CA . LEU E 1 6 ? 25.609 128.395 21.892 1.00 33.09 3 LEU E CA 1
ATOM 10616 C C . LEU E 1 6 ? 26.560 127.879 22.973 1.00 32.99 3 LEU E C 1
ATOM 10617 O O . LEU E 1 6 ? 26.487 126.709 23.342 1.00 32.83 3 LEU E O 1
ATOM 10622 N N . SER E 1 7 ? 27.435 128.733 23.495 1.00 32.41 4 SER E N 1
ATOM 10623 C CA . SER E 1 7 ? 28.317 128.292 24.568 1.00 32.72 4 SER E CA 1
ATOM 10624 C C . SER E 1 7 ? 27.543 128.058 25.877 1.00 31.81 4 SER E C 1
ATOM 10625 O O . SER E 1 7 ? 27.877 127.160 26.648 1.00 31.65 4 SER E O 1
ATOM 10628 N N . LEU E 1 8 ? 26.512 128.864 26.111 1.00 31.54 5 LEU E N 1
ATOM 10629 C CA . LEU E 1 8 ? 25.627 128.697 27.264 1.00 30.83 5 LEU E CA 1
ATOM 10630 C C . LEU E 1 8 ? 24.767 127.444 27.124 1.00 30.50 5 LEU E C 1
ATOM 10631 O O . LEU E 1 8 ? 24.610 126.700 28.087 1.00 31.12 5 LEU E O 1
ATOM 10636 N N . LEU E 1 9 ? 24.204 127.219 25.939 1.00 30.15 6 LEU E N 1
ATOM 10637 C CA . LEU E 1 9 ? 23.390 126.027 25.718 1.00 30.14 6 LEU E CA 1
ATOM 10638 C C . LEU E 1 9 ? 24.238 124.749 25.791 1.00 29.74 6 LEU E C 1
ATOM 10639 O O . LEU E 1 9 ? 23.781 123.735 26.335 1.00 29.06 6 LEU E O 1
ATOM 10644 N N . LYS E 1 10 ? 25.471 124.814 25.275 1.00 28.66 7 LYS E N 1
ATOM 10645 C CA . LYS E 1 10 ? 26.433 123.718 25.398 1.00 28.47 7 LYS E CA 1
ATOM 10646 C C . LYS E 1 10 ? 26.729 123.421 26.871 1.00 27.79 7 LYS E C 1
ATOM 10647 O O . LYS E 1 10 ? 26.697 122.264 27.291 1.00 27.46 7 LYS E O 1
ATOM 10653 N N . ALA E 1 11 ? 26.994 124.465 27.657 1.00 27.10 8 ALA E N 1
ATOM 10654 C CA . ALA E 1 11 ? 27.300 124.291 29.075 1.00 26.69 8 ALA E CA 1
ATOM 10655 C C . ALA E 1 11 ? 26.132 123.642 29.830 1.00 26.30 8 ALA E C 1
ATOM 10656 O O . ALA E 1 11 ? 26.337 122.773 30.674 1.00 25.57 8 ALA E O 1
ATOM 10658 N N . LEU E 1 12 ? 24.910 124.065 29.509 1.00 26.07 9 LEU E N 1
ATOM 10659 C CA . LEU E 1 12 ? 23.705 123.538 30.166 1.00 26.50 9 LEU E CA 1
ATOM 10660 C C . LEU E 1 12 ? 23.401 122.106 29.747 1.00 26.68 9 LEU E C 1
ATOM 10661 O O . LEU E 1 12 ? 23.138 121.254 30.591 1.00 27.04 9 LEU E O 1
ATOM 10666 N N . SER E 1 13 ? 23.438 121.849 28.442 1.00 26.90 10 SER E N 1
ATOM 10667 C CA . SER E 1 13 ? 23.203 120.513 27.906 1.00 26.95 10 SER E CA 1
ATOM 10668 C C . SER E 1 13 ? 24.187 119.481 28.491 1.00 26.82 10 SER E C 1
ATOM 10669 O O . SER E 1 13 ? 23.794 118.379 28.856 1.00 26.59 10 SER E O 1
ATOM 10672 N N . GLU E 1 14 ? 25.464 119.855 28.556 1.00 26.67 11 GLU E N 1
ATOM 10673 C CA . GLU E 1 14 ? 26.526 118.947 28.982 1.00 26.54 11 GLU E CA 1
ATOM 10674 C C . GLU E 1 14 ? 26.653 118.822 30.481 1.00 26.23 11 GLU E C 1
ATOM 10675 O O . GLU E 1 14 ? 27.275 117.880 30.969 1.00 25.97 11 GLU E O 1
ATOM 10681 N N . ALA E 1 15 ? 26.076 119.764 31.223 1.00 26.36 12 ALA E N 1
ATOM 10682 C CA . ALA E 1 15 ? 26.111 119.674 32.683 1.00 26.51 12 ALA E CA 1
ATOM 10683 C C . ALA E 1 15 ? 25.428 118.368 33.056 1.00 26.95 12 ALA E C 1
ATOM 10684 O O . ALA E 1 15 ? 24.448 117.974 32.414 1.00 26.70 12 ALA E O 1
ATOM 10686 N N . ASP E 1 16 ? 25.965 117.682 34.055 1.00 27.55 13 ASP E N 1
ATOM 10687 C CA . ASP E 1 16 ? 25.368 116.433 34.541 1.00 28.16 13 ASP E CA 1
ATOM 10688 C C . ASP E 1 16 ? 24.656 116.691 35.843 1.00 28.39 13 ASP E C 1
ATOM 10689 O O . ASP E 1 16 ? 25.291 116.953 36.867 1.00 28.46 13 ASP E O 1
ATOM 10694 N N . ALA E 1 17 ? 23.331 116.621 35.800 1.00 28.02 14 ALA E N 1
ATOM 10695 C CA . ALA E 1 17 ? 22.527 116.987 36.947 1.00 28.47 14 ALA E CA 1
ATOM 10696 C C . ALA E 1 17 ? 21.276 116.132 37.001 1.00 28.34 14 ALA E C 1
ATOM 10697 O O . ALA E 1 17 ? 20.454 116.189 36.087 1.00 28.60 14 ALA E O 1
ATOM 10699 N N . ILE E 1 18 ? 21.147 115.322 38.057 1.00 28.52 15 ILE E N 1
ATOM 10700 C CA . ILE E 1 18 ? 19.917 114.535 38.290 1.00 28.12 15 ILE E CA 1
ATOM 10701 C C . ILE E 1 18 ? 19.307 114.925 39.629 1.00 27.98 15 ILE E C 1
ATOM 10702 O O . ILE E 1 18 ? 19.921 115.676 40.382 1.00 27.97 15 ILE E O 1
ATOM 10707 N N . ALA E 1 19 ? 18.105 114.424 39.924 1.00 28.08 16 ALA E N 1
ATOM 10708 C CA . ALA E 1 19 ? 17.400 114.742 41.175 1.00 28.65 16 ALA E CA 1
ATOM 10709 C C . ALA E 1 19 ? 18.318 114.650 42.372 1.00 29.32 16 ALA E C 1
ATOM 10710 O O . ALA E 1 19 ? 18.984 113.624 42.569 1.00 29.71 16 ALA E O 1
ATOM 10712 N N . SER E 1 20 ? 18.337 115.722 43.162 1.00 29.55 17 SER E N 1
ATOM 10713 C CA . SER E 1 20 ? 19.165 115.856 44.374 1.00 30.12 17 SER E CA 1
ATOM 10714 C C . SER E 1 20 ? 20.655 116.144 44.146 1.00 29.79 17 SER E C 1
ATOM 10715 O O . SER E 1 20 ? 21.347 116.473 45.092 1.00 29.24 17 SER E O 1
ATOM 10718 N N . SER E 1 21 ? 21.144 116.012 42.909 1.00 29.72 18 SER E N 1
ATOM 10719 C CA . SER E 1 21 ? 22.521 116.418 42.566 1.00 30.15 18 SER E CA 1
ATOM 10720 C C . SER E 1 21 ? 22.494 117.306 41.343 1.00 29.22 18 SER E C 1
ATOM 10721 O O . SER E 1 21 ? 22.755 116.853 40.243 1.00 29.77 18 SER E O 1
ATOM 10724 N N . GLU E 1 22 ? 22.191 118.576 41.554 1.00 29.07 19 GLU E N 1
ATOM 10725 C CA . GLU E 1 22 ? 21.955 119.512 40.487 1.00 28.58 19 GLU E CA 1
ATOM 10726 C C . GLU E 1 22 ? 22.928 120.678 40.584 1.00 28.24 19 GLU E C 1
ATOM 10727 O O . GLU E 1 22 ? 22.698 121.730 39.978 1.00 27.44 19 GLU E O 1
ATOM 10733 N N . GLN E 1 23 ? 24.008 120.487 41.343 1.00 27.74 20 GLN E N 1
ATOM 10734 C CA . GLN E 1 23 ? 25.002 121.531 41.553 1.00 28.80 20 GLN E CA 1
ATOM 10735 C C . GLN E 1 23 ? 25.613 122.091 40.255 1.00 28.79 20 GLN E C 1
ATOM 10736 O O . GLN E 1 23 ? 25.807 123.294 40.155 1.00 29.05 20 GLN E O 1
ATOM 10742 N N . GLU E 1 24 ? 25.866 121.237 39.260 1.00 28.55 21 GLU E N 1
ATOM 10743 C CA . GLU E 1 24 ? 26.420 121.685 37.975 1.00 29.04 21 GLU E CA 1
ATOM 10744 C C . GLU E 1 24 ? 25.529 122.666 37.196 1.00 29.13 21 GLU E C 1
ATOM 10745 O O . GLU E 1 24 ? 26.044 123.549 36.507 1.00 29.52 21 GLU E O 1
ATOM 10751 N N . VAL E 1 25 ? 24.207 122.492 37.273 1.00 29.42 22 VAL E N 1
ATOM 10752 C CA . VAL E 1 25 ? 23.256 123.450 36.682 1.00 29.19 22 VAL E CA 1
ATOM 10753 C C . VAL E 1 25 ? 23.060 124.661 37.605 1.00 29.51 22 VAL E C 1
ATOM 10754 O O . VAL E 1 25 ? 23.041 125.814 37.161 1.00 28.83 22 VAL E O 1
ATOM 10758 N N . ARG E 1 26 ? 22.899 124.394 38.892 1.00 29.54 23 ARG E N 1
ATOM 10759 C CA . ARG E 1 26 ? 22.719 125.464 39.860 1.00 30.40 23 ARG E CA 1
ATOM 10760 C C . ARG E 1 26 ? 23.882 126.456 39.806 1.00 30.84 23 ARG E C 1
ATOM 10761 O O . ARG E 1 26 ? 23.644 127.665 39.834 1.00 30.78 23 ARG E O 1
ATOM 10769 N N . GLN E 1 27 ? 25.123 125.966 39.694 1.00 31.46 24 GLN E N 1
ATOM 10770 C CA . GLN E 1 27 ? 26.285 126.877 39.633 1.00 32.79 24 GLN E CA 1
ATOM 10771 C C . GLN E 1 27 ? 26.234 127.806 38.416 1.00 31.49 24 GLN E C 1
ATOM 10772 O O . GLN E 1 27 ? 26.521 128.989 38.532 1.00 30.87 24 GLN E O 1
ATOM 10778 N N . ILE E 1 28 ? 25.828 127.281 37.265 1.00 31.13 25 ILE E N 1
ATOM 10779 C CA . ILE E 1 28 ? 25.658 128.111 36.066 1.00 30.97 25 ILE E CA 1
ATOM 10780 C C . ILE E 1 28 ? 24.664 129.240 36.331 1.00 31.32 25 ILE E C 1
ATOM 10781 O O . ILE E 1 28 ? 24.959 130.422 36.073 1.00 30.99 25 ILE E O 1
ATOM 10786 N N . LEU E 1 29 ? 23.509 128.864 36.878 1.00 30.82 26 LEU E N 1
ATOM 10787 C CA . LEU E 1 29 ? 22.448 129.797 37.216 1.00 31.54 26 LEU E CA 1
ATOM 10788 C C . LEU E 1 29 ? 22.885 130.859 38.231 1.00 31.46 26 LEU E C 1
ATOM 10789 O O . LEU E 1 29 ? 22.560 132.025 38.074 1.00 30.83 26 LEU E O 1
ATOM 10794 N N . LEU E 1 30 ? 23.593 130.429 39.273 1.00 32.10 27 LEU E N 1
ATOM 10795 C CA . LEU E 1 30 ? 24.081 131.321 40.315 1.00 33.31 27 LEU E CA 1
ATOM 10796 C C . LEU E 1 30 ? 25.119 132.310 39.791 1.00 33.91 27 LEU E C 1
ATOM 10797 O O . LEU E 1 30 ? 25.175 133.447 40.255 1.00 34.27 27 LEU E O 1
ATOM 10802 N N . GLU E 1 31 ? 25.941 131.883 38.835 1.00 34.45 28 GLU E N 1
ATOM 10803 C CA . GLU E 1 31 ? 26.918 132.781 38.215 1.00 35.79 28 GLU E CA 1
ATOM 10804 C C . GLU E 1 31 ? 26.214 133.863 37.387 1.00 34.91 28 GLU E C 1
ATOM 10805 O O . GLU E 1 31 ? 26.599 135.036 37.432 1.00 34.61 28 GLU E O 1
ATOM 10811 N N . GLU E 1 32 ? 25.167 133.474 36.655 1.00 34.38 29 GLU E N 1
ATOM 10812 C CA . GLU E 1 32 ? 24.379 134.440 35.879 1.00 34.48 29 GLU E CA 1
ATOM 10813 C C . GLU E 1 32 ? 23.713 135.490 36.765 1.00 34.40 29 GLU E C 1
ATOM 10814 O O . GLU E 1 32 ? 23.787 136.688 36.479 1.00 34.02 29 GLU E O 1
ATOM 10820 N N . ALA E 1 33 ? 23.086 135.038 37.848 1.00 34.29 30 ALA E N 1
ATOM 10821 C CA . ALA E 1 33 ? 22.423 135.933 38.795 1.00 34.67 30 ALA E CA 1
ATOM 10822 C C . ALA E 1 33 ? 23.396 136.889 39.474 1.00 35.02 30 ALA E C 1
ATOM 10823 O O . ALA E 1 33 ? 23.066 138.057 39.683 1.00 35.01 30 ALA E O 1
ATOM 10825 N N . ALA E 1 34 ? 24.581 136.391 39.819 1.00 35.95 31 ALA E N 1
ATOM 10826 C CA . ALA E 1 34 ? 25.588 137.185 40.535 1.00 36.87 31 ALA E CA 1
ATOM 10827 C C . ALA E 1 34 ? 26.158 138.258 39.626 1.00 37.64 31 ALA E C 1
ATOM 10828 O O . ALA E 1 34 ? 26.361 139.385 40.056 1.00 38.05 31 ALA E O 1
ATOM 10830 N N . ARG E 1 35 ? 26.398 137.910 38.364 1.00 38.44 32 ARG E N 1
ATOM 10831 C CA A ARG E 1 35 ? 26.916 138.885 37.400 0.50 38.85 32 ARG E CA 1
ATOM 10832 C CA B ARG E 1 35 ? 26.896 138.851 37.362 0.50 38.97 32 ARG E CA 1
ATOM 10833 C C . ARG E 1 35 ? 25.953 140.053 37.219 1.00 39.05 32 ARG E C 1
ATOM 10834 O O . ARG E 1 35 ? 26.386 141.170 36.964 1.00 39.50 32 ARG E O 1
ATOM 10849 N N . LEU E 1 36 ? 24.655 139.807 37.385 1.00 39.10 33 LEU E N 1
ATOM 10850 C CA . LEU E 1 36 ? 23.652 140.861 37.241 1.00 39.27 33 LEU E CA 1
ATOM 10851 C C . LEU E 1 36 ? 23.151 141.410 38.581 1.00 39.75 33 LEU E C 1
ATOM 10852 O O . LEU E 1 36 ? 22.135 142.111 38.635 1.00 39.35 33 LEU E O 1
ATOM 10857 N N . GLN E 1 37 ? 23.873 141.078 39.656 1.00 40.67 34 GLN E N 1
ATOM 10858 C CA . GLN E 1 37 ? 23.551 141.522 41.020 1.00 41.91 34 GLN E CA 1
ATOM 10859 C C . GLN E 1 37 ? 22.097 141.201 41.392 1.00 42.04 34 GLN E C 1
ATOM 10860 O O . GLN E 1 37 ? 21.391 142.024 41.971 1.00 42.22 34 GLN E O 1
ATOM 10866 N N . LYS E 1 38 ? 21.649 140.005 41.032 1.00 42.18 35 LYS E N 1
ATOM 10867 C CA . LYS E 1 38 ? 20.298 139.578 41.363 1.00 42.59 35 LYS E CA 1
ATOM 10868 C C . LYS E 1 38 ? 20.297 138.672 42.582 1.00 42.97 35 LYS E C 1
ATOM 10869 O O . LYS E 1 38 ? 21.141 137.776 42.711 1.00 43.10 35 LYS E O 1
ATOM 10875 N N . GLU E 1 39 ? 19.348 138.928 43.478 1.00 43.36 36 GLU E N 1
ATOM 10876 C CA . GLU E 1 39 ? 19.184 138.135 44.694 1.00 43.65 36 GLU E CA 1
ATOM 10877 C C . GLU E 1 39 ? 18.665 136.738 44.365 1.00 42.70 36 GLU E C 1
ATOM 10878 O O . GLU E 1 39 ? 17.774 136.567 43.532 1.00 42.64 36 GLU E O 1
ATOM 10884 N N . VAL E 1 40 ? 19.248 135.736 45.008 1.00 41.98 37 VAL E N 1
ATOM 10885 C CA . VAL E 1 40 ? 18.837 134.362 44.791 1.00 41.12 37 VAL E CA 1
ATOM 10886 C C . VAL E 1 40 ? 18.381 133.764 46.108 1.00 40.72 37 VAL E C 1
ATOM 10887 O O . VAL E 1 40 ? 19.074 133.868 47.130 1.00 40.59 37 VAL E O 1
ATOM 10891 N N . ARG E 1 41 ? 17.201 133.160 46.071 1.00 39.77 38 ARG E N 1
ATOM 10892 C CA . ARG E 1 41 ? 16.689 132.387 47.184 1.00 39.56 38 ARG E CA 1
ATOM 10893 C C . ARG E 1 41 ? 16.620 130.907 46.781 1.00 38.87 38 ARG E C 1
ATOM 10894 O O . ARG E 1 41 ? 16.727 130.576 45.595 1.00 38.46 38 ARG E O 1
ATOM 10902 N N . PHE E 1 42 ? 16.491 130.025 47.769 1.00 38.15 39 PHE E N 1
ATOM 10903 C CA . PHE E 1 42 ? 16.347 128.589 47.525 1.00 37.57 39 PHE E CA 1
ATOM 10904 C C . PHE E 1 42 ? 15.166 128.035 48.317 1.00 37.26 39 PHE E C 1
ATOM 10905 O O . PHE E 1 42 ? 14.799 128.590 49.354 1.00 36.86 39 PHE E O 1
ATOM 10913 N N . ASP E 1 43 ? 14.579 126.937 47.838 1.00 36.80 40 ASP E N 1
ATOM 10914 C CA . ASP E 1 43 ? 13.675 126.153 48.675 1.00 36.26 40 ASP E CA 1
ATOM 10915 C C . ASP E 1 43 ? 14.468 125.037 49.355 1.00 36.18 40 ASP E C 1
ATOM 10916 O O . ASP E 1 43 ? 15.682 124.933 49.150 1.00 36.22 40 ASP E O 1
ATOM 10921 N N . GLY E 1 44 ? 13.786 124.204 50.145 1.00 35.73 41 GLY E N 1
ATOM 10922 C CA . GLY E 1 44 ? 14.427 123.121 50.900 1.00 35.40 41 GLY E CA 1
ATOM 10923 C C . GLY E 1 44 ? 15.067 122.026 50.061 1.00 35.32 41 GLY E C 1
ATOM 10924 O O . GLY E 1 44 ? 15.891 121.264 50.561 1.00 34.74 41 GLY E O 1
ATOM 10925 N N . LEU E 1 45 ? 14.691 121.950 48.782 1.00 35.47 42 LEU E N 1
ATOM 10926 C CA . LEU E 1 45 ? 15.221 120.927 47.873 1.00 35.85 42 LEU E CA 1
ATOM 10927 C C . LEU E 1 45 ? 16.385 121.431 47.028 1.00 35.24 42 LEU E C 1
ATOM 10928 O O . LEU E 1 45 ? 16.991 120.672 46.271 1.00 35.65 42 LEU E O 1
ATOM 10933 N N . GLY E 1 46 ? 16.681 122.719 47.137 1.00 34.92 43 GLY E N 1
ATOM 10934 C CA . GLY E 1 46 ? 17.733 123.333 46.332 1.00 33.89 43 GLY E CA 1
ATOM 10935 C C . GLY E 1 46 ? 17.271 124.028 45.059 1.00 33.29 43 GLY E C 1
ATOM 10936 O O . GLY E 1 46 ? 18.106 124.407 44.228 1.00 32.73 43 GLY E O 1
ATOM 10937 N N . SER E 1 47 ? 15.959 124.200 44.895 1.00 32.52 44 SER E N 1
ATOM 10938 C CA . SER E 1 47 ? 15.443 124.941 43.736 1.00 32.01 44 SER E CA 1
ATOM 10939 C C . SER E 1 47 ? 15.967 126.367 43.787 1.00 32.07 44 SER E C 1
ATOM 10940 O O . SER E 1 47 ? 16.105 126.950 44.860 1.00 32.24 44 SER E O 1
ATOM 10943 N N . VAL E 1 48 ? 16.247 126.919 42.615 1.00 31.94 45 VAL E N 1
ATOM 10944 C CA . VAL E 1 48 ? 16.826 128.240 42.484 1.00 31.65 45 VAL E CA 1
ATOM 10945 C C . VAL E 1 48 ? 15.700 129.219 42.174 1.00 31.67 45 VAL E C 1
ATOM 10946 O O . VAL E 1 48 ? 14.996 129.056 41.177 1.00 30.78 45 VAL E O 1
ATOM 10950 N N . LEU E 1 49 ? 15.548 130.224 43.041 1.00 31.64 46 LEU E N 1
ATOM 10951 C CA . LEU E 1 49 ? 14.493 131.240 42.960 1.00 32.52 46 LEU E CA 1
ATOM 10952 C C . LEU E 1 49 ? 15.122 132.621 42.715 1.00 32.75 46 LEU E C 1
ATOM 10953 O O . LEU E 1 49 ? 15.692 133.232 43.637 1.00 32.66 46 LEU E O 1
ATOM 10958 N N . ILE E 1 50 ? 15.023 133.101 41.478 1.00 32.88 47 ILE E N 1
ATOM 10959 C CA . ILE E 1 50 ? 15.630 134.367 41.085 1.00 33.12 47 ILE E CA 1
ATOM 10960 C C . ILE E 1 50 ? 14.566 135.431 40.915 1.00 33.72 47 ILE E C 1
ATOM 10961 O O . ILE E 1 50 ? 13.699 135.335 40.049 1.00 33.10 47 ILE E O 1
ATOM 10966 N N . ARG E 1 51 ? 14.637 136.448 41.763 1.00 34.62 48 ARG E N 1
ATOM 10967 C CA . ARG E 1 51 ? 13.752 137.590 41.660 1.00 35.73 48 ARG E CA 1
ATOM 10968 C C . ARG E 1 51 ? 14.290 138.523 40.569 1.00 36.09 48 ARG E C 1
ATOM 10969 O O . ARG E 1 51 ? 15.347 139.115 40.728 1.00 36.08 48 ARG E O 1
ATOM 10977 N N . LEU E 1 52 ? 13.570 138.620 39.454 1.00 36.63 49 LEU E N 1
ATOM 10978 C CA . LEU E 1 52 ? 14.008 139.446 38.332 1.00 37.21 49 LEU E CA 1
ATOM 10979 C C . LEU E 1 52 ? 13.992 140.917 38.708 1.00 37.72 49 LEU E C 1
ATOM 10980 O O . LEU E 1 52 ? 14.912 141.672 38.374 1.00 37.43 49 LEU E O 1
ATOM 10985 N N . ASN E 1 53 ? 12.941 141.320 39.415 1.00 38.48 50 ASN E N 1
ATOM 10986 C CA . ASN E 1 53 ? 12.672 142.731 39.635 1.00 39.42 50 ASN E CA 1
ATOM 10987 C C . ASN E 1 53 ? 11.877 142.976 40.909 1.00 40.10 50 ASN E C 1
ATOM 10988 O O . ASN E 1 53 ? 11.501 142.034 41.613 1.00 40.53 50 ASN E O 1
ATOM 10993 N N . GLU E 1 54 ? 11.630 144.249 41.195 1.00 40.64 51 GLU E N 1
ATOM 10994 C CA . GLU E 1 54 ? 10.746 144.648 42.275 1.00 41.71 51 GLU E CA 1
ATOM 10995 C C . GLU E 1 54 ? 9.553 145.405 41.682 1.00 41.08 51 GLU E C 1
ATOM 10996 O O . GLU E 1 54 ? 9.710 146.386 40.944 1.00 41.06 51 GLU E O 1
ATOM 11002 N N . SER E 1 55 ? 8.363 144.901 41.975 1.00 40.45 52 SER E N 1
ATOM 11003 C CA . SER E 1 55 ? 7.137 145.453 41.438 1.00 39.95 52 SER E CA 1
ATOM 11004 C C . SER E 1 55 ? 6.028 145.225 42.444 1.00 39.67 52 SER E C 1
ATOM 11005 O O . SER E 1 55 ? 6.066 144.249 43.204 1.00 39.70 52 SER E O 1
ATOM 11008 N N . THR E 1 56 ? 5.058 146.141 42.446 1.00 38.91 53 THR E N 1
ATOM 11009 C CA . THR E 1 56 ? 3.850 146.024 43.254 1.00 38.15 53 THR E CA 1
ATOM 11010 C C . THR E 1 56 ? 2.757 145.296 42.453 1.00 37.09 53 THR E C 1
ATOM 11011 O O . THR E 1 56 ? 1.688 144.998 42.976 1.00 36.65 53 THR E O 1
ATOM 11015 N N . GLY E 1 57 ? 3.040 145.011 41.183 1.00 36.10 54 GLY E N 1
ATOM 11016 C CA . GLY E 1 57 ? 2.134 144.237 40.333 1.00 35.09 54 GLY E CA 1
ATOM 11017 C C . GLY E 1 57 ? 2.083 142.758 40.704 1.00 34.42 54 GLY E C 1
ATOM 11018 O O . GLY E 1 57 ? 2.755 142.328 41.645 1.00 34.08 54 GLY E O 1
ATOM 11019 N N . PRO E 1 58 ? 1.282 141.964 39.967 1.00 33.94 55 PRO E N 1
ATOM 11020 C CA . PRO E 1 58 ? 1.105 140.540 40.303 1.00 33.65 55 PRO E CA 1
ATOM 11021 C C . PRO E 1 58 ? 2.421 139.760 40.198 1.00 33.32 55 PRO E C 1
ATOM 11022 O O . PRO E 1 58 ? 3.289 140.125 39.400 1.00 32.89 55 PRO E O 1
ATOM 11026 N N . LYS E 1 59 ? 2.558 138.707 40.995 1.00 33.05 56 LYS E N 1
ATOM 11027 C CA . LYS E 1 59 ? 3.715 137.820 40.917 1.00 33.54 56 LYS E CA 1
ATOM 11028 C C . LYS E 1 59 ? 3.536 136.784 39.818 1.00 32.90 56 LYS E C 1
ATOM 11029 O O . LYS E 1 59 ? 2.571 136.034 39.818 1.00 32.42 56 LYS E O 1
ATOM 11035 N N . VAL E 1 60 ? 4.475 136.765 38.880 1.00 32.21 57 VAL E N 1
ATOM 11036 C CA . VAL E 1 60 ? 4.512 135.749 37.834 1.00 31.84 57 VAL E CA 1
ATOM 11037 C C . VAL E 1 60 ? 5.747 134.849 38.016 1.00 31.08 57 VAL E C 1
ATOM 11038 O O . VAL E 1 60 ? 6.865 135.349 38.172 1.00 31.14 57 VAL E O 1
ATOM 11050 N N . ILE E 1 62 ? 8.068 131.924 36.284 1.00 30.77 59 ILE E N 1
ATOM 11051 C CA . ILE E 1 62 ? 8.453 131.220 35.075 1.00 31.64 59 ILE E CA 1
ATOM 11052 C C . ILE E 1 62 ? 9.375 130.097 35.537 1.00 32.33 59 ILE E C 1
ATOM 11053 O O . ILE E 1 62 ? 10.412 130.362 36.122 1.00 32.29 59 ILE E O 1
ATOM 11058 N N . CYS E 1 63 ? 8.979 128.852 35.284 1.00 33.93 60 CYS E N 1
ATOM 11059 C CA . CYS E 1 63 ? 9.572 127.681 35.939 1.00 34.12 60 CYS E CA 1
ATOM 11060 C C . CYS E 1 63 ? 10.144 126.657 34.931 1.00 33.46 60 CYS E C 1
ATOM 11061 O O . CYS E 1 63 ? 9.470 126.262 33.976 1.00 33.57 60 CYS E O 1
ATOM 11064 N N . ALA E 1 64 ? 11.383 126.231 35.157 1.00 32.58 61 ALA E N 1
ATOM 11065 C CA . ALA E 1 64 ? 12.009 125.155 34.375 1.00 31.95 61 ALA E CA 1
ATOM 11066 C C . ALA E 1 64 ? 12.582 124.147 35.367 1.00 31.44 61 ALA E C 1
ATOM 11067 O O . ALA E 1 64 ? 12.694 124.465 36.544 1.00 31.73 61 ALA E O 1
ATOM 11069 N N . HIS E 1 65 ? 12.913 122.934 34.920 1.00 30.67 62 HIS E N 1
ATOM 11070 C CA . HIS E 1 65 ? 13.534 121.964 35.818 1.00 30.35 62 HIS E CA 1
ATOM 11071 C C . HIS E 1 65 ? 15.022 121.746 35.532 1.00 29.54 62 HIS E C 1
ATOM 11072 O O . HIS E 1 65 ? 15.456 121.797 34.377 1.00 29.19 62 HIS E O 1
ATOM 11087 N N . ASP E 1 67 ? 16.938 119.076 36.534 1.00 28.62 64 ASP E N 1
ATOM 11088 C CA . ASP E 1 67 ? 17.361 117.689 36.454 1.00 30.11 64 ASP E CA 1
ATOM 11089 C C . ASP E 1 67 ? 17.090 117.066 35.083 1.00 30.48 64 ASP E C 1
ATOM 11090 O O . ASP E 1 67 ? 16.214 117.521 34.347 1.00 31.18 64 ASP E O 1
ATOM 11095 N N . GLU E 1 68 ? 17.895 116.070 34.727 1.00 30.67 65 GLU E N 1
ATOM 11096 C CA . GLU E 1 68 ? 17.734 115.340 33.476 1.00 31.42 65 GLU E CA 1
ATOM 11097 C C . GLU E 1 68 ? 17.471 113.892 33.839 1.00 31.06 65 GLU E C 1
ATOM 11098 O O . GLU E 1 68 ? 17.698 113.498 34.995 1.00 31.12 65 GLU E O 1
ATOM 11104 N N . VAL E 1 69 ? 16.981 113.102 32.878 1.00 30.92 66 VAL E N 1
ATOM 11105 C CA . VAL E 1 69 ? 16.884 111.653 33.087 1.00 30.45 66 VAL E CA 1
ATOM 11106 C C . VAL E 1 69 ? 18.277 111.044 32.973 1.00 30.13 66 VAL E C 1
ATOM 11107 O O . VAL E 1 69 ? 19.116 111.499 32.177 1.00 29.74 66 VAL E O 1
ATOM 11111 N N . GLY E 1 70 ? 18.511 110.013 33.773 1.00 29.49 67 GLY E N 1
ATOM 11112 C CA . GLY E 1 70 ? 19.804 109.368 33.844 1.00 28.71 67 GLY E CA 1
ATOM 11113 C C . GLY E 1 70 ? 19.694 108.084 34.639 1.00 28.41 67 GLY E C 1
ATOM 11114 O O . GLY E 1 70 ? 18.700 107.380 34.537 1.00 28.68 67 GLY E O 1
ATOM 11115 N N . PHE E 1 71 ? 20.745 107.781 35.397 1.00 27.92 68 PHE E N 1
ATOM 11116 C CA . PHE E 1 71 ? 20.870 106.554 36.181 1.00 27.35 68 PHE E CA 1
ATOM 11117 C C . PHE E 1 71 ? 21.634 106.913 37.461 1.00 27.40 68 PHE E C 1
ATOM 11118 O O . PHE E 1 71 ? 22.245 107.979 37.551 1.00 27.21 68 PHE E O 1
ATOM 11134 N N . VAL E 1 73 ? 24.266 105.023 40.452 1.00 26.89 70 VAL E N 1
ATOM 11135 C CA . VAL E 1 73 ? 24.991 103.823 40.869 1.00 26.67 70 VAL E CA 1
ATOM 11136 C C . VAL E 1 73 ? 24.283 103.168 42.056 1.00 27.11 70 VAL E C 1
ATOM 11137 O O . VAL E 1 73 ? 23.994 103.814 43.063 1.00 27.51 70 VAL E O 1
ATOM 11141 N N . ARG E 1 74 ? 23.985 101.883 41.919 1.00 27.40 71 ARG E N 1
ATOM 11142 C CA . ARG E 1 74 ? 23.269 101.174 42.953 1.00 27.82 71 ARG E CA 1
ATOM 11143 C C . ARG E 1 74 ? 24.205 100.249 43.711 1.00 27.51 71 ARG E C 1
ATOM 11144 O O . ARG E 1 74 ? 24.193 100.210 44.940 1.00 27.58 71 ARG E O 1
ATOM 11152 N N . SER E 1 75 ? 25.021 99.514 42.969 1.00 27.25 72 SER E N 1
ATOM 11153 C CA . SER E 1 75 ? 25.817 98.463 43.559 1.00 27.80 72 SER E CA 1
ATOM 11154 C C . SER E 1 75 ? 27.026 98.136 42.692 1.00 27.65 72 SER E C 1
ATOM 11155 O O . SER E 1 75 ? 26.992 98.331 41.486 1.00 27.47 72 SER E O 1
ATOM 11158 N N . ILE E 1 76 ? 28.089 97.638 43.313 1.00 27.99 73 ILE E N 1
ATOM 11159 C CA . ILE E 1 76 ? 29.284 97.236 42.586 1.00 28.12 73 ILE E CA 1
ATOM 11160 C C . ILE E 1 76 ? 29.557 95.772 42.900 1.00 28.96 73 ILE E C 1
ATOM 11161 O O . ILE E 1 76 ? 29.659 95.385 44.073 1.00 28.42 73 ILE E O 1
ATOM 11166 N N . SER E 1 77 ? 29.649 94.953 41.852 1.00 29.69 74 SER E N 1
ATOM 11167 C CA . SER E 1 77 ? 29.852 93.508 42.035 1.00 30.66 74 SER E CA 1
ATOM 11168 C C . SER E 1 77 ? 31.336 93.190 42.255 1.00 31.04 74 SER E C 1
ATOM 11169 O O . SER E 1 77 ? 32.191 94.052 42.053 1.00 30.58 74 SER E O 1
ATOM 11172 N N . ARG E 1 78 ? 31.637 91.956 42.666 1.00 32.00 75 ARG E N 1
ATOM 11173 C CA . ARG E 1 78 ? 33.032 91.511 42.837 1.00 33.35 75 ARG E CA 1
ATOM 11174 C C . ARG E 1 78 ? 33.863 91.501 41.548 1.00 32.40 75 ARG E C 1
ATOM 11175 O O . ARG E 1 78 ? 35.088 91.544 41.605 1.00 32.77 75 ARG E O 1
ATOM 11183 N N . GLU E 1 79 ? 33.190 91.441 40.403 1.00 31.98 76 GLU E N 1
ATOM 11184 C CA . GLU E 1 79 ? 33.826 91.532 39.088 1.00 31.96 76 GLU E CA 1
ATOM 11185 C C . GLU E 1 79 ? 34.024 92.977 38.606 1.00 30.88 76 GLU E C 1
ATOM 11186 O O . GLU E 1 79 ? 34.542 93.213 37.503 1.00 30.69 76 GLU E O 1
ATOM 11192 N N . GLY E 1 80 ? 33.591 93.942 39.414 1.00 30.08 77 GLY E N 1
ATOM 11193 C CA . GLY E 1 80 ? 33.646 95.346 39.018 1.00 28.97 77 GLY E CA 1
ATOM 11194 C C . GLY E 1 80 ? 32.566 95.794 38.043 1.00 28.27 77 GLY E C 1
ATOM 11195 O O . GLY E 1 80 ? 32.705 96.830 37.404 1.00 27.59 77 GLY E O 1
ATOM 11196 N N . ALA E 1 81 ? 31.490 95.016 37.922 1.00 28.40 78 ALA E N 1
ATOM 11197 C CA . ALA E 1 81 ? 30.262 95.499 37.263 1.00 27.82 78 ALA E CA 1
ATOM 11198 C C . ALA E 1 81 ? 29.577 96.547 38.129 1.00 27.94 78 ALA E C 1
ATOM 11199 O O . ALA E 1 81 ? 29.519 96.414 39.349 1.00 27.83 78 ALA E O 1
ATOM 11201 N N . ILE E 1 82 ? 29.047 97.590 37.493 1.00 27.43 79 ILE E N 1
ATOM 11202 C CA . ILE E 1 82 ? 28.400 98.656 38.222 1.00 27.62 79 ILE E CA 1
ATOM 11203 C C . ILE E 1 82 ? 26.892 98.633 37.949 1.00 27.66 79 ILE E C 1
ATOM 11204 O O . ILE E 1 82 ? 26.439 99.163 36.934 1.00 27.28 79 ILE E O 1
ATOM 11209 N N . ASP E 1 83 ? 26.140 97.990 38.844 1.00 26.88 80 ASP E N 1
ATOM 11210 C CA . ASP E 1 83 ? 24.672 98.014 38.800 1.00 27.96 80 ASP E CA 1
ATOM 11211 C C . ASP E 1 83 ? 24.152 99.441 38.930 1.00 27.20 80 ASP E C 1
ATOM 11212 O O . ASP E 1 83 ? 24.595 100.200 39.799 1.00 26.57 80 ASP E O 1
ATOM 11217 N N . VAL E 1 84 ? 23.226 99.804 38.049 1.00 27.15 81 VAL E N 1
ATOM 11218 C CA . VAL E 1 84 ? 22.607 101.132 38.091 1.00 27.66 81 VAL E CA 1
ATOM 11219 C C . VAL E 1 84 ? 21.083 101.022 38.025 1.00 28.20 81 VAL E C 1
ATOM 11220 O O . VAL E 1 84 ? 20.555 100.064 37.470 1.00 28.25 81 VAL E O 1
ATOM 11224 N N . LEU E 1 85 ? 20.386 102.009 38.578 1.00 28.52 82 LEU E N 1
ATOM 11225 C CA . LEU E 1 85 ? 18.949 102.139 38.360 1.00 29.14 82 LEU E CA 1
ATOM 11226 C C . LEU E 1 85 ? 18.648 103.426 37.596 1.00 29.71 82 LEU E C 1
ATOM 11227 O O . LEU E 1 85 ? 19.359 104.409 37.769 1.00 29.97 82 LEU E O 1
ATOM 11232 N N . PRO E 1 86 ? 17.563 103.438 36.785 1.00 30.27 83 PRO E N 1
ATOM 11233 C CA . PRO E 1 86 ? 17.205 104.651 36.071 1.00 30.38 83 PRO E CA 1
ATOM 11234 C C . PRO E 1 86 ? 16.628 105.703 37.022 1.00 31.23 83 PRO E C 1
ATOM 11235 O O . PRO E 1 86 ? 15.997 105.361 38.030 1.00 30.21 83 PRO E O 1
ATOM 11239 N N . VAL E 1 87 ? 16.918 106.972 36.732 1.00 31.82 84 VAL E N 1
ATOM 11240 C CA . VAL E 1 87 ? 16.369 108.079 37.481 1.00 33.02 84 VAL E CA 1
ATOM 11241 C C . VAL E 1 87 ? 15.537 108.847 36.462 1.00 33.70 84 VAL E C 1
ATOM 11242 O O . VAL E 1 87 ? 16.084 109.474 35.548 1.00 34.41 84 VAL E O 1
ATOM 11246 N N . GLY E 1 88 ? 14.221 108.772 36.598 1.00 34.28 85 GLY E N 1
ATOM 11247 C CA . GLY E 1 88 ? 13.308 109.334 35.599 1.00 35.56 85 GLY E CA 1
ATOM 11248 C C . GLY E 1 88 ? 12.962 108.296 34.539 1.00 36.21 85 GLY E C 1
ATOM 11249 O O . GLY E 1 88 ? 13.467 107.171 34.569 1.00 35.72 85 GLY E O 1
ATOM 11250 N N . ASN E 1 89 ? 12.106 108.667 33.593 1.00 36.95 86 ASN E N 1
ATOM 11251 C CA . ASN E 1 89 ? 11.742 107.747 32.525 1.00 38.21 86 ASN E CA 1
ATOM 11252 C C . ASN E 1 89 ? 12.703 107.781 31.345 1.00 37.85 86 ASN E C 1
ATOM 11253 O O . ASN E 1 89 ? 12.485 108.499 30.369 1.00 38.36 86 ASN E O 1
ATOM 11258 N N . VAL E 1 90 ? 13.771 107.008 31.449 1.00 37.33 87 VAL E N 1
ATOM 11259 C CA . VAL E 1 90 ? 14.673 106.808 30.331 1.00 36.91 87 VAL E CA 1
ATOM 11260 C C . VAL E 1 90 ? 13.980 105.853 29.360 1.00 37.27 87 VAL E C 1
ATOM 11261 O O . VAL E 1 90 ? 13.496 104.800 29.769 1.00 37.18 87 VAL E O 1
ATOM 11265 N N . ARG E 1 91 ? 13.924 106.228 28.081 1.00 37.55 88 ARG E N 1
ATOM 11266 C CA . ARG E 1 91 ? 13.335 105.368 27.059 0.50 38.00 88 ARG E CA 1
ATOM 11267 C C . ARG E 1 91 ? 13.926 103.964 27.143 1.00 38.56 88 ARG E C 1
ATOM 11268 O O . ARG E 1 91 ? 15.146 103.805 27.302 1.00 38.41 88 ARG E O 1
ATOM 11284 N N . ALA E 1 93 ? 14.410 101.910 24.846 1.00 39.60 90 ALA E N 1
ATOM 11285 C CA . ALA E 1 93 ? 15.339 101.749 23.726 1.00 39.51 90 ALA E CA 1
ATOM 11286 C C . ALA E 1 93 ? 16.682 102.468 23.924 1.00 39.63 90 ALA E C 1
ATOM 11287 O O . ALA E 1 93 ? 17.607 102.272 23.116 1.00 40.34 90 ALA E O 1
ATOM 11289 N N . ALA E 1 94 ? 16.786 103.284 24.984 1.00 38.72 91 ALA E N 1
ATOM 11290 C CA . ALA E 1 94 ? 18.013 104.025 25.326 1.00 38.23 91 ALA E CA 1
ATOM 11291 C C . ALA E 1 94 ? 18.808 103.380 26.473 1.00 38.04 91 ALA E C 1
ATOM 11292 O O . ALA E 1 94 ? 19.587 104.043 27.163 1.00 38.12 91 ALA E O 1
ATOM 11294 N N . ARG E 1 95 ? 18.615 102.088 26.681 1.00 37.23 92 ARG E N 1
ATOM 11295 C CA . ARG E 1 95 ? 19.201 101.421 27.846 1.00 36.88 92 ARG E CA 1
ATOM 11296 C C . ARG E 1 95 ? 20.133 100.273 27.433 1.00 36.75 92 ARG E C 1
ATOM 11297 O O . ARG E 1 95 ? 20.516 99.438 28.261 1.00 36.98 92 ARG E O 1
ATOM 11305 N N . GLN E 1 96 ? 20.501 100.237 26.156 1.00 35.45 93 GLN E N 1
ATOM 11306 C CA . GLN E 1 96 ? 21.315 99.140 25.646 1.00 35.16 93 GLN E CA 1
ATOM 11307 C C . GLN E 1 96 ? 22.500 99.662 24.849 1.00 34.11 93 GLN E C 1
ATOM 11308 O O . GLN E 1 96 ? 22.340 100.460 23.913 1.00 34.27 93 GLN E O 1
ATOM 11314 N N . LEU E 1 97 ? 23.685 99.239 25.269 1.00 32.81 94 LEU E N 1
ATOM 11315 C CA . LEU E 1 97 ? 24.950 99.621 24.632 1.00 32.11 94 LEU E CA 1
ATOM 11316 C C . LEU E 1 97 ? 25.061 101.139 24.431 1.00 31.57 94 LEU E C 1
ATOM 11317 O O . LEU E 1 97 ? 25.300 101.614 23.320 1.00 32.27 94 LEU E O 1
ATOM 11322 N N . GLN E 1 98 ? 24.865 101.888 25.519 1.00 30.68 95 GLN E N 1
ATOM 11323 C CA . GLN E 1 98 ? 24.883 103.358 25.486 1.00 30.43 95 GLN E CA 1
ATOM 11324 C C . GLN E 1 98 ? 26.100 103.898 26.220 1.00 29.25 95 GLN E C 1
ATOM 11325 O O . GLN E 1 98 ? 26.305 103.572 27.378 1.00 29.39 95 GLN E O 1
ATOM 11331 N N . PRO E 1 99 ? 26.918 104.713 25.543 1.00 28.78 96 PRO E N 1
ATOM 11332 C CA . PRO E 1 99 ? 28.001 105.430 26.209 1.00 28.11 96 PRO E CA 1
ATOM 11333 C C . PRO E 1 99 ? 27.477 106.368 27.307 1.00 27.76 96 PRO E C 1
ATOM 11334 O O . PRO E 1 99 ? 26.535 107.144 27.074 1.00 26.89 96 PRO E O 1
ATOM 11338 N N . VAL E 1 100 ? 28.068 106.266 28.499 1.00 26.17 97 VAL E N 1
ATOM 11339 C CA . VAL E 1 100 ? 27.670 107.075 29.645 1.00 25.66 97 VAL E CA 1
ATOM 11340 C C . VAL E 1 100 ? 28.910 107.564 30.385 1.00 26.50 97 VAL E C 1
ATOM 11341 O O . VAL E 1 100 ? 30.034 107.177 30.038 1.00 26.71 97 VAL E O 1
ATOM 11345 N N . ARG E 1 101 ? 28.697 108.400 31.410 1.00 27.03 98 ARG E N 1
ATOM 11346 C CA . ARG E 1 101 ? 29.755 108.777 32.359 1.00 27.50 98 ARG E CA 1
ATOM 11347 C C . ARG E 1 101 ? 29.205 108.907 33.774 1.00 26.91 98 ARG E C 1
ATOM 11348 O O . ARG E 1 101 ? 28.098 109.415 33.997 1.00 26.65 98 ARG E O 1
ATOM 11356 N N . ILE E 1 102 ? 30.031 108.481 34.715 1.00 26.84 99 ILE E N 1
ATOM 11357 C CA . ILE E 1 102 ? 29.726 108.481 36.135 1.00 26.88 99 ILE E CA 1
ATOM 11358 C C . ILE E 1 102 ? 30.458 109.669 36.770 1.00 27.42 99 ILE E C 1
ATOM 11359 O O . ILE E 1 102 ? 31.653 109.877 36.513 1.00 27.04 99 ILE E O 1
ATOM 11364 N N . THR E 1 103 ? 29.745 110.454 37.573 1.00 27.30 100 THR E N 1
ATOM 11365 C CA . THR E 1 103 ? 30.386 111.549 38.309 1.00 28.50 100 THR E CA 1
ATOM 11366 C C . THR E 1 103 ? 30.474 111.178 39.786 1.00 28.88 100 THR E C 1
ATOM 11367 O O . THR E 1 103 ? 29.454 110.948 40.441 1.00 29.18 100 THR E O 1
ATOM 11371 N N . THR E 1 104 ? 31.702 111.114 40.294 1.00 29.72 101 THR E N 1
ATOM 11372 C CA . THR E 1 104 ? 31.960 110.737 41.685 1.00 30.59 101 THR E CA 1
ATOM 11373 C C . THR E 1 104 ? 31.748 111.922 42.634 1.00 31.85 101 THR E C 1
ATOM 11374 O O . THR E 1 104 ? 31.530 113.054 42.192 1.00 31.55 101 THR E O 1
ATOM 11378 N N . ARG E 1 105 ? 31.835 111.650 43.934 1.00 33.00 102 ARG E N 1
ATOM 11379 C CA . ARG E 1 105 ? 31.728 112.670 44.981 1.00 34.65 102 ARG E CA 1
ATOM 11380 C C . ARG E 1 105 ? 32.820 113.721 44.889 1.00 34.92 102 ARG E C 1
ATOM 11381 O O . ARG E 1 105 ? 32.636 114.844 45.344 1.00 35.14 102 ARG E O 1
ATOM 11389 N N . GLU E 1 106 ? 33.953 113.334 44.311 1.00 35.22 103 GLU E N 1
ATOM 11390 C CA A GLU E 1 106 ? 35.075 114.247 44.128 0.50 35.61 103 GLU E CA 1
ATOM 11391 C CA B GLU E 1 106 ? 35.091 114.224 44.114 0.50 35.56 103 GLU E CA 1
ATOM 11392 C C . GLU E 1 106 ? 34.977 114.978 42.788 1.00 35.50 103 GLU E C 1
ATOM 11393 O O . GLU E 1 106 ? 35.895 115.700 42.395 1.00 35.23 103 GLU E O 1
ATOM 11404 N N . GLU E 1 107 ? 33.849 114.785 42.098 1.00 35.31 104 GLU E N 1
ATOM 11405 C CA . GLU E 1 107 ? 33.544 115.428 40.809 1.00 34.99 104 GLU E CA 1
ATOM 11406 C C . GLU E 1 107 ? 34.418 114.942 39.648 1.00 34.84 104 GLU E C 1
ATOM 11407 O O . GLU E 1 107 ? 34.580 115.644 38.654 1.00 34.51 104 GLU E O 1
ATOM 11413 N N . CYS E 1 108 ? 34.978 113.738 39.767 1.00 33.93 105 CYS E N 1
ATOM 11414 C CA . CYS E 1 108 ? 35.689 113.133 38.650 1.00 34.03 105 CYS E CA 1
ATOM 11415 C C . CYS E 1 108 ? 34.671 112.454 37.755 1.00 32.69 105 CYS E C 1
ATOM 11416 O O . CYS E 1 108 ? 33.663 111.941 38.236 1.00 32.52 105 CYS E O 1
ATOM 11419 N N . LYS E 1 109 ? 34.947 112.451 36.459 1.00 31.70 106 LYS E N 1
ATOM 11420 C CA . LYS E 1 109 ? 34.061 111.838 35.497 1.00 31.18 106 LYS E CA 1
ATOM 11421 C C . LYS E 1 109 ? 34.732 110.638 34.846 1.00 30.76 106 LYS E C 1
ATOM 11422 O O . LYS E 1 109 ? 35.767 110.773 34.205 1.00 31.19 106 LYS E O 1
ATOM 11428 N N . ILE E 1 110 ? 34.138 109.465 35.045 1.00 29.54 107 ILE E N 1
ATOM 11429 C CA . ILE E 1 110 ? 34.624 108.214 34.480 1.00 28.64 107 ILE E CA 1
ATOM 11430 C C . ILE E 1 110 ? 33.645 107.737 33.401 1.00 28.40 107 ILE E C 1
ATOM 11431 O O . ILE E 1 110 ? 32.475 107.484 33.687 1.00 27.93 107 ILE E O 1
ATOM 11436 N N . PRO E 1 111 ? 34.132 107.611 32.157 1.00 28.28 108 PRO E N 1
ATOM 11437 C CA . PRO E 1 111 ? 33.301 107.135 31.071 1.00 28.23 108 PRO E CA 1
ATOM 11438 C C . PRO E 1 111 ? 33.088 105.617 31.155 1.00 28.28 108 PRO E C 1
ATOM 11439 O O . PRO E 1 111 ? 33.942 104.883 31.675 1.00 27.59 108 PRO E O 1
ATOM 11443 N N . GLY E 1 112 ? 31.955 105.159 30.636 1.00 28.25 109 GLY E N 1
ATOM 11444 C CA . GLY E 1 112 ? 31.654 103.733 30.578 1.00 27.66 109 GLY E CA 1
ATOM 11445 C C . GLY E 1 112 ? 30.617 103.389 29.528 1.00 28.52 109 GLY E C 1
ATOM 11446 O O . GLY E 1 112 ? 30.059 104.267 28.851 1.00 27.66 109 GLY E O 1
ATOM 11447 N N . LEU E 1 113 ? 30.367 102.096 29.374 1.00 28.85 110 LEU E N 1
ATOM 11448 C CA . LEU E 1 113 ? 29.305 101.629 28.505 1.00 29.22 110 LEU E CA 1
ATOM 11449 C C . LEU E 1 113 ? 28.196 101.002 29.344 1.00 30.02 110 LEU E C 1
ATOM 11450 O O . LEU E 1 113 ? 28.434 100.081 30.144 1.00 29.96 110 LEU E O 1
ATOM 11455 N N . LEU E 1 114 ? 26.982 101.508 29.158 1.00 31.09 111 LEU E N 1
ATOM 11456 C CA . LEU E 1 114 ? 25.812 100.963 29.828 1.00 32.83 111 LEU E CA 1
ATOM 11457 C C . LEU E 1 114 ? 25.160 99.877 28.965 1.00 34.25 111 LEU E C 1
ATOM 11458 O O . LEU E 1 114 ? 25.067 100.017 27.751 1.00 34.01 111 LEU E O 1
ATOM 11463 N N . ASP E 1 115 ? 24.723 98.796 29.599 1.00 36.20 112 ASP E N 1
ATOM 11464 C CA . ASP E 1 115 ? 23.976 97.757 28.899 1.00 39.01 112 ASP E CA 1
ATOM 11465 C C . ASP E 1 115 ? 22.970 97.142 29.853 1.00 40.76 112 ASP E C 1
ATOM 11466 O O . ASP E 1 115 ? 23.237 97.028 31.056 1.00 40.58 112 ASP E O 1
ATOM 11471 N N . GLY E 1 116 ? 21.815 96.763 29.316 1.00 43.14 113 GLY E N 1
ATOM 11472 C CA . GLY E 1 116 ? 20.782 96.081 30.095 1.00 46.10 113 GLY E CA 1
ATOM 11473 C C . GLY E 1 116 ? 20.299 94.805 29.428 1.00 48.33 113 GLY E C 1
ATOM 11474 O O . GLY E 1 116 ? 20.627 94.534 28.269 1.00 48.51 113 GLY E O 1
ATOM 11475 N N . ASP E 1 117 ? 19.524 94.019 30.173 1.00 50.31 114 ASP E N 1
ATOM 11476 C CA . ASP E 1 117 ? 18.901 92.808 29.651 1.00 52.38 114 ASP E CA 1
ATOM 11477 C C . ASP E 1 117 ? 17.486 93.130 29.165 1.00 52.93 114 ASP E C 1
ATOM 11478 O O . ASP E 1 117 ? 16.671 93.659 29.922 1.00 53.03 114 ASP E O 1
ATOM 11483 N N . ARG E 1 118 ? 17.204 92.825 27.902 1.00 53.85 115 ARG E N 1
ATOM 11484 C CA . ARG E 1 118 ? 15.859 93.005 27.366 1.00 55.09 115 ARG E CA 1
ATOM 11485 C C . ARG E 1 118 ? 14.961 91.778 27.577 1.00 55.98 115 ARG E C 1
ATOM 11486 O O . ARG E 1 118 ? 15.361 90.639 27.309 1.00 55.91 115 ARG E O 1
ATOM 11494 N N . GLN E 1 119 ? 13.751 92.035 28.071 1.00 57.23 116 GLN E N 1
ATOM 11495 C CA . GLN E 1 119 ? 12.679 91.036 28.140 1.00 58.34 116 GLN E CA 1
ATOM 11496 C C . GLN E 1 119 ? 11.405 91.679 27.586 1.00 58.72 116 GLN E C 1
ATOM 11497 O O . GLN E 1 119 ? 10.745 92.462 28.276 1.00 58.84 116 GLN E O 1
ATOM 11503 N N . GLY E 1 120 ? 11.086 91.367 26.330 1.00 59.10 117 GLY E N 1
ATOM 11504 C CA . GLY E 1 120 ? 9.967 91.998 25.629 1.00 59.56 117 GLY E CA 1
ATOM 11505 C C . GLY E 1 120 ? 10.198 93.486 25.403 1.00 60.01 117 GLY E C 1
ATOM 11506 O O . GLY E 1 120 ? 11.195 93.886 24.792 1.00 60.14 117 GLY E O 1
ATOM 11507 N N . ASN E 1 121 ? 9.272 94.303 25.901 1.00 60.19 118 ASN E N 1
ATOM 11508 C CA . ASN E 1 121 ? 9.403 95.760 25.853 1.00 60.38 118 ASN E CA 1
ATOM 11509 C C . ASN E 1 121 ? 10.350 96.324 26.914 1.00 59.92 118 ASN E C 1
ATOM 11510 O O . ASN E 1 121 ? 10.867 97.427 26.760 1.00 60.02 118 ASN E O 1
ATOM 11515 N N . ASP E 1 122 ? 10.575 95.559 27.980 1.00 59.45 119 ASP E N 1
ATOM 11516 C CA . ASP E 1 122 ? 11.307 96.050 29.147 1.00 58.74 119 ASP E CA 1
ATOM 11517 C C . ASP E 1 122 ? 12.790 95.725 29.129 1.00 57.95 119 ASP E C 1
ATOM 11518 O O . ASP E 1 122 ? 13.198 94.617 28.767 1.00 57.87 119 ASP E O 1
ATOM 11523 N N . VAL E 1 123 ? 13.583 96.711 29.535 1.00 56.82 120 VAL E N 1
ATOM 11524 C CA . VAL E 1 123 ? 15.009 96.526 29.772 1.00 55.78 120 VAL E CA 1
ATOM 11525 C C . VAL E 1 123 ? 15.308 96.840 31.234 1.00 55.03 120 VAL E C 1
ATOM 11526 O O . VAL E 1 123 ? 15.049 97.952 31.714 1.00 55.05 120 VAL E O 1
ATOM 11530 N N . SER E 1 124 ? 15.835 95.844 31.937 1.00 54.04 121 SER E N 1
ATOM 11531 C CA . SER E 1 124 ? 16.216 95.998 33.339 1.00 52.90 121 SER E CA 1
ATOM 11532 C C . SER E 1 124 ? 17.517 95.239 33.637 1.00 51.52 121 SER E C 1
ATOM 11533 O O . SER E 1 124 ? 18.136 94.673 32.718 1.00 51.80 121 SER E O 1
ATOM 11536 N N . ALA E 1 125 ? 17.930 95.233 34.909 1.00 49.20 122 ALA E N 1
ATOM 11537 C CA . ALA E 1 125 ? 19.232 94.680 35.318 1.00 46.50 122 ALA E CA 1
ATOM 11538 C C . ALA E 1 125 ? 20.376 95.391 34.572 1.00 44.57 122 ALA E C 1
ATOM 11539 O O . ALA E 1 125 ? 21.285 94.749 34.034 1.00 44.37 122 ALA E O 1
ATOM 11549 N N . ARG E 1 127 ? 23.719 97.566 33.835 1.00 34.62 124 ARG E N 1
ATOM 11550 C CA . ARG E 1 127 ? 25.070 97.618 34.367 1.00 33.94 124 ARG E CA 1
ATOM 11551 C C . ARG E 1 127 ? 25.921 98.557 33.522 1.00 32.18 124 ARG E C 1
ATOM 11552 O O . ARG E 1 127 ? 25.750 98.638 32.313 1.00 32.54 124 ARG E O 1
ATOM 11560 N N . VAL E 1 128 ? 26.824 99.273 34.175 1.00 30.50 125 VAL E N 1
ATOM 11561 C CA . VAL E 1 128 ? 27.804 100.098 33.490 1.00 29.15 125 VAL E CA 1
ATOM 11562 C C . VAL E 1 128 ? 29.172 99.424 33.593 1.00 28.60 125 VAL E C 1
ATOM 11563 O O . VAL E 1 128 ? 29.537 98.889 34.642 1.00 27.34 125 VAL E O 1
ATOM 11567 N N . ASP E 1 129 ? 29.906 99.456 32.486 1.00 27.82 126 ASP E N 1
ATOM 11568 C CA . ASP E 1 129 ? 31.216 98.829 32.382 1.00 27.51 126 ASP E CA 1
ATOM 11569 C C . ASP E 1 129 ? 32.242 99.930 32.149 1.00 27.63 126 ASP E C 1
ATOM 11570 O O . ASP E 1 129 ? 32.159 100.659 31.141 1.00 26.96 126 ASP E O 1
ATOM 11575 N N . ILE E 1 130 ? 33.176 100.058 33.098 1.00 27.19 127 ILE E N 1
ATOM 11576 C CA . ILE E 1 130 ? 34.298 100.989 32.990 1.00 26.96 127 ILE E CA 1
ATOM 11577 C C . ILE E 1 130 ? 35.610 100.257 32.705 1.00 27.18 127 ILE E C 1
ATOM 11578 O O . ILE E 1 130 ? 36.693 100.856 32.775 1.00 27.07 127 ILE E O 1
ATOM 11583 N N . GLY E 1 131 ? 35.508 98.972 32.364 1.00 26.71 128 GLY E N 1
ATOM 11584 C CA . GLY E 1 131 ? 36.680 98.138 32.110 1.00 26.74 128 GLY E CA 1
ATOM 11585 C C . GLY E 1 131 ? 37.258 97.481 33.362 1.00 27.25 128 GLY E C 1
ATOM 11586 O O . GLY E 1 131 ? 38.314 96.861 33.297 1.00 27.15 128 GLY E O 1
ATOM 11587 N N . ALA E 1 132 ? 36.567 97.609 34.500 1.00 27.08 129 ALA E N 1
ATOM 11588 C CA . ALA E 1 132 ? 37.087 97.091 35.778 1.00 27.20 129 ALA E CA 1
ATOM 11589 C C . ALA E 1 132 ? 36.932 95.577 35.898 1.00 27.34 129 ALA E C 1
ATOM 11590 O O . ALA E 1 132 ? 36.058 94.980 35.273 1.00 26.96 129 ALA E O 1
ATOM 11592 N N . ARG E 1 133 ? 37.820 94.968 36.681 1.00 27.93 130 ARG E N 1
ATOM 11593 C CA . ARG E 1 133 ? 37.883 93.523 36.827 1.00 28.79 130 ARG E CA 1
ATOM 11594 C C . ARG E 1 133 ? 37.638 93.114 38.268 1.00 28.74 130 ARG E C 1
ATOM 11595 O O . ARG E 1 133 ? 37.531 91.927 38.575 1.00 28.34 130 ARG E O 1
ATOM 11603 N N . THR E 1 134 ? 37.611 94.093 39.162 1.00 28.61 131 THR E N 1
ATOM 11604 C CA . THR E 1 134 ? 37.369 93.820 40.568 1.00 29.15 131 THR E CA 1
ATOM 11605 C C . THR E 1 134 ? 36.549 94.953 41.172 1.00 28.87 131 THR E C 1
ATOM 11606 O O . THR E 1 134 ? 36.532 96.066 40.650 1.00 28.17 131 THR E O 1
ATOM 11610 N N . TYR E 1 135 ? 35.865 94.636 42.268 1.00 28.95 132 TYR E N 1
ATOM 11611 C CA . TYR E 1 135 ? 35.255 95.627 43.150 1.00 28.91 132 TYR E CA 1
ATOM 11612 C C . TYR E 1 135 ? 36.244 96.741 43.526 1.00 29.10 132 TYR E C 1
ATOM 11613 O O . TYR E 1 135 ? 35.914 97.925 43.428 1.00 28.45 132 TYR E O 1
ATOM 11622 N N . ASP E 1 136 ? 37.458 96.364 43.944 1.00 29.23 133 ASP E N 1
ATOM 11623 C CA A ASP E 1 136 ? 38.414 97.355 44.435 0.50 29.47 133 ASP E CA 1
ATOM 11624 C CA B ASP E 1 136 ? 38.436 97.331 44.435 0.50 29.31 133 ASP E CA 1
ATOM 11625 C C . ASP E 1 136 ? 38.872 98.335 43.364 1.00 29.54 133 ASP E C 1
ATOM 11626 O O . ASP E 1 136 ? 39.109 99.504 43.666 1.00 29.95 133 ASP E O 1
ATOM 11635 N N . GLU E 1 137 ? 38.982 97.873 42.115 1.00 29.25 134 GLU E N 1
ATOM 11636 C CA . GLU E 1 137 ? 39.296 98.754 40.981 1.00 29.14 134 GLU E CA 1
ATOM 11637 C C . GLU E 1 137 ? 38.246 99.855 40.803 1.00 28.49 134 GLU E C 1
ATOM 11638 O O . GLU E 1 137 ? 38.587 101.004 40.517 1.00 28.80 134 GLU E O 1
ATOM 11644 N N . VAL E 1 138 ? 36.973 99.508 40.968 1.00 27.65 135 VAL E N 1
ATOM 11645 C CA . VAL E 1 138 ? 35.906 100.508 40.919 1.00 27.08 135 VAL E CA 1
ATOM 11646 C C . VAL E 1 138 ? 36.006 101.463 42.119 1.00 27.49 135 VAL E C 1
ATOM 11647 O O . VAL E 1 138 ? 35.930 102.680 41.951 1.00 27.26 135 VAL E O 1
ATOM 11659 N N . GLN E 1 140 ? 38.661 102.239 43.706 1.00 29.61 137 GLN E N 1
ATOM 11660 C CA . GLN E 1 140 ? 39.852 103.059 43.442 1.00 30.99 137 GLN E CA 1
ATOM 11661 C C . GLN E 1 140 ? 39.574 104.224 42.495 1.00 30.53 137 GLN E C 1
ATOM 11662 O O . GLN E 1 140 ? 40.231 105.275 42.575 1.00 30.74 137 GLN E O 1
ATOM 11668 N N . ALA E 1 141 ? 38.620 104.035 41.585 1.00 29.96 138 ALA E N 1
ATOM 11669 C CA . ALA E 1 141 ? 38.215 105.118 40.686 1.00 29.84 138 ALA E CA 1
ATOM 11670 C C . ALA E 1 141 ? 37.366 106.173 41.397 1.00 29.47 138 ALA E C 1
ATOM 11671 O O . ALA E 1 141 ? 37.016 107.200 40.798 1.00 30.15 138 ALA E O 1
ATOM 11673 N N . GLY E 1 142 ? 37.029 105.933 42.669 1.00 28.66 139 GLY E N 1
ATOM 11674 C CA . GLY E 1 142 ? 36.244 106.900 43.443 1.00 27.63 139 GLY E CA 1
ATOM 11675 C C . GLY E 1 142 ? 34.735 106.727 43.324 1.00 27.34 139 GLY E C 1
ATOM 11676 O O . GLY E 1 142 ? 33.964 107.514 43.884 1.00 27.00 139 GLY E O 1
ATOM 11677 N N . ILE E 1 143 ? 34.323 105.680 42.612 1.00 27.07 140 ILE E N 1
ATOM 11678 C CA . ILE E 1 143 ? 32.909 105.392 42.348 1.00 27.00 140 ILE E CA 1
ATOM 11679 C C . ILE E 1 143 ? 32.217 104.755 43.562 1.00 27.12 140 ILE E C 1
ATOM 11680 O O . ILE E 1 143 ? 32.738 103.801 44.160 1.00 26.77 140 ILE E O 1
ATOM 11685 N N . ARG E 1 144 ? 31.045 105.290 43.915 1.00 27.05 141 ARG E N 1
ATOM 11686 C CA . ARG E 1 144 ? 30.268 104.794 45.064 1.00 27.43 141 ARG E CA 1
ATOM 11687 C C . ARG E 1 144 ? 28.774 104.729 44.760 1.00 27.35 141 ARG E C 1
ATOM 11688 O O . ARG E 1 144 ? 28.282 105.498 43.937 1.00 27.92 141 ARG E O 1
ATOM 11696 N N . PRO E 1 145 ? 28.035 103.834 45.452 1.00 27.29 142 PRO E N 1
ATOM 11697 C CA . PRO E 1 145 ? 26.569 103.893 45.394 1.00 27.06 142 PRO E CA 1
ATOM 11698 C C . PRO E 1 145 ? 26.041 105.323 45.543 1.00 26.89 142 PRO E C 1
ATOM 11699 O O . PRO E 1 145 ? 26.539 106.081 46.377 1.00 26.62 142 PRO E O 1
ATOM 11703 N N . GLY E 1 146 ? 25.057 105.689 44.723 1.00 26.51 143 GLY E N 1
ATOM 11704 C CA . GLY E 1 146 ? 24.523 107.049 44.755 1.00 27.06 143 GLY E CA 1
ATOM 11705 C C . GLY E 1 146 ? 25.076 107.983 43.696 1.00 27.47 143 GLY E C 1
ATOM 11706 O O . GLY E 1 146 ? 24.480 109.029 43.437 1.00 28.05 143 GLY E O 1
ATOM 11707 N N . ASP E 1 147 ? 26.209 107.618 43.080 1.00 27.47 144 ASP E N 1
ATOM 11708 C CA . ASP E 1 147 ? 26.817 108.438 42.015 1.00 27.11 144 ASP E CA 1
ATOM 11709 C C . ASP E 1 147 ? 25.901 108.575 40.803 1.00 26.89 144 ASP E C 1
ATOM 11710 O O . ASP E 1 147 ? 25.327 107.591 40.336 1.00 26.73 144 ASP E O 1
ATOM 11715 N N . ARG E 1 148 ? 25.782 109.800 40.302 1.00 25.99 145 ARG E N 1
ATOM 11716 C CA . ARG E 1 148 ? 24.998 110.066 39.108 1.00 25.70 145 ARG E CA 1
ATOM 11717 C C . ARG E 1 148 ? 25.693 109.564 37.848 1.00 25.68 145 ARG E C 1
ATOM 11718 O O . ARG E 1 148 ? 26.928 109.585 37.751 1.00 25.18 145 ARG E O 1
ATOM 11726 N N . VAL E 1 149 ? 24.861 109.120 36.906 1.00 25.41 146 VAL E N 1
ATOM 11727 C CA . VAL E 1 149 ? 25.273 108.535 35.641 1.00 25.28 146 VAL E CA 1
ATOM 11728 C C . VAL E 1 149 ? 24.424 109.206 34.561 1.00 25.56 146 VAL E C 1
ATOM 11729 O O . VAL E 1 149 ? 23.209 109.228 34.651 1.00 25.60 146 VAL E O 1
ATOM 11733 N N . THR E 1 150 ? 25.074 109.770 33.547 1.00 26.02 147 THR E N 1
ATOM 11734 C CA . THR E 1 150 ? 24.373 110.505 32.493 1.00 26.65 147 THR E CA 1
ATOM 11735 C C . THR E 1 150 ? 24.928 110.066 31.144 1.00 27.02 147 THR E C 1
ATOM 11736 O O . THR E 1 150 ? 26.068 109.594 31.068 1.00 26.29 147 THR E O 1
ATOM 11740 N N . PHE E 1 151 ? 24.140 110.250 30.079 1.00 26.80 148 PHE E N 1
ATOM 11741 C CA . PHE E 1 151 ? 24.616 109.954 28.740 1.00 27.55 148 PHE E CA 1
ATOM 11742 C C . PHE E 1 151 ? 25.857 110.782 28.403 1.00 28.02 148 PHE E C 1
ATOM 11743 O O . PHE E 1 151 ? 25.980 111.941 28.793 1.00 27.91 148 PHE E O 1
ATOM 11751 N N . ASP E 1 152 ? 26.762 110.186 27.648 1.00 28.28 149 ASP E N 1
ATOM 11752 C CA . ASP E 1 152 ? 28.081 110.775 27.442 1.00 28.98 149 ASP E CA 1
ATOM 11753 C C . ASP E 1 152 ? 28.061 111.587 26.146 1.00 29.20 149 ASP E C 1
ATOM 11754 O O . ASP E 1 152 ? 28.834 111.326 25.225 1.00 29.97 149 ASP E O 1
ATOM 11759 N N . THR E 1 153 ? 27.168 112.572 26.087 1.00 28.88 150 THR E N 1
ATOM 11760 C CA . THR E 1 153 ? 26.837 113.260 24.846 1.00 27.82 150 THR E CA 1
ATOM 11761 C C . THR E 1 153 ? 27.442 114.641 24.763 1.00 28.37 150 THR E C 1
ATOM 11762 O O . THR E 1 153 ? 27.174 115.504 25.609 1.00 29.05 150 THR E O 1
ATOM 11766 N N . THR E 1 154 ? 28.245 114.846 23.728 1.00 28.32 151 THR E N 1
ATOM 11767 C CA . THR E 1 154 ? 28.744 116.162 23.371 1.00 28.92 151 THR E CA 1
ATOM 11768 C C . THR E 1 154 ? 27.678 116.938 22.602 1.00 28.72 151 THR E C 1
ATOM 11769 O O . THR E 1 154 ? 27.063 116.408 21.686 1.00 28.74 151 THR E O 1
ATOM 11773 N N . PHE E 1 155 ? 27.466 118.189 23.001 1.00 28.79 152 PHE E N 1
ATOM 11774 C CA . PHE E 1 155 ? 26.514 119.075 22.343 1.00 29.00 152 PHE E CA 1
ATOM 11775 C C . PHE E 1 155 ? 27.025 119.384 20.942 1.00 29.43 152 PHE E C 1
ATOM 11776 O O . PHE E 1 155 ? 28.223 119.638 20.755 1.00 28.87 152 PHE E O 1
ATOM 11784 N N . GLN E 1 156 ? 26.119 119.377 19.964 1.00 29.01 153 GLN E N 1
ATOM 11785 C CA . GLN E 1 156 ? 26.518 119.562 18.576 1.00 29.66 153 GLN E CA 1
ATOM 11786 C C . GLN E 1 156 ? 25.572 120.439 17.774 1.00 29.59 153 GLN E C 1
ATOM 11787 O O . GLN E 1 156 ? 24.354 120.447 17.992 1.00 29.40 153 GLN E O 1
ATOM 11793 N N . VAL E 1 157 ? 26.155 121.169 16.833 1.00 29.37 154 VAL E N 1
ATOM 11794 C CA . VAL E 1 157 ? 25.392 121.982 15.910 1.00 29.24 154 VAL E CA 1
ATOM 11795 C C . VAL E 1 157 ? 25.076 121.145 14.675 1.00 28.77 154 VAL E C 1
ATOM 11796 O O . VAL E 1 157 ? 25.952 120.472 14.128 1.00 28.95 154 VAL E O 1
ATOM 11800 N N . LEU E 1 158 ? 23.818 121.210 14.250 1.00 28.08 155 LEU E N 1
ATOM 11801 C CA . LEU E 1 158 ? 23.330 120.529 13.057 1.00 27.73 155 LEU E CA 1
ATOM 11802 C C . LEU E 1 158 ? 23.196 121.511 11.888 1.00 27.51 155 LEU E C 1
ATOM 11803 O O . LEU E 1 158 ? 23.228 122.721 12.107 1.00 27.51 155 LEU E O 1
ATOM 11808 N N . PRO E 1 159 ? 23.050 121.002 10.645 1.00 27.44 156 PRO E N 1
ATOM 11809 C CA . PRO E 1 159 ? 22.789 121.928 9.533 1.00 27.44 156 PRO E CA 1
ATOM 11810 C C . PRO E 1 159 ? 21.481 122.721 9.712 1.00 27.75 156 PRO E C 1
ATOM 11811 O O . PRO E 1 159 ? 20.588 122.281 10.443 1.00 27.50 156 PRO E O 1
ATOM 11815 N N . HIS E 1 160 ? 21.392 123.883 9.055 1.00 27.82 157 HIS E N 1
ATOM 11816 C CA . HIS E 1 160 ? 20.187 124.722 9.063 1.00 28.15 157 HIS E CA 1
ATOM 11817 C C . HIS E 1 160 ? 19.777 125.219 10.450 1.00 27.52 157 HIS E C 1
ATOM 11818 O O . HIS E 1 160 ? 18.586 125.314 10.763 1.00 27.16 157 HIS E O 1
ATOM 11825 N N . GLN E 1 161 ? 20.772 125.554 11.270 1.00 26.67 158 GLN E N 1
ATOM 11826 C CA . GLN E 1 161 ? 20.530 126.206 12.570 1.00 26.97 158 GLN E CA 1
ATOM 11827 C C . GLN E 1 161 ? 19.632 125.371 13.492 1.00 26.60 158 GLN E C 1
ATOM 11828 O O . GLN E 1 161 ? 18.662 125.870 14.086 1.00 26.57 158 GLN E O 1
ATOM 11834 N N . ARG E 1 162 ? 19.948 124.081 13.574 1.00 26.07 159 ARG E N 1
ATOM 11835 C CA . ARG E 1 162 ? 19.352 123.204 14.571 1.00 26.11 159 ARG E CA 1
ATOM 11836 C C . ARG E 1 162 ? 20.476 122.695 15.465 1.00 25.65 159 ARG E C 1
ATOM 11837 O O . ARG E 1 162 ? 21.650 122.815 15.110 1.00 26.16 159 ARG E O 1
ATOM 11845 N N . VAL E 1 163 ? 20.129 122.175 16.635 1.00 25.56 160 VAL E N 1
ATOM 11846 C CA . VAL E 1 163 ? 21.139 121.752 17.626 1.00 25.68 160 VAL E CA 1
ATOM 11847 C C . VAL E 1 163 ? 20.785 120.383 18.181 1.00 25.68 160 VAL E C 1
ATOM 11848 O O . VAL E 1 163 ? 19.610 120.015 18.223 1.00 26.52 160 VAL E O 1
ATOM 11860 N N . GLY E 1 165 ? 21.826 117.581 21.435 1.00 24.88 162 GLY E N 1
ATOM 11861 C CA . GLY E 1 165 ? 22.547 117.290 22.683 1.00 25.24 162 GLY E CA 1
ATOM 11862 C C . GLY E 1 165 ? 21.639 116.577 23.664 1.00 25.37 162 GLY E C 1
ATOM 11863 O O . GLY E 1 165 ? 20.438 116.429 23.413 1.00 25.66 162 GLY E O 1
ATOM 11864 N N . LYS E 1 166 ? 22.212 116.121 24.771 1.00 25.39 163 LYS E N 1
ATOM 11865 C CA . LYS E 1 166 ? 21.428 115.516 25.841 1.00 25.55 163 LYS E CA 1
ATOM 11866 C C . LYS E 1 166 ? 20.696 116.558 26.684 1.00 25.93 163 LYS E C 1
ATOM 11867 O O . LYS E 1 166 ? 21.032 117.758 26.669 1.00 25.52 163 LYS E O 1
ATOM 11873 N N . ALA E 1 167 ? 19.669 116.090 27.396 1.00 26.38 164 ALA E N 1
ATOM 11874 C CA . ALA E 1 167 ? 19.024 116.886 28.432 1.00 26.57 164 ALA E CA 1
ATOM 11875 C C . ALA E 1 167 ? 18.348 118.181 27.935 1.00 26.88 164 ALA E C 1
ATOM 11876 O O . ALA E 1 167 ? 18.128 119.102 28.709 1.00 26.92 164 ALA E O 1
ATOM 11878 N N . PHE E 1 168 ? 17.991 118.238 26.659 1.00 27.14 165 PHE E N 1
ATOM 11879 C CA . PHE E 1 168 ? 17.165 119.335 26.147 1.00 28.02 165 PHE E CA 1
ATOM 11880 C C . PHE E 1 168 ? 15.839 119.457 26.938 1.00 28.98 165 PHE E C 1
ATOM 11881 O O . PHE E 1 168 ? 15.353 120.564 27.171 1.00 28.88 165 PHE E O 1
ATOM 11889 N N . ASP E 1 169 ? 15.280 118.316 27.342 1.00 29.51 166 ASP E N 1
ATOM 11890 C CA . ASP E 1 169 ? 14.324 118.230 28.453 1.00 31.19 166 ASP E CA 1
ATOM 11891 C C . ASP E 1 169 ? 15.163 118.151 29.753 1.00 31.11 166 ASP E C 1
ATOM 11892 O O . ASP E 1 169 ? 15.672 117.084 30.075 1.00 31.72 166 ASP E O 1
ATOM 11897 N N . ASP E 1 170 ? 15.359 119.255 30.492 1.00 30.66 167 ASP E N 1
ATOM 11898 C CA . ASP E 1 170 ? 14.744 120.556 30.266 1.00 30.41 167 ASP E CA 1
ATOM 11899 C C . ASP E 1 170 ? 15.772 121.701 30.214 1.00 29.89 167 ASP E C 1
ATOM 11900 O O . ASP E 1 170 ? 15.465 122.849 30.576 1.00 28.95 167 ASP E O 1
ATOM 11905 N N . ARG E 1 171 ? 16.981 121.408 29.738 1.00 28.83 168 ARG E N 1
ATOM 11906 C CA . ARG E 1 171 ? 18.009 122.438 29.659 1.00 28.45 168 ARG E CA 1
ATOM 11907 C C . ARG E 1 171 ? 17.660 123.547 28.659 1.00 28.82 168 ARG E C 1
ATOM 11908 O O . ARG E 1 171 ? 18.103 124.677 28.819 1.00 28.58 168 ARG E O 1
ATOM 11916 N N . LEU E 1 172 ? 16.860 123.239 27.643 1.00 28.70 169 LEU E N 1
ATOM 11917 C CA . LEU E 1 172 ? 16.365 124.299 26.755 1.00 29.39 169 LEU E CA 1
ATOM 11918 C C . LEU E 1 172 ? 15.605 125.377 27.546 1.00 29.47 169 LEU E C 1
ATOM 11919 O O . LEU E 1 172 ? 15.763 126.563 27.291 1.00 30.29 169 LEU E O 1
ATOM 11924 N N . SER E 1 173 ? 14.795 124.951 28.504 1.00 29.20 170 SER E N 1
ATOM 11925 C CA . SER E 1 173 ? 14.069 125.864 29.351 1.00 29.64 170 SER E CA 1
ATOM 11926 C C . SER E 1 173 ? 14.923 126.561 30.412 1.00 29.31 170 SER E C 1
ATOM 11927 O O . SER E 1 173 ? 14.647 127.701 30.744 1.00 29.38 170 SER E O 1
ATOM 11930 N N . CYS E 1 174 ? 15.946 125.886 30.947 1.00 28.86 171 CYS E N 1
ATOM 11931 C CA . CYS E 1 174 ? 16.961 126.565 31.765 1.00 29.07 171 CYS E CA 1
ATOM 11932 C C . CYS E 1 174 ? 17.662 127.666 30.956 1.00 28.63 171 CYS E C 1
ATOM 11933 O O . CYS E 1 174 ? 17.988 128.756 31.471 1.00 28.80 171 CYS E O 1
ATOM 11936 N N . TYR E 1 175 ? 17.904 127.367 29.691 1.00 28.20 172 TYR E N 1
ATOM 11937 C CA . TYR E 1 175 ? 18.524 128.304 28.791 1.00 28.22 172 TYR E CA 1
ATOM 11938 C C . TYR E 1 175 ? 17.633 129.535 28.664 1.00 28.39 172 TYR E C 1
ATOM 11939 O O . TYR E 1 175 ? 18.117 130.661 28.764 1.00 27.62 172 TYR E O 1
ATOM 11948 N N . LEU E 1 176 ? 16.336 129.309 28.452 1.00 28.58 173 LEU E N 1
ATOM 11949 C CA . LEU E 1 176 ? 15.371 130.406 28.343 1.00 28.98 173 LEU E CA 1
ATOM 11950 C C . LEU E 1 176 ? 15.322 131.279 29.592 1.00 29.07 173 LEU E C 1
ATOM 11951 O O . LEU E 1 176 ? 15.174 132.496 29.483 1.00 28.51 173 LEU E O 1
ATOM 11956 N N . LEU E 1 177 ? 15.417 130.661 30.773 1.00 29.07 174 LEU E N 1
ATOM 11957 C CA . LEU E 1 177 ? 15.435 131.441 32.017 1.00 29.60 174 LEU E CA 1
ATOM 11958 C C . LEU E 1 177 ? 16.630 132.374 32.052 1.00 29.57 174 LEU E C 1
ATOM 11959 O O . LEU E 1 177 ? 16.514 133.520 32.482 1.00 29.83 174 LEU E O 1
ATOM 11964 N N . VAL E 1 178 ? 17.780 131.886 31.588 1.00 29.65 175 VAL E N 1
ATOM 11965 C CA . VAL E 1 178 ? 18.987 132.685 31.620 1.00 29.51 175 VAL E CA 1
ATOM 11966 C C . VAL E 1 178 ? 18.891 133.869 30.675 1.00 29.90 175 VAL E C 1
ATOM 11967 O O . VAL E 1 178 ? 19.255 134.984 31.048 1.00 29.99 175 VAL E O 1
ATOM 11971 N N . THR E 1 179 ? 18.391 133.633 29.464 1.00 30.08 176 THR E N 1
ATOM 11972 C CA . THR E 1 179 ? 18.344 134.685 28.451 1.00 30.86 176 THR E CA 1
ATOM 11973 C C . THR E 1 179 ? 17.254 135.714 28.752 1.00 31.25 176 THR E C 1
ATOM 11974 O O . THR E 1 179 ? 17.354 136.865 28.328 1.00 31.22 176 THR E O 1
ATOM 11978 N N . LEU E 1 180 ? 16.210 135.297 29.471 1.00 31.61 177 LEU E N 1
ATOM 11979 C CA . LEU E 1 180 ? 15.193 136.232 29.965 1.00 32.36 177 LEU E CA 1
ATOM 11980 C C . LEU E 1 180 ? 15.779 137.120 31.041 1.00 32.33 177 LEU E C 1
ATOM 11981 O O . LEU E 1 180 ? 15.487 138.304 31.092 1.00 32.52 177 LEU E O 1
ATOM 11986 N N . LEU E 1 181 ? 16.597 136.535 31.908 1.00 32.42 178 LEU E N 1
ATOM 11987 C CA . LEU E 1 181 ? 17.288 137.293 32.945 1.00 32.53 178 LEU E CA 1
ATOM 11988 C C . LEU E 1 181 ? 18.265 138.312 32.348 1.00 32.94 178 LEU E C 1
ATOM 11989 O O . LEU E 1 181 ? 18.325 139.453 32.800 1.00 32.65 178 LEU E O 1
ATOM 11994 N N . ARG E 1 182 ? 19.045 137.895 31.356 1.00 33.60 179 ARG E N 1
ATOM 11995 C CA . ARG E 1 182 ? 19.969 138.815 30.675 1.00 34.35 179 ARG E CA 1
ATOM 11996 C C . ARG E 1 182 ? 19.214 139.947 29.962 1.00 35.08 179 ARG E C 1
ATOM 11997 O O . ARG E 1 182 ? 19.625 141.105 30.012 1.00 35.19 179 ARG E O 1
ATOM 12005 N N . GLU E 1 183 ? 18.105 139.612 29.306 1.00 36.06 180 GLU E N 1
ATOM 12006 C CA . GLU E 1 183 ? 17.349 140.591 28.523 1.00 37.53 180 GLU E CA 1
ATOM 12007 C C . GLU E 1 183 ? 16.604 141.602 29.395 1.00 36.89 180 GLU E C 1
ATOM 12008 O O . GLU E 1 183 ? 16.596 142.789 29.090 1.00 36.94 180 GLU E O 1
ATOM 12014 N N . LEU E 1 184 ? 15.986 141.124 30.472 1.00 36.99 181 LEU E N 1
ATOM 12015 C CA . LEU E 1 184 ? 15.026 141.923 31.233 1.00 37.00 181 LEU E CA 1
ATOM 12016 C C . LEU E 1 184 ? 15.511 142.394 32.607 1.00 37.06 181 LEU E C 1
ATOM 12017 O O . LEU E 1 184 ? 14.715 142.942 33.373 1.00 36.95 181 LEU E O 1
ATOM 12022 N N . HIS E 1 185 ? 16.798 142.209 32.908 1.00 37.29 182 HIS E N 1
ATOM 12023 C CA . HIS E 1 185 ? 17.355 142.548 34.237 1.00 38.02 182 HIS E CA 1
ATOM 12024 C C . HIS E 1 185 ? 17.197 144.018 34.673 1.00 38.45 182 HIS E C 1
ATOM 12025 O O . HIS E 1 185 ? 17.057 144.299 35.864 1.00 38.01 182 HIS E O 1
ATOM 12032 N N . ASP E 1 186 ? 17.205 144.939 33.711 1.00 39.40 183 ASP E N 1
ATOM 12033 C CA . ASP E 1 186 ? 17.036 146.369 34.004 1.00 40.66 183 ASP E CA 1
ATOM 12034 C C . ASP E 1 186 ? 15.754 146.953 33.391 1.00 40.56 183 ASP E C 1
ATOM 12035 O O . ASP E 1 186 ? 15.677 148.156 33.125 1.00 40.37 183 ASP E O 1
ATOM 12040 N N . ALA E 1 187 ? 14.759 146.096 33.162 1.00 40.24 184 ALA E N 1
ATOM 12041 C CA . ALA E 1 187 ? 13.513 146.522 32.528 1.00 39.83 184 ALA E CA 1
ATOM 12042 C C . ALA E 1 187 ? 12.455 146.909 33.558 1.00 39.78 184 ALA E C 1
ATOM 12043 O O . ALA E 1 187 ? 12.411 146.359 34.664 1.00 39.33 184 ALA E O 1
ATOM 12045 N N . GLU E 1 188 ? 11.613 147.867 33.180 1.00 39.69 185 GLU E N 1
ATOM 12046 C CA . GLU E 1 188 ? 10.486 148.288 33.992 1.00 40.15 185 GLU E CA 1
ATOM 12047 C C . GLU E 1 188 ? 9.276 147.452 33.573 1.00 39.14 185 GLU E C 1
ATOM 12048 O O . GLU E 1 188 ? 8.826 147.535 32.430 1.00 39.39 185 GLU E O 1
ATOM 12054 N N . LEU E 1 189 ? 8.765 146.645 34.498 1.00 38.00 186 LEU E N 1
ATOM 12055 C CA . LEU E 1 189 ? 7.746 145.642 34.190 1.00 37.37 186 LEU E CA 1
ATOM 12056 C C . LEU E 1 189 ? 6.503 145.829 35.066 1.00 36.92 186 LEU E C 1
ATOM 12057 O O . LEU E 1 189 ? 6.622 146.297 36.198 1.00 36.76 186 LEU E O 1
ATOM 12062 N N . PRO E 1 190 ? 5.309 145.468 34.547 1.00 36.49 187 PRO E N 1
ATOM 12063 C CA . PRO E 1 190 ? 4.069 145.576 35.335 1.00 36.20 187 PRO E CA 1
ATOM 12064 C C . PRO E 1 190 ? 3.844 144.412 36.311 1.00 35.75 187 PRO E C 1
ATOM 12065 O O . PRO E 1 190 ? 2.879 144.427 37.081 1.00 35.93 187 PRO E O 1
ATOM 12069 N N . ALA E 1 191 ? 4.720 143.413 36.270 1.00 34.88 188 ALA E N 1
ATOM 12070 C CA . ALA E 1 191 ? 4.617 142.270 37.162 1.00 34.12 188 ALA E CA 1
ATOM 12071 C C . ALA E 1 191 ? 5.937 142.047 37.897 1.00 33.62 188 ALA E C 1
ATOM 12072 O O . ALA E 1 191 ? 6.990 142.410 37.384 1.00 33.34 188 ALA E O 1
ATOM 12074 N N . GLU E 1 192 ? 5.879 141.457 39.093 1.00 33.33 189 GLU E N 1
ATOM 12075 C CA . GLU E 1 192 ? 7.095 140.964 39.758 1.00 33.20 189 GLU E CA 1
ATOM 12076 C C . GLU E 1 192 ? 7.370 139.542 39.289 1.00 32.54 189 GLU E C 1
ATOM 12077 O O . GLU E 1 192 ? 6.595 138.632 39.556 1.00 32.64 189 GLU E O 1
ATOM 12083 N N . VAL E 1 193 ? 8.486 139.367 38.598 1.00 31.74 190 VAL E N 1
ATOM 12084 C CA . VAL E 1 193 ? 8.812 138.111 37.931 1.00 30.81 190 VAL E CA 1
ATOM 12085 C C . VAL E 1 193 ? 9.811 137.286 38.735 1.00 30.74 190 VAL E C 1
ATOM 12086 O O . VAL E 1 193 ? 10.873 137.770 39.107 1.00 30.55 190 VAL E O 1
ATOM 12090 N N . TRP E 1 194 ? 9.450 136.030 38.986 1.00 30.52 191 TRP E N 1
ATOM 12091 C CA . TRP E 1 194 ? 10.352 135.067 39.584 1.00 30.16 191 TRP E CA 1
ATOM 12092 C C . TRP E 1 194 ? 10.720 134.008 38.554 1.00 30.07 191 TRP E C 1
ATOM 12093 O O . TRP E 1 194 ? 9.842 133.380 37.931 1.00 29.70 191 TRP E O 1
ATOM 12104 N N . LEU E 1 195 ? 12.024 133.845 38.357 1.00 29.64 192 LEU E N 1
ATOM 12105 C CA . LEU E 1 195 ? 12.564 132.833 37.468 1.00 29.99 192 LEU E CA 1
ATOM 12106 C C . LEU E 1 195 ? 13.037 131.685 38.336 1.00 29.90 192 LEU E C 1
ATOM 12107 O O . LEU E 1 195 ? 13.922 131.858 39.178 1.00 30.57 192 LEU E O 1
ATOM 12112 N N . VAL E 1 196 ? 12.416 130.524 38.150 1.00 29.36 193 VAL E N 1
ATOM 12113 C CA . VAL E 1 196 ? 12.571 129.409 39.073 1.00 29.07 193 VAL E CA 1
ATOM 12114 C C . VAL E 1 196 ? 13.106 128.197 38.328 1.00 29.51 193 VAL E C 1
ATOM 12115 O O . VAL E 1 196 ? 12.529 127.761 37.330 1.00 29.03 193 VAL E O 1
ATOM 12119 N N . ALA E 1 197 ? 14.236 127.682 38.794 1.00 29.45 194 ALA E N 1
ATOM 12120 C CA . ALA E 1 197 ? 14.766 126.445 38.259 1.00 29.97 194 ALA E CA 1
ATOM 12121 C C . ALA E 1 197 ? 14.551 125.390 39.328 1.00 30.58 194 ALA E C 1
ATOM 12122 O O . ALA E 1 197 ? 15.235 125.384 40.357 1.00 29.76 194 ALA E O 1
ATOM 12124 N N . SER E 1 198 ? 13.577 124.513 39.101 1.00 31.25 195 SER E N 1
ATOM 12125 C CA . SER E 1 198 ? 13.161 123.609 40.159 1.00 33.36 195 SER E CA 1
ATOM 12126 C C . SER E 1 198 ? 13.967 122.316 40.196 1.00 33.47 195 SER E C 1
ATOM 12127 O O . SER E 1 198 ? 14.523 121.865 39.194 1.00 33.33 195 SER E O 1
ATOM 12130 N N . SER E 1 199 ? 13.994 121.721 41.377 1.00 34.74 196 SER E N 1
ATOM 12131 C CA . SER E 1 199 ? 14.750 120.517 41.623 1.00 35.61 196 SER E CA 1
ATOM 12132 C C . SER E 1 199 ? 13.890 119.288 41.380 1.00 36.93 196 SER E C 1
ATOM 12133 O O . SER E 1 199 ? 12.679 119.313 41.611 1.00 36.99 196 SER E O 1
ATOM 12136 N N . SER E 1 200 ? 14.518 118.216 40.907 1.00 38.01 197 SER E N 1
ATOM 12137 C CA . SER E 1 200 ? 13.913 116.874 40.944 1.00 39.68 197 SER E CA 1
ATOM 12138 C C . SER E 1 200 ? 12.544 116.662 40.260 1.00 40.67 197 SER E C 1
ATOM 12139 O O . SER E 1 200 ? 11.699 115.948 40.812 1.00 40.52 197 SER E O 1
ATOM 12142 N N . GLU E 1 201 ? 12.307 117.310 39.132 1.00 41.63 198 GLU E N 1
ATOM 12143 C CA A GLU E 1 201 ? 11.117 117.018 38.368 0.50 42.53 198 GLU E CA 1
ATOM 12144 C CA B GLU E 1 201 ? 11.049 117.036 38.379 0.50 42.44 198 GLU E CA 1
ATOM 12145 C C . GLU E 1 201 ? 10.898 115.694 37.672 1.00 43.00 198 GLU E C 1
ATOM 12146 O O . GLU E 1 201 ? 9.778 115.240 37.540 1.00 42.63 198 GLU E O 1
ATOM 12157 N N . GLU E 1 202 ? 11.987 115.085 37.228 1.00 44.00 199 GLU E N 1
ATOM 12158 C CA . GLU E 1 202 ? 11.925 113.800 36.499 1.00 45.65 199 GLU E CA 1
ATOM 12159 C C . GLU E 1 202 ? 11.478 112.597 37.353 1.00 46.49 199 GLU E C 1
ATOM 12160 O O . GLU E 1 202 ? 11.043 111.572 36.824 1.00 46.40 199 GLU E O 1
ATOM 12166 N N . VAL E 1 203 ? 11.575 112.737 38.667 1.00 47.83 200 VAL E N 1
ATOM 12167 C CA . VAL E 1 203 ? 11.195 111.663 39.580 1.00 49.75 200 VAL E CA 1
ATOM 12168 C C . VAL E 1 203 ? 9.750 111.829 40.072 1.00 50.72 200 VAL E C 1
ATOM 12169 O O . VAL E 1 203 ? 9.236 111.008 40.835 1.00 50.65 200 VAL E O 1
ATOM 12173 N N . GLY E 1 204 ? 9.104 112.892 39.592 1.00 52.27 201 GLY E N 1
ATOM 12174 C CA . GLY E 1 204 ? 7.695 113.160 39.839 1.00 53.83 201 GLY E CA 1
ATOM 12175 C C . GLY E 1 204 ? 7.331 114.612 39.582 1.00 55.23 201 GLY E C 1
ATOM 12176 O O . GLY E 1 204 ? 7.163 115.047 38.430 1.00 56.12 201 GLY E O 1
ATOM 12177 N N . LEU E 1 205 ? 7.221 115.370 40.668 1.00 55.97 202 LEU E N 1
ATOM 12178 C CA . LEU E 1 205 ? 6.621 116.704 40.654 1.00 56.33 202 LEU E CA 1
ATOM 12179 C C . LEU E 1 205 ? 6.978 117.364 41.980 1.00 56.12 202 LEU E C 1
ATOM 12180 O O . LEU E 1 205 ? 6.104 117.801 42.747 1.00 56.47 202 LEU E O 1
ATOM 12185 N N . ARG E 1 206 ? 8.283 117.433 42.235 1.00 55.30 203 ARG E N 1
ATOM 12186 C CA . ARG E 1 206 ? 8.805 117.615 43.589 1.00 54.49 203 ARG E CA 1
ATOM 12187 C C . ARG E 1 206 ? 9.246 119.046 43.878 1.00 53.42 203 ARG E C 1
ATOM 12188 O O . ARG E 1 206 ? 8.610 119.761 44.673 1.00 53.61 203 ARG E O 1
ATOM 12196 N N . GLY E 1 207 ? 10.329 119.465 43.233 1.00 51.97 204 GLY E N 1
ATOM 12197 C CA . GLY E 1 207 ? 10.799 120.838 43.343 1.00 50.35 204 GLY E CA 1
ATOM 12198 C C . GLY E 1 207 ? 9.741 121.816 42.888 1.00 48.95 204 GLY E C 1
ATOM 12199 O O . GLY E 1 207 ? 9.659 122.915 43.424 1.00 49.14 204 GLY E O 1
ATOM 12200 N N . GLY E 1 208 ? 8.930 121.400 41.905 1.00 47.68 205 GLY E N 1
ATOM 12201 C CA . GLY E 1 208 ? 7.810 122.198 41.395 1.00 45.75 205 GLY E CA 1
ATOM 12202 C C . GLY E 1 208 ? 6.903 122.672 42.516 1.00 44.37 205 GLY E C 1
ATOM 12203 O O . GLY E 1 208 ? 6.718 123.870 42.709 1.00 44.25 205 GLY E O 1
ATOM 12204 N N . GLN E 1 209 ? 6.371 121.710 43.258 1.00 42.59 206 GLN E N 1
ATOM 12205 C CA . GLN E 1 209 ? 5.536 121.922 44.447 1.00 41.37 206 GLN E CA 1
ATOM 12206 C C . GLN E 1 209 ? 6.150 122.898 45.446 1.00 39.04 206 GLN E C 1
ATOM 12207 O O . GLN E 1 209 ? 5.566 123.941 45.754 1.00 38.05 206 GLN E O 1
ATOM 12213 N N . THR E 1 210 ? 7.334 122.553 45.947 1.00 37.01 207 THR E N 1
ATOM 12214 C CA . THR E 1 210 ? 7.973 123.329 47.013 1.00 34.88 207 THR E CA 1
ATOM 12215 C C . THR E 1 210 ? 8.405 124.734 46.580 1.00 34.28 207 THR E C 1
ATOM 12216 O O . THR E 1 210 ? 8.261 125.680 47.347 1.00 33.50 207 THR E O 1
ATOM 12220 N N . ALA E 1 211 ? 8.932 124.868 45.364 1.00 33.33 208 ALA E N 1
ATOM 12221 C CA . ALA E 1 211 ? 9.327 126.181 44.852 1.00 33.11 208 ALA E CA 1
ATOM 12222 C C . ALA E 1 211 ? 8.114 127.097 44.650 1.00 33.15 208 ALA E C 1
ATOM 12223 O O . ALA E 1 211 ? 8.166 128.294 44.958 1.00 32.65 208 ALA E O 1
ATOM 12225 N N . THR E 1 212 ? 7.022 126.529 44.140 1.00 32.67 209 THR E N 1
ATOM 12226 C CA . THR E 1 212 ? 5.789 127.291 43.941 1.00 32.50 209 THR E CA 1
ATOM 12227 C C . THR E 1 212 ? 5.251 127.831 45.267 1.00 32.62 209 THR E C 1
ATOM 12228 O O . THR E 1 212 ? 4.798 128.982 45.338 1.00 32.12 209 THR E O 1
ATOM 12232 N N . ARG E 1 213 ? 5.333 127.012 46.314 1.00 32.49 210 ARG E N 1
ATOM 12233 C CA . ARG E 1 213 ? 4.940 127.435 47.654 1.00 33.18 210 ARG E CA 1
ATOM 12234 C C . ARG E 1 213 ? 5.841 128.524 48.191 1.00 32.85 210 ARG E C 1
ATOM 12235 O O . ARG E 1 213 ? 5.362 129.446 48.846 1.00 33.28 210 ARG E O 1
ATOM 12243 N N . ALA E 1 214 ? 7.140 128.427 47.913 1.00 32.42 211 ALA E N 1
ATOM 12244 C CA . ALA E 1 214 ? 8.071 129.457 48.354 1.00 32.97 211 ALA E CA 1
ATOM 12245 C C . ALA E 1 214 ? 7.784 130.808 47.671 1.00 33.03 211 ALA E C 1
ATOM 12246 O O . ALA E 1 214 ? 7.846 131.850 48.314 1.00 32.99 211 ALA E O 1
ATOM 12248 N N . VAL E 1 215 ? 7.433 130.775 46.384 1.00 32.96 212 VAL E N 1
ATOM 12249 C CA . VAL E 1 215 ? 7.163 132.006 45.607 1.00 32.76 212 VAL E CA 1
ATOM 12250 C C . VAL E 1 215 ? 5.742 132.550 45.802 1.00 33.16 212 VAL E C 1
ATOM 12251 O O . VAL E 1 215 ? 5.541 133.765 45.894 1.00 33.67 212 VAL E O 1
ATOM 12255 N N . SER E 1 216 ? 4.773 131.633 45.848 1.00 33.27 213 SER E N 1
ATOM 12256 C CA . SER E 1 216 ? 3.345 131.942 45.892 1.00 33.71 213 SER E CA 1
ATOM 12257 C C . SER E 1 216 ? 2.919 132.876 44.762 1.00 32.92 213 SER E C 1
ATOM 12258 O O . SER E 1 216 ? 2.472 133.989 45.026 1.00 33.19 213 SER E O 1
ATOM 12261 N N . PRO E 1 217 ? 3.036 132.421 43.499 1.00 32.23 214 PRO E N 1
ATOM 12262 C CA . PRO E 1 217 ? 2.731 133.335 42.391 1.00 31.68 214 PRO E CA 1
ATOM 12263 C C . PRO E 1 217 ? 1.227 133.532 42.181 1.00 31.38 214 PRO E C 1
ATOM 12264 O O . PRO E 1 217 ? 0.416 132.752 42.699 1.00 31.26 214 PRO E O 1
ATOM 12268 N N . ASP E 1 218 ? 0.872 134.567 41.425 1.00 30.67 215 ASP E N 1
ATOM 12269 C CA . ASP E 1 218 ? -0.500 134.779 40.971 1.00 31.01 215 ASP E CA 1
ATOM 12270 C C . ASP E 1 218 ? -0.768 134.064 39.648 1.00 30.79 215 ASP E C 1
ATOM 12271 O O . ASP E 1 218 ? -1.913 133.716 39.337 1.00 30.94 215 ASP E O 1
ATOM 12276 N N . VAL E 1 219 ? 0.291 133.893 38.861 1.00 30.64 216 VAL E N 1
ATOM 12277 C CA . VAL E 1 219 ? 0.233 133.268 37.539 1.00 30.96 216 VAL E CA 1
ATOM 12278 C C . VAL E 1 219 ? 1.544 132.502 37.358 1.00 30.44 216 VAL E C 1
ATOM 12279 O O . VAL E 1 219 ? 2.588 132.944 37.825 1.00 29.93 216 VAL E O 1
ATOM 12283 N N . ALA E 1 220 ? 1.492 131.364 36.677 1.00 30.67 217 ALA E N 1
ATOM 12284 C CA . ALA E 1 220 ? 2.705 130.591 36.408 1.00 30.83 217 ALA E CA 1
ATOM 12285 C C . ALA E 1 220 ? 2.762 130.126 34.969 1.00 31.19 217 ALA E C 1
ATOM 12286 O O . ALA E 1 220 ? 1.752 129.698 34.403 1.00 31.47 217 ALA E O 1
ATOM 12288 N N . ILE E 1 221 ? 3.951 130.244 34.382 1.00 31.49 218 ILE E N 1
ATOM 12289 C CA . ILE E 1 221 ? 4.281 129.596 33.124 1.00 31.32 218 ILE E CA 1
ATOM 12290 C C . ILE E 1 221 ? 5.357 128.548 33.372 1.00 31.43 218 ILE E C 1
ATOM 12291 O O . ILE E 1 221 ? 6.469 128.870 33.788 1.00 31.37 218 ILE E O 1
ATOM 12296 N N . VAL E 1 222 ? 5.011 127.296 33.100 1.00 30.91 219 VAL E N 1
ATOM 12297 C CA . VAL E 1 222 ? 5.930 126.195 33.228 1.00 31.14 219 VAL E CA 1
ATOM 12298 C C . VAL E 1 222 ? 6.501 125.922 31.843 1.00 31.76 219 VAL E C 1
ATOM 12299 O O . VAL E 1 222 ? 5.756 125.789 30.858 1.00 31.89 219 VAL E O 1
ATOM 12303 N N . LEU E 1 223 ? 7.825 125.883 31.758 1.00 32.04 220 LEU E N 1
ATOM 12304 C CA . LEU E 1 223 ? 8.497 125.590 30.506 1.00 32.65 220 LEU E CA 1
ATOM 12305 C C . LEU E 1 223 ? 8.949 124.135 30.484 1.00 33.95 220 LEU E C 1
ATOM 12306 O O . LEU E 1 223 ? 9.657 123.684 31.393 1.00 33.99 220 LEU E O 1
ATOM 12311 N N . ASP E 1 224 ? 8.534 123.403 29.457 1.00 34.80 221 ASP E N 1
ATOM 12312 C CA . ASP E 1 224 ? 8.959 122.008 29.275 1.00 36.49 221 ASP E CA 1
ATOM 12313 C C . ASP E 1 224 ? 8.927 121.737 27.774 1.00 36.89 221 ASP E C 1
ATOM 12314 O O . ASP E 1 224 ? 8.367 122.523 27.005 1.00 37.09 221 ASP E O 1
ATOM 12319 N N . THR E 1 225 ? 9.534 120.635 27.359 1.00 37.43 222 THR E N 1
ATOM 12320 C CA . THR E 1 225 ? 9.596 120.255 25.946 1.00 38.47 222 THR E CA 1
ATOM 12321 C C . THR E 1 225 ? 8.927 118.893 25.772 1.00 37.91 222 THR E C 1
ATOM 12322 O O . THR E 1 225 ? 8.633 118.220 26.751 1.00 38.21 222 THR E O 1
ATOM 12326 N N . ALA E 1 226 ? 8.666 118.511 24.528 1.00 37.72 223 ALA E N 1
ATOM 12327 C CA . ALA E 1 226 ? 8.098 117.194 24.217 1.00 37.42 223 ALA E CA 1
ATOM 12328 C C . ALA E 1 226 ? 8.394 116.868 22.768 1.00 36.92 223 ALA E C 1
ATOM 12329 O O . ALA E 1 226 ? 8.595 117.781 21.954 1.00 36.27 223 ALA E O 1
ATOM 12331 N N . CYS E 1 227 ? 8.438 115.576 22.452 1.00 36.55 224 CYS E N 1
ATOM 12332 C CA . CYS E 1 227 ? 8.580 115.136 21.067 1.00 37.00 224 CYS E CA 1
ATOM 12333 C C . CYS E 1 227 ? 7.418 114.251 20.651 1.00 36.85 224 CYS E C 1
ATOM 12334 O O . CYS E 1 227 ? 6.731 113.684 21.501 1.00 36.39 224 CYS E O 1
ATOM 12337 N N . TRP E 1 228 ? 7.212 114.137 19.341 1.00 37.39 225 TRP E N 1
ATOM 12338 C CA . TRP E 1 228 ? 6.215 113.234 18.769 1.00 38.09 225 TRP E CA 1
ATOM 12339 C C . TRP E 1 228 ? 6.843 111.865 18.562 1.00 39.13 225 TRP E C 1
ATOM 12340 O O . TRP E 1 228 ? 7.944 111.764 17.999 1.00 38.76 225 TRP E O 1
ATOM 12351 N N . ALA E 1 229 ? 6.148 110.813 19.003 1.00 40.24 226 ALA E N 1
ATOM 12352 C CA . ALA E 1 229 ? 6.676 109.430 18.900 1.00 41.89 226 ALA E CA 1
ATOM 12353 C C . ALA E 1 229 ? 7.009 109.003 17.466 1.00 42.56 226 ALA E C 1
ATOM 12354 O O . ALA E 1 229 ? 8.032 108.356 17.240 1.00 43.51 226 ALA E O 1
ATOM 12356 N N . LYS E 1 230 ? 6.154 109.380 16.513 1.00 42.85 227 LYS E N 1
ATOM 12357 C CA . LYS E 1 230 ? 6.380 109.118 15.089 1.00 42.93 227 LYS E CA 1
ATOM 12358 C C . LYS E 1 230 ? 7.168 110.281 14.481 1.00 42.14 227 LYS E C 1
ATOM 12359 O O . LYS E 1 230 ? 6.603 111.243 13.948 1.00 42.09 227 LYS E O 1
ATOM 12365 N N . ASN E 1 231 ? 8.489 110.170 14.562 1.00 41.42 228 ASN E N 1
ATOM 12366 C CA . ASN E 1 231 ? 9.390 111.296 14.327 1.00 40.59 228 ASN E CA 1
ATOM 12367 C C . ASN E 1 231 ? 9.253 112.076 13.008 1.00 40.17 228 ASN E C 1
ATOM 12368 O O . ASN E 1 231 ? 9.264 113.309 13.020 1.00 39.51 228 ASN E O 1
ATOM 12373 N N . PHE E 1 232 ? 9.141 111.368 11.883 1.00 39.81 229 PHE E N 1
ATOM 12374 C CA . PHE E 1 232 ? 9.082 112.037 10.572 1.00 40.20 229 PHE E CA 1
ATOM 12375 C C . PHE E 1 232 ? 7.658 112.200 10.006 1.00 40.91 229 PHE E C 1
ATOM 12376 O O . PHE E 1 232 ? 7.481 112.520 8.817 1.00 41.62 229 PHE E O 1
ATOM 12384 N N . ASP E 1 233 ? 6.652 111.998 10.857 1.00 41.16 230 ASP E N 1
ATOM 12385 C CA . ASP E 1 233 ? 5.256 112.245 10.491 1.00 41.64 230 ASP E CA 1
ATOM 12386 C C . ASP E 1 233 ? 4.970 113.736 10.637 1.00 41.49 230 ASP E C 1
ATOM 12387 O O . ASP E 1 233 ? 4.783 114.227 11.751 1.00 41.75 230 ASP E O 1
ATOM 12392 N N . TYR E 1 234 ? 4.959 114.462 9.518 1.00 41.16 231 TYR E N 1
ATOM 12393 C CA . TYR E 1 234 ? 4.713 115.902 9.558 1.00 40.83 231 TYR E CA 1
ATOM 12394 C C . TYR E 1 234 ? 3.254 116.225 9.253 1.00 40.83 231 TYR E C 1
ATOM 12395 O O . TYR E 1 234 ? 2.919 117.362 8.905 1.00 40.51 231 TYR E O 1
ATOM 12404 N N . GLY E 1 235 ? 2.394 115.217 9.394 1.00 40.66 232 GLY E N 1
ATOM 12405 C CA . GLY E 1 235 ? 0.969 115.375 9.152 1.00 40.21 232 GLY E CA 1
ATOM 12406 C C . GLY E 1 235 ? 0.322 116.287 10.177 1.00 40.05 232 GLY E C 1
ATOM 12407 O O . GLY E 1 235 ? 0.991 116.803 11.087 1.00 39.83 232 GLY E O 1
ATOM 12408 N N . ALA E 1 236 ? -0.987 116.477 10.034 1.00 39.51 233 ALA E N 1
ATOM 12409 C CA . ALA E 1 236 ? -1.730 117.410 10.876 1.00 39.24 233 ALA E CA 1
ATOM 12410 C C . ALA E 1 236 ? -1.831 116.980 12.349 1.00 38.73 233 ALA E C 1
ATOM 12411 O O . ALA E 1 236 ? -2.132 117.801 13.212 1.00 39.31 233 ALA E O 1
ATOM 12413 N N . ALA E 1 237 ? -1.561 115.707 12.628 1.00 38.06 234 ALA E N 1
ATOM 12414 C CA . ALA E 1 237 ? -1.588 115.166 13.997 1.00 37.55 234 ALA E CA 1
ATOM 12415 C C . ALA E 1 237 ? -0.318 115.478 14.835 1.00 36.89 234 ALA E C 1
ATOM 12416 O O . ALA E 1 237 ? -0.353 115.434 16.064 1.00 37.00 234 ALA E O 1
ATOM 12418 N N . ASN E 1 238 ? 0.802 115.768 14.175 1.00 35.76 235 ASN E N 1
ATOM 12419 C CA . ASN E 1 238 ? 2.037 116.120 14.891 1.00 34.49 235 ASN E CA 1
ATOM 12420 C C . ASN E 1 238 ? 2.089 117.633 15.151 1.00 34.02 235 ASN E C 1
ATOM 12421 O O . ASN E 1 238 ? 2.347 118.403 14.235 1.00 33.79 235 ASN E O 1
ATOM 12426 N N . HIS E 1 239 ? 1.824 118.026 16.399 1.00 33.74 236 HIS E N 1
ATOM 12427 C CA . HIS E 1 239 ? 1.900 119.421 16.869 1.00 33.59 236 HIS E CA 1
ATOM 12428 C C . HIS E 1 239 ? 3.137 119.652 17.738 1.00 32.88 236 HIS E C 1
ATOM 12429 O O . HIS E 1 239 ? 3.129 120.459 18.677 1.00 32.63 236 HIS E O 1
ATOM 12436 N N . ARG E 1 240 ? 4.180 118.891 17.436 1.00 31.88 237 ARG E N 1
ATOM 12437 C CA . ARG E 1 240 ? 5.452 118.963 18.120 1.00 31.61 237 ARG E CA 1
ATOM 12438 C C . ARG E 1 240 ? 6.534 118.957 17.040 1.00 31.25 237 ARG E C 1
ATOM 12439 O O . ARG E 1 240 ? 7.570 118.300 17.173 1.00 31.60 237 ARG E O 1
ATOM 12447 N N . GLN E 1 241 ? 6.278 119.681 15.958 1.00 30.49 238 GLN E N 1
ATOM 12448 C CA . GLN E 1 241 ? 7.220 119.715 14.856 1.00 29.88 238 GLN E CA 1
ATOM 12449 C C . GLN E 1 241 ? 8.228 120.829 15.092 1.00 29.40 238 GLN E C 1
ATOM 12450 O O . GLN E 1 241 ? 7.844 121.998 15.266 1.00 29.31 238 GLN E O 1
ATOM 12456 N N . ILE E 1 242 ? 9.513 120.475 15.106 1.00 28.53 239 ILE E N 1
ATOM 12457 C CA . ILE E 1 242 ? 10.564 121.484 15.252 1.00 27.97 239 ILE E CA 1
ATOM 12458 C C . ILE E 1 242 ? 10.515 122.410 14.033 1.00 27.71 239 ILE E C 1
ATOM 12459 O O . ILE E 1 242 ? 10.301 121.948 12.910 1.00 27.55 239 ILE E O 1
ATOM 12464 N N . GLY E 1 243 ? 10.632 123.715 14.271 1.00 27.42 240 GLY E N 1
ATOM 12465 C CA . GLY E 1 243 ? 10.537 124.699 13.211 1.00 27.83 240 GLY E CA 1
ATOM 12466 C C . GLY E 1 243 ? 9.128 125.269 13.013 1.00 28.61 240 GLY E C 1
ATOM 12467 O O . GLY E 1 243 ? 8.963 126.246 12.295 1.00 27.91 240 GLY E O 1
ATOM 12468 N N . ASN E 1 244 ? 8.111 124.660 13.625 1.00 28.88 241 ASN E N 1
ATOM 12469 C CA . ASN E 1 244 ? 6.736 125.164 13.497 1.00 29.83 241 ASN E CA 1
ATOM 12470 C C . ASN E 1 244 ? 6.308 126.072 14.653 1.00 29.85 241 ASN E C 1
ATOM 12471 O O . ASN E 1 244 ? 5.129 126.399 14.783 1.00 30.30 241 ASN E O 1
ATOM 12476 N N . GLY E 1 245 ? 7.267 126.481 15.484 1.00 29.50 242 GLY E N 1
ATOM 12477 C CA . GLY E 1 245 ? 7.005 127.448 16.549 1.00 29.36 242 GLY E CA 1
ATOM 12478 C C . GLY E 1 245 ? 6.818 126.774 17.902 1.00 29.71 242 GLY E C 1
ATOM 12479 O O . GLY E 1 245 ? 6.590 125.547 17.963 1.00 29.53 242 GLY E O 1
ATOM 12480 N N . PRO E 1 246 ? 6.859 127.572 18.991 1.00 29.27 243 PRO E N 1
ATOM 12481 C CA . PRO E 1 246 ? 6.730 127.043 20.350 1.00 29.55 243 PRO E CA 1
ATOM 12482 C C . PRO E 1 246 ? 5.404 126.316 20.516 1.00 29.63 243 PRO E C 1
ATOM 12483 O O . PRO E 1 246 ? 4.420 126.653 19.841 1.00 29.36 243 PRO E O 1
ATOM 12495 N N . LEU E 1 248 ? 2.094 125.305 22.651 1.00 32.85 245 LEU E N 1
ATOM 12496 C CA . LEU E 1 248 ? 1.212 125.703 23.732 1.00 33.21 245 LEU E CA 1
ATOM 12497 C C . LEU E 1 248 ? 0.487 124.447 24.188 1.00 33.16 245 LEU E C 1
ATOM 12498 O O . LEU E 1 248 ? -0.332 123.907 23.448 1.00 33.35 245 LEU E O 1
ATOM 12503 N N . VAL E 1 249 ? 0.793 123.965 25.391 1.00 33.17 246 VAL E N 1
ATOM 12504 C CA . VAL E 1 249 ? 0.200 122.712 25.852 1.00 33.17 246 VAL E CA 1
ATOM 12505 C C . VAL E 1 249 ? -1.221 122.956 26.412 1.00 33.97 246 VAL E C 1
ATOM 12506 O O . VAL E 1 249 ? -1.380 123.621 27.435 1.00 33.40 246 VAL E O 1
ATOM 12510 N N . LEU E 1 250 ? -2.229 122.416 25.722 1.00 33.83 247 LEU E N 1
ATOM 12511 C CA . LEU E 1 250 ? -3.623 122.520 26.135 1.00 35.59 247 LEU E CA 1
ATOM 12512 C C . LEU E 1 250 ? -3.923 121.589 27.299 1.00 36.20 247 LEU E C 1
ATOM 12513 O O . LEU E 1 250 ? -4.770 121.889 28.137 1.00 35.56 247 LEU E O 1
ATOM 12518 N N . SER E 1 251 ? -3.247 120.449 27.334 1.00 37.83 248 SER E N 1
ATOM 12519 C CA . SER E 1 251 ? -3.446 119.499 28.415 1.00 40.42 248 SER E CA 1
ATOM 12520 C C . SER E 1 251 ? -2.393 118.415 28.460 1.00 41.76 248 SER E C 1
ATOM 12521 O O . SER E 1 251 ? -1.724 118.117 27.463 1.00 42.35 248 SER E O 1
ATOM 12524 N N . ASP E 1 252 ? -2.231 117.855 29.650 1.00 43.31 249 ASP E N 1
ATOM 12525 C CA . ASP E 1 252 ? -1.400 116.688 29.868 1.00 44.79 249 ASP E CA 1
ATOM 12526 C C . ASP E 1 252 ? -2.086 115.897 30.971 1.00 45.52 249 ASP E C 1
ATOM 12527 O O . ASP E 1 252 ? -3.198 116.249 31.380 1.00 45.62 249 ASP E O 1
ATOM 12532 N N . LYS E 1 253 ? -1.452 114.832 31.449 1.00 46.45 250 LYS E N 1
ATOM 12533 C CA . LYS E 1 253 ? -2.093 114.009 32.466 1.00 47.38 250 LYS E CA 1
ATOM 12534 C C . LYS E 1 253 ? -2.250 114.737 33.812 1.00 46.92 250 LYS E C 1
ATOM 12535 O O . LYS E 1 253 ? -3.147 114.404 34.596 1.00 47.35 250 LYS E O 1
ATOM 12541 N N . SER E 1 254 ? -1.414 115.749 34.042 1.00 46.12 251 SER E N 1
ATOM 12542 C CA . SER E 1 254 ? -1.405 116.495 35.308 1.00 45.46 251 SER E CA 1
ATOM 12543 C C . SER E 1 254 ? -2.088 117.888 35.302 1.00 44.59 251 SER E C 1
ATOM 12544 O O . SER E 1 254 ? -2.363 118.434 36.378 1.00 45.06 251 SER E O 1
ATOM 12547 N N . LEU E 1 255 ? -2.386 118.445 34.119 1.00 42.39 252 LEU E N 1
ATOM 12548 C CA . LEU E 1 255 ? -3.006 119.776 34.008 1.00 40.62 252 LEU E CA 1
ATOM 12549 C C . LEU E 1 255 ? -3.832 119.984 32.725 1.00 39.32 252 LEU E C 1
ATOM 12550 O O . LEU E 1 255 ? -3.361 119.683 31.631 1.00 38.96 252 LEU E O 1
ATOM 12555 N N . ILE E 1 256 ? -5.059 120.487 32.869 1.00 37.83 253 ILE E N 1
ATOM 12556 C CA . ILE E 1 256 ? -5.783 121.088 31.740 1.00 37.35 253 ILE E CA 1
ATOM 12557 C C . ILE E 1 256 ? -5.711 122.609 31.866 1.00 36.64 253 ILE E C 1
ATOM 12558 O O . ILE E 1 256 ? -6.338 123.188 32.759 1.00 36.51 253 ILE E O 1
ATOM 12563 N N . ALA E 1 257 ? -4.953 123.245 30.973 1.00 35.56 254 ALA E N 1
ATOM 12564 C CA . ALA E 1 257 ? -4.762 124.703 30.981 1.00 34.77 254 ALA E CA 1
ATOM 12565 C C . ALA E 1 257 ? -6.082 125.484 30.948 1.00 33.84 254 ALA E C 1
ATOM 12566 O O . ALA E 1 257 ? -7.047 125.037 30.339 1.00 33.64 254 ALA E O 1
ATOM 12568 N N . PRO E 1 258 ? -6.127 126.660 31.606 1.00 33.58 255 PRO E N 1
ATOM 12569 C CA . PRO E 1 258 ? -7.347 127.468 31.622 1.00 33.24 255 PRO E CA 1
ATOM 12570 C C . PRO E 1 258 ? -7.578 128.158 30.276 1.00 32.97 255 PRO E C 1
ATOM 12571 O O . PRO E 1 258 ? -6.681 128.856 29.784 1.00 32.73 255 PRO E O 1
ATOM 12575 N N . PRO E 1 259 ? -8.763 127.958 29.677 1.00 32.94 256 PRO E N 1
ATOM 12576 C CA . PRO E 1 259 ? -9.125 128.609 28.410 1.00 33.22 256 PRO E CA 1
ATOM 12577 C C . PRO E 1 259 ? -8.861 130.123 28.344 1.00 33.60 256 PRO E C 1
ATOM 12578 O O . PRO E 1 259 ? -8.432 130.609 27.299 1.00 33.66 256 PRO E O 1
ATOM 12582 N N . LYS E 1 260 ? -9.095 130.855 29.433 1.00 33.84 257 LYS E N 1
ATOM 12583 C CA . LYS E 1 260 ? -8.859 132.303 29.440 1.00 34.90 257 LYS E CA 1
ATOM 12584 C C . LYS E 1 260 ? -7.381 132.627 29.277 1.00 34.68 257 LYS E C 1
ATOM 12585 O O . LYS E 1 260 ? -7.024 133.573 28.573 1.00 35.18 257 LYS E O 1
ATOM 12591 N N . LEU E 1 261 ? -6.529 131.839 29.926 1.00 34.17 258 LEU E N 1
ATOM 12592 C CA . LEU E 1 261 ? -5.099 132.025 29.842 1.00 34.21 258 LEU E CA 1
ATOM 12593 C C . LEU E 1 261 ? -4.558 131.615 28.462 1.00 34.09 258 LEU E C 1
ATOM 12594 O O . LEU E 1 261 ? -3.768 132.355 27.865 1.00 33.77 258 LEU E O 1
ATOM 12599 N N . THR E 1 262 ? -5.001 130.478 27.925 1.00 33.81 259 THR E N 1
ATOM 12600 C CA . THR E 1 262 ? -4.520 130.081 26.601 1.00 34.43 259 THR E CA 1
ATOM 12601 C C . THR E 1 262 ? -4.971 131.073 25.528 1.00 34.41 259 THR E C 1
ATOM 12602 O O . THR E 1 262 ? -4.174 131.459 24.668 1.00 34.60 259 THR E O 1
ATOM 12606 N N . ALA E 1 263 ? -6.233 131.506 25.602 1.00 33.96 260 ALA E N 1
ATOM 12607 C CA . ALA E 1 263 ? -6.766 132.520 24.686 1.00 34.22 260 ALA E CA 1
ATOM 12608 C C . ALA E 1 263 ? -5.932 133.806 24.697 1.00 34.37 260 ALA E C 1
ATOM 12609 O O . ALA E 1 263 ? -5.640 134.350 23.636 1.00 34.25 260 ALA E O 1
ATOM 12611 N N . TRP E 1 264 ? -5.560 134.278 25.888 1.00 34.52 261 TRP E N 1
ATOM 12612 C CA . TRP E 1 264 ? -4.760 135.488 26.018 1.00 34.99 261 TRP E CA 1
ATOM 12613 C C . TRP E 1 264 ? -3.383 135.340 25.370 1.00 34.98 261 TRP E C 1
ATOM 12614 O O . TRP E 1 264 ? -2.952 136.194 24.604 1.00 35.24 261 TRP E O 1
ATOM 12625 N N . ILE E 1 265 ? -2.702 134.245 25.686 1.00 35.21 262 ILE E N 1
ATOM 12626 C CA . ILE E 1 265 ? -1.393 133.948 25.105 1.00 35.09 262 ILE E CA 1
ATOM 12627 C C . ILE E 1 265 ? -1.431 133.832 23.581 1.00 34.95 262 ILE E C 1
ATOM 12628 O O . ILE E 1 265 ? -0.541 134.355 22.908 1.00 34.60 262 ILE E O 1
ATOM 12633 N N . GLU E 1 266 ? -2.451 133.156 23.049 1.00 34.63 263 GLU E N 1
ATOM 12634 C CA . GLU E 1 266 ? -2.654 133.100 21.605 1.00 35.78 263 GLU E CA 1
ATOM 12635 C C . GLU E 1 266 ? -2.786 134.501 20.994 1.00 34.71 263 GLU E C 1
ATOM 12636 O O . GLU E 1 266 ? -2.227 134.761 19.928 1.00 34.69 263 GLU E O 1
ATOM 12642 N N . THR E 1 267 ? -3.502 135.406 21.666 1.00 34.14 264 THR E N 1
ATOM 12643 C CA . THR E 1 267 ? -3.657 136.770 21.128 1.00 33.38 264 THR E CA 1
ATOM 12644 C C . THR E 1 267 ? -2.333 137.548 21.167 1.00 32.35 264 THR E C 1
ATOM 12645 O O . THR E 1 267 ? -2.024 138.287 20.231 1.00 32.24 264 THR E O 1
ATOM 12649 N N . VAL E 1 268 ? -1.555 137.376 22.235 1.00 31.18 265 VAL E N 1
ATOM 12650 C CA . VAL E 1 268 ? -0.210 137.971 22.303 1.00 30.28 265 VAL E CA 1
ATOM 12651 C C . VAL E 1 268 ? 0.710 137.427 21.203 1.00 30.75 265 VAL E C 1
ATOM 12652 O O . VAL E 1 268 ? 1.361 138.203 20.504 1.00 30.32 265 VAL E O 1
ATOM 12656 N N . ALA E 1 269 ? 0.747 136.102 21.043 1.00 30.15 266 ALA E N 1
ATOM 12657 C CA . ALA E 1 269 ? 1.587 135.476 20.023 1.00 30.54 266 ALA E CA 1
ATOM 12658 C C . ALA E 1 269 ? 1.206 135.916 18.607 1.00 30.81 266 ALA E C 1
ATOM 12659 O O . ALA E 1 269 ? 2.087 136.156 17.792 1.00 30.66 266 ALA E O 1
ATOM 12661 N N . ALA E 1 270 ? -0.099 135.988 18.326 1.00 31.21 267 ALA E N 1
ATOM 12662 C CA . ALA E 1 270 ? -0.607 136.490 17.044 1.00 32.11 267 ALA E CA 1
ATOM 12663 C C . ALA E 1 270 ? -0.203 137.949 16.786 1.00 32.82 267 ALA E C 1
ATOM 12664 O O . ALA E 1 270 ? 0.169 138.288 15.669 1.00 33.24 267 ALA E O 1
ATOM 12666 N N . GLU E 1 271 ? -0.265 138.799 17.812 1.00 33.26 268 GLU E N 1
ATOM 12667 C CA . GLU E 1 271 ? 0.212 140.183 17.692 1.00 34.62 268 GLU E CA 1
ATOM 12668 C C . GLU E 1 271 ? 1.703 140.304 17.323 1.00 33.61 268 GLU E C 1
ATOM 12669 O O . GLU E 1 271 ? 2.065 141.099 16.459 1.00 33.26 268 GLU E O 1
ATOM 12675 N N . ILE E 1 272 ? 2.562 139.520 17.970 1.00 32.81 269 ILE E N 1
ATOM 12676 C CA . ILE E 1 272 ? 4.011 139.623 17.737 1.00 31.97 269 ILE E CA 1
ATOM 12677 C C . ILE E 1 272 ? 4.505 138.708 16.604 1.00 32.01 269 ILE E C 1
ATOM 12678 O O . ILE E 1 272 ? 5.688 138.718 16.250 1.00 31.70 269 ILE E O 1
ATOM 12683 N N . GLY E 1 273 ? 3.590 137.928 16.030 1.00 31.94 270 GLY E N 1
ATOM 12684 C CA . GLY E 1 273 ? 3.911 137.087 14.878 1.00 31.73 270 GLY E CA 1
ATOM 12685 C C . GLY E 1 273 ? 4.634 135.792 15.206 1.00 32.16 270 GLY E C 1
ATOM 12686 O O . GLY E 1 273 ? 5.365 135.262 14.366 1.00 32.49 270 GLY E O 1
ATOM 12687 N N . VAL E 1 274 ? 4.450 135.276 16.425 1.00 31.86 271 VAL E N 1
ATOM 12688 C CA . VAL E 1 274 ? 5.008 133.972 16.777 1.00 31.48 271 VAL E CA 1
ATOM 12689 C C . VAL E 1 274 ? 3.941 132.893 16.559 1.00 31.28 271 VAL E C 1
ATOM 12690 O O . VAL E 1 274 ? 2.903 132.929 17.218 1.00 31.50 271 VAL E O 1
ATOM 12694 N N . PRO E 1 275 ? 4.197 131.924 15.660 1.00 31.09 272 PRO E N 1
ATOM 12695 C CA . PRO E 1 275 ? 3.222 130.845 15.501 1.00 31.07 272 PRO E CA 1
ATOM 12696 C C . PRO E 1 275 ? 3.268 129.861 16.669 1.00 31.05 272 PRO E C 1
ATOM 12697 O O . PRO E 1 275 ? 4.326 129.643 17.275 1.00 30.37 272 PRO E O 1
ATOM 12701 N N . LEU E 1 276 ? 2.119 129.284 16.988 1.00 30.70 273 LEU E N 1
ATOM 12702 C CA . LEU E 1 276 ? 2.041 128.357 18.096 1.00 31.54 273 LEU E CA 1
ATOM 12703 C C . LEU E 1 276 ? 1.529 127.002 17.626 1.00 31.62 273 LEU E C 1
ATOM 12704 O O . LEU E 1 276 ? 0.738 126.920 16.691 1.00 32.05 273 LEU E O 1
ATOM 12709 N N . GLN E 1 277 ? 2.017 125.942 18.259 1.00 31.62 274 GLN E N 1
ATOM 12710 C CA . GLN E 1 277 ? 1.496 124.607 18.027 1.00 31.86 274 GLN E CA 1
ATOM 12711 C C . GLN E 1 277 ? 0.715 124.218 19.275 1.00 32.40 274 GLN E C 1
ATOM 12712 O O . GLN E 1 277 ? 1.290 124.120 20.355 1.00 31.98 274 GLN E O 1
ATOM 12718 N N . ALA E 1 278 ? -0.594 124.014 19.130 1.00 33.18 275 ALA E N 1
ATOM 12719 C CA . ALA E 1 278 ? -1.452 123.652 20.261 1.00 34.31 275 ALA E CA 1
ATOM 12720 C C . ALA E 1 278 ? -1.388 122.147 20.443 1.00 35.05 275 ALA E C 1
ATOM 12721 O O . ALA E 1 278 ? -1.817 121.392 19.562 1.00 35.13 275 ALA E O 1
ATOM 12723 N N . ASP E 1 279 ? -0.839 121.717 21.575 1.00 36.22 276 ASP E N 1
ATOM 12724 C CA . ASP E 1 279 ? -0.531 120.304 21.808 1.00 37.83 276 ASP E CA 1
ATOM 12725 C C . ASP E 1 279 ? -1.237 119.707 23.039 1.00 38.39 276 ASP E C 1
ATOM 12726 O O . ASP E 1 279 ? -1.539 120.418 23.987 1.00 38.48 276 ASP E O 1
ATOM 12739 N N . PHE E 1 281 ? -0.872 116.169 25.621 1.00 46.12 278 PHE E N 1
ATOM 12740 C CA . PHE E 1 281 ? -0.133 114.951 25.971 1.00 49.50 278 PHE E CA 1
ATOM 12741 C C . PHE E 1 281 ? -1.098 113.836 26.357 1.00 51.53 278 PHE E C 1
ATOM 12742 O O . PHE E 1 281 ? -1.962 114.020 27.215 1.00 51.78 278 PHE E O 1
ATOM 12750 N N . SER E 1 282 ? -0.949 112.682 25.716 1.00 54.19 279 SER E N 1
ATOM 12751 C CA . SER E 1 282 ? -1.795 111.520 26.004 1.00 56.90 279 SER E CA 1
ATOM 12752 C C . SER E 1 282 ? -1.252 110.665 27.155 1.00 58.58 279 SER E C 1
ATOM 12753 O O . SER E 1 282 ? -2.007 109.930 27.803 1.00 59.19 279 SER E O 1
ATOM 12756 N N . ASN E 1 283 ? 0.054 110.759 27.400 1.00 60.63 280 ASN E N 1
ATOM 12757 C CA . ASN E 1 283 ? 0.722 109.947 28.418 1.00 62.56 280 ASN E CA 1
ATOM 12758 C C . ASN E 1 283 ? 1.489 110.799 29.425 1.00 63.41 280 ASN E C 1
ATOM 12759 O O . ASN E 1 283 ? 1.473 110.519 30.626 1.00 63.87 280 ASN E O 1
ATOM 12764 N N . GLY E 1 284 ? 2.149 111.844 28.927 1.00 64.30 281 GLY E N 1
ATOM 12765 C CA . GLY E 1 284 ? 2.990 112.712 29.753 1.00 64.83 281 GLY E CA 1
ATOM 12766 C C . GLY E 1 284 ? 2.236 113.462 30.836 1.00 65.20 281 GLY E C 1
ATOM 12767 O O . GLY E 1 284 ? 1.068 113.826 30.656 1.00 65.50 281 GLY E O 1
ATOM 12768 N N . GLY E 1 285 ? 2.914 113.668 31.965 1.00 65.28 282 GLY E N 1
ATOM 12769 C CA . GLY E 1 285 ? 2.416 114.484 33.075 1.00 65.20 282 GLY E CA 1
ATOM 12770 C C . GLY E 1 285 ? 3.597 115.254 33.640 1.00 65.24 282 GLY E C 1
ATOM 12771 O O . GLY E 1 285 ? 4.558 114.648 34.133 1.00 65.76 282 GLY E O 1
ATOM 12772 N N . THR E 1 286 ? 3.529 116.585 33.572 1.00 64.73 283 THR E N 1
ATOM 12773 C CA . THR E 1 286 ? 4.688 117.448 33.831 1.00 64.15 283 THR E CA 1
ATOM 12774 C C . THR E 1 286 ? 4.581 118.303 35.107 1.00 63.61 283 THR E C 1
ATOM 12775 O O . THR E 1 286 ? 3.752 118.037 35.991 1.00 63.48 283 THR E O 1
ATOM 12779 N N . ASP E 1 287 ? 5.433 119.331 35.169 1.00 62.47 284 ASP E N 1
ATOM 12780 C CA . ASP E 1 287 ? 5.498 120.298 36.271 1.00 61.50 284 ASP E CA 1
ATOM 12781 C C . ASP E 1 287 ? 4.160 121.023 36.474 1.00 59.99 284 ASP E C 1
ATOM 12782 O O . ASP E 1 287 ? 3.812 121.376 37.603 1.00 59.96 284 ASP E O 1
ATOM 12787 N N . GLY E 1 288 ? 3.417 121.227 35.383 1.00 58.23 285 GLY E N 1
ATOM 12788 C CA . GLY E 1 288 ? 2.146 121.966 35.397 1.00 55.79 285 GLY E CA 1
ATOM 12789 C C . GLY E 1 288 ? 1.160 121.474 36.440 1.00 54.38 285 GLY E C 1
ATOM 12790 O O . GLY E 1 288 ? 0.434 122.261 37.059 1.00 53.33 285 GLY E O 1
ATOM 12791 N N . GLY E 1 289 ? 1.166 120.160 36.639 1.00 53.21 286 GLY E N 1
ATOM 12792 C CA . GLY E 1 289 ? 0.265 119.493 37.566 1.00 51.88 286 GLY E CA 1
ATOM 12793 C C . GLY E 1 289 ? 0.401 119.943 39.000 1.00 50.46 286 GLY E C 1
ATOM 12794 O O . GLY E 1 289 ? -0.541 120.486 39.574 1.00 50.70 286 GLY E O 1
ATOM 12795 N N . ALA E 1 290 ? 1.576 119.728 39.578 1.00 49.04 287 ALA E N 1
ATOM 12796 C CA . ALA E 1 290 ? 1.789 120.076 40.979 1.00 47.25 287 ALA E CA 1
ATOM 12797 C C . ALA E 1 290 ? 1.633 121.584 41.188 1.00 45.76 287 ALA E C 1
ATOM 12798 O O . ALA E 1 290 ? 1.036 122.020 42.172 1.00 45.58 287 ALA E O 1
ATOM 12800 N N . VAL E 1 291 ? 2.144 122.367 40.239 1.00 43.59 288 VAL E N 1
ATOM 12801 C CA . VAL E 1 291 ? 2.167 123.825 40.356 1.00 41.91 288 VAL E CA 1
ATOM 12802 C C . VAL E 1 291 ? 0.765 124.435 40.536 1.00 40.47 288 VAL E C 1
ATOM 12803 O O . VAL E 1 291 ? 0.524 125.133 41.513 1.00 39.37 288 VAL E O 1
ATOM 12807 N N . HIS E 1 292 ? -0.164 124.123 39.637 1.00 39.35 289 HIS E N 1
ATOM 12808 C CA . HIS E 1 292 ? -1.486 124.761 39.671 1.00 39.36 289 HIS E CA 1
ATOM 12809 C C . HIS E 1 292 ? -2.349 124.392 40.885 1.00 38.83 289 HIS E C 1
ATOM 12810 O O . HIS E 1 292 ? -3.264 125.126 41.245 1.00 39.01 289 HIS E O 1
ATOM 12817 N N . LEU E 1 293 ? -2.029 123.271 41.518 1.00 38.72 290 LEU E N 1
ATOM 12818 C CA . LEU E 1 293 ? -2.762 122.775 42.681 1.00 39.11 290 LEU E CA 1
ATOM 12819 C C . LEU E 1 293 ? -2.153 123.251 43.998 1.00 38.94 290 LEU E C 1
ATOM 12820 O O . LEU E 1 293 ? -2.486 122.725 45.065 1.00 39.04 290 LEU E O 1
ATOM 12825 N N . THR E 1 294 ? -1.258 124.233 43.902 1.00 38.30 291 THR E N 1
ATOM 12826 C CA . THR E 1 294 ? -0.574 124.826 45.051 1.00 37.74 291 THR E CA 1
ATOM 12827 C C . THR E 1 294 ? -1.500 125.826 45.769 1.00 36.75 291 THR E C 1
ATOM 12828 O O . THR E 1 294 ? -2.153 126.662 45.122 1.00 35.94 291 THR E O 1
ATOM 12832 N N . GLY E 1 295 ? -1.553 125.740 47.100 1.00 35.69 292 GLY E N 1
ATOM 12833 C CA . GLY E 1 295 ? -2.426 126.623 47.889 1.00 34.90 292 GLY E CA 1
ATOM 12834 C C . GLY E 1 295 ? -3.881 126.523 47.451 1.00 33.86 292 GLY E C 1
ATOM 12835 O O . GLY E 1 295 ? -4.432 125.424 47.357 1.00 33.92 292 GLY E O 1
ATOM 12836 N N . THR E 1 296 ? -4.495 127.663 47.157 1.00 32.89 293 THR E N 1
ATOM 12837 C CA . THR E 1 296 ? -5.885 127.694 46.695 1.00 32.19 293 THR E CA 1
ATOM 12838 C C . THR E 1 296 ? -5.976 127.716 45.154 1.00 31.82 293 THR E C 1
ATOM 12839 O O . THR E 1 296 ? -7.022 128.048 44.582 1.00 30.26 293 THR E O 1
ATOM 12843 N N . GLY E 1 297 ? -4.875 127.359 44.486 1.00 31.47 294 GLY E N 1
ATOM 12844 C CA . GLY E 1 297 ? -4.904 127.203 43.036 1.00 31.63 294 GLY E CA 1
ATOM 12845 C C . GLY E 1 297 ? -4.231 128.328 42.286 1.00 31.55 294 GLY E C 1
ATOM 12846 O O . GLY E 1 297 ? -4.439 129.493 42.600 1.00 31.59 294 GLY E O 1
ATOM 12847 N N . VAL E 1 298 ? -3.412 127.971 41.296 1.00 31.38 295 VAL E N 1
ATOM 12848 C CA . VAL E 1 298 ? -2.662 128.951 40.519 1.00 31.45 295 VAL E CA 1
ATOM 12849 C C . VAL E 1 298 ? -2.972 128.736 39.051 1.00 31.49 295 VAL E C 1
ATOM 12850 O O . VAL E 1 298 ? -2.775 127.626 38.558 1.00 31.85 295 VAL E O 1
ATOM 12854 N N . PRO E 1 299 ? -3.476 129.781 38.354 1.00 31.44 296 PRO E N 1
ATOM 12855 C CA . PRO E 1 299 ? -3.588 129.754 36.889 1.00 31.49 296 PRO E CA 1
ATOM 12856 C C . PRO E 1 299 ? -2.211 129.466 36.266 1.00 31.61 296 PRO E C 1
ATOM 12857 O O . PRO E 1 299 ? -1.277 130.245 36.432 1.00 31.06 296 PRO E O 1
ATOM 12861 N N . THR E 1 300 ? -2.101 128.331 35.588 1.00 31.74 297 THR E N 1
ATOM 12862 C CA . THR E 1 300 ? -0.824 127.817 35.116 1.00 32.62 297 THR E CA 1
ATOM 12863 C C . THR E 1 300 ? -0.983 127.276 33.708 1.00 32.98 297 THR E C 1
ATOM 12864 O O . THR E 1 300 ? -1.974 126.612 33.400 1.00 32.59 297 THR E O 1
ATOM 12868 N N . LEU E 1 301 ? 0.004 127.530 32.863 1.00 33.52 298 LEU E N 1
ATOM 12869 C CA . LEU E 1 301 ? 0.132 126.713 31.662 1.00 34.87 298 LEU E CA 1
ATOM 12870 C C . LEU E 1 301 ? 1.560 126.316 31.322 1.00 34.17 298 LEU E C 1
ATOM 12871 O O . LEU E 1 301 ? 2.516 126.868 31.841 1.00 34.27 298 LEU E O 1
ATOM 12876 N N . VAL E 1 302 ? 1.657 125.326 30.449 1.00 33.76 299 VAL E N 1
ATOM 12877 C CA . VAL E 1 302 ? 2.906 124.742 30.055 1.00 33.00 299 VAL E CA 1
ATOM 12878 C C . VAL E 1 302 ? 3.133 125.177 28.618 1.00 32.32 299 VAL E C 1
ATOM 12879 O O . VAL E 1 302 ? 2.227 125.135 27.789 1.00 31.75 299 VAL E O 1
ATOM 12891 N N . GLY E 1 304 ? 6.671 125.480 25.574 1.00 31.66 301 GLY E N 1
ATOM 12892 C CA . GLY E 1 304 ? 8.084 125.265 25.326 1.00 30.97 301 GLY E CA 1
ATOM 12893 C C . GLY E 1 304 ? 8.353 124.897 23.897 1.00 30.66 301 GLY E C 1
ATOM 12894 O O . GLY E 1 304 ? 7.421 124.652 23.140 1.00 29.76 301 GLY E O 1
ATOM 12895 N N . PRO E 1 305 ? 9.643 124.861 23.519 1.00 30.93 302 PRO E N 1
ATOM 12896 C CA . PRO E 1 305 ? 9.986 124.419 22.160 1.00 31.26 302 PRO E CA 1
ATOM 12897 C C . PRO E 1 305 ? 9.833 122.908 22.042 1.00 31.22 302 PRO E C 1
ATOM 12898 O O . PRO E 1 305 ? 10.133 122.178 22.993 1.00 31.43 302 PRO E O 1
ATOM 12902 N N . ALA E 1 306 ? 9.344 122.454 20.893 1.00 30.86 303 ALA E N 1
ATOM 12903 C CA . ALA E 1 306 ? 9.314 121.032 20.569 1.00 30.75 303 ALA E CA 1
ATOM 12904 C C . ALA E 1 306 ? 10.740 120.507 20.388 1.00 30.61 303 ALA E C 1
ATOM 12905 O O . ALA E 1 306 ? 11.657 121.258 20.067 1.00 30.17 303 ALA E O 1
ATOM 12907 N N . THR E 1 307 ? 10.917 119.212 20.604 1.00 30.88 304 THR E N 1
ATOM 12908 C CA . THR E 1 307 ? 12.172 118.553 20.300 1.00 31.63 304 THR E CA 1
ATOM 12909 C C . THR E 1 307 ? 11.870 117.322 19.458 1.00 31.24 304 THR E C 1
ATOM 12910 O O . THR E 1 307 ? 10.722 116.891 19.389 1.00 30.82 304 THR E O 1
ATOM 12914 N N . ARG E 1 308 ? 12.891 116.779 18.798 1.00 31.28 305 ARG E N 1
ATOM 12915 C CA . ARG E 1 308 ? 12.820 115.440 18.250 1.00 31.93 305 ARG E CA 1
ATOM 12916 C C . ARG E 1 308 ? 13.561 114.543 19.239 1.00 32.77 305 ARG E C 1
ATOM 12917 O O . ARG E 1 308 ? 14.620 114.933 19.764 1.00 32.24 305 ARG E O 1
ATOM 12925 N N . HIS E 1 309 ? 12.968 113.288 19.446 1.00 33.23 306 HIS E N 1
ATOM 12926 C CA . HIS E 1 309 ? 13.558 112.363 20.425 1.00 34.56 306 HIS E CA 1
ATOM 12927 C C . HIS E 1 309 ? 13.405 112.966 21.828 1.00 35.25 306 HIS E C 1
ATOM 12928 O O . HIS E 1 309 ? 12.920 114.080 21.991 1.00 36.98 306 HIS E O 1
ATOM 12935 N N . GLY E 1 310 ? 13.879 112.266 22.875 1.00 36.13 307 GLY E N 1
ATOM 12936 C CA . GLY E 1 310 ? 13.739 112.773 24.247 1.00 35.69 307 GLY E CA 1
ATOM 12937 C C . GLY E 1 310 ? 14.027 111.630 25.183 1.00 36.02 307 GLY E C 1
ATOM 12938 O O . GLY E 1 310 ? 13.801 110.469 24.817 1.00 36.26 307 GLY E O 1
ATOM 12939 N N . HIS E 1 311 ? 14.543 111.950 26.371 1.00 35.63 308 HIS E N 1
ATOM 12940 C CA . HIS E 1 311 ? 14.833 110.953 27.391 1.00 34.95 308 HIS E CA 1
ATOM 12941 C C . HIS E 1 311 ? 15.737 109.867 26.812 1.00 34.05 308 HIS E C 1
ATOM 12942 O O . HIS E 1 311 ? 15.512 108.675 27.008 1.00 33.47 308 HIS E O 1
ATOM 12949 N N . CYS E 1 312 ? 16.739 110.309 26.056 1.00 33.19 309 CYS E N 1
ATOM 12950 C CA . CYS E 1 312 ? 17.747 109.418 25.508 1.00 32.11 309 CYS E CA 1
ATOM 12951 C C . CYS E 1 312 ? 19.047 110.192 25.322 1.00 31.23 309 CYS E C 1
ATOM 12952 O O . CYS E 1 312 ? 19.178 111.309 25.824 1.00 30.42 309 CYS E O 1
ATOM 12955 N N . ALA E 1 313 ? 20.017 109.588 24.634 1.00 30.30 310 ALA E N 1
ATOM 12956 C CA . ALA E 1 313 ? 21.351 110.174 24.486 1.00 29.83 310 ALA E CA 1
ATOM 12957 C C . ALA E 1 313 ? 21.349 111.585 23.897 1.00 29.45 310 ALA E C 1
ATOM 12958 O O . ALA E 1 313 ? 22.250 112.374 24.192 1.00 28.94 310 ALA E O 1
ATOM 12960 N N . ALA E 1 314 ? 20.359 111.895 23.053 1.00 28.62 311 ALA E N 1
ATOM 12961 C CA . ALA E 1 314 ? 20.327 113.173 22.346 1.00 28.73 311 ALA E CA 1
ATOM 12962 C C . ALA E 1 314 ? 18.926 113.515 21.843 1.00 28.86 311 ALA E C 1
ATOM 12963 O O . ALA E 1 314 ? 18.184 112.641 21.392 1.00 29.12 311 ALA E O 1
ATOM 12965 N N . SER E 1 315 ? 18.579 114.794 21.956 1.00 28.50 312 SER E N 1
ATOM 12966 C CA . SER E 1 315 ? 17.406 115.370 21.310 1.00 28.40 312 SER E CA 1
ATOM 12967 C C . SER E 1 315 ? 17.856 116.374 20.258 1.00 27.48 312 SER E C 1
ATOM 12968 O O . SER E 1 315 ? 19.008 116.782 20.245 1.00 26.72 312 SER E O 1
ATOM 12971 N N . ILE E 1 316 ? 16.932 116.755 19.372 1.00 26.99 313 ILE E N 1
ATOM 12972 C CA . ILE E 1 316 ? 17.185 117.778 18.353 1.00 26.54 313 ILE E CA 1
ATOM 12973 C C . ILE E 1 316 ? 16.155 118.898 18.510 1.00 26.90 313 ILE E C 1
ATOM 12974 O O . ILE E 1 316 ? 14.959 118.633 18.692 1.00 26.71 313 ILE E O 1
ATOM 12979 N N . ALA E 1 317 ? 16.641 120.142 18.473 1.00 26.69 314 ALA E N 1
ATOM 12980 C CA . ALA E 1 317 ? 15.806 121.333 18.543 1.00 26.83 314 ALA E CA 1
ATOM 12981 C C . ALA E 1 317 ? 16.159 122.314 17.433 1.00 27.39 314 ALA E C 1
ATOM 12982 O O . ALA E 1 317 ? 17.251 122.258 16.848 1.00 27.32 314 ALA E O 1
ATOM 12984 N N . ASP E 1 318 ? 15.215 123.203 17.144 1.00 28.16 315 ASP E N 1
ATOM 12985 C CA . ASP E 1 318 ? 15.356 124.215 16.111 1.00 29.04 315 ASP E CA 1
ATOM 12986 C C . ASP E 1 318 ? 15.592 125.538 16.808 1.00 29.40 315 ASP E C 1
ATOM 12987 O O . ASP E 1 318 ? 14.765 125.962 17.626 1.00 29.14 315 ASP E O 1
ATOM 12992 N N . CYS E 1 319 ? 16.707 126.193 16.488 1.00 29.58 316 CYS E N 1
ATOM 12993 C CA . CYS E 1 319 ? 17.047 127.482 17.103 1.00 30.67 316 CYS E CA 1
ATOM 12994 C C . CYS E 1 319 ? 15.997 128.585 16.937 1.00 30.27 316 CYS E C 1
ATOM 12995 O O . CYS E 1 319 ? 15.788 129.339 17.869 1.00 30.24 316 CYS E O 1
ATOM 12998 N N . ARG E 1 320 ? 15.338 128.665 15.775 1.00 30.46 317 ARG E N 1
ATOM 12999 C CA . ARG E 1 320 ? 14.221 129.617 15.574 1.00 31.00 317 ARG E CA 1
ATOM 13000 C C . ARG E 1 320 ? 13.086 129.419 16.609 1.00 30.20 317 ARG E C 1
ATOM 13001 O O . ARG E 1 320 ? 12.607 130.392 17.186 1.00 29.56 317 ARG E O 1
ATOM 13009 N N . ASP E 1 321 ? 12.697 128.165 16.868 1.00 29.45 318 ASP E N 1
ATOM 13010 C CA . ASP E 1 321 ? 11.719 127.837 17.915 1.00 28.99 318 ASP E CA 1
ATOM 13011 C C . ASP E 1 321 ? 12.143 128.403 19.274 1.00 28.88 318 ASP E C 1
ATOM 13012 O O . ASP E 1 321 ? 11.342 128.977 19.999 1.00 28.23 318 ASP E O 1
ATOM 13017 N N . ILE E 1 322 ? 13.414 128.233 19.612 1.00 29.30 319 ILE E N 1
ATOM 13018 C CA . ILE E 1 322 ? 13.938 128.690 20.901 1.00 29.09 319 ILE E CA 1
ATOM 13019 C C . ILE E 1 322 ? 13.921 130.213 21.005 1.00 28.94 319 ILE E C 1
ATOM 13020 O O . ILE E 1 322 ? 13.507 130.772 22.017 1.00 28.32 319 ILE E O 1
ATOM 13025 N N . LEU E 1 323 ? 14.371 130.879 19.947 1.00 29.43 320 LEU E N 1
ATOM 13026 C CA . LEU E 1 323 ? 14.331 132.337 19.878 1.00 29.62 320 LEU E CA 1
ATOM 13027 C C . LEU E 1 323 ? 12.900 132.887 19.951 1.00 29.03 320 LEU E C 1
ATOM 13028 O O . LEU E 1 323 ? 12.650 133.894 20.612 1.00 29.09 320 LEU E O 1
ATOM 13033 N N . GLN E 1 324 ? 11.962 132.230 19.280 1.00 28.32 321 GLN E N 1
ATOM 13034 C CA . GLN E 1 324 ? 10.551 132.648 19.327 1.00 28.18 321 GLN E CA 1
ATOM 13035 C C . GLN E 1 324 ? 9.901 132.458 20.700 1.00 28.44 321 GLN E C 1
ATOM 13036 O O . GLN E 1 324 ? 9.048 133.257 21.089 1.00 28.41 321 GLN E O 1
ATOM 13050 N N . GLU E 1 326 ? 11.591 132.724 23.554 1.00 30.71 323 GLU E N 1
ATOM 13051 C CA . GLU E 1 326 ? 12.221 133.837 24.255 1.00 32.23 323 GLU E CA 1
ATOM 13052 C C . GLU E 1 326 ? 11.428 135.133 24.037 1.00 31.51 323 GLU E C 1
ATOM 13053 O O . GLU E 1 326 ? 11.080 135.832 24.981 1.00 31.70 323 GLU E O 1
ATOM 13059 N N . GLN E 1 327 ? 11.162 135.435 22.770 1.00 31.18 324 GLN E N 1
ATOM 13060 C CA . GLN E 1 327 ? 10.374 136.587 22.360 1.00 31.63 324 GLN E CA 1
ATOM 13061 C C . GLN E 1 327 ? 8.944 136.560 22.925 1.00 30.65 324 GLN E C 1
ATOM 13062 O O . GLN E 1 327 ? 8.457 137.566 23.437 1.00 29.84 324 GLN E O 1
ATOM 13068 N N . LEU E 1 328 ? 8.278 135.407 22.854 1.00 29.94 325 LEU E N 1
ATOM 13069 C CA . LEU E 1 328 ? 6.939 135.290 23.432 1.00 29.64 325 LEU E CA 1
ATOM 13070 C C . LEU E 1 328 ? 6.929 135.490 24.954 1.00 29.82 325 LEU E C 1
ATOM 13071 O O . LEU E 1 328 ? 6.067 136.184 25.468 1.00 30.21 325 LEU E O 1
ATOM 13076 N N . LEU E 1 329 ? 7.898 134.922 25.667 1.00 29.81 326 LEU E N 1
ATOM 13077 C CA . LEU E 1 329 ? 7.943 135.034 27.137 1.00 30.59 326 LEU E CA 1
ATOM 13078 C C . LEU E 1 329 ? 8.152 136.481 27.591 1.00 30.83 326 LEU E C 1
ATOM 13079 O O . LEU E 1 329 ? 7.468 136.963 28.506 1.00 30.29 326 LEU E O 1
ATOM 13084 N N . SER E 1 330 ? 9.106 137.147 26.950 1.00 30.75 327 SER E N 1
ATOM 13085 C CA . SER E 1 330 ? 9.368 138.556 27.188 1.00 31.71 327 SER E CA 1
ATOM 13086 C C . SER E 1 330 ? 8.131 139.422 26.906 1.00 31.35 327 SER E C 1
ATOM 13087 O O . SER E 1 330 ? 7.758 140.248 27.726 1.00 31.59 327 SER E O 1
ATOM 13090 N N . ALA E 1 331 ? 7.478 139.206 25.770 1.00 31.70 328 ALA E N 1
ATOM 13091 C CA . ALA E 1 331 ? 6.266 139.954 25.417 1.00 31.85 328 ALA E CA 1
ATOM 13092 C C . ALA E 1 331 ? 5.103 139.686 26.380 1.00 32.22 328 ALA E C 1
ATOM 13093 O O . ALA E 1 331 ? 4.339 140.603 26.701 1.00 32.30 328 ALA E O 1
ATOM 13095 N N . LEU E 1 332 ? 4.967 138.440 26.837 1.00 32.03 329 LEU E N 1
ATOM 13096 C CA . LEU E 1 332 ? 3.944 138.103 27.821 1.00 32.58 329 LEU E CA 1
ATOM 13097 C C . LEU E 1 332 ? 4.178 138.826 29.148 1.00 32.57 329 LEU E C 1
ATOM 13098 O O . LEU E 1 332 ? 3.235 139.303 29.762 1.00 31.95 329 LEU E O 1
ATOM 13103 N N . ILE E 1 333 ? 5.439 138.880 29.575 1.00 32.98 330 ILE E N 1
ATOM 13104 C CA . ILE E 1 333 ? 5.833 139.488 30.839 1.00 33.94 330 ILE E CA 1
ATOM 13105 C C . ILE E 1 333 ? 5.555 140.993 30.805 1.00 34.37 330 ILE E C 1
ATOM 13106 O O . ILE E 1 333 ? 4.974 141.549 31.745 1.00 34.60 330 ILE E O 1
ATOM 13111 N N . GLN E 1 334 ? 5.904 141.635 29.694 1.00 35.02 331 GLN E N 1
ATOM 13112 C CA . GLN E 1 334 ? 5.682 143.072 29.555 1.00 35.85 331 GLN E CA 1
ATOM 13113 C C . GLN E 1 334 ? 4.197 143.445 29.593 1.00 35.75 331 GLN E C 1
ATOM 13114 O O . GLN E 1 334 ? 3.869 144.599 29.842 1.00 36.61 331 GLN E O 1
ATOM 13120 N N . ARG E 1 335 ? 3.311 142.475 29.367 1.00 35.65 332 ARG E N 1
ATOM 13121 C CA . ARG E 1 335 ? 1.863 142.737 29.295 1.00 35.53 332 ARG E CA 1
ATOM 13122 C C . ARG E 1 335 ? 1.070 142.212 30.496 1.00 35.60 332 ARG E C 1
ATOM 13123 O O . ARG E 1 335 ? -0.155 142.325 30.529 1.00 35.33 332 ARG E O 1
ATOM 13131 N N . LEU E 1 336 ? 1.751 141.629 31.478 1.00 35.41 333 LEU E N 1
ATOM 13132 C CA . LEU E 1 336 ? 1.038 140.992 32.580 1.00 35.89 333 LEU E CA 1
ATOM 13133 C C . LEU E 1 336 ? 0.690 141.990 33.696 1.00 35.66 333 LEU E C 1
ATOM 13134 O O . LEU E 1 336 ? 1.255 141.956 34.785 1.00 35.43 333 LEU E O 1
ATOM 13139 N N . THR E 1 337 ? -0.261 142.871 33.414 1.00 35.68 334 THR E N 1
ATOM 13140 C CA . THR E 1 337 ? -0.687 143.873 34.389 1.00 35.88 334 THR E CA 1
ATOM 13141 C C . THR E 1 337 ? -1.625 143.280 35.449 1.00 36.23 334 THR E C 1
ATOM 13142 O O . THR E 1 337 ? -2.223 142.209 35.255 1.00 35.26 334 THR E O 1
ATOM 13146 N N . ARG E 1 338 ? -1.745 143.990 36.567 1.00 36.89 335 ARG E N 1
ATOM 13147 C CA . ARG E 1 338 ? -2.692 143.642 37.614 1.00 38.30 335 ARG E CA 1
ATOM 13148 C C . ARG E 1 338 ? -4.068 143.404 37.014 1.00 38.88 335 ARG E C 1
ATOM 13149 O O . ARG E 1 338 ? -4.691 142.393 37.294 1.00 38.84 335 ARG E O 1
ATOM 13157 N N . GLU E 1 339 ? -4.529 144.328 36.176 1.00 40.24 336 GLU E N 1
ATOM 13158 C CA . GLU E 1 339 ? -5.871 144.220 35.608 1.00 41.93 336 GLU E CA 1
ATOM 13159 C C . GLU E 1 339 ? -5.992 143.036 34.659 1.00 42.05 336 GLU E C 1
ATOM 13160 O O . GLU E 1 339 ? -7.025 142.373 34.631 1.00 42.30 336 GLU E O 1
ATOM 13166 N N . THR E 1 340 ? -4.935 142.764 33.898 1.00 42.47 337 THR E N 1
ATOM 13167 C CA . THR E 1 340 ? -4.910 141.582 33.050 1.00 42.82 337 THR E CA 1
ATOM 13168 C C . THR E 1 340 ? -5.110 140.314 33.868 1.00 42.90 337 THR E C 1
ATOM 13169 O O . THR E 1 340 ? -5.995 139.530 33.555 1.00 42.74 337 THR E O 1
ATOM 13173 N N . VAL E 1 341 ? -4.326 140.125 34.928 1.00 43.64 338 VAL E N 1
ATOM 13174 C CA . VAL E 1 341 ? -4.417 138.869 35.684 1.00 44.71 338 VAL E CA 1
ATOM 13175 C C . VAL E 1 341 ? -5.693 138.727 36.516 1.00 45.63 338 VAL E C 1
ATOM 13176 O O . VAL E 1 341 ? -6.103 137.606 36.809 1.00 45.76 338 VAL E O 1
ATOM 13180 N N . VAL E 1 342 ? -6.312 139.850 36.890 1.00 46.64 339 VAL E N 1
ATOM 13181 C CA . VAL E 1 342 ? -7.631 139.825 37.541 1.00 47.83 339 VAL E CA 1
ATOM 13182 C C . VAL E 1 342 ? -8.689 139.352 36.537 1.00 48.62 339 VAL E C 1
ATOM 13183 O O . VAL E 1 342 ? -9.559 138.544 36.864 1.00 48.99 339 VAL E O 1
ATOM 13187 N N . GLN E 1 343 ? -8.593 139.867 35.315 1.00 49.75 340 GLN E N 1
ATOM 13188 C CA . GLN E 1 343 ? -9.516 139.551 34.228 1.00 50.89 340 GLN E CA 1
ATOM 13189 C C . GLN E 1 343 ? -9.414 138.082 33.798 1.00 51.41 340 GLN E C 1
ATOM 13190 O O . GLN E 1 343 ? -10.418 137.451 33.455 1.00 51.52 340 GLN E O 1
ATOM 13196 N N . LEU E 1 344 ? -8.202 137.533 33.835 1.00 51.89 341 LEU E N 1
ATOM 13197 C CA . LEU E 1 344 ? -7.994 136.142 33.441 1.00 52.18 341 LEU E CA 1
ATOM 13198 C C . LEU E 1 344 ? -8.388 135.141 34.538 1.00 52.11 341 LEU E C 1
ATOM 13199 O O . LEU E 1 344 ? -8.413 133.938 34.284 1.00 52.26 341 LEU E O 1
ATOM 13204 N N . THR E 1 345 ? -8.715 135.635 35.735 1.00 51.97 342 THR E N 1
ATOM 13205 C CA . THR E 1 345 ? -9.157 134.775 36.861 1.00 51.59 342 THR E CA 1
ATOM 13206 C C . THR E 1 345 ? -10.571 135.065 37.410 1.00 51.10 342 THR E C 1
ATOM 13207 O O . THR E 1 345 ? -10.925 134.613 38.503 1.00 50.87 342 THR E O 1
ATOM 13211 N N . ASP E 1 346 ? -11.374 135.812 36.657 1.00 50.73 343 ASP E N 1
ATOM 13212 C CA . ASP E 1 346 ? -12.716 136.196 37.098 1.00 50.41 343 ASP E CA 1
ATOM 13213 C C . ASP E 1 346 ? -13.732 135.157 36.618 1.00 50.16 343 ASP E C 1
ATOM 13214 O O . ASP E 1 346 ? -13.968 135.012 35.419 1.00 50.14 343 ASP E O 1
ATOM 13219 N N . PHE E 1 347 ? -14.318 134.425 37.562 1.00 49.90 344 PHE E N 1
ATOM 13220 C CA . PHE E 1 347 ? -15.206 133.315 37.221 1.00 49.76 344 PHE E CA 1
ATOM 13221 C C . PHE E 1 347 ? -16.698 133.671 37.232 1.00 50.50 344 PHE E C 1
ATOM 13222 O O . PHE E 1 347 ? -17.546 132.812 36.975 1.00 50.49 344 PHE E O 1
ATOM 13230 N N . ARG E 1 348 ? -17.004 134.936 37.525 1.00 51.55 345 ARG E N 1
ATOM 13231 C CA . ARG E 1 348 ? -18.371 135.465 37.433 1.00 52.78 345 ARG E CA 1
ATOM 13232 C C . ARG E 1 348 ? -18.857 135.487 35.984 1.00 53.20 345 ARG E C 1
ATOM 13233 O O . ARG E 1 348 ? -20.008 135.133 35.697 1.00 53.94 345 ARG E O 1
ATOM 13241 N N . ALA F 1 3 ? -40.456 116.189 46.933 1.00 40.78 0 ALA F N 1
ATOM 13242 C CA . ALA F 1 3 ? -40.500 116.541 45.526 1.00 39.82 0 ALA F CA 1
ATOM 13243 C C . ALA F 1 3 ? -39.108 116.523 44.898 1.00 39.06 0 ALA F C 1
ATOM 13244 O O . ALA F 1 3 ? -38.180 117.121 45.421 1.00 39.11 0 ALA F O 1
ATOM 13254 N N . ASP F 1 5 ? -36.945 118.053 41.877 1.00 34.49 2 ASP F N 1
ATOM 13255 C CA . ASP F 1 5 ? -36.966 119.097 40.858 1.00 33.66 2 ASP F CA 1
ATOM 13256 C C . ASP F 1 5 ? -36.324 118.567 39.575 1.00 33.44 2 ASP F C 1
ATOM 13257 O O . ASP F 1 5 ? -35.109 118.707 39.362 1.00 32.68 2 ASP F O 1
ATOM 13262 N N . LEU F 1 6 ? -37.154 117.969 38.722 1.00 32.80 3 LEU F N 1
ATOM 13263 C CA . LEU F 1 6 ? -36.665 117.320 37.513 1.00 32.76 3 LEU F CA 1
ATOM 13264 C C . LEU F 1 6 ? -36.122 118.292 36.465 1.00 32.55 3 LEU F C 1
ATOM 13265 O O . LEU F 1 6 ? -35.251 117.918 35.691 1.00 32.06 3 LEU F O 1
ATOM 13270 N N . SER F 1 7 ? -36.633 119.525 36.434 1.00 32.08 4 SER F N 1
ATOM 13271 C CA . SER F 1 7 ? -36.091 120.505 35.509 1.00 32.09 4 SER F CA 1
ATOM 13272 C C . SER F 1 7 ? -34.668 120.917 35.923 1.00 31.29 4 SER F C 1
ATOM 13273 O O . SER F 1 7 ? -33.818 121.156 35.064 1.00 31.49 4 SER F O 1
ATOM 13276 N N . LEU F 1 8 ? -34.418 120.992 37.233 1.00 30.09 5 LEU F N 1
ATOM 13277 C CA . LEU F 1 8 ? -33.069 121.251 37.752 1.00 29.27 5 LEU F CA 1
ATOM 13278 C C . LEU F 1 8 ? -32.119 120.078 37.472 1.00 29.11 5 LEU F C 1
ATOM 13279 O O . LEU F 1 8 ? -30.978 120.284 37.058 1.00 29.41 5 LEU F O 1
ATOM 13284 N N . LEU F 1 9 ? -32.584 118.857 37.695 1.00 28.69 6 LEU F N 1
ATOM 13285 C CA . LEU F 1 9 ? -31.736 117.711 37.435 1.00 28.95 6 LEU F CA 1
ATOM 13286 C C . LEU F 1 9 ? -31.468 117.579 35.930 1.00 28.68 6 LEU F C 1
ATOM 13287 O O . LEU F 1 9 ? -30.334 117.286 35.525 1.00 28.34 6 LEU F O 1
ATOM 13292 N N . LYS F 1 10 ? -32.490 117.847 35.108 1.00 27.70 7 LYS F N 1
ATOM 13293 C CA . LYS F 1 10 ? -32.318 117.888 33.653 1.00 27.56 7 LYS F CA 1
ATOM 13294 C C . LYS F 1 10 ? -31.234 118.902 33.265 1.00 26.96 7 LYS F C 1
ATOM 13295 O O . LYS F 1 10 ? -30.324 118.567 32.510 1.00 27.34 7 LYS F O 1
ATOM 13301 N N . ALA F 1 11 ? -31.325 120.120 33.802 1.00 26.12 8 ALA F N 1
ATOM 13302 C CA . ALA F 1 11 ? -30.370 121.192 33.498 1.00 26.01 8 ALA F CA 1
ATOM 13303 C C . ALA F 1 11 ? -28.925 120.802 33.851 1.00 25.72 8 ALA F C 1
ATOM 13304 O O . ALA F 1 11 ? -28.003 121.053 33.077 1.00 25.53 8 ALA F O 1
ATOM 13306 N N . LEU F 1 12 ? -28.745 120.199 35.022 1.00 25.19 9 LEU F N 1
ATOM 13307 C CA . LEU F 1 12 ? -27.420 119.784 35.491 1.00 25.59 9 LEU F CA 1
ATOM 13308 C C . LEU F 1 12 ? -26.844 118.624 34.686 1.00 26.23 9 LEU F C 1
ATOM 13309 O O . LEU F 1 12 ? -25.664 118.653 34.294 1.00 25.95 9 LEU F O 1
ATOM 13314 N N . SER F 1 13 ? -27.679 117.611 34.449 1.00 26.15 10 SER F N 1
ATOM 13315 C CA . SER F 1 13 ? -27.281 116.438 33.677 1.00 26.62 10 SER F CA 1
ATOM 13316 C C . SER F 1 13 ? -26.875 116.803 32.242 1.00 26.67 10 SER F C 1
ATOM 13317 O O . SER F 1 13 ? -25.878 116.300 31.735 1.00 26.18 10 SER F O 1
ATOM 13320 N N . GLU F 1 14 ? -27.668 117.667 31.604 1.00 27.05 11 GLU F N 1
ATOM 13321 C CA . GLU F 1 14 ? -27.465 118.042 30.212 1.00 27.21 11 GLU F CA 1
ATOM 13322 C C . GLU F 1 14 ? -26.400 119.108 30.017 1.00 27.13 11 GLU F C 1
ATOM 13323 O O . GLU F 1 14 ? -25.959 119.335 28.888 1.00 27.52 11 GLU F O 1
ATOM 13329 N N . ALA F 1 15 ? -26.013 119.790 31.092 1.00 26.85 12 ALA F N 1
ATOM 13330 C CA . ALA F 1 15 ? -24.933 120.775 31.005 1.00 27.31 12 ALA F CA 1
ATOM 13331 C C . ALA F 1 15 ? -23.652 120.057 30.581 1.00 27.08 12 ALA F C 1
ATOM 13332 O O . ALA F 1 15 ? -23.392 118.931 31.004 1.00 26.87 12 ALA F O 1
ATOM 13334 N N . ASP F 1 16 ? -22.872 120.701 29.733 1.00 27.68 13 ASP F N 1
ATOM 13335 C CA . ASP F 1 16 ? -21.609 120.127 29.262 1.00 28.02 13 ASP F CA 1
ATOM 13336 C C . ASP F 1 16 ? -20.472 120.838 29.951 1.00 28.10 13 ASP F C 1
ATOM 13337 O O . ASP F 1 16 ? -20.203 122.007 29.682 1.00 28.25 13 ASP F O 1
ATOM 13342 N N . ALA F 1 17 ? -19.838 120.136 30.878 1.00 27.65 14 ALA F N 1
ATOM 13343 C CA . ALA F 1 17 ? -18.790 120.732 31.694 1.00 27.96 14 ALA F CA 1
ATOM 13344 C C . ALA F 1 17 ? -17.713 119.724 31.986 1.00 28.03 14 ALA F C 1
ATOM 13345 O O . ALA F 1 17 ? -17.989 118.698 32.622 1.00 28.73 14 ALA F O 1
ATOM 13347 N N . ILE F 1 18 ? -16.497 119.999 31.498 1.00 28.25 15 ILE F N 1
ATOM 13348 C CA . ILE F 1 18 ? -15.330 119.166 31.796 1.00 28.27 15 ILE F CA 1
ATOM 13349 C C . ILE F 1 18 ? -14.279 120.010 32.500 1.00 28.09 15 ILE F C 1
ATOM 13350 O O . ILE F 1 18 ? -14.440 121.224 32.617 1.00 28.08 15 ILE F O 1
ATOM 13355 N N . ALA F 1 19 ? -13.208 119.367 32.963 1.00 28.39 16 ALA F N 1
ATOM 13356 C CA . ALA F 1 19 ? -12.141 120.034 33.716 1.00 29.18 16 ALA F CA 1
ATOM 13357 C C . ALA F 1 19 ? -11.667 121.293 33.028 1.00 29.81 16 ALA F C 1
ATOM 13358 O O . ALA F 1 19 ? -11.334 121.273 31.835 1.00 30.15 16 ALA F O 1
ATOM 13360 N N . SER F 1 20 ? -11.646 122.381 33.790 1.00 30.27 17 SER F N 1
ATOM 13361 C CA . SER F 1 20 ? -11.227 123.691 33.309 1.00 30.84 17 SER F CA 1
ATOM 13362 C C . SER F 1 20 ? -12.277 124.444 32.477 1.00 30.23 17 SER F C 1
ATOM 13363 O O . SER F 1 20 ? -12.095 125.621 32.204 1.00 29.30 17 SER F O 1
ATOM 13366 N N . SER F 1 21 ? -13.358 123.780 32.062 1.00 30.33 18 SER F N 1
ATOM 13367 C CA . SER F 1 21 ? -14.481 124.531 31.493 1.00 30.44 18 SER F CA 1
ATOM 13368 C C . SER F 1 21 ? -15.823 124.026 31.983 1.00 29.76 18 SER F C 1
ATOM 13369 O O . SER F 1 21 ? -16.489 123.175 31.377 1.00 29.51 18 SER F O 1
ATOM 13372 N N . GLU F 1 22 ? -16.197 124.614 33.108 1.00 28.72 19 GLU F N 1
ATOM 13373 C CA . GLU F 1 22 ? -17.300 124.175 33.895 1.00 28.99 19 GLU F CA 1
ATOM 13374 C C . GLU F 1 22 ? -18.322 125.298 33.977 1.00 28.24 19 GLU F C 1
ATOM 13375 O O . GLU F 1 22 ? -19.244 125.237 34.794 1.00 27.91 19 GLU F O 1
ATOM 13381 N N . GLN F 1 23 ? -18.155 126.317 33.127 1.00 27.54 20 GLN F N 1
ATOM 13382 C CA . GLN F 1 23 ? -19.056 127.469 33.100 1.00 27.68 20 GLN F CA 1
ATOM 13383 C C . GLN F 1 23 ? -20.549 127.103 33.091 1.00 27.14 20 GLN F C 1
ATOM 13384 O O . GLN F 1 23 ? -21.326 127.702 33.838 1.00 26.98 20 GLN F O 1
ATOM 13390 N N . GLU F 1 24 ? -20.943 126.103 32.301 1.00 26.93 21 GLU F N 1
ATOM 13391 C CA . GLU F 1 24 ? -22.367 125.738 32.209 1.00 27.56 21 GLU F CA 1
ATOM 13392 C C . GLU F 1 24 ? -22.956 125.285 33.549 1.00 27.76 21 GLU F C 1
ATOM 13393 O O . GLU F 1 24 ? -24.128 125.537 33.826 1.00 27.41 21 GLU F O 1
ATOM 13399 N N . VAL F 1 25 ? -22.147 124.600 34.362 1.00 28.18 22 VAL F N 1
ATOM 13400 C CA . VAL F 1 25 ? -22.583 124.164 35.699 1.00 28.17 22 VAL F CA 1
ATOM 13401 C C . VAL F 1 25 ? -22.403 125.289 36.717 1.00 28.55 22 VAL F C 1
ATOM 13402 O O . VAL F 1 25 ? -23.262 125.507 37.566 1.00 28.29 22 VAL F O 1
ATOM 13406 N N . ARG F 1 26 ? -21.278 125.990 36.639 1.00 28.97 23 ARG F N 1
ATOM 13407 C CA . ARG F 1 26 ? -21.036 127.133 37.513 1.00 30.40 23 ARG F CA 1
ATOM 13408 C C . ARG F 1 26 ? -22.184 128.154 37.437 1.00 30.54 23 ARG F C 1
ATOM 13409 O O . ARG F 1 26 ? -22.676 128.590 38.473 1.00 30.96 23 ARG F O 1
ATOM 13417 N N . GLN F 1 27 ? -22.641 128.498 36.231 1.00 31.42 24 GLN F N 1
ATOM 13418 C CA . GLN F 1 27 ? -23.707 129.504 36.091 1.00 32.27 24 GLN F CA 1
ATOM 13419 C C . GLN F 1 27 ? -25.018 129.071 36.752 1.00 31.12 24 GLN F C 1
ATOM 13420 O O . GLN F 1 27 ? -25.671 129.879 37.391 1.00 30.42 24 GLN F O 1
ATOM 13426 N N . ILE F 1 28 ? -25.371 127.793 36.635 1.00 30.91 25 ILE F N 1
ATOM 13427 C CA . ILE F 1 28 ? -26.543 127.261 37.335 1.00 30.93 25 ILE F CA 1
ATOM 13428 C C . ILE F 1 28 ? -26.413 127.495 38.839 1.00 31.28 25 ILE F C 1
ATOM 13429 O O . ILE F 1 28 ? -27.314 128.054 39.461 1.00 31.27 25 ILE F O 1
ATOM 13434 N N . LEU F 1 29 ? -25.275 127.088 39.398 1.00 31.52 26 LEU F N 1
ATOM 13435 C CA . LEU F 1 29 ? -24.977 127.273 40.815 1.00 32.31 26 LEU F CA 1
ATOM 13436 C C . LEU F 1 29 ? -25.005 128.739 41.249 1.00 32.60 26 LEU F C 1
ATOM 13437 O O . LEU F 1 29 ? -25.575 129.056 42.291 1.00 32.81 26 LEU F O 1
ATOM 13442 N N . LEU F 1 30 ? -24.375 129.613 40.462 1.00 33.21 27 LEU F N 1
ATOM 13443 C CA . LEU F 1 30 ? -24.358 131.053 40.720 1.00 34.19 27 LEU F CA 1
ATOM 13444 C C . LEU F 1 30 ? -25.756 131.668 40.718 1.00 34.62 27 LEU F C 1
ATOM 13445 O O . LEU F 1 30 ? -26.067 132.504 41.570 1.00 34.60 27 LEU F O 1
ATOM 13450 N N . GLU F 1 31 ? -26.594 131.261 39.765 1.00 35.23 28 GLU F N 1
ATOM 13451 C CA . GLU F 1 31 ? -27.996 131.710 39.718 1.00 36.45 28 GLU F CA 1
ATOM 13452 C C . GLU F 1 31 ? -28.780 131.319 40.985 1.00 35.62 28 GLU F C 1
ATOM 13453 O O . GLU F 1 31 ? -29.548 132.124 41.503 1.00 35.91 28 GLU F O 1
ATOM 13459 N N . GLU F 1 32 ? -28.563 130.105 41.497 1.00 35.18 29 GLU F N 1
ATOM 13460 C CA . GLU F 1 32 ? -29.217 129.663 42.749 1.00 35.22 29 GLU F CA 1
ATOM 13461 C C . GLU F 1 32 ? -28.791 130.466 43.979 1.00 35.14 29 GLU F C 1
ATOM 13462 O O . GLU F 1 32 ? -29.634 130.864 44.790 1.00 35.25 29 GLU F O 1
ATOM 13468 N N . ALA F 1 33 ? -27.483 130.690 44.111 1.00 34.94 30 ALA F N 1
ATOM 13469 C CA . ALA F 1 33 ? -26.923 131.474 45.208 1.00 35.24 30 ALA F CA 1
ATOM 13470 C C . ALA F 1 33 ? -27.372 132.936 45.172 1.00 35.55 30 ALA F C 1
ATOM 13471 O O . ALA F 1 33 ? -27.638 133.524 46.225 1.00 35.77 30 ALA F O 1
ATOM 13473 N N . ALA F 1 34 ? -27.460 133.512 43.973 1.00 36.04 31 ALA F N 1
ATOM 13474 C CA . ALA F 1 34 ? -27.848 134.918 43.826 1.00 36.97 31 ALA F CA 1
ATOM 13475 C C . ALA F 1 34 ? -29.298 135.091 44.256 1.00 37.46 31 ALA F C 1
ATOM 13476 O O . ALA F 1 34 ? -29.610 135.989 45.024 1.00 38.30 31 ALA F O 1
ATOM 13478 N N . ARG F 1 35 ? -30.155 134.186 43.790 1.00 38.30 32 ARG F N 1
ATOM 13479 C CA A ARG F 1 35 ? -31.581 134.214 44.120 0.50 38.50 32 ARG F CA 1
ATOM 13480 C CA B ARG F 1 35 ? -31.582 134.161 44.113 0.50 38.70 32 ARG F CA 1
ATOM 13481 C C . ARG F 1 35 ? -31.835 134.138 45.623 1.00 38.90 32 ARG F C 1
ATOM 13482 O O . ARG F 1 35 ? -32.828 134.674 46.107 1.00 39.20 32 ARG F O 1
ATOM 13497 N N . LEU F 1 36 ? -30.937 133.488 46.359 1.00 39.26 33 LEU F N 1
ATOM 13498 C CA . LEU F 1 36 ? -31.068 133.386 47.811 1.00 39.72 33 LEU F CA 1
ATOM 13499 C C . LEU F 1 36 ? -30.124 134.335 48.555 1.00 40.32 33 LEU F C 1
ATOM 13500 O O . LEU F 1 36 ? -29.878 134.173 49.757 1.00 40.10 33 LEU F O 1
ATOM 13505 N N . GLN F 1 37 ? -29.600 135.323 47.824 1.00 40.99 34 GLN F N 1
ATOM 13506 C CA . GLN F 1 37 ? -28.694 136.338 48.372 1.00 41.95 34 GLN F CA 1
ATOM 13507 C C . GLN F 1 37 ? -27.561 135.703 49.172 1.00 42.18 34 GLN F C 1
ATOM 13508 O O . GLN F 1 37 ? -27.233 136.133 50.279 1.00 42.49 34 GLN F O 1
ATOM 13514 N N . LYS F 1 38 ? -26.974 134.659 48.608 1.00 42.38 35 LYS F N 1
ATOM 13515 C CA . LYS F 1 38 ? -25.874 133.980 49.261 1.00 42.60 35 LYS F CA 1
ATOM 13516 C C . LYS F 1 38 ? -24.551 134.375 48.643 1.00 42.99 35 LYS F C 1
ATOM 13517 O O . LYS F 1 38 ? -24.402 134.415 47.417 1.00 43.08 35 LYS F O 1
ATOM 13523 N N . GLU F 1 39 ? -23.606 134.679 49.525 1.00 43.48 36 GLU F N 1
ATOM 13524 C CA . GLU F 1 39 ? -22.221 134.993 49.177 1.00 44.01 36 GLU F CA 1
ATOM 13525 C C . GLU F 1 39 ? -21.506 133.832 48.470 1.00 43.09 36 GLU F C 1
ATOM 13526 O O . GLU F 1 39 ? -21.471 132.710 48.983 1.00 43.22 36 GLU F O 1
ATOM 13532 N N . VAL F 1 40 ? -20.937 134.108 47.298 1.00 42.15 37 VAL F N 1
ATOM 13533 C CA . VAL F 1 40 ? -20.148 133.115 46.572 1.00 41.29 37 VAL F CA 1
ATOM 13534 C C . VAL F 1 40 ? -18.678 133.519 46.502 1.00 40.76 37 VAL F C 1
ATOM 13535 O O . VAL F 1 40 ? -18.345 134.667 46.183 1.00 40.67 37 VAL F O 1
ATOM 13539 N N . ARG F 1 41 ? -17.809 132.565 46.811 1.00 39.75 38 ARG F N 1
ATOM 13540 C CA . ARG F 1 41 ? -16.379 132.739 46.633 1.00 39.44 38 ARG F CA 1
ATOM 13541 C C . ARG F 1 41 ? -15.843 131.669 45.672 1.00 38.61 38 ARG F C 1
ATOM 13542 O O . ARG F 1 41 ? -16.514 130.666 45.403 1.00 38.06 38 ARG F O 1
ATOM 13550 N N . PHE F 1 42 ? -14.658 131.912 45.126 1.00 37.62 39 PHE F N 1
ATOM 13551 C CA . PHE F 1 42 ? -14.014 130.962 44.237 1.00 36.87 39 PHE F CA 1
ATOM 13552 C C . PHE F 1 42 ? -12.602 130.680 44.698 1.00 36.45 39 PHE F C 1
ATOM 13553 O O . PHE F 1 42 ? -11.969 131.522 45.343 1.00 36.15 39 PHE F O 1
ATOM 13561 N N . ASP F 1 43 ? -12.110 129.493 44.358 1.00 36.17 40 ASP F N 1
ATOM 13562 C CA . ASP F 1 43 ? -10.683 129.209 44.461 1.00 35.86 40 ASP F CA 1
ATOM 13563 C C . ASP F 1 43 ? -10.041 129.513 43.107 1.00 35.75 40 ASP F C 1
ATOM 13564 O O . ASP F 1 43 ? -10.742 129.908 42.162 1.00 35.71 40 ASP F O 1
ATOM 13569 N N . GLY F 1 44 ? -8.724 129.314 43.013 1.00 35.62 41 GLY F N 1
ATOM 13570 C CA . GLY F 1 44 ? -7.950 129.619 41.808 1.00 35.28 41 GLY F CA 1
ATOM 13571 C C . GLY F 1 44 ? -8.364 128.828 40.578 1.00 35.47 41 GLY F C 1
ATOM 13572 O O . GLY F 1 44 ? -8.130 129.264 39.456 1.00 35.07 41 GLY F O 1
ATOM 13573 N N . LEU F 1 45 ? -8.988 127.673 40.792 1.00 35.46 42 LEU F N 1
ATOM 13574 C CA . LEU F 1 45 ? -9.400 126.787 39.700 1.00 35.86 42 LEU F CA 1
ATOM 13575 C C . LEU F 1 45 ? -10.825 127.033 39.201 1.00 35.15 42 LEU F C 1
ATOM 13576 O O . LEU F 1 45 ? -11.255 126.424 38.223 1.00 35.47 42 LEU F O 1
ATOM 13581 N N . GLY F 1 46 ? -11.567 127.885 39.893 1.00 34.76 43 GLY F N 1
ATOM 13582 C CA . GLY F 1 46 ? -12.965 128.142 39.545 1.00 34.14 43 GLY F CA 1
ATOM 13583 C C . GLY F 1 46 ? -13.991 127.361 40.358 1.00 33.75 43 GLY F C 1
ATOM 13584 O O . GLY F 1 46 ? -15.182 127.390 40.037 1.00 33.91 43 GLY F O 1
ATOM 13585 N N . SER F 1 47 ? -13.545 126.662 41.399 1.00 33.21 44 SER F N 1
ATOM 13586 C CA . SER F 1 47 ? -14.468 125.972 42.312 1.00 32.60 44 SER F CA 1
ATOM 13587 C C . SER F 1 47 ? -15.404 126.969 42.964 1.00 32.41 44 SER F C 1
ATOM 13588 O O . SER F 1 47 ? -15.001 128.077 43.316 1.00 32.64 44 SER F O 1
ATOM 13591 N N . VAL F 1 48 ? -16.665 126.574 43.101 1.00 32.33 45 VAL F N 1
ATOM 13592 C CA . VAL F 1 48 ? -17.688 127.429 43.673 1.00 31.94 45 VAL F CA 1
ATOM 13593 C C . VAL F 1 48 ? -17.826 127.109 45.159 1.00 32.10 45 VAL F C 1
ATOM 13594 O O . VAL F 1 48 ? -18.105 125.959 45.535 1.00 31.37 45 VAL F O 1
ATOM 13598 N N . LEU F 1 49 ? -17.637 128.139 45.980 1.00 31.69 46 LEU F N 1
ATOM 13599 C CA . LEU F 1 49 ? -17.714 128.048 47.431 1.00 31.97 46 LEU F CA 1
ATOM 13600 C C . LEU F 1 49 ? -18.897 128.895 47.924 1.00 32.25 46 LEU F C 1
ATOM 13601 O O . LEU F 1 49 ? -18.835 130.135 47.921 1.00 32.46 46 LEU F O 1
ATOM 13606 N N . ILE F 1 50 ? -19.969 128.231 48.335 1.00 32.33 47 ILE F N 1
ATOM 13607 C CA . ILE F 1 50 ? -21.164 128.915 48.792 1.00 32.68 47 ILE F CA 1
ATOM 13608 C C . ILE F 1 50 ? -21.279 128.733 50.283 1.00 33.02 47 ILE F C 1
ATOM 13609 O O . ILE F 1 50 ? -21.417 127.617 50.777 1.00 32.62 47 ILE F O 1
ATOM 13614 N N . ARG F 1 51 ? -21.196 129.843 51.001 1.00 33.79 48 ARG F N 1
ATOM 13615 C CA . ARG F 1 51 ? -21.382 129.840 52.431 1.00 34.64 48 ARG F CA 1
ATOM 13616 C C . ARG F 1 51 ? -22.889 129.809 52.712 1.00 35.21 48 ARG F C 1
ATOM 13617 O O . ARG F 1 51 ? -23.610 130.724 52.327 1.00 34.71 48 ARG F O 1
ATOM 13625 N N . LEU F 1 52 ? -23.363 128.746 53.357 1.00 35.79 49 LEU F N 1
ATOM 13626 C CA . LEU F 1 52 ? -24.791 128.602 53.630 1.00 36.62 49 LEU F CA 1
ATOM 13627 C C . LEU F 1 52 ? -25.264 129.620 54.669 1.00 37.14 49 LEU F C 1
ATOM 13628 O O . LEU F 1 52 ? -26.335 130.213 54.528 1.00 36.99 49 LEU F O 1
ATOM 13633 N N . ASN F 1 53 ? -24.455 129.823 55.705 1.00 37.89 50 ASN F N 1
ATOM 13634 C CA . ASN F 1 53 ? -24.880 130.587 56.876 1.00 38.85 50 ASN F CA 1
ATOM 13635 C C . ASN F 1 53 ? -23.704 131.227 57.608 1.00 39.44 50 ASN F C 1
ATOM 13636 O O . ASN F 1 53 ? -22.551 131.050 57.221 1.00 39.80 50 ASN F O 1
ATOM 13641 N N . GLU F 1 54 ? -24.010 131.977 58.663 1.00 40.19 51 GLU F N 1
ATOM 13642 C CA . GLU F 1 54 ? -22.999 132.502 59.582 1.00 41.04 51 GLU F CA 1
ATOM 13643 C C . GLU F 1 54 ? -23.175 131.856 60.951 1.00 40.68 51 GLU F C 1
ATOM 13644 O O . GLU F 1 54 ? -24.265 131.862 61.529 1.00 41.04 51 GLU F O 1
ATOM 13650 N N . SER F 1 55 ? -22.090 131.287 61.456 1.00 40.29 52 SER F N 1
ATOM 13651 C CA . SER F 1 55 ? -22.125 130.525 62.681 1.00 39.67 52 SER F CA 1
ATOM 13652 C C . SER F 1 55 ? -20.743 130.554 63.303 1.00 39.47 52 SER F C 1
ATOM 13653 O O . SER F 1 55 ? -19.733 130.667 62.588 1.00 39.32 52 SER F O 1
ATOM 13656 N N . THR F 1 56 ? -20.712 130.471 64.635 1.00 38.81 53 THR F N 1
ATOM 13657 C CA . THR F 1 56 ? -19.468 130.344 65.400 1.00 38.19 53 THR F CA 1
ATOM 13658 C C . THR F 1 56 ? -19.147 128.863 65.644 1.00 37.33 53 THR F C 1
ATOM 13659 O O . THR F 1 56 ? -18.107 128.522 66.212 1.00 36.90 53 THR F O 1
ATOM 13663 N N . GLY F 1 57 ? -20.042 127.983 65.202 1.00 36.48 54 GLY F N 1
ATOM 13664 C CA . GLY F 1 57 ? -19.808 126.543 65.288 1.00 35.61 54 GLY F CA 1
ATOM 13665 C C . GLY F 1 57 ? -18.762 126.035 64.305 1.00 34.88 54 GLY F C 1
ATOM 13666 O O . GLY F 1 57 ? -18.162 126.821 63.562 1.00 34.97 54 GLY F O 1
ATOM 13667 N N . PRO F 1 58 ? -18.543 124.712 64.278 1.00 34.40 55 PRO F N 1
ATOM 13668 C CA . PRO F 1 58 ? -17.506 124.130 63.417 1.00 34.13 55 PRO F CA 1
ATOM 13669 C C . PRO F 1 58 ? -17.830 124.322 61.937 1.00 33.94 55 PRO F C 1
ATOM 13670 O O . PRO F 1 58 ? -19.005 124.374 61.566 1.00 33.40 55 PRO F O 1
ATOM 13674 N N . LYS F 1 59 ? -16.799 124.444 61.104 1.00 33.91 56 LYS F N 1
ATOM 13675 C CA . LYS F 1 59 ? -16.993 124.545 59.663 1.00 34.25 56 LYS F CA 1
ATOM 13676 C C . LYS F 1 59 ? -17.178 123.160 59.049 1.00 33.57 56 LYS F C 1
ATOM 13677 O O . LYS F 1 59 ? -16.336 122.291 59.210 1.00 33.50 56 LYS F O 1
ATOM 13683 N N . VAL F 1 60 ? -18.295 122.970 58.357 1.00 32.78 57 VAL F N 1
ATOM 13684 C CA . VAL F 1 60 ? -18.561 121.737 57.627 1.00 32.09 57 VAL F CA 1
ATOM 13685 C C . VAL F 1 60 ? -18.586 122.026 56.126 1.00 31.14 57 VAL F C 1
ATOM 13686 O O . VAL F 1 60 ? -19.280 122.947 55.669 1.00 30.71 57 VAL F O 1
ATOM 13698 N N . ILE F 1 62 ? -19.536 120.504 52.462 1.00 30.60 59 ILE F N 1
ATOM 13699 C CA . ILE F 1 62 ? -20.213 119.484 51.654 1.00 31.22 59 ILE F CA 1
ATOM 13700 C C . ILE F 1 62 ? -19.762 119.692 50.217 1.00 31.76 59 ILE F C 1
ATOM 13701 O O . ILE F 1 62 ? -20.015 120.742 49.646 1.00 32.04 59 ILE F O 1
ATOM 13706 N N . CYS F 1 63 ? -19.101 118.692 49.647 1.00 33.07 60 CYS F N 1
ATOM 13707 C CA . CYS F 1 63 ? -18.353 118.837 48.398 1.00 33.13 60 CYS F CA 1
ATOM 13708 C C . CYS F 1 63 ? -18.897 117.934 47.275 1.00 32.43 60 CYS F C 1
ATOM 13709 O O . CYS F 1 63 ? -19.066 116.716 47.460 1.00 32.31 60 CYS F O 1
ATOM 13712 N N . ALA F 1 64 ? -19.175 118.526 46.120 1.00 31.69 61 ALA F N 1
ATOM 13713 C CA . ALA F 1 64 ? -19.454 117.763 44.891 1.00 31.44 61 ALA F CA 1
ATOM 13714 C C . ALA F 1 64 ? -18.501 118.216 43.774 1.00 31.25 61 ALA F C 1
ATOM 13715 O O . ALA F 1 64 ? -17.914 119.288 43.881 1.00 31.84 61 ALA F O 1
ATOM 13717 N N . HIS F 1 65 ? -18.323 117.416 42.718 1.00 30.49 62 HIS F N 1
ATOM 13718 C CA . HIS F 1 65 ? -17.548 117.889 41.574 1.00 30.25 62 HIS F CA 1
ATOM 13719 C C . HIS F 1 65 ? -18.435 118.328 40.389 1.00 29.35 62 HIS F C 1
ATOM 13720 O O . HIS F 1 65 ? -19.489 117.736 40.141 1.00 29.04 62 HIS F O 1
ATOM 13735 N N . ASP F 1 67 ? -17.363 118.640 37.145 1.00 27.89 64 ASP F N 1
ATOM 13736 C CA . ASP F 1 67 ? -16.949 118.129 35.846 1.00 28.71 64 ASP F CA 1
ATOM 13737 C C . ASP F 1 67 ? -17.459 116.716 35.606 1.00 29.15 64 ASP F C 1
ATOM 13738 O O . ASP F 1 67 ? -17.756 115.989 36.555 1.00 29.25 64 ASP F O 1
ATOM 13743 N N . GLU F 1 68 ? -17.586 116.359 34.330 1.00 29.22 65 GLU F N 1
ATOM 13744 C CA . GLU F 1 68 ? -17.994 115.029 33.910 1.00 30.08 65 GLU F CA 1
ATOM 13745 C C . GLU F 1 68 ? -16.858 114.440 33.080 1.00 29.83 65 GLU F C 1
ATOM 13746 O O . GLU F 1 68 ? -15.977 115.182 32.613 1.00 30.00 65 GLU F O 1
ATOM 13752 N N . VAL F 1 69 ? -16.858 113.117 32.905 1.00 29.72 66 VAL F N 1
ATOM 13753 C CA . VAL F 1 69 ? -15.969 112.502 31.915 1.00 29.31 66 VAL F CA 1
ATOM 13754 C C . VAL F 1 69 ? -16.469 112.843 30.517 1.00 29.12 66 VAL F C 1
ATOM 13755 O O . VAL F 1 69 ? -17.683 112.903 30.263 1.00 28.82 66 VAL F O 1
ATOM 13759 N N . GLY F 1 70 ? -15.525 113.060 29.610 1.00 28.96 67 GLY F N 1
ATOM 13760 C CA . GLY F 1 70 ? -15.844 113.419 28.243 1.00 28.72 67 GLY F CA 1
ATOM 13761 C C . GLY F 1 70 ? -14.597 113.285 27.402 1.00 28.92 67 GLY F C 1
ATOM 13762 O O . GLY F 1 70 ? -13.752 112.426 27.670 1.00 29.16 67 GLY F O 1
ATOM 13763 N N . PHE F 1 71 ? -14.498 114.130 26.382 1.00 28.41 68 PHE F N 1
ATOM 13764 C CA . PHE F 1 71 ? -13.357 114.152 25.463 1.00 28.18 68 PHE F CA 1
ATOM 13765 C C . PHE F 1 71 ? -12.978 115.612 25.183 1.00 28.02 68 PHE F C 1
ATOM 13766 O O . PHE F 1 71 ? -13.719 116.541 25.516 1.00 28.15 68 PHE F O 1
ATOM 13782 N N . VAL F 1 73 ? -11.185 118.056 21.982 1.00 27.91 70 VAL F N 1
ATOM 13783 C CA . VAL F 1 73 ? -10.648 118.117 20.632 1.00 27.74 70 VAL F CA 1
ATOM 13784 C C . VAL F 1 73 ? -9.126 118.291 20.686 1.00 28.44 70 VAL F C 1
ATOM 13785 O O . VAL F 1 73 ? -8.608 119.195 21.357 1.00 28.83 70 VAL F O 1
ATOM 13789 N N . ARG F 1 74 ? -8.419 117.411 19.989 1.00 28.23 71 ARG F N 1
ATOM 13790 C CA . ARG F 1 74 ? -6.962 117.445 19.959 1.00 28.75 71 ARG F CA 1
ATOM 13791 C C . ARG F 1 74 ? -6.433 118.008 18.644 1.00 27.98 71 ARG F C 1
ATOM 13792 O O . ARG F 1 74 ? -5.496 118.813 18.633 1.00 28.29 71 ARG F O 1
ATOM 13800 N N . SER F 1 75 ? -7.032 117.572 17.539 1.00 27.62 72 SER F N 1
ATOM 13801 C CA . SER F 1 75 ? -6.464 117.804 16.226 1.00 28.04 72 SER F CA 1
ATOM 13802 C C . SER F 1 75 ? -7.525 117.624 15.143 1.00 27.77 72 SER F C 1
ATOM 13803 O O . SER F 1 75 ? -8.457 116.862 15.317 1.00 27.50 72 SER F O 1
ATOM 13806 N N . ILE F 1 76 ? -7.377 118.332 14.029 1.00 27.75 73 ILE F N 1
ATOM 13807 C CA . ILE F 1 76 ? -8.296 118.201 12.907 1.00 27.69 73 ILE F CA 1
ATOM 13808 C C . ILE F 1 76 ? -7.477 117.790 11.687 1.00 28.52 73 ILE F C 1
ATOM 13809 O O . ILE F 1 76 ? -6.503 118.466 11.351 1.00 28.04 73 ILE F O 1
ATOM 13814 N N . SER F 1 77 ? -7.858 116.678 11.045 1.00 29.19 74 SER F N 1
ATOM 13815 C CA . SER F 1 77 ? -7.150 116.187 9.847 1.00 30.46 74 SER F CA 1
ATOM 13816 C C . SER F 1 77 ? -7.570 116.944 8.578 1.00 31.40 74 SER F C 1
ATOM 13817 O O . SER F 1 77 ? -8.575 117.653 8.587 1.00 31.21 74 SER F O 1
ATOM 13820 N N . ARG F 1 78 ? -6.807 116.774 7.491 1.00 32.55 75 ARG F N 1
ATOM 13821 C CA . ARG F 1 78 ? -7.137 117.365 6.185 1.00 33.97 75 ARG F CA 1
ATOM 13822 C C . ARG F 1 78 ? -8.464 116.864 5.606 1.00 32.93 75 ARG F C 1
ATOM 13823 O O . ARG F 1 78 ? -9.062 117.525 4.766 1.00 33.29 75 ARG F O 1
ATOM 13831 N N . GLU F 1 79 ? -8.904 115.694 6.061 1.00 32.74 76 GLU F N 1
ATOM 13832 C CA . GLU F 1 79 ? -10.174 115.090 5.664 1.00 32.44 76 GLU F CA 1
ATOM 13833 C C . GLU F 1 79 ? -11.360 115.565 6.528 1.00 31.26 76 GLU F C 1
ATOM 13834 O O . GLU F 1 79 ? -12.513 115.184 6.292 1.00 31.36 76 GLU F O 1
ATOM 13840 N N . GLY F 1 80 ? -11.080 116.383 7.533 1.00 30.05 77 GLY F N 1
ATOM 13841 C CA . GLY F 1 80 ? -12.118 116.831 8.460 1.00 28.71 77 GLY F CA 1
ATOM 13842 C C . GLY F 1 80 ? -12.431 115.873 9.603 1.00 27.76 77 GLY F C 1
ATOM 13843 O O . GLY F 1 80 ? -13.457 116.011 10.257 1.00 26.96 77 GLY F O 1
ATOM 13844 N N . ALA F 1 81 ? -11.546 114.913 9.860 1.00 27.86 78 ALA F N 1
ATOM 13845 C CA . ALA F 1 81 ? -11.660 114.076 11.060 1.00 27.84 78 ALA F CA 1
ATOM 13846 C C . ALA F 1 81 ? -11.207 114.846 12.298 1.00 27.73 78 ALA F C 1
ATOM 13847 O O . ALA F 1 81 ? -10.207 115.557 12.268 1.00 28.31 78 ALA F O 1
ATOM 13849 N N . ILE F 1 82 ? -11.966 114.721 13.379 1.00 27.15 79 ILE F N 1
ATOM 13850 C CA . ILE F 1 82 ? -11.659 115.426 14.598 1.00 27.06 79 ILE F CA 1
ATOM 13851 C C . ILE F 1 82 ? -11.087 114.431 15.632 1.00 27.21 79 ILE F C 1
ATOM 13852 O O . ILE F 1 82 ? -11.846 113.739 16.310 1.00 27.15 79 ILE F O 1
ATOM 13857 N N . ASP F 1 83 ? -9.757 114.352 15.721 1.00 26.64 80 ASP F N 1
ATOM 13858 C CA . ASP F 1 83 ? -9.091 113.566 16.781 1.00 27.42 80 ASP F CA 1
ATOM 13859 C C . ASP F 1 83 ? -9.430 114.124 18.154 1.00 26.59 80 ASP F C 1
ATOM 13860 O O . ASP F 1 83 ? -9.343 115.338 18.373 1.00 26.24 80 ASP F O 1
ATOM 13865 N N . VAL F 1 84 ? -9.775 113.234 19.076 1.00 26.36 81 VAL F N 1
ATOM 13866 C CA . VAL F 1 84 ? -10.056 113.618 20.461 1.00 26.98 81 VAL F CA 1
ATOM 13867 C C . VAL F 1 84 ? -9.297 112.725 21.450 1.00 27.66 81 VAL F C 1
ATOM 13868 O O . VAL F 1 84 ? -8.948 111.576 21.130 1.00 27.16 81 VAL F O 1
ATOM 13872 N N . LEU F 1 85 ? -9.050 113.258 22.646 1.00 28.06 82 LEU F N 1
ATOM 13873 C CA . LEU F 1 85 ? -8.537 112.453 23.739 1.00 29.10 82 LEU F CA 1
ATOM 13874 C C . LEU F 1 85 ? -9.575 112.409 24.862 1.00 29.80 82 LEU F C 1
ATOM 13875 O O . LEU F 1 85 ? -10.314 113.373 25.047 1.00 29.55 82 LEU F O 1
ATOM 13880 N N . PRO F 1 86 ? -9.627 111.291 25.619 1.00 30.40 83 PRO F N 1
ATOM 13881 C CA . PRO F 1 86 ? -10.581 111.212 26.713 1.00 30.40 83 PRO F CA 1
ATOM 13882 C C . PRO F 1 86 ? -10.169 112.135 27.864 1.00 31.23 83 PRO F C 1
ATOM 13883 O O . PRO F 1 86 ? -8.976 112.373 28.070 1.00 30.63 83 PRO F O 1
ATOM 13887 N N . VAL F 1 87 ? -11.163 112.690 28.559 1.00 31.31 84 VAL F N 1
ATOM 13888 C CA . VAL F 1 87 ? -10.942 113.533 29.718 1.00 32.53 84 VAL F CA 1
ATOM 13889 C C . VAL F 1 87 ? -11.608 112.791 30.858 1.00 33.34 84 VAL F C 1
ATOM 13890 O O . VAL F 1 87 ? -12.842 112.701 30.920 1.00 33.78 84 VAL F O 1
ATOM 13894 N N . GLY F 1 88 ? -10.796 112.230 31.742 1.00 33.96 85 GLY F N 1
ATOM 13895 C CA . GLY F 1 88 ? -11.305 111.337 32.781 1.00 35.24 85 GLY F CA 1
ATOM 13896 C C . GLY F 1 88 ? -11.363 109.903 32.279 1.00 36.02 85 GLY F C 1
ATOM 13897 O O . GLY F 1 88 ? -11.002 109.612 31.134 1.00 35.65 85 GLY F O 1
ATOM 13898 N N . ASN F 1 89 ? -11.821 108.993 33.130 1.00 36.97 86 ASN F N 1
ATOM 13899 C CA . ASN F 1 89 ? -11.901 107.596 32.727 1.00 38.31 86 ASN F CA 1
ATOM 13900 C C . ASN F 1 89 ? -13.238 107.210 32.094 1.00 38.07 86 ASN F C 1
ATOM 13901 O O . ASN F 1 89 ? -14.133 106.696 32.761 1.00 38.51 86 ASN F O 1
ATOM 13906 N N . VAL F 1 90 ? -13.357 107.483 30.803 1.00 37.50 87 VAL F N 1
ATOM 13907 C CA . VAL F 1 90 ? -14.477 107.010 30.007 1.00 37.08 87 VAL F CA 1
ATOM 13908 C C . VAL F 1 90 ? -14.320 105.501 29.812 1.00 37.54 87 VAL F C 1
ATOM 13909 O O . VAL F 1 90 ? -13.262 105.036 29.395 1.00 37.21 87 VAL F O 1
ATOM 13913 N N . ARG F 1 91 ? -15.366 104.740 30.135 1.00 37.93 88 ARG F N 1
ATOM 13914 C CA . ARG F 1 91 ? -15.355 103.288 29.937 0.50 38.07 88 ARG F CA 1
ATOM 13915 C C . ARG F 1 91 ? -14.892 102.962 28.527 1.00 38.49 88 ARG F C 1
ATOM 13916 O O . ARG F 1 91 ? -15.284 103.638 27.562 1.00 38.37 88 ARG F O 1
ATOM 13932 N N . ALA F 1 93 ? -15.792 100.531 26.790 1.00 39.91 90 ALA F N 1
ATOM 13933 C CA . ALA F 1 93 ? -16.989 100.120 26.063 1.00 39.59 90 ALA F CA 1
ATOM 13934 C C . ALA F 1 93 ? -17.891 101.295 25.684 1.00 39.61 90 ALA F C 1
ATOM 13935 O O . ALA F 1 93 ? -18.913 101.091 25.017 1.00 40.54 90 ALA F O 1
ATOM 13937 N N . ALA F 1 94 ? -17.517 102.511 26.099 1.00 38.58 91 ALA F N 1
ATOM 13938 C CA . ALA F 1 94 ? -18.245 103.742 25.742 1.00 38.06 91 ALA F CA 1
ATOM 13939 C C . ALA F 1 94 ? -17.487 104.623 24.739 1.00 37.79 91 ALA F C 1
ATOM 13940 O O . ALA F 1 94 ? -17.690 105.840 24.678 1.00 38.22 91 ALA F O 1
ATOM 13942 N N . ARG F 1 95 ? -16.610 104.020 23.954 1.00 37.04 92 ARG F N 1
ATOM 13943 C CA . ARG F 1 95 ? -15.755 104.798 23.057 1.00 36.51 92 ARG F CA 1
ATOM 13944 C C . ARG F 1 95 ? -15.950 104.370 21.595 1.00 36.37 92 ARG F C 1
ATOM 13945 O O . ARG F 1 95 ? -15.099 104.629 20.735 1.00 36.64 92 ARG F O 1
ATOM 13953 N N . GLN F 1 96 ? -17.067 103.711 21.310 1.00 35.35 93 GLN F N 1
ATOM 13954 C CA . GLN F 1 96 ? -17.282 103.183 19.963 1.00 35.33 93 GLN F CA 1
ATOM 13955 C C . GLN F 1 96 ? -18.685 103.458 19.460 1.00 34.00 93 GLN F C 1
ATOM 13956 O O . GLN F 1 96 ? -19.674 103.058 20.083 1.00 34.17 93 GLN F O 1
ATOM 13962 N N . LEU F 1 97 ? -18.756 104.161 18.341 1.00 32.73 94 LEU F N 1
ATOM 13963 C CA . LEU F 1 97 ? -20.026 104.543 17.718 1.00 32.04 94 LEU F CA 1
ATOM 13964 C C . LEU F 1 97 ? -20.995 105.212 18.714 1.00 31.44 94 LEU F C 1
ATOM 13965 O O . LEU F 1 97 ? -22.152 104.812 18.849 1.00 32.08 94 LEU F O 1
ATOM 13970 N N . GLN F 1 98 ? -20.501 106.241 19.399 1.00 30.71 95 GLN F N 1
ATOM 13971 C CA . GLN F 1 98 ? -21.288 106.989 20.395 1.00 30.19 95 GLN F CA 1
ATOM 13972 C C . GLN F 1 98 ? -21.675 108.382 19.893 1.00 29.31 95 GLN F C 1
ATOM 13973 O O . GLN F 1 98 ? -20.805 109.165 19.528 1.00 29.22 95 GLN F O 1
ATOM 13979 N N . PRO F 1 99 ? -22.979 108.690 19.844 1.00 29.05 96 PRO F N 1
ATOM 13980 C CA . PRO F 1 99 ? -23.382 110.089 19.637 1.00 28.66 96 PRO F CA 1
ATOM 13981 C C . PRO F 1 99 ? -22.800 111.051 20.687 1.00 28.32 96 PRO F C 1
ATOM 13982 O O . PRO F 1 99 ? -22.869 110.784 21.888 1.00 27.21 96 PRO F O 1
ATOM 13986 N N . VAL F 1 100 ? -22.212 112.153 20.213 1.00 27.53 97 VAL F N 1
ATOM 13987 C CA . VAL F 1 100 ? -21.589 113.150 21.068 1.00 27.01 97 VAL F CA 1
ATOM 13988 C C . VAL F 1 100 ? -21.920 114.534 20.513 1.00 27.71 97 VAL F C 1
ATOM 13989 O O . VAL F 1 100 ? -22.509 114.651 19.435 1.00 27.94 97 VAL F O 1
ATOM 13993 N N . ARG F 1 101 ? -21.523 115.579 21.244 1.00 27.82 98 ARG F N 1
ATOM 13994 C CA . ARG F 1 101 ? -21.565 116.947 20.725 1.00 27.83 98 ARG F CA 1
ATOM 13995 C C . ARG F 1 101 ? -20.364 117.754 21.208 1.00 27.11 98 ARG F C 1
ATOM 13996 O O . ARG F 1 101 ? -19.886 117.588 22.342 1.00 26.82 98 ARG F O 1
ATOM 14004 N N . ILE F 1 102 ? -19.919 118.653 20.347 1.00 26.71 99 ILE F N 1
ATOM 14005 C CA . ILE F 1 102 ? -18.748 119.489 20.588 1.00 26.39 99 ILE F CA 1
ATOM 14006 C C . ILE F 1 102 ? -19.257 120.900 20.908 1.00 26.98 99 ILE F C 1
ATOM 14007 O O . ILE F 1 102 ? -20.115 121.447 20.188 1.00 26.81 99 ILE F O 1
ATOM 14012 N N . THR F 1 103 ? -18.734 121.484 21.981 1.00 26.93 100 THR F N 1
ATOM 14013 C CA . THR F 1 103 ? -19.012 122.881 22.293 1.00 27.58 100 THR F CA 1
ATOM 14014 C C . THR F 1 103 ? -17.806 123.762 21.971 1.00 28.55 100 THR F C 1
ATOM 14015 O O . THR F 1 103 ? -16.720 123.587 22.533 1.00 28.63 100 THR F O 1
ATOM 14019 N N . THR F 1 104 ? -18.021 124.721 21.070 1.00 29.38 101 THR F N 1
ATOM 14020 C CA . THR F 1 104 ? -16.983 125.652 20.641 1.00 30.51 101 THR F CA 1
ATOM 14021 C C . THR F 1 104 ? -16.809 126.834 21.619 1.00 31.12 101 THR F C 1
ATOM 14022 O O . THR F 1 104 ? -17.616 127.027 22.523 1.00 30.27 101 THR F O 1
ATOM 14026 N N . ARG F 1 105 ? -15.765 127.629 21.400 1.00 32.57 102 ARG F N 1
ATOM 14027 C CA . ARG F 1 105 ? -15.492 128.855 22.175 1.00 34.58 102 ARG F CA 1
ATOM 14028 C C . ARG F 1 105 ? -16.617 129.893 22.117 1.00 34.90 102 ARG F C 1
ATOM 14029 O O . ARG F 1 105 ? -16.707 130.754 22.983 1.00 35.17 102 ARG F O 1
ATOM 14037 N N . GLU F 1 106 ? -17.427 129.820 21.064 1.00 35.41 103 GLU F N 1
ATOM 14038 C CA A GLU F 1 106 ? -18.570 130.716 20.894 0.50 35.93 103 GLU F CA 1
ATOM 14039 C CA B GLU F 1 106 ? -18.569 130.700 20.858 0.50 35.86 103 GLU F CA 1
ATOM 14040 C C . GLU F 1 106 ? -19.832 130.078 21.475 1.00 35.91 103 GLU F C 1
ATOM 14041 O O . GLU F 1 106 ? -20.941 130.582 21.292 1.00 35.80 103 GLU F O 1
ATOM 14052 N N . GLU F 1 107 ? -19.646 128.962 22.184 1.00 36.16 104 GLU F N 1
ATOM 14053 C CA . GLU F 1 107 ? -20.717 128.195 22.836 1.00 36.02 104 GLU F CA 1
ATOM 14054 C C . GLU F 1 107 ? -21.754 127.592 21.875 1.00 36.09 104 GLU F C 1
ATOM 14055 O O . GLU F 1 107 ? -22.877 127.314 22.280 1.00 36.48 104 GLU F O 1
ATOM 14061 N N . CYS F 1 108 ? -21.380 127.364 20.616 1.00 35.62 105 CYS F N 1
ATOM 14062 C CA . CYS F 1 108 ? -22.234 126.599 19.704 1.00 35.58 105 CYS F CA 1
ATOM 14063 C C . CYS F 1 108 ? -21.995 125.105 19.927 1.00 34.61 105 CYS F C 1
ATOM 14064 O O . CYS F 1 108 ? -20.891 124.695 20.283 1.00 34.46 105 CYS F O 1
ATOM 14067 N N . LYS F 1 109 ? -23.031 124.305 19.701 1.00 33.38 106 LYS F N 1
ATOM 14068 C CA . LYS F 1 109 ? -22.955 122.873 19.889 1.00 32.89 106 LYS F CA 1
ATOM 14069 C C . LYS F 1 109 ? -23.136 122.153 18.564 1.00 32.01 106 LYS F C 1
ATOM 14070 O O . LYS F 1 109 ? -24.136 122.323 17.896 1.00 32.89 106 LYS F O 1
ATOM 14076 N N . ILE F 1 110 ? -22.132 121.377 18.178 1.00 30.70 107 ILE F N 1
ATOM 14077 C CA . ILE F 1 110 ? -22.167 120.615 16.945 1.00 29.36 107 ILE F CA 1
ATOM 14078 C C . ILE F 1 110 ? -22.272 119.120 17.264 1.00 28.80 107 ILE F C 1
ATOM 14079 O O . ILE F 1 110 ? -21.403 118.573 17.918 1.00 28.52 107 ILE F O 1
ATOM 14084 N N . PRO F 1 111 ? -23.358 118.465 16.821 1.00 28.60 108 PRO F N 1
ATOM 14085 C CA . PRO F 1 111 ? -23.472 117.029 17.069 1.00 28.70 108 PRO F CA 1
ATOM 14086 C C . PRO F 1 111 ? -22.524 116.225 16.172 1.00 29.14 108 PRO F C 1
ATOM 14087 O O . PRO F 1 111 ? -22.107 116.700 15.105 1.00 28.63 108 PRO F O 1
ATOM 14091 N N . GLY F 1 112 ? -22.156 115.034 16.632 1.00 29.34 109 GLY F N 1
ATOM 14092 C CA . GLY F 1 112 ? -21.261 114.162 15.872 1.00 29.16 109 GLY F CA 1
ATOM 14093 C C . GLY F 1 112 ? -21.292 112.739 16.367 1.00 29.64 109 GLY F C 1
ATOM 14094 O O . GLY F 1 112 ? -21.919 112.446 17.381 1.00 29.13 109 GLY F O 1
ATOM 14095 N N . LEU F 1 113 ? -20.653 111.845 15.620 1.00 30.22 110 LEU F N 1
ATOM 14096 C CA . LEU F 1 113 ? -20.463 110.471 16.055 1.00 30.41 110 LEU F CA 1
ATOM 14097 C C . LEU F 1 113 ? -18.986 110.192 16.376 1.00 31.33 110 LEU F C 1
ATOM 14098 O O . LEU F 1 113 ? -18.095 110.364 15.522 1.00 30.67 110 LEU F O 1
ATOM 14103 N N . LEU F 1 114 ? -18.749 109.752 17.608 1.00 31.98 111 LEU F N 1
ATOM 14104 C CA . LEU F 1 114 ? -17.426 109.331 18.041 1.00 33.85 111 LEU F CA 1
ATOM 14105 C C . LEU F 1 114 ? -17.195 107.850 17.740 1.00 35.05 111 LEU F C 1
ATOM 14106 O O . LEU F 1 114 ? -18.061 107.014 17.970 1.00 35.13 111 LEU F O 1
ATOM 14111 N N . ASP F 1 115 ? -16.028 107.535 17.207 1.00 37.15 112 ASP F N 1
ATOM 14112 C CA . ASP F 1 115 ? -15.649 106.146 17.006 1.00 39.72 112 ASP F CA 1
ATOM 14113 C C . ASP F 1 115 ? -14.186 105.976 17.350 1.00 41.31 112 ASP F C 1
ATOM 14114 O O . ASP F 1 115 ? -13.383 106.894 17.164 1.00 40.96 112 ASP F O 1
ATOM 14119 N N . GLY F 1 116 ? -13.851 104.794 17.856 1.00 43.53 113 GLY F N 1
ATOM 14120 C CA . GLY F 1 116 ? -12.492 104.478 18.245 1.00 46.13 113 GLY F CA 1
ATOM 14121 C C . GLY F 1 116 ? -11.943 103.219 17.610 1.00 48.30 113 GLY F C 1
ATOM 14122 O O . GLY F 1 116 ? -12.657 102.455 16.952 1.00 48.11 113 GLY F O 1
ATOM 14123 N N . ASP F 1 117 ? -10.654 103.013 17.840 1.00 50.28 114 ASP F N 1
ATOM 14124 C CA . ASP F 1 117 ? -9.900 101.915 17.280 1.00 52.26 114 ASP F CA 1
ATOM 14125 C C . ASP F 1 117 ? -9.681 100.887 18.388 1.00 52.92 114 ASP F C 1
ATOM 14126 O O . ASP F 1 117 ? -8.934 101.145 19.336 1.00 53.16 114 ASP F O 1
ATOM 14131 N N . ARG F 1 118 ? -10.341 99.737 18.299 1.00 53.84 115 ARG F N 1
ATOM 14132 C CA . ARG F 1 118 ? -10.143 98.712 19.322 1.00 55.07 115 ARG F CA 1
ATOM 14133 C C . ARG F 1 118 ? -8.968 97.781 19.016 1.00 55.87 115 ARG F C 1
ATOM 14134 O O . ARG F 1 118 ? -8.931 97.123 17.971 1.00 55.98 115 ARG F O 1
ATOM 14142 N N . GLN F 1 119 ? -8.002 97.757 19.933 1.00 56.91 116 GLN F N 1
ATOM 14143 C CA . GLN F 1 119 ? -6.992 96.700 19.971 1.00 57.78 116 GLN F CA 1
ATOM 14144 C C . GLN F 1 119 ? -7.161 95.910 21.271 1.00 58.09 116 GLN F C 1
ATOM 14145 O O . GLN F 1 119 ? -6.716 96.338 22.345 1.00 57.93 116 GLN F O 1
ATOM 14151 N N . GLY F 1 120 ? -7.846 94.773 21.157 1.00 58.55 117 GLY F N 1
ATOM 14152 C CA . GLY F 1 120 ? -8.129 93.894 22.286 1.00 59.08 117 GLY F CA 1
ATOM 14153 C C . GLY F 1 120 ? -8.993 94.525 23.360 1.00 59.54 117 GLY F C 1
ATOM 14154 O O . GLY F 1 120 ? -10.203 94.701 23.181 1.00 59.79 117 GLY F O 1
ATOM 14155 N N . ASN F 1 121 ? -8.350 94.877 24.472 1.00 59.67 118 ASN F N 1
ATOM 14156 C CA . ASN F 1 121 ? -9.012 95.398 25.666 1.00 59.71 118 ASN F CA 1
ATOM 14157 C C . ASN F 1 121 ? -9.256 96.912 25.601 1.00 59.21 118 ASN F C 1
ATOM 14158 O O . ASN F 1 121 ? -10.163 97.434 26.251 1.00 59.29 118 ASN F O 1
ATOM 14163 N N . ASP F 1 122 ? -8.432 97.608 24.817 1.00 58.49 119 ASP F N 1
ATOM 14164 C CA . ASP F 1 122 ? -8.398 99.071 24.809 1.00 57.56 119 ASP F CA 1
ATOM 14165 C C . ASP F 1 122 ? -8.925 99.672 23.516 1.00 56.57 119 ASP F C 1
ATOM 14166 O O . ASP F 1 122 ? -8.846 99.053 22.451 1.00 56.34 119 ASP F O 1
ATOM 14171 N N . VAL F 1 123 ? -9.447 100.892 23.636 1.00 55.38 120 VAL F N 1
ATOM 14172 C CA . VAL F 1 123 ? -9.874 101.706 22.497 1.00 54.07 120 VAL F CA 1
ATOM 14173 C C . VAL F 1 123 ? -9.131 103.041 22.518 1.00 53.42 120 VAL F C 1
ATOM 14174 O O . VAL F 1 123 ? -9.260 103.828 23.468 1.00 53.23 120 VAL F O 1
ATOM 14178 N N . SER F 1 124 ? -8.349 103.280 21.468 1.00 52.35 121 SER F N 1
ATOM 14179 C CA . SER F 1 124 ? -7.627 104.541 21.296 1.00 51.35 121 SER F CA 1
ATOM 14180 C C . SER F 1 124 ? -7.827 105.106 19.877 1.00 50.08 121 SER F C 1
ATOM 14181 O O . SER F 1 124 ? -8.705 104.642 19.133 1.00 50.38 121 SER F O 1
ATOM 14184 N N . ALA F 1 125 ? -7.018 106.104 19.508 1.00 47.96 122 ALA F N 1
ATOM 14185 C CA . ALA F 1 125 ? -7.147 106.796 18.218 1.00 45.44 122 ALA F CA 1
ATOM 14186 C C . ALA F 1 125 ? -8.610 107.168 17.939 1.00 43.53 122 ALA F C 1
ATOM 14187 O O . ALA F 1 125 ? -9.147 106.862 16.869 1.00 43.63 122 ALA F O 1
ATOM 14197 N N . ARG F 1 127 ? -11.864 109.406 17.102 1.00 33.96 124 ARG F N 1
ATOM 14198 C CA . ARG F 1 127 ? -12.193 110.492 16.205 1.00 33.20 124 ARG F CA 1
ATOM 14199 C C . ARG F 1 127 ? -13.680 110.805 16.290 1.00 31.94 124 ARG F C 1
ATOM 14200 O O . ARG F 1 127 ? -14.500 109.924 16.529 1.00 31.76 124 ARG F O 1
ATOM 14208 N N . VAL F 1 128 ? -14.013 112.074 16.111 1.00 30.32 125 VAL F N 1
ATOM 14209 C CA . VAL F 1 128 ? -15.396 112.491 16.001 1.00 29.46 125 VAL F CA 1
ATOM 14210 C C . VAL F 1 128 ? -15.684 112.892 14.568 1.00 28.61 125 VAL F C 1
ATOM 14211 O O . VAL F 1 128 ? -14.864 113.547 13.911 1.00 28.54 125 VAL F O 1
ATOM 14215 N N . ASP F 1 129 ? -16.854 112.486 14.098 1.00 27.60 126 ASP F N 1
ATOM 14216 C CA . ASP F 1 129 ? -17.297 112.743 12.739 1.00 27.33 126 ASP F CA 1
ATOM 14217 C C . ASP F 1 129 ? -18.516 113.666 12.784 1.00 27.24 126 ASP F C 1
ATOM 14218 O O . ASP F 1 129 ? -19.567 113.307 13.354 1.00 26.85 126 ASP F O 1
ATOM 14223 N N . ILE F 1 130 ? -18.356 114.858 12.207 1.00 26.52 127 ILE F N 1
ATOM 14224 C CA . ILE F 1 130 ? -19.457 115.801 12.070 1.00 26.60 127 ILE F CA 1
ATOM 14225 C C . ILE F 1 130 ? -19.935 115.886 10.624 1.00 26.61 127 ILE F C 1
ATOM 14226 O O . ILE F 1 130 ? -20.682 116.801 10.271 1.00 27.55 127 ILE F O 1
ATOM 14231 N N . GLY F 1 131 ? -19.489 114.948 9.789 1.00 25.93 128 GLY F N 1
ATOM 14232 C CA . GLY F 1 131 ? -19.841 114.933 8.365 1.00 25.60 128 GLY F CA 1
ATOM 14233 C C . GLY F 1 131 ? -18.946 115.805 7.494 1.00 26.09 128 GLY F C 1
ATOM 14234 O O . GLY F 1 131 ? -19.225 115.982 6.315 1.00 25.55 128 GLY F O 1
ATOM 14235 N N . ALA F 1 132 ? -17.876 116.358 8.072 1.00 25.92 129 ALA F N 1
ATOM 14236 C CA . ALA F 1 132 ? -16.977 117.237 7.315 1.00 26.31 129 ALA F CA 1
ATOM 14237 C C . ALA F 1 132 ? -16.064 116.462 6.367 1.00 26.38 129 ALA F C 1
ATOM 14238 O O . ALA F 1 132 ? -15.765 115.287 6.585 1.00 26.17 129 ALA F O 1
ATOM 14240 N N . ARG F 1 133 ? -15.652 117.141 5.302 1.00 27.34 130 ARG F N 1
ATOM 14241 C CA . ARG F 1 133 ? -14.847 116.556 4.240 1.00 28.38 130 ARG F CA 1
ATOM 14242 C C . ARG F 1 133 ? -13.495 117.249 4.142 1.00 28.43 130 ARG F C 1
ATOM 14243 O O . ARG F 1 133 ? -12.626 116.819 3.380 1.00 28.76 130 ARG F O 1
ATOM 14251 N N . THR F 1 134 ? -13.329 118.335 4.894 1.00 28.57 131 THR F N 1
ATOM 14252 C CA . THR F 1 134 ? -12.089 119.102 4.877 1.00 29.10 131 THR F CA 1
ATOM 14253 C C . THR F 1 134 ? -11.782 119.707 6.250 1.00 28.88 131 THR F C 1
ATOM 14254 O O . THR F 1 134 ? -12.672 119.886 7.089 1.00 28.13 131 THR F O 1
ATOM 14258 N N . TYR F 1 135 ? -10.505 120.017 6.458 1.00 29.10 132 TYR F N 1
ATOM 14259 C CA . TYR F 1 135 ? -10.050 120.820 7.592 1.00 29.04 132 TYR F CA 1
ATOM 14260 C C . TYR F 1 135 ? -10.857 122.129 7.697 1.00 29.19 132 TYR F C 1
ATOM 14261 O O . TYR F 1 135 ? -11.371 122.465 8.763 1.00 28.94 132 TYR F O 1
ATOM 14270 N N . ASP F 1 136 ? -11.011 122.838 6.580 1.00 29.47 133 ASP F N 1
ATOM 14271 C CA A ASP F 1 136 ? -11.641 124.157 6.607 0.50 29.60 133 ASP F CA 1
ATOM 14272 C CA B ASP F 1 136 ? -11.639 124.151 6.585 0.50 29.54 133 ASP F CA 1
ATOM 14273 C C . ASP F 1 136 ? -13.123 124.115 6.952 1.00 29.78 133 ASP F C 1
ATOM 14274 O O . ASP F 1 136 ? -13.626 125.031 7.601 1.00 29.94 133 ASP F O 1
ATOM 14283 N N . GLU F 1 137 ? -13.821 123.056 6.534 1.00 29.59 134 GLU F N 1
ATOM 14284 C CA . GLU F 1 137 ? -15.212 122.842 6.945 1.00 29.92 134 GLU F CA 1
ATOM 14285 C C . GLU F 1 137 ? -15.339 122.740 8.467 1.00 28.93 134 GLU F C 1
ATOM 14286 O O . GLU F 1 137 ? -16.298 123.237 9.043 1.00 29.24 134 GLU F O 1
ATOM 14292 N N . VAL F 1 138 ? -14.377 122.096 9.117 1.00 28.32 135 VAL F N 1
ATOM 14293 C CA . VAL F 1 138 ? -14.382 122.017 10.583 1.00 27.85 135 VAL F CA 1
ATOM 14294 C C . VAL F 1 138 ? -14.080 123.390 11.205 1.00 28.50 135 VAL F C 1
ATOM 14295 O O . VAL F 1 138 ? -14.790 123.828 12.111 1.00 28.74 135 VAL F O 1
ATOM 14307 N N . GLN F 1 140 ? -14.708 126.242 9.906 1.00 30.74 137 GLN F N 1
ATOM 14308 C CA . GLN F 1 140 ? -15.913 127.061 9.661 1.00 31.75 137 GLN F CA 1
ATOM 14309 C C . GLN F 1 140 ? -17.029 126.816 10.673 1.00 31.43 137 GLN F C 1
ATOM 14310 O O . GLN F 1 140 ? -17.827 127.718 10.969 1.00 31.62 137 GLN F O 1
ATOM 14316 N N . ALA F 1 141 ? -17.095 125.590 11.186 1.00 30.69 138 ALA F N 1
ATOM 14317 C CA . ALA F 1 141 ? -18.056 125.251 12.234 1.00 30.24 138 ALA F CA 1
ATOM 14318 C C . ALA F 1 141 ? -17.660 125.870 13.578 1.00 29.79 138 ALA F C 1
ATOM 14319 O O . ALA F 1 141 ? -18.458 125.886 14.517 1.00 30.52 138 ALA F O 1
ATOM 14321 N N . GLY F 1 142 ? -16.440 126.404 13.664 1.00 29.30 139 GLY F N 1
ATOM 14322 C CA . GLY F 1 142 ? -15.990 127.099 14.873 1.00 28.29 139 GLY F CA 1
ATOM 14323 C C . GLY F 1 142 ? -15.228 126.188 15.823 1.00 27.89 139 GLY F C 1
ATOM 14324 O O . GLY F 1 142 ? -14.828 126.599 16.918 1.00 26.99 139 GLY F O 1
ATOM 14325 N N . ILE F 1 143 ? -15.024 124.947 15.385 1.00 27.51 140 ILE F N 1
ATOM 14326 C CA . ILE F 1 143 ? -14.355 123.922 16.183 1.00 27.03 140 ILE F CA 1
ATOM 14327 C C . ILE F 1 143 ? -12.834 124.145 16.219 1.00 27.33 140 ILE F C 1
ATOM 14328 O O . ILE F 1 143 ? -12.206 124.412 15.186 1.00 26.61 140 ILE F O 1
ATOM 14333 N N . ARG F 1 144 ? -12.257 124.038 17.418 1.00 27.63 141 ARG F N 1
ATOM 14334 C CA . ARG F 1 144 ? -10.814 124.221 17.618 1.00 28.04 141 ARG F CA 1
ATOM 14335 C C . ARG F 1 144 ? -10.259 123.224 18.625 1.00 28.11 141 ARG F C 1
ATOM 14336 O O . ARG F 1 144 ? -10.994 122.775 19.509 1.00 28.05 141 ARG F O 1
ATOM 14344 N N . PRO F 1 145 ? -8.947 122.892 18.508 1.00 27.64 142 PRO F N 1
ATOM 14345 C CA . PRO F 1 145 ? -8.241 122.173 19.562 1.00 27.32 142 PRO F CA 1
ATOM 14346 C C . PRO F 1 145 ? -8.607 122.743 20.927 1.00 27.48 142 PRO F C 1
ATOM 14347 O O . PRO F 1 145 ? -8.603 123.973 21.114 1.00 27.10 142 PRO F O 1
ATOM 14351 N N . GLY F 1 146 ? -8.946 121.855 21.861 1.00 26.77 143 GLY F N 1
ATOM 14352 C CA . GLY F 1 146 ? -9.319 122.270 23.202 1.00 27.12 143 GLY F CA 1
ATOM 14353 C C . GLY F 1 146 ? -10.806 122.275 23.501 1.00 27.46 143 GLY F C 1
ATOM 14354 O O . GLY F 1 146 ? -11.190 122.377 24.661 1.00 27.80 143 GLY F O 1
ATOM 14355 N N . ASP F 1 147 ? -11.648 122.181 22.467 1.00 27.42 144 ASP F N 1
ATOM 14356 C CA . ASP F 1 147 ? -13.102 122.172 22.646 1.00 27.40 144 ASP F CA 1
ATOM 14357 C C . ASP F 1 147 ? -13.552 120.930 23.406 1.00 27.19 144 ASP F C 1
ATOM 14358 O O . ASP F 1 147 ? -13.053 119.813 23.165 1.00 26.74 144 ASP F O 1
ATOM 14363 N N . ARG F 1 148 ? -14.485 121.134 24.326 1.00 26.36 145 ARG F N 1
ATOM 14364 C CA . ARG F 1 148 ? -15.074 120.044 25.077 1.00 25.78 145 ARG F CA 1
ATOM 14365 C C . ARG F 1 148 ? -16.051 119.230 24.227 1.00 25.69 145 ARG F C 1
ATOM 14366 O O . ARG F 1 148 ? -16.739 119.761 23.350 1.00 25.43 145 ARG F O 1
ATOM 14374 N N . VAL F 1 149 ? -16.078 117.930 24.511 1.00 25.74 146 VAL F N 1
ATOM 14375 C CA . VAL F 1 149 ? -16.883 116.965 23.792 1.00 25.62 146 VAL F CA 1
ATOM 14376 C C . VAL F 1 149 ? -17.565 116.094 24.841 1.00 25.64 146 VAL F C 1
ATOM 14377 O O . VAL F 1 149 ? -16.918 115.525 25.702 1.00 24.93 146 VAL F O 1
ATOM 14381 N N . THR F 1 150 ? -18.883 116.000 24.767 1.00 26.55 147 THR F N 1
ATOM 14382 C CA . THR F 1 150 ? -19.648 115.276 25.771 1.00 27.15 147 THR F CA 1
ATOM 14383 C C . THR F 1 150 ? -20.640 114.368 25.071 1.00 27.70 147 THR F C 1
ATOM 14384 O O . THR F 1 150 ? -21.015 114.624 23.915 1.00 27.56 147 THR F O 1
ATOM 14388 N N . PHE F 1 151 ? -21.093 113.335 25.783 1.00 27.19 148 PHE F N 1
ATOM 14389 C CA . PHE F 1 151 ? -22.121 112.457 25.271 1.00 27.76 148 PHE F CA 1
ATOM 14390 C C . PHE F 1 151 ? -23.380 113.245 24.930 1.00 28.13 148 PHE F C 1
ATOM 14391 O O . PHE F 1 151 ? -23.761 114.173 25.634 1.00 28.28 148 PHE F O 1
ATOM 14399 N N . ASP F 1 152 ? -24.023 112.871 23.839 1.00 28.46 149 ASP F N 1
ATOM 14400 C CA . ASP F 1 152 ? -25.157 113.641 23.342 1.00 29.24 149 ASP F CA 1
ATOM 14401 C C . ASP F 1 152 ? -26.468 113.121 23.959 1.00 29.12 149 ASP F C 1
ATOM 14402 O O . ASP F 1 152 ? -27.376 112.724 23.238 1.00 30.01 149 ASP F O 1
ATOM 14407 N N . THR F 1 153 ? -26.566 113.130 25.288 1.00 28.78 150 THR F N 1
ATOM 14408 C CA . THR F 1 153 ? -27.660 112.464 26.001 1.00 27.38 150 THR F CA 1
ATOM 14409 C C . THR F 1 153 ? -28.703 113.426 26.547 1.00 27.79 150 THR F C 1
ATOM 14410 O O . THR F 1 153 ? -28.373 114.343 27.307 1.00 27.64 150 THR F O 1
ATOM 14414 N N . THR F 1 154 ? -29.955 113.181 26.172 1.00 26.81 151 THR F N 1
ATOM 14415 C CA . THR F 1 154 ? -31.101 113.858 26.748 1.00 27.84 151 THR F CA 1
ATOM 14416 C C . THR F 1 154 ? -31.509 113.145 28.021 1.00 27.11 151 THR F C 1
ATOM 14417 O O . THR F 1 154 ? -31.599 111.922 28.038 1.00 26.29 151 THR F O 1
ATOM 14421 N N . PHE F 1 155 ? -31.744 113.935 29.068 1.00 27.51 152 PHE F N 1
ATOM 14422 C CA . PHE F 1 155 ? -32.199 113.445 30.372 1.00 28.19 152 PHE F CA 1
ATOM 14423 C C . PHE F 1 155 ? -33.611 112.883 30.214 1.00 28.71 152 PHE F C 1
ATOM 14424 O O . PHE F 1 155 ? -34.457 113.513 29.575 1.00 28.20 152 PHE F O 1
ATOM 14432 N N . GLN F 1 156 ? -33.858 111.703 30.784 1.00 28.83 153 GLN F N 1
ATOM 14433 C CA . GLN F 1 156 ? -35.149 111.031 30.625 1.00 29.04 153 GLN F CA 1
ATOM 14434 C C . GLN F 1 156 ? -35.679 110.425 31.916 1.00 29.08 153 GLN F C 1
ATOM 14435 O O . GLN F 1 156 ? -34.910 109.916 32.749 1.00 28.22 153 GLN F O 1
ATOM 14441 N N . VAL F 1 157 ? -37.004 110.461 32.063 1.00 28.81 154 VAL F N 1
ATOM 14442 C CA . VAL F 1 157 ? -37.672 109.784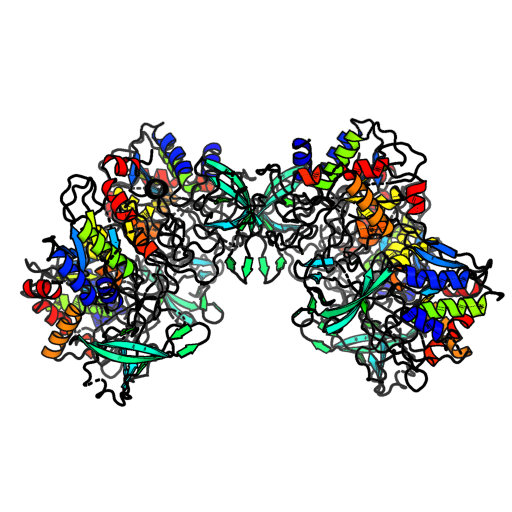 33.178 1.00 28.96 154 VAL F CA 1
ATOM 14443 C C . VAL F 1 157 ? -37.901 108.312 32.832 1.00 28.59 154 VAL F C 1
ATOM 14444 O O . VAL F 1 157 ? -38.356 107.981 31.728 1.00 28.62 154 VAL F O 1
ATOM 14448 N N . LEU F 1 158 ? -37.576 107.438 33.785 1.00 28.10 155 LEU F N 1
ATOM 14449 C CA . LEU F 1 158 ? -37.827 105.996 33.659 1.00 27.92 155 LEU F CA 1
ATOM 14450 C C . LEU F 1 158 ? -39.073 105.588 34.446 1.00 27.48 155 LEU F C 1
ATOM 14451 O O . LEU F 1 158 ? -39.524 106.343 35.303 1.00 27.59 155 LEU F O 1
ATOM 14456 N N . PRO F 1 159 ? -39.633 104.397 34.164 1.00 27.26 156 PRO F N 1
ATOM 14457 C CA . PRO F 1 159 ? -40.761 103.969 35.004 1.00 27.32 156 PRO F CA 1
ATOM 14458 C C . PRO F 1 159 ? -40.384 103.805 36.488 1.00 27.82 156 PRO F C 1
ATOM 14459 O O . PRO F 1 159 ? -39.205 103.632 36.812 1.00 27.07 156 PRO F O 1
ATOM 14463 N N . HIS F 1 160 ? -41.391 103.890 37.366 1.00 27.83 157 HIS F N 1
ATOM 14464 C CA . HIS F 1 160 ? -41.220 103.682 38.801 1.00 28.21 157 HIS F CA 1
ATOM 14465 C C . HIS F 1 160 ? -40.264 104.678 39.472 1.00 27.46 157 HIS F C 1
ATOM 14466 O O . HIS F 1 160 ? -39.502 104.320 40.375 1.00 26.74 157 HIS F O 1
ATOM 14473 N N . GLN F 1 161 ? -40.344 105.936 39.038 1.00 26.17 158 GLN F N 1
ATOM 14474 C CA . GLN F 1 161 ? -39.616 107.056 39.672 1.00 26.45 158 GLN F CA 1
ATOM 14475 C C . GLN F 1 161 ? -38.092 106.864 39.678 1.00 26.32 158 GLN F C 1
ATOM 14476 O O . GLN F 1 161 ? -37.406 106.981 40.706 1.00 26.53 158 GLN F O 1
ATOM 14482 N N . ARG F 1 162 ? -37.571 106.541 38.508 1.00 25.70 159 ARG F N 1
ATOM 14483 C CA . ARG F 1 162 ? -36.147 106.454 38.316 1.00 25.88 159 ARG F CA 1
ATOM 14484 C C . ARG F 1 162 ? -35.842 107.362 37.147 1.00 25.16 159 ARG F C 1
ATOM 14485 O O . ARG F 1 162 ? -36.752 107.749 36.410 1.00 24.70 159 ARG F O 1
ATOM 14493 N N . VAL F 1 163 ? -34.584 107.763 37.023 1.00 25.35 160 VAL F N 1
ATOM 14494 C CA . VAL F 1 163 ? -34.183 108.719 35.987 1.00 24.78 160 VAL F CA 1
ATOM 14495 C C . VAL F 1 163 ? -32.911 108.245 35.296 1.00 25.08 160 VAL F C 1
ATOM 14496 O O . VAL F 1 163 ? -32.111 107.520 35.895 1.00 24.96 160 VAL F O 1
ATOM 14508 N N . GLY F 1 165 ? -29.718 109.636 32.508 1.00 25.51 162 GLY F N 1
ATOM 14509 C CA . GLY F 1 165 ? -29.059 110.734 31.790 1.00 26.05 162 GLY F CA 1
ATOM 14510 C C . GLY F 1 165 ? -27.558 110.647 31.998 1.00 25.76 162 GLY F C 1
ATOM 14511 O O . GLY F 1 165 ? -27.076 109.833 32.794 1.00 26.07 162 GLY F O 1
ATOM 14512 N N . LYS F 1 166 ? -26.824 111.483 31.285 1.00 25.75 163 LYS F N 1
ATOM 14513 C CA . LYS F 1 166 ? -25.373 111.549 31.444 1.00 26.17 163 LYS F CA 1
ATOM 14514 C C . LYS F 1 166 ? -24.946 112.322 32.686 1.00 26.42 163 LYS F C 1
ATOM 14515 O O . LYS F 1 166 ? -25.730 113.078 33.291 1.00 26.03 163 LYS F O 1
ATOM 14521 N N . ALA F 1 167 ? -23.690 112.096 33.062 1.00 27.10 164 ALA F N 1
ATOM 14522 C CA . ALA F 1 167 ? -23.012 112.885 34.068 1.00 27.68 164 ALA F CA 1
ATOM 14523 C C . ALA F 1 167 ? -23.669 112.809 35.454 1.00 27.60 164 ALA F C 1
ATOM 14524 O O . ALA F 1 167 ? -23.521 113.716 36.257 1.00 28.04 164 ALA F O 1
ATOM 14526 N N . PHE F 1 168 ? -24.372 111.721 35.744 1.00 27.69 165 PHE F N 1
ATOM 14527 C CA . PHE F 1 168 ? -24.923 111.514 37.091 1.00 28.41 165 PHE F CA 1
ATOM 14528 C C . PHE F 1 168 ? -23.782 111.500 38.127 1.00 29.39 165 PHE F C 1
ATOM 14529 O O . PHE F 1 168 ? -23.951 111.915 39.280 1.00 29.17 165 PHE F O 1
ATOM 14537 N N . ASP F 1 169 ? -22.623 111.017 37.688 1.00 29.90 166 ASP F N 1
ATOM 14538 C CA . ASP F 1 169 ? -21.342 111.288 38.333 1.00 31.33 166 ASP F CA 1
ATOM 14539 C C . ASP F 1 169 ? -20.766 112.593 37.715 1.00 31.13 166 ASP F C 1
ATOM 14540 O O . ASP F 1 169 ? -20.201 112.544 36.626 1.00 30.96 166 ASP F O 1
ATOM 14545 N N . ASP F 1 170 ? -20.902 113.756 38.369 1.00 30.76 167 ASP F N 1
ATOM 14546 C CA . ASP F 1 170 ? -21.412 113.913 39.736 1.00 30.76 167 ASP F CA 1
ATOM 14547 C C . ASP F 1 170 ? -22.540 114.954 39.833 1.00 30.38 167 ASP F C 1
ATOM 14548 O O . ASP F 1 170 ? -22.699 115.620 40.858 1.00 29.43 167 ASP F O 1
ATOM 14553 N N . ARG F 1 171 ? -23.327 115.088 38.764 1.00 30.00 168 ARG F N 1
ATOM 14554 C CA . ARG F 1 171 ? -24.418 116.037 38.751 1.00 29.46 168 ARG F CA 1
ATOM 14555 C C . ARG F 1 171 ? -25.539 115.693 39.739 1.00 29.71 168 ARG F C 1
ATOM 14556 O O . ARG F 1 171 ? -26.282 116.578 40.150 1.00 29.48 168 ARG F O 1
ATOM 14564 N N . LEU F 1 172 ? -25.667 114.426 40.128 1.00 29.41 169 LEU F N 1
ATOM 14565 C CA . LEU F 1 172 ? -26.588 114.091 41.218 1.00 29.60 169 LEU F CA 1
ATOM 14566 C C . LEU F 1 172 ? -26.189 114.811 42.517 1.00 29.46 169 LEU F C 1
ATOM 14567 O O . LEU F 1 172 ? -27.051 115.314 43.249 1.00 29.60 169 LEU F O 1
ATOM 14572 N N . SER F 1 173 ? -24.887 114.880 42.777 1.00 28.85 170 SER F N 1
ATOM 14573 C CA . SER F 1 173 ? -24.379 115.562 43.955 1.00 29.26 170 SER F CA 1
ATOM 14574 C C . SER F 1 173 ? -24.406 117.085 43.845 1.00 28.61 170 SER F C 1
ATOM 14575 O O . SER F 1 173 ? -24.615 117.752 44.834 1.00 28.75 170 SER F O 1
ATOM 14578 N N . CYS F 1 174 ? -24.211 117.618 42.639 1.00 28.59 171 CYS F N 1
ATOM 14579 C CA . CYS F 1 174 ? -24.469 119.023 42.359 1.00 28.83 171 CYS F CA 1
ATOM 14580 C C . CYS F 1 174 ? -25.944 119.379 42.617 1.00 28.16 171 CYS F C 1
ATOM 14581 O O . CYS F 1 174 ? -26.254 120.445 43.169 1.00 28.07 171 CYS F O 1
ATOM 14584 N N . TYR F 1 175 ? -26.838 118.490 42.198 1.00 27.34 172 TYR F N 1
ATOM 14585 C CA . TYR F 1 175 ? -28.272 118.635 42.443 1.00 27.59 172 TYR F CA 1
ATOM 14586 C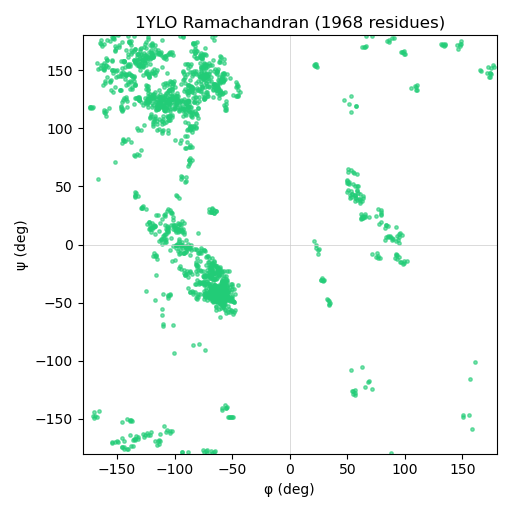 C . TYR F 1 175 ? -28.546 118.698 43.944 1.00 27.74 172 TYR F C 1
ATOM 14587 O O . TYR F 1 175 ? -29.307 119.559 44.422 1.00 27.76 172 TYR F O 1
ATOM 14596 N N . LEU F 1 176 ? -27.919 117.796 44.688 1.00 27.84 173 LEU F N 1
ATOM 14597 C CA . LEU F 1 176 ? -28.060 117.765 46.148 1.00 28.43 173 LEU F CA 1
ATOM 14598 C C . LEU F 1 176 ? -27.573 119.046 46.831 1.00 28.93 173 LEU F C 1
ATOM 14599 O O . LEU F 1 176 ? -28.169 119.484 47.816 1.00 28.92 173 LEU F O 1
ATOM 14604 N N . LEU F 1 177 ? -26.487 119.632 46.320 1.00 29.49 174 LEU F N 1
ATOM 14605 C CA . LEU F 1 177 ? -25.973 120.896 46.869 1.00 29.83 174 LEU F CA 1
ATOM 14606 C C . LEU F 1 177 ? -26.992 122.024 46.735 1.00 29.93 174 LEU F C 1
ATOM 14607 O O . LEU F 1 177 ? -27.147 122.849 47.642 1.00 30.14 174 LEU F O 1
ATOM 14612 N N . VAL F 1 178 ? -27.658 122.069 45.585 1.00 29.76 175 VAL F N 1
ATOM 14613 C CA . VAL F 1 178 ? -28.672 123.079 45.310 1.00 29.47 175 VAL F CA 1
ATOM 14614 C C . VAL F 1 178 ? -29.910 122.913 46.189 1.00 30.20 175 VAL F C 1
ATOM 14615 O O . VAL F 1 178 ? -30.449 123.907 46.706 1.00 30.56 175 VAL F O 1
ATOM 14619 N N . THR F 1 179 ? -30.353 121.675 46.381 1.00 30.19 176 THR F N 1
ATOM 14620 C CA . THR F 1 179 ? -31.590 121.448 47.142 1.00 31.30 176 THR F CA 1
ATOM 14621 C C . THR F 1 179 ? -31.364 121.665 48.636 1.00 31.61 176 THR F C 1
ATOM 14622 O O . THR F 1 179 ? -32.288 122.013 49.355 1.00 31.77 176 THR F O 1
ATOM 14626 N N . LEU F 1 180 ? -30.129 121.448 49.093 1.00 32.08 177 LEU F N 1
ATOM 14627 C CA . LEU F 1 180 ? -29.740 121.769 50.456 1.00 32.67 177 LEU F CA 1
ATOM 14628 C C . LEU F 1 180 ? -29.729 123.269 50.662 1.00 32.54 177 LEU F C 1
ATOM 14629 O O . LEU F 1 180 ? -30.218 123.749 51.673 1.00 32.66 177 LEU F O 1
ATOM 14634 N N . LEU F 1 181 ? -29.145 123.991 49.714 1.00 32.43 178 LEU F N 1
ATOM 14635 C CA . LEU F 1 181 ? -29.160 125.444 49.741 1.00 32.70 178 LEU F CA 1
ATOM 14636 C C . LEU F 1 181 ? -30.591 125.978 49.792 1.00 32.90 178 LEU F C 1
ATOM 14637 O O . LEU F 1 181 ? -30.887 126.853 50.599 1.00 32.57 178 LEU F O 1
ATOM 14642 N N . ARG F 1 182 ? -31.466 125.458 48.931 1.00 33.42 179 ARG F N 1
ATOM 14643 C CA . ARG F 1 182 ? -32.878 125.873 48.900 1.00 34.38 179 ARG F CA 1
ATOM 14644 C C . ARG F 1 182 ? -33.600 125.565 50.225 1.00 35.01 179 ARG F C 1
ATOM 14645 O O . ARG F 1 182 ? -34.399 126.356 50.699 1.00 34.95 179 ARG F O 1
ATOM 14653 N N . GLU F 1 183 ? -33.299 124.409 50.816 1.00 36.11 180 GLU F N 1
ATOM 14654 C CA . GLU F 1 183 ? -33.953 123.960 52.044 1.00 37.63 180 GLU F CA 1
ATOM 14655 C C . GLU F 1 183 ? -33.471 124.710 53.291 1.00 37.06 180 GLU F C 1
ATOM 14656 O O . GLU F 1 183 ? -34.277 125.085 54.144 1.00 37.20 180 GLU F O 1
ATOM 14662 N N . LEU F 1 184 ? -32.163 124.934 53.385 1.00 36.81 181 LEU F N 1
ATOM 14663 C CA . LEU F 1 184 ? -31.564 125.421 54.621 1.00 36.57 181 LEU F CA 1
ATOM 14664 C C . LEU F 1 184 ? -31.056 126.866 54.588 1.00 36.67 181 LEU F C 1
ATOM 14665 O O . LEU F 1 184 ? -30.409 127.299 55.546 1.00 36.16 181 LEU F O 1
ATOM 14670 N N . HIS F 1 185 ? -31.348 127.611 53.517 1.00 36.92 182 HIS F N 1
ATOM 14671 C CA . HIS F 1 185 ? -30.850 128.993 53.386 1.00 38.12 182 HIS F CA 1
ATOM 14672 C C . HIS F 1 185 ? -31.254 129.913 54.557 1.00 38.87 182 HIS F C 1
ATOM 14673 O O . HIS F 1 185 ? -30.548 130.874 54.856 1.00 38.70 182 HIS F O 1
ATOM 14680 N N . ASP F 1 186 ? -32.373 129.601 55.214 1.00 39.93 183 ASP F N 1
ATOM 14681 C CA . ASP F 1 186 ? -32.889 130.410 56.330 1.00 41.40 183 ASP F CA 1
ATOM 14682 C C . ASP F 1 186 ? -32.764 129.721 57.693 1.00 41.28 183 ASP F C 1
ATOM 14683 O O . ASP F 1 186 ? -33.247 130.244 58.703 1.00 41.47 183 ASP F O 1
ATOM 14688 N N . ALA F 1 187 ? -32.114 128.562 57.718 1.00 40.89 184 ALA F N 1
ATOM 14689 C CA . ALA F 1 187 ? -32.103 127.719 58.909 1.00 40.78 184 ALA F CA 1
ATOM 14690 C C . ALA F 1 187 ? -31.118 128.191 59.981 1.00 40.75 184 ALA F C 1
ATOM 14691 O O . ALA F 1 187 ? -30.044 128.720 59.674 1.00 40.69 184 ALA F O 1
ATOM 14693 N N . GLU F 1 188 ? -31.508 127.998 61.239 1.00 40.51 185 GLU F N 1
ATOM 14694 C CA . GLU F 1 188 ? -30.630 128.209 62.381 1.00 40.87 185 GLU F CA 1
ATOM 14695 C C . GLU F 1 188 ? -29.837 126.920 62.568 1.00 39.67 185 GLU F C 1
ATOM 14696 O O . GLU F 1 188 ? -30.408 125.883 62.886 1.00 39.78 185 GLU F O 1
ATOM 14702 N N . LEU F 1 189 ? -28.526 126.983 62.336 1.00 38.59 186 LEU F N 1
ATOM 14703 C CA . LEU F 1 189 ? -27.678 125.787 62.312 1.00 37.48 186 LEU F CA 1
ATOM 14704 C C . LEU F 1 189 ? -26.556 125.847 63.358 1.00 36.73 186 LEU F C 1
ATOM 14705 O O . LEU F 1 189 ? -26.059 126.933 63.664 1.00 36.74 186 LEU F O 1
ATOM 14710 N N . PRO F 1 190 ? -26.161 124.682 63.919 1.00 36.05 187 PRO F N 1
ATOM 14711 C CA . PRO F 1 190 ? -25.038 124.608 64.878 1.00 35.46 187 PRO F CA 1
ATOM 14712 C C . PRO F 1 190 ? -23.643 124.666 64.243 1.00 34.88 187 PRO F C 1
ATOM 14713 O O . PRO F 1 190 ? -22.647 124.847 64.954 1.00 34.90 187 PRO F O 1
ATOM 14717 N N . ALA F 1 191 ? -23.570 124.480 62.930 1.00 34.02 188 ALA F N 1
ATOM 14718 C CA . ALA F 1 191 ? -22.307 124.553 62.216 1.00 33.44 188 ALA F CA 1
ATOM 14719 C C . ALA F 1 191 ? -22.369 125.626 61.134 1.00 32.90 188 ALA F C 1
ATOM 14720 O O . ALA F 1 191 ? -23.451 125.975 60.671 1.00 32.80 188 ALA F O 1
ATOM 14722 N N . GLU F 1 192 ? -21.212 126.158 60.744 1.00 32.84 189 GLU F N 1
ATOM 14723 C CA . GLU F 1 192 ? -21.113 126.980 59.541 1.00 32.70 189 GLU F CA 1
ATOM 14724 C C . GLU F 1 192 ? -20.886 126.062 58.349 1.00 32.11 189 GLU F C 1
ATOM 14725 O O . GLU F 1 192 ? -19.871 125.366 58.270 1.00 32.21 189 GLU F O 1
ATOM 14731 N N . VAL F 1 193 ? -21.825 126.090 57.413 1.00 31.38 190 VAL F N 1
ATOM 14732 C CA . VAL F 1 193 ? -21.822 125.170 56.281 1.00 30.77 190 VAL F CA 1
ATOM 14733 C C . VAL F 1 193 ? -21.330 125.828 54.992 1.00 30.57 190 VAL F C 1
ATOM 14734 O O . VAL F 1 193 ? -21.827 126.880 54.596 1.00 30.36 190 VAL F O 1
ATOM 14738 N N . TRP F 1 194 ? -20.350 125.189 54.357 1.00 30.12 191 TRP F N 1
ATOM 14739 C CA . TRP F 1 194 ? -19.919 125.565 53.017 1.00 30.05 191 TRP F CA 1
ATOM 14740 C C . TRP F 1 194 ? -20.301 124.472 52.016 1.00 30.37 191 TRP F C 1
ATOM 14741 O O . TRP F 1 194 ? -20.012 123.279 52.209 1.00 29.96 191 TRP F O 1
ATOM 14752 N N . LEU F 1 195 ? -20.987 124.906 50.968 1.00 30.34 192 LEU F N 1
ATOM 14753 C CA . LEU F 1 195 ? -21.376 124.065 49.862 1.00 31.03 192 LEU F CA 1
ATOM 14754 C C . LEU F 1 195 ? -20.374 124.353 48.764 1.00 31.38 192 LEU F C 1
ATOM 14755 O O . LEU F 1 195 ? -20.259 125.493 48.282 1.00 31.72 192 LEU F O 1
ATOM 14760 N N . VAL F 1 196 ? -19.610 123.325 48.413 1.00 30.89 193 VAL F N 1
ATOM 14761 C CA . VAL F 1 196 ? -18.507 123.465 47.491 1.00 30.71 193 VAL F CA 1
ATOM 14762 C C . VAL F 1 196 ? -18.729 122.587 46.277 1.00 31.26 193 VAL F C 1
ATOM 14763 O O . VAL F 1 196 ? -18.988 121.394 46.398 1.00 30.99 193 VAL F O 1
ATOM 14767 N N . ALA F 1 197 ? -18.661 123.203 45.107 1.00 31.44 194 ALA F N 1
ATOM 14768 C CA . ALA F 1 197 ? -18.673 122.460 43.873 1.00 32.22 194 ALA F CA 1
ATOM 14769 C C . ALA F 1 197 ? -17.279 122.611 43.292 1.00 32.77 194 ALA F C 1
ATOM 14770 O O . ALA F 1 197 ? -16.903 123.686 42.802 1.00 32.80 194 ALA F O 1
ATOM 14772 N N . SER F 1 198 ? -16.496 121.540 43.373 1.00 33.66 195 SER F N 1
ATOM 14773 C CA . SER F 1 198 ? -15.087 121.616 43.002 1.00 35.20 195 SER F CA 1
ATOM 14774 C C . SER F 1 198 ? -14.856 121.412 41.516 1.00 35.06 195 SER F C 1
ATOM 14775 O O . SER F 1 198 ? -15.644 120.773 40.822 1.00 35.01 195 SER F O 1
ATOM 14778 N N . SER F 1 199 ? -13.739 121.954 41.055 1.00 36.02 196 SER F N 1
ATOM 14779 C CA . SER F 1 199 ? -13.338 121.880 39.672 1.00 37.02 196 SER F CA 1
ATOM 14780 C C . SER F 1 199 ? -12.429 120.671 39.442 1.00 37.99 196 SER F C 1
ATOM 14781 O O . SER F 1 199 ? -11.608 120.328 40.293 1.00 38.03 196 SER F O 1
ATOM 14784 N N . SER F 1 200 ? -12.600 120.021 38.297 1.00 38.84 197 SER F N 1
ATOM 14785 C CA . SER F 1 200 ? -11.617 119.076 37.760 1.00 40.11 197 SER F CA 1
ATOM 14786 C C . SER F 1 200 ? -11.316 117.797 38.563 1.00 41.12 197 SER F C 1
ATOM 14787 O O . SER F 1 200 ? -10.157 117.389 38.612 1.00 40.58 197 SER F O 1
ATOM 14790 N N . GLU F 1 201 ? -12.323 117.146 39.153 1.00 42.27 198 GLU F N 1
ATOM 14791 C CA A GLU F 1 201 ? -12.120 115.883 39.901 0.50 43.11 198 GLU F CA 1
ATOM 14792 C CA B GLU F 1 201 ? -12.046 115.915 39.891 0.50 43.32 198 GLU F CA 1
ATOM 14793 C C . GLU F 1 201 ? -11.790 114.686 39.011 1.00 43.77 198 GLU F C 1
ATOM 14794 O O . GLU F 1 201 ? -11.094 113.767 39.438 1.00 43.68 198 GLU F O 1
ATOM 14805 N N . GLU F 1 202 ? -12.319 114.679 37.786 1.00 44.98 199 GLU F N 1
ATOM 14806 C CA . GLU F 1 202 ? -12.161 113.504 36.903 1.00 46.41 199 GLU F CA 1
ATOM 14807 C C . GLU F 1 202 ? -10.727 113.276 36.385 1.00 47.23 199 GLU F C 1
ATOM 14808 O O . GLU F 1 202 ? -10.375 112.166 35.971 1.00 47.11 199 GLU F O 1
ATOM 14814 N N . VAL F 1 203 ? -9.902 114.316 36.441 1.00 48.60 200 VAL F N 1
ATOM 14815 C CA . VAL F 1 203 ? -8.517 114.227 35.970 1.00 50.25 200 VAL F CA 1
ATOM 14816 C C . VAL F 1 203 ? -7.499 114.004 37.096 1.00 51.39 200 VAL F C 1
ATOM 14817 O O . VAL F 1 203 ? -6.306 113.836 36.829 1.00 51.21 200 VAL F O 1
ATOM 14821 N N . GLY F 1 204 ? -7.982 113.987 38.342 1.00 53.03 201 GLY F N 1
ATOM 14822 C CA . GLY F 1 204 ? -7.140 113.733 39.516 1.00 54.63 201 GLY F CA 1
ATOM 14823 C C . GLY F 1 204 ? -7.688 114.307 40.815 1.00 55.80 201 GLY F C 1
ATOM 14824 O O . GLY F 1 204 ? -8.904 114.375 41.020 1.00 56.22 201 GLY F O 1
ATOM 14825 N N . LEU F 1 205 ? -6.778 114.727 41.693 1.00 56.76 202 LEU F N 1
ATOM 14826 C CA . LEU F 1 205 ? -7.126 115.251 43.020 1.00 57.28 202 LEU F CA 1
ATOM 14827 C C . LEU F 1 205 ? -7.188 116.786 43.011 1.00 57.27 202 LEU F C 1
ATOM 14828 O O . LEU F 1 205 ? -6.768 117.445 43.975 1.00 57.73 202 LEU F O 1
ATOM 14833 N N . ARG F 1 206 ? -7.747 117.341 41.934 1.00 56.61 203 ARG F N 1
ATOM 14834 C CA . ARG F 1 206 ? -7.525 118.745 41.550 1.00 55.85 203 ARG F CA 1
ATOM 14835 C C . ARG F 1 206 ? -8.228 119.823 42.401 1.00 54.69 203 ARG F C 1
ATOM 14836 O O . ARG F 1 206 ? -7.664 120.323 43.391 1.00 54.85 203 ARG F O 1
ATOM 14844 N N . GLY F 1 207 ? -9.438 120.198 41.996 1.00 52.86 204 GLY F N 1
ATOM 14845 C CA . GLY F 1 207 ? -10.195 121.243 42.671 1.00 50.74 204 GLY F CA 1
ATOM 14846 C C . GLY F 1 207 ? -10.535 120.921 44.106 1.00 49.07 204 GLY F C 1
ATOM 14847 O O . GLY F 1 207 ? -10.726 121.834 44.910 1.00 48.98 204 GLY F O 1
ATOM 14848 N N . GLY F 1 208 ? -10.606 119.622 44.421 1.00 47.34 205 GLY F N 1
ATOM 14849 C CA . GLY F 1 208 ? -10.869 119.147 45.781 1.00 45.35 205 GLY F CA 1
ATOM 14850 C C . GLY F 1 208 ? -9.874 119.724 46.769 1.00 43.63 205 GLY F C 1
ATOM 14851 O O . GLY F 1 208 ? -10.255 120.412 47.714 1.00 43.36 205 GLY F O 1
ATOM 14852 N N . GLN F 1 209 ? -8.602 119.439 46.510 1.00 41.79 206 GLN F N 1
ATOM 14853 C CA . GLN F 1 209 ? -7.439 119.956 47.245 1.00 40.75 206 GLN F CA 1
ATOM 14854 C C . GLN F 1 209 ? -7.506 121.472 47.458 1.00 38.53 206 GLN F C 1
ATOM 14855 O O . GLN F 1 209 ? -7.447 121.951 48.589 1.00 37.75 206 GLN F O 1
ATOM 14861 N N . THR F 1 210 ? -7.632 122.223 46.366 1.00 36.54 207 THR F N 1
ATOM 14862 C CA . THR F 1 210 ? -7.566 123.690 46.437 1.00 34.69 207 THR F CA 1
ATOM 14863 C C . THR F 1 210 ? -8.776 124.316 47.148 1.00 34.41 207 THR F C 1
ATOM 14864 O O . THR F 1 210 ? -8.615 125.233 47.955 1.00 33.61 207 THR F O 1
ATOM 14868 N N . ALA F 1 211 ? -9.979 123.814 46.851 1.00 33.61 208 ALA F N 1
ATOM 14869 C CA . ALA F 1 211 ? -11.197 124.306 47.498 1.00 33.48 208 ALA F CA 1
ATOM 14870 C C . ALA F 1 211 ? -11.225 124.004 49.006 1.00 33.38 208 ALA F C 1
ATOM 14871 O O . ALA F 1 211 ? -11.660 124.834 49.807 1.00 33.15 208 ALA F O 1
ATOM 14873 N N . THR F 1 212 ? -10.735 122.828 49.394 1.00 32.93 209 THR F N 1
ATOM 14874 C CA . THR F 1 212 ? -10.629 122.489 50.811 1.00 32.45 209 THR F CA 1
ATOM 14875 C C . THR F 1 212 ? -9.681 123.451 51.545 1.00 32.59 209 THR F C 1
ATOM 14876 O O . THR F 1 212 ? -9.953 123.873 52.678 1.00 32.22 209 THR F O 1
ATOM 14880 N N . ARG F 1 213 ? -8.576 123.816 50.905 1.00 32.35 210 ARG F N 1
ATOM 14881 C CA . ARG F 1 213 ? -7.660 124.773 51.516 1.00 32.67 210 ARG F CA 1
ATOM 14882 C C . ARG F 1 213 ? -8.306 126.141 51.669 1.00 32.34 210 ARG F C 1
ATOM 14883 O O . ARG F 1 213 ? -8.145 126.793 52.700 1.00 32.52 210 ARG F O 1
ATOM 14891 N N . ALA F 1 214 ? -9.050 126.566 50.650 1.00 32.00 211 ALA F N 1
ATOM 14892 C CA . ALA F 1 214 ? -9.742 127.846 50.694 1.00 32.36 211 ALA F CA 1
ATOM 14893 C C . ALA F 1 214 ? -10.752 127.900 51.855 1.00 32.43 211 ALA F C 1
ATOM 14894 O O . ALA F 1 214 ? -10.868 128.916 52.532 1.00 32.34 211 ALA F O 1
ATOM 14896 N N . VAL F 1 215 ? -11.446 126.789 52.099 1.00 32.33 212 VAL F N 1
ATOM 14897 C CA . VAL F 1 215 ? -12.462 126.712 53.160 1.00 32.19 212 VAL F CA 1
ATOM 14898 C C . VAL F 1 215 ? -11.879 126.388 54.547 1.00 32.88 212 VAL F C 1
ATOM 14899 O O . VAL F 1 215 ? -12.313 126.960 55.546 1.00 33.42 212 VAL F O 1
ATOM 14903 N N . SER F 1 216 ? -10.901 125.478 54.591 1.00 33.05 213 SER F N 1
ATOM 14904 C CA . SER F 1 216 ? -10.346 124.919 55.831 1.00 33.27 213 SER F CA 1
ATOM 14905 C C . SER F 1 216 ? -11.430 124.406 56.793 1.00 32.59 213 SER F C 1
ATOM 14906 O O . SER F 1 216 ? -11.586 124.947 57.881 1.00 32.49 213 SER F O 1
ATOM 14909 N N . PRO F 1 217 ? -12.177 123.352 56.391 1.00 31.82 214 PRO F N 1
ATOM 14910 C CA . PRO F 1 217 ? -13.261 122.849 57.233 1.00 31.04 214 PRO F CA 1
ATOM 14911 C C . PRO F 1 217 ? -12.752 122.035 58.429 1.00 30.74 214 PRO F C 1
ATOM 14912 O O . PRO F 1 217 ? -11.596 121.598 58.450 1.00 30.18 214 PRO F O 1
ATOM 14916 N N . ASP F 1 218 ? -13.627 121.822 59.407 1.00 30.13 215 ASP F N 1
ATOM 14917 C CA . ASP F 1 218 ? -13.342 120.930 60.523 1.00 30.26 215 ASP F CA 1
ATOM 14918 C C . ASP F 1 218 ? -13.807 119.506 60.221 1.00 30.08 215 ASP F C 1
ATOM 14919 O O . ASP F 1 218 ? -13.286 118.543 60.788 1.00 29.82 215 ASP F O 1
ATOM 14924 N N . VAL F 1 219 ? -14.810 119.389 59.346 1.00 30.17 216 VAL F N 1
ATOM 14925 C CA . VAL F 1 219 ? -15.379 118.110 58.921 1.00 30.08 216 VAL F CA 1
ATOM 14926 C C . VAL F 1 219 ? -15.772 118.281 57.459 1.00 29.94 216 VAL F C 1
ATOM 14927 O O . VAL F 1 219 ? -16.192 119.373 57.048 1.00 28.91 216 VAL F O 1
ATOM 14931 N N . ALA F 1 220 ? -15.662 117.204 56.682 1.00 29.62 217 ALA F N 1
ATOM 14932 C CA . ALA F 1 220 ? -16.068 117.239 55.275 1.00 29.89 217 ALA F CA 1
ATOM 14933 C C . ALA F 1 220 ? -16.889 116.027 54.876 1.00 29.90 217 ALA F C 1
ATOM 14934 O O . ALA F 1 220 ? -16.590 114.893 55.268 1.00 30.12 217 ALA F O 1
ATOM 14936 N N . ILE F 1 221 ? -17.938 116.278 54.107 1.00 30.29 218 ILE F N 1
ATOM 14937 C CA . ILE F 1 221 ? -18.702 115.218 53.479 1.00 30.15 218 ILE F CA 1
ATOM 14938 C C . ILE F 1 221 ? -18.551 115.386 51.978 1.00 30.10 218 ILE F C 1
ATOM 14939 O O . ILE F 1 221 ? -18.955 116.406 51.413 1.00 30.08 218 ILE F O 1
ATOM 14944 N N . VAL F 1 222 ? -17.940 114.384 51.351 1.00 29.60 219 VAL F N 1
ATOM 14945 C CA . VAL F 1 222 ? -17.735 114.368 49.918 1.00 29.82 219 VAL F CA 1
ATOM 14946 C C . VAL F 1 222 ? -18.869 113.545 49.317 1.00 30.93 219 VAL F C 1
ATOM 14947 O O . VAL F 1 222 ? -19.119 112.398 49.722 1.00 30.24 219 VAL F O 1
ATOM 14951 N N . LEU F 1 223 ? -19.589 114.157 48.382 1.00 31.68 220 LEU F N 1
ATOM 14952 C CA . LEU F 1 223 ? -20.667 113.475 47.681 1.00 32.75 220 LEU F CA 1
ATOM 14953 C C . LEU F 1 223 ? -20.156 112.969 46.345 1.00 34.33 220 LEU F C 1
ATOM 14954 O O . LEU F 1 223 ? -19.589 113.737 45.548 1.00 34.31 220 LEU F O 1
ATOM 14959 N N . ASP F 1 224 ? -20.316 111.669 46.115 1.00 35.41 221 ASP F N 1
ATOM 14960 C CA . ASP F 1 224 ? -19.944 111.067 44.837 1.00 36.89 221 ASP F CA 1
ATOM 14961 C C . ASP F 1 224 ? -20.842 109.856 44.643 1.00 37.16 221 ASP F C 1
ATOM 14962 O O . ASP F 1 224 ? -21.580 109.475 45.547 1.00 37.91 221 ASP F O 1
ATOM 14967 N N . THR F 1 225 ? -20.808 109.260 43.461 1.00 37.49 222 THR F N 1
ATOM 14968 C CA . THR F 1 225 ? -21.634 108.087 43.191 1.00 37.49 222 THR F CA 1
ATOM 14969 C C . THR F 1 225 ? -20.774 106.945 42.672 1.00 37.16 222 THR F C 1
ATOM 14970 O O . THR F 1 225 ? -19.589 107.136 42.396 1.00 37.02 222 THR F O 1
ATOM 14974 N N . ALA F 1 226 ? -21.366 105.758 42.578 1.00 36.65 223 ALA F N 1
ATOM 14975 C CA . ALA F 1 226 ? -20.676 104.581 42.019 1.00 36.36 223 ALA F CA 1
ATOM 14976 C C . ALA F 1 226 ? -21.704 103.567 41.563 1.00 35.94 223 ALA F C 1
ATOM 14977 O O . ALA F 1 226 ? -22.854 103.587 42.030 1.00 35.55 223 ALA F O 1
ATOM 14979 N N . CYS F 1 227 ? -21.280 102.686 40.664 1.00 35.67 224 CYS F N 1
ATOM 14980 C CA . CYS F 1 227 ? -22.116 101.583 40.227 1.00 36.17 224 CYS F CA 1
ATOM 14981 C C . CYS F 1 227 ? -21.393 100.257 40.395 1.00 36.24 224 CYS F C 1
ATOM 14982 O O . CYS F 1 227 ? -20.163 100.219 40.488 1.00 35.33 224 CYS F O 1
ATOM 14985 N N . TRP F 1 228 ? -22.169 99.183 40.461 1.00 36.70 225 TRP F N 1
ATOM 14986 C CA . TRP F 1 228 ? -21.629 97.833 40.556 1.00 37.74 225 TRP F CA 1
ATOM 14987 C C . TRP F 1 228 ? -21.428 97.290 39.145 1.00 38.93 225 TRP F C 1
ATOM 14988 O O . TRP F 1 228 ? -22.326 97.398 38.292 1.00 39.16 225 TRP F O 1
ATOM 14999 N N . ALA F 1 229 ? -20.249 96.723 38.899 1.00 40.18 226 ALA F N 1
ATOM 15000 C CA . ALA F 1 229 ? -19.876 96.206 37.566 1.00 41.57 226 ALA F CA 1
ATOM 15001 C C . ALA F 1 229 ? -20.830 95.137 37.025 1.00 42.07 226 ALA F C 1
ATOM 15002 O O . ALA F 1 229 ? -21.037 95.049 35.816 1.00 42.60 226 ALA F O 1
ATOM 15004 N N . LYS F 1 230 ? -21.397 94.336 37.925 1.00 42.32 227 LYS F N 1
ATOM 15005 C CA . LYS F 1 230 ? -22.343 93.285 37.557 1.00 42.67 227 LYS F CA 1
ATOM 15006 C C . LYS F 1 230 ? -23.742 93.823 37.818 1.00 41.99 227 LYS F C 1
ATOM 15007 O O . LYS F 1 230 ? -24.298 93.697 38.918 1.00 41.86 227 LYS F O 1
ATOM 15013 N N . ASN F 1 231 ? -24.293 94.451 36.787 1.00 41.33 228 ASN F N 1
ATOM 15014 C CA . ASN F 1 231 ? -25.443 95.337 36.936 1.00 40.41 228 ASN F CA 1
ATOM 15015 C C . ASN F 1 231 ? -26.694 94.734 37.594 1.00 39.84 228 ASN F C 1
ATOM 15016 O O . ASN F 1 231 ? -27.294 95.366 38.468 1.00 39.33 228 ASN F O 1
ATOM 15021 N N . PHE F 1 232 ? -27.074 93.527 37.174 1.00 39.23 229 PHE F N 1
ATOM 15022 C CA . PHE F 1 232 ? -28.277 92.859 37.687 1.00 39.48 229 PHE F CA 1
ATOM 15023 C C . PHE F 1 232 ? -27.985 91.781 38.744 1.00 40.09 229 PHE F C 1
ATOM 15024 O O . PHE F 1 232 ? -28.813 90.886 38.971 1.00 40.41 229 PHE F O 1
ATOM 15032 N N . ASP F 1 233 ? -26.815 91.870 39.384 1.00 40.55 230 ASP F N 1
ATOM 15033 C CA . ASP F 1 233 ? -26.477 91.011 40.527 1.00 40.78 230 ASP F CA 1
ATOM 15034 C C . ASP F 1 233 ? -26.966 91.712 41.795 1.00 40.80 230 ASP F C 1
ATOM 15035 O O . ASP F 1 233 ? -26.305 92.628 42.296 1.00 40.95 230 ASP F O 1
ATOM 15040 N N . TYR F 1 234 ? -28.134 91.306 42.298 1.00 40.57 231 TYR F N 1
ATOM 15041 C CA . TYR F 1 234 ? -28.702 91.934 43.496 1.00 40.28 231 TYR F CA 1
ATOM 15042 C C . TYR F 1 234 ? -28.368 91.148 44.766 1.00 40.13 231 TYR F C 1
ATOM 15043 O O . TYR F 1 234 ? -29.023 91.323 45.797 1.00 39.89 231 TYR F O 1
ATOM 15052 N N . GLY F 1 235 ? -27.357 90.285 44.678 1.00 39.99 232 GLY F N 1
ATOM 15053 C CA . GLY F 1 235 ? -26.880 89.507 45.824 1.00 39.86 232 GLY F CA 1
ATOM 15054 C C . GLY F 1 235 ? -26.288 90.377 46.921 1.00 39.98 232 GLY F C 1
ATOM 15055 O O . GLY F 1 235 ? -26.265 91.614 46.811 1.00 39.52 232 GLY F O 1
ATOM 15056 N N . ALA F 1 236 ? -25.800 89.721 47.974 1.00 39.67 233 ALA F N 1
ATOM 15057 C CA . ALA F 1 236 ? -25.237 90.391 49.148 1.00 39.59 233 ALA F CA 1
ATOM 15058 C C . ALA F 1 236 ? -23.955 91.194 48.882 1.00 39.31 233 ALA F C 1
ATOM 15059 O O . ALA F 1 236 ? -23.642 92.121 49.633 1.00 40.40 233 ALA F O 1
ATOM 15061 N N . ALA F 1 237 ? -23.218 90.844 47.831 1.00 38.47 234 ALA F N 1
ATOM 15062 C CA . ALA F 1 237 ? -21.973 91.545 47.486 1.00 37.59 234 ALA F CA 1
ATOM 15063 C C . ALA F 1 237 ? -22.216 92.910 46.808 1.00 37.06 234 ALA F C 1
ATOM 15064 O O . ALA F 1 237 ? -21.348 93.778 46.826 1.00 36.78 234 ALA F O 1
ATOM 15066 N N . ASN F 1 238 ? -23.390 93.102 46.204 1.00 36.14 235 ASN F N 1
ATOM 15067 C CA . ASN F 1 238 ? -23.716 94.395 45.594 1.00 34.73 235 ASN F CA 1
ATOM 15068 C C . ASN F 1 238 ? -24.305 95.391 46.609 1.00 34.43 235 ASN F C 1
ATOM 15069 O O . ASN F 1 238 ? -25.490 95.322 46.950 1.00 34.04 235 ASN F O 1
ATOM 15074 N N . HIS F 1 239 ? -23.456 96.308 47.077 1.00 34.16 236 HIS F N 1
ATOM 15075 C CA . HIS F 1 239 ? -23.839 97.382 48.007 1.00 34.09 236 HIS F CA 1
ATOM 15076 C C . HIS F 1 239 ? -23.996 98.725 47.287 1.00 33.54 236 HIS F C 1
ATOM 15077 O O . HIS F 1 239 ? -23.813 99.803 47.879 1.00 33.35 236 HIS F O 1
ATOM 15084 N N . ARG F 1 240 ? -24.320 98.639 45.998 1.00 32.60 237 ARG F N 1
ATOM 15085 C CA . ARG F 1 240 ? -24.567 99.809 45.164 1.00 32.47 237 ARG F CA 1
ATOM 15086 C C . ARG F 1 240 ? -25.868 99.591 44.393 1.00 31.73 237 ARG F C 1
ATOM 15087 O O . ARG F 1 240 ? -25.961 99.901 43.207 1.00 32.22 237 ARG F O 1
ATOM 15095 N N . GLN F 1 241 ? -26.874 99.053 45.068 1.00 30.68 238 GLN F N 1
ATOM 15096 C CA . GLN F 1 241 ? -28.143 98.796 44.411 1.00 29.79 238 GLN F CA 1
ATOM 15097 C C . GLN F 1 241 ? -29.038 100.028 44.510 1.00 29.32 238 GLN F C 1
ATOM 15098 O O . GLN F 1 241 ? -29.318 100.519 45.610 1.00 28.42 238 GLN F O 1
ATOM 15104 N N . ILE F 1 242 ? -29.486 100.524 43.358 1.00 28.55 239 ILE F N 1
ATOM 15105 C CA . ILE F 1 242 ? -30.427 101.638 43.336 1.00 28.37 239 ILE F CA 1
ATOM 15106 C C . ILE F 1 242 ? -31.743 101.212 43.997 1.00 28.10 239 ILE F C 1
ATOM 15107 O O . ILE F 1 242 ? -32.214 100.091 43.788 1.00 27.77 239 ILE F O 1
ATOM 15112 N N . GLY F 1 243 ? -32.292 102.092 44.836 1.00 27.90 240 GLY F N 1
ATOM 15113 C CA . GLY F 1 243 ? -33.500 101.791 45.585 1.00 28.19 240 GLY F CA 1
ATOM 15114 C C . GLY F 1 243 ? -33.233 101.209 46.968 1.00 28.89 240 GLY F C 1
ATOM 15115 O O . GLY F 1 243 ? -34.175 101.038 47.754 1.00 28.56 240 GLY F O 1
ATOM 15116 N N . ASN F 1 244 ? -31.969 100.889 47.274 1.00 28.58 241 ASN F N 1
ATOM 15117 C CA . ASN F 1 244 ? -31.602 100.340 48.593 1.00 29.37 241 ASN F CA 1
ATOM 15118 C C . ASN F 1 244 ? -31.026 101.387 49.555 1.00 29.20 241 ASN F C 1
ATOM 15119 O O . ASN F 1 244 ? -30.483 101.043 50.599 1.00 29.13 241 ASN F O 1
ATOM 15124 N N . GLY F 1 245 ? -31.132 102.660 49.191 1.00 29.15 242 GLY F N 1
ATOM 15125 C CA . GLY F 1 245 ? -30.696 103.740 50.065 1.00 29.19 242 GLY F CA 1
ATOM 15126 C C . GLY F 1 245 ? -29.319 104.278 49.711 1.00 29.63 242 GLY F C 1
ATOM 15127 O O . GLY F 1 245 ? -28.555 103.612 48.980 1.00 29.80 242 GLY F O 1
ATOM 15128 N N . PRO F 1 246 ? -28.985 105.472 50.239 1.00 29.08 243 PRO F N 1
ATOM 15129 C CA . PRO F 1 246 ? -27.698 106.110 49.994 1.00 29.59 243 PRO F CA 1
ATOM 15130 C C . PRO F 1 246 ? -26.546 105.189 50.369 1.00 29.68 243 PRO F C 1
ATOM 15131 O O . PRO F 1 246 ? -26.685 104.350 51.269 1.00 30.37 243 PRO F O 1
ATOM 15143 N N . LEU F 1 248 ? -22.870 104.597 51.994 1.00 32.43 245 LEU F N 1
ATOM 15144 C CA . LEU F 1 248 ? -21.848 105.123 52.890 1.00 33.13 245 LEU F CA 1
ATOM 15145 C C . LEU F 1 248 ? -20.534 104.433 52.505 1.00 33.07 245 LEU F C 1
ATOM 15146 O O . LEU F 1 248 ? -20.418 103.219 52.640 1.00 32.83 245 LEU F O 1
ATOM 15151 N N . VAL F 1 249 ? -19.557 105.191 52.005 1.00 33.25 246 VAL F N 1
ATOM 15152 C CA . VAL F 1 249 ? -18.302 104.590 51.544 1.00 33.09 246 VAL F CA 1
ATOM 15153 C C . VAL F 1 249 ? -17.297 104.402 52.703 1.00 34.04 246 VAL F C 1
ATOM 15154 O O . VAL F 1 249 ? -16.772 105.368 53.251 1.00 33.59 246 VAL F O 1
ATOM 15158 N N . LEU F 1 250 ? -17.041 103.142 53.054 1.00 34.42 247 LEU F N 1
ATOM 15159 C CA . LEU F 1 250 ? -16.106 102.788 54.126 1.00 36.04 247 LEU F CA 1
ATOM 15160 C C . LEU F 1 250 ? -14.659 102.980 53.688 1.00 36.75 247 LEU F C 1
ATOM 15161 O O . LEU F 1 250 ? -13.791 103.296 54.501 1.00 36.04 247 LEU F O 1
ATOM 15166 N N . SER F 1 251 ? -14.404 102.769 52.403 1.00 37.96 248 SER F N 1
ATOM 15167 C CA . SER F 1 251 ? -13.055 102.873 51.881 1.00 40.44 248 SER F CA 1
ATOM 15168 C C . SER F 1 251 ? -13.005 102.915 50.361 1.00 41.86 248 SER F C 1
ATOM 15169 O O . SER F 1 251 ? -13.890 102.403 49.668 1.00 42.22 248 SER F O 1
ATOM 15172 N N . ASP F 1 252 ? -11.970 103.578 49.864 1.00 43.51 249 ASP F N 1
ATOM 15173 C CA . ASP F 1 252 ? -11.612 103.556 48.455 1.00 45.23 249 ASP F CA 1
ATOM 15174 C C . ASP F 1 252 ? -10.084 103.638 48.398 1.00 45.96 249 ASP F C 1
ATOM 15175 O O . ASP F 1 252 ? -9.419 103.585 49.444 1.00 45.94 249 ASP F O 1
ATOM 15180 N N . LYS F 1 253 ? -9.528 103.752 47.196 1.00 46.98 250 LYS F N 1
ATOM 15181 C CA . LYS F 1 253 ? -8.076 103.781 47.044 1.00 48.08 250 LYS F CA 1
ATOM 15182 C C . LYS F 1 253 ? -7.453 105.064 47.614 1.00 47.78 250 LYS F C 1
ATOM 15183 O O . LYS F 1 253 ? -6.298 105.057 48.045 1.00 48.26 250 LYS F O 1
ATOM 15189 N N . SER F 1 254 ? -8.234 106.144 47.642 1.00 47.12 251 SER F N 1
ATOM 15190 C CA . SER F 1 254 ? -7.784 107.428 48.195 1.00 46.43 251 SER F CA 1
ATOM 15191 C C . SER F 1 254 ? -8.066 107.662 49.705 1.00 45.55 251 SER F C 1
ATOM 15192 O O . SER F 1 254 ? -7.331 108.423 50.343 1.00 45.83 251 SER F O 1
ATOM 15195 N N . LEU F 1 255 ? -9.101 107.022 50.273 1.00 43.71 252 LEU F N 1
ATOM 15196 C CA . LEU F 1 255 ? -9.524 107.272 51.671 1.00 41.88 252 LEU F CA 1
ATOM 15197 C C . LEU F 1 255 ? -10.095 106.052 52.426 1.00 40.71 252 LEU F C 1
ATOM 15198 O O . LEU F 1 255 ? -10.934 105.328 51.895 1.00 40.37 252 LEU F O 1
ATOM 15203 N N . ILE F 1 256 ? -9.642 105.823 53.657 1.00 39.30 253 ILE F N 1
ATOM 15204 C CA . ILE F 1 256 ? -10.399 104.973 54.584 1.00 38.50 253 ILE F CA 1
ATOM 15205 C C . ILE F 1 256 ? -11.101 105.868 55.595 1.00 37.98 253 ILE F C 1
ATOM 15206 O O . ILE F 1 256 ? -10.442 106.489 56.432 1.00 38.03 253 ILE F O 1
ATOM 15211 N N . ALA F 1 257 ? -12.431 105.924 55.518 1.00 37.04 254 ALA F N 1
ATOM 15212 C CA . ALA F 1 257 ? -13.241 106.764 56.404 1.00 36.41 254 ALA F CA 1
ATOM 15213 C C . ALA F 1 257 ? -13.009 106.445 57.886 1.00 35.86 254 ALA F C 1
ATOM 15214 O O . ALA F 1 257 ? -12.762 105.293 58.231 1.00 35.52 254 ALA F O 1
ATOM 15216 N N . PRO F 1 258 ? -13.105 107.467 58.763 1.00 35.67 255 PRO F N 1
ATOM 15217 C CA . PRO F 1 258 ? -12.885 107.275 60.188 1.00 35.62 255 PRO F CA 1
ATOM 15218 C C . PRO F 1 258 ? -14.075 106.562 60.821 1.00 35.34 255 PRO F C 1
ATOM 15219 O O . PRO F 1 258 ? -15.213 107.007 60.645 1.00 35.38 255 PRO F O 1
ATOM 15223 N N . PRO F 1 259 ? -13.819 105.448 61.526 1.00 35.31 256 PRO F N 1
ATOM 15224 C CA . PRO F 1 259 ? -14.839 104.675 62.227 1.00 35.16 256 PRO F CA 1
ATOM 15225 C C . PRO F 1 259 ? -15.765 105.498 63.130 1.00 35.24 256 PRO F C 1
ATOM 15226 O O . PRO F 1 259 ? -16.958 105.192 63.190 1.00 34.84 256 PRO F O 1
ATOM 15230 N N . LYS F 1 260 ? -15.228 106.502 63.825 1.00 34.94 257 LYS F N 1
ATOM 15231 C CA . LYS F 1 260 ? -16.045 107.346 64.701 1.00 35.79 257 LYS F CA 1
ATOM 15232 C C . LYS F 1 260 ? -17.068 108.127 63.884 1.00 35.02 257 LYS F C 1
ATOM 15233 O O . LYS F 1 260 ? -18.229 108.224 64.272 1.00 34.74 257 LYS F O 1
ATOM 15239 N N . LEU F 1 261 ? -16.630 108.669 62.752 1.00 34.47 258 LEU F N 1
ATOM 15240 C CA . LEU F 1 261 ? -17.504 109.412 61.870 1.00 34.44 258 LEU F CA 1
ATOM 15241 C C . LEU F 1 261 ? -18.552 108.503 61.195 1.00 34.40 258 LEU F C 1
ATOM 15242 O O . LEU F 1 261 ? -19.747 108.814 61.207 1.00 34.29 258 LEU F O 1
ATOM 15247 N N . THR F 1 262 ? -18.118 107.369 60.653 1.00 34.16 259 THR F N 1
ATOM 15248 C CA . THR F 1 262 ? -19.050 106.445 60.025 1.00 34.54 259 THR F CA 1
ATOM 15249 C C . THR F 1 262 ? -20.093 105.938 61.041 1.00 34.41 259 THR F C 1
ATOM 15250 O O . THR F 1 262 ? -21.278 105.879 60.722 1.00 33.78 259 THR F O 1
ATOM 15254 N N . ALA F 1 263 ? -19.655 105.617 62.262 1.00 34.13 260 ALA F N 1
ATOM 15255 C CA . ALA F 1 263 ? -20.571 105.151 63.307 1.00 34.41 260 ALA F CA 1
ATOM 15256 C C . ALA F 1 263 ? -21.625 106.200 63.644 1.00 34.59 260 ALA F C 1
ATOM 15257 O O . ALA F 1 263 ? -22.780 105.844 63.855 1.00 34.31 260 ALA F O 1
ATOM 15259 N N . TRP F 1 264 ? -21.223 107.474 63.690 1.00 34.49 261 TRP F N 1
ATOM 15260 C CA . TRP F 1 264 ? -22.148 108.566 64.005 1.00 35.19 261 TRP F CA 1
ATOM 15261 C C . TRP F 1 264 ? -23.233 108.741 62.947 1.00 35.44 261 TRP F C 1
ATOM 15262 O O . TRP F 1 264 ? -24.417 108.880 63.267 1.00 35.74 261 TRP F O 1
ATOM 15273 N N . ILE F 1 265 ? -22.811 108.748 61.688 1.00 35.43 262 ILE F N 1
ATOM 15274 C CA . ILE F 1 265 ? -23.719 108.873 60.552 1.00 35.41 262 ILE F CA 1
ATOM 15275 C C . ILE F 1 265 ? -24.717 107.716 60.489 1.00 35.58 262 ILE F C 1
ATOM 15276 O O . ILE F 1 265 ? -25.905 107.944 60.248 1.00 35.13 262 ILE F O 1
ATOM 15281 N N . GLU F 1 266 ? -24.226 106.496 60.706 1.00 35.48 263 GLU F N 1
ATOM 15282 C CA . GLU F 1 266 ? -25.085 105.326 60.820 1.00 37.01 263 GLU F CA 1
ATOM 15283 C C . GLU F 1 266 ? -26.183 105.525 61.885 1.00 36.02 263 GLU F C 1
ATOM 15284 O O . GLU F 1 266 ? -27.351 105.212 61.638 1.00 35.94 263 GLU F O 1
ATOM 15290 N N . THR F 1 267 ? -25.812 106.048 63.054 1.00 35.58 264 THR F N 1
ATOM 15291 C CA . THR F 1 267 ? -26.793 106.272 64.130 1.00 35.26 264 THR F CA 1
ATOM 15292 C C . THR F 1 267 ? -27.813 107.348 63.735 1.00 34.40 264 THR F C 1
ATOM 15293 O O . THR F 1 267 ? -29.003 107.225 64.044 1.00 34.23 264 THR F O 1
ATOM 15297 N N . VAL F 1 268 ? -27.357 108.383 63.028 1.00 33.21 265 VAL F N 1
ATOM 15298 C CA . VAL F 1 268 ? -28.271 109.412 62.520 1.00 32.20 265 VAL F CA 1
ATOM 15299 C C . VAL F 1 268 ? -29.247 108.843 61.483 1.00 32.10 265 VAL F C 1
ATOM 15300 O O . VAL F 1 268 ? -30.452 109.099 61.560 1.00 31.84 265 VAL F O 1
ATOM 15304 N N . ALA F 1 269 ? -28.737 108.055 60.535 1.00 31.12 266 ALA F N 1
ATOM 15305 C CA . ALA F 1 269 ? -29.592 107.466 59.508 1.00 31.05 266 ALA F CA 1
ATOM 15306 C C . ALA F 1 269 ? -30.610 106.478 60.094 1.00 31.16 266 ALA F C 1
ATOM 15307 O O . ALA F 1 269 ? -31.731 106.401 59.610 1.00 31.02 266 ALA F O 1
ATOM 15309 N N . ALA F 1 270 ? -30.196 105.711 61.105 1.00 30.86 267 ALA F N 1
ATOM 15310 C CA . ALA F 1 270 ? -31.100 104.793 61.794 1.00 31.31 267 ALA F CA 1
ATOM 15311 C C . ALA F 1 270 ? -32.195 105.550 62.569 1.00 31.56 267 ALA F C 1
ATOM 15312 O O . ALA F 1 270 ? -33.336 105.102 62.619 1.00 31.55 267 ALA F O 1
ATOM 15314 N N . GLU F 1 271 ? -31.850 106.700 63.146 1.00 31.90 268 GLU F N 1
ATOM 15315 C CA . GLU F 1 271 ? -32.842 107.544 63.814 1.00 32.71 268 GLU F CA 1
ATOM 15316 C C . GLU F 1 271 ? -33.924 108.062 62.858 1.00 32.23 268 GLU F C 1
ATOM 15317 O O . GLU F 1 271 ? -35.116 107.989 63.172 1.00 32.04 268 GLU F O 1
ATOM 15323 N N . ILE F 1 272 ? -33.521 108.562 61.688 1.00 31.50 269 ILE F N 1
ATOM 15324 C CA . ILE F 1 272 ? -34.472 109.166 60.739 1.00 30.97 269 ILE F CA 1
ATOM 15325 C C . ILE F 1 272 ? -35.032 108.144 59.738 1.00 30.76 269 ILE F C 1
ATOM 15326 O O . ILE F 1 272 ? -35.852 108.476 58.889 1.00 29.76 269 ILE F O 1
ATOM 15331 N N . GLY F 1 273 ? -34.567 106.901 59.848 1.00 30.99 270 GLY F N 1
ATOM 15332 C CA . GLY F 1 273 ? -35.103 105.797 59.059 1.00 31.36 270 GLY F CA 1
ATOM 15333 C C . GLY F 1 273 ? -34.594 105.746 57.636 1.00 31.96 270 GLY F C 1
ATOM 15334 O O . GLY F 1 273 ? -35.303 105.272 56.741 1.00 32.39 270 GLY F O 1
ATOM 15335 N N . VAL F 1 274 ? -33.369 106.236 57.415 1.00 31.84 271 VAL F N 1
ATOM 15336 C CA . VAL F 1 274 ? -32.739 106.156 56.098 1.00 31.38 271 VAL F CA 1
ATOM 15337 C C . VAL F 1 274 ? -31.824 104.919 56.053 1.00 31.30 271 VAL F C 1
ATOM 15338 O O . VAL F 1 274 ? -30.843 104.862 56.780 1.00 30.90 271 VAL F O 1
ATOM 15342 N N . PRO F 1 275 ? -32.152 103.930 55.200 1.00 31.34 272 PRO F N 1
ATOM 15343 C CA . PRO F 1 275 ? -31.299 102.760 55.038 1.00 31.38 272 PRO F CA 1
ATOM 15344 C C . PRO F 1 275 ? -29.984 103.145 54.353 1.00 31.56 272 PRO F C 1
ATOM 15345 O O . PRO F 1 275 ? -29.968 103.987 53.448 1.00 31.00 272 PRO F O 1
ATOM 15349 N N . LEU F 1 276 ? -28.890 102.556 54.809 1.00 31.30 273 LEU F N 1
ATOM 15350 C CA . LEU F 1 276 ? -27.588 102.827 54.221 1.00 31.97 273 LEU F CA 1
ATOM 15351 C C . LEU F 1 276 ? -26.992 101.561 53.599 1.00 32.30 273 LEU F C 1
ATOM 15352 O O . LEU F 1 276 ? -27.231 100.460 54.080 1.00 32.02 273 LEU F O 1
ATOM 15357 N N . GLN F 1 277 ? -26.250 101.727 52.509 1.00 32.46 274 GLN F N 1
ATOM 15358 C CA . GLN F 1 277 ? -25.483 100.629 51.933 1.00 32.97 274 GLN F CA 1
ATOM 15359 C C . GLN F 1 277 ? -24.018 100.938 52.195 1.00 33.80 274 GLN F C 1
ATOM 15360 O O . GLN F 1 277 ? -23.520 101.966 51.751 1.00 33.77 274 GLN F O 1
ATOM 15366 N N . ALA F 1 278 ? -23.340 100.069 52.944 1.00 35.05 275 ALA F N 1
ATOM 15367 C CA . ALA F 1 278 ? -21.934 100.293 53.300 1.00 36.12 275 ALA F CA 1
ATOM 15368 C C . ALA F 1 278 ? -21.078 99.656 52.226 1.00 37.03 275 ALA F C 1
ATOM 15369 O O . ALA F 1 278 ? -21.113 98.438 52.029 1.00 36.81 275 ALA F O 1
ATOM 15371 N N . ASP F 1 279 ? -20.326 100.493 51.525 1.00 37.91 276 ASP F N 1
ATOM 15372 C CA . ASP F 1 279 ? -19.625 100.073 50.323 1.00 39.30 276 ASP F CA 1
ATOM 15373 C C . ASP F 1 279 ? -18.116 100.329 50.406 1.00 39.77 276 ASP F C 1
ATOM 15374 O O . ASP F 1 279 ? -17.677 101.209 51.136 1.00 39.85 276 ASP F O 1
ATOM 15387 N N . PHE F 1 281 ? -14.660 100.533 47.631 1.00 46.56 278 PHE F N 1
ATOM 15388 C CA . PHE F 1 281 ? -14.199 100.558 46.249 1.00 49.73 278 PHE F CA 1
ATOM 15389 C C . PHE F 1 281 ? -12.932 99.735 46.121 1.00 51.74 278 PHE F C 1
ATOM 15390 O O . PHE F 1 281 ? -11.948 99.959 46.830 1.00 52.24 278 PHE F O 1
ATOM 15398 N N . SER F 1 282 ? -12.987 98.755 45.228 1.00 54.27 279 SER F N 1
ATOM 15399 C CA . SER F 1 282 ? -11.861 97.888 44.935 1.00 56.76 279 SER F CA 1
ATOM 15400 C C . SER F 1 282 ? -10.867 98.587 44.007 1.00 58.49 279 SER F C 1
ATOM 15401 O O . SER F 1 282 ? -9.657 98.369 44.106 1.00 59.24 279 SER F O 1
ATOM 15404 N N . ASN F 1 283 ? -11.390 99.422 43.108 1.00 60.41 280 ASN F N 1
ATOM 15405 C CA . ASN F 1 283 ? -10.596 100.037 42.040 1.00 62.21 280 ASN F CA 1
ATOM 15406 C C . ASN F 1 283 ? -10.522 101.558 42.139 1.00 62.96 280 ASN F C 1
ATOM 15407 O O . ASN F 1 283 ? -9.439 102.132 42.039 1.00 63.43 280 ASN F O 1
ATOM 15412 N N . GLY F 1 284 ? -11.671 102.198 42.345 1.00 63.81 281 GLY F N 1
ATOM 15413 C CA . GLY F 1 284 ? -11.787 103.657 42.232 1.00 64.49 281 GLY F CA 1
ATOM 15414 C C . GLY F 1 284 ? -11.185 104.500 43.347 1.00 65.00 281 GLY F C 1
ATOM 15415 O O . GLY F 1 284 ? -10.792 103.986 44.401 1.00 65.32 281 GLY F O 1
ATOM 15416 N N . GLY F 1 285 ? -11.111 105.806 43.087 1.00 65.10 282 GLY F N 1
ATOM 15417 C CA . GLY F 1 285 ? -10.719 106.819 44.073 1.00 64.89 282 GLY F CA 1
ATOM 15418 C C . GLY F 1 285 ? -11.682 107.998 43.992 1.00 64.79 282 GLY F C 1
ATOM 15419 O O . GLY F 1 285 ? -12.484 108.095 43.055 1.00 65.09 282 GLY F O 1
ATOM 15420 N N . THR F 1 286 ? -11.615 108.898 44.967 1.00 64.33 283 THR F N 1
ATOM 15421 C CA . THR F 1 286 ? -12.544 110.029 45.019 1.00 63.74 283 THR F CA 1
ATOM 15422 C C . THR F 1 286 ? -11.869 111.326 45.459 1.00 63.24 283 THR F C 1
ATOM 15423 O O . THR F 1 286 ? -10.665 111.361 45.746 1.00 63.09 283 THR F O 1
ATOM 15427 N N . ASP F 1 287 ? -12.680 112.383 45.509 1.00 62.21 284 ASP F N 1
ATOM 15428 C CA . ASP F 1 287 ? -12.338 113.655 46.126 1.00 61.34 284 ASP F CA 1
ATOM 15429 C C . ASP F 1 287 ? -11.902 113.428 47.579 1.00 59.95 284 ASP F C 1
ATOM 15430 O O . ASP F 1 287 ? -11.179 114.243 48.146 1.00 60.08 284 ASP F O 1
ATOM 15435 N N . GLY F 1 288 ? -12.340 112.305 48.160 1.00 58.13 285 GLY F N 1
ATOM 15436 C CA . GLY F 1 288 ? -12.086 111.966 49.562 1.00 55.83 285 GLY F CA 1
ATOM 15437 C C . GLY F 1 288 ? -10.624 111.984 49.960 1.00 54.36 285 GLY F C 1
ATOM 15438 O O . GLY F 1 288 ? -10.260 112.508 51.017 1.00 53.46 285 GLY F O 1
ATOM 15439 N N . GLY F 1 289 ? -9.793 111.412 49.093 1.00 53.25 286 GLY F N 1
ATOM 15440 C CA . GLY F 1 289 ? -8.358 111.300 49.328 1.00 51.90 286 GLY F CA 1
ATOM 15441 C C . GLY F 1 289 ? -7.671 112.638 49.456 1.00 50.55 286 GLY F C 1
ATOM 15442 O O . GLY F 1 289 ? -7.021 112.912 50.465 1.00 51.13 286 GLY F O 1
ATOM 15443 N N . ALA F 1 290 ? -7.829 113.478 48.444 1.00 48.98 287 ALA F N 1
ATOM 15444 C CA . ALA F 1 290 ? -7.241 114.814 48.477 1.00 47.03 287 ALA F CA 1
ATOM 15445 C C . ALA F 1 290 ? -7.757 115.606 49.677 1.00 45.35 287 ALA F C 1
ATOM 15446 O O . ALA F 1 290 ? -6.970 116.249 50.382 1.00 44.95 287 ALA F O 1
ATOM 15448 N N . VAL F 1 291 ? -9.069 115.543 49.915 1.00 42.78 288 VAL F N 1
ATOM 15449 C CA . VAL F 1 291 ? -9.703 116.355 50.951 1.00 41.03 288 VAL F CA 1
ATOM 15450 C C . VAL F 1 291 ? -9.125 116.075 52.341 1.00 39.47 288 VAL F C 1
ATOM 15451 O O . VAL F 1 291 ? -8.654 116.989 53.013 1.00 38.65 288 VAL F O 1
ATOM 15455 N N . HIS F 1 292 ? -9.126 114.816 52.756 1.00 38.40 289 HIS F N 1
ATOM 15456 C CA . HIS F 1 292 ? -8.760 114.487 54.131 1.00 38.31 289 HIS F CA 1
ATOM 15457 C C . HIS F 1 292 ? -7.281 114.709 54.449 1.00 37.98 289 HIS F C 1
ATOM 15458 O O . HIS F 1 292 ? -6.906 114.807 55.610 1.00 38.21 289 HIS F O 1
ATOM 15465 N N . LEU F 1 293 ? -6.453 114.805 53.414 1.00 37.99 290 LEU F N 1
ATOM 15466 C CA . LEU F 1 293 ? -5.014 115.005 53.578 1.00 38.57 290 LEU F CA 1
ATOM 15467 C C . LEU F 1 293 ? -4.614 116.475 53.511 1.00 38.57 290 LEU F C 1
ATOM 15468 O O . LEU F 1 293 ? -3.431 116.794 53.377 1.00 38.57 290 LEU F O 1
ATOM 15473 N N . THR F 1 294 ? -5.609 117.355 53.602 1.00 38.39 291 THR F N 1
ATOM 15474 C CA . THR F 1 294 ? -5.399 118.803 53.535 1.00 38.50 291 THR F CA 1
ATOM 15475 C C . THR F 1 294 ? -4.954 119.349 54.896 1.00 37.72 291 THR F C 1
ATOM 15476 O O . THR F 1 294 ? -5.478 118.945 55.945 1.00 37.15 291 THR F O 1
ATOM 15480 N N . GLY F 1 295 ? -3.989 120.270 54.873 1.00 37.33 292 GLY F N 1
ATOM 15481 C CA . GLY F 1 295 ? -3.454 120.852 56.109 1.00 36.75 292 GLY F CA 1
ATOM 15482 C C . GLY F 1 295 ? -2.969 119.766 57.056 1.00 35.85 292 GLY F C 1
ATOM 15483 O O . GLY F 1 295 ? -2.180 118.912 56.663 1.00 36.45 292 GLY F O 1
ATOM 15484 N N . THR F 1 296 ? -3.463 119.779 58.288 1.00 34.72 293 THR F N 1
ATOM 15485 C CA . THR F 1 296 ? -3.084 118.774 59.282 1.00 33.68 293 THR F CA 1
ATOM 15486 C C . THR F 1 296 ? -4.112 117.630 59.364 1.00 33.25 293 THR F C 1
ATOM 15487 O O . THR F 1 296 ? -4.089 116.826 60.303 1.00 32.46 293 THR F O 1
ATOM 15491 N N . GLY F 1 297 ? -5.006 117.561 58.377 1.00 32.65 294 GLY F N 1
ATOM 15492 C CA . GLY F 1 297 ? -5.942 116.451 58.276 1.00 32.35 294 GLY F CA 1
ATOM 15493 C C . GLY F 1 297 ? -7.364 116.844 58.602 1.00 32.20 294 GLY F C 1
ATOM 15494 O O . GLY F 1 297 ? -7.608 117.561 59.574 1.00 32.05 294 GLY F O 1
ATOM 15495 N N . VAL F 1 298 ? -8.300 116.368 57.781 1.00 31.59 295 VAL F N 1
ATOM 15496 C CA . VAL F 1 298 ? -9.720 116.656 57.962 1.00 31.62 295 VAL F CA 1
ATOM 15497 C C . VAL F 1 298 ? -10.473 115.335 58.030 1.00 31.56 295 VAL F C 1
ATOM 15498 O O . VAL F 1 298 ? -10.370 114.525 57.102 1.00 31.28 295 VAL F O 1
ATOM 15502 N N . PRO F 1 299 ? -11.219 115.108 59.129 1.00 31.34 296 PRO F N 1
ATOM 15503 C CA . PRO F 1 299 ? -12.168 113.995 59.176 1.00 31.19 296 PRO F CA 1
ATOM 15504 C C . PRO F 1 299 ? -13.159 114.073 57.997 1.00 31.12 296 PRO F C 1
ATOM 15505 O O . PRO F 1 299 ? -13.919 115.041 57.879 1.00 30.57 296 PRO F O 1
ATOM 15509 N N . THR F 1 300 ? -13.122 113.062 57.133 1.00 31.03 297 THR F N 1
ATOM 15510 C CA . THR F 1 300 ? -13.850 113.085 55.864 1.00 31.77 297 THR F CA 1
ATOM 15511 C C . THR F 1 300 ? -14.505 111.755 55.560 1.00 31.96 297 THR F C 1
ATOM 15512 O O . THR F 1 300 ? -13.911 110.698 55.770 1.00 31.61 297 THR F O 1
ATOM 15516 N N . LEU F 1 301 ? -15.710 111.802 55.011 1.00 32.53 298 LEU F N 1
ATOM 15517 C CA . LEU F 1 301 ? -16.236 110.596 54.373 1.00 33.60 298 LEU F CA 1
ATOM 15518 C C . LEU F 1 301 ? -16.997 110.878 53.102 1.00 33.08 298 LEU F C 1
ATOM 15519 O O . LEU F 1 301 ? -17.438 112.002 52.855 1.00 32.90 298 LEU F O 1
ATOM 15524 N N . VAL F 1 302 ? -17.138 109.826 52.307 1.00 32.81 299 VAL F N 1
ATOM 15525 C CA . VAL F 1 302 ? -17.744 109.905 51.004 1.00 32.18 299 VAL F CA 1
ATOM 15526 C C . VAL F 1 302 ? -19.094 109.223 51.135 1.00 31.34 299 VAL F C 1
ATOM 15527 O O . VAL F 1 302 ? -19.215 108.179 51.783 1.00 30.21 299 VAL F O 1
ATOM 15539 N N . GLY F 1 304 ? -23.153 108.958 48.890 1.00 31.64 301 GLY F N 1
ATOM 15540 C CA . GLY F 1 304 ? -23.916 109.391 47.724 1.00 31.03 301 GLY F CA 1
ATOM 15541 C C . GLY F 1 304 ? -24.887 108.351 47.252 1.00 30.95 301 GLY F C 1
ATOM 15542 O O . GLY F 1 304 ? -24.851 107.223 47.724 1.00 30.13 301 GLY F O 1
ATOM 15543 N N . PRO F 1 305 ? -25.747 108.719 46.285 1.00 31.41 302 PRO F N 1
ATOM 15544 C CA . PRO F 1 305 ? -26.686 107.729 45.757 1.00 31.49 302 PRO F CA 1
ATOM 15545 C C . PRO F 1 305 ? -25.962 106.808 44.790 1.00 31.58 302 PRO F C 1
ATOM 15546 O O . PRO F 1 305 ? -25.039 107.250 44.088 1.00 31.97 302 PRO F O 1
ATOM 15550 N N . ALA F 1 306 ? -26.342 105.531 44.790 1.00 31.00 303 ALA F N 1
ATOM 15551 C CA . ALA F 1 306 ? -25.836 104.575 43.817 1.00 30.85 303 ALA F CA 1
ATOM 15552 C C . ALA F 1 306 ? -26.453 104.844 42.453 1.00 30.64 303 ALA F C 1
ATOM 15553 O O . ALA F 1 306 ? -27.541 105.410 42.348 1.00 30.03 303 ALA F O 1
ATOM 15555 N N . THR F 1 307 ? -25.745 104.439 41.409 1.00 30.43 304 THR F N 1
ATOM 15556 C CA . THR F 1 307 ? -26.263 104.505 40.055 1.00 30.71 304 THR F CA 1
ATOM 15557 C C . THR F 1 307 ? -26.010 103.155 39.412 1.00 30.31 304 THR F C 1
ATOM 15558 O O . THR F 1 307 ? -25.214 102.359 39.919 1.00 29.97 304 THR F O 1
ATOM 15562 N N . ARG F 1 308 ? -26.686 102.897 38.301 1.00 29.76 305 ARG F N 1
ATOM 15563 C CA . ARG F 1 308 ? -26.330 101.796 37.435 1.00 30.04 305 ARG F CA 1
ATOM 15564 C C . ARG F 1 308 ? -25.581 102.392 36.253 1.00 31.17 305 ARG F C 1
ATOM 15565 O O . ARG F 1 308 ? -25.964 103.455 35.739 1.00 31.22 305 ARG F O 1
ATOM 15573 N N . HIS F 1 309 ? -24.522 101.704 35.822 1.00 32.32 306 HIS F N 1
ATOM 15574 C CA . HIS F 1 309 ? -23.678 102.148 34.708 1.00 33.37 306 HIS F CA 1
ATOM 15575 C C . HIS F 1 309 ? -23.010 103.451 35.144 1.00 34.37 306 HIS F C 1
ATOM 15576 O O . HIS F 1 309 ? -23.331 103.998 36.192 1.00 35.88 306 HIS F O 1
ATOM 15583 N N . GLY F 1 310 ? -22.055 103.949 34.398 1.00 35.08 307 GLY F N 1
ATOM 15584 C CA . GLY F 1 310 ? -21.324 105.126 34.883 1.00 35.40 307 GLY F CA 1
ATOM 15585 C C . GLY F 1 310 ? -20.216 105.388 33.909 1.00 35.28 307 GLY F C 1
ATOM 15586 O O . GLY F 1 310 ? -19.766 104.456 33.236 1.00 36.07 307 GLY F O 1
ATOM 15587 N N . HIS F 1 311 ? -19.805 106.653 33.799 1.00 34.99 308 HIS F N 1
ATOM 15588 C CA . HIS F 1 311 ? -18.731 107.047 32.895 1.00 34.03 308 HIS F CA 1
ATOM 15589 C C . HIS F 1 311 ? -19.048 106.633 31.457 1.00 33.48 308 HIS F C 1
ATOM 15590 O O . HIS F 1 311 ? -18.177 106.187 30.707 1.00 33.10 308 HIS F O 1
ATOM 15597 N N . CYS F 1 312 ? -20.314 106.790 31.081 1.00 32.47 309 CYS F N 1
ATOM 15598 C CA . CYS F 1 312 ? -20.756 106.471 29.736 1.00 31.32 309 CYS F CA 1
ATOM 15599 C C . CYS F 1 312 ? -21.921 107.373 29.328 1.00 30.65 309 CYS F C 1
ATOM 15600 O O . CYS F 1 312 ? -22.212 108.362 30.008 1.00 30.52 309 CYS F O 1
ATOM 15603 N N . ALA F 1 313 ? -22.563 107.059 28.204 1.00 30.00 310 ALA F N 1
ATOM 15604 C CA . ALA F 1 313 ? -23.605 107.916 27.663 1.00 29.78 310 ALA F CA 1
ATOM 15605 C C . ALA F 1 313 ? -24.743 108.178 28.667 1.00 29.31 310 ALA F C 1
ATOM 15606 O O . ALA F 1 313 ? -25.317 109.257 28.645 1.00 29.71 310 ALA F O 1
ATOM 15608 N N . ALA F 1 314 ? -25.047 107.213 29.548 1.00 28.19 311 ALA F N 1
ATOM 15609 C CA . ALA F 1 314 ? -26.150 107.352 30.519 1.00 28.29 311 ALA F CA 1
ATOM 15610 C C . ALA F 1 314 ? -25.962 106.463 31.749 1.00 28.66 311 ALA F C 1
ATOM 15611 O O . ALA F 1 314 ? -25.520 105.319 31.628 1.00 29.16 311 ALA F O 1
ATOM 15613 N N . SER F 1 315 ? -26.302 107.008 32.917 1.00 28.39 312 SER F N 1
ATOM 15614 C CA . SER F 1 315 ? -26.458 106.269 34.164 1.00 27.98 312 SER F CA 1
ATOM 15615 C C . SER F 1 315 ? -27.935 106.272 34.550 1.00 27.18 312 SER F C 1
ATOM 15616 O O . SER F 1 315 ? -28.706 107.052 34.022 1.00 27.43 312 SER F O 1
ATOM 15619 N N . ILE F 1 316 ? -28.311 105.412 35.496 1.00 26.51 313 ILE F N 1
ATOM 15620 C CA . ILE F 1 316 ? -29.681 105.323 36.002 1.00 25.35 313 ILE F CA 1
ATOM 15621 C C . ILE F 1 316 ? -29.635 105.489 37.516 1.00 25.89 313 ILE F C 1
ATOM 15622 O O . ILE F 1 316 ? -28.800 104.879 38.185 1.00 25.76 313 ILE F O 1
ATOM 15627 N N . ALA F 1 317 ? -30.521 106.322 38.049 1.00 25.94 314 ALA F N 1
ATOM 15628 C CA . ALA F 1 317 ? -30.621 106.507 39.486 1.00 26.22 314 ALA F CA 1
ATOM 15629 C C . ALA F 1 317 ? -32.070 106.375 39.935 1.00 26.82 314 ALA F C 1
ATOM 15630 O O . ALA F 1 317 ? -33.004 106.490 39.130 1.00 26.81 314 ALA F O 1
ATOM 15632 N N . ASP F 1 318 ? -32.234 106.117 41.227 1.00 27.48 315 ASP F N 1
ATOM 15633 C CA . ASP F 1 318 ? -33.544 105.963 41.825 1.00 28.53 315 ASP F CA 1
ATOM 15634 C C . ASP F 1 318 ? -33.845 107.241 42.596 1.00 28.43 315 ASP F C 1
ATOM 15635 O O . ASP F 1 318 ? -33.054 107.657 43.437 1.00 27.78 315 ASP F O 1
ATOM 15640 N N . CYS F 1 319 ? -34.975 107.871 42.290 1.00 28.98 316 CYS F N 1
ATOM 15641 C CA . CYS F 1 319 ? -35.336 109.131 42.945 1.00 30.25 316 CYS F CA 1
ATOM 15642 C C . CYS F 1 319 ? -35.450 109.053 44.466 1.00 30.23 316 CYS F C 1
ATOM 15643 O O . CYS F 1 319 ? -35.048 109.996 45.143 1.00 30.95 316 CYS F O 1
ATOM 15646 N N . ARG F 1 320 ? -35.984 107.948 44.995 1.00 30.15 317 ARG F N 1
ATOM 15647 C CA . ARG F 1 320 ? -36.058 107.745 46.457 1.00 30.90 317 ARG F CA 1
ATOM 15648 C C . ARG F 1 320 ? -34.672 107.844 47.133 1.00 29.93 317 ARG F C 1
ATOM 15649 O O . ARG F 1 320 ? -34.528 108.531 48.144 1.00 28.95 317 ARG F O 1
ATOM 15657 N N . ASP F 1 321 ? -33.658 107.198 46.542 1.00 29.48 318 ASP F N 1
ATOM 15658 C CA . ASP F 1 321 ? -32.276 107.275 47.032 1.00 29.31 318 ASP F CA 1
ATOM 15659 C C . ASP F 1 321 ? -31.833 108.727 47.110 1.00 29.04 318 ASP F C 1
ATOM 15660 O O . ASP F 1 321 ? -31.198 109.130 48.059 1.00 28.88 318 ASP F O 1
ATOM 15665 N N . ILE F 1 322 ? -32.175 109.504 46.092 1.00 29.47 319 ILE F N 1
ATOM 15666 C CA . ILE F 1 322 ? -31.714 110.885 46.000 1.00 29.99 319 ILE F CA 1
ATOM 15667 C C . ILE F 1 322 ? -32.367 111.718 47.102 1.00 29.81 319 ILE F C 1
ATOM 15668 O O . ILE F 1 322 ? -31.703 112.486 47.784 1.00 29.16 319 ILE F O 1
ATOM 15673 N N . LEU F 1 323 ? -33.674 111.532 47.273 1.00 30.67 320 LEU F N 1
ATOM 15674 C CA . LEU F 1 323 ? -34.434 112.206 48.322 1.00 30.88 320 LEU F CA 1
ATOM 15675 C C . LEU F 1 323 ? -33.969 111.811 49.723 1.00 30.71 320 LEU F C 1
ATOM 15676 O O . LEU F 1 323 ? -33.937 112.650 50.628 1.00 31.27 320 LEU F O 1
ATOM 15681 N N . GLN F 1 324 ? -33.610 110.542 49.909 1.00 29.88 321 GLN F N 1
ATOM 15682 C CA . GLN F 1 324 ? -33.117 110.084 51.206 1.00 29.60 321 GLN F CA 1
ATOM 15683 C C . GLN F 1 324 ? -31.733 110.638 51.538 1.00 29.99 321 GLN F C 1
ATOM 15684 O O . GLN F 1 324 ? -31.440 110.878 52.709 1.00 29.92 321 GLN F O 1
ATOM 15698 N N . GLU F 1 326 ? -30.628 113.605 50.471 1.00 32.16 323 GLU F N 1
ATOM 15699 C CA . GLU F 1 326 ? -31.033 114.959 50.816 1.00 33.69 323 GLU F CA 1
ATOM 15700 C C . GLU F 1 326 ? -31.466 115.069 52.282 1.00 32.87 323 GLU F C 1
ATOM 15701 O O . GLU F 1 326 ? -31.047 115.969 52.995 1.00 33.46 323 GLU F O 1
ATOM 15707 N N . GLN F 1 327 ? -32.321 114.150 52.714 1.00 32.27 324 GLN F N 1
ATOM 15708 C CA . GLN F 1 327 ? -32.795 114.091 54.084 1.00 32.47 324 GLN F CA 1
ATOM 15709 C C . GLN F 1 327 ? -31.679 113.787 55.101 1.00 31.62 324 GLN F C 1
ATOM 15710 O O . GLN F 1 327 ? -31.584 114.433 56.153 1.00 30.75 324 GLN F O 1
ATOM 15716 N N . LEU F 1 328 ? -30.837 112.807 54.784 1.00 30.52 325 LEU F N 1
ATOM 15717 C CA . LEU F 1 328 ? -29.712 112.486 55.646 1.00 30.45 325 LEU F CA 1
ATOM 15718 C C . LEU F 1 328 ? -28.722 113.653 55.764 1.00 30.46 325 LEU F C 1
ATOM 15719 O O . LEU F 1 328 ? -28.257 113.930 56.846 1.00 30.47 325 LEU F O 1
ATOM 15724 N N . LEU F 1 329 ? -28.431 114.344 54.664 1.00 30.99 326 LEU F N 1
ATOM 15725 C CA . LEU F 1 329 ? -27.530 115.514 54.699 1.00 32.11 326 LEU F CA 1
ATOM 15726 C C . LEU F 1 329 ? -28.065 116.649 55.572 1.00 32.35 326 LEU F C 1
ATOM 15727 O O . LEU F 1 329 ? -27.336 117.193 56.397 1.00 32.86 326 LEU F O 1
ATOM 15732 N N . SER F 1 330 ? -29.327 117.005 55.365 1.00 32.25 327 SER F N 1
ATOM 15733 C CA . SER F 1 330 ? -30.010 117.978 56.200 1.00 33.28 327 SER F CA 1
ATOM 15734 C C . SER F 1 330 ? -29.959 117.606 57.700 1.00 32.75 327 SER F C 1
ATOM 15735 O O . SER F 1 330 ? -29.625 118.436 58.538 1.00 32.93 327 SER F O 1
ATOM 15738 N N . ALA F 1 331 ? -30.261 116.353 58.023 1.00 32.52 328 ALA F N 1
ATOM 15739 C CA . ALA F 1 331 ? -30.262 115.886 59.410 1.00 32.46 328 ALA F CA 1
ATOM 15740 C C . ALA F 1 331 ? -28.862 115.876 60.031 1.00 32.67 328 ALA F C 1
ATOM 15741 O O . ALA F 1 331 ? -28.713 116.236 61.193 1.00 33.07 328 ALA F O 1
ATOM 15743 N N . LEU F 1 332 ? -27.847 115.471 59.267 1.00 32.67 329 LEU F N 1
ATOM 15744 C CA . LEU F 1 332 ? -26.463 115.509 59.755 1.00 33.30 329 LEU F CA 1
ATOM 15745 C C . LEU F 1 332 ? -26.025 116.931 60.094 1.00 33.36 329 LEU F C 1
ATOM 15746 O O . LEU F 1 332 ? -25.368 117.164 61.120 1.00 32.48 329 LEU F O 1
ATOM 15751 N N . ILE F 1 333 ? -26.404 117.865 59.224 1.00 33.64 330 ILE F N 1
ATOM 15752 C CA . ILE F 1 333 ? -26.031 119.266 59.357 1.00 34.26 330 ILE F CA 1
ATOM 15753 C C . ILE F 1 333 ? -26.661 119.875 60.613 1.00 34.58 330 ILE F C 1
ATOM 15754 O O . ILE F 1 333 ? -25.997 120.597 61.365 1.00 34.69 330 ILE F O 1
ATOM 15759 N N . GLN F 1 334 ? -27.924 119.546 60.861 1.00 35.03 331 GLN F N 1
ATOM 15760 C CA . GLN F 1 334 ? -28.637 120.068 62.033 1.00 35.61 331 GLN F CA 1
ATOM 15761 C C . GLN F 1 334 ? -28.126 119.483 63.349 1.00 35.43 331 GLN F C 1
ATOM 15762 O O . GLN F 1 334 ? -28.477 119.981 64.412 1.00 36.10 331 GLN F O 1
ATOM 15768 N N . ARG F 1 335 ? -27.303 118.436 63.276 1.00 35.28 332 ARG F N 1
ATOM 15769 C CA . ARG F 1 335 ? -26.761 117.783 64.479 1.00 35.04 332 ARG F CA 1
ATOM 15770 C C . ARG F 1 335 ? -25.263 117.998 64.662 1.00 35.28 332 ARG F C 1
ATOM 15771 O O . ARG F 1 335 ? -24.674 117.501 65.624 1.00 35.56 332 ARG F O 1
ATOM 15779 N N . LEU F 1 336 ? -24.628 118.734 63.756 1.00 35.34 333 LEU F N 1
ATOM 15780 C CA . LEU F 1 336 ? -23.171 118.810 63.788 1.00 36.10 333 LEU F CA 1
ATOM 15781 C C . LEU F 1 336 ? -22.686 119.931 64.721 1.00 36.06 333 LEU F C 1
ATOM 15782 O O . LEU F 1 336 ? -22.214 120.981 64.273 1.00 36.23 333 LEU F O 1
ATOM 15787 N N . THR F 1 337 ? -22.816 119.696 66.024 1.00 36.18 334 THR F N 1
ATOM 15788 C CA . THR F 1 337 ? -22.427 120.679 67.038 1.00 36.18 334 THR F CA 1
ATOM 15789 C C . THR F 1 337 ? -20.917 120.658 67.282 1.00 36.79 334 THR F C 1
ATOM 15790 O O . THR F 1 337 ? -20.232 119.678 66.953 1.00 35.77 334 THR F O 1
ATOM 15794 N N . ARG F 1 338 ? -20.417 121.749 67.856 1.00 37.37 335 ARG F N 1
ATOM 15795 C CA . ARG F 1 338 ? -19.026 121.864 68.269 1.00 38.82 335 ARG F CA 1
ATOM 15796 C C . ARG F 1 338 ? -18.626 120.665 69.112 1.00 39.52 335 ARG F C 1
ATOM 15797 O O . ARG F 1 338 ? -17.579 120.072 68.885 1.00 39.58 335 ARG F O 1
ATOM 15805 N N . GLU F 1 339 ? -19.469 120.306 70.078 1.00 40.84 336 GLU F N 1
ATOM 15806 C CA . GLU F 1 339 ? -19.189 119.175 70.961 1.00 42.58 336 GLU F CA 1
ATOM 15807 C C . GLU F 1 339 ? -19.165 117.846 70.207 1.00 42.75 336 GLU F C 1
ATOM 15808 O O . GLU F 1 339 ? -18.323 116.993 70.494 1.00 42.82 336 GLU F O 1
ATOM 15814 N N . THR F 1 340 ? -20.074 117.681 69.245 1.00 43.06 337 THR F N 1
ATOM 15815 C CA . THR F 1 340 ? -20.093 116.487 68.398 1.00 43.20 337 THR F CA 1
ATOM 15816 C C . THR F 1 340 ? -18.803 116.335 67.602 1.00 43.44 337 THR F C 1
ATOM 15817 O O . THR F 1 340 ? -18.181 115.276 67.649 1.00 43.45 337 THR F O 1
ATOM 15821 N N . VAL F 1 341 ? -18.381 117.384 66.898 1.00 43.87 338 VAL F N 1
ATOM 15822 C CA . VAL F 1 341 ? -17.163 117.272 66.103 1.00 44.98 338 VAL F CA 1
ATOM 15823 C C . VAL F 1 341 ? -15.895 117.094 66.947 1.00 46.02 338 VAL F C 1
ATOM 15824 O O . VAL F 1 341 ? -14.957 116.444 66.490 1.00 46.09 338 VAL F O 1
ATOM 15828 N N . VAL F 1 342 ? -15.877 117.642 68.168 1.00 47.17 339 VAL F N 1
ATOM 15829 C CA . VAL F 1 342 ? -14.773 117.403 69.119 1.00 48.30 339 VAL F CA 1
ATOM 15830 C C . VAL F 1 342 ? -14.733 115.931 69.535 1.00 49.09 339 VAL F C 1
ATOM 15831 O O . VAL F 1 342 ? -13.666 115.316 69.604 1.00 49.30 339 VAL F O 1
ATOM 15835 N N . GLN F 1 343 ? -15.908 115.379 69.809 1.00 50.15 340 GLN F N 1
ATOM 15836 C CA . GLN F 1 343 ? -16.058 114.007 70.270 1.00 51.30 340 GLN F CA 1
ATOM 15837 C C . GLN F 1 343 ? -15.675 112.997 69.186 1.00 51.91 340 GLN F C 1
ATOM 15838 O O . GLN F 1 343 ? -15.084 111.955 69.471 1.00 52.15 340 GLN F O 1
ATOM 15844 N N . LEU F 1 344 ? -16.001 113.320 67.939 1.00 52.74 341 LEU F N 1
ATOM 15845 C CA . LEU F 1 344 ? -15.688 112.435 66.824 1.00 53.20 341 LEU F CA 1
ATOM 15846 C C . LEU F 1 344 ? -14.208 112.500 66.403 1.00 53.09 341 LEU F C 1
ATOM 15847 O O . LEU F 1 344 ? -13.781 111.700 65.575 1.00 53.20 341 LEU F O 1
ATOM 15852 N N . THR F 1 345 ? -13.434 113.428 66.981 1.00 52.89 342 THR F N 1
ATOM 15853 C CA . THR F 1 345 ? -11.977 113.559 66.684 1.00 52.59 342 THR F CA 1
ATOM 15854 C C . THR F 1 345 ? -11.016 113.448 67.897 1.00 52.17 342 THR F C 1
ATOM 15855 O O . THR F 1 345 ? -9.863 113.891 67.833 1.00 51.88 342 THR F O 1
ATOM 15859 N N . ASP F 1 346 ? -11.486 112.864 68.991 1.00 51.72 343 ASP F N 1
ATOM 15860 C CA . ASP F 1 346 ? -10.663 112.713 70.188 1.00 51.46 343 ASP F CA 1
ATOM 15861 C C . ASP F 1 346 ? -9.958 111.358 70.148 1.00 51.02 343 ASP F C 1
ATOM 15862 O O . ASP F 1 346 ? -10.612 110.312 70.188 1.00 51.04 343 ASP F O 1
ATOM 15867 N N . PHE F 1 347 ? -8.629 111.383 70.055 1.00 50.57 344 PHE F N 1
ATOM 15868 C CA . PHE F 1 347 ? -7.830 110.160 69.912 1.00 50.23 344 PHE F CA 1
ATOM 15869 C C . PHE F 1 347 ? -7.222 109.647 71.225 1.00 51.02 344 PHE F C 1
ATOM 15870 O O . PHE F 1 347 ? -6.534 108.620 71.234 1.00 51.00 344 PHE F O 1
ATOM 15878 N N . ARG F 1 348 ? -7.487 110.363 72.317 1.00 52.02 345 ARG F N 1
ATOM 15879 C CA . ARG F 1 348 ? -7.085 109.953 73.668 1.00 53.24 345 ARG F CA 1
ATOM 15880 C C . ARG F 1 348 ? -7.745 108.638 74.082 1.00 53.53 345 ARG F C 1
ATOM 15881 O O . ARG F 1 348 ? -7.067 107.617 74.234 1.00 54.07 345 ARG F O 1
#

B-factor: mean 35.51, std 8.22, range [19.52, 73.95]